Protein 2MY5 (pdb70)

Solvent-accessible surface area: 6118 Å² total; per-residue (Å²): 150,100,97,39,84,28,29,5,36,33,18,13,43,68,54,98,81,141,61,47,30,92,112,45,112,61,122,92,47,8,66,104,36,17,97,17,27,73,122,12,17,126,150,21,42,55,57,52,60,107,90,72,61,55,57,47,137,111,57,145,78,48,91,135,33,19,145,28,7,174,42,20,6,66,120,54,49,70,79,58,42,49,73,32,156,51,36,111,205

Structure (mmCIF, N/CA/C/O backbone):
data_2MY5
#
_entry.id   2MY5
#
loop_
_entity.id
_entity.type
_entity.pdbx_description
1 polymer 'Peptidyl carrier protein'
2 non-polymer N~3~-[(2S)-2-hydroxy-3,3-dimethyl-4-(phosphonooxy)butanoyl]-N-(2-sulfanylethyl)-beta-alaninamide
#
loop_
_atom_site.group_PDB
_atom_site.id
_atom_site.type_symbol
_atom_site.label_atom_id
_atom_site.label_alt_id
_atom_site.label_comp_id
_atom_site.label_asym_id
_atom_site.label_entity_id
_atom_site.label_seq_id
_atom_site.pdbx_PDB_ins_code
_atom_site.Cartn_x
_atom_site.Cartn_y
_atom_site.Cartn_z
_atom_site.occupancy
_atom_site.B_iso_or_equiv
_atom_site.auth_seq_id
_atom_site.auth_comp_id
_atom_site.auth_asym_id
_atom_site.auth_atom_id
_atom_site.pdbx_PDB_model_num
ATOM 1 N N . MET A 1 1 ? -2.305 14.623 2.482 1.00 0.00 1 MET A N 1
ATOM 2 C CA . MET A 1 1 ? -1.754 13.352 3.034 1.00 0.00 1 MET A CA 1
ATOM 3 C C . MET A 1 1 ? -2.110 13.234 4.514 1.00 0.00 1 MET A C 1
ATOM 4 O O . MET A 1 1 ? -1.519 13.873 5.361 1.00 0.00 1 MET A O 1
ATOM 20 N N . GLN A 1 2 ? -3.069 12.410 4.830 1.00 0.00 2 GLN A N 1
ATOM 21 C CA . GLN A 1 2 ? -3.463 12.234 6.256 1.00 0.00 2 GLN A CA 1
ATOM 22 C C . GLN A 1 2 ? -2.915 10.898 6.757 1.00 0.00 2 GLN A C 1
ATOM 23 O O . GLN A 1 2 ? -2.949 9.904 6.058 1.00 0.00 2 GLN A O 1
ATOM 37 N N . HIS A 1 3 ? -2.403 10.862 7.955 1.00 0.00 3 HIS A N 1
ATOM 38 C CA . HIS A 1 3 ? -1.849 9.583 8.479 1.00 0.00 3 HIS A CA 1
ATOM 39 C C . HIS A 1 3 ? -0.842 9.030 7.470 1.00 0.00 3 HIS A C 1
ATOM 40 O O . HIS A 1 3 ? -0.763 7.839 7.243 1.00 0.00 3 HIS A O 1
ATOM 55 N N . ALA A 1 4 ? -0.075 9.891 6.857 1.00 0.00 4 ALA A N 1
ATOM 56 C CA . ALA A 1 4 ? 0.923 9.424 5.854 1.00 0.00 4 ALA A CA 1
ATOM 57 C C . ALA A 1 4 ? 1.896 8.445 6.514 1.00 0.00 4 ALA A C 1
ATOM 58 O O . ALA A 1 4 ? 2.369 7.514 5.893 1.00 0.00 4 ALA A O 1
ATOM 65 N N . SER A 1 5 ? 2.203 8.647 7.767 1.00 0.00 5 SER A N 1
ATOM 66 C CA . SER A 1 5 ? 3.148 7.724 8.456 1.00 0.00 5 SER A CA 1
ATOM 67 C C . SER A 1 5 ? 2.567 6.309 8.465 1.00 0.00 5 SER A C 1
ATOM 68 O O . SER A 1 5 ? 3.283 5.333 8.364 1.00 0.00 5 SER A O 1
ATOM 76 N N . VAL A 1 6 ? 1.273 6.190 8.578 1.00 0.00 6 VAL A N 1
ATOM 77 C CA . VAL A 1 6 ? 0.650 4.836 8.585 1.00 0.00 6 VAL A CA 1
ATOM 78 C C . VAL A 1 6 ? 0.823 4.193 7.212 1.00 0.00 6 VAL A C 1
ATOM 79 O O . VAL A 1 6 ? 1.056 3.007 7.095 1.00 0.00 6 VAL A O 1
ATOM 92 N N . ILE A 1 7 ? 0.705 4.967 6.170 1.00 0.00 7 ILE A N 1
ATOM 93 C CA . ILE A 1 7 ? 0.856 4.401 4.803 1.00 0.00 7 ILE A CA 1
ATOM 94 C C . ILE A 1 7 ? 2.243 3.776 4.665 1.00 0.00 7 ILE A C 1
ATOM 95 O O . ILE A 1 7 ? 2.384 2.646 4.240 1.00 0.00 7 ILE A O 1
ATOM 111 N N . ALA A 1 8 ? 3.267 4.493 5.030 1.00 0.00 8 ALA A N 1
ATOM 112 C CA . ALA A 1 8 ? 4.636 3.919 4.925 1.00 0.00 8 ALA A CA 1
ATOM 113 C C . ALA A 1 8 ? 4.725 2.716 5.856 1.00 0.00 8 ALA A C 1
ATOM 114 O O . ALA A 1 8 ? 5.220 1.668 5.497 1.00 0.00 8 ALA A O 1
ATOM 121 N N . GLN A 1 9 ? 4.228 2.863 7.050 1.00 0.00 9 GLN A N 1
ATOM 122 C CA . GLN A 1 9 ? 4.254 1.737 8.020 1.00 0.00 9 GLN A CA 1
ATOM 123 C C . GLN A 1 9 ? 3.435 0.576 7.461 1.00 0.00 9 GLN A C 1
ATOM 124 O O . GLN A 1 9 ? 3.774 -0.577 7.625 1.00 0.00 9 GLN A O 1
ATOM 138 N N . PHE A 1 10 ? 2.348 0.876 6.813 1.00 0.00 10 PHE A N 1
ATOM 139 C CA . PHE A 1 10 ? 1.487 -0.200 6.255 1.00 0.00 10 PHE A CA 1
ATOM 140 C C . PHE A 1 10 ? 2.271 -1.007 5.215 1.00 0.00 10 PHE A C 1
ATOM 141 O O . PHE A 1 10 ? 2.337 -2.218 5.275 1.00 0.00 10 PHE A O 1
ATOM 158 N N . VAL A 1 11 ? 2.858 -0.346 4.258 1.00 0.00 11 VAL A N 1
ATOM 159 C CA . VAL A 1 11 ? 3.630 -1.069 3.208 1.00 0.00 11 VAL A CA 1
ATOM 160 C C . VAL A 1 11 ? 4.988 -1.544 3.745 1.00 0.00 11 VAL A C 1
ATOM 161 O O . VAL A 1 11 ? 5.386 -2.672 3.534 1.00 0.00 11 VAL A O 1
ATOM 174 N N . VAL A 1 12 ? 5.713 -0.686 4.414 1.00 0.00 12 VAL A N 1
ATOM 175 C CA . VAL A 1 12 ? 7.059 -1.077 4.936 1.00 0.00 12 VAL A CA 1
ATOM 176 C C . VAL A 1 12 ? 6.941 -2.189 5.979 1.00 0.00 12 VAL A C 1
ATOM 177 O O . VAL A 1 12 ? 7.735 -3.108 6.008 1.00 0.00 12 VAL A O 1
ATOM 190 N N . GLU A 1 13 ? 5.968 -2.116 6.839 1.00 0.00 13 GLU A N 1
ATOM 191 C CA . GLU A 1 13 ? 5.823 -3.173 7.879 1.00 0.00 13 GLU A CA 1
ATOM 192 C C . GLU A 1 13 ? 5.621 -4.529 7.206 1.00 0.00 13 GLU A C 1
ATOM 193 O O . GLU A 1 13 ? 6.043 -5.548 7.708 1.00 0.00 13 GLU A O 1
ATOM 205 N N . GLU A 1 14 ? 4.972 -4.551 6.079 1.00 0.00 14 GLU A N 1
ATOM 206 C CA . GLU A 1 14 ? 4.737 -5.846 5.384 1.00 0.00 14 GLU A CA 1
ATOM 207 C C . GLU A 1 14 ? 6.062 -6.442 4.901 1.00 0.00 14 GLU A C 1
ATOM 208 O O . GLU A 1 14 ? 6.253 -7.642 4.917 1.00 0.00 14 GLU A O 1
ATOM 220 N N . PHE A 1 15 ? 6.971 -5.622 4.450 1.00 0.00 15 PHE A N 1
ATOM 221 C CA . PHE A 1 15 ? 8.268 -6.161 3.944 1.00 0.00 15 PHE A CA 1
ATOM 222 C C . PHE A 1 15 ? 9.298 -6.259 5.074 1.00 0.00 15 PHE A C 1
ATOM 223 O O . PHE A 1 15 ? 9.892 -7.296 5.290 1.00 0.00 15 PHE A O 1
ATOM 240 N N . LEU A 1 16 ? 9.540 -5.178 5.773 1.00 0.00 16 LEU A N 1
ATOM 241 C CA . LEU A 1 16 ? 10.563 -5.204 6.861 1.00 0.00 16 LEU A CA 1
ATOM 242 C C . LEU A 1 16 ? 9.980 -4.651 8.171 1.00 0.00 16 LEU A C 1
ATOM 243 O O . LEU A 1 16 ? 10.147 -3.493 8.499 1.00 0.00 16 LEU A O 1
ATOM 259 N N . PRO A 1 17 ? 9.307 -5.482 8.923 1.00 0.00 17 PRO A N 1
ATOM 260 C CA . PRO A 1 17 ? 8.703 -5.084 10.220 1.00 0.00 17 PRO A CA 1
ATOM 261 C C . PRO A 1 17 ? 9.729 -5.072 11.360 1.00 0.00 17 PRO A C 1
ATOM 262 O O . PRO A 1 17 ? 9.530 -4.437 12.377 1.00 0.00 17 PRO A O 1
ATOM 273 N N . ASP A 1 18 ? 10.824 -5.770 11.203 1.00 0.00 18 ASP A N 1
ATOM 274 C CA . ASP A 1 18 ? 11.849 -5.794 12.282 1.00 0.00 18 ASP A CA 1
ATOM 275 C C . ASP A 1 18 ? 12.638 -4.485 12.259 1.00 0.00 18 ASP A C 1
ATOM 276 O O . ASP A 1 18 ? 13.464 -4.228 13.112 1.00 0.00 18 ASP A O 1
ATOM 285 N N . VAL A 1 19 ? 12.372 -3.653 11.292 1.00 0.00 19 VAL A N 1
ATOM 286 C CA . VAL A 1 19 ? 13.078 -2.346 11.199 1.00 0.00 19 VAL A CA 1
ATOM 287 C C . VAL A 1 19 ? 12.060 -1.230 11.424 1.00 0.00 19 VAL A C 1
ATOM 288 O O . VAL A 1 19 ? 10.919 -1.336 11.019 1.00 0.00 19 VAL A O 1
ATOM 301 N N . ALA A 1 20 ? 12.444 -0.166 12.070 1.00 0.00 20 ALA A N 1
ATOM 302 C CA . ALA A 1 20 ? 11.464 0.926 12.308 1.00 0.00 20 ALA A CA 1
ATOM 303 C C . ALA A 1 20 ? 10.985 1.464 10.948 1.00 0.00 20 ALA A C 1
ATOM 304 O O . ALA A 1 20 ? 11.767 2.005 10.193 1.00 0.00 20 ALA A O 1
ATOM 311 N N . PRO A 1 21 ? 9.715 1.323 10.626 1.00 0.00 21 PRO A N 1
ATOM 312 C CA . PRO A 1 21 ? 9.179 1.817 9.328 1.00 0.00 21 PRO A CA 1
ATOM 313 C C . PRO A 1 21 ? 9.331 3.333 9.187 1.00 0.00 21 PRO A C 1
ATOM 314 O O . PRO A 1 21 ? 9.536 3.849 8.106 1.00 0.00 21 PRO A O 1
ATOM 325 N N . ALA A 1 22 ? 9.245 4.048 10.273 1.00 0.00 22 ALA A N 1
ATOM 326 C CA . ALA A 1 22 ? 9.398 5.529 10.206 1.00 0.00 22 ALA A CA 1
ATOM 327 C C . ALA A 1 22 ? 10.867 5.868 9.944 1.00 0.00 22 ALA A C 1
ATOM 328 O O . ALA A 1 22 ? 11.207 6.978 9.587 1.00 0.00 22 ALA A O 1
ATOM 335 N N . ASP A 1 23 ? 11.738 4.914 10.125 1.00 0.00 23 ASP A N 1
ATOM 336 C CA . ASP A 1 23 ? 13.188 5.165 9.894 1.00 0.00 23 ASP A CA 1
ATOM 337 C C . ASP A 1 23 ? 13.558 4.727 8.479 1.00 0.00 23 ASP A C 1
ATOM 338 O O . ASP A 1 23 ? 14.711 4.738 8.095 1.00 0.00 23 ASP A O 1
ATOM 347 N N . VAL A 1 24 ? 12.587 4.345 7.699 1.00 0.00 24 VAL A N 1
ATOM 348 C CA . VAL A 1 24 ? 12.878 3.910 6.306 1.00 0.00 24 VAL A CA 1
ATOM 349 C C . VAL A 1 24 ? 12.528 5.050 5.353 1.00 0.00 24 VAL A C 1
ATOM 350 O O . VAL A 1 24 ? 11.517 5.706 5.501 1.00 0.00 24 VAL A O 1
ATOM 363 N N . ASP A 1 25 ? 13.358 5.300 4.380 1.00 0.00 25 ASP A N 1
ATOM 364 C CA . ASP A 1 25 ? 13.067 6.407 3.432 1.00 0.00 25 ASP A CA 1
ATOM 365 C C . ASP A 1 25 ? 11.768 6.108 2.685 1.00 0.00 25 ASP A C 1
ATOM 366 O O . ASP A 1 25 ? 11.764 5.453 1.662 1.00 0.00 25 ASP A O 1
ATOM 375 N N . VAL A 1 26 ? 10.663 6.589 3.188 1.00 0.00 26 VAL A N 1
ATOM 376 C CA . VAL A 1 26 ? 9.362 6.336 2.505 1.00 0.00 26 VAL A CA 1
ATOM 377 C C . VAL A 1 26 ? 9.398 6.950 1.103 1.00 0.00 26 VAL A C 1
ATOM 378 O O . VAL A 1 26 ? 8.418 6.938 0.385 1.00 0.00 26 VAL A O 1
ATOM 391 N N . ASP A 1 27 ? 10.524 7.477 0.706 1.00 0.00 27 ASP A N 1
ATOM 392 C CA . ASP A 1 27 ? 10.630 8.081 -0.651 1.00 0.00 27 ASP A CA 1
ATOM 393 C C . ASP A 1 27 ? 11.145 7.023 -1.627 1.00 0.00 27 ASP A C 1
ATOM 394 O O . ASP A 1 27 ? 11.508 7.318 -2.748 1.00 0.00 27 ASP A O 1
ATOM 403 N N . LEU A 1 28 ? 11.183 5.788 -1.203 1.00 0.00 28 LEU A N 1
ATOM 404 C CA . LEU A 1 28 ? 11.678 4.704 -2.096 1.00 0.00 28 LEU A CA 1
ATOM 405 C C . LEU A 1 28 ? 10.529 4.176 -2.945 1.00 0.00 28 LEU A C 1
ATOM 406 O O . LEU A 1 28 ? 9.448 3.915 -2.456 1.00 0.00 28 LEU A O 1
ATOM 422 N N . ASP A 1 29 ? 10.755 4.012 -4.218 1.00 0.00 29 ASP A N 1
ATOM 423 C CA . ASP A 1 29 ? 9.675 3.498 -5.095 1.00 0.00 29 ASP A CA 1
ATOM 424 C C . ASP A 1 29 ? 9.328 2.073 -4.669 1.00 0.00 29 ASP A C 1
ATOM 425 O O . ASP A 1 29 ? 10.172 1.199 -4.647 1.00 0.00 29 ASP A O 1
ATOM 434 N N . LEU A 1 30 ? 8.095 1.831 -4.324 1.00 0.00 30 LEU A N 1
ATOM 435 C CA . LEU A 1 30 ? 7.706 0.462 -3.894 1.00 0.00 30 LEU A CA 1
ATOM 436 C C . LEU A 1 30 ? 7.950 -0.514 -5.044 1.00 0.00 30 LEU A C 1
ATOM 437 O O . LEU A 1 30 ? 7.884 -1.716 -4.875 1.00 0.00 30 LEU A O 1
ATOM 453 N N . VAL A 1 31 ? 8.225 -0.010 -6.217 1.00 0.00 31 VAL A N 1
ATOM 454 C CA . VAL A 1 31 ? 8.462 -0.917 -7.373 1.00 0.00 31 VAL A CA 1
ATOM 455 C C . VAL A 1 31 ? 9.484 -1.979 -6.974 1.00 0.00 31 VAL A C 1
ATOM 456 O O . VAL A 1 31 ? 9.358 -3.136 -7.326 1.00 0.00 31 VAL A O 1
ATOM 469 N N . ASP A 1 32 ? 10.480 -1.609 -6.220 1.00 0.00 32 ASP A N 1
ATOM 470 C CA . ASP A 1 32 ? 11.481 -2.620 -5.783 1.00 0.00 32 ASP A CA 1
ATOM 471 C C . ASP A 1 32 ? 10.723 -3.732 -5.063 1.00 0.00 32 ASP A C 1
ATOM 472 O O . ASP A 1 32 ? 11.019 -4.902 -5.197 1.00 0.00 32 ASP A O 1
ATOM 481 N N . ASN A 1 33 ? 9.721 -3.356 -4.319 1.00 0.00 33 ASN A N 1
ATOM 482 C CA . ASN A 1 33 ? 8.890 -4.353 -3.597 1.00 0.00 33 ASN A CA 1
ATOM 483 C C . ASN A 1 33 ? 7.772 -4.804 -4.534 1.00 0.00 33 ASN A C 1
ATOM 484 O O . ASN A 1 33 ? 6.776 -5.360 -4.115 1.00 0.00 33 ASN A O 1
ATOM 495 N N . GLY A 1 34 ? 7.929 -4.535 -5.802 1.00 0.00 34 GLY A N 1
ATOM 496 C CA . GLY A 1 34 ? 6.885 -4.912 -6.796 1.00 0.00 34 GLY A CA 1
ATOM 497 C C . GLY A 1 34 ? 6.348 -6.310 -6.493 1.00 0.00 34 GLY A C 1
ATOM 498 O O . GLY A 1 34 ? 5.311 -6.702 -6.985 1.00 0.00 34 GLY A O 1
ATOM 502 N N . VAL A 1 35 ? 7.029 -7.067 -5.684 1.00 0.00 35 VAL A N 1
ATOM 503 C CA . VAL A 1 35 ? 6.520 -8.427 -5.367 1.00 0.00 35 VAL A CA 1
ATOM 504 C C . VAL A 1 35 ? 5.064 -8.305 -4.914 1.00 0.00 35 VAL A C 1
ATOM 505 O O . VAL A 1 35 ? 4.232 -9.136 -5.221 1.00 0.00 35 VAL A O 1
ATOM 518 N N . ILE A 1 36 ? 4.754 -7.267 -4.187 1.00 0.00 36 ILE A N 1
ATOM 519 C CA . ILE A 1 36 ? 3.355 -7.069 -3.710 1.00 0.00 36 ILE A CA 1
ATOM 520 C C . ILE A 1 36 ? 2.458 -6.623 -4.865 1.00 0.00 36 ILE A C 1
ATOM 521 O O . ILE A 1 36 ? 1.260 -6.790 -4.833 1.00 0.00 36 ILE A O 1
ATOM 537 N N . ASP A 1 37 ? 3.026 -6.022 -5.864 1.00 0.00 37 ASP A N 1
ATOM 538 C CA . ASP A 1 37 ? 2.203 -5.523 -7.005 1.00 0.00 37 ASP A CA 1
ATOM 539 C C . ASP A 1 37 ? 1.413 -6.660 -7.660 1.00 0.00 37 ASP A C 1
ATOM 540 O O . ASP A 1 37 ? 0.353 -6.436 -8.209 1.00 0.00 37 ASP A O 1
ATOM 549 N N . SER A 1 38 ? 1.919 -7.865 -7.638 1.00 0.00 38 SER A N 1
ATOM 550 C CA . SER A 1 38 ? 1.184 -8.987 -8.297 1.00 0.00 38 SER A CA 1
ATOM 551 C C . SER A 1 38 ? 0.642 -9.980 -7.264 1.00 0.00 38 SER A C 1
ATOM 552 O O . SER A 1 38 ? -0.552 -10.163 -7.138 1.00 0.00 38 SER A O 1
ATOM 559 N N . LEU A 1 39 ? 1.502 -10.644 -6.545 1.00 0.00 39 LEU A N 1
ATOM 560 C CA . LEU A 1 39 ? 1.018 -11.645 -5.550 1.00 0.00 39 LEU A CA 1
ATOM 561 C C . LEU A 1 39 ? 0.330 -10.946 -4.377 1.00 0.00 39 LEU A C 1
ATOM 562 O O . LEU A 1 39 ? -0.769 -11.293 -3.994 1.00 0.00 39 LEU A O 1
ATOM 578 N N . GLY A 1 40 ? 0.969 -9.971 -3.800 1.00 0.00 40 GLY A N 1
ATOM 579 C CA . GLY A 1 40 ? 0.351 -9.258 -2.647 1.00 0.00 40 GLY A CA 1
ATOM 580 C C . GLY A 1 40 ? -0.832 -8.420 -3.129 1.00 0.00 40 GLY A C 1
ATOM 581 O O . GLY A 1 40 ? -1.831 -8.288 -2.451 1.00 0.00 40 GLY A O 1
ATOM 585 N N . LEU A 1 41 ? -0.717 -7.842 -4.289 1.00 0.00 41 LEU A N 1
ATOM 586 C CA . LEU A 1 41 ? -1.821 -6.998 -4.820 1.00 0.00 41 LEU A CA 1
ATOM 587 C C . LEU A 1 41 ? -3.093 -7.829 -4.949 1.00 0.00 41 LEU A C 1
ATOM 588 O O . LEU A 1 41 ? -4.170 -7.390 -4.600 1.00 0.00 41 LEU A O 1
ATOM 604 N N . LEU A 1 42 ? -2.982 -9.027 -5.441 1.00 0.00 42 LEU A N 1
ATOM 605 C CA . LEU A 1 42 ? -4.196 -9.875 -5.584 1.00 0.00 42 LEU A CA 1
ATOM 606 C C . LEU A 1 42 ? -4.803 -10.115 -4.203 1.00 0.00 42 LEU A C 1
ATOM 607 O O . LEU A 1 42 ? -5.999 -10.020 -4.012 1.00 0.00 42 LEU A O 1
ATOM 623 N N . LYS A 1 43 ? -3.984 -10.420 -3.234 1.00 0.00 43 LYS A N 1
ATOM 624 C CA . LYS A 1 43 ? -4.507 -10.660 -1.863 1.00 0.00 43 LYS A CA 1
ATOM 625 C C . LYS A 1 43 ? -4.955 -9.338 -1.232 1.00 0.00 43 LYS A C 1
ATOM 626 O O . LYS A 1 43 ? -5.962 -9.271 -0.556 1.00 0.00 43 LYS A O 1
ATOM 645 N N . VAL A 1 44 ? -4.202 -8.290 -1.432 1.00 0.00 44 VAL A N 1
ATOM 646 C CA . VAL A 1 44 ? -4.567 -6.975 -0.828 1.00 0.00 44 VAL A CA 1
ATOM 647 C C . VAL A 1 44 ? -5.846 -6.427 -1.461 1.00 0.00 44 VAL A C 1
ATOM 648 O O . VAL A 1 44 ? -6.740 -5.978 -0.776 1.00 0.00 44 VAL A O 1
ATOM 661 N N . ILE A 1 45 ? -5.945 -6.450 -2.758 1.00 0.00 45 ILE A N 1
ATOM 662 C CA . ILE A 1 45 ? -7.170 -5.921 -3.411 1.00 0.00 45 ILE A CA 1
ATOM 663 C C . ILE A 1 45 ? -8.375 -6.762 -2.991 1.00 0.00 45 ILE A C 1
ATOM 664 O O . ILE A 1 45 ? -9.426 -6.242 -2.678 1.00 0.00 45 ILE A O 1
ATOM 680 N N . ALA A 1 46 ? -8.233 -8.057 -2.984 1.00 0.00 46 ALA A N 1
ATOM 681 C CA . ALA A 1 46 ? -9.375 -8.927 -2.587 1.00 0.00 46 ALA A CA 1
ATOM 682 C C . ALA A 1 46 ? -9.730 -8.685 -1.118 1.00 0.00 46 ALA A C 1
ATOM 683 O O . ALA A 1 46 ? -10.884 -8.573 -0.759 1.00 0.00 46 ALA A O 1
ATOM 690 N N . TRP A 1 47 ? -8.748 -8.609 -0.263 1.00 0.00 47 TRP A N 1
ATOM 691 C CA . TRP A 1 47 ? -9.035 -8.374 1.179 1.00 0.00 47 TRP A CA 1
ATOM 692 C C . TRP A 1 47 ? -9.333 -6.893 1.422 1.00 0.00 47 TRP A C 1
ATOM 693 O O . TRP A 1 47 ? -10.299 -6.539 2.068 1.00 0.00 47 TRP A O 1
ATOM 714 N N . LEU A 1 48 ? -8.493 -6.030 0.924 1.00 0.00 48 LEU A N 1
ATOM 715 C CA . LEU A 1 48 ? -8.696 -4.569 1.135 1.00 0.00 48 LEU A CA 1
ATOM 716 C C . LEU A 1 48 ? -10.034 -4.120 0.539 1.00 0.00 48 LEU A C 1
ATOM 717 O O . LEU A 1 48 ? -10.749 -3.335 1.130 1.00 0.00 48 LEU A O 1
ATOM 733 N N . GLU A 1 49 ? -10.379 -4.597 -0.626 1.00 0.00 49 GLU A N 1
ATOM 734 C CA . GLU A 1 49 ? -11.667 -4.175 -1.240 1.00 0.00 49 GLU A CA 1
ATOM 735 C C . GLU A 1 49 ? -12.830 -4.718 -0.410 1.00 0.00 49 GLU A C 1
ATOM 736 O O . GLU A 1 49 ? -13.836 -4.061 -0.226 1.00 0.00 49 GLU A O 1
ATOM 748 N N . ASP A 1 50 ? -12.699 -5.911 0.099 1.00 0.00 50 ASP A N 1
ATOM 749 C CA . ASP A 1 50 ? -13.790 -6.496 0.924 1.00 0.00 50 ASP A CA 1
ATOM 750 C C . ASP A 1 50 ? -13.937 -5.701 2.221 1.00 0.00 50 ASP A C 1
ATOM 751 O O . ASP A 1 50 ? -15.029 -5.445 2.688 1.00 0.00 50 ASP A O 1
ATOM 760 N N . ARG A 1 51 ? -12.838 -5.325 2.812 1.00 0.00 51 ARG A N 1
ATOM 761 C CA . ARG A 1 51 ? -12.893 -4.563 4.091 1.00 0.00 51 ARG A CA 1
ATOM 762 C C . ARG A 1 51 ? -13.635 -3.236 3.901 1.00 0.00 51 ARG A C 1
ATOM 763 O O . ARG A 1 51 ? -14.393 -2.822 4.755 1.00 0.00 51 ARG A O 1
ATOM 784 N N . PHE A 1 52 ? -13.422 -2.559 2.801 1.00 0.00 52 PHE A N 1
ATOM 785 C CA . PHE A 1 52 ? -14.113 -1.260 2.584 1.00 0.00 52 PHE A CA 1
ATOM 786 C C . PHE A 1 52 ? -15.198 -1.416 1.519 1.00 0.00 52 PHE A C 1
ATOM 787 O O . PHE A 1 52 ? -15.965 -0.508 1.266 1.00 0.00 52 PHE A O 1
ATOM 804 N N . GLY A 1 53 ? -15.276 -2.558 0.895 1.00 0.00 53 GLY A N 1
ATOM 805 C CA . GLY A 1 53 ? -16.321 -2.761 -0.146 1.00 0.00 53 GLY A CA 1
ATOM 806 C C . GLY A 1 53 ? -16.052 -1.831 -1.329 1.00 0.00 53 GLY A C 1
ATOM 807 O O . GLY A 1 53 ? -16.964 -1.305 -1.936 1.00 0.00 53 GLY A O 1
ATOM 811 N N . ILE A 1 54 ? -14.808 -1.615 -1.661 1.00 0.00 54 ILE A N 1
ATOM 812 C CA . ILE A 1 54 ? -14.494 -0.709 -2.805 1.00 0.00 54 ILE A CA 1
ATOM 813 C C . ILE A 1 54 ? -14.321 -1.533 -4.082 1.00 0.00 54 ILE A C 1
ATOM 814 O O . ILE A 1 54 ? -13.527 -2.446 -4.140 1.00 0.00 54 ILE A O 1
ATOM 830 N N . ALA A 1 55 ? -15.059 -1.215 -5.109 1.00 0.00 55 ALA A N 1
ATOM 831 C CA . ALA A 1 55 ? -14.933 -1.982 -6.381 1.00 0.00 55 ALA A CA 1
ATOM 832 C C . ALA A 1 55 ? -13.559 -1.725 -7.000 1.00 0.00 55 ALA A C 1
ATOM 833 O O . ALA A 1 55 ? -13.066 -0.614 -7.004 1.00 0.00 55 ALA A O 1
ATOM 840 N N . ALA A 1 56 ? -12.936 -2.744 -7.527 1.00 0.00 56 ALA A N 1
ATOM 841 C CA . ALA A 1 56 ? -11.596 -2.557 -8.150 1.00 0.00 56 ALA A CA 1
ATOM 842 C C . ALA A 1 56 ? -11.728 -1.655 -9.380 1.00 0.00 56 ALA A C 1
ATOM 843 O O . ALA A 1 56 ? -10.817 -0.934 -9.736 1.00 0.00 56 ALA A O 1
ATOM 850 N N . ASP A 1 57 ? -12.858 -1.695 -10.032 1.00 0.00 57 ASP A N 1
ATOM 851 C CA . ASP A 1 57 ? -13.059 -0.847 -11.242 1.00 0.00 57 ASP A CA 1
ATOM 852 C C . ASP A 1 57 ? -12.822 0.623 -10.889 1.00 0.00 57 ASP A C 1
ATOM 853 O O . ASP A 1 57 ? -12.332 1.392 -11.691 1.00 0.00 57 ASP A O 1
ATOM 862 N N . ASP A 1 58 ? -13.171 1.021 -9.697 1.00 0.00 58 ASP A N 1
ATOM 863 C CA . ASP A 1 58 ? -12.971 2.442 -9.297 1.00 0.00 58 ASP A CA 1
ATOM 864 C C . ASP A 1 58 ? -11.524 2.855 -9.572 1.00 0.00 58 ASP A C 1
ATOM 865 O O . ASP A 1 58 ? -11.251 3.981 -9.939 1.00 0.00 58 ASP A O 1
ATOM 874 N N . VAL A 1 59 ? -10.597 1.953 -9.396 1.00 0.00 59 VAL A N 1
ATOM 875 C CA . VAL A 1 59 ? -9.165 2.290 -9.645 1.00 0.00 59 VAL A CA 1
ATOM 876 C C . VAL A 1 59 ? -8.548 1.245 -10.577 1.00 0.00 59 VAL A C 1
ATOM 877 O O . VAL A 1 59 ? -8.864 0.074 -10.509 1.00 0.00 59 VAL A O 1
ATOM 890 N N . GLU A 1 60 ? -7.670 1.660 -11.450 1.00 0.00 60 GLU A N 1
ATOM 891 C CA . GLU A 1 60 ? -7.033 0.692 -12.387 1.00 0.00 60 GLU A CA 1
ATOM 892 C C . GLU A 1 60 ? -5.737 0.165 -11.771 1.00 0.00 60 GLU A C 1
ATOM 893 O O . GLU A 1 60 ? -5.019 0.882 -11.102 1.00 0.00 60 GLU A O 1
ATOM 905 N N . LEU A 1 61 ? -5.434 -1.086 -11.984 1.00 0.00 61 LEU A N 1
ATOM 906 C CA . LEU A 1 61 ? -4.189 -1.659 -11.404 1.00 0.00 61 LEU A CA 1
ATOM 907 C C . LEU A 1 61 ? -3.040 -1.511 -12.404 1.00 0.00 61 LEU A C 1
ATOM 908 O O . LEU A 1 61 ? -3.185 -1.789 -13.578 1.00 0.00 61 LEU A O 1
ATOM 924 N N . SER A 1 62 ? -1.897 -1.075 -11.947 1.00 0.00 62 SER A N 1
ATOM 925 C CA . SER A 1 62 ? -0.737 -0.910 -12.867 1.00 0.00 62 SER A CA 1
ATOM 926 C C . SER A 1 62 ? 0.534 -0.683 -12.043 1.00 0.00 62 SER A C 1
ATOM 927 O O . SER A 1 62 ? 0.476 -0.239 -10.914 1.00 0.00 62 SER A O 1
ATOM 935 N N . PRO A 1 63 ? 1.676 -0.981 -12.606 1.00 0.00 63 PRO A N 1
ATOM 936 C CA . PRO A 1 63 ? 2.984 -0.800 -11.912 1.00 0.00 63 PRO A CA 1
ATOM 937 C C . PRO A 1 63 ? 3.242 0.668 -11.567 1.00 0.00 63 PRO A C 1
ATOM 938 O O . PRO A 1 63 ? 3.911 0.985 -10.604 1.00 0.00 63 PRO A O 1
ATOM 949 N N . GLU A 1 64 ? 2.705 1.565 -12.347 1.00 0.00 64 GLU A N 1
ATOM 950 C CA . GLU A 1 64 ? 2.904 3.014 -12.071 1.00 0.00 64 GLU A CA 1
ATOM 951 C C . GLU A 1 64 ? 2.259 3.364 -10.730 1.00 0.00 64 GLU A C 1
ATOM 952 O O . GLU A 1 64 ? 2.669 4.285 -10.053 1.00 0.00 64 GLU A O 1
ATOM 964 N N . HIS A 1 65 ? 1.248 2.634 -10.344 1.00 0.00 65 HIS A N 1
ATOM 965 C CA . HIS A 1 65 ? 0.570 2.923 -9.049 1.00 0.00 65 HIS A CA 1
ATOM 966 C C . HIS A 1 65 ? 1.521 2.612 -7.893 1.00 0.00 65 HIS A C 1
ATOM 967 O O . HIS A 1 65 ? 1.423 3.181 -6.825 1.00 0.00 65 HIS A O 1
ATOM 982 N N . PHE A 1 66 ? 2.439 1.710 -8.096 1.00 0.00 66 PHE A N 1
ATOM 983 C CA . PHE A 1 66 ? 3.394 1.358 -7.009 1.00 0.00 66 PHE A CA 1
ATOM 984 C C . PHE A 1 66 ? 4.727 2.073 -7.244 1.00 0.00 66 PHE A C 1
ATOM 985 O O . PHE A 1 66 ? 5.693 1.852 -6.541 1.00 0.00 66 PHE A O 1
ATOM 1002 N N . ARG A 1 67 ? 4.787 2.924 -8.230 1.00 0.00 67 ARG A N 1
ATOM 1003 C CA . ARG A 1 67 ? 6.059 3.649 -8.514 1.00 0.00 67 ARG A CA 1
ATOM 1004 C C . ARG A 1 67 ? 6.507 4.418 -7.266 1.00 0.00 67 ARG A C 1
ATOM 1005 O O . ARG A 1 67 ? 7.680 4.485 -6.962 1.00 0.00 67 ARG A O 1
ATOM 1026 N N . SER A 1 68 ? 5.590 5.003 -6.544 1.00 0.00 68 SER A N 1
ATOM 1027 C CA . SER A 1 68 ? 5.986 5.766 -5.324 1.00 0.00 68 SER A CA 1
ATOM 1028 C C . SER A 1 68 ? 4.857 5.726 -4.292 1.00 0.00 68 SER A C 1
ATOM 1029 O O . SER A 1 68 ? 3.690 5.741 -4.630 1.00 0.00 68 SER A O 1
ATOM 1037 N N . ILE A 1 69 ? 5.199 5.679 -3.031 1.00 0.00 69 ILE A N 1
ATOM 1038 C CA . ILE A 1 69 ? 4.160 5.642 -1.971 1.00 0.00 69 ILE A CA 1
ATOM 1039 C C . ILE A 1 69 ? 3.319 6.921 -2.018 1.00 0.00 69 ILE A C 1
ATOM 1040 O O . ILE A 1 69 ? 2.128 6.901 -1.781 1.00 0.00 69 ILE A O 1
ATOM 1056 N N . ARG A 1 70 ? 3.934 8.036 -2.307 1.00 0.00 70 ARG A N 1
ATOM 1057 C CA . ARG A 1 70 ? 3.174 9.318 -2.350 1.00 0.00 70 ARG A CA 1
ATOM 1058 C C . ARG A 1 70 ? 2.076 9.248 -3.414 1.00 0.00 70 ARG A C 1
ATOM 1059 O O . ARG A 1 70 ? 0.973 9.713 -3.206 1.00 0.00 70 ARG A O 1
ATOM 1080 N N . SER A 1 71 ? 2.362 8.679 -4.553 1.00 0.00 71 SER A N 1
ATOM 1081 C CA . SER A 1 71 ? 1.324 8.596 -5.616 1.00 0.00 71 SER A CA 1
ATOM 1082 C C . SER A 1 71 ? 0.125 7.799 -5.100 1.00 0.00 71 SER A C 1
ATOM 1083 O O . SER A 1 71 ? -1.012 8.190 -5.272 1.00 0.00 71 SER A O 1
ATOM 1091 N N . ILE A 1 72 ? 0.372 6.689 -4.461 1.00 0.00 72 ILE A N 1
ATOM 1092 C CA . ILE A 1 72 ? -0.741 5.867 -3.925 1.00 0.00 72 ILE A CA 1
ATOM 1093 C C . ILE A 1 72 ? -1.472 6.644 -2.831 1.00 0.00 72 ILE A C 1
ATOM 1094 O O . ILE A 1 72 ? -2.679 6.578 -2.708 1.00 0.00 72 ILE A O 1
ATOM 1110 N N . ASP A 1 73 ? -0.746 7.370 -2.029 1.00 0.00 73 ASP A N 1
ATOM 1111 C CA . ASP A 1 73 ? -1.386 8.143 -0.933 1.00 0.00 73 ASP A CA 1
ATOM 1112 C C . ASP A 1 73 ? -2.453 9.075 -1.511 1.00 0.00 73 ASP A C 1
ATOM 1113 O O . ASP A 1 73 ? -3.509 9.254 -0.938 1.00 0.00 73 ASP A O 1
ATOM 1122 N N . ALA A 1 74 ? -2.184 9.678 -2.637 1.00 0.00 74 ALA A N 1
ATOM 1123 C CA . ALA A 1 74 ? -3.185 10.604 -3.237 1.00 0.00 74 ALA A CA 1
ATOM 1124 C C . ALA A 1 74 ? -4.426 9.825 -3.673 1.00 0.00 74 ALA A C 1
ATOM 1125 O O . ALA A 1 74 ? -5.543 10.235 -3.426 1.00 0.00 74 ALA A O 1
ATOM 1132 N N . PHE A 1 75 ? -4.247 8.708 -4.319 1.00 0.00 75 PHE A N 1
ATOM 1133 C CA . PHE A 1 75 ? -5.426 7.918 -4.764 1.00 0.00 75 PHE A CA 1
ATOM 1134 C C . PHE A 1 75 ? -6.204 7.427 -3.542 1.00 0.00 75 PHE A C 1
ATOM 1135 O O . PHE A 1 75 ? -7.416 7.494 -3.499 1.00 0.00 75 PHE A O 1
ATOM 1152 N N . VAL A 1 76 ? -5.518 6.933 -2.548 1.00 0.00 76 VAL A N 1
ATOM 1153 C CA . VAL A 1 76 ? -6.216 6.440 -1.337 1.00 0.00 76 VAL A CA 1
ATOM 1154 C C . VAL A 1 76 ? -6.881 7.612 -0.610 1.00 0.00 76 VAL A C 1
ATOM 1155 O O . VAL A 1 76 ? -8.017 7.528 -0.190 1.00 0.00 76 VAL A O 1
ATOM 1168 N N . VAL A 1 77 ? -6.184 8.707 -0.461 1.00 0.00 77 VAL A N 1
ATOM 1169 C CA . VAL A 1 77 ? -6.779 9.875 0.236 1.00 0.00 77 VAL A CA 1
ATOM 1170 C C . VAL A 1 77 ? -7.960 10.410 -0.574 1.00 0.00 77 VAL A C 1
ATOM 1171 O O . VAL A 1 77 ? -8.981 10.784 -0.032 1.00 0.00 77 VAL A O 1
ATOM 1184 N N . GLY A 1 78 ? -7.823 10.454 -1.868 1.00 0.00 78 GLY A N 1
ATOM 1185 C CA . GLY A 1 78 ? -8.929 10.971 -2.720 1.00 0.00 78 GLY A CA 1
ATOM 1186 C C . GLY A 1 78 ? -10.195 10.135 -2.513 1.00 0.00 78 GLY A C 1
ATOM 1187 O O . GLY A 1 78 ? -11.296 10.639 -2.606 1.00 0.00 78 GLY A O 1
ATOM 1191 N N . ALA A 1 79 ? -10.055 8.860 -2.253 1.00 0.00 79 ALA A N 1
ATOM 1192 C CA . ALA A 1 79 ? -11.264 8.007 -2.066 1.00 0.00 79 ALA A CA 1
ATOM 1193 C C . ALA A 1 79 ? -11.486 7.694 -0.584 1.00 0.00 79 ALA A C 1
ATOM 1194 O O . ALA A 1 79 ? -12.571 7.864 -0.064 1.00 0.00 79 ALA A O 1
ATOM 1201 N N . THR A 1 80 ? -10.479 7.229 0.100 1.00 0.00 80 THR A N 1
ATOM 1202 C CA . THR A 1 80 ? -10.659 6.900 1.543 1.00 0.00 80 THR A CA 1
ATOM 1203 C C . THR A 1 80 ? -9.299 6.831 2.242 1.00 0.00 80 THR A C 1
ATOM 1204 O O . THR A 1 80 ? -8.347 6.292 1.715 1.00 0.00 80 THR A O 1
ATOM 1215 N N . THR A 1 81 ? -9.209 7.359 3.434 1.00 0.00 81 THR A N 1
ATOM 1216 C CA . THR A 1 81 ? -7.921 7.316 4.182 1.00 0.00 81 THR A CA 1
ATOM 1217 C C . THR A 1 81 ? -8.156 6.649 5.543 1.00 0.00 81 THR A C 1
ATOM 1218 O O . THR A 1 81 ? -8.436 7.310 6.523 1.00 0.00 81 THR A O 1
ATOM 1229 N N . PRO A 1 82 ? -8.050 5.345 5.598 1.00 0.00 82 PRO A N 1
ATOM 1230 C CA . PRO A 1 82 ? -8.259 4.566 6.846 1.00 0.00 82 PRO A CA 1
ATOM 1231 C C . PRO A 1 82 ? -6.961 4.352 7.643 1.00 0.00 82 PRO A C 1
ATOM 1232 O O . PRO A 1 82 ? -6.100 3.602 7.228 1.00 0.00 82 PRO A O 1
ATOM 1243 N N . PRO A 1 83 ? -6.817 4.986 8.783 1.00 0.00 83 PRO A N 1
ATOM 1244 C CA . PRO A 1 83 ? -5.604 4.827 9.629 1.00 0.00 83 PRO A CA 1
ATOM 1245 C C . PRO A 1 83 ? -5.655 3.543 10.463 1.00 0.00 83 PRO A C 1
ATOM 1246 O O . PRO A 1 83 ? -6.658 3.232 11.074 1.00 0.00 83 PRO A O 1
ATOM 1257 N N . VAL A 1 84 ? -4.584 2.796 10.494 1.00 0.00 84 VAL A N 1
ATOM 1258 C CA . VAL A 1 84 ? -4.574 1.534 11.290 1.00 0.00 84 VAL A CA 1
ATOM 1259 C C . VAL A 1 84 ? -3.292 1.468 12.123 1.00 0.00 84 VAL A C 1
ATOM 1260 O O . VAL A 1 84 ? -2.228 1.848 11.675 1.00 0.00 84 VAL A O 1
ATOM 1273 N N . GLU A 1 85 ? -3.384 0.994 13.336 1.00 0.00 85 GLU A N 1
ATOM 1274 C CA . GLU A 1 85 ? -2.172 0.908 14.199 1.00 0.00 85 GLU A CA 1
ATOM 1275 C C . GLU A 1 85 ? -1.169 -0.077 13.593 1.00 0.00 85 GLU A C 1
ATOM 1276 O O . GLU A 1 85 ? 0.028 0.114 13.676 1.00 0.00 85 GLU A O 1
ATOM 1288 N N . ALA A 1 86 ? -1.644 -1.131 12.987 1.00 0.00 86 ALA A N 1
ATOM 1289 C CA . ALA A 1 86 ? -0.711 -2.125 12.384 1.00 0.00 86 ALA A CA 1
ATOM 1290 C C . ALA A 1 86 ? -1.360 -2.764 11.154 1.00 0.00 86 ALA A C 1
ATOM 1291 O O . ALA A 1 86 ? -2.566 -2.768 11.007 1.00 0.00 86 ALA A O 1
ATOM 1298 N N . LYS A 1 87 ? -0.567 -3.305 10.269 1.00 0.00 87 LYS A N 1
ATOM 1299 C CA . LYS A 1 87 ? -1.133 -3.947 9.049 1.00 0.00 87 LYS A CA 1
ATOM 1300 C C . LYS A 1 87 ? -1.799 -5.270 9.432 1.00 0.00 87 LYS A C 1
ATOM 1301 O O . LYS A 1 87 ? -1.247 -6.063 10.168 1.00 0.00 87 LYS A O 1
ATOM 1320 N N . LEU A 1 88 ? -2.983 -5.514 8.940 1.00 0.00 88 LEU A N 1
ATOM 1321 C CA . LEU A 1 88 ? -3.681 -6.787 9.278 1.00 0.00 88 LEU A CA 1
ATOM 1322 C C . LEU A 1 88 ? -3.523 -7.777 8.123 1.00 0.00 88 LEU A C 1
ATOM 1323 O O . LEU A 1 88 ? -3.761 -7.452 6.977 1.00 0.00 88 LEU A O 1
ATOM 1339 N N . GLN A 1 89 ? -3.124 -8.985 8.414 1.00 0.00 89 GLN A N 1
ATOM 1340 C CA . GLN A 1 89 ? -2.952 -9.994 7.332 1.00 0.00 89 GLN A CA 1
ATOM 1341 C C . GLN A 1 89 ? -4.325 -10.477 6.861 1.00 0.00 89 GLN A C 1
ATOM 1342 O O . GLN A 1 89 ? -5.313 -9.915 7.305 1.00 0.00 89 GLN A O 1
ATOM 1399 N N . MET A 1 1 ? 0.273 14.961 2.324 1.00 0.00 1 MET A N 2
ATOM 1400 C CA . MET A 1 1 ? 0.549 13.723 3.105 1.00 0.00 1 MET A CA 2
ATOM 1401 C C . MET A 1 1 ? -0.593 13.461 4.085 1.00 0.00 1 MET A C 2
ATOM 1402 O O . MET A 1 1 ? -0.502 13.759 5.259 1.00 0.00 1 MET A O 2
ATOM 1418 N N . GLN A 1 2 ? -1.664 12.894 3.609 1.00 0.00 2 GLN A N 2
ATOM 1419 C CA . GLN A 1 2 ? -2.813 12.597 4.508 1.00 0.00 2 GLN A CA 2
ATOM 1420 C C . GLN A 1 2 ? -2.708 11.146 4.978 1.00 0.00 2 GLN A C 2
ATOM 1421 O O . GLN A 1 2 ? -2.710 10.226 4.184 1.00 0.00 2 GLN A O 2
ATOM 1435 N N . HIS A 1 3 ? -2.602 10.931 6.261 1.00 0.00 3 HIS A N 2
ATOM 1436 C CA . HIS A 1 3 ? -2.483 9.536 6.769 1.00 0.00 3 HIS A CA 2
ATOM 1437 C C . HIS A 1 3 ? -1.306 8.854 6.069 1.00 0.00 3 HIS A C 2
ATOM 1438 O O . HIS A 1 3 ? -1.304 7.658 5.856 1.00 0.00 3 HIS A O 2
ATOM 1453 N N . ALA A 1 4 ? -0.307 9.612 5.705 1.00 0.00 4 ALA A N 2
ATOM 1454 C CA . ALA A 1 4 ? 0.872 9.020 5.013 1.00 0.00 4 ALA A CA 2
ATOM 1455 C C . ALA A 1 4 ? 1.550 7.998 5.929 1.00 0.00 4 ALA A C 2
ATOM 1456 O O . ALA A 1 4 ? 2.062 6.992 5.479 1.00 0.00 4 ALA A O 2
ATOM 1463 N N . SER A 1 5 ? 1.563 8.249 7.209 1.00 0.00 5 SER A N 2
ATOM 1464 C CA . SER A 1 5 ? 2.215 7.294 8.149 1.00 0.00 5 SER A CA 2
ATOM 1465 C C . SER A 1 5 ? 1.491 5.946 8.107 1.00 0.00 5 SER A C 2
ATOM 1466 O O . SER A 1 5 ? 2.092 4.905 8.283 1.00 0.00 5 SER A O 2
ATOM 1474 N N . VAL A 1 6 ? 0.207 5.954 7.875 1.00 0.00 6 VAL A N 2
ATOM 1475 C CA . VAL A 1 6 ? -0.544 4.668 7.823 1.00 0.00 6 VAL A CA 2
ATOM 1476 C C . VAL A 1 6 ? -0.048 3.837 6.642 1.00 0.00 6 VAL A C 2
ATOM 1477 O O . VAL A 1 6 ? 0.111 2.638 6.736 1.00 0.00 6 VAL A O 2
ATOM 1490 N N . ILE A 1 7 ? 0.195 4.464 5.529 1.00 0.00 7 ILE A N 2
ATOM 1491 C CA . ILE A 1 7 ? 0.677 3.709 4.341 1.00 0.00 7 ILE A CA 2
ATOM 1492 C C . ILE A 1 7 ? 1.998 3.016 4.672 1.00 0.00 7 ILE A C 2
ATOM 1493 O O . ILE A 1 7 ? 2.211 1.870 4.332 1.00 0.00 7 ILE A O 2
ATOM 1509 N N . ALA A 1 8 ? 2.887 3.700 5.338 1.00 0.00 8 ALA A N 2
ATOM 1510 C CA . ALA A 1 8 ? 4.191 3.072 5.691 1.00 0.00 8 ALA A CA 2
ATOM 1511 C C . ALA A 1 8 ? 3.941 1.891 6.626 1.00 0.00 8 ALA A C 2
ATOM 1512 O O . ALA A 1 8 ? 4.451 0.806 6.427 1.00 0.00 8 ALA A O 2
ATOM 1519 N N . GLN A 1 9 ? 3.152 2.093 7.641 1.00 0.00 9 GLN A N 2
ATOM 1520 C CA . GLN A 1 9 ? 2.856 0.984 8.586 1.00 0.00 9 GLN A CA 2
ATOM 1521 C C . GLN A 1 9 ? 1.990 -0.064 7.880 1.00 0.00 9 GLN A C 2
ATOM 1522 O O . GLN A 1 9 ? 2.089 -1.244 8.143 1.00 0.00 9 GLN A O 2
ATOM 1536 N N . PHE A 1 10 ? 1.139 0.359 6.987 1.00 0.00 10 PHE A N 2
ATOM 1537 C CA . PHE A 1 10 ? 0.264 -0.612 6.272 1.00 0.00 10 PHE A CA 2
ATOM 1538 C C . PHE A 1 10 ? 1.124 -1.572 5.444 1.00 0.00 10 PHE A C 2
ATOM 1539 O O . PHE A 1 10 ? 0.991 -2.775 5.536 1.00 0.00 10 PHE A O 2
ATOM 1556 N N . VAL A 1 11 ? 2.002 -1.050 4.634 1.00 0.00 11 VAL A N 2
ATOM 1557 C CA . VAL A 1 11 ?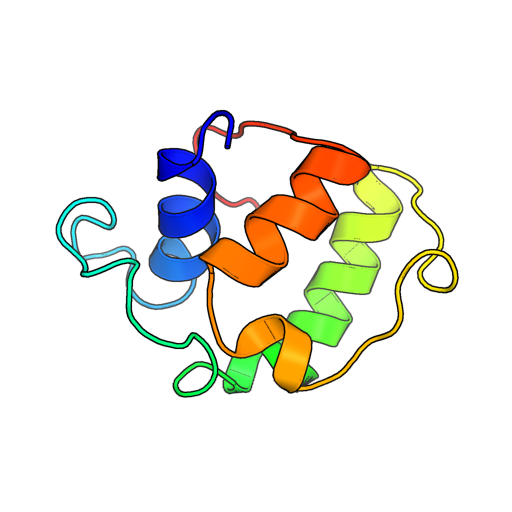 2.868 -1.933 3.797 1.00 0.00 11 VAL A CA 2
ATOM 1558 C C . VAL A 1 11 ? 3.946 -2.601 4.659 1.00 0.00 11 VAL A C 2
ATOM 1559 O O . VAL A 1 11 ? 4.271 -3.757 4.477 1.00 0.00 11 VAL A O 2
ATOM 1572 N N . VAL A 1 12 ? 4.512 -1.875 5.584 1.00 0.00 12 VAL A N 2
ATOM 1573 C CA . VAL A 1 12 ? 5.583 -2.455 6.448 1.00 0.00 12 VAL A CA 2
ATOM 1574 C C . VAL A 1 12 ? 5.044 -3.647 7.239 1.00 0.00 12 VAL A C 2
ATOM 1575 O O . VAL A 1 12 ? 5.705 -4.654 7.392 1.00 0.00 12 VAL A O 2
ATOM 1588 N N . GLU A 1 13 ? 3.848 -3.543 7.741 1.00 0.00 13 GLU A N 2
ATOM 1589 C CA . GLU A 1 13 ? 3.262 -4.666 8.520 1.00 0.00 13 GLU A CA 2
ATOM 1590 C C . GLU A 1 13 ? 3.171 -5.907 7.636 1.00 0.00 13 GLU A C 2
ATOM 1591 O O . GLU A 1 13 ? 3.216 -7.027 8.106 1.00 0.00 13 GLU A O 2
ATOM 1603 N N . GLU A 1 14 ? 3.024 -5.710 6.359 1.00 0.00 14 GLU A N 2
ATOM 1604 C CA . GLU A 1 14 ? 2.906 -6.864 5.427 1.00 0.00 14 GLU A CA 2
ATOM 1605 C C . GLU A 1 14 ? 4.206 -7.677 5.387 1.00 0.00 14 GLU A C 2
ATOM 1606 O O . GLU A 1 14 ? 4.175 -8.870 5.156 1.00 0.00 14 GLU A O 2
ATOM 1618 N N . PHE A 1 15 ? 5.345 -7.058 5.588 1.00 0.00 15 PHE A N 2
ATOM 1619 C CA . PHE A 1 15 ? 6.622 -7.837 5.532 1.00 0.00 15 PHE A CA 2
ATOM 1620 C C . PHE A 1 15 ? 7.508 -7.564 6.757 1.00 0.00 15 PHE A C 2
ATOM 1621 O O . PHE A 1 15 ? 8.219 -8.443 7.203 1.00 0.00 15 PHE A O 2
ATOM 1638 N N . LEU A 1 16 ? 7.486 -6.374 7.310 1.00 0.00 16 LEU A N 2
ATOM 1639 C CA . LEU A 1 16 ? 8.352 -6.103 8.504 1.00 0.00 16 LEU A CA 2
ATOM 1640 C C . LEU A 1 16 ? 7.523 -5.489 9.646 1.00 0.00 16 LEU A C 2
ATOM 1641 O O . LEU A 1 16 ? 7.540 -4.294 9.871 1.00 0.00 16 LEU A O 2
ATOM 1657 N N . PRO A 1 17 ? 6.817 -6.311 10.381 1.00 0.00 17 PRO A N 2
ATOM 1658 C CA . PRO A 1 17 ? 5.994 -5.877 11.535 1.00 0.00 17 PRO A CA 2
ATOM 1659 C C . PRO A 1 17 ? 6.740 -5.989 12.872 1.00 0.00 17 PRO A C 2
ATOM 1660 O O . PRO A 1 17 ? 6.395 -5.339 13.839 1.00 0.00 17 PRO A O 2
ATOM 1671 N N . ASP A 1 18 ? 7.751 -6.817 12.942 1.00 0.00 18 ASP A N 2
ATOM 1672 C CA . ASP A 1 18 ? 8.497 -6.972 14.221 1.00 0.00 18 ASP A CA 2
ATOM 1673 C C . ASP A 1 18 ? 9.421 -5.772 14.424 1.00 0.00 18 ASP A C 2
ATOM 1674 O O . ASP A 1 18 ? 10.068 -5.635 15.443 1.00 0.00 18 ASP A O 2
ATOM 1683 N N . VAL A 1 19 ? 9.464 -4.893 13.465 1.00 0.00 19 VAL A N 2
ATOM 1684 C CA . VAL A 1 19 ? 10.317 -3.678 13.586 1.00 0.00 19 VAL A CA 2
ATOM 1685 C C . VAL A 1 19 ? 9.400 -2.461 13.644 1.00 0.00 19 VAL A C 2
ATOM 1686 O O . VAL A 1 19 ? 8.366 -2.434 13.007 1.00 0.00 19 VAL A O 2
ATOM 1699 N N . ALA A 1 20 ? 9.746 -1.454 14.396 1.00 0.00 20 ALA A N 2
ATOM 1700 C CA . ALA A 1 20 ? 8.850 -0.270 14.460 1.00 0.00 20 ALA A CA 2
ATOM 1701 C C . ALA A 1 20 ? 8.726 0.309 13.042 1.00 0.00 20 ALA A C 2
ATOM 1702 O O . ALA A 1 20 ? 9.698 0.764 12.480 1.00 0.00 20 ALA A O 2
ATOM 1709 N N . PRO A 1 21 ? 7.550 0.290 12.453 1.00 0.00 21 PRO A N 2
ATOM 1710 C CA . PRO A 1 21 ? 7.364 0.824 11.077 1.00 0.00 21 PRO A CA 2
ATOM 1711 C C . PRO A 1 21 ? 7.699 2.316 10.984 1.00 0.00 21 PRO A C 2
ATOM 1712 O O . PRO A 1 21 ? 8.043 2.820 9.934 1.00 0.00 21 PRO A O 2
ATOM 1723 N N . ALA A 1 22 ? 7.603 3.024 12.074 1.00 0.00 22 ALA A N 2
ATOM 1724 C CA . ALA A 1 22 ? 7.917 4.481 12.049 1.00 0.00 22 ALA A CA 2
ATOM 1725 C C . ALA A 1 22 ? 9.430 4.686 11.919 1.00 0.00 22 ALA A C 2
ATOM 1726 O O . ALA A 1 22 ? 9.893 5.763 11.599 1.00 0.00 22 ALA A O 2
ATOM 1733 N N . ASP A 1 23 ? 10.207 3.666 12.170 1.00 0.00 23 ASP A N 2
ATOM 1734 C CA . ASP A 1 23 ? 11.687 3.814 12.065 1.00 0.00 23 ASP A CA 2
ATOM 1735 C C . ASP A 1 23 ? 12.157 3.313 10.701 1.00 0.00 23 ASP A C 2
ATOM 1736 O O . ASP A 1 23 ? 13.338 3.176 10.450 1.00 0.00 23 ASP A O 2
ATOM 1745 N N . VAL A 1 24 ? 11.240 3.040 9.818 1.00 0.00 24 VAL A N 2
ATOM 1746 C CA . VAL A 1 24 ? 11.630 2.550 8.469 1.00 0.00 24 VAL A CA 2
ATOM 1747 C C . VAL A 1 24 ? 11.623 3.727 7.499 1.00 0.00 24 VAL A C 2
ATOM 1748 O O . VAL A 1 24 ? 10.743 4.565 7.532 1.00 0.00 24 VAL A O 2
ATOM 1761 N N . ASP A 1 25 ? 12.599 3.809 6.642 1.00 0.00 25 ASP A N 2
ATOM 1762 C CA . ASP A 1 25 ? 12.642 4.945 5.685 1.00 0.00 25 ASP A CA 2
ATOM 1763 C C . ASP A 1 25 ? 11.450 4.849 4.735 1.00 0.00 25 ASP A C 2
ATOM 1764 O O . ASP A 1 25 ? 11.531 4.257 3.677 1.00 0.00 25 ASP A O 2
ATOM 1773 N N . VAL A 1 26 ? 10.341 5.430 5.105 1.00 0.00 26 VAL A N 2
ATOM 1774 C CA . VAL A 1 26 ? 9.141 5.375 4.222 1.00 0.00 26 VAL A CA 2
ATOM 1775 C C . VAL A 1 26 ? 9.461 6.044 2.882 1.00 0.00 26 VAL A C 2
ATOM 1776 O O . VAL A 1 26 ? 8.606 6.188 2.030 1.00 0.00 26 VAL A O 2
ATOM 1789 N N . ASP A 1 27 ? 10.687 6.447 2.685 1.00 0.00 27 ASP A N 2
ATOM 1790 C CA . ASP A 1 27 ? 11.064 7.097 1.399 1.00 0.00 27 ASP A CA 2
ATOM 1791 C C . ASP A 1 27 ? 11.761 6.071 0.503 1.00 0.00 27 ASP A C 2
ATOM 1792 O O . ASP A 1 27 ? 12.387 6.413 -0.480 1.00 0.00 27 ASP A O 2
ATOM 1801 N N . LEU A 1 28 ? 11.661 4.815 0.843 1.00 0.00 28 LEU A N 2
ATOM 1802 C CA . LEU A 1 28 ? 12.321 3.761 0.021 1.00 0.00 28 LEU A CA 2
ATOM 1803 C C . LEU A 1 28 ? 11.364 3.281 -1.065 1.00 0.00 28 LEU A C 2
ATOM 1804 O O . LEU A 1 28 ? 10.200 3.034 -0.817 1.00 0.00 28 LEU A O 2
ATOM 1820 N N . ASP A 1 29 ? 11.846 3.138 -2.267 1.00 0.00 29 ASP A N 2
ATOM 1821 C CA . ASP A 1 29 ? 10.963 2.665 -3.360 1.00 0.00 29 ASP A CA 2
ATOM 1822 C C . ASP A 1 29 ? 10.477 1.254 -3.029 1.00 0.00 29 ASP A C 2
ATOM 1823 O O . ASP A 1 29 ? 11.258 0.345 -2.834 1.00 0.00 29 ASP A O 2
ATOM 1832 N N . LEU A 1 30 ? 9.190 1.065 -2.949 1.00 0.00 30 LEU A N 2
ATOM 1833 C CA . LEU A 1 30 ? 8.662 -0.284 -2.614 1.00 0.00 30 LEU A CA 2
ATOM 1834 C C . LEU A 1 30 ? 8.966 -1.254 -3.756 1.00 0.00 30 LEU A C 2
ATOM 1835 O O . LEU A 1 30 ? 8.678 -2.431 -3.672 1.00 0.00 30 LEU A O 2
ATOM 1851 N N . VAL A 1 31 ? 9.539 -0.776 -4.828 1.00 0.00 31 VAL A N 2
ATOM 1852 C CA . VAL A 1 31 ? 9.844 -1.689 -5.964 1.00 0.00 31 VAL A CA 2
ATOM 1853 C C . VAL A 1 31 ? 10.596 -2.909 -5.440 1.00 0.00 31 VAL A C 2
ATOM 1854 O O . VAL A 1 31 ? 10.313 -4.031 -5.810 1.00 0.00 31 VAL A O 2
ATOM 1867 N N . ASP A 1 32 ? 11.540 -2.703 -4.567 1.00 0.00 32 ASP A N 2
ATOM 1868 C CA . ASP A 1 32 ? 12.289 -3.862 -4.008 1.00 0.00 32 ASP A CA 2
ATOM 1869 C C . ASP A 1 32 ? 11.271 -4.824 -3.402 1.00 0.00 32 ASP A C 2
ATOM 1870 O O . ASP A 1 32 ? 11.401 -6.030 -3.484 1.00 0.00 32 ASP A O 2
ATOM 1879 N N . ASN A 1 33 ? 10.242 -4.283 -2.814 1.00 0.00 33 ASN A N 2
ATOM 1880 C CA . ASN A 1 33 ? 9.177 -5.127 -2.214 1.00 0.00 33 ASN A CA 2
ATOM 1881 C C . ASN A 1 33 ? 8.181 -5.495 -3.313 1.00 0.00 33 ASN A C 2
ATOM 1882 O O . ASN A 1 33 ? 7.067 -5.902 -3.049 1.00 0.00 33 ASN A O 2
ATOM 1893 N N . GLY A 1 34 ? 8.579 -5.331 -4.548 1.00 0.00 34 GLY A N 2
ATOM 1894 C CA . GLY A 1 34 ? 7.668 -5.645 -5.684 1.00 0.00 34 GLY A CA 2
ATOM 1895 C C . GLY A 1 34 ? 6.913 -6.941 -5.399 1.00 0.00 34 GLY A C 2
ATOM 1896 O O . GLY A 1 34 ? 5.899 -7.224 -6.002 1.00 0.00 34 GLY A O 2
ATOM 1900 N N . VAL A 1 35 ? 7.378 -7.726 -4.473 1.00 0.00 35 VAL A N 2
ATOM 1901 C CA . VAL A 1 35 ? 6.650 -8.983 -4.158 1.00 0.00 35 VAL A CA 2
ATOM 1902 C C . VAL A 1 35 ? 5.206 -8.620 -3.804 1.00 0.00 35 VAL A C 2
ATOM 1903 O O . VAL A 1 35 ? 4.270 -9.304 -4.168 1.00 0.00 35 VAL A O 2
ATOM 1916 N N . ILE A 1 36 ? 5.029 -7.538 -3.096 1.00 0.00 36 ILE A N 2
ATOM 1917 C CA . ILE A 1 36 ? 3.659 -7.099 -2.705 1.00 0.00 36 ILE A CA 2
ATOM 1918 C C . ILE A 1 36 ? 2.906 -6.573 -3.929 1.00 0.00 36 ILE A C 2
ATOM 1919 O O . ILE A 1 36 ? 1.696 -6.544 -3.958 1.00 0.00 36 ILE A O 2
ATOM 1935 N N . ASP A 1 37 ? 3.615 -6.122 -4.923 1.00 0.00 37 ASP A N 2
ATOM 1936 C CA . ASP A 1 37 ? 2.943 -5.558 -6.132 1.00 0.00 37 ASP A CA 2
ATOM 1937 C C . ASP A 1 37 ? 2.045 -6.598 -6.808 1.00 0.00 37 ASP A C 2
ATOM 1938 O O . ASP A 1 37 ? 1.079 -6.246 -7.454 1.00 0.00 37 ASP A O 2
ATOM 1947 N N . SER A 1 38 ? 2.356 -7.864 -6.696 1.00 0.00 38 SER A N 2
ATOM 1948 C CA . SER A 1 38 ? 1.509 -8.891 -7.373 1.00 0.00 38 SER A CA 2
ATOM 1949 C C . SER A 1 38 ? 0.775 -9.770 -6.355 1.00 0.00 38 SER A C 2
ATOM 1950 O O . SER A 1 38 ? -0.438 -9.777 -6.292 1.00 0.00 38 SER A O 2
ATOM 1957 N N . LEU A 1 39 ? 1.492 -10.532 -5.577 1.00 0.00 39 LEU A N 2
ATOM 1958 C CA . LEU A 1 39 ? 0.818 -11.428 -4.593 1.00 0.00 39 LEU A CA 2
ATOM 1959 C C . LEU A 1 39 ? 0.155 -10.606 -3.489 1.00 0.00 39 LEU A C 2
ATOM 1960 O O . LEU A 1 39 ? -1.005 -10.789 -3.176 1.00 0.00 39 LEU A O 2
ATOM 1976 N N . GLY A 1 40 ? 0.878 -9.702 -2.898 1.00 0.00 40 GLY A N 2
ATOM 1977 C CA . GLY A 1 40 ? 0.289 -8.870 -1.816 1.00 0.00 40 GLY A CA 2
ATOM 1978 C C . GLY A 1 40 ? -0.728 -7.902 -2.413 1.00 0.00 40 GLY A C 2
ATOM 1979 O O . GLY A 1 40 ? -1.762 -7.631 -1.835 1.00 0.00 40 GLY A O 2
ATOM 1983 N N . LEU A 1 41 ? -0.435 -7.375 -3.566 1.00 0.00 41 LEU A N 2
ATOM 1984 C CA . LEU A 1 41 ? -1.371 -6.417 -4.210 1.00 0.00 41 LEU A CA 2
ATOM 1985 C C . LEU A 1 41 ? -2.716 -7.098 -4.430 1.00 0.00 41 LEU A C 2
ATOM 1986 O O . LEU A 1 41 ? -3.758 -6.518 -4.211 1.00 0.00 41 LEU A O 2
ATOM 2002 N N . LEU A 1 42 ? -2.705 -8.329 -4.853 1.00 0.00 42 LEU A N 2
ATOM 2003 C CA . LEU A 1 42 ? -3.995 -9.030 -5.076 1.00 0.00 42 LEU A CA 2
ATOM 2004 C C . LEU A 1 42 ? -4.762 -9.051 -3.758 1.00 0.00 42 LEU A C 2
ATOM 2005 O O . LEU A 1 42 ? -5.950 -8.800 -3.711 1.00 0.00 42 LEU A O 2
ATOM 2021 N N . LYS A 1 43 ? -4.082 -9.327 -2.679 1.00 0.00 43 LYS A N 2
ATOM 2022 C CA . LYS A 1 43 ? -4.760 -9.341 -1.359 1.00 0.00 43 LYS A CA 2
ATOM 2023 C C . LYS A 1 43 ? -5.219 -7.922 -1.013 1.00 0.00 43 LYS A C 2
ATOM 2024 O O . LYS A 1 43 ? -6.273 -7.719 -0.444 1.00 0.00 43 LYS A O 2
ATOM 2043 N N . VAL A 1 44 ? -4.425 -6.939 -1.349 1.00 0.00 44 VAL A N 2
ATOM 2044 C CA . VAL A 1 44 ? -4.799 -5.529 -1.036 1.00 0.00 44 VAL A CA 2
ATOM 2045 C C . VAL A 1 44 ? -6.050 -5.125 -1.820 1.00 0.00 44 VAL A C 2
ATOM 2046 O O . VAL A 1 44 ? -6.989 -4.586 -1.271 1.00 0.00 44 VAL A O 2
ATOM 2059 N N . ILE A 1 45 ? -6.077 -5.375 -3.098 1.00 0.00 45 ILE A N 2
ATOM 2060 C CA . ILE A 1 45 ? -7.270 -4.997 -3.897 1.00 0.00 45 ILE A CA 2
ATOM 2061 C C . ILE A 1 45 ? -8.495 -5.748 -3.378 1.00 0.00 45 ILE A C 2
ATOM 2062 O O . ILE A 1 45 ? -9.568 -5.195 -3.264 1.00 0.00 45 ILE A O 2
ATOM 2078 N N . ALA A 1 46 ? -8.349 -7.003 -3.061 1.00 0.00 46 ALA A N 2
ATOM 2079 C CA . ALA A 1 46 ? -9.515 -7.777 -2.553 1.00 0.00 46 ALA A CA 2
ATOM 2080 C C . ALA A 1 46 ? -10.026 -7.142 -1.258 1.00 0.00 46 ALA A C 2
ATOM 2081 O O . ALA A 1 46 ? -11.215 -7.024 -1.038 1.00 0.00 46 ALA A O 2
ATOM 2088 N N . TRP A 1 47 ? -9.136 -6.734 -0.399 1.00 0.00 47 TRP A N 2
ATOM 2089 C CA . TRP A 1 47 ? -9.565 -6.107 0.881 1.00 0.00 47 TRP A CA 2
ATOM 2090 C C . TRP A 1 47 ? -9.980 -4.653 0.637 1.00 0.00 47 TRP A C 2
ATOM 2091 O O . TRP A 1 47 ? -11.018 -4.208 1.085 1.00 0.00 47 TRP A O 2
ATOM 2112 N N . LEU A 1 48 ? -9.165 -3.908 -0.057 1.00 0.00 48 LEU A N 2
ATOM 2113 C CA . LEU A 1 48 ? -9.487 -2.478 -0.321 1.00 0.00 48 LEU A CA 2
ATOM 2114 C C . LEU A 1 48 ? -10.766 -2.355 -1.157 1.00 0.00 48 LEU A C 2
ATOM 2115 O O . LEU A 1 48 ? -11.584 -1.488 -0.924 1.00 0.00 48 LEU A O 2
ATOM 2131 N N . GLU A 1 49 ? -10.942 -3.201 -2.135 1.00 0.00 49 GLU A N 2
ATOM 2132 C CA . GLU A 1 49 ? -12.162 -3.107 -2.984 1.00 0.00 49 GLU A CA 2
ATOM 2133 C C . GLU A 1 49 ? -13.399 -3.449 -2.154 1.00 0.00 49 GLU A C 2
ATOM 2134 O O . GLU A 1 49 ? -14.455 -2.878 -2.335 1.00 0.00 49 GLU A O 2
ATOM 2146 N N . ASP A 1 50 ? -13.283 -4.379 -1.249 1.00 0.00 50 ASP A N 2
ATOM 2147 C CA . ASP A 1 50 ? -14.458 -4.754 -0.415 1.00 0.00 50 ASP A CA 2
ATOM 2148 C C . ASP A 1 50 ? -14.887 -3.567 0.453 1.00 0.00 50 ASP A C 2
ATOM 2149 O O . ASP A 1 50 ? -16.061 -3.319 0.646 1.00 0.00 50 ASP A O 2
ATOM 2158 N N . ARG A 1 51 ? -13.945 -2.846 0.994 1.00 0.00 51 ARG A N 2
ATOM 2159 C CA . ARG A 1 51 ? -14.292 -1.692 1.869 1.00 0.00 51 ARG A CA 2
ATOM 2160 C C . ARG A 1 51 ? -14.995 -0.580 1.081 1.00 0.00 51 ARG A C 2
ATOM 2161 O O . ARG A 1 51 ? -15.945 0.009 1.559 1.00 0.00 51 ARG A O 2
ATOM 2182 N N . PHE A 1 52 ? -14.539 -0.270 -0.106 1.00 0.00 52 PHE A N 2
ATOM 2183 C CA . PHE A 1 52 ? -15.189 0.820 -0.886 1.00 0.00 52 PHE A CA 2
ATOM 2184 C C . PHE A 1 52 ? -16.002 0.233 -2.040 1.00 0.00 52 PHE A C 2
ATOM 2185 O O . PHE A 1 52 ? -16.705 0.939 -2.736 1.00 0.00 52 PHE A O 2
ATOM 2202 N N . GLY A 1 53 ? -15.920 -1.050 -2.249 1.00 0.00 53 GLY A N 2
ATOM 2203 C CA . GLY A 1 53 ? -16.697 -1.669 -3.358 1.00 0.00 53 GLY A CA 2
ATOM 2204 C C . GLY A 1 53 ? -16.198 -1.121 -4.696 1.00 0.00 53 GLY A C 2
ATOM 2205 O O . GLY A 1 53 ? -16.967 -0.905 -5.612 1.00 0.00 53 GLY A O 2
ATOM 2209 N N . ILE A 1 54 ? -14.920 -0.885 -4.817 1.00 0.00 54 ILE A N 2
ATOM 2210 C CA . ILE A 1 54 ? -14.386 -0.341 -6.101 1.00 0.00 54 ILE A CA 2
ATOM 2211 C C . ILE A 1 54 ? -13.862 -1.486 -6.968 1.00 0.00 54 ILE A C 2
ATOM 2212 O O . ILE A 1 54 ? -13.021 -2.254 -6.554 1.00 0.00 54 ILE A O 2
ATOM 2228 N N . ALA A 1 55 ? -14.345 -1.604 -8.174 1.00 0.00 55 ALA A N 2
ATOM 2229 C CA . ALA A 1 55 ? -13.865 -2.702 -9.059 1.00 0.00 55 ALA A CA 2
ATOM 2230 C C . ALA A 1 55 ? -12.373 -2.514 -9.335 1.00 0.00 55 ALA A C 2
ATOM 2231 O O . ALA A 1 55 ? -11.911 -1.418 -9.583 1.00 0.00 55 ALA A O 2
ATOM 2238 N N . ALA A 1 56 ? -11.615 -3.575 -9.296 1.00 0.00 56 ALA A N 2
ATOM 2239 C CA . ALA A 1 56 ? -10.154 -3.453 -9.559 1.00 0.00 56 ALA A CA 2
ATOM 2240 C C . ALA A 1 56 ? -9.935 -3.017 -11.009 1.00 0.00 56 ALA A C 2
ATOM 2241 O O . ALA A 1 56 ? -9.031 -2.265 -11.316 1.00 0.00 56 ALA A O 2
ATOM 2248 N N . ASP A 1 57 ? -10.760 -3.489 -11.903 1.00 0.00 57 ASP A N 2
ATOM 2249 C CA . ASP A 1 57 ? -10.614 -3.115 -13.339 1.00 0.00 57 ASP A CA 2
ATOM 2250 C C . ASP A 1 57 ? -10.754 -1.600 -13.499 1.00 0.00 57 ASP A C 2
ATOM 2251 O O . ASP A 1 57 ? -10.159 -1.001 -14.373 1.00 0.00 57 ASP A O 2
ATOM 2260 N N . ASP A 1 58 ? -11.546 -0.978 -12.671 1.00 0.00 58 ASP A N 2
ATOM 2261 C CA . ASP A 1 58 ? -11.736 0.496 -12.786 1.00 0.00 58 ASP A CA 2
ATOM 2262 C C . ASP A 1 58 ? -10.375 1.193 -12.850 1.00 0.00 58 ASP A C 2
ATOM 2263 O O . ASP A 1 58 ? -10.203 2.165 -13.559 1.00 0.00 58 ASP A O 2
ATOM 2272 N N . VAL A 1 59 ? -9.410 0.708 -12.117 1.00 0.00 59 VAL A N 2
ATOM 2273 C CA . VAL A 1 59 ? -8.061 1.348 -12.138 1.00 0.00 59 VAL A CA 2
ATOM 2274 C C . VAL A 1 59 ? -6.988 0.283 -12.377 1.00 0.00 59 VAL A C 2
ATOM 2275 O O . VAL A 1 59 ? -7.153 -0.868 -12.023 1.00 0.00 59 VAL A O 2
ATOM 2288 N N . GLU A 1 60 ? -5.887 0.664 -12.971 1.00 0.00 60 GLU A N 2
ATOM 2289 C CA . GLU A 1 60 ? -4.792 -0.315 -13.232 1.00 0.00 60 GLU A CA 2
ATOM 2290 C C . GLU A 1 60 ? -3.520 0.148 -12.519 1.00 0.00 60 GLU A C 2
ATOM 2291 O O . GLU A 1 60 ? -3.179 1.314 -12.538 1.00 0.00 60 GLU A O 2
ATOM 2303 N N . LEU A 1 61 ? -2.815 -0.755 -11.892 1.00 0.00 61 LEU A N 2
ATOM 2304 C CA . LEU A 1 61 ? -1.566 -0.367 -11.180 1.00 0.00 61 LEU A CA 2
ATOM 2305 C C . LEU A 1 61 ? -0.352 -0.848 -11.979 1.00 0.00 61 LEU A C 2
ATOM 2306 O O . LEU A 1 61 ? -0.362 -1.918 -12.552 1.00 0.00 61 LEU A O 2
ATOM 2322 N N . SER A 1 62 ? 0.695 -0.066 -12.015 1.00 0.00 62 SER A N 2
ATOM 2323 C CA . SER A 1 62 ? 1.913 -0.475 -12.769 1.00 0.00 62 SER A CA 2
ATOM 2324 C C . SER A 1 62 ? 3.141 -0.319 -11.866 1.00 0.00 62 SER A C 2
ATOM 2325 O O . SER A 1 62 ? 3.079 0.331 -10.841 1.00 0.00 62 SER A O 2
ATOM 2333 N N . PRO A 1 63 ? 4.253 -0.903 -12.239 1.00 0.00 63 PRO A N 2
ATOM 2334 C CA . PRO A 1 63 ? 5.505 -0.809 -11.436 1.00 0.00 63 PRO A CA 2
ATOM 2335 C C . PRO A 1 63 ? 5.850 0.641 -11.089 1.00 0.00 63 PRO A C 2
ATOM 2336 O O . PRO A 1 63 ? 6.384 0.930 -10.037 1.00 0.00 63 PRO A O 2
ATOM 2347 N N . GLU A 1 64 ? 5.544 1.553 -11.969 1.00 0.00 64 GLU A N 2
ATOM 2348 C CA . GLU A 1 64 ? 5.846 2.986 -11.696 1.00 0.00 64 GLU A CA 2
ATOM 2349 C C . GLU A 1 64 ? 5.001 3.468 -10.516 1.00 0.00 64 GLU A C 2
ATOM 2350 O O . GLU A 1 64 ? 5.401 4.333 -9.762 1.00 0.00 64 GLU A O 2
ATOM 2362 N N . HIS A 1 65 ? 3.829 2.917 -10.355 1.00 0.00 65 HIS A N 2
ATOM 2363 C CA . HIS A 1 65 ? 2.950 3.341 -9.230 1.00 0.00 65 HIS A CA 2
ATOM 2364 C C . HIS A 1 65 ? 3.572 2.910 -7.900 1.00 0.00 65 HIS A C 2
ATOM 2365 O O . HIS A 1 65 ? 3.337 3.509 -6.870 1.00 0.00 65 HIS A O 2
ATOM 2380 N N . PHE A 1 66 ? 4.361 1.871 -7.913 1.00 0.00 66 PHE A N 2
ATOM 2381 C CA . PHE A 1 66 ? 4.994 1.398 -6.649 1.00 0.00 66 PHE A CA 2
ATOM 2382 C C . PHE A 1 66 ? 6.423 1.939 -6.562 1.00 0.00 66 PHE A C 2
ATOM 2383 O O . PHE A 1 66 ? 7.173 1.599 -5.669 1.00 0.00 66 PHE A O 2
ATOM 2400 N N . ARG A 1 67 ? 6.805 2.778 -7.486 1.00 0.00 67 ARG A N 2
ATOM 2401 C CA . ARG A 1 67 ? 8.186 3.340 -7.463 1.00 0.00 67 ARG A CA 2
ATOM 2402 C C . ARG A 1 67 ? 8.446 4.009 -6.111 1.00 0.00 67 ARG A C 2
ATOM 2403 O O . ARG A 1 67 ? 9.532 3.934 -5.572 1.00 0.00 67 ARG A O 2
ATOM 2424 N N . SER A 1 68 ? 7.464 4.666 -5.561 1.00 0.00 68 SER A N 2
ATOM 2425 C CA . SER A 1 68 ? 7.666 5.340 -4.246 1.00 0.00 68 SER A CA 2
ATOM 2426 C C . SER A 1 68 ? 6.368 5.314 -3.436 1.00 0.00 68 SER A C 2
ATOM 2427 O O . SER A 1 68 ? 5.282 5.338 -3.980 1.00 0.00 68 SER A O 2
ATOM 2435 N N . ILE A 1 69 ? 6.475 5.268 -2.135 1.00 0.00 69 ILE A N 2
ATOM 2436 C CA . ILE A 1 69 ? 5.263 5.244 -1.279 1.00 0.00 69 ILE A CA 2
ATOM 2437 C C . ILE A 1 69 ? 4.480 6.550 -1.444 1.00 0.00 69 ILE A C 2
ATOM 2438 O O . ILE A 1 69 ? 3.266 6.564 -1.421 1.00 0.00 69 ILE A O 2
ATOM 2454 N N . ARG A 1 70 ? 5.167 7.651 -1.592 1.00 0.00 70 ARG A N 2
ATOM 2455 C CA . ARG A 1 70 ? 4.460 8.957 -1.738 1.00 0.00 70 ARG A CA 2
ATOM 2456 C C . ARG A 1 70 ? 3.576 8.941 -2.987 1.00 0.00 70 ARG A C 2
ATOM 2457 O O . ARG A 1 70 ? 2.469 9.441 -2.977 1.00 0.00 70 ARG A O 2
ATOM 2478 N N . SER A 1 71 ? 4.049 8.375 -4.064 1.00 0.00 71 SER A N 2
ATOM 2479 C CA . SER A 1 71 ? 3.226 8.339 -5.302 1.00 0.00 71 SER A CA 2
ATOM 2480 C C . SER A 1 71 ? 1.939 7.556 -5.037 1.00 0.00 71 SER A C 2
ATOM 2481 O O . SER A 1 71 ? 0.867 7.942 -5.458 1.00 0.00 71 SER A O 2
ATOM 2489 N N . ILE A 1 72 ? 2.039 6.458 -4.340 1.00 0.00 72 ILE A N 2
ATOM 2490 C CA . ILE A 1 72 ? 0.833 5.647 -4.042 1.00 0.00 72 ILE A CA 2
ATOM 2491 C C . ILE A 1 72 ? -0.092 6.421 -3.100 1.00 0.00 72 ILE A C 2
ATOM 2492 O O . ILE A 1 72 ? -1.300 6.376 -3.223 1.00 0.00 72 ILE A O 2
ATOM 2508 N N . ASP A 1 73 ? 0.468 7.120 -2.151 1.00 0.00 73 ASP A N 2
ATOM 2509 C CA . ASP A 1 73 ? -0.372 7.885 -1.187 1.00 0.00 73 ASP A CA 2
ATOM 2510 C C . ASP A 1 73 ? -1.252 8.891 -1.931 1.00 0.00 73 ASP A C 2
ATOM 2511 O O . ASP A 1 73 ? -2.414 9.060 -1.618 1.00 0.00 73 ASP A O 2
ATOM 2520 N N . ALA A 1 74 ? -0.712 9.568 -2.904 1.00 0.00 74 ALA A N 2
ATOM 2521 C CA . ALA A 1 74 ? -1.525 10.569 -3.650 1.00 0.00 74 ALA A CA 2
ATOM 2522 C C . ALA A 1 74 ? -2.631 9.870 -4.438 1.00 0.00 74 ALA A C 2
ATOM 2523 O O . ALA A 1 74 ? -3.746 10.347 -4.514 1.00 0.00 74 ALA A O 2
ATOM 2530 N N . PHE A 1 75 ? -2.336 8.749 -5.031 1.00 0.00 75 PHE A N 2
ATOM 2531 C CA . PHE A 1 75 ? -3.379 8.035 -5.817 1.00 0.00 75 PHE A CA 2
ATOM 2532 C C . PHE A 1 75 ? -4.533 7.636 -4.897 1.00 0.00 75 PHE A C 2
ATOM 2533 O O . PHE A 1 75 ? -5.686 7.908 -5.175 1.00 0.00 75 PHE A O 2
ATOM 2550 N N . VAL A 1 76 ? -4.236 6.994 -3.800 1.00 0.00 76 VAL A N 2
ATOM 2551 C CA . VAL A 1 76 ? -5.315 6.581 -2.870 1.00 0.00 76 VAL A CA 2
ATOM 2552 C C . VAL A 1 76 ? -5.959 7.816 -2.238 1.00 0.00 76 VAL A C 2
ATOM 2553 O O . VAL A 1 76 ? -7.164 7.933 -2.185 1.00 0.00 76 VAL A O 2
ATOM 2566 N N . VAL A 1 77 ? -5.170 8.744 -1.765 1.00 0.00 77 VAL A N 2
ATOM 2567 C CA . VAL A 1 77 ? -5.753 9.960 -1.142 1.00 0.00 77 VAL A CA 2
ATOM 2568 C C . VAL A 1 77 ? -6.650 10.669 -2.153 1.00 0.00 77 VAL A C 2
ATOM 2569 O O . VAL A 1 77 ? -7.706 11.169 -1.820 1.00 0.00 77 VAL A O 2
ATOM 2582 N N . GLY A 1 78 ? -6.238 10.716 -3.387 1.00 0.00 78 GLY A N 2
ATOM 2583 C CA . GLY A 1 78 ? -7.064 11.392 -4.420 1.00 0.00 78 GLY A CA 2
ATOM 2584 C C . GLY A 1 78 ? -8.451 10.746 -4.484 1.00 0.00 78 GLY A C 2
ATOM 2585 O O . GLY A 1 78 ? -9.434 11.407 -4.754 1.00 0.00 78 GLY A O 2
ATOM 2589 N N . ALA A 1 79 ? -8.542 9.460 -4.252 1.00 0.00 79 ALA A N 2
ATOM 2590 C CA . ALA A 1 79 ? -9.875 8.791 -4.320 1.00 0.00 79 ALA A CA 2
ATOM 2591 C C . ALA A 1 79 ? -10.405 8.487 -2.915 1.00 0.00 79 ALA A C 2
ATOM 2592 O O . ALA A 1 79 ? -11.522 8.828 -2.580 1.00 0.00 79 ALA A O 2
ATOM 2599 N N . THR A 1 80 ? -9.622 7.846 -2.093 1.00 0.00 80 THR A N 2
ATOM 2600 C CA . THR A 1 80 ? -10.098 7.524 -0.716 1.00 0.00 80 THR A CA 2
ATOM 2601 C C . THR A 1 80 ? -8.922 7.542 0.263 1.00 0.00 80 THR A C 2
ATOM 2602 O O . THR A 1 80 ? -7.790 7.311 -0.104 1.00 0.00 80 THR A O 2
ATOM 2613 N N . THR A 1 81 ? -9.184 7.799 1.513 1.00 0.00 81 THR A N 2
ATOM 2614 C CA . THR A 1 81 ? -8.085 7.816 2.515 1.00 0.00 81 THR A CA 2
ATOM 2615 C C . THR A 1 81 ? -8.561 7.126 3.798 1.00 0.00 81 THR A C 2
ATOM 2616 O O . THR A 1 81 ? -9.073 7.763 4.696 1.00 0.00 81 THR A O 2
ATOM 2627 N N . PRO A 1 82 ? -8.398 5.828 3.878 1.00 0.00 82 PRO A N 2
ATOM 2628 C CA . PRO A 1 82 ? -8.816 5.023 5.055 1.00 0.00 82 PRO A CA 2
ATOM 2629 C C . PRO A 1 82 ? -7.680 4.804 6.068 1.00 0.00 82 PRO A C 2
ATOM 2630 O O . PRO A 1 82 ? -6.772 4.036 5.819 1.00 0.00 82 PRO A O 2
ATOM 2641 N N . PRO A 1 83 ? -7.728 5.454 7.207 1.00 0.00 83 PRO A N 2
ATOM 2642 C CA . PRO A 1 83 ? -6.685 5.292 8.255 1.00 0.00 83 PRO A CA 2
ATOM 2643 C C . PRO A 1 83 ? -6.927 4.042 9.108 1.00 0.00 83 PRO A C 2
ATOM 2644 O O . PRO A 1 83 ? -8.019 3.816 9.590 1.00 0.00 83 PRO A O 2
ATOM 2655 N N . VAL A 1 84 ? -5.922 3.229 9.296 1.00 0.00 84 VAL A N 2
ATOM 2656 C CA . VAL A 1 84 ? -6.106 1.996 10.116 1.00 0.00 84 VAL A CA 2
ATOM 2657 C C . VAL A 1 84 ? -4.939 1.850 11.096 1.00 0.00 84 VAL A C 2
ATOM 2658 O O . VAL A 1 84 ? -3.801 2.119 10.766 1.00 0.00 84 VAL A O 2
ATOM 2671 N N . GLU A 1 85 ? -5.214 1.426 12.300 1.00 0.00 85 GLU A N 2
ATOM 2672 C CA . GLU A 1 85 ? -4.124 1.263 13.305 1.00 0.00 85 GLU A CA 2
ATOM 2673 C C . GLU A 1 85 ? -3.166 0.155 12.859 1.00 0.00 85 GLU A C 2
ATOM 2674 O O . GLU A 1 85 ? -1.975 0.222 13.089 1.00 0.00 85 GLU A O 2
ATOM 2686 N N . ALA A 1 86 ? -3.675 -0.869 12.228 1.00 0.00 86 ALA A N 2
ATOM 2687 C CA . ALA A 1 86 ? -2.791 -1.982 11.777 1.00 0.00 86 ALA A CA 2
ATOM 2688 C C . ALA A 1 86 ? -3.305 -2.540 10.449 1.00 0.00 86 ALA A C 2
ATOM 2689 O O . ALA A 1 86 ? -4.456 -2.372 10.098 1.00 0.00 86 ALA A O 2
ATOM 2696 N N . LYS A 1 87 ? -2.461 -3.205 9.707 1.00 0.00 87 LYS A N 2
ATOM 2697 C CA . LYS A 1 87 ? -2.904 -3.773 8.402 1.00 0.00 87 LYS A CA 2
ATOM 2698 C C . LYS A 1 87 ? -3.897 -4.908 8.657 1.00 0.00 87 LYS A C 2
ATOM 2699 O O . LYS A 1 87 ? -3.707 -5.724 9.537 1.00 0.00 87 LYS A O 2
ATOM 2718 N N . LEU A 1 88 ? -4.955 -4.970 7.896 1.00 0.00 88 LEU A N 2
ATOM 2719 C CA . LEU A 1 88 ? -5.954 -6.055 8.101 1.00 0.00 88 LEU A CA 2
ATOM 2720 C C . LEU A 1 88 ? -5.550 -7.279 7.277 1.00 0.00 88 LEU A C 2
ATOM 2721 O O . LEU A 1 88 ? -5.076 -7.160 6.164 1.00 0.00 88 LEU A O 2
ATOM 2737 N N . GLN A 1 89 ? -5.732 -8.454 7.815 1.00 0.00 89 GLN A N 2
ATOM 2738 C CA . GLN A 1 89 ? -5.357 -9.686 7.065 1.00 0.00 89 GLN A CA 2
ATOM 2739 C C . GLN A 1 89 ? -6.622 -10.370 6.542 1.00 0.00 89 GLN A C 2
ATOM 2740 O O . GLN A 1 89 ? -7.641 -9.705 6.461 1.00 0.00 89 GLN A O 2
ATOM 2797 N N . MET A 1 1 ? -1.421 8.978 7.556 1.00 0.00 1 MET A N 3
ATOM 2798 C CA . MET A 1 1 ? -2.615 9.677 7.006 1.00 0.00 1 MET A CA 3
ATOM 2799 C C . MET A 1 1 ? -3.881 9.003 7.536 1.00 0.00 1 MET A C 3
ATOM 2800 O O . MET A 1 1 ? -3.929 8.554 8.664 1.00 0.00 1 MET A O 3
ATOM 2816 N N . GLN A 1 2 ? -4.906 8.921 6.733 1.00 0.00 2 GLN A N 3
ATOM 2817 C CA . GLN A 1 2 ? -6.160 8.267 7.199 1.00 0.00 2 GLN A CA 3
ATOM 2818 C C . GLN A 1 2 ? -5.847 6.827 7.607 1.00 0.00 2 GLN A C 3
ATOM 2819 O O . GLN A 1 2 ? -6.428 6.288 8.528 1.00 0.00 2 GLN A O 3
ATOM 2833 N N . HIS A 1 3 ? -4.926 6.203 6.926 1.00 0.00 3 HIS A N 3
ATOM 2834 C CA . HIS A 1 3 ? -4.560 4.799 7.264 1.00 0.00 3 HIS A CA 3
ATOM 2835 C C . HIS A 1 3 ? -3.263 4.434 6.538 1.00 0.00 3 HIS A C 3
ATOM 2836 O O . HIS A 1 3 ? -3.008 3.285 6.238 1.00 0.00 3 HIS A O 3
ATOM 2851 N N . ALA A 1 4 ? -2.446 5.411 6.249 1.00 0.00 4 ALA A N 3
ATOM 2852 C CA . ALA A 1 4 ? -1.168 5.133 5.535 1.00 0.00 4 ALA A CA 3
ATOM 2853 C C . ALA A 1 4 ? -0.281 4.221 6.385 1.00 0.00 4 ALA A C 3
ATOM 2854 O O . ALA A 1 4 ? 0.432 3.382 5.872 1.00 0.00 4 ALA A O 3
ATOM 2861 N N . SER A 1 5 ? -0.309 4.379 7.680 1.00 0.00 5 SER A N 3
ATOM 2862 C CA . SER A 1 5 ? 0.544 3.520 8.549 1.00 0.00 5 SER A CA 3
ATOM 2863 C C . SER A 1 5 ? 0.183 2.050 8.336 1.00 0.00 5 SER A C 3
ATOM 2864 O O . SER A 1 5 ? 1.043 1.194 8.269 1.00 0.00 5 SER A O 3
ATOM 2872 N N . VAL A 1 6 ? -1.080 1.750 8.224 1.00 0.00 6 VAL A N 3
ATOM 2873 C CA . VAL A 1 6 ? -1.488 0.334 8.009 1.00 0.00 6 VAL A CA 3
ATOM 2874 C C . VAL A 1 6 ? -1.000 -0.127 6.639 1.00 0.00 6 VAL A C 3
ATOM 2875 O O . VAL A 1 6 ? -0.592 -1.253 6.464 1.00 0.00 6 VAL A O 3
ATOM 2888 N N . ILE A 1 7 ? -1.043 0.735 5.664 1.00 0.00 7 ILE A N 3
ATOM 2889 C CA . ILE A 1 7 ? -0.582 0.342 4.305 1.00 0.00 7 ILE A CA 3
ATOM 2890 C C . ILE A 1 7 ? 0.885 -0.085 4.365 1.00 0.00 7 ILE A C 3
ATOM 2891 O O . ILE A 1 7 ? 1.253 -1.140 3.890 1.00 0.00 7 ILE A O 3
ATOM 2907 N N . ALA A 1 8 ? 1.725 0.720 4.955 1.00 0.00 8 ALA A N 3
ATOM 2908 C CA . ALA A 1 8 ? 3.165 0.348 5.054 1.00 0.00 8 ALA A CA 3
ATOM 2909 C C . ALA A 1 8 ? 3.294 -0.908 5.911 1.00 0.00 8 ALA A C 3
ATOM 2910 O O . ALA A 1 8 ? 3.975 -1.850 5.561 1.00 0.00 8 ALA A O 3
ATOM 2917 N N . GLN A 1 9 ? 2.635 -0.921 7.032 1.00 0.00 9 GLN A N 3
ATOM 2918 C CA . GLN A 1 9 ? 2.695 -2.105 7.932 1.00 0.00 9 GLN A CA 3
ATOM 2919 C C . GLN A 1 9 ? 2.082 -3.319 7.234 1.00 0.00 9 GLN A C 3
ATOM 2920 O O . GLN A 1 9 ? 2.557 -4.429 7.357 1.00 0.00 9 GLN A O 3
ATOM 2934 N N . PHE A 1 10 ? 1.020 -3.117 6.517 1.00 0.00 10 PHE A N 3
ATOM 2935 C CA . PHE A 1 10 ? 0.356 -4.254 5.825 1.00 0.00 10 PHE A CA 3
ATOM 2936 C C . PHE A 1 10 ? 1.286 -4.853 4.768 1.00 0.00 10 PHE A C 3
ATOM 2937 O O . PHE A 1 10 ? 1.496 -6.048 4.718 1.00 0.00 10 PHE A O 3
ATOM 2954 N N . VAL A 1 11 ? 1.830 -4.036 3.913 1.00 0.00 11 VAL A N 3
ATOM 2955 C CA . VAL A 1 11 ? 2.728 -4.558 2.845 1.00 0.00 11 VAL A CA 3
ATOM 2956 C C . VAL A 1 11 ? 4.095 -4.957 3.417 1.00 0.00 11 VAL A C 3
ATOM 2957 O O . VAL A 1 11 ? 4.627 -5.999 3.093 1.00 0.00 11 VAL A O 3
ATOM 2970 N N . VAL A 1 12 ? 4.675 -4.132 4.246 1.00 0.00 12 VAL A N 3
ATOM 2971 C CA . VAL A 1 12 ? 6.018 -4.457 4.814 1.00 0.00 12 VAL A CA 3
ATOM 2972 C C . VAL A 1 12 ? 5.969 -5.763 5.607 1.00 0.00 12 VAL A C 3
ATOM 2973 O O . VAL A 1 12 ? 6.886 -6.559 5.562 1.00 0.00 12 VAL A O 3
ATOM 2986 N N . GLU A 1 13 ? 4.919 -5.990 6.339 1.00 0.00 13 GLU A N 3
ATOM 2987 C CA . GLU A 1 13 ? 4.834 -7.244 7.136 1.00 0.00 13 GLU A CA 3
ATOM 2988 C C . GLU A 1 13 ? 4.821 -8.461 6.213 1.00 0.00 13 GLU A C 3
ATOM 2989 O O . GLU A 1 13 ? 5.333 -9.508 6.550 1.00 0.00 13 GLU A O 3
ATOM 3001 N N . GLU A 1 14 ? 4.243 -8.340 5.054 1.00 0.00 14 GLU A N 3
ATOM 3002 C CA . GLU A 1 14 ? 4.208 -9.504 4.126 1.00 0.00 14 GLU A CA 3
ATOM 3003 C C . GLU A 1 14 ? 5.628 -9.840 3.665 1.00 0.00 14 GLU A C 3
ATOM 3004 O O . GLU A 1 14 ? 5.956 -10.985 3.425 1.00 0.00 14 GLU A O 3
ATOM 3016 N N . PHE A 1 15 ? 6.471 -8.853 3.525 1.00 0.00 15 PHE A N 3
ATOM 3017 C CA . PHE A 1 15 ? 7.861 -9.130 3.065 1.00 0.00 15 PHE A CA 3
ATOM 3018 C C . PHE A 1 15 ? 8.806 -9.260 4.263 1.00 0.00 15 PHE A C 3
ATOM 3019 O O . PHE A 1 15 ? 9.469 -10.265 4.431 1.00 0.00 15 PHE A O 3
ATOM 3036 N N . LEU A 1 16 ? 8.896 -8.242 5.084 1.00 0.00 16 LEU A N 3
ATOM 3037 C CA . LEU A 1 16 ? 9.826 -8.305 6.251 1.00 0.00 16 LEU A CA 3
ATOM 3038 C C . LEU A 1 16 ? 9.114 -7.873 7.545 1.00 0.00 16 LEU A C 3
ATOM 3039 O O . LEU A 1 16 ? 9.213 -6.741 7.974 1.00 0.00 16 LEU A O 3
ATOM 3055 N N . PRO A 1 17 ? 8.414 -8.779 8.173 1.00 0.00 17 PRO A N 3
ATOM 3056 C CA . PRO A 1 17 ? 7.698 -8.503 9.444 1.00 0.00 17 PRO A CA 3
ATOM 3057 C C . PRO A 1 17 ? 8.614 -8.642 10.664 1.00 0.00 17 PRO A C 3
ATOM 3058 O O . PRO A 1 17 ? 8.272 -8.233 11.756 1.00 0.00 17 PRO A O 3
ATOM 3069 N N . ASP A 1 18 ? 9.778 -9.212 10.490 1.00 0.00 18 ASP A N 3
ATOM 3070 C CA . ASP A 1 18 ? 10.706 -9.368 11.642 1.00 0.00 18 ASP A CA 3
ATOM 3071 C C . ASP A 1 18 ? 11.351 -8.016 11.937 1.00 0.00 18 ASP A C 3
ATOM 3072 O O . ASP A 1 18 ? 12.072 -7.850 12.900 1.00 0.00 18 ASP A O 3
ATOM 3081 N N . VAL A 1 19 ? 11.070 -7.046 11.115 1.00 0.00 19 VAL A N 3
ATOM 3082 C CA . VAL A 1 19 ? 11.626 -5.683 11.327 1.00 0.00 19 VAL A CA 3
ATOM 3083 C C . VAL A 1 19 ? 10.465 -4.748 11.652 1.00 0.00 19 VAL A C 3
ATOM 3084 O O . VAL A 1 19 ? 9.392 -4.875 11.097 1.00 0.00 19 VAL A O 3
ATOM 3097 N N . ALA A 1 20 ? 10.647 -3.819 12.546 1.00 0.00 20 ALA A N 3
ATOM 3098 C CA . ALA A 1 20 ? 9.516 -2.913 12.878 1.00 0.00 20 ALA A CA 3
ATOM 3099 C C . ALA A 1 20 ? 9.115 -2.142 11.609 1.00 0.00 20 ALA A C 3
ATOM 3100 O O . ALA A 1 20 ? 9.895 -1.370 11.087 1.00 0.00 20 ALA A O 3
ATOM 3107 N N . PRO A 1 21 ? 7.915 -2.341 11.103 1.00 0.00 21 PRO A N 3
ATOM 3108 C CA . PRO A 1 21 ? 7.459 -1.633 9.878 1.00 0.00 21 PRO A CA 3
ATOM 3109 C C . PRO A 1 21 ? 7.375 -0.120 10.094 1.00 0.00 21 PRO A C 3
ATOM 3110 O O . PRO A 1 21 ? 7.587 0.661 9.187 1.00 0.00 21 PRO A O 3
ATOM 3121 N N . ALA A 1 22 ? 7.078 0.297 11.293 1.00 0.00 22 ALA A N 3
ATOM 3122 C CA . ALA A 1 22 ? 6.993 1.757 11.579 1.00 0.00 22 ALA A CA 3
ATOM 3123 C C . ALA A 1 22 ? 8.404 2.347 11.590 1.00 0.00 22 ALA A C 3
ATOM 3124 O O . ALA A 1 22 ? 8.590 3.547 11.541 1.00 0.00 22 ALA A O 3
ATOM 3131 N N . ASP A 1 23 ? 9.400 1.507 11.657 1.00 0.00 23 ASP A N 3
ATOM 3132 C CA . ASP A 1 23 ? 10.804 2.002 11.676 1.00 0.00 23 ASP A CA 3
ATOM 3133 C C . ASP A 1 23 ? 11.313 2.129 10.242 1.00 0.00 23 ASP A C 3
ATOM 3134 O O . ASP A 1 23 ? 12.476 2.389 10.004 1.00 0.00 23 ASP A O 3
ATOM 3143 N N . VAL A 1 24 ? 10.447 1.954 9.285 1.00 0.00 24 VAL A N 3
ATOM 3144 C CA . VAL A 1 24 ? 10.874 2.072 7.866 1.00 0.00 24 VAL A CA 3
ATOM 3145 C C . VAL A 1 24 ? 10.635 3.507 7.404 1.00 0.00 24 VAL A C 3
ATOM 3146 O O . VAL A 1 24 ? 9.623 4.105 7.711 1.00 0.00 24 VAL A O 3
ATOM 3159 N N . ASP A 1 25 ? 11.559 4.072 6.681 1.00 0.00 25 ASP A N 3
ATOM 3160 C CA . ASP A 1 25 ? 11.375 5.474 6.223 1.00 0.00 25 ASP A CA 3
ATOM 3161 C C . ASP A 1 25 ? 10.197 5.539 5.252 1.00 0.00 25 ASP A C 3
ATOM 3162 O O . ASP A 1 25 ? 10.364 5.483 4.050 1.00 0.00 25 ASP A O 3
ATOM 3171 N N . VAL A 1 26 ? 9.002 5.659 5.766 1.00 0.00 26 VAL A N 3
ATOM 3172 C CA . VAL A 1 26 ? 7.812 5.730 4.871 1.00 0.00 26 VAL A CA 3
ATOM 3173 C C . VAL A 1 26 ? 7.907 6.982 3.998 1.00 0.00 26 VAL A C 3
ATOM 3174 O O . VAL A 1 26 ? 7.015 7.286 3.231 1.00 0.00 26 VAL A O 3
ATOM 3187 N N . ASP A 1 27 ? 8.991 7.704 4.097 1.00 0.00 27 ASP A N 3
ATOM 3188 C CA . ASP A 1 27 ? 9.152 8.926 3.259 1.00 0.00 27 ASP A CA 3
ATOM 3189 C C . ASP A 1 27 ? 10.026 8.578 2.054 1.00 0.00 27 ASP A C 3
ATOM 3190 O O . ASP A 1 27 ? 10.407 9.430 1.276 1.00 0.00 27 ASP A O 3
ATOM 3199 N N . LEU A 1 28 ? 10.343 7.322 1.901 1.00 0.00 28 LEU A N 3
ATOM 3200 C CA . LEU A 1 28 ? 11.191 6.889 0.757 1.00 0.00 28 LEU A CA 3
ATOM 3201 C C . LEU A 1 28 ? 10.297 6.406 -0.378 1.00 0.00 28 LEU A C 3
ATOM 3202 O O . LEU A 1 28 ? 9.329 5.705 -0.161 1.00 0.00 28 LEU A O 3
ATOM 3218 N N . ASP A 1 29 ? 10.616 6.759 -1.590 1.00 0.00 29 ASP A N 3
ATOM 3219 C CA . ASP A 1 29 ? 9.779 6.292 -2.721 1.00 0.00 29 ASP A CA 3
ATOM 3220 C C . ASP A 1 29 ? 9.816 4.766 -2.737 1.00 0.00 29 ASP A C 3
ATOM 3221 O O . ASP A 1 29 ? 10.867 4.163 -2.827 1.00 0.00 29 ASP A O 3
ATOM 3230 N N . LEU A 1 30 ? 8.683 4.135 -2.631 1.00 0.00 30 LEU A N 3
ATOM 3231 C CA . LEU A 1 30 ? 8.664 2.649 -2.619 1.00 0.00 30 LEU A CA 3
ATOM 3232 C C . LEU A 1 30 ? 9.014 2.116 -4.009 1.00 0.00 30 LEU A C 3
ATOM 3233 O O . LEU A 1 30 ? 8.912 0.934 -4.271 1.00 0.00 30 LEU A O 3
ATOM 3249 N N . VAL A 1 31 ? 9.427 2.972 -4.904 1.00 0.00 31 VAL A N 3
ATOM 3250 C CA . VAL A 1 31 ? 9.781 2.493 -6.268 1.00 0.00 31 VAL A CA 3
ATOM 3251 C C . VAL A 1 31 ? 10.782 1.349 -6.142 1.00 0.00 31 VAL A C 3
ATOM 3252 O O . VAL A 1 31 ? 10.698 0.357 -6.839 1.00 0.00 31 VAL A O 3
ATOM 3265 N N . ASP A 1 32 ? 11.712 1.464 -5.237 1.00 0.00 32 ASP A N 3
ATOM 3266 C CA . ASP A 1 32 ? 12.695 0.364 -5.047 1.00 0.00 32 ASP A CA 3
ATOM 3267 C C . ASP A 1 32 ? 11.914 -0.897 -4.688 1.00 0.00 32 ASP A C 3
ATOM 3268 O O . ASP A 1 32 ? 12.246 -1.994 -5.092 1.00 0.00 32 ASP A O 3
ATOM 3277 N N . ASN A 1 33 ? 10.858 -0.731 -3.940 1.00 0.00 33 ASN A N 3
ATOM 3278 C CA . ASN A 1 33 ? 10.013 -1.888 -3.549 1.00 0.00 33 ASN A CA 3
ATOM 3279 C C . ASN A 1 33 ? 9.002 -2.149 -4.665 1.00 0.00 33 ASN A C 3
ATOM 3280 O O . ASN A 1 33 ? 8.018 -2.836 -4.480 1.00 0.00 33 ASN A O 3
ATOM 3291 N N . GLY A 1 34 ? 9.241 -1.586 -5.821 1.00 0.00 34 GLY A N 3
ATOM 3292 C CA . GLY A 1 34 ? 8.306 -1.777 -6.966 1.00 0.00 34 GLY A CA 3
ATOM 3293 C C . GLY A 1 34 ? 7.868 -3.238 -7.034 1.00 0.00 34 GLY A C 3
ATOM 3294 O O . GLY A 1 34 ? 6.909 -3.580 -7.693 1.00 0.00 34 GLY A O 3
ATOM 3298 N N . VAL A 1 35 ? 8.555 -4.105 -6.350 1.00 0.00 35 VAL A N 3
ATOM 3299 C CA . VAL A 1 35 ? 8.163 -5.540 -6.375 1.00 0.00 35 VAL A CA 3
ATOM 3300 C C . VAL A 1 35 ? 6.673 -5.644 -6.044 1.00 0.00 35 VAL A C 3
ATOM 3301 O O . VAL A 1 35 ? 5.961 -6.471 -6.579 1.00 0.00 35 VAL A O 3
ATOM 3314 N N . ILE A 1 36 ? 6.200 -4.808 -5.162 1.00 0.00 36 ILE A N 3
ATOM 3315 C CA . ILE A 1 36 ? 4.758 -4.847 -4.784 1.00 0.00 36 ILE A CA 3
ATOM 3316 C C . ILE A 1 36 ? 3.898 -4.342 -5.943 1.00 0.00 36 ILE A C 3
ATOM 3317 O O . ILE A 1 36 ? 2.731 -4.651 -6.043 1.00 0.00 36 ILE A O 3
ATOM 3333 N N . ASP A 1 37 ? 4.460 -3.539 -6.797 1.00 0.00 37 ASP A N 3
ATOM 3334 C CA . ASP A 1 37 ? 3.673 -2.976 -7.933 1.00 0.00 37 ASP A CA 3
ATOM 3335 C C . ASP A 1 37 ? 3.114 -4.091 -8.821 1.00 0.00 37 ASP A C 3
ATOM 3336 O O . ASP A 1 37 ? 2.071 -3.935 -9.426 1.00 0.00 37 ASP A O 3
ATOM 3345 N N . SER A 1 38 ? 3.801 -5.198 -8.934 1.00 0.00 38 SER A N 3
ATOM 3346 C CA . SER A 1 38 ? 3.300 -6.292 -9.819 1.00 0.00 38 SER A CA 3
ATOM 3347 C C . SER A 1 38 ? 2.891 -7.522 -9.003 1.00 0.00 38 SER A C 3
ATOM 3348 O O . SER A 1 38 ? 1.742 -7.916 -8.995 1.00 0.00 38 SER A O 3
ATOM 3355 N N . LEU A 1 39 ? 3.821 -8.151 -8.341 1.00 0.00 39 LEU A N 3
ATOM 3356 C CA . LEU A 1 39 ? 3.473 -9.373 -7.559 1.00 0.00 39 LEU A CA 3
ATOM 3357 C C . LEU A 1 39 ? 2.563 -9.019 -6.384 1.00 0.00 39 LEU A C 3
ATOM 3358 O O . LEU A 1 39 ? 1.518 -9.608 -6.196 1.00 0.00 39 LEU A O 3
ATOM 3374 N N . GLY A 1 40 ? 2.954 -8.067 -5.590 1.00 0.00 40 GLY A N 3
ATOM 3375 C CA . GLY A 1 40 ? 2.116 -7.680 -4.422 1.00 0.00 40 GLY A CA 3
ATOM 3376 C C . GLY A 1 40 ? 0.849 -6.971 -4.897 1.00 0.00 40 GLY A C 3
ATOM 3377 O O . GLY A 1 40 ? -0.216 -7.138 -4.337 1.00 0.00 40 GLY A O 3
ATOM 3381 N N . LEU A 1 41 ? 0.958 -6.172 -5.920 1.00 0.00 41 LEU A N 3
ATOM 3382 C CA . LEU A 1 41 ? -0.235 -5.441 -6.424 1.00 0.00 41 LEU A CA 3
ATOM 3383 C C . LEU A 1 41 ? -1.313 -6.448 -6.819 1.00 0.00 41 LEU A C 3
ATOM 3384 O O . LEU A 1 41 ? -2.484 -6.255 -6.558 1.00 0.00 41 LEU A O 3
ATOM 3400 N N . LEU A 1 42 ? -0.927 -7.524 -7.443 1.00 0.00 42 LEU A N 3
ATOM 3401 C CA . LEU A 1 42 ? -1.934 -8.544 -7.848 1.00 0.00 42 LEU A CA 3
ATOM 3402 C C . LEU A 1 42 ? -2.548 -9.168 -6.593 1.00 0.00 42 LEU A C 3
ATOM 3403 O O . LEU A 1 42 ? -3.745 -9.351 -6.498 1.00 0.00 42 LEU A O 3
ATOM 3419 N N . LYS A 1 43 ? -1.732 -9.489 -5.625 1.00 0.00 43 LYS A N 3
ATOM 3420 C CA . LYS A 1 43 ? -2.258 -10.092 -4.372 1.00 0.00 43 LYS A CA 3
ATOM 3421 C C . LYS A 1 43 ? -3.165 -9.087 -3.661 1.00 0.00 43 LYS A C 3
ATOM 3422 O O . LYS A 1 43 ? -4.142 -9.448 -3.036 1.00 0.00 43 LYS A O 3
ATOM 3441 N N . VAL A 1 44 ? -2.841 -7.825 -3.746 1.00 0.00 44 VAL A N 3
ATOM 3442 C CA . VAL A 1 44 ? -3.674 -6.790 -3.070 1.00 0.00 44 VAL A CA 3
ATOM 3443 C C . VAL A 1 44 ? -5.107 -6.844 -3.598 1.00 0.00 44 VAL A C 3
ATOM 3444 O O . VAL A 1 44 ? -6.057 -6.760 -2.847 1.00 0.00 44 VAL A O 3
ATOM 3457 N N . ILE A 1 45 ? -5.274 -6.980 -4.882 1.00 0.00 45 ILE A N 3
ATOM 3458 C CA . ILE A 1 45 ? -6.647 -7.036 -5.451 1.00 0.00 45 ILE A CA 3
ATOM 3459 C C . ILE A 1 45 ? -7.404 -8.219 -4.847 1.00 0.00 45 ILE A C 3
ATOM 3460 O O . ILE A 1 45 ? -8.517 -8.085 -4.378 1.00 0.00 45 ILE A O 3
ATOM 3476 N N . ALA A 1 46 ? -6.809 -9.379 -4.860 1.00 0.00 46 ALA A N 3
ATOM 3477 C CA . ALA A 1 46 ? -7.491 -10.576 -4.293 1.00 0.00 46 ALA A CA 3
ATOM 3478 C C . ALA A 1 46 ? -7.697 -10.395 -2.789 1.00 0.00 46 ALA A C 3
ATOM 3479 O O . ALA A 1 46 ? -8.749 -10.686 -2.256 1.00 0.00 46 ALA A O 3
ATOM 3486 N N . TRP A 1 47 ? -6.700 -9.915 -2.099 1.00 0.00 47 TRP A N 3
ATOM 3487 C CA . TRP A 1 47 ? -6.838 -9.714 -0.632 1.00 0.00 47 TRP A CA 3
ATOM 3488 C C . TRP A 1 47 ? -7.833 -8.586 -0.363 1.00 0.00 47 TRP A C 3
ATOM 3489 O O . TRP A 1 47 ? -8.646 -8.660 0.537 1.00 0.00 47 TRP A O 3
ATOM 3510 N N . LEU A 1 48 ? -7.771 -7.537 -1.137 1.00 0.00 48 LEU A N 3
ATOM 3511 C CA . LEU A 1 48 ? -8.705 -6.399 -0.928 1.00 0.00 48 LEU A CA 3
ATOM 3512 C C . LEU A 1 48 ? -10.147 -6.898 -1.045 1.00 0.00 48 LEU A C 3
ATOM 3513 O O . LEU A 1 48 ? -10.983 -6.610 -0.212 1.00 0.00 48 LEU A O 3
ATOM 3529 N N . GLU A 1 49 ? -10.440 -7.657 -2.065 1.00 0.00 49 GLU A N 3
ATOM 3530 C CA . GLU A 1 49 ? -11.821 -8.189 -2.223 1.00 0.00 49 GLU A CA 3
ATOM 3531 C C . GLU A 1 49 ? -12.108 -9.167 -1.085 1.00 0.00 49 GLU A C 3
ATOM 3532 O O . GLU A 1 49 ? -13.186 -9.202 -0.533 1.00 0.00 49 GLU A O 3
ATOM 3544 N N . ASP A 1 50 ? -11.142 -9.960 -0.735 1.00 0.00 50 ASP A N 3
ATOM 3545 C CA . ASP A 1 50 ? -11.331 -10.944 0.362 1.00 0.00 50 ASP A CA 3
ATOM 3546 C C . ASP A 1 50 ? -11.597 -10.226 1.688 1.00 0.00 50 ASP A C 3
ATOM 3547 O O . ASP A 1 50 ? -12.386 -10.670 2.499 1.00 0.00 50 ASP A O 3
ATOM 3556 N N . ARG A 1 51 ? -10.916 -9.143 1.930 1.00 0.00 51 ARG A N 3
ATOM 3557 C CA . ARG A 1 51 ? -11.092 -8.417 3.222 1.00 0.00 51 ARG A CA 3
ATOM 3558 C C . ARG A 1 51 ? -12.275 -7.439 3.178 1.00 0.00 51 ARG A C 3
ATOM 3559 O O . ARG A 1 51 ? -13.089 -7.413 4.079 1.00 0.00 51 ARG A O 3
ATOM 3580 N N . PHE A 1 52 ? -12.363 -6.607 2.174 1.00 0.00 52 PHE A N 3
ATOM 3581 C CA . PHE A 1 52 ? -13.475 -5.616 2.139 1.00 0.00 52 PHE A CA 3
ATOM 3582 C C . PHE A 1 52 ? -14.626 -6.098 1.253 1.00 0.00 52 PHE A C 3
ATOM 3583 O O . PHE A 1 52 ? -15.651 -5.453 1.163 1.00 0.00 52 PHE A O 3
ATOM 3600 N N . GLY A 1 53 ? -14.483 -7.212 0.594 1.00 0.00 53 GLY A N 3
ATOM 3601 C CA . GLY A 1 53 ? -15.597 -7.688 -0.274 1.00 0.00 53 GLY A CA 3
ATOM 3602 C C . GLY A 1 53 ? -15.747 -6.730 -1.456 1.00 0.00 53 GLY A C 3
ATOM 3603 O O . GLY A 1 53 ? -16.823 -6.551 -1.991 1.00 0.00 53 GLY A O 3
ATOM 3607 N N . ILE A 1 54 ? -14.676 -6.102 -1.860 1.00 0.00 54 ILE A N 3
ATOM 3608 C CA . ILE A 1 54 ? -14.758 -5.143 -2.998 1.00 0.00 54 ILE A CA 3
ATOM 3609 C C . ILE A 1 54 ? -14.314 -5.831 -4.289 1.00 0.00 54 ILE A C 3
ATOM 3610 O O . ILE A 1 54 ? -13.394 -6.621 -4.299 1.00 0.00 54 ILE A O 3
ATOM 3626 N N . ALA A 1 55 ? -14.965 -5.535 -5.380 1.00 0.00 55 ALA A N 3
ATOM 3627 C CA . ALA A 1 55 ? -14.591 -6.171 -6.673 1.00 0.00 55 ALA A CA 3
ATOM 3628 C C . ALA A 1 55 ? -13.151 -5.801 -7.026 1.00 0.00 55 ALA A C 3
ATOM 3629 O O . ALA A 1 55 ? -12.643 -4.776 -6.615 1.00 0.00 55 ALA A O 3
ATOM 3636 N N . ALA A 1 56 ? -12.486 -6.636 -7.774 1.00 0.00 56 ALA A N 3
ATOM 3637 C CA . ALA A 1 56 ? -11.074 -6.345 -8.145 1.00 0.00 56 ALA A CA 3
ATOM 3638 C C . ALA A 1 56 ? -10.990 -5.001 -8.868 1.00 0.00 56 ALA A C 3
ATOM 3639 O O . ALA A 1 56 ? -10.023 -4.278 -8.736 1.00 0.00 56 ALA A O 3
ATOM 3646 N N . ASP A 1 57 ? -11.988 -4.659 -9.636 1.00 0.00 57 ASP A N 3
ATOM 3647 C CA . ASP A 1 57 ? -11.945 -3.360 -10.365 1.00 0.00 57 ASP A CA 3
ATOM 3648 C C . ASP A 1 57 ? -10.650 -3.293 -11.172 1.00 0.00 57 ASP A C 3
ATOM 3649 O O . ASP A 1 57 ? -9.918 -2.326 -11.116 1.00 0.00 57 ASP A O 3
ATOM 3658 N N . ASP A 1 58 ? -10.358 -4.327 -11.911 1.00 0.00 58 ASP A N 3
ATOM 3659 C CA . ASP A 1 58 ? -9.106 -4.345 -12.713 1.00 0.00 58 ASP A CA 3
ATOM 3660 C C . ASP A 1 58 ? -8.882 -2.978 -13.361 1.00 0.00 58 ASP A C 3
ATOM 3661 O O . ASP A 1 58 ? -9.662 -2.524 -14.174 1.00 0.00 58 ASP A O 3
ATOM 3670 N N . VAL A 1 59 ? -7.812 -2.326 -13.003 1.00 0.00 59 VAL A N 3
ATOM 3671 C CA . VAL A 1 59 ? -7.510 -0.990 -13.585 1.00 0.00 59 VAL A CA 3
ATOM 3672 C C . VAL A 1 59 ? -6.015 -0.914 -13.903 1.00 0.00 59 VAL A C 3
ATOM 3673 O O . VAL A 1 59 ? -5.198 -1.482 -13.205 1.00 0.00 59 VAL A O 3
ATOM 3686 N N . GLU A 1 60 ? -5.644 -0.227 -14.948 1.00 0.00 60 GLU A N 3
ATOM 3687 C CA . GLU A 1 60 ? -4.197 -0.137 -15.288 1.00 0.00 60 GLU A CA 3
ATOM 3688 C C . GLU A 1 60 ? -3.544 0.985 -14.482 1.00 0.00 60 GLU A C 3
ATOM 3689 O O . GLU A 1 60 ? -3.994 2.113 -14.490 1.00 0.00 60 GLU A O 3
ATOM 3701 N N . LEU A 1 61 ? -2.482 0.676 -13.786 1.00 0.00 61 LEU A N 3
ATOM 3702 C CA . LEU A 1 61 ? -1.786 1.708 -12.972 1.00 0.00 61 LEU A CA 3
ATOM 3703 C C . LEU A 1 61 ? -0.388 1.955 -13.542 1.00 0.00 61 LEU A C 3
ATOM 3704 O O . LEU A 1 61 ? 0.286 1.041 -13.975 1.00 0.00 61 LEU A O 3
ATOM 3720 N N . SER A 1 62 ? 0.057 3.181 -13.539 1.00 0.00 62 SER A N 3
ATOM 3721 C CA . SER A 1 62 ? 1.414 3.481 -14.073 1.00 0.00 62 SER A CA 3
ATOM 3722 C C . SER A 1 62 ? 2.417 3.500 -12.918 1.00 0.00 62 SER A C 3
ATOM 3723 O O . SER A 1 62 ? 2.051 3.684 -11.773 1.00 0.00 62 SER A O 3
ATOM 3731 N N . PRO A 1 63 ? 3.673 3.311 -13.216 1.00 0.00 63 PRO A N 3
ATOM 3732 C CA . PRO A 1 63 ? 4.753 3.305 -12.187 1.00 0.00 63 PRO A CA 3
ATOM 3733 C C . PRO A 1 63 ? 4.808 4.622 -11.407 1.00 0.00 63 PRO A C 3
ATOM 3734 O O . PRO A 1 63 ? 5.202 4.660 -10.258 1.00 0.00 63 PRO A O 3
ATOM 3745 N N . GLU A 1 64 ? 4.410 5.699 -12.024 1.00 0.00 64 GLU A N 3
ATOM 3746 C CA . GLU A 1 64 ? 4.431 7.014 -11.324 1.00 0.00 64 GLU A CA 3
ATOM 3747 C C . GLU A 1 64 ? 3.457 6.980 -10.145 1.00 0.00 64 GLU A C 3
ATOM 3748 O O . GLU A 1 64 ? 3.645 7.653 -9.151 1.00 0.00 64 GLU A O 3
ATOM 3760 N N . HIS A 1 65 ? 2.414 6.204 -10.251 1.00 0.00 65 HIS A N 3
ATOM 3761 C CA . HIS A 1 65 ? 1.423 6.128 -9.141 1.00 0.00 65 HIS A CA 3
ATOM 3762 C C . HIS A 1 65 ? 2.063 5.465 -7.919 1.00 0.00 65 HIS A C 3
ATOM 3763 O O . HIS A 1 65 ? 1.667 5.701 -6.796 1.00 0.00 65 HIS A O 3
ATOM 3778 N N . PHE A 1 66 ? 3.046 4.635 -8.127 1.00 0.00 66 PHE A N 3
ATOM 3779 C CA . PHE A 1 66 ? 3.705 3.959 -6.974 1.00 0.00 66 PHE A CA 3
ATOM 3780 C C . PHE A 1 66 ? 4.978 4.719 -6.596 1.00 0.00 66 PHE A C 3
ATOM 3781 O O . PHE A 1 66 ? 5.754 4.277 -5.773 1.00 0.00 66 PHE A O 3
ATOM 3798 N N . ARG A 1 67 ? 5.204 5.854 -7.197 1.00 0.00 67 ARG A N 3
ATOM 3799 C CA . ARG A 1 67 ? 6.433 6.635 -6.880 1.00 0.00 67 ARG A CA 3
ATOM 3800 C C . ARG A 1 67 ? 6.494 6.931 -5.376 1.00 0.00 67 ARG A C 3
ATOM 3801 O O . ARG A 1 67 ? 7.551 6.902 -4.778 1.00 0.00 67 ARG A O 3
ATOM 3822 N N . SER A 1 68 ? 5.380 7.224 -4.759 1.00 0.00 68 SER A N 3
ATOM 3823 C CA . SER A 1 68 ? 5.405 7.529 -3.298 1.00 0.00 68 SER A CA 3
ATOM 3824 C C . SER A 1 68 ? 4.203 6.886 -2.600 1.00 0.00 68 SER A C 3
ATOM 3825 O O . SER A 1 68 ? 3.181 6.627 -3.205 1.00 0.00 68 SER A O 3
ATOM 3833 N N . ILE A 1 69 ? 4.323 6.633 -1.323 1.00 0.00 69 ILE A N 3
ATOM 3834 C CA . ILE A 1 69 ? 3.206 6.015 -0.564 1.00 0.00 69 ILE A CA 3
ATOM 3835 C C . ILE A 1 69 ? 1.979 6.930 -0.597 1.00 0.00 69 ILE A C 3
ATOM 3836 O O . ILE A 1 69 ? 0.854 6.473 -0.629 1.00 0.00 69 ILE A O 3
ATOM 3852 N N . ARG A 1 70 ? 2.183 8.220 -0.570 1.00 0.00 70 ARG A N 3
ATOM 3853 C CA . ARG A 1 70 ? 1.024 9.157 -0.580 1.00 0.00 70 ARG A CA 3
ATOM 3854 C C . ARG A 1 70 ? 0.182 8.937 -1.838 1.00 0.00 70 ARG A C 3
ATOM 3855 O O . ARG A 1 70 ? -1.031 8.957 -1.791 1.00 0.00 70 ARG A O 3
ATOM 3876 N N . SER A 1 71 ? 0.807 8.721 -2.962 1.00 0.00 71 SER A N 3
ATOM 3877 C CA . SER A 1 71 ? 0.021 8.495 -4.206 1.00 0.00 71 SER A CA 3
ATOM 3878 C C . SER A 1 71 ? -0.874 7.270 -4.013 1.00 0.00 71 SER A C 3
ATOM 3879 O O . SER A 1 71 ? -2.030 7.264 -4.389 1.00 0.00 71 SER A O 3
ATOM 3887 N N . ILE A 1 72 ? -0.348 6.235 -3.417 1.00 0.00 72 ILE A N 3
ATOM 3888 C CA . ILE A 1 72 ? -1.157 5.014 -3.183 1.00 0.00 72 ILE A CA 3
ATOM 3889 C C . ILE A 1 72 ? -2.297 5.341 -2.217 1.00 0.00 72 ILE A C 3
ATOM 3890 O O . ILE A 1 72 ? -3.402 4.855 -2.356 1.00 0.00 72 ILE A O 3
ATOM 3906 N N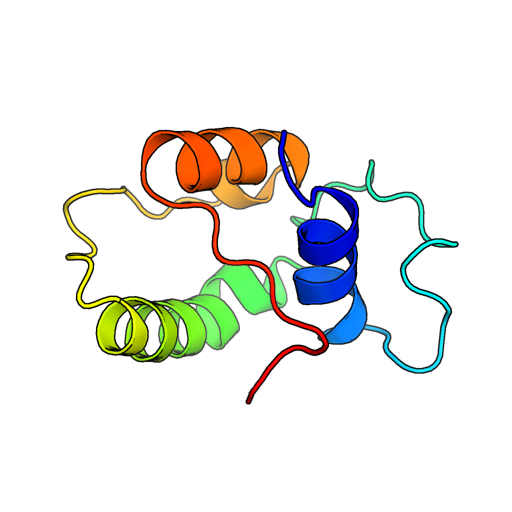 . ASP A 1 73 ? -2.032 6.159 -1.235 1.00 0.00 73 ASP A N 3
ATOM 3907 C CA . ASP A 1 73 ? -3.091 6.516 -0.256 1.00 0.00 73 ASP A CA 3
ATOM 3908 C C . ASP A 1 73 ? -4.303 7.076 -1.000 1.00 0.00 73 ASP A C 3
ATOM 3909 O O . ASP A 1 73 ? -5.436 6.805 -0.653 1.00 0.00 73 ASP A O 3
ATOM 3918 N N . ALA A 1 74 ? -4.077 7.857 -2.020 1.00 0.00 74 ALA A N 3
ATOM 3919 C CA . ALA A 1 74 ? -5.222 8.430 -2.780 1.00 0.00 74 ALA A CA 3
ATOM 3920 C C . ALA A 1 74 ? -6.011 7.301 -3.443 1.00 0.00 74 ALA A C 3
ATOM 3921 O O . ALA A 1 74 ? -7.226 7.313 -3.470 1.00 0.00 74 ALA A O 3
ATOM 3928 N N . PHE A 1 75 ? -5.332 6.325 -3.978 1.00 0.00 75 PHE A N 3
ATOM 3929 C CA . PHE A 1 75 ? -6.050 5.197 -4.636 1.00 0.00 75 PHE A CA 3
ATOM 3930 C C . PHE A 1 75 ? -6.900 4.457 -3.601 1.00 0.00 75 PHE A C 3
ATOM 3931 O O . PHE A 1 75 ? -8.072 4.213 -3.807 1.00 0.00 75 PHE A O 3
ATOM 3948 N N . VAL A 1 76 ? -6.318 4.098 -2.490 1.00 0.00 76 VAL A N 3
ATOM 3949 C CA . VAL A 1 76 ? -7.085 3.377 -1.443 1.00 0.00 76 VAL A CA 3
ATOM 3950 C C . VAL A 1 76 ? -8.134 4.309 -0.832 1.00 0.00 76 VAL A C 3
ATOM 3951 O O . VAL A 1 76 ? -9.251 3.913 -0.569 1.00 0.00 76 VAL A O 3
ATOM 3964 N N . VAL A 1 77 ? -7.782 5.544 -0.597 1.00 0.00 77 VAL A N 3
ATOM 3965 C CA . VAL A 1 77 ? -8.753 6.496 0.001 1.00 0.00 77 VAL A CA 3
ATOM 3966 C C . VAL A 1 77 ? -9.947 6.680 -0.938 1.00 0.00 77 VAL A C 3
ATOM 3967 O O . VAL A 1 77 ? -11.084 6.728 -0.512 1.00 0.00 77 VAL A O 3
ATOM 3980 N N . GLY A 1 78 ? -9.697 6.792 -2.213 1.00 0.00 78 GLY A N 3
ATOM 3981 C CA . GLY A 1 78 ? -10.814 6.983 -3.181 1.00 0.00 78 GLY A CA 3
ATOM 3982 C C . GLY A 1 78 ? -11.784 5.800 -3.115 1.00 0.00 78 GLY A C 3
ATOM 3983 O O . GLY A 1 78 ? -12.979 5.961 -3.267 1.00 0.00 78 GLY A O 3
ATOM 3987 N N . ALA A 1 79 ? -11.286 4.612 -2.905 1.00 0.00 79 ALA A N 3
ATOM 3988 C CA . ALA A 1 79 ? -12.193 3.430 -2.848 1.00 0.00 79 ALA A CA 3
ATOM 3989 C C . ALA A 1 79 ? -12.564 3.117 -1.398 1.00 0.00 79 ALA A C 3
ATOM 3990 O O . ALA A 1 79 ? -13.721 2.950 -1.067 1.00 0.00 79 ALA A O 3
ATOM 3997 N N . THR A 1 80 ? -11.591 3.034 -0.535 1.00 0.00 80 THR A N 3
ATOM 3998 C CA . THR A 1 80 ? -11.880 2.728 0.896 1.00 0.00 80 THR A CA 3
ATOM 3999 C C . THR A 1 80 ? -11.206 3.771 1.787 1.00 0.00 80 THR A C 3
ATOM 4000 O O . THR A 1 80 ? -10.067 4.136 1.576 1.00 0.00 80 THR A O 3
ATOM 4011 N N . THR A 1 81 ? -11.900 4.249 2.784 1.00 0.00 81 THR A N 3
ATOM 4012 C CA . THR A 1 81 ? -11.302 5.265 3.693 1.00 0.00 81 THR A CA 3
ATOM 4013 C C . THR A 1 81 ? -11.505 4.830 5.149 1.00 0.00 81 THR A C 3
ATOM 4014 O O . THR A 1 81 ? -12.480 5.190 5.778 1.00 0.00 81 THR A O 3
ATOM 4025 N N . PRO A 1 82 ? -10.588 4.062 5.683 1.00 0.00 82 PRO A N 3
ATOM 4026 C CA . PRO A 1 82 ? -10.667 3.574 7.091 1.00 0.00 82 PRO A CA 3
ATOM 4027 C C . PRO A 1 82 ? -10.627 4.727 8.101 1.00 0.00 82 PRO A C 3
ATOM 4028 O O . PRO A 1 82 ? -10.624 5.883 7.729 1.00 0.00 82 PRO A O 3
ATOM 4039 N N . PRO A 1 83 ? -10.592 4.413 9.371 1.00 0.00 83 PRO A N 3
ATOM 4040 C CA . PRO A 1 83 ? -10.546 5.441 10.452 1.00 0.00 83 PRO A CA 3
ATOM 4041 C C . PRO A 1 83 ? -9.277 6.293 10.365 1.00 0.00 83 PRO A C 3
ATOM 4042 O O . PRO A 1 83 ? -8.251 5.844 9.894 1.00 0.00 83 PRO A O 3
ATOM 4053 N N . VAL A 1 84 ? -9.336 7.520 10.805 1.00 0.00 84 VAL A N 3
ATOM 4054 C CA . VAL A 1 84 ? -8.128 8.388 10.729 1.00 0.00 84 VAL A CA 3
ATOM 4055 C C . VAL A 1 84 ? -7.423 8.417 12.086 1.00 0.00 84 VAL A C 3
ATOM 4056 O O . VAL A 1 84 ? -8.021 8.691 13.107 1.00 0.00 84 VAL A O 3
ATOM 4069 N N . GLU A 1 85 ? -6.148 8.141 12.095 1.00 0.00 85 GLU A N 3
ATOM 4070 C CA . GLU A 1 85 ? -5.380 8.153 13.369 1.00 0.00 85 GLU A CA 3
ATOM 4071 C C . GLU A 1 85 ? -3.955 8.626 13.081 1.00 0.00 85 GLU A C 3
ATOM 4072 O O . GLU A 1 85 ? -3.520 8.649 11.947 1.00 0.00 85 GLU A O 3
ATOM 4084 N N . ALA A 1 86 ? -3.218 9.001 14.090 1.00 0.00 86 ALA A N 3
ATOM 4085 C CA . ALA A 1 86 ? -1.823 9.463 13.847 1.00 0.00 86 ALA A CA 3
ATOM 4086 C C . ALA A 1 86 ? -1.058 8.363 13.109 1.00 0.00 86 ALA A C 3
ATOM 4087 O O . ALA A 1 86 ? -1.184 7.194 13.417 1.00 0.00 86 ALA A O 3
ATOM 4094 N N . LYS A 1 87 ? -0.271 8.722 12.132 1.00 0.00 87 LYS A N 3
ATOM 4095 C CA . LYS A 1 87 ? 0.491 7.689 11.377 1.00 0.00 87 LYS A CA 3
ATOM 4096 C C . LYS A 1 87 ? 1.400 6.921 12.338 1.00 0.00 87 LYS A C 3
ATOM 4097 O O . LYS A 1 87 ? 1.600 5.730 12.201 1.00 0.00 87 LYS A O 3
ATOM 4116 N N . LEU A 1 88 ? 1.951 7.592 13.312 1.00 0.00 88 LEU A N 3
ATOM 4117 C CA . LEU A 1 88 ? 2.847 6.900 14.282 1.00 0.00 88 LEU A CA 3
ATOM 4118 C C . LEU A 1 88 ? 2.075 5.775 14.974 1.00 0.00 88 LEU A C 3
ATOM 4119 O O . LEU A 1 88 ? 2.618 4.729 15.271 1.00 0.00 88 LEU A O 3
ATOM 4135 N N . GLN A 1 89 ? 0.812 5.981 15.232 1.00 0.00 89 GLN A N 3
ATOM 4136 C CA . GLN A 1 89 ? 0.004 4.924 15.905 1.00 0.00 89 GLN A CA 3
ATOM 4137 C C . GLN A 1 89 ? -0.911 4.251 14.880 1.00 0.00 89 GLN A C 3
ATOM 4138 O O . GLN A 1 89 ? -0.760 3.058 14.674 1.00 0.00 89 GLN A O 3
ATOM 4195 N N . MET A 1 1 ? 2.393 10.871 3.199 1.00 0.00 1 MET A N 4
ATOM 4196 C CA . MET A 1 1 ? 2.759 9.806 4.174 1.00 0.00 1 MET A CA 4
ATOM 4197 C C . MET A 1 1 ? 1.738 9.779 5.310 1.00 0.00 1 MET A C 4
ATOM 4198 O O . MET A 1 1 ? 2.014 9.312 6.396 1.00 0.00 1 MET A O 4
ATOM 4214 N N . GLN A 1 2 ? 0.559 10.276 5.066 1.00 0.00 2 GLN A N 4
ATOM 4215 C CA . GLN A 1 2 ? -0.480 10.278 6.134 1.00 0.00 2 GLN A CA 4
ATOM 4216 C C . GLN A 1 2 ? -0.738 8.841 6.590 1.00 0.00 2 GLN A C 4
ATOM 4217 O O . GLN A 1 2 ? -0.968 8.580 7.754 1.00 0.00 2 GLN A O 4
ATOM 4231 N N . HIS A 1 3 ? -0.703 7.908 5.678 1.00 0.00 3 HIS A N 4
ATOM 4232 C CA . HIS A 1 3 ? -0.945 6.485 6.049 1.00 0.00 3 HIS A CA 4
ATOM 4233 C C . HIS A 1 3 ? 0.139 5.607 5.421 1.00 0.00 3 HIS A C 4
ATOM 4234 O O . HIS A 1 3 ? -0.040 4.420 5.234 1.00 0.00 3 HIS A O 4
ATOM 4249 N N . ALA A 1 4 ? 1.258 6.185 5.082 1.00 0.00 4 ALA A N 4
ATOM 4250 C CA . ALA A 1 4 ? 2.350 5.390 4.454 1.00 0.00 4 ALA A CA 4
ATOM 4251 C C . ALA A 1 4 ? 2.779 4.258 5.390 1.00 0.00 4 ALA A C 4
ATOM 4252 O O . ALA A 1 4 ? 3.107 3.173 4.951 1.00 0.00 4 ALA A O 4
ATOM 4259 N N . SER A 1 5 ? 2.791 4.494 6.674 1.00 0.00 5 SER A N 4
ATOM 4260 C CA . SER A 1 5 ? 3.211 3.417 7.613 1.00 0.00 5 SER A CA 4
ATOM 4261 C C . SER A 1 5 ? 2.279 2.215 7.468 1.00 0.00 5 SER A C 4
ATOM 4262 O O . SER A 1 5 ? 2.715 1.081 7.452 1.00 0.00 5 SER A O 4
ATOM 4270 N N . VAL A 1 6 ? 1.000 2.446 7.348 1.00 0.00 6 VAL A N 4
ATOM 4271 C CA . VAL A 1 6 ? 0.063 1.300 7.189 1.00 0.00 6 VAL A CA 4
ATOM 4272 C C . VAL A 1 6 ? 0.371 0.609 5.868 1.00 0.00 6 VAL A C 4
ATOM 4273 O O . VAL A 1 6 ? 0.409 -0.599 5.777 1.00 0.00 6 VAL A O 4
ATOM 4286 N N . ILE A 1 7 ? 0.602 1.375 4.842 1.00 0.00 7 ILE A N 4
ATOM 4287 C CA . ILE A 1 7 ? 0.918 0.774 3.523 1.00 0.00 7 ILE A CA 4
ATOM 4288 C C . ILE A 1 7 ? 2.177 -0.083 3.654 1.00 0.00 7 ILE A C 4
ATOM 4289 O O . ILE A 1 7 ? 2.220 -1.215 3.215 1.00 0.00 7 ILE A O 4
ATOM 4305 N N . ALA A 1 8 ? 3.201 0.448 4.264 1.00 0.00 8 ALA A N 4
ATOM 4306 C CA . ALA A 1 8 ? 4.457 -0.334 4.436 1.00 0.00 8 ALA A CA 4
ATOM 4307 C C . ALA A 1 8 ? 4.181 -1.545 5.326 1.00 0.00 8 ALA A C 4
ATOM 4308 O O . ALA A 1 8 ? 4.599 -2.648 5.040 1.00 0.00 8 ALA A O 4
ATOM 4315 N N . GLN A 1 9 ? 3.478 -1.344 6.405 1.00 0.00 9 GLN A N 4
ATOM 4316 C CA . GLN A 1 9 ? 3.174 -2.479 7.317 1.00 0.00 9 GLN A CA 4
ATOM 4317 C C . GLN A 1 9 ? 2.212 -3.448 6.629 1.00 0.00 9 GLN A C 4
ATOM 4318 O O . GLN A 1 9 ? 2.278 -4.643 6.824 1.00 0.00 9 GLN A O 4
ATOM 4332 N N . PHE A 1 10 ? 1.318 -2.945 5.828 1.00 0.00 10 PHE A N 4
ATOM 4333 C CA . PHE A 1 10 ? 0.351 -3.839 5.135 1.00 0.00 10 PHE A CA 4
ATOM 4334 C C . PHE A 1 10 ? 1.111 -4.776 4.196 1.00 0.00 10 PHE A C 4
ATOM 4335 O O . PHE A 1 10 ? 0.931 -5.977 4.219 1.00 0.00 10 PHE A O 4
ATOM 4352 N N . VAL A 1 11 ? 1.958 -4.233 3.370 1.00 0.00 11 VAL A N 4
ATOM 4353 C CA . VAL A 1 11 ? 2.733 -5.086 2.426 1.00 0.00 11 VAL A CA 4
ATOM 4354 C C . VAL A 1 11 ? 3.836 -5.847 3.174 1.00 0.00 11 VAL A C 4
ATOM 4355 O O . VAL A 1 11 ? 4.019 -7.031 2.983 1.00 0.00 11 VAL A O 4
ATOM 4368 N N . VAL A 1 12 ? 4.576 -5.172 4.013 1.00 0.00 12 VAL A N 4
ATOM 4369 C CA . VAL A 1 12 ? 5.682 -5.846 4.763 1.00 0.00 12 VAL A CA 4
ATOM 4370 C C . VAL A 1 12 ? 5.138 -6.982 5.634 1.00 0.00 12 VAL A C 4
ATOM 4371 O O . VAL A 1 12 ? 5.781 -7.997 5.812 1.00 0.00 12 VAL A O 4
ATOM 4384 N N . GLU A 1 13 ? 3.971 -6.821 6.186 1.00 0.00 13 GLU A N 4
ATOM 4385 C CA . GLU A 1 13 ? 3.410 -7.898 7.053 1.00 0.00 13 GLU A CA 4
ATOM 4386 C C . GLU A 1 13 ? 3.348 -9.203 6.264 1.00 0.00 13 GLU A C 4
ATOM 4387 O O . GLU A 1 13 ? 3.539 -10.276 6.799 1.00 0.00 13 GLU A O 4
ATOM 4399 N N . GLU A 1 14 ? 3.072 -9.116 4.997 1.00 0.00 14 GLU A N 4
ATOM 4400 C CA . GLU A 1 14 ? 2.984 -10.347 4.165 1.00 0.00 14 GLU A CA 4
ATOM 4401 C C . GLU A 1 14 ? 4.356 -11.023 4.045 1.00 0.00 14 GLU A C 4
ATOM 4402 O O . GLU A 1 14 ? 4.452 -12.233 3.981 1.00 0.00 14 GLU A O 4
ATOM 4414 N N . PHE A 1 15 ? 5.417 -10.262 3.986 1.00 0.00 15 PHE A N 4
ATOM 4415 C CA . PHE A 1 15 ? 6.768 -10.885 3.836 1.00 0.00 15 PHE A CA 4
ATOM 4416 C C . PHE A 1 15 ? 7.502 -10.941 5.179 1.00 0.00 15 PHE A C 4
ATOM 4417 O O . PHE A 1 15 ? 7.917 -11.995 5.620 1.00 0.00 15 PHE A O 4
ATOM 4434 N N . LEU A 1 16 ? 7.695 -9.813 5.816 1.00 0.00 16 LEU A N 4
ATOM 4435 C CA . LEU A 1 16 ? 8.439 -9.804 7.112 1.00 0.00 16 LEU A CA 4
ATOM 4436 C C . LEU A 1 16 ? 7.586 -9.183 8.226 1.00 0.00 16 LEU A C 4
ATOM 4437 O O . LEU A 1 16 ? 7.712 -8.017 8.544 1.00 0.00 16 LEU A O 4
ATOM 4453 N N . PRO A 1 17 ? 6.734 -9.968 8.826 1.00 0.00 17 PRO A N 4
ATOM 4454 C CA . PRO A 1 17 ? 5.860 -9.520 9.934 1.00 0.00 17 PRO A CA 4
ATOM 4455 C C . PRO A 1 17 ? 6.521 -9.728 11.302 1.00 0.00 17 PRO A C 4
ATOM 4456 O O . PRO A 1 17 ? 6.191 -9.069 12.268 1.00 0.00 17 PRO A O 4
ATOM 4467 N N . ASP A 1 18 ? 7.458 -10.637 11.388 1.00 0.00 18 ASP A N 4
ATOM 4468 C CA . ASP A 1 18 ? 8.143 -10.883 12.686 1.00 0.00 18 ASP A CA 4
ATOM 4469 C C . ASP A 1 18 ? 9.153 -9.763 12.931 1.00 0.00 18 ASP A C 4
ATOM 4470 O O . ASP A 1 18 ? 9.777 -9.683 13.971 1.00 0.00 18 ASP A O 4
ATOM 4479 N N . VAL A 1 19 ? 9.298 -8.890 11.976 1.00 0.00 19 VAL A N 4
ATOM 4480 C CA . VAL A 1 19 ? 10.241 -7.749 12.123 1.00 0.00 19 VAL A CA 4
ATOM 4481 C C . VAL A 1 19 ? 9.416 -6.466 12.174 1.00 0.00 19 VAL A C 4
ATOM 4482 O O . VAL A 1 19 ? 8.380 -6.374 11.549 1.00 0.00 19 VAL A O 4
ATOM 4495 N N . ALA A 1 20 ? 9.838 -5.480 12.914 1.00 0.00 20 ALA A N 4
ATOM 4496 C CA . ALA A 1 20 ? 9.027 -4.237 12.980 1.00 0.00 20 ALA A CA 4
ATOM 4497 C C . ALA A 1 20 ? 8.920 -3.643 11.567 1.00 0.00 20 ALA A C 4
ATOM 4498 O O . ALA A 1 20 ? 9.913 -3.236 10.996 1.00 0.00 20 ALA A O 4
ATOM 4505 N N . PRO A 1 21 ? 7.735 -3.584 10.997 1.00 0.00 21 PRO A N 4
ATOM 4506 C CA . PRO A 1 21 ? 7.555 -3.020 9.635 1.00 0.00 21 PRO A CA 4
ATOM 4507 C C . PRO A 1 21 ? 7.926 -1.536 9.587 1.00 0.00 21 PRO A C 4
ATOM 4508 O O . PRO A 1 21 ? 8.300 -1.011 8.558 1.00 0.00 21 PRO A O 4
ATOM 4519 N N . ALA A 1 22 ? 7.829 -0.861 10.699 1.00 0.00 22 ALA A N 4
ATOM 4520 C CA . ALA A 1 22 ? 8.180 0.586 10.728 1.00 0.00 22 ALA A CA 4
ATOM 4521 C C . ALA A 1 22 ? 9.687 0.749 10.519 1.00 0.00 22 ALA A C 4
ATOM 4522 O O . ALA A 1 22 ? 10.165 1.814 10.181 1.00 0.00 22 ALA A O 4
ATOM 4529 N N . ASP A 1 23 ? 10.441 -0.298 10.721 1.00 0.00 23 ASP A N 4
ATOM 4530 C CA . ASP A 1 23 ? 11.916 -0.199 10.538 1.00 0.00 23 ASP A CA 4
ATOM 4531 C C . ASP A 1 23 ? 12.256 -0.349 9.056 1.00 0.00 23 ASP A C 4
ATOM 4532 O O . ASP A 1 23 ? 13.388 -0.176 8.648 1.00 0.00 23 ASP A O 4
ATOM 4541 N N . VAL A 1 24 ? 11.285 -0.661 8.242 1.00 0.00 24 VAL A N 4
ATOM 4542 C CA . VAL A 1 24 ? 11.556 -0.811 6.790 1.00 0.00 24 VAL A CA 4
ATOM 4543 C C . VAL A 1 24 ? 11.893 0.560 6.208 1.00 0.00 24 VAL A C 4
ATOM 4544 O O . VAL A 1 24 ? 11.304 1.559 6.571 1.00 0.00 24 VAL A O 4
ATOM 4557 N N . ASP A 1 25 ? 12.837 0.624 5.313 1.00 0.00 25 ASP A N 4
ATOM 4558 C CA . ASP A 1 25 ? 13.202 1.941 4.723 1.00 0.00 25 ASP A CA 4
ATOM 4559 C C . ASP A 1 25 ? 12.060 2.429 3.833 1.00 0.00 25 ASP A C 4
ATOM 4560 O O . ASP A 1 25 ? 12.085 2.267 2.629 1.00 0.00 25 ASP A O 4
ATOM 4569 N N . VAL A 1 26 ? 11.055 3.027 4.416 1.00 0.00 26 VAL A N 4
ATOM 4570 C CA . VAL A 1 26 ? 9.912 3.524 3.599 1.00 0.00 26 VAL A CA 4
ATOM 4571 C C . VAL A 1 26 ? 10.409 4.602 2.633 1.00 0.00 26 VAL A C 4
ATOM 4572 O O . VAL A 1 26 ? 9.640 5.208 1.914 1.00 0.00 26 VAL A O 4
ATOM 4585 N N . ASP A 1 27 ? 11.693 4.838 2.603 1.00 0.00 27 ASP A N 4
ATOM 4586 C CA . ASP A 1 27 ? 12.241 5.865 1.674 1.00 0.00 27 ASP A CA 4
ATOM 4587 C C . ASP A 1 27 ? 12.708 5.174 0.392 1.00 0.00 27 ASP A C 4
ATOM 4588 O O . ASP A 1 27 ? 13.274 5.788 -0.491 1.00 0.00 27 ASP A O 4
ATOM 4597 N N . LEU A 1 28 ? 12.475 3.895 0.290 1.00 0.00 28 LEU A N 4
ATOM 4598 C CA . LEU A 1 28 ? 12.900 3.143 -0.924 1.00 0.00 28 LEU A CA 4
ATOM 4599 C C . LEU A 1 28 ? 11.702 2.942 -1.845 1.00 0.00 28 LEU A C 4
ATOM 4600 O O . LEU A 1 28 ? 10.614 2.629 -1.405 1.00 0.00 28 LEU A O 4
ATOM 4616 N N . ASP A 1 29 ? 11.893 3.1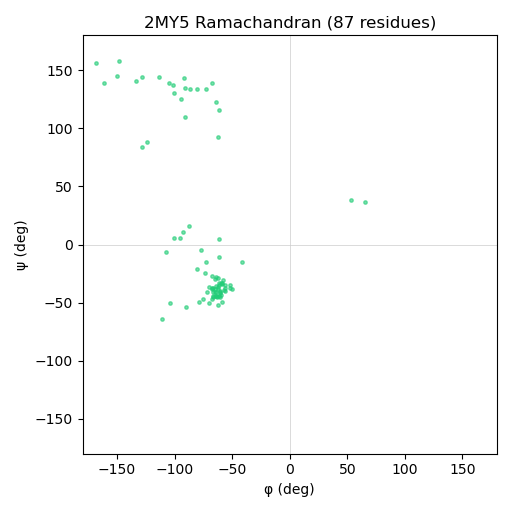02 -3.124 1.00 0.00 29 ASP A N 4
ATOM 4617 C CA . ASP A 1 29 ? 10.760 2.899 -4.059 1.00 0.00 29 ASP A CA 4
ATOM 4618 C C . ASP A 1 29 ? 10.285 1.453 -3.922 1.00 0.00 29 ASP A C 4
ATOM 4619 O O . ASP A 1 29 ? 11.046 0.522 -4.095 1.00 0.00 29 ASP A O 4
ATOM 4628 N N . LEU A 1 30 ? 9.042 1.256 -3.589 1.00 0.00 30 LEU A N 4
ATOM 4629 C CA . LEU A 1 30 ? 8.534 -0.132 -3.417 1.00 0.00 30 LEU A CA 4
ATOM 4630 C C . LEU A 1 30 ? 8.502 -0.854 -4.767 1.00 0.00 30 LEU A C 4
ATOM 4631 O O . LEU A 1 30 ? 8.028 -1.968 -4.871 1.00 0.00 30 LEU A O 4
ATOM 4647 N N . VAL A 1 31 ? 9.006 -0.237 -5.802 1.00 0.00 31 VAL A N 4
ATOM 4648 C CA . VAL A 1 31 ? 8.999 -0.907 -7.134 1.00 0.00 31 VAL A CA 4
ATOM 4649 C C . VAL A 1 31 ? 9.725 -2.245 -7.024 1.00 0.00 31 VAL A C 4
ATOM 4650 O O . VAL A 1 31 ? 9.318 -3.233 -7.603 1.00 0.00 31 VAL A O 4
ATOM 4663 N N . ASP A 1 32 ? 10.790 -2.292 -6.275 1.00 0.00 32 ASP A N 4
ATOM 4664 C CA . ASP A 1 32 ? 11.526 -3.577 -6.122 1.00 0.00 32 ASP A CA 4
ATOM 4665 C C . ASP A 1 32 ? 10.541 -4.633 -5.625 1.00 0.00 32 ASP A C 4
ATOM 4666 O O . ASP A 1 32 ? 10.589 -5.782 -6.015 1.00 0.00 32 ASP A O 4
ATOM 4675 N N . ASN A 1 33 ? 9.633 -4.235 -4.779 1.00 0.00 33 ASN A N 4
ATOM 4676 C CA . ASN A 1 33 ? 8.616 -5.188 -4.260 1.00 0.00 33 ASN A CA 4
ATOM 4677 C C . ASN A 1 33 ? 7.462 -5.252 -5.255 1.00 0.00 33 ASN A C 4
ATOM 4678 O O . ASN A 1 33 ? 6.383 -5.716 -4.945 1.00 0.00 33 ASN A O 4
ATOM 4689 N N . GLY A 1 34 ? 7.686 -4.771 -6.448 1.00 0.00 34 GLY A N 4
ATOM 4690 C CA . GLY A 1 34 ? 6.615 -4.784 -7.480 1.00 0.00 34 GLY A CA 4
ATOM 4691 C C . GLY A 1 34 ? 5.888 -6.126 -7.441 1.00 0.00 34 GLY A C 4
ATOM 4692 O O . GLY A 1 34 ? 4.815 -6.277 -7.985 1.00 0.00 34 GLY A O 4
ATOM 4696 N N . VAL A 1 35 ? 6.455 -7.104 -6.795 1.00 0.00 35 VAL A N 4
ATOM 4697 C CA . VAL A 1 35 ? 5.771 -8.423 -6.728 1.00 0.00 35 VAL A CA 4
ATOM 4698 C C . VAL A 1 35 ? 4.341 -8.200 -6.235 1.00 0.00 35 VAL A C 4
ATOM 4699 O O . VAL A 1 35 ? 3.413 -8.864 -6.655 1.00 0.00 35 VAL A O 4
ATOM 4712 N N . ILE A 1 36 ? 4.161 -7.261 -5.347 1.00 0.00 36 ILE A N 4
ATOM 4713 C CA . ILE A 1 36 ? 2.798 -6.972 -4.818 1.00 0.00 36 ILE A CA 4
ATOM 4714 C C . ILE A 1 36 ? 1.948 -6.297 -5.895 1.00 0.00 36 ILE A C 4
ATOM 4715 O O . ILE A 1 36 ? 0.740 -6.336 -5.861 1.00 0.00 36 ILE A O 4
ATOM 4731 N N . ASP A 1 37 ? 2.574 -5.646 -6.827 1.00 0.00 37 ASP A N 4
ATOM 4732 C CA . ASP A 1 37 ? 1.806 -4.929 -7.885 1.00 0.00 37 ASP A CA 4
ATOM 4733 C C . ASP A 1 37 ? 0.946 -5.898 -8.707 1.00 0.00 37 ASP A C 4
ATOM 4734 O O . ASP A 1 37 ? -0.086 -5.517 -9.224 1.00 0.00 37 ASP A O 4
ATOM 4743 N N . SER A 1 38 ? 1.355 -7.133 -8.856 1.00 0.00 38 SER A N 4
ATOM 4744 C CA . SER A 1 38 ? 0.542 -8.086 -9.673 1.00 0.00 38 SER A CA 4
ATOM 4745 C C . SER A 1 38 ? -0.156 -9.121 -8.786 1.00 0.00 38 SER A C 4
ATOM 4746 O O . SER A 1 38 ? -1.368 -9.179 -8.725 1.00 0.00 38 SER A O 4
ATOM 4753 N N . LEU A 1 39 ? 0.592 -9.956 -8.121 1.00 0.00 39 LEU A N 4
ATOM 4754 C CA . LEU A 1 39 ? -0.044 -11.003 -7.271 1.00 0.00 39 LEU A CA 4
ATOM 4755 C C . LEU A 1 39 ? -0.653 -10.382 -6.013 1.00 0.00 39 LEU A C 4
ATOM 4756 O O . LEU A 1 39 ? -1.799 -10.618 -5.687 1.00 0.00 39 LEU A O 4
ATOM 4772 N N . GLY A 1 40 ? 0.100 -9.596 -5.302 1.00 0.00 40 GLY A N 4
ATOM 4773 C CA . GLY A 1 40 ? -0.444 -8.970 -4.065 1.00 0.00 40 GLY A CA 4
ATOM 4774 C C . GLY A 1 40 ? -1.530 -7.963 -4.435 1.00 0.00 40 GLY A C 4
ATOM 4775 O O . GLY A 1 40 ? -2.527 -7.827 -3.753 1.00 0.00 40 GLY A O 4
ATOM 4779 N N . LEU A 1 41 ? -1.340 -7.252 -5.509 1.00 0.00 41 LEU A N 4
ATOM 4780 C CA . LEU A 1 41 ? -2.351 -6.247 -5.926 1.00 0.00 41 LEU A CA 4
ATOM 4781 C C . LEU A 1 41 ? -3.686 -6.944 -6.151 1.00 0.00 41 LEU A C 4
ATOM 4782 O O . LEU A 1 41 ? -4.723 -6.459 -5.754 1.00 0.00 41 LEU A O 4
ATOM 4798 N N . LEU A 1 42 ? -3.670 -8.085 -6.774 1.00 0.00 42 LEU A N 4
ATOM 4799 C CA . LEU A 1 42 ? -4.950 -8.806 -7.010 1.00 0.00 42 LEU A CA 4
ATOM 4800 C C . LEU A 1 42 ? -5.601 -9.093 -5.660 1.00 0.00 42 LEU A C 4
ATOM 4801 O O . LEU A 1 42 ? -6.789 -8.911 -5.478 1.00 0.00 42 LEU A O 4
ATOM 4817 N N . LYS A 1 43 ? -4.827 -9.526 -4.704 1.00 0.00 43 LYS A N 4
ATOM 4818 C CA . LYS A 1 43 ? -5.390 -9.807 -3.359 1.00 0.00 43 LYS A CA 4
ATOM 4819 C C . LYS A 1 43 ? -5.831 -8.494 -2.705 1.00 0.00 43 LYS A C 4
ATOM 4820 O O . LYS A 1 43 ? -6.815 -8.440 -1.995 1.00 0.00 43 LYS A O 4
ATOM 4839 N N . VAL A 1 44 ? -5.096 -7.437 -2.931 1.00 0.00 44 VAL A N 4
ATOM 4840 C CA . VAL A 1 44 ? -5.453 -6.126 -2.314 1.00 0.00 44 VAL A CA 4
ATOM 4841 C C . VAL A 1 44 ? -6.802 -5.632 -2.844 1.00 0.00 44 VAL A C 4
ATOM 4842 O O . VAL A 1 44 ? -7.665 -5.232 -2.088 1.00 0.00 44 VAL A O 4
ATOM 4855 N N . ILE A 1 45 ? -6.992 -5.646 -4.133 1.00 0.00 45 ILE A N 4
ATOM 4856 C CA . ILE A 1 45 ? -8.282 -5.168 -4.694 1.00 0.00 45 ILE A CA 4
ATOM 4857 C C . ILE A 1 45 ? -9.428 -6.029 -4.158 1.00 0.00 45 ILE A C 4
ATOM 4858 O O . ILE A 1 45 ? -10.477 -5.528 -3.802 1.00 0.00 45 ILE A O 4
ATOM 4874 N N . ALA A 1 46 ? -9.241 -7.318 -4.100 1.00 0.00 46 ALA A N 4
ATOM 4875 C CA . ALA A 1 46 ? -10.326 -8.203 -3.588 1.00 0.00 46 ALA A CA 4
ATOM 4876 C C . ALA A 1 46 ? -10.570 -7.916 -2.105 1.00 0.00 46 ALA A C 4
ATOM 4877 O O . ALA A 1 46 ? -11.695 -7.814 -1.660 1.00 0.00 46 ALA A O 4
ATOM 4884 N N . TRP A 1 47 ? -9.523 -7.779 -1.338 1.00 0.00 47 TRP A N 4
ATOM 4885 C CA . TRP A 1 47 ? -9.697 -7.494 0.113 1.00 0.00 47 TRP A CA 4
ATOM 4886 C C . TRP A 1 47 ? -10.200 -6.063 0.293 1.00 0.00 47 TRP A C 4
ATOM 4887 O O . TRP A 1 47 ? -11.045 -5.790 1.122 1.00 0.00 47 TRP A O 4
ATOM 4908 N N . LEU A 1 48 ? -9.684 -5.146 -0.477 1.00 0.00 48 LEU A N 4
ATOM 4909 C CA . LEU A 1 48 ? -10.128 -3.734 -0.349 1.00 0.00 48 LEU A CA 4
ATOM 4910 C C . LEU A 1 48 ? -11.642 -3.661 -0.558 1.00 0.00 48 LEU A C 4
ATOM 4911 O O . LEU A 1 48 ? -12.346 -2.974 0.155 1.00 0.00 48 LEU A O 4
ATOM 4927 N N . GLU A 1 49 ? -12.147 -4.377 -1.524 1.00 0.00 49 GLU A N 4
ATOM 4928 C CA . GLU A 1 49 ? -13.615 -4.364 -1.774 1.00 0.00 49 GLU A CA 4
ATOM 4929 C C . GLU A 1 49 ? -14.340 -4.956 -0.565 1.00 0.00 49 GLU A C 4
ATOM 4930 O O . GLU A 1 49 ? -15.383 -4.487 -0.161 1.00 0.00 49 GLU A O 4
ATOM 4942 N N . ASP A 1 50 ? -13.798 -5.989 0.010 1.00 0.00 50 ASP A N 4
ATOM 4943 C CA . ASP A 1 50 ? -14.454 -6.622 1.186 1.00 0.00 50 ASP A CA 4
ATOM 4944 C C . ASP A 1 50 ? -14.435 -5.680 2.395 1.00 0.00 50 ASP A C 4
ATOM 4945 O O . ASP A 1 50 ? -15.367 -5.641 3.174 1.00 0.00 50 ASP A O 4
ATOM 4954 N N . ARG A 1 51 ? -13.370 -4.951 2.583 1.00 0.00 51 ARG A N 4
ATOM 4955 C CA . ARG A 1 51 ? -13.286 -4.050 3.772 1.00 0.00 51 ARG A CA 4
ATOM 4956 C C . ARG A 1 51 ? -13.925 -2.680 3.504 1.00 0.00 51 ARG A C 4
ATOM 4957 O O . ARG A 1 51 ? -14.706 -2.195 4.299 1.00 0.00 51 ARG A O 4
ATOM 4978 N N . PHE A 1 52 ? -13.584 -2.030 2.424 1.00 0.00 52 PHE A N 4
ATOM 4979 C CA . PHE A 1 52 ? -14.159 -0.681 2.168 1.00 0.00 52 PHE A CA 4
ATOM 4980 C C . PHE A 1 52 ? -15.408 -0.773 1.290 1.00 0.00 52 PHE A C 4
ATOM 4981 O O . PHE A 1 52 ? -16.074 0.214 1.048 1.00 0.00 52 PHE A O 4
ATOM 4998 N N . GLY A 1 53 ? -15.739 -1.937 0.810 1.00 0.00 53 GLY A N 4
ATOM 4999 C CA . GLY A 1 53 ? -16.952 -2.053 -0.047 1.00 0.00 53 GLY A CA 4
ATOM 5000 C C . GLY A 1 53 ? -16.691 -1.363 -1.386 1.00 0.00 53 GLY A C 4
ATOM 5001 O O . GLY A 1 53 ? -17.603 -0.907 -2.046 1.00 0.00 53 GLY A O 4
ATOM 5005 N N . ILE A 1 54 ? -15.453 -1.276 -1.791 1.00 0.00 54 ILE A N 4
ATOM 5006 C CA . ILE A 1 54 ? -15.143 -0.606 -3.087 1.00 0.00 54 ILE A CA 4
ATOM 5007 C C . ILE A 1 54 ? -15.085 -1.654 -4.197 1.00 0.00 54 ILE A C 4
ATOM 5008 O O . ILE A 1 54 ? -14.438 -2.671 -4.068 1.00 0.00 54 ILE A O 4
ATOM 5024 N N . ALA A 1 55 ? -15.758 -1.414 -5.289 1.00 0.00 55 ALA A N 4
ATOM 5025 C CA . ALA A 1 55 ? -15.746 -2.405 -6.401 1.00 0.00 55 ALA A CA 4
ATOM 5026 C C . ALA A 1 55 ? -14.318 -2.581 -6.912 1.00 0.00 55 ALA A C 4
ATOM 5027 O O . ALA A 1 55 ? -13.542 -1.647 -6.957 1.00 0.00 55 ALA A O 4
ATOM 5034 N N . ALA A 1 56 ? -13.962 -3.778 -7.286 1.00 0.00 56 ALA A N 4
ATOM 5035 C CA . ALA A 1 56 ? -12.582 -4.025 -7.782 1.00 0.00 56 ALA A CA 4
ATOM 5036 C C . ALA A 1 56 ? -12.329 -3.208 -9.051 1.00 0.00 56 ALA A C 4
ATOM 5037 O O . ALA A 1 56 ? -11.238 -2.726 -9.283 1.00 0.00 56 ALA A O 4
ATOM 5044 N N . ASP A 1 57 ? -13.326 -3.053 -9.877 1.00 0.00 57 ASP A N 4
ATOM 5045 C CA . ASP A 1 57 ? -13.138 -2.272 -11.133 1.00 0.00 57 ASP A CA 4
ATOM 5046 C C . ASP A 1 57 ? -13.594 -0.827 -10.922 1.00 0.00 57 ASP A C 4
ATOM 5047 O O . ASP A 1 57 ? -13.631 -0.039 -11.845 1.00 0.00 57 ASP A O 4
ATOM 5056 N N . ASP A 1 58 ? -13.946 -0.472 -9.717 1.00 0.00 58 ASP A N 4
ATOM 5057 C CA . ASP A 1 58 ? -14.403 0.923 -9.460 1.00 0.00 58 ASP A CA 4
ATOM 5058 C C . ASP A 1 58 ? -13.324 1.911 -9.908 1.00 0.00 58 ASP A C 4
ATOM 5059 O O . ASP A 1 58 ? -13.615 2.952 -10.463 1.00 0.00 58 ASP A O 4
ATOM 5068 N N . VAL A 1 59 ? -12.082 1.592 -9.671 1.00 0.00 59 VAL A N 4
ATOM 5069 C CA . VAL A 1 59 ? -10.981 2.512 -10.081 1.00 0.00 59 VAL A CA 4
ATOM 5070 C C . VAL A 1 59 ? -9.878 1.714 -10.779 1.00 0.00 59 VAL A C 4
ATOM 5071 O O . VAL A 1 59 ? -9.730 0.527 -10.566 1.00 0.00 59 VAL A O 4
ATOM 5084 N N . GLU A 1 60 ? -9.098 2.359 -11.606 1.00 0.00 60 GLU A N 4
ATOM 5085 C CA . GLU A 1 60 ? -7.997 1.642 -12.312 1.00 0.00 60 GLU A CA 4
ATOM 5086 C C . GLU A 1 60 ? -6.650 2.080 -11.738 1.00 0.00 60 GLU A C 4
ATOM 5087 O O . GLU A 1 60 ? -6.410 3.251 -11.518 1.00 0.00 60 GLU A O 4
ATOM 5099 N N . LEU A 1 61 ? -5.769 1.148 -11.491 1.00 0.00 61 LEU A N 4
ATOM 5100 C CA . LEU A 1 61 ? -4.438 1.503 -10.928 1.00 0.00 61 LEU A CA 4
ATOM 5101 C C . LEU A 1 61 ? -3.360 1.311 -11.998 1.00 0.00 61 LEU A C 4
ATOM 5102 O O . LEU A 1 61 ? -3.420 0.392 -12.791 1.00 0.00 61 LEU A O 4
ATOM 5118 N N . SER A 1 62 ? -2.376 2.171 -12.025 1.00 0.00 62 SER A N 4
ATOM 5119 C CA . SER A 1 62 ? -1.291 2.044 -13.038 1.00 0.00 62 SER A CA 4
ATOM 5120 C C . SER A 1 62 ? 0.039 1.780 -12.329 1.00 0.00 62 SER A C 4
ATOM 5121 O O . SER A 1 62 ? 0.192 2.058 -11.156 1.00 0.00 62 SER A O 4
ATOM 5129 N N . PRO A 1 63 ? 0.995 1.247 -13.041 1.00 0.00 63 PRO A N 4
ATOM 5130 C CA . PRO A 1 63 ? 2.344 0.937 -12.481 1.00 0.00 63 PRO A CA 4
ATOM 5131 C C . PRO A 1 63 ? 3.042 2.187 -11.941 1.00 0.00 63 PRO A C 4
ATOM 5132 O O . PRO A 1 63 ? 3.768 2.137 -10.968 1.00 0.00 63 PRO A O 4
ATOM 5143 N N . GLU A 1 64 ? 2.823 3.308 -12.568 1.00 0.00 64 GLU A N 4
ATOM 5144 C CA . GLU A 1 64 ? 3.465 4.566 -12.099 1.00 0.00 64 GLU A CA 4
ATOM 5145 C C . GLU A 1 64 ? 2.921 4.939 -10.719 1.00 0.00 64 GLU A C 4
ATOM 5146 O O . GLU A 1 64 ? 3.588 5.576 -9.928 1.00 0.00 64 GLU A O 4
ATOM 5158 N N . HIS A 1 65 ? 1.708 4.556 -10.430 1.00 0.00 65 HIS A N 4
ATOM 5159 C CA . HIS A 1 65 ? 1.112 4.897 -9.107 1.00 0.00 65 HIS A CA 4
ATOM 5160 C C . HIS A 1 65 ? 1.837 4.136 -7.994 1.00 0.00 65 HIS A C 4
ATOM 5161 O O . HIS A 1 65 ? 1.872 4.566 -6.858 1.00 0.00 65 HIS A O 4
ATOM 5176 N N . PHE A 1 66 ? 2.408 3.007 -8.305 1.00 0.00 66 PHE A N 4
ATOM 5177 C CA . PHE A 1 66 ? 3.120 2.218 -7.259 1.00 0.00 66 PHE A CA 4
ATOM 5178 C C . PHE A 1 66 ? 4.604 2.595 -7.240 1.00 0.00 66 PHE A C 4
ATOM 5179 O O . PHE A 1 66 ? 5.403 1.975 -6.567 1.00 0.00 66 PHE A O 4
ATOM 5196 N N . ARG A 1 67 ? 4.981 3.602 -7.979 1.00 0.00 67 ARG A N 4
ATOM 5197 C CA . ARG A 1 67 ? 6.414 4.012 -8.008 1.00 0.00 67 ARG A CA 4
ATOM 5198 C C . ARG A 1 67 ? 6.906 4.314 -6.587 1.00 0.00 67 ARG A C 4
ATOM 5199 O O . ARG A 1 67 ? 8.026 3.999 -6.236 1.00 0.00 67 ARG A O 4
ATOM 5220 N N . SER A 1 68 ? 6.093 4.928 -5.769 1.00 0.00 68 SER A N 4
ATOM 5221 C CA . SER A 1 68 ? 6.546 5.246 -4.383 1.00 0.00 68 SER A CA 4
ATOM 5222 C C . SER A 1 68 ? 5.404 5.029 -3.388 1.00 0.00 68 SER A C 4
ATOM 5223 O O . SER A 1 68 ? 4.242 5.054 -3.741 1.00 0.00 68 SER A O 4
ATOM 5231 N N . ILE A 1 69 ? 5.734 4.820 -2.141 1.00 0.00 69 ILE A N 4
ATOM 5232 C CA . ILE A 1 69 ? 4.689 4.604 -1.107 1.00 0.00 69 ILE A CA 4
ATOM 5233 C C . ILE A 1 69 ? 3.816 5.857 -0.982 1.00 0.00 69 ILE A C 4
ATOM 5234 O O . ILE A 1 69 ? 2.625 5.775 -0.751 1.00 0.00 69 ILE A O 4
ATOM 5250 N N . ARG A 1 70 ? 4.403 7.015 -1.114 1.00 0.00 70 ARG A N 4
ATOM 5251 C CA . ARG A 1 70 ? 3.614 8.274 -0.982 1.00 0.00 70 ARG A CA 4
ATOM 5252 C C . ARG A 1 70 ? 2.515 8.326 -2.046 1.00 0.00 70 ARG A C 4
ATOM 5253 O O . ARG A 1 70 ? 1.420 8.788 -1.794 1.00 0.00 70 ARG A O 4
ATOM 5274 N N . SER A 1 71 ? 2.793 7.865 -3.234 1.00 0.00 71 SER A N 4
ATOM 5275 C CA . SER A 1 71 ? 1.754 7.904 -4.301 1.00 0.00 71 SER A CA 4
ATOM 5276 C C . SER A 1 71 ? 0.534 7.089 -3.866 1.00 0.00 71 SER A C 4
ATOM 5277 O O . SER A 1 71 ? -0.593 7.522 -3.999 1.00 0.00 71 SER A O 4
ATOM 5285 N N . ILE A 1 72 ? 0.748 5.912 -3.346 1.00 0.00 72 ILE A N 4
ATOM 5286 C CA . ILE A 1 72 ? -0.391 5.070 -2.905 1.00 0.00 72 ILE A CA 4
ATOM 5287 C C . ILE A 1 72 ? -1.124 5.757 -1.751 1.00 0.00 72 ILE A C 4
ATOM 5288 O O . ILE A 1 72 ? -2.336 5.731 -1.668 1.00 0.00 72 ILE A O 4
ATOM 5304 N N . ASP A 1 73 ? -0.397 6.367 -0.857 1.00 0.00 73 ASP A N 4
ATOM 5305 C CA . ASP A 1 73 ? -1.048 7.050 0.296 1.00 0.00 73 ASP A CA 4
ATOM 5306 C C . ASP A 1 73 ? -2.028 8.108 -0.215 1.00 0.00 73 ASP A C 4
ATOM 5307 O O . ASP A 1 73 ? -3.088 8.305 0.345 1.00 0.00 73 ASP A O 4
ATOM 5316 N N . ALA A 1 74 ? -1.683 8.798 -1.267 1.00 0.00 74 ALA A N 4
ATOM 5317 C CA . ALA A 1 74 ? -2.598 9.847 -1.798 1.00 0.00 74 ALA A CA 4
ATOM 5318 C C . ALA A 1 74 ? -3.890 9.203 -2.302 1.00 0.00 74 ALA A C 4
ATOM 5319 O O . ALA A 1 74 ? -4.976 9.664 -2.014 1.00 0.00 74 ALA A O 4
ATOM 5326 N N . PHE A 1 75 ? -3.786 8.138 -3.047 1.00 0.00 75 PHE A N 4
ATOM 5327 C CA . PHE A 1 75 ? -5.020 7.475 -3.556 1.00 0.00 75 PHE A CA 4
ATOM 5328 C C . PHE A 1 75 ? -5.834 6.946 -2.377 1.00 0.00 75 PHE A C 4
ATOM 5329 O O . PHE A 1 75 ? -7.037 7.103 -2.319 1.00 0.00 75 PHE A O 4
ATOM 5346 N N . VAL A 1 76 ? -5.184 6.318 -1.438 1.00 0.00 76 VAL A N 4
ATOM 5347 C CA . VAL A 1 76 ? -5.911 5.775 -0.264 1.00 0.00 76 VAL A CA 4
ATOM 5348 C C . VAL A 1 76 ? -6.557 6.920 0.518 1.00 0.00 76 VAL A C 4
ATOM 5349 O O . VAL A 1 76 ? -7.695 6.835 0.931 1.00 0.00 76 VAL A O 4
ATOM 5362 N N . VAL A 1 77 ? -5.841 7.994 0.723 1.00 0.00 77 VAL A N 4
ATOM 5363 C CA . VAL A 1 77 ? -6.412 9.140 1.477 1.00 0.00 77 VAL A CA 4
ATOM 5364 C C . VAL A 1 77 ? -7.617 9.708 0.723 1.00 0.00 77 VAL A C 4
ATOM 5365 O O . VAL A 1 77 ? -8.621 10.060 1.309 1.00 0.00 77 VAL A O 4
ATOM 5378 N N . GLY A 1 78 ? -7.519 9.806 -0.573 1.00 0.00 78 GLY A N 4
ATOM 5379 C CA . GLY A 1 78 ? -8.649 10.359 -1.373 1.00 0.00 78 GLY A CA 4
ATOM 5380 C C . GLY A 1 78 ? -9.915 9.526 -1.154 1.00 0.00 78 GLY A C 4
ATOM 5381 O O . GLY A 1 78 ? -11.018 10.030 -1.237 1.00 0.00 78 GLY A O 4
ATOM 5385 N N . ALA A 1 79 ? -9.775 8.254 -0.890 1.00 0.00 79 ALA A N 4
ATOM 5386 C CA . ALA A 1 79 ? -10.983 7.403 -0.686 1.00 0.00 79 ALA A CA 4
ATOM 5387 C C . ALA A 1 79 ? -11.224 7.180 0.806 1.00 0.00 79 ALA A C 4
ATOM 5388 O O . ALA A 1 79 ? -12.315 7.370 1.305 1.00 0.00 79 ALA A O 4
ATOM 5395 N N . THR A 1 80 ? -10.214 6.780 1.524 1.00 0.00 80 THR A N 4
ATOM 5396 C CA . THR A 1 80 ? -10.385 6.547 2.985 1.00 0.00 80 THR A CA 4
ATOM 5397 C C . THR A 1 80 ? -9.143 7.043 3.724 1.00 0.00 80 THR A C 4
ATOM 5398 O O . THR A 1 80 ? -8.062 7.092 3.174 1.00 0.00 80 THR A O 4
ATOM 5409 N N . THR A 1 81 ? -9.287 7.418 4.964 1.00 0.00 81 THR A N 4
ATOM 5410 C CA . THR A 1 81 ? -8.113 7.917 5.728 1.00 0.00 81 THR A CA 4
ATOM 5411 C C . THR A 1 81 ? -8.127 7.325 7.143 1.00 0.00 81 THR A C 4
ATOM 5412 O O . THR A 1 81 ? -8.687 7.903 8.054 1.00 0.00 81 THR A O 4
ATOM 5423 N N . PRO A 1 82 ? -7.519 6.178 7.329 1.00 0.00 82 PRO A N 4
ATOM 5424 C CA . PRO A 1 82 ? -7.468 5.504 8.654 1.00 0.00 82 PRO A CA 4
ATOM 5425 C C . PRO A 1 82 ? -6.361 6.071 9.551 1.00 0.00 82 PRO A C 4
ATOM 5426 O O . PRO A 1 82 ? -5.400 6.640 9.074 1.00 0.00 82 PRO A O 4
ATOM 5437 N N . PRO A 1 83 ? -6.492 5.910 10.842 1.00 0.00 83 PRO A N 4
ATOM 5438 C CA . PRO A 1 83 ? -5.482 6.409 11.821 1.00 0.00 83 PRO A CA 4
ATOM 5439 C C . PRO A 1 83 ? -4.130 5.714 11.641 1.00 0.00 83 PRO A C 4
ATOM 5440 O O . PRO A 1 83 ? -4.066 4.562 11.260 1.00 0.00 83 PRO A O 4
ATOM 5451 N N . VAL A 1 84 ? -3.050 6.404 11.903 1.00 0.00 84 VAL A N 4
ATOM 5452 C CA . VAL A 1 84 ? -1.709 5.773 11.736 1.00 0.00 84 VAL A CA 4
ATOM 5453 C C . VAL A 1 84 ? -0.862 6.010 12.989 1.00 0.00 84 VAL A C 4
ATOM 5454 O O . VAL A 1 84 ? -0.820 7.098 13.528 1.00 0.00 84 VAL A O 4
ATOM 5467 N N . GLU A 1 85 ? -0.182 4.996 13.451 1.00 0.00 85 GLU A N 4
ATOM 5468 C CA . GLU A 1 85 ? 0.669 5.152 14.664 1.00 0.00 85 GLU A CA 4
ATOM 5469 C C . GLU A 1 85 ? 1.893 6.011 14.334 1.00 0.00 85 GLU A C 4
ATOM 5470 O O . GLU A 1 85 ? 2.401 6.731 15.172 1.00 0.00 85 GLU A O 4
ATOM 5482 N N . ALA A 1 86 ? 2.379 5.931 13.122 1.00 0.00 86 ALA A N 4
ATOM 5483 C CA . ALA A 1 86 ? 3.580 6.730 12.739 1.00 0.00 86 ALA A CA 4
ATOM 5484 C C . ALA A 1 86 ? 3.310 7.481 11.433 1.00 0.00 86 ALA A C 4
ATOM 5485 O O . ALA A 1 86 ? 2.322 7.252 10.766 1.00 0.00 86 ALA A O 4
ATOM 5492 N N . LYS A 1 87 ? 4.184 8.386 11.074 1.00 0.00 87 LYS A N 4
ATOM 5493 C CA . LYS A 1 87 ? 3.996 9.172 9.818 1.00 0.00 87 LYS A CA 4
ATOM 5494 C C . LYS A 1 87 ? 2.672 9.935 9.887 1.00 0.00 87 LYS A C 4
ATOM 5495 O O . LYS A 1 87 ? 1.919 9.978 8.934 1.00 0.00 87 LYS A O 4
ATOM 5514 N N . LEU A 1 88 ? 2.382 10.539 11.007 1.00 0.00 88 LEU A N 4
ATOM 5515 C CA . LEU A 1 88 ? 1.107 11.300 11.133 1.00 0.00 88 LEU A CA 4
ATOM 5516 C C . LEU A 1 88 ? 1.060 12.392 10.063 1.00 0.00 88 LEU A C 4
ATOM 5517 O O . LEU A 1 88 ? 0.021 12.679 9.501 1.00 0.00 88 LEU A O 4
ATOM 5533 N N . GLN A 1 89 ? 2.177 13.002 9.776 1.00 0.00 89 GLN A N 4
ATOM 5534 C CA . GLN A 1 89 ? 2.197 14.075 8.742 1.00 0.00 89 GLN A CA 4
ATOM 5535 C C . GLN A 1 89 ? 2.519 13.463 7.378 1.00 0.00 89 GLN A C 4
ATOM 5536 O O . GLN A 1 89 ? 3.017 12.349 7.353 1.00 0.00 89 GLN A O 4
ATOM 5593 N N . MET A 1 1 ? 1.986 14.804 -0.730 1.00 0.00 1 MET A N 5
ATOM 5594 C CA . MET A 1 1 ? 2.581 13.951 0.338 1.00 0.00 1 MET A CA 5
ATOM 5595 C C . MET A 1 1 ? 1.958 14.315 1.686 1.00 0.00 1 MET A C 5
ATOM 5596 O O . MET A 1 1 ? 2.649 14.574 2.651 1.00 0.00 1 MET A O 5
ATOM 5612 N N . GLN A 1 2 ? 0.656 14.336 1.758 1.00 0.00 2 GLN A N 5
ATOM 5613 C CA . GLN A 1 2 ? -0.013 14.683 3.043 1.00 0.00 2 GLN A CA 5
ATOM 5614 C C . GLN A 1 2 ? 0.428 13.696 4.125 1.00 0.00 2 GLN A C 5
ATOM 5615 O O . GLN A 1 2 ? 0.591 14.051 5.276 1.00 0.00 2 GLN A O 5
ATOM 5629 N N . HIS A 1 3 ? 0.624 12.459 3.762 1.00 0.00 3 HIS A N 5
ATOM 5630 C CA . HIS A 1 3 ? 1.057 11.443 4.763 1.00 0.00 3 HIS A CA 5
ATOM 5631 C C . HIS A 1 3 ? 1.771 10.300 4.040 1.00 0.00 3 HIS A C 5
ATOM 5632 O O . HIS A 1 3 ? 1.529 9.138 4.301 1.00 0.00 3 HIS A O 5
ATOM 5647 N N . ALA A 1 4 ? 2.646 10.622 3.126 1.00 0.00 4 ALA A N 5
ATOM 5648 C CA . ALA A 1 4 ? 3.371 9.557 2.378 1.00 0.00 4 ALA A CA 5
ATOM 5649 C C . ALA A 1 4 ? 4.183 8.701 3.350 1.00 0.00 4 ALA A C 5
ATOM 5650 O O . ALA A 1 4 ? 4.343 7.512 3.157 1.00 0.00 4 ALA A O 5
ATOM 5657 N N . SER A 1 5 ? 4.702 9.290 4.393 1.00 0.00 5 SER A N 5
ATOM 5658 C CA . SER A 1 5 ? 5.504 8.495 5.365 1.00 0.00 5 SER A CA 5
ATOM 5659 C C . SER A 1 5 ? 4.641 7.369 5.934 1.00 0.00 5 SER A C 5
ATOM 5660 O O . SER A 1 5 ? 5.090 6.252 6.101 1.00 0.00 5 SER A O 5
ATOM 5668 N N . VAL A 1 6 ? 3.401 7.649 6.221 1.00 0.00 6 VAL A N 5
ATOM 5669 C CA . VAL A 1 6 ? 2.506 6.591 6.765 1.00 0.00 6 VAL A CA 5
ATOM 5670 C C . VAL A 1 6 ? 2.260 5.539 5.688 1.00 0.00 6 VAL A C 5
ATOM 5671 O O . VAL A 1 6 ? 2.166 4.365 5.966 1.00 0.00 6 VAL A O 5
ATOM 5684 N N . ILE A 1 7 ? 2.145 5.955 4.458 1.00 0.00 7 ILE A N 5
ATOM 5685 C CA . ILE A 1 7 ? 1.896 4.978 3.363 1.00 0.00 7 ILE A CA 5
ATOM 5686 C C . ILE A 1 7 ? 3.036 3.959 3.311 1.00 0.00 7 ILE A C 5
ATOM 5687 O O . ILE A 1 7 ? 2.813 2.765 3.299 1.00 0.00 7 ILE A O 5
ATOM 5703 N N . ALA A 1 8 ? 4.256 4.418 3.291 1.00 0.00 8 ALA A N 5
ATOM 5704 C CA . ALA A 1 8 ? 5.405 3.469 3.250 1.00 0.00 8 ALA A CA 5
ATOM 5705 C C . ALA A 1 8 ? 5.406 2.638 4.530 1.00 0.00 8 ALA A C 5
ATOM 5706 O O . ALA A 1 8 ? 5.569 1.435 4.507 1.00 0.00 8 ALA A O 5
ATOM 5713 N N . GLN A 1 9 ? 5.209 3.277 5.646 1.00 0.00 9 GLN A N 5
ATOM 5714 C CA . GLN A 1 9 ? 5.180 2.540 6.938 1.00 0.00 9 GLN A CA 5
ATOM 5715 C C . GLN A 1 9 ? 3.988 1.584 6.937 1.00 0.00 9 GLN A C 5
ATOM 5716 O O . GLN A 1 9 ? 4.075 0.456 7.374 1.00 0.00 9 GLN A O 5
ATOM 5730 N N . PHE A 1 10 ? 2.875 2.040 6.442 1.00 0.00 10 PHE A N 5
ATOM 5731 C CA . PHE A 1 10 ? 1.656 1.188 6.397 1.00 0.00 10 PHE A CA 5
ATOM 5732 C C . PHE A 1 10 ? 1.934 -0.048 5.545 1.00 0.00 10 PHE A C 5
ATOM 5733 O O . PHE A 1 10 ? 1.669 -1.165 5.942 1.00 0.00 10 PHE A O 5
ATOM 5750 N N . VAL A 1 11 ? 2.465 0.148 4.375 1.00 0.00 11 VAL A N 5
ATOM 5751 C CA . VAL A 1 11 ? 2.765 -1.007 3.485 1.00 0.00 11 VAL A CA 5
ATOM 5752 C C . VAL A 1 11 ? 3.980 -1.771 4.016 1.00 0.00 11 VAL A C 5
ATOM 5753 O O . VAL A 1 11 ? 3.996 -2.985 4.057 1.00 0.00 11 VAL A O 5
ATOM 5766 N N . VAL A 1 12 ? 5.003 -1.064 4.412 1.00 0.00 12 VAL A N 5
ATOM 5767 C CA . VAL A 1 12 ? 6.229 -1.734 4.930 1.00 0.00 12 VAL A CA 5
ATOM 5768 C C . VAL A 1 12 ? 5.904 -2.495 6.218 1.00 0.00 12 VAL A C 5
ATOM 5769 O O . VAL A 1 12 ? 6.444 -3.553 6.474 1.00 0.00 12 VAL A O 5
ATOM 5782 N N . GLU A 1 13 ? 5.031 -1.970 7.031 1.00 0.00 13 GLU A N 5
ATOM 5783 C CA . GLU A 1 13 ? 4.684 -2.670 8.301 1.00 0.00 13 GLU A CA 5
ATOM 5784 C C . GLU A 1 13 ? 4.214 -4.088 7.987 1.00 0.00 13 GLU A C 5
ATOM 5785 O O . GLU A 1 13 ? 4.381 -4.998 8.774 1.00 0.00 13 GLU A O 5
ATOM 5797 N N . GLU A 1 14 ? 3.626 -4.283 6.842 1.00 0.00 14 GLU A N 5
ATOM 5798 C CA . GLU A 1 14 ? 3.143 -5.642 6.475 1.00 0.00 14 GLU A CA 5
ATOM 5799 C C . GLU A 1 14 ? 4.335 -6.591 6.326 1.00 0.00 14 GLU A C 5
ATOM 5800 O O . GLU A 1 14 ? 4.230 -7.776 6.576 1.00 0.00 14 GLU A O 5
ATOM 5812 N N . PHE A 1 15 ? 5.467 -6.085 5.918 1.00 0.00 15 PHE A N 5
ATOM 5813 C CA . PHE A 1 15 ? 6.660 -6.967 5.752 1.00 0.00 15 PHE A CA 5
ATOM 5814 C C . PHE A 1 15 ? 7.926 -6.206 6.162 1.00 0.00 15 PHE A C 5
ATOM 5815 O O . PHE A 1 15 ? 8.936 -6.262 5.492 1.00 0.00 15 PHE A O 5
ATOM 5832 N N . LEU A 1 16 ? 7.884 -5.492 7.254 1.00 0.00 16 LEU A N 5
ATOM 5833 C CA . LEU A 1 16 ? 9.089 -4.731 7.683 1.00 0.00 16 LEU A CA 5
ATOM 5834 C C . LEU A 1 16 ? 10.084 -5.663 8.389 1.00 0.00 16 LEU A C 5
ATOM 5835 O O . LEU A 1 16 ? 9.718 -6.399 9.284 1.00 0.00 16 LEU A O 5
ATOM 5851 N N . PRO A 1 17 ? 11.342 -5.624 8.013 1.00 0.00 17 PRO A N 5
ATOM 5852 C CA . PRO A 1 17 ? 12.387 -6.466 8.654 1.00 0.00 17 PRO A CA 5
ATOM 5853 C C . PRO A 1 17 ? 12.777 -5.889 10.019 1.00 0.00 17 PRO A C 5
ATOM 5854 O O . PRO A 1 17 ? 11.981 -5.245 10.674 1.00 0.00 17 PRO A O 5
ATOM 5865 N N . ASP A 1 18 ? 13.987 -6.091 10.452 1.00 0.00 18 ASP A N 5
ATOM 5866 C CA . ASP A 1 18 ? 14.404 -5.531 11.762 1.00 0.00 18 ASP A CA 5
ATOM 5867 C C . ASP A 1 18 ? 14.705 -4.041 11.586 1.00 0.00 18 ASP A C 5
ATOM 5868 O O . ASP A 1 18 ? 15.286 -3.408 12.445 1.00 0.00 18 ASP A O 5
ATOM 5877 N N . VAL A 1 19 ? 14.314 -3.482 10.469 1.00 0.00 19 VAL A N 5
ATOM 5878 C CA . VAL A 1 19 ? 14.576 -2.035 10.216 1.00 0.00 19 VAL A CA 5
ATOM 5879 C C . VAL A 1 19 ? 13.252 -1.271 10.178 1.00 0.00 19 VAL A C 5
ATOM 5880 O O . VAL A 1 19 ? 12.292 -1.704 9.573 1.00 0.00 19 VAL A O 5
ATOM 5893 N N . ALA A 1 20 ? 13.193 -0.131 10.811 1.00 0.00 20 ALA A N 5
ATOM 5894 C CA . ALA A 1 20 ? 11.931 0.659 10.797 1.00 0.00 20 ALA A CA 5
ATOM 5895 C C . ALA A 1 20 ? 11.732 1.255 9.392 1.00 0.00 20 ALA A C 5
ATOM 5896 O O . ALA A 1 20 ? 12.676 1.724 8.788 1.00 0.00 20 ALA A O 5
ATOM 5903 N N . PRO A 1 21 ? 10.524 1.254 8.867 1.00 0.00 21 PRO A N 5
ATOM 5904 C CA . PRO A 1 21 ? 10.254 1.824 7.513 1.00 0.00 21 PRO A CA 5
ATOM 5905 C C . PRO A 1 21 ? 10.870 3.215 7.342 1.00 0.00 21 PRO A C 5
ATOM 5906 O O . PRO A 1 21 ? 11.266 3.601 6.260 1.00 0.00 21 PRO A O 5
ATOM 5917 N N . ALA A 1 22 ? 10.960 3.966 8.403 1.00 0.00 22 ALA A N 5
ATOM 5918 C CA . ALA A 1 22 ? 11.556 5.328 8.307 1.00 0.00 22 ALA A CA 5
ATOM 5919 C C . ALA A 1 22 ? 13.037 5.204 7.943 1.00 0.00 22 ALA A C 5
ATOM 5920 O O . ALA A 1 22 ? 13.631 6.107 7.390 1.00 0.00 22 ALA A O 5
ATOM 5927 N N . ASP A 1 23 ? 13.634 4.086 8.253 1.00 0.00 23 ASP A N 5
ATOM 5928 C CA . ASP A 1 23 ? 15.074 3.889 7.930 1.00 0.00 23 ASP A CA 5
ATOM 5929 C C . ASP A 1 23 ? 15.190 3.117 6.617 1.00 0.00 23 ASP A C 5
ATOM 5930 O O . ASP A 1 23 ? 16.272 2.800 6.162 1.00 0.00 23 ASP A O 5
ATOM 5939 N N . VAL A 1 24 ? 14.079 2.819 6.004 1.00 0.00 24 VAL A N 5
ATOM 5940 C CA . VAL A 1 24 ? 14.109 2.075 4.717 1.00 0.00 24 VAL A CA 5
ATOM 5941 C C . VAL A 1 24 ? 13.770 3.041 3.585 1.00 0.00 24 VAL A C 5
ATOM 5942 O O . VAL A 1 24 ? 12.876 3.857 3.701 1.00 0.00 24 VAL A O 5
ATOM 5955 N N . ASP A 1 25 ? 14.478 2.970 2.496 1.00 0.00 25 ASP A N 5
ATOM 5956 C CA . ASP A 1 25 ? 14.192 3.900 1.372 1.00 0.00 25 ASP A CA 5
ATOM 5957 C C . ASP A 1 25 ? 12.802 3.607 0.808 1.00 0.00 25 ASP A C 5
ATOM 5958 O O . ASP A 1 25 ? 12.618 2.698 0.022 1.00 0.00 25 ASP A O 5
ATOM 5967 N N . VAL A 1 26 ? 11.822 4.375 1.199 1.00 0.00 26 VAL A N 5
ATOM 5968 C CA . VAL A 1 26 ? 10.442 4.145 0.680 1.00 0.00 26 VAL A CA 5
ATOM 5969 C C . VAL A 1 26 ? 10.437 4.313 -0.842 1.00 0.00 26 VAL A C 5
ATOM 5970 O O . VAL A 1 26 ? 9.405 4.250 -1.480 1.00 0.00 26 VAL A O 5
ATOM 5983 N N . ASP A 1 27 ? 11.585 4.516 -1.429 1.00 0.00 27 ASP A N 5
ATOM 5984 C CA . ASP A 1 27 ? 11.652 4.677 -2.908 1.00 0.00 27 ASP A CA 5
ATOM 5985 C C . ASP A 1 27 ? 11.919 3.313 -3.546 1.00 0.00 27 ASP A C 5
ATOM 5986 O O . ASP A 1 27 ? 12.215 3.209 -4.720 1.00 0.00 27 ASP A O 5
ATOM 5995 N N . LEU A 1 28 ? 11.820 2.264 -2.775 1.00 0.00 28 LEU A N 5
ATOM 5996 C CA . LEU A 1 28 ? 12.070 0.902 -3.325 1.00 0.00 28 LEU A CA 5
ATOM 5997 C C . LEU A 1 28 ? 10.793 0.373 -3.967 1.00 0.00 28 LEU A C 5
ATOM 5998 O O . LEU A 1 28 ? 9.722 0.445 -3.397 1.00 0.00 28 LEU A O 5
ATOM 6014 N N . ASP A 1 29 ? 10.896 -0.166 -5.148 1.00 0.00 29 ASP A N 5
ATOM 6015 C CA . ASP A 1 29 ? 9.687 -0.705 -5.818 1.00 0.00 29 ASP A CA 5
ATOM 6016 C C . ASP A 1 29 ? 9.221 -1.943 -5.058 1.00 0.00 29 ASP A C 5
ATOM 6017 O O . ASP A 1 29 ? 9.959 -2.894 -4.891 1.00 0.00 29 ASP A O 5
ATOM 6026 N N . LEU A 1 30 ? 8.008 -1.940 -4.587 1.00 0.00 30 LEU A N 5
ATOM 6027 C CA . LEU A 1 30 ? 7.510 -3.117 -3.830 1.00 0.00 30 LEU A CA 5
ATOM 6028 C C . LEU A 1 30 ? 7.274 -4.276 -4.797 1.00 0.00 30 LEU A C 5
ATOM 6029 O O . LEU A 1 30 ? 6.784 -5.321 -4.419 1.00 0.00 30 LEU A O 5
ATOM 6045 N N . VAL A 1 31 ? 7.617 -4.103 -6.046 1.00 0.00 31 VAL A N 5
ATOM 6046 C CA . VAL A 1 31 ? 7.406 -5.203 -7.025 1.00 0.00 31 VAL A CA 5
ATOM 6047 C C . VAL A 1 31 ? 8.067 -6.469 -6.489 1.00 0.00 31 VAL A C 5
ATOM 6048 O O . VAL A 1 31 ? 7.510 -7.547 -6.547 1.00 0.00 31 VAL A O 5
ATOM 6061 N N . ASP A 1 32 ? 9.244 -6.341 -5.947 1.00 0.00 32 ASP A N 5
ATOM 6062 C CA . ASP A 1 32 ? 9.928 -7.536 -5.383 1.00 0.00 32 ASP A CA 5
ATOM 6063 C C . ASP A 1 32 ? 8.985 -8.167 -4.364 1.00 0.00 32 ASP A C 5
ATOM 6064 O O . ASP A 1 32 ? 8.908 -9.371 -4.222 1.00 0.00 32 ASP A O 5
ATOM 6073 N N . ASN A 1 33 ? 8.247 -7.344 -3.672 1.00 0.00 33 ASN A N 5
ATOM 6074 C CA . ASN A 1 33 ? 7.274 -7.854 -2.674 1.00 0.00 33 ASN A CA 5
ATOM 6075 C C . ASN A 1 33 ? 5.995 -8.231 -3.420 1.00 0.00 33 ASN A C 5
ATOM 6076 O O . ASN A 1 33 ? 4.940 -8.390 -2.839 1.00 0.00 33 ASN A O 5
ATOM 6087 N N . GLY A 1 34 ? 6.092 -8.346 -4.717 1.00 0.00 34 GLY A N 5
ATOM 6088 C CA . GLY A 1 34 ? 4.902 -8.684 -5.546 1.00 0.00 34 GLY A CA 5
ATOM 6089 C C . GLY A 1 34 ? 4.071 -9.772 -4.871 1.00 0.00 34 GLY A C 5
ATOM 6090 O O . GLY A 1 34 ? 2.931 -9.985 -5.212 1.00 0.00 34 GLY A O 5
ATOM 6094 N N . VAL A 1 35 ? 4.609 -10.459 -3.912 1.00 0.00 35 VAL A N 5
ATOM 6095 C CA . VAL A 1 35 ? 3.800 -11.514 -3.244 1.00 0.00 35 VAL A CA 5
ATOM 6096 C C . VAL A 1 35 ? 2.464 -10.898 -2.827 1.00 0.00 35 VAL A C 5
ATOM 6097 O O . VAL A 1 35 ? 1.439 -11.551 -2.807 1.00 0.00 35 VAL A O 5
ATOM 6110 N N . ILE A 1 36 ? 2.478 -9.637 -2.500 1.00 0.00 36 ILE A N 5
ATOM 6111 C CA . ILE A 1 36 ? 1.227 -8.941 -2.086 1.00 0.00 36 ILE A CA 5
ATOM 6112 C C . ILE A 1 36 ? 0.429 -8.504 -3.320 1.00 0.00 36 ILE A C 5
ATOM 6113 O O . ILE A 1 36 ? -0.697 -8.059 -3.220 1.00 0.00 36 ILE A O 5
ATOM 6129 N N . ASP A 1 37 ? 1.029 -8.572 -4.471 1.00 0.00 37 ASP A N 5
ATOM 6130 C CA . ASP A 1 37 ? 0.349 -8.101 -5.714 1.00 0.00 37 ASP A CA 5
ATOM 6131 C C . ASP A 1 37 ? -0.974 -8.826 -5.982 1.00 0.00 37 ASP A C 5
ATOM 6132 O O . ASP A 1 37 ? -1.919 -8.219 -6.443 1.00 0.00 37 ASP A O 5
ATOM 6141 N N . SER A 1 38 ? -1.051 -10.106 -5.743 1.00 0.00 38 SER A N 5
ATOM 6142 C CA . SER A 1 38 ? -2.321 -10.837 -6.035 1.00 0.00 38 SER A CA 5
ATOM 6143 C C . SER A 1 38 ? -2.951 -11.391 -4.757 1.00 0.00 38 SER A C 5
ATOM 6144 O O . SER A 1 38 ? -4.052 -11.029 -4.392 1.00 0.00 38 SER A O 5
ATOM 6151 N N . LEU A 1 39 ? -2.280 -12.285 -4.087 1.00 0.00 39 LEU A N 5
ATOM 6152 C CA . LEU A 1 39 ? -2.869 -12.876 -2.853 1.00 0.00 39 LEU A CA 5
ATOM 6153 C C . LEU A 1 39 ? -3.101 -11.786 -1.812 1.00 0.00 39 LEU A C 5
ATOM 6154 O O . LEU A 1 39 ? -4.169 -11.670 -1.246 1.00 0.00 39 LEU A O 5
ATOM 6170 N N . GLY A 1 40 ? -2.111 -10.985 -1.558 1.00 0.00 40 GLY A N 5
ATOM 6171 C CA . GLY A 1 40 ? -2.274 -9.899 -0.558 1.00 0.00 40 GLY A CA 5
ATOM 6172 C C . GLY A 1 40 ? -3.187 -8.814 -1.119 1.00 0.00 40 GLY A C 5
ATOM 6173 O O . GLY A 1 40 ? -4.065 -8.313 -0.445 1.00 0.00 40 GLY A O 5
ATOM 6177 N N . LEU A 1 41 ? -2.976 -8.439 -2.349 1.00 0.00 41 LEU A N 5
ATOM 6178 C CA . LEU A 1 41 ? -3.819 -7.376 -2.959 1.00 0.00 41 LEU A CA 5
ATOM 6179 C C . LEU A 1 41 ? -5.285 -7.801 -2.931 1.00 0.00 41 LEU A C 5
ATOM 6180 O O . LEU A 1 41 ? -6.162 -7.010 -2.658 1.00 0.00 41 LEU A O 5
ATOM 6196 N N . LEU A 1 42 ? -5.561 -9.041 -3.215 1.00 0.00 42 LEU A N 5
ATOM 6197 C CA . LEU A 1 42 ? -6.979 -9.495 -3.210 1.00 0.00 42 LEU A CA 5
ATOM 6198 C C . LEU A 1 42 ? -7.571 -9.258 -1.821 1.00 0.00 42 LEU A C 5
ATOM 6199 O O . LEU A 1 42 ? -8.673 -8.766 -1.681 1.00 0.00 42 LEU A O 5
ATOM 6215 N N . LYS A 1 43 ? -6.843 -9.591 -0.794 1.00 0.00 43 LYS A N 5
ATOM 6216 C CA . LYS A 1 43 ? -7.355 -9.370 0.582 1.00 0.00 43 LYS A CA 5
ATOM 6217 C C . LYS A 1 43 ? -7.450 -7.868 0.856 1.00 0.00 43 LYS A C 5
ATOM 6218 O O . LYS A 1 43 ? -8.344 -7.404 1.535 1.00 0.00 43 LYS A O 5
ATOM 6237 N N . VAL A 1 44 ? -6.519 -7.107 0.344 1.00 0.00 44 VAL A N 5
ATOM 6238 C CA . VAL A 1 44 ? -6.534 -5.634 0.587 1.00 0.00 44 VAL A CA 5
ATOM 6239 C C . VAL A 1 44 ? -7.776 -4.989 -0.031 1.00 0.00 44 VAL A C 5
ATOM 6240 O O . VAL A 1 44 ? -8.446 -4.198 0.598 1.00 0.00 44 VAL A O 5
ATOM 6253 N N . ILE A 1 45 ? -8.090 -5.302 -1.253 1.00 0.00 45 ILE A N 5
ATOM 6254 C CA . ILE A 1 45 ? -9.285 -4.684 -1.884 1.00 0.00 45 ILE A CA 5
ATOM 6255 C C . ILE A 1 45 ? -10.539 -5.050 -1.089 1.00 0.00 45 ILE A C 5
ATOM 6256 O O . ILE A 1 45 ? -11.382 -4.217 -0.821 1.00 0.00 45 ILE A O 5
ATOM 6272 N N . ALA A 1 46 ? -10.674 -6.291 -0.716 1.00 0.00 46 ALA A N 5
ATOM 6273 C CA . ALA A 1 46 ? -11.879 -6.712 0.052 1.00 0.00 46 ALA A CA 5
ATOM 6274 C C . ALA A 1 46 ? -11.872 -6.074 1.445 1.00 0.00 46 ALA A C 5
ATOM 6275 O O . ALA A 1 46 ? -12.877 -5.582 1.919 1.00 0.00 46 ALA A O 5
ATOM 6282 N N . TRP A 1 47 ? -10.749 -6.090 2.109 1.00 0.00 47 TRP A N 5
ATOM 6283 C CA . TRP A 1 47 ? -10.675 -5.499 3.475 1.00 0.00 47 TRP A CA 5
ATOM 6284 C C . TRP A 1 47 ? -10.599 -3.973 3.397 1.00 0.00 47 TRP A C 5
ATOM 6285 O O . TRP A 1 47 ? -11.258 -3.270 4.138 1.00 0.00 47 TRP A O 5
ATOM 6306 N N . LEU A 1 48 ? -9.788 -3.455 2.519 1.00 0.00 48 LEU A N 5
ATOM 6307 C CA . LEU A 1 48 ? -9.653 -1.977 2.406 1.00 0.00 48 LEU A CA 5
ATOM 6308 C C . LEU A 1 48 ? -11.018 -1.340 2.133 1.00 0.00 48 LEU A C 5
ATOM 6309 O O . LEU A 1 48 ? -11.376 -0.346 2.733 1.00 0.00 48 LEU A O 5
ATOM 6325 N N . GLU A 1 49 ? -11.788 -1.902 1.243 1.00 0.00 49 GLU A N 5
ATOM 6326 C CA . GLU A 1 49 ? -13.129 -1.319 0.956 1.00 0.00 49 GLU A CA 5
ATOM 6327 C C . GLU A 1 49 ? -13.996 -1.423 2.209 1.00 0.00 49 GLU A C 5
ATOM 6328 O O . GLU A 1 49 ? -14.738 -0.522 2.538 1.00 0.00 49 GLU A O 5
ATOM 6340 N N . ASP A 1 50 ? -13.903 -2.514 2.912 1.00 0.00 50 ASP A N 5
ATOM 6341 C CA . ASP A 1 50 ? -14.716 -2.674 4.148 1.00 0.00 50 ASP A CA 5
ATOM 6342 C C . ASP A 1 50 ? -14.259 -1.667 5.206 1.00 0.00 50 ASP A C 5
ATOM 6343 O O . ASP A 1 50 ? -15.056 -1.111 5.935 1.00 0.00 50 ASP A O 5
ATOM 6352 N N . ARG A 1 51 ? -12.977 -1.447 5.308 1.00 0.00 51 ARG A N 5
ATOM 6353 C CA . ARG A 1 51 ? -12.458 -0.497 6.335 1.00 0.00 51 ARG A CA 5
ATOM 6354 C C . ARG A 1 51 ? -12.994 0.919 6.096 1.00 0.00 51 ARG A C 5
ATOM 6355 O O . ARG A 1 51 ? -13.416 1.586 7.020 1.00 0.00 51 ARG A O 5
ATOM 6376 N N . PHE A 1 52 ? -12.972 1.394 4.876 1.00 0.00 52 PHE A N 5
ATOM 6377 C CA . PHE A 1 52 ? -13.471 2.772 4.611 1.00 0.00 52 PHE A CA 5
ATOM 6378 C C . PHE A 1 52 ? -14.827 2.712 3.905 1.00 0.00 52 PHE A C 5
ATOM 6379 O O . PHE A 1 52 ? -15.484 3.717 3.720 1.00 0.00 52 PHE A O 5
ATOM 6396 N N . GLY A 1 53 ? -15.255 1.545 3.516 1.00 0.00 53 GLY A N 5
ATOM 6397 C CA . GLY A 1 53 ? -16.572 1.428 2.831 1.00 0.00 53 GLY A CA 5
ATOM 6398 C C . GLY A 1 53 ? -16.488 2.050 1.435 1.00 0.00 53 GLY A C 5
ATOM 6399 O O . GLY A 1 53 ? -17.461 2.566 0.922 1.00 0.00 53 GLY A O 5
ATOM 6403 N N . ILE A 1 54 ? -15.335 2.011 0.817 1.00 0.00 54 ILE A N 5
ATOM 6404 C CA . ILE A 1 54 ? -15.197 2.609 -0.544 1.00 0.00 54 ILE A CA 5
ATOM 6405 C C . ILE A 1 54 ? -14.973 1.505 -1.580 1.00 0.00 54 ILE A C 5
ATOM 6406 O O . ILE A 1 54 ? -14.314 0.519 -1.322 1.00 0.00 54 ILE A O 5
ATOM 6422 N N . ALA A 1 55 ? -15.515 1.672 -2.755 1.00 0.00 55 ALA A N 5
ATOM 6423 C CA . ALA A 1 55 ? -15.339 0.641 -3.815 1.00 0.00 55 ALA A CA 5
ATOM 6424 C C . ALA A 1 55 ? -13.857 0.515 -4.165 1.00 0.00 55 ALA A C 5
ATOM 6425 O O . ALA A 1 55 ? -13.084 1.434 -3.979 1.00 0.00 55 ALA A O 5
ATOM 6432 N N . ALA A 1 56 ? -13.453 -0.618 -4.667 1.00 0.00 56 ALA A N 5
ATOM 6433 C CA . ALA A 1 56 ? -12.021 -0.806 -5.025 1.00 0.00 56 ALA A CA 5
ATOM 6434 C C . ALA A 1 56 ? -11.599 0.279 -6.019 1.00 0.00 56 ALA A C 5
ATOM 6435 O O . ALA A 1 56 ? -10.457 0.690 -6.056 1.00 0.00 56 ALA A O 5
ATOM 6442 N N . ASP A 1 57 ? -12.515 0.741 -6.828 1.00 0.00 57 ASP A N 5
ATOM 6443 C CA . ASP A 1 57 ? -12.174 1.796 -7.825 1.00 0.00 57 ASP A CA 5
ATOM 6444 C C . ASP A 1 57 ? -11.003 1.322 -8.685 1.00 0.00 57 ASP A C 5
ATOM 6445 O O . ASP A 1 57 ? -10.062 2.051 -8.930 1.00 0.00 57 ASP A O 5
ATOM 6454 N N . ASP A 1 58 ? -11.053 0.101 -9.143 1.00 0.00 58 ASP A N 5
ATOM 6455 C CA . ASP A 1 58 ? -9.945 -0.427 -9.986 1.00 0.00 58 ASP A CA 5
ATOM 6456 C C . ASP A 1 58 ? -10.477 -1.544 -10.890 1.00 0.00 58 ASP A C 5
ATOM 6457 O O . ASP A 1 58 ? -10.370 -2.714 -10.581 1.00 0.00 58 ASP A O 5
ATOM 6466 N N . VAL A 1 59 ? -11.056 -1.189 -12.005 1.00 0.00 59 VAL A N 5
ATOM 6467 C CA . VAL A 1 59 ? -11.605 -2.226 -12.925 1.00 0.00 59 VAL A CA 5
ATOM 6468 C C . VAL A 1 59 ? -10.489 -3.161 -13.395 1.00 0.00 59 VAL A C 5
ATOM 6469 O O . VAL A 1 59 ? -10.662 -4.363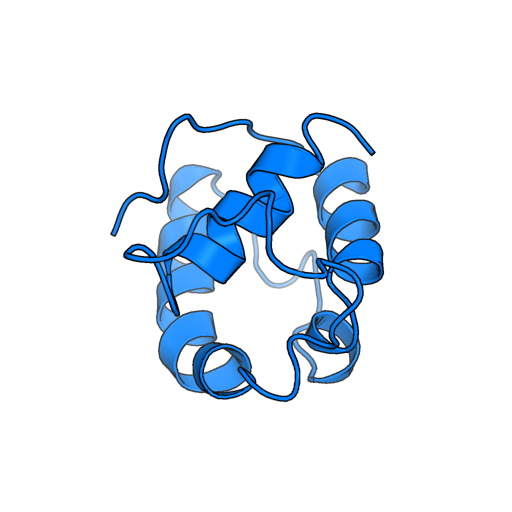 -13.448 1.00 0.00 59 VAL A O 5
ATOM 6482 N N . GLU A 1 60 ? -9.350 -2.622 -13.741 1.00 0.00 60 GLU A N 5
ATOM 6483 C CA . GLU A 1 60 ? -8.225 -3.483 -14.214 1.00 0.00 60 GLU A CA 5
ATOM 6484 C C . GLU A 1 60 ? -6.989 -3.258 -13.342 1.00 0.00 60 GLU A C 5
ATOM 6485 O O . GLU A 1 60 ? -6.663 -2.143 -12.986 1.00 0.00 60 GLU A O 5
ATOM 6497 N N . LEU A 1 61 ? -6.297 -4.312 -13.002 1.00 0.00 61 LEU A N 5
ATOM 6498 C CA . LEU A 1 61 ? -5.077 -4.170 -12.161 1.00 0.00 61 LEU A CA 5
ATOM 6499 C C . LEU A 1 61 ? -3.838 -4.423 -13.023 1.00 0.00 61 LEU A C 5
ATOM 6500 O O . LEU A 1 61 ? -3.807 -5.336 -13.824 1.00 0.00 61 LEU A O 5
ATOM 6516 N N . SER A 1 62 ? -2.815 -3.625 -12.868 1.00 0.00 62 SER A N 5
ATOM 6517 C CA . SER A 1 62 ? -1.586 -3.828 -13.682 1.00 0.00 62 SER A CA 5
ATOM 6518 C C . SER A 1 62 ? -0.346 -3.616 -12.804 1.00 0.00 62 SER A C 5
ATOM 6519 O O . SER A 1 62 ? -0.385 -2.884 -11.835 1.00 0.00 62 SER A O 5
ATOM 6527 N N . PRO A 1 63 ? 0.749 -4.250 -13.144 1.00 0.00 63 PRO A N 5
ATOM 6528 C CA . PRO A 1 63 ? 2.023 -4.124 -12.376 1.00 0.00 63 PRO A CA 5
ATOM 6529 C C . PRO A 1 63 ? 2.560 -2.693 -12.375 1.00 0.00 63 PRO A C 5
ATOM 6530 O O . PRO A 1 63 ? 3.241 -2.276 -11.461 1.00 0.00 63 PRO A O 5
ATOM 6541 N N . GLU A 1 64 ? 2.257 -1.941 -13.394 1.00 0.00 64 GLU A N 5
ATOM 6542 C CA . GLU A 1 64 ? 2.749 -0.537 -13.464 1.00 0.00 64 GLU A CA 5
ATOM 6543 C C . GLU A 1 64 ? 2.205 0.266 -12.280 1.00 0.00 64 GLU A C 5
ATOM 6544 O O . GLU A 1 64 ? 2.811 1.220 -11.834 1.00 0.00 64 GLU A O 5
ATOM 6556 N N . HIS A 1 65 ? 1.058 -0.101 -11.781 1.00 0.00 65 HIS A N 5
ATOM 6557 C CA . HIS A 1 65 ? 0.461 0.655 -10.641 1.00 0.00 65 HIS A CA 5
ATOM 6558 C C . HIS A 1 65 ? 1.224 0.387 -9.336 1.00 0.00 65 HIS A C 5
ATOM 6559 O O . HIS A 1 65 ? 1.202 1.191 -8.426 1.00 0.00 65 HIS A O 5
ATOM 6574 N N . PHE A 1 66 ? 1.864 -0.745 -9.219 1.00 0.00 66 PHE A N 5
ATOM 6575 C CA . PHE A 1 66 ? 2.584 -1.068 -7.948 1.00 0.00 66 PHE A CA 5
ATOM 6576 C C . PHE A 1 66 ? 4.105 -0.944 -8.111 1.00 0.00 66 PHE A C 5
ATOM 6577 O O . PHE A 1 66 ? 4.856 -1.355 -7.250 1.00 0.00 66 PHE A O 5
ATOM 6594 N N . ARG A 1 67 ? 4.575 -0.395 -9.196 1.00 0.00 67 ARG A N 5
ATOM 6595 C CA . ARG A 1 67 ? 6.053 -0.273 -9.374 1.00 0.00 67 ARG A CA 5
ATOM 6596 C C . ARG A 1 67 ? 6.671 0.510 -8.213 1.00 0.00 67 ARG A C 5
ATOM 6597 O O . ARG A 1 67 ? 7.799 0.273 -7.831 1.00 0.00 67 ARG A O 5
ATOM 6618 N N . SER A 1 68 ? 5.956 1.443 -7.652 1.00 0.00 68 SER A N 5
ATOM 6619 C CA . SER A 1 68 ? 6.534 2.231 -6.524 1.00 0.00 68 SER A CA 5
ATOM 6620 C C . SER A 1 68 ? 5.428 2.692 -5.571 1.00 0.00 68 SER A C 5
ATOM 6621 O O . SER A 1 68 ? 4.284 2.841 -5.951 1.00 0.00 68 SER A O 5
ATOM 6629 N N . ILE A 1 69 ? 5.773 2.924 -4.332 1.00 0.00 69 ILE A N 5
ATOM 6630 C CA . ILE A 1 69 ? 4.770 3.383 -3.337 1.00 0.00 69 ILE A CA 5
ATOM 6631 C C . ILE A 1 69 ? 4.269 4.784 -3.699 1.00 0.00 69 ILE A C 5
ATOM 6632 O O . ILE A 1 69 ? 3.118 5.115 -3.492 1.00 0.00 69 ILE A O 5
ATOM 6648 N N . ARG A 1 70 ? 5.131 5.617 -4.214 1.00 0.00 70 ARG A N 5
ATOM 6649 C CA . ARG A 1 70 ? 4.714 7.006 -4.563 1.00 0.00 70 ARG A CA 5
ATOM 6650 C C . ARG A 1 70 ? 3.595 6.981 -5.607 1.00 0.00 70 ARG A C 5
ATOM 6651 O O . ARG A 1 70 ? 2.683 7.782 -5.563 1.00 0.00 70 ARG A O 5
ATOM 6672 N N . SER A 1 71 ? 3.650 6.078 -6.546 1.00 0.00 71 SER A N 5
ATOM 6673 C CA . SER A 1 71 ? 2.580 6.028 -7.578 1.00 0.00 71 SER A CA 5
ATOM 6674 C C . SER A 1 71 ? 1.238 5.735 -6.904 1.00 0.00 71 SER A C 5
ATOM 6675 O O . SER A 1 71 ? 0.225 6.318 -7.235 1.00 0.00 71 SER A O 5
ATOM 6683 N N . ILE A 1 72 ? 1.227 4.841 -5.954 1.00 0.00 72 ILE A N 5
ATOM 6684 C CA . ILE A 1 72 ? -0.036 4.513 -5.249 1.00 0.00 72 ILE A CA 5
ATOM 6685 C C . ILE A 1 72 ? -0.476 5.707 -4.399 1.00 0.00 72 ILE A C 5
ATOM 6686 O O . ILE A 1 72 ? -1.648 6.009 -4.290 1.00 0.00 72 ILE A O 5
ATOM 6702 N N . ASP A 1 73 ? 0.459 6.379 -3.786 1.00 0.00 73 ASP A N 5
ATOM 6703 C CA . ASP A 1 73 ? 0.107 7.546 -2.928 1.00 0.00 73 ASP A CA 5
ATOM 6704 C C . ASP A 1 73 ? -0.684 8.577 -3.734 1.00 0.00 73 ASP A C 5
ATOM 6705 O O . ASP A 1 73 ? -1.639 9.153 -3.252 1.00 0.00 73 ASP A O 5
ATOM 6714 N N . ALA A 1 74 ? -0.295 8.824 -4.954 1.00 0.00 74 ALA A N 5
ATOM 6715 C CA . ALA A 1 74 ? -1.029 9.828 -5.773 1.00 0.00 74 ALA A CA 5
ATOM 6716 C C . ALA A 1 74 ? -2.444 9.329 -6.062 1.00 0.00 74 ALA A C 5
ATOM 6717 O O . ALA A 1 74 ? -3.403 10.072 -5.981 1.00 0.00 74 ALA A O 5
ATOM 6724 N N . PHE A 1 75 ? -2.585 8.080 -6.400 1.00 0.00 75 PHE A N 5
ATOM 6725 C CA . PHE A 1 75 ? -3.941 7.541 -6.695 1.00 0.00 75 PHE A CA 5
ATOM 6726 C C . PHE A 1 75 ? -4.809 7.615 -5.438 1.00 0.00 75 PHE A C 5
ATOM 6727 O O . PHE A 1 75 ? -5.943 8.050 -5.480 1.00 0.00 75 PHE A O 5
ATOM 6744 N N . VAL A 1 76 ? -4.288 7.189 -4.320 1.00 0.00 76 VAL A N 5
ATOM 6745 C CA . VAL A 1 76 ? -5.081 7.231 -3.066 1.00 0.00 76 VAL A CA 5
ATOM 6746 C C . VAL A 1 76 ? -5.356 8.684 -2.670 1.00 0.00 76 VAL A C 5
ATOM 6747 O O . VAL A 1 76 ? -6.456 9.033 -2.292 1.00 0.00 76 VAL A O 5
ATOM 6760 N N . VAL A 1 77 ? -4.370 9.537 -2.753 1.00 0.00 77 VAL A N 5
ATOM 6761 C CA . VAL A 1 77 ? -4.586 10.959 -2.380 1.00 0.00 77 VAL A CA 5
ATOM 6762 C C . VAL A 1 77 ? -5.623 11.585 -3.313 1.00 0.00 77 VAL A C 5
ATOM 6763 O O . VAL A 1 77 ? -6.472 12.347 -2.894 1.00 0.00 77 VAL A O 5
ATOM 6776 N N . GLY A 1 78 ? -5.555 11.275 -4.576 1.00 0.00 78 GLY A N 5
ATOM 6777 C CA . GLY A 1 78 ? -6.527 11.855 -5.542 1.00 0.00 78 GLY A CA 5
ATOM 6778 C C . GLY A 1 78 ? -7.959 11.503 -5.131 1.00 0.00 78 GLY A C 5
ATOM 6779 O O . GLY A 1 78 ? -8.878 12.264 -5.363 1.00 0.00 78 GLY A O 5
ATOM 6783 N N . ALA A 1 79 ? -8.164 10.355 -4.539 1.00 0.00 79 ALA A N 5
ATOM 6784 C CA . ALA A 1 79 ? -9.548 9.966 -4.140 1.00 0.00 79 ALA A CA 5
ATOM 6785 C C . ALA A 1 79 ? -9.740 10.124 -2.630 1.00 0.00 79 ALA A C 5
ATOM 6786 O O . ALA A 1 79 ? -10.692 10.729 -2.178 1.00 0.00 79 ALA A O 5
ATOM 6793 N N . THR A 1 80 ? -8.855 9.580 -1.845 1.00 0.00 80 THR A N 5
ATOM 6794 C CA . THR A 1 80 ? -9.005 9.697 -0.366 1.00 0.00 80 THR A CA 5
ATOM 6795 C C . THR A 1 80 ? -7.646 9.525 0.312 1.00 0.00 80 THR A C 5
ATOM 6796 O O . THR A 1 80 ? -6.859 8.680 -0.063 1.00 0.00 80 THR A O 5
ATOM 6807 N N . THR A 1 81 ? -7.370 10.312 1.316 1.00 0.00 81 THR A N 5
ATOM 6808 C CA . THR A 1 81 ? -6.069 10.192 2.030 1.00 0.00 81 THR A CA 5
ATOM 6809 C C . THR A 1 81 ? -6.335 9.936 3.518 1.00 0.00 81 THR A C 5
ATOM 6810 O O . THR A 1 81 ? -6.412 10.856 4.307 1.00 0.00 81 THR A O 5
ATOM 6821 N N . PRO A 1 82 ? -6.481 8.691 3.894 1.00 0.00 82 PRO A N 5
ATOM 6822 C CA . PRO A 1 82 ? -6.749 8.290 5.298 1.00 0.00 82 PRO A CA 5
ATOM 6823 C C . PRO A 1 82 ? -5.465 7.962 6.080 1.00 0.00 82 PRO A C 5
ATOM 6824 O O . PRO A 1 82 ? -4.829 6.959 5.824 1.00 0.00 82 PRO A O 5
ATOM 6835 N N . PRO A 1 83 ? -5.085 8.783 7.031 1.00 0.00 83 PRO A N 5
ATOM 6836 C CA . PRO A 1 83 ? -3.863 8.536 7.844 1.00 0.00 83 PRO A CA 5
ATOM 6837 C C . PRO A 1 83 ? -4.109 7.487 8.934 1.00 0.00 83 PRO A C 5
ATOM 6838 O O . PRO A 1 83 ? -5.091 7.543 9.647 1.00 0.00 83 PRO A O 5
ATOM 6849 N N . VAL A 1 84 ? -3.227 6.531 9.066 1.00 0.00 84 VAL A N 5
ATOM 6850 C CA . VAL A 1 84 ? -3.412 5.477 10.107 1.00 0.00 84 VAL A CA 5
ATOM 6851 C C . VAL A 1 84 ? -2.178 5.426 11.011 1.00 0.00 84 VAL A C 5
ATOM 6852 O O . VAL A 1 84 ? -1.056 5.413 10.546 1.00 0.00 84 VAL A O 5
ATOM 6865 N N . GLU A 1 85 ? -2.377 5.392 12.301 1.00 0.00 85 GLU A N 5
ATOM 6866 C CA . GLU A 1 85 ? -1.215 5.336 13.232 1.00 0.00 85 GLU A CA 5
ATOM 6867 C C . GLU A 1 85 ? -0.467 4.015 13.037 1.00 0.00 85 GLU A C 5
ATOM 6868 O O . GLU A 1 85 ? 0.743 3.957 13.128 1.00 0.00 85 GLU A O 5
ATOM 6880 N N . ALA A 1 86 ? -1.178 2.953 12.767 1.00 0.00 86 ALA A N 5
ATOM 6881 C CA . ALA A 1 86 ? -0.506 1.638 12.564 1.00 0.00 86 ALA A CA 5
ATOM 6882 C C . ALA A 1 86 ? -1.318 0.793 11.578 1.00 0.00 86 ALA A C 5
ATOM 6883 O O . ALA A 1 86 ? -2.525 0.905 11.496 1.00 0.00 86 ALA A O 5
ATOM 6890 N N . LYS A 1 87 ? -0.663 -0.054 10.831 1.00 0.00 87 LYS A N 5
ATOM 6891 C CA . LYS A 1 87 ? -1.394 -0.907 9.851 1.00 0.00 87 LYS A CA 5
ATOM 6892 C C . LYS A 1 87 ? -2.402 -1.788 10.593 1.00 0.00 87 LYS A C 5
ATOM 6893 O O . LYS A 1 87 ? -3.506 -2.006 10.135 1.00 0.00 87 LYS A O 5
ATOM 6912 N N . LEU A 1 88 ? -2.030 -2.297 11.736 1.00 0.00 88 LEU A N 5
ATOM 6913 C CA . LEU A 1 88 ? -2.966 -3.164 12.507 1.00 0.00 88 LEU A CA 5
ATOM 6914 C C . LEU A 1 88 ? -4.221 -2.365 12.867 1.00 0.00 88 LEU A C 5
ATOM 6915 O O . LEU A 1 88 ? -5.314 -2.895 12.906 1.00 0.00 88 LEU A O 5
ATOM 6931 N N . GLN A 1 89 ? -4.070 -1.094 13.130 1.00 0.00 89 GLN A N 5
ATOM 6932 C CA . GLN A 1 89 ? -5.250 -0.256 13.488 1.00 0.00 89 GLN A CA 5
ATOM 6933 C C . GLN A 1 89 ? -5.285 0.983 12.591 1.00 0.00 89 GLN A C 5
ATOM 6934 O O . GLN A 1 89 ? -5.251 0.816 11.383 1.00 0.00 89 GLN A O 5
ATOM 6991 N N . MET A 1 1 ? 0.656 11.111 2.242 1.00 0.00 1 MET A N 6
ATOM 6992 C CA . MET A 1 1 ? 1.330 10.117 3.125 1.00 0.00 1 MET A CA 6
ATOM 6993 C C . MET A 1 1 ? 0.618 10.072 4.476 1.00 0.00 1 MET A C 6
ATOM 6994 O O . MET A 1 1 ? 1.163 9.622 5.463 1.00 0.00 1 MET A O 6
ATOM 7010 N N . GLN A 1 2 ? -0.597 10.540 4.526 1.00 0.00 2 GLN A N 6
ATOM 7011 C CA . GLN A 1 2 ? -1.348 10.529 5.813 1.00 0.00 2 GLN A CA 6
ATOM 7012 C C . GLN A 1 2 ? -1.479 9.091 6.317 1.00 0.00 2 GLN A C 6
ATOM 7013 O O . GLN A 1 2 ? -1.410 8.831 7.502 1.00 0.00 2 GLN A O 6
ATOM 7027 N N . HIS A 1 3 ? -1.673 8.157 5.425 1.00 0.00 3 HIS A N 6
ATOM 7028 C CA . HIS A 1 3 ? -1.817 6.732 5.843 1.00 0.00 3 HIS A CA 6
ATOM 7029 C C . HIS A 1 3 ? -0.690 5.905 5.220 1.00 0.00 3 HIS A C 6
ATOM 7030 O O . HIS A 1 3 ? -0.731 4.691 5.209 1.00 0.00 3 HIS A O 6
ATOM 7045 N N . ALA A 1 4 ? 0.309 6.554 4.692 1.00 0.00 4 ALA A N 6
ATOM 7046 C CA . ALA A 1 4 ? 1.435 5.812 4.057 1.00 0.00 4 ALA A CA 6
ATOM 7047 C C . ALA A 1 4 ? 2.108 4.894 5.080 1.00 0.00 4 ALA A C 6
ATOM 7048 O O . ALA A 1 4 ? 2.605 3.838 4.741 1.00 0.00 4 ALA A O 6
ATOM 7055 N N . SER A 1 5 ? 2.145 5.287 6.323 1.00 0.00 5 SER A N 6
ATOM 7056 C CA . SER A 1 5 ? 2.806 4.427 7.345 1.00 0.00 5 SER A CA 6
ATOM 7057 C C . SER A 1 5 ? 2.133 3.055 7.381 1.00 0.00 5 SER A C 6
ATOM 7058 O O . SER A 1 5 ? 2.790 2.033 7.390 1.00 0.00 5 SER A O 6
ATOM 7066 N N . VAL A 1 6 ? 0.831 3.020 7.387 1.00 0.00 6 VAL A N 6
ATOM 7067 C CA . VAL A 1 6 ? 0.130 1.706 7.406 1.00 0.00 6 VAL A CA 6
ATOM 7068 C C . VAL A 1 6 ? 0.404 0.983 6.091 1.00 0.00 6 VAL A C 6
ATOM 7069 O O . VAL A 1 6 ? 0.592 -0.214 6.055 1.00 0.00 6 VAL A O 6
ATOM 7082 N N . ILE A 1 7 ? 0.426 1.707 5.009 1.00 0.00 7 ILE A N 6
ATOM 7083 C CA . ILE A 1 7 ? 0.687 1.074 3.687 1.00 0.00 7 ILE A CA 6
ATOM 7084 C C . ILE A 1 7 ? 2.054 0.391 3.703 1.00 0.00 7 ILE A C 6
ATOM 7085 O O . ILE A 1 7 ? 2.184 -0.763 3.347 1.00 0.00 7 ILE A O 6
ATOM 7101 N N . ALA A 1 8 ? 3.073 1.088 4.122 1.00 0.00 8 ALA A N 6
ATOM 7102 C CA . ALA A 1 8 ? 4.426 0.468 4.167 1.00 0.00 8 ALA A CA 6
ATOM 7103 C C . ALA A 1 8 ? 4.405 -0.686 5.167 1.00 0.00 8 ALA A C 6
ATOM 7104 O O . ALA A 1 8 ? 4.922 -1.756 4.917 1.00 0.00 8 ALA A O 6
ATOM 7111 N N . GLN A 1 9 ? 3.799 -0.470 6.298 1.00 0.00 9 GLN A N 6
ATOM 7112 C CA . GLN A 1 9 ? 3.720 -1.540 7.328 1.00 0.00 9 GLN A CA 6
ATOM 7113 C C . GLN A 1 9 ? 2.871 -2.696 6.800 1.00 0.00 9 GLN A C 6
ATOM 7114 O O . GLN A 1 9 ? 3.166 -3.852 7.021 1.00 0.00 9 GLN A O 6
ATOM 7128 N N . PHE A 1 10 ? 1.809 -2.387 6.118 1.00 0.00 10 PHE A N 6
ATOM 7129 C CA . PHE A 1 10 ? 0.916 -3.453 5.586 1.00 0.00 10 PHE A CA 6
ATOM 7130 C C . PHE A 1 10 ? 1.670 -4.310 4.566 1.00 0.00 10 PHE A C 6
ATOM 7131 O O . PHE A 1 10 ? 1.659 -5.523 4.630 1.00 0.00 10 PHE A O 6
ATOM 7148 N N . VAL A 1 11 ? 2.310 -3.687 3.618 1.00 0.00 11 VAL A N 6
ATOM 7149 C CA . VAL A 1 11 ? 3.052 -4.461 2.579 1.00 0.00 11 VAL A CA 6
ATOM 7150 C C . VAL A 1 11 ? 4.341 -5.058 3.160 1.00 0.00 11 VAL A C 6
ATOM 7151 O O . VAL A 1 11 ? 4.631 -6.220 2.969 1.00 0.00 11 VAL A O 6
ATOM 7164 N N . VAL A 1 12 ? 5.121 -4.272 3.851 1.00 0.00 12 VAL A N 6
ATOM 7165 C CA . VAL A 1 12 ? 6.401 -4.792 4.421 1.00 0.00 12 VAL A CA 6
ATOM 7166 C C . VAL A 1 12 ? 6.134 -5.944 5.391 1.00 0.00 12 VAL A C 6
ATOM 7167 O O . VAL A 1 12 ? 6.900 -6.883 5.478 1.00 0.00 12 VAL A O 6
ATOM 7180 N N . GLU A 1 13 ? 5.068 -5.875 6.131 1.00 0.00 13 GLU A N 6
ATOM 7181 C CA . GLU A 1 13 ? 4.769 -6.964 7.106 1.00 0.00 13 GLU A CA 6
ATOM 7182 C C . GLU A 1 13 ? 4.628 -8.300 6.374 1.00 0.00 13 GLU A C 6
ATOM 7183 O O . GLU A 1 13 ? 4.976 -9.341 6.891 1.00 0.00 13 GLU A O 6
ATOM 7195 N N . GLU A 1 14 ? 4.103 -8.280 5.184 1.00 0.00 14 GLU A N 6
ATOM 7196 C CA . GLU A 1 14 ? 3.919 -9.549 4.426 1.00 0.00 14 GLU A CA 6
ATOM 7197 C C . GLU A 1 14 ? 5.270 -10.166 4.045 1.00 0.00 14 GLU A C 6
ATOM 7198 O O . GLU A 1 14 ? 5.401 -11.372 3.965 1.00 0.00 14 GLU A O 6
ATOM 7210 N N . PHE A 1 15 ? 6.266 -9.362 3.778 1.00 0.00 15 PHE A N 6
ATOM 7211 C CA . PHE A 1 15 ? 7.587 -9.930 3.365 1.00 0.00 15 PHE A CA 6
ATOM 7212 C C . PHE A 1 15 ? 8.618 -9.824 4.493 1.00 0.00 15 PHE A C 6
ATOM 7213 O O . PHE A 1 15 ? 9.213 -10.807 4.886 1.00 0.00 15 PHE A O 6
ATOM 7230 N N . LEU A 1 16 ? 8.863 -8.638 4.991 1.00 0.00 16 LEU A N 6
ATOM 7231 C CA . LEU A 1 16 ? 9.891 -8.477 6.065 1.00 0.00 16 LEU A CA 6
ATOM 7232 C C . LEU A 1 16 ? 9.289 -7.817 7.310 1.00 0.00 16 LEU A C 6
ATOM 7233 O O . LEU A 1 16 ? 9.404 -6.624 7.506 1.00 0.00 16 LEU A O 6
ATOM 7249 N N . PRO A 1 17 ? 8.667 -8.594 8.155 1.00 0.00 17 PRO A N 6
ATOM 7250 C CA . PRO A 1 17 ? 8.060 -8.101 9.414 1.00 0.00 17 PRO A CA 6
ATOM 7251 C C . PRO A 1 17 ? 9.053 -8.125 10.583 1.00 0.00 17 PRO A C 6
ATOM 7252 O O . PRO A 1 17 ? 8.825 -7.522 11.613 1.00 0.00 17 PRO A O 6
ATOM 7263 N N . ASP A 1 18 ? 10.148 -8.826 10.436 1.00 0.00 18 ASP A N 6
ATOM 7264 C CA . ASP A 1 18 ? 11.142 -8.894 11.542 1.00 0.00 18 ASP A CA 6
ATOM 7265 C C . ASP A 1 18 ? 11.952 -7.598 11.590 1.00 0.00 18 ASP A C 6
ATOM 7266 O O . ASP A 1 18 ? 12.768 -7.395 12.468 1.00 0.00 18 ASP A O 6
ATOM 7275 N N . VAL A 1 19 ? 11.716 -6.713 10.662 1.00 0.00 19 VAL A N 6
ATOM 7276 C CA . VAL A 1 19 ? 12.447 -5.415 10.650 1.00 0.00 19 VAL A CA 6
ATOM 7277 C C . VAL A 1 19 ? 11.432 -4.300 10.888 1.00 0.00 19 VAL A C 6
ATOM 7278 O O . VAL A 1 19 ? 10.287 -4.414 10.503 1.00 0.00 19 VAL A O 6
ATOM 7291 N N . ALA A 1 20 ? 11.822 -3.227 11.516 1.00 0.00 20 ALA A N 6
ATOM 7292 C CA . ALA A 1 20 ? 10.839 -2.140 11.757 1.00 0.00 20 ALA A CA 6
ATOM 7293 C C . ALA A 1 20 ? 10.344 -1.623 10.397 1.00 0.00 20 ALA A C 6
ATOM 7294 O O . ALA A 1 20 ? 11.114 -1.081 9.630 1.00 0.00 20 ALA A O 6
ATOM 7301 N N . PRO A 1 21 ? 9.074 -1.781 10.085 1.00 0.00 21 PRO A N 6
ATOM 7302 C CA . PRO A 1 21 ? 8.530 -1.305 8.786 1.00 0.00 21 PRO A CA 6
ATOM 7303 C C . PRO A 1 21 ? 8.636 0.217 8.651 1.00 0.00 21 PRO A C 6
ATOM 7304 O O . PRO A 1 21 ? 8.730 0.749 7.562 1.00 0.00 21 PRO A O 6
ATOM 7315 N N . ALA A 1 22 ? 8.628 0.918 9.751 1.00 0.00 22 ALA A N 6
ATOM 7316 C CA . ALA A 1 22 ? 8.735 2.403 9.694 1.00 0.00 22 ALA A CA 6
ATOM 7317 C C . ALA A 1 22 ? 10.142 2.792 9.235 1.00 0.00 22 ALA A C 6
ATOM 7318 O O . ALA A 1 22 ? 10.383 3.905 8.811 1.00 0.00 22 ALA A O 6
ATOM 7325 N N . ASP A 1 23 ? 11.074 1.882 9.320 1.00 0.00 23 ASP A N 6
ATOM 7326 C CA . ASP A 1 23 ? 12.466 2.195 8.893 1.00 0.00 23 ASP A CA 6
ATOM 7327 C C . ASP A 1 23 ? 12.573 2.040 7.378 1.00 0.00 23 ASP A C 6
ATOM 7328 O O . ASP A 1 23 ? 13.579 2.366 6.779 1.00 0.00 23 ASP A O 6
ATOM 7337 N N . VAL A 1 24 ? 11.539 1.553 6.750 1.00 0.00 24 VAL A N 6
ATOM 7338 C CA . VAL A 1 24 ? 11.580 1.389 5.273 1.00 0.00 24 VAL A CA 6
ATOM 7339 C C . VAL A 1 24 ? 11.660 2.773 4.633 1.00 0.00 24 VAL A C 6
ATOM 7340 O O . VAL A 1 24 ? 10.971 3.690 5.033 1.00 0.00 24 VAL A O 6
ATOM 7353 N N . ASP A 1 25 ? 12.498 2.940 3.651 1.00 0.00 25 ASP A N 6
ATOM 7354 C CA . ASP A 1 25 ? 12.614 4.276 3.008 1.00 0.00 25 ASP A CA 6
ATOM 7355 C C . ASP A 1 25 ? 11.318 4.590 2.260 1.00 0.00 25 ASP A C 6
ATOM 7356 O O . ASP A 1 25 ? 11.213 4.385 1.068 1.00 0.00 25 ASP A O 6
ATOM 7365 N N . VAL A 1 26 ? 10.330 5.087 2.954 1.00 0.00 26 VAL A N 6
ATOM 7366 C CA . VAL A 1 26 ? 9.043 5.415 2.287 1.00 0.00 26 VAL A CA 6
ATOM 7367 C C . VAL A 1 26 ? 9.278 6.463 1.194 1.00 0.00 26 VAL A C 6
ATOM 7368 O O . VAL A 1 26 ? 8.352 6.930 0.561 1.00 0.00 26 VAL A O 6
ATOM 7381 N N . ASP A 1 27 ? 10.510 6.825 0.955 1.00 0.00 27 ASP A N 6
ATOM 7382 C CA . ASP A 1 27 ? 10.798 7.830 -0.107 1.00 0.00 27 ASP A CA 6
ATOM 7383 C C . ASP A 1 27 ? 11.283 7.100 -1.361 1.00 0.00 27 ASP A C 6
ATOM 7384 O O . ASP A 1 27 ? 11.676 7.707 -2.337 1.00 0.00 27 ASP A O 6
ATOM 7393 N N . LEU A 1 28 ? 11.259 5.796 -1.334 1.00 0.00 28 LEU A N 6
ATOM 7394 C CA . LEU A 1 28 ? 11.717 5.007 -2.512 1.00 0.00 28 LEU A CA 6
ATOM 7395 C C . LEU A 1 28 ? 10.508 4.536 -3.311 1.00 0.00 28 LEU A C 6
ATOM 7396 O O . LEU A 1 28 ? 9.520 4.096 -2.756 1.00 0.00 28 LEU A O 6
ATOM 7412 N N . ASP A 1 29 ? 10.577 4.606 -4.610 1.00 0.00 29 ASP A N 6
ATOM 7413 C CA . ASP A 1 29 ? 9.428 4.139 -5.422 1.00 0.00 29 ASP A CA 6
ATOM 7414 C C . ASP A 1 29 ? 9.211 2.657 -5.126 1.00 0.00 29 ASP A C 6
ATOM 7415 O O . ASP A 1 29 ? 10.099 1.845 -5.293 1.00 0.00 29 ASP A O 6
ATOM 7424 N N . LEU A 1 30 ? 8.047 2.299 -4.667 1.00 0.00 30 LEU A N 6
ATOM 7425 C CA . LEU A 1 30 ? 7.790 0.872 -4.338 1.00 0.00 30 LEU A CA 6
ATOM 7426 C C . LEU A 1 30 ? 7.745 0.038 -5.619 1.00 0.00 30 LEU A C 6
ATOM 7427 O O . LEU A 1 30 ? 7.416 -1.132 -5.595 1.00 0.00 30 LEU A O 6
ATOM 7443 N N . VAL A 1 31 ? 8.072 0.622 -6.739 1.00 0.00 31 VAL A N 6
ATOM 7444 C CA . VAL A 1 31 ? 8.043 -0.157 -8.008 1.00 0.00 31 VAL A CA 6
ATOM 7445 C C . VAL A 1 31 ? 8.862 -1.432 -7.823 1.00 0.00 31 VAL A C 6
ATOM 7446 O O . VAL A 1 31 ? 8.493 -2.492 -8.289 1.00 0.00 31 VAL A O 6
ATOM 7459 N N . ASP A 1 32 ? 9.958 -1.343 -7.126 1.00 0.00 32 ASP A N 6
ATOM 7460 C CA . ASP A 1 32 ? 10.783 -2.559 -6.890 1.00 0.00 32 ASP A CA 6
ATOM 7461 C C . ASP A 1 32 ? 9.905 -3.595 -6.191 1.00 0.00 32 ASP A C 6
ATOM 7462 O O . ASP A 1 32 ? 9.994 -4.781 -6.441 1.00 0.00 32 ASP A O 6
ATOM 7471 N N . ASN A 1 33 ? 9.044 -3.140 -5.324 1.00 0.00 33 ASN A N 6
ATOM 7472 C CA . ASN A 1 33 ? 8.131 -4.067 -4.606 1.00 0.00 33 ASN A CA 6
ATOM 7473 C C . ASN A 1 33 ? 6.899 -4.310 -5.470 1.00 0.00 33 ASN A C 6
ATOM 7474 O O . ASN A 1 33 ? 5.886 -4.793 -5.004 1.00 0.00 33 ASN A O 6
ATOM 7485 N N . GLY A 1 34 ? 6.980 -3.968 -6.728 1.00 0.00 34 GLY A N 6
ATOM 7486 C CA . GLY A 1 34 ? 5.821 -4.170 -7.642 1.00 0.00 34 GLY A CA 6
ATOM 7487 C C . GLY A 1 34 ? 5.203 -5.541 -7.375 1.00 0.00 34 GLY A C 6
ATOM 7488 O O . GLY A 1 34 ? 4.099 -5.826 -7.788 1.00 0.00 34 GLY A O 6
ATOM 7492 N N . VAL A 1 35 ? 5.904 -6.389 -6.679 1.00 0.00 35 VAL A N 6
ATOM 7493 C CA . VAL A 1 35 ? 5.351 -7.739 -6.380 1.00 0.00 35 VAL A CA 6
ATOM 7494 C C . VAL A 1 35 ? 3.952 -7.577 -5.784 1.00 0.00 35 VAL A C 6
ATOM 7495 O O . VAL A 1 35 ? 3.070 -8.382 -6.009 1.00 0.00 35 VAL A O 6
ATOM 7508 N N . ILE A 1 36 ? 3.749 -6.542 -5.018 1.00 0.00 36 ILE A N 6
ATOM 7509 C CA . ILE A 1 36 ? 2.415 -6.317 -4.394 1.00 0.00 36 ILE A CA 6
ATOM 7510 C C . ILE A 1 36 ? 1.390 -5.918 -5.457 1.00 0.00 36 ILE A C 6
ATOM 7511 O O . ILE A 1 36 ? 0.199 -6.049 -5.265 1.00 0.00 36 ILE A O 6
ATOM 7527 N N . ASP A 1 37 ? 1.845 -5.395 -6.555 1.00 0.00 37 ASP A N 6
ATOM 7528 C CA . ASP A 1 37 ? 0.908 -4.935 -7.624 1.00 0.00 37 ASP A CA 6
ATOM 7529 C C . ASP A 1 37 ? -0.047 -6.051 -8.065 1.00 0.00 37 ASP A C 6
ATOM 7530 O O . ASP A 1 37 ? -1.185 -5.787 -8.400 1.00 0.00 37 ASP A O 6
ATOM 7539 N N . SER A 1 38 ? 0.398 -7.280 -8.106 1.00 0.00 38 SER A N 6
ATOM 7540 C CA . SER A 1 38 ? -0.508 -8.378 -8.568 1.00 0.00 38 SER A CA 6
ATOM 7541 C C . SER A 1 38 ? -0.811 -9.368 -7.441 1.00 0.00 38 SER A C 6
ATOM 7542 O O . SER A 1 38 ? -1.944 -9.520 -7.029 1.00 0.00 38 SER A O 6
ATOM 7549 N N . LEU A 1 39 ? 0.179 -10.065 -6.960 1.00 0.00 39 LEU A N 6
ATOM 7550 C CA . LEU A 1 39 ? -0.077 -11.066 -5.887 1.00 0.00 39 LEU A CA 6
ATOM 7551 C C . LEU A 1 39 ? -0.586 -10.372 -4.629 1.00 0.00 39 LEU A C 6
ATOM 7552 O O . LEU A 1 39 ? -1.606 -10.734 -4.077 1.00 0.00 39 LEU A O 6
ATOM 7568 N N . GLY A 1 40 ? 0.112 -9.378 -4.171 1.00 0.00 40 GLY A N 6
ATOM 7569 C CA . GLY A 1 40 ? -0.335 -8.661 -2.948 1.00 0.00 40 GLY A CA 6
ATOM 7570 C C . GLY A 1 40 ? -1.586 -7.844 -3.256 1.00 0.00 40 GLY A C 6
ATOM 7571 O O . GLY A 1 40 ? -2.492 -7.750 -2.453 1.00 0.00 40 GLY A O 6
ATOM 7575 N N . LEU A 1 41 ? -1.642 -7.244 -4.413 1.00 0.00 41 LEU A N 6
ATOM 7576 C CA . LEU A 1 41 ? -2.835 -6.426 -4.763 1.00 0.00 41 LEU A CA 6
ATOM 7577 C C . LEU A 1 41 ? -4.083 -7.304 -4.712 1.00 0.00 41 LEU A C 6
ATOM 7578 O O . LEU A 1 41 ? -5.120 -6.897 -4.227 1.00 0.00 41 LEU A O 6
ATOM 7594 N N . LEU A 1 42 ? -3.996 -8.505 -5.206 1.00 0.00 42 LEU A N 6
ATOM 7595 C CA . LEU A 1 42 ? -5.187 -9.397 -5.179 1.00 0.00 42 LEU A CA 6
ATOM 7596 C C . LEU A 1 42 ? -5.587 -9.646 -3.725 1.00 0.00 42 LEU A C 6
ATOM 7597 O O . LEU A 1 42 ? -6.748 -9.590 -3.371 1.00 0.00 42 LEU A O 6
ATOM 7613 N N . LYS A 1 43 ? -4.631 -9.912 -2.877 1.00 0.00 43 LYS A N 6
ATOM 7614 C CA . LYS A 1 43 ? -4.949 -10.154 -1.445 1.00 0.00 43 LYS A CA 6
ATOM 7615 C C . LYS A 1 43 ? -5.444 -8.857 -0.802 1.00 0.00 43 LYS A C 6
ATOM 7616 O O . LYS A 1 43 ? -6.356 -8.857 0.000 1.00 0.00 43 LYS A O 6
ATOM 7635 N N . VAL A 1 44 ? -4.840 -7.750 -1.144 1.00 0.00 44 VAL A N 6
ATOM 7636 C CA . VAL A 1 44 ? -5.263 -6.451 -0.550 1.00 0.00 44 VAL A CA 6
ATOM 7637 C C . VAL A 1 44 ? -6.688 -6.115 -0.990 1.00 0.00 44 VAL A C 6
ATOM 7638 O O . VAL A 1 44 ? -7.512 -5.707 -0.199 1.00 0.00 44 VAL A O 6
ATOM 7651 N N . ILE A 1 45 ? -6.981 -6.281 -2.248 1.00 0.00 45 ILE A N 6
ATOM 7652 C CA . ILE A 1 45 ? -8.347 -5.971 -2.743 1.00 0.00 45 ILE A CA 6
ATOM 7653 C C . ILE A 1 45 ? -9.364 -6.872 -2.039 1.00 0.00 45 ILE A C 6
ATOM 7654 O O . ILE A 1 45 ? -10.375 -6.415 -1.543 1.00 0.00 45 ILE A O 6
ATOM 7670 N N . ALA A 1 46 ? -9.105 -8.148 -1.997 1.00 0.00 46 ALA A N 6
ATOM 7671 C CA . ALA A 1 46 ? -10.056 -9.082 -1.333 1.00 0.00 46 ALA A CA 6
ATOM 7672 C C . ALA A 1 46 ? -10.151 -8.755 0.158 1.00 0.00 46 ALA A C 6
ATOM 7673 O O . ALA A 1 46 ? -11.221 -8.737 0.733 1.00 0.00 46 ALA A O 6
ATOM 7680 N N . TRP A 1 47 ? -9.040 -8.498 0.789 1.00 0.00 47 TRP A N 6
ATOM 7681 C CA . TRP A 1 47 ? -9.066 -8.175 2.242 1.00 0.00 47 TRP A CA 6
ATOM 7682 C C . TRP A 1 47 ? -9.647 -6.777 2.447 1.00 0.00 47 TRP A C 6
ATOM 7683 O O . TRP A 1 47 ? -10.426 -6.543 3.350 1.00 0.00 47 TRP A O 6
ATOM 7704 N N . LEU A 1 48 ? -9.270 -5.843 1.620 1.00 0.00 48 LEU A N 6
ATOM 7705 C CA . LEU A 1 48 ? -9.794 -4.460 1.771 1.00 0.00 48 LEU A CA 6
ATOM 7706 C C . LEU A 1 48 ? -11.318 -4.476 1.647 1.00 0.00 48 LEU A C 6
ATOM 7707 O O . LEU A 1 48 ? -12.021 -3.880 2.439 1.00 0.00 48 LEU A O 6
ATOM 7723 N N . GLU A 1 49 ? -11.838 -5.165 0.668 1.00 0.00 49 GLU A N 6
ATOM 7724 C CA . GLU A 1 49 ? -13.317 -5.228 0.511 1.00 0.00 49 GLU A CA 6
ATOM 7725 C C . GLU A 1 49 ? -13.912 -5.971 1.706 1.00 0.00 49 GLU A C 6
ATOM 7726 O O . GLU A 1 49 ? -14.939 -5.603 2.234 1.00 0.00 49 GLU A O 6
ATOM 7738 N N . ASP A 1 50 ? -13.267 -7.014 2.136 1.00 0.00 50 ASP A N 6
ATOM 7739 C CA . ASP A 1 50 ? -13.785 -7.789 3.296 1.00 0.00 50 ASP A CA 6
ATOM 7740 C C . ASP A 1 50 ? -13.751 -6.935 4.567 1.00 0.00 50 ASP A C 6
ATOM 7741 O O . ASP A 1 50 ? -14.615 -7.035 5.415 1.00 0.00 50 ASP A O 6
ATOM 7750 N N . ARG A 1 51 ? -12.741 -6.125 4.722 1.00 0.00 51 ARG A N 6
ATOM 7751 C CA . ARG A 1 51 ? -12.630 -5.298 5.959 1.00 0.00 51 ARG A CA 6
ATOM 7752 C C . ARG A 1 51 ? -13.403 -3.977 5.839 1.00 0.00 51 ARG A C 6
ATOM 7753 O O . ARG A 1 51 ? -14.149 -3.613 6.727 1.00 0.00 51 ARG A O 6
ATOM 7774 N N . PHE A 1 52 ? -13.209 -3.233 4.782 1.00 0.00 52 PHE A N 6
ATOM 7775 C CA . PHE A 1 52 ? -13.912 -1.924 4.668 1.00 0.00 52 PHE A CA 6
ATOM 7776 C C . PHE A 1 52 ? -15.170 -2.038 3.803 1.00 0.00 52 PHE A C 6
ATOM 7777 O O . PHE A 1 52 ? -15.914 -1.088 3.662 1.00 0.00 52 PHE A O 6
ATOM 7794 N N . GLY A 1 53 ? -15.425 -3.173 3.219 1.00 0.00 53 GLY A N 6
ATOM 7795 C CA . GLY A 1 53 ? -16.645 -3.294 2.371 1.00 0.00 53 GLY A CA 6
ATOM 7796 C C . GLY A 1 53 ? -16.463 -2.444 1.113 1.00 0.00 53 GLY A C 6
ATOM 7797 O O . GLY A 1 53 ? -17.415 -1.946 0.546 1.00 0.00 53 GLY A O 6
ATOM 7801 N N . ILE A 1 54 ? -15.245 -2.266 0.678 1.00 0.00 54 ILE A N 6
ATOM 7802 C CA . ILE A 1 54 ? -15.002 -1.438 -0.538 1.00 0.00 54 ILE A CA 6
ATOM 7803 C C . ILE A 1 54 ? -14.904 -2.342 -1.767 1.00 0.00 54 ILE A C 6
ATOM 7804 O O . ILE A 1 54 ? -14.312 -3.399 -1.727 1.00 0.00 54 ILE A O 6
ATOM 7820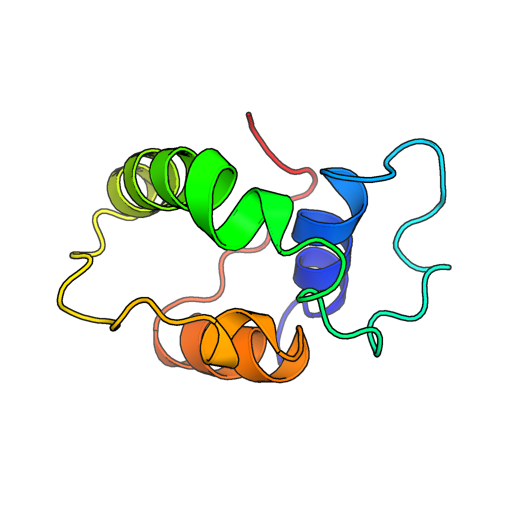 N N . ALA A 1 55 ? -15.486 -1.932 -2.859 1.00 0.00 55 ALA A N 6
ATOM 7821 C CA . ALA A 1 55 ? -15.440 -2.766 -4.093 1.00 0.00 55 ALA A CA 6
ATOM 7822 C C . ALA A 1 55 ? -13.989 -2.946 -4.539 1.00 0.00 55 ALA A C 6
ATOM 7823 O O . ALA A 1 55 ? -13.140 -2.114 -4.287 1.00 0.00 55 ALA A O 6
ATOM 7830 N N . ALA A 1 56 ? -13.699 -4.036 -5.195 1.00 0.00 56 ALA A N 6
ATOM 7831 C CA . ALA A 1 56 ? -12.305 -4.286 -5.654 1.00 0.00 56 ALA A CA 6
ATOM 7832 C C . ALA A 1 56 ? -11.853 -3.155 -6.580 1.00 0.00 56 ALA A C 6
ATOM 7833 O O . ALA A 1 56 ? -10.687 -2.819 -6.637 1.00 0.00 56 ALA A O 6
ATOM 7840 N N . ASP A 1 57 ? -12.763 -2.569 -7.308 1.00 0.00 57 ASP A N 6
ATOM 7841 C CA . ASP A 1 57 ? -12.380 -1.464 -8.233 1.00 0.00 57 ASP A CA 6
ATOM 7842 C C . ASP A 1 57 ? -11.267 -1.948 -9.165 1.00 0.00 57 ASP A C 6
ATOM 7843 O O . ASP A 1 57 ? -10.285 -1.267 -9.385 1.00 0.00 57 ASP A O 6
ATOM 7852 N N . ASP A 1 58 ? -11.415 -3.124 -9.711 1.00 0.00 58 ASP A N 6
ATOM 7853 C CA . ASP A 1 58 ? -10.371 -3.664 -10.626 1.00 0.00 58 ASP A CA 6
ATOM 7854 C C . ASP A 1 58 ? -10.737 -3.339 -12.076 1.00 0.00 58 ASP A C 6
ATOM 7855 O O . ASP A 1 58 ? -10.225 -3.934 -13.004 1.00 0.00 58 ASP A O 6
ATOM 7864 N N . VAL A 1 59 ? -11.625 -2.406 -12.282 1.00 0.00 59 VAL A N 6
ATOM 7865 C CA . VAL A 1 59 ? -12.025 -2.056 -13.674 1.00 0.00 59 VAL A CA 6
ATOM 7866 C C . VAL A 1 59 ? -10.785 -1.688 -14.492 1.00 0.00 59 VAL A C 6
ATOM 7867 O O . VAL A 1 59 ? -10.631 -2.106 -15.622 1.00 0.00 59 VAL A O 6
ATOM 7880 N N . GLU A 1 60 ? -9.898 -0.913 -13.933 1.00 0.00 60 GLU A N 6
ATOM 7881 C CA . GLU A 1 60 ? -8.670 -0.529 -14.687 1.00 0.00 60 GLU A CA 6
ATOM 7882 C C . GLU A 1 60 ? -7.479 -0.442 -13.729 1.00 0.00 60 GLU A C 6
ATOM 7883 O O . GLU A 1 60 ? -7.499 0.298 -12.766 1.00 0.00 60 GLU A O 6
ATOM 7895 N N . LEU A 1 61 ? -6.439 -1.188 -13.994 1.00 0.00 61 LEU A N 6
ATOM 7896 C CA . LEU A 1 61 ? -5.240 -1.147 -13.110 1.00 0.00 61 LEU A CA 6
ATOM 7897 C C . LEU A 1 61 ? -3.990 -0.926 -13.965 1.00 0.00 61 LEU A C 6
ATOM 7898 O O . LEU A 1 61 ? -3.856 -1.485 -15.036 1.00 0.00 61 LEU A O 6
ATOM 7914 N N . SER A 1 62 ? -3.069 -0.123 -13.505 1.00 0.00 62 SER A N 6
ATOM 7915 C CA . SER A 1 62 ? -1.834 0.116 -14.302 1.00 0.00 62 SER A CA 6
ATOM 7916 C C . SER A 1 62 ? -0.638 0.291 -13.357 1.00 0.00 62 SER A C 6
ATOM 7917 O O . SER A 1 62 ? -0.786 0.746 -12.240 1.00 0.00 62 SER A O 6
ATOM 7925 N N . PRO A 1 63 ? 0.542 -0.066 -13.804 1.00 0.00 63 PRO A N 6
ATOM 7926 C CA . PRO A 1 63 ? 1.784 0.057 -12.985 1.00 0.00 63 PRO A CA 6
ATOM 7927 C C . PRO A 1 63 ? 2.100 1.511 -12.626 1.00 0.00 63 PRO A C 6
ATOM 7928 O O . PRO A 1 63 ? 2.778 1.789 -11.657 1.00 0.00 63 PRO A O 6
ATOM 7939 N N . GLU A 1 64 ? 1.620 2.440 -13.407 1.00 0.00 64 GLU A N 6
ATOM 7940 C CA . GLU A 1 64 ? 1.900 3.875 -13.122 1.00 0.00 64 GLU A CA 6
ATOM 7941 C C . GLU A 1 64 ? 1.335 4.257 -11.752 1.00 0.00 64 GLU A C 6
ATOM 7942 O O . GLU A 1 64 ? 1.871 5.101 -11.062 1.00 0.00 64 GLU A O 6
ATOM 7954 N N . HIS A 1 65 ? 0.249 3.653 -11.359 1.00 0.00 65 HIS A N 6
ATOM 7955 C CA . HIS A 1 65 ? -0.362 3.989 -10.041 1.00 0.00 65 HIS A CA 6
ATOM 7956 C C . HIS A 1 65 ? 0.476 3.416 -8.892 1.00 0.00 65 HIS A C 6
ATOM 7957 O O . HIS A 1 65 ? 0.439 3.911 -7.783 1.00 0.00 65 HIS A O 6
ATOM 7972 N N . PHE A 1 66 ? 1.207 2.363 -9.133 1.00 0.00 66 PHE A N 6
ATOM 7973 C CA . PHE A 1 66 ? 2.015 1.751 -8.036 1.00 0.00 66 PHE A CA 6
ATOM 7974 C C . PHE A 1 66 ? 3.455 2.275 -8.059 1.00 0.00 66 PHE A C 6
ATOM 7975 O O . PHE A 1 66 ? 4.304 1.799 -7.332 1.00 0.00 66 PHE A O 6
ATOM 7992 N N . ARG A 1 67 ? 3.746 3.241 -8.884 1.00 0.00 67 ARG A N 6
ATOM 7993 C CA . ARG A 1 67 ? 5.140 3.773 -8.939 1.00 0.00 67 ARG A CA 6
ATOM 7994 C C . ARG A 1 67 ? 5.555 4.336 -7.576 1.00 0.00 67 ARG A C 6
ATOM 7995 O O . ARG A 1 67 ? 6.692 4.206 -7.169 1.00 0.00 67 ARG A O 6
ATOM 8016 N N . SER A 1 68 ? 4.658 4.969 -6.867 1.00 0.00 68 SER A N 6
ATOM 8017 C CA . SER A 1 68 ? 5.043 5.536 -5.541 1.00 0.00 68 SER A CA 6
ATOM 8018 C C . SER A 1 68 ? 3.895 5.382 -4.539 1.00 0.00 68 SER A C 6
ATOM 8019 O O . SER A 1 68 ? 2.738 5.315 -4.903 1.00 0.00 68 SER A O 6
ATOM 8027 N N . ILE A 1 69 ? 4.217 5.335 -3.274 1.00 0.00 69 ILE A N 6
ATOM 8028 C CA . ILE A 1 69 ? 3.172 5.196 -2.228 1.00 0.00 69 ILE A CA 6
ATOM 8029 C C . ILE A 1 69 ? 2.284 6.444 -2.211 1.00 0.00 69 ILE A C 6
ATOM 8030 O O . ILE A 1 69 ? 1.097 6.370 -1.963 1.00 0.00 69 ILE A O 6
ATOM 8046 N N . ARG A 1 70 ? 2.857 7.592 -2.450 1.00 0.00 70 ARG A N 6
ATOM 8047 C CA . ARG A 1 70 ? 2.056 8.850 -2.422 1.00 0.00 70 ARG A CA 6
ATOM 8048 C C . ARG A 1 70 ? 0.944 8.800 -3.472 1.00 0.00 70 ARG A C 6
ATOM 8049 O O . ARG A 1 70 ? -0.152 9.271 -3.243 1.00 0.00 70 ARG A O 6
ATOM 8070 N N . SER A 1 71 ? 1.205 8.240 -4.621 1.00 0.00 71 SER A N 6
ATOM 8071 C CA . SER A 1 71 ? 0.141 8.179 -5.664 1.00 0.00 71 SER A CA 6
ATOM 8072 C C . SER A 1 71 ? -1.065 7.418 -5.111 1.00 0.00 71 SER A C 6
ATOM 8073 O O . SER A 1 71 ? -2.195 7.844 -5.240 1.00 0.00 71 SER A O 6
ATOM 8081 N N . ILE A 1 72 ? -0.829 6.298 -4.487 1.00 0.00 72 ILE A N 6
ATOM 8082 C CA . ILE A 1 72 ? -1.944 5.506 -3.912 1.00 0.00 72 ILE A CA 6
ATOM 8083 C C . ILE A 1 72 ? -2.556 6.264 -2.732 1.00 0.00 72 ILE A C 6
ATOM 8084 O O . ILE A 1 72 ? -3.752 6.243 -2.519 1.00 0.00 72 ILE A O 6
ATOM 8100 N N . ASP A 1 73 ? -1.738 6.918 -1.954 1.00 0.00 73 ASP A N 6
ATOM 8101 C CA . ASP A 1 73 ? -2.256 7.662 -0.775 1.00 0.00 73 ASP A CA 6
ATOM 8102 C C . ASP A 1 73 ? -3.332 8.658 -1.211 1.00 0.00 73 ASP A C 6
ATOM 8103 O O . ASP A 1 73 ? -4.344 8.815 -0.558 1.00 0.00 73 ASP A O 6
ATOM 8112 N N . ALA A 1 74 ? -3.124 9.338 -2.304 1.00 0.00 74 ALA A N 6
ATOM 8113 C CA . ALA A 1 74 ? -4.142 10.324 -2.762 1.00 0.00 74 ALA A CA 6
ATOM 8114 C C . ALA A 1 74 ? -5.422 9.595 -3.163 1.00 0.00 74 ALA A C 6
ATOM 8115 O O . ALA A 1 74 ? -6.512 9.987 -2.796 1.00 0.00 74 ALA A O 6
ATOM 8122 N N . PHE A 1 75 ? -5.302 8.535 -3.909 1.00 0.00 75 PHE A N 6
ATOM 8123 C CA . PHE A 1 75 ? -6.517 7.784 -4.325 1.00 0.00 75 PHE A CA 6
ATOM 8124 C C . PHE A 1 75 ? -7.205 7.208 -3.087 1.00 0.00 75 PHE A C 6
ATOM 8125 O O . PHE A 1 75 ? -8.405 7.308 -2.926 1.00 0.00 75 PHE A O 6
ATOM 8142 N N . VAL A 1 76 ? -6.451 6.606 -2.209 1.00 0.00 76 VAL A N 6
ATOM 8143 C CA . VAL A 1 76 ? -7.050 6.023 -0.984 1.00 0.00 76 VAL A CA 6
ATOM 8144 C C . VAL A 1 76 ? -7.607 7.137 -0.094 1.00 0.00 76 VAL A C 6
ATOM 8145 O O . VAL A 1 76 ? -8.702 7.040 0.419 1.00 0.00 76 VAL A O 6
ATOM 8158 N N . VAL A 1 77 ? -6.864 8.196 0.094 1.00 0.00 77 VAL A N 6
ATOM 8159 C CA . VAL A 1 77 ? -7.354 9.305 0.952 1.00 0.00 77 VAL A CA 6
ATOM 8160 C C . VAL A 1 77 ? -8.619 9.910 0.344 1.00 0.00 77 VAL A C 6
ATOM 8161 O O . VAL A 1 77 ? -9.558 10.243 1.040 1.00 0.00 77 VAL A O 6
ATOM 8174 N N . GLY A 1 78 ? -8.647 10.063 -0.949 1.00 0.00 78 GLY A N 6
ATOM 8175 C CA . GLY A 1 78 ? -9.845 10.654 -1.607 1.00 0.00 78 GLY A CA 6
ATOM 8176 C C . GLY A 1 78 ? -11.092 9.828 -1.284 1.00 0.00 78 GLY A C 6
ATOM 8177 O O . GLY A 1 78 ? -12.182 10.356 -1.186 1.00 0.00 78 GLY A O 6
ATOM 8181 N N . ALA A 1 79 ? -10.950 8.536 -1.132 1.00 0.00 79 ALA A N 6
ATOM 8182 C CA . ALA A 1 79 ? -12.143 7.691 -0.835 1.00 0.00 79 ALA A CA 6
ATOM 8183 C C . ALA A 1 79 ? -12.164 7.283 0.641 1.00 0.00 79 ALA A C 6
ATOM 8184 O O . ALA A 1 79 ? -13.163 7.429 1.316 1.00 0.00 79 ALA A O 6
ATOM 8191 N N . THR A 1 80 ? -11.077 6.765 1.143 1.00 0.00 80 THR A N 6
ATOM 8192 C CA . THR A 1 80 ? -11.044 6.339 2.574 1.00 0.00 80 THR A CA 6
ATOM 8193 C C . THR A 1 80 ? -9.787 6.883 3.254 1.00 0.00 80 THR A C 6
ATOM 8194 O O . THR A 1 80 ? -8.709 6.860 2.696 1.00 0.00 80 THR A O 6
ATOM 8205 N N . THR A 1 81 ? -9.917 7.363 4.462 1.00 0.00 81 THR A N 6
ATOM 8206 C CA . THR A 1 81 ? -8.731 7.899 5.184 1.00 0.00 81 THR A CA 6
ATOM 8207 C C . THR A 1 81 ? -8.649 7.258 6.575 1.00 0.00 81 THR A C 6
ATOM 8208 O O . THR A 1 81 ? -9.159 7.792 7.540 1.00 0.00 81 THR A O 6
ATOM 8219 N N . PRO A 1 82 ? -8.003 6.124 6.678 1.00 0.00 82 PRO A N 6
ATOM 8220 C CA . PRO A 1 82 ? -7.841 5.401 7.975 1.00 0.00 82 PRO A CA 6
ATOM 8221 C C . PRO A 1 82 ? -7.019 6.211 8.984 1.00 0.00 82 PRO A C 6
ATOM 8222 O O . PRO A 1 82 ? -6.655 7.341 8.728 1.00 0.00 82 PRO A O 6
ATOM 8233 N N . PRO A 1 83 ? -6.725 5.635 10.121 1.00 0.00 83 PRO A N 6
ATOM 8234 C CA . PRO A 1 83 ? -5.927 6.318 11.182 1.00 0.00 83 PRO A CA 6
ATOM 8235 C C . PRO A 1 83 ? -4.513 6.655 10.700 1.00 0.00 83 PRO A C 6
ATOM 8236 O O . PRO A 1 83 ? -3.946 5.959 9.881 1.00 0.00 83 PRO A O 6
ATOM 8247 N N . VAL A 1 84 ? -3.943 7.720 11.198 1.00 0.00 84 VAL A N 6
ATOM 8248 C CA . VAL A 1 84 ? -2.569 8.105 10.764 1.00 0.00 84 VAL A CA 6
ATOM 8249 C C . VAL A 1 84 ? -1.580 7.862 11.905 1.00 0.00 84 VAL A C 6
ATOM 8250 O O . VAL A 1 84 ? -1.813 8.246 13.034 1.00 0.00 84 VAL A O 6
ATOM 8263 N N . GLU A 1 85 ? -0.473 7.231 11.612 1.00 0.00 85 GLU A N 6
ATOM 8264 C CA . GLU A 1 85 ? 0.544 6.961 12.666 1.00 0.00 85 GLU A CA 6
ATOM 8265 C C . GLU A 1 85 ? 1.875 7.593 12.255 1.00 0.00 85 GLU A C 6
ATOM 8266 O O . GLU A 1 85 ? 2.160 7.754 11.085 1.00 0.00 85 GLU A O 6
ATOM 8278 N N . ALA A 1 86 ? 2.694 7.952 13.205 1.00 0.00 86 ALA A N 6
ATOM 8279 C CA . ALA A 1 86 ? 4.005 8.571 12.859 1.00 0.00 86 ALA A CA 6
ATOM 8280 C C . ALA A 1 86 ? 5.052 7.473 12.663 1.00 0.00 86 ALA A C 6
ATOM 8281 O O . ALA A 1 86 ? 5.244 6.627 13.514 1.00 0.00 86 ALA A O 6
ATOM 8288 N N . LYS A 1 87 ? 5.732 7.479 11.550 1.00 0.00 87 LYS A N 6
ATOM 8289 C CA . LYS A 1 87 ? 6.767 6.436 11.303 1.00 0.00 87 LYS A CA 6
ATOM 8290 C C . LYS A 1 87 ? 7.833 6.508 12.399 1.00 0.00 87 LYS A C 6
ATOM 8291 O O . LYS A 1 87 ? 8.372 5.504 12.821 1.00 0.00 87 LYS A O 6
ATOM 8310 N N . LEU A 1 88 ? 8.140 7.688 12.863 1.00 0.00 88 LEU A N 6
ATOM 8311 C CA . LEU A 1 88 ? 9.170 7.825 13.931 1.00 0.00 88 LEU A CA 6
ATOM 8312 C C . LEU A 1 88 ? 8.752 7.003 15.151 1.00 0.00 88 LEU A C 6
ATOM 8313 O O . LEU A 1 88 ? 9.573 6.403 15.818 1.00 0.00 88 LEU A O 6
ATOM 8329 N N . GLN A 1 89 ? 7.482 6.970 15.450 1.00 0.00 89 GLN A N 6
ATOM 8330 C CA . GLN A 1 89 ? 7.011 6.188 16.628 1.00 0.00 89 GLN A CA 6
ATOM 8331 C C . GLN A 1 89 ? 5.756 5.399 16.248 1.00 0.00 89 GLN A C 6
ATOM 8332 O O . GLN A 1 89 ? 4.680 5.971 16.312 1.00 0.00 89 GLN A O 6
ATOM 8389 N N . MET A 1 1 ? -1.672 14.890 1.679 1.00 0.00 1 MET A N 7
ATOM 8390 C CA . MET A 1 1 ? -1.869 13.495 2.164 1.00 0.00 1 MET A CA 7
ATOM 8391 C C . MET A 1 1 ? -2.317 13.516 3.625 1.00 0.00 1 MET A C 7
ATOM 8392 O O . MET A 1 1 ? -1.734 14.183 4.456 1.00 0.00 1 MET A O 7
ATOM 8408 N N . GLN A 1 2 ? -3.345 12.781 3.944 1.00 0.00 2 GLN A N 7
ATOM 8409 C CA . GLN A 1 2 ? -3.827 12.747 5.353 1.00 0.00 2 GLN A CA 7
ATOM 8410 C C . GLN A 1 2 ? -3.337 11.457 6.010 1.00 0.00 2 GLN A C 7
ATOM 8411 O O . GLN A 1 2 ? -3.458 10.384 5.453 1.00 0.00 2 GLN A O 7
ATOM 8425 N N . HIS A 1 3 ? -2.779 11.547 7.185 1.00 0.00 3 HIS A N 7
ATOM 8426 C CA . HIS A 1 3 ? -2.280 10.317 7.857 1.00 0.00 3 HIS A CA 7
ATOM 8427 C C . HIS A 1 3 ? -1.343 9.576 6.903 1.00 0.00 3 HIS A C 7
ATOM 8428 O O . HIS A 1 3 ? -1.320 8.362 6.854 1.00 0.00 3 HIS A O 7
ATOM 8443 N N . ALA A 1 4 ? -0.575 10.301 6.136 1.00 0.00 4 ALA A N 7
ATOM 8444 C CA . ALA A 1 4 ? 0.356 9.647 5.174 1.00 0.00 4 ALA A CA 7
ATOM 8445 C C . ALA A 1 4 ? 1.346 8.759 5.932 1.00 0.00 4 ALA A C 7
ATOM 8446 O O . ALA A 1 4 ? 1.776 7.735 5.439 1.00 0.00 4 ALA A O 7
ATOM 8453 N N . SER A 1 5 ? 1.720 9.144 7.121 1.00 0.00 5 SER A N 7
ATOM 8454 C CA . SER A 1 5 ? 2.689 8.319 7.897 1.00 0.00 5 SER A CA 7
ATOM 8455 C C . SER A 1 5 ? 2.095 6.934 8.165 1.00 0.00 5 SER A C 7
ATOM 8456 O O . SER A 1 5 ? 2.797 5.943 8.184 1.00 0.00 5 SER A O 7
ATOM 8464 N N . VAL A 1 6 ? 0.809 6.855 8.367 1.00 0.00 6 VAL A N 7
ATOM 8465 C CA . VAL A 1 6 ? 0.181 5.529 8.627 1.00 0.00 6 VAL A CA 7
ATOM 8466 C C . VAL A 1 6 ? 0.290 4.663 7.374 1.00 0.00 6 VAL A C 7
ATOM 8467 O O . VAL A 1 6 ? 0.531 3.475 7.445 1.00 0.00 6 VAL A O 7
ATOM 8480 N N . ILE A 1 7 ? 0.108 5.249 6.226 1.00 0.00 7 ILE A N 7
ATOM 8481 C CA . ILE A 1 7 ? 0.196 4.464 4.966 1.00 0.00 7 ILE A CA 7
ATOM 8482 C C . ILE A 1 7 ? 1.583 3.835 4.839 1.00 0.00 7 ILE A C 7
ATOM 8483 O O . ILE A 1 7 ? 1.721 2.683 4.478 1.00 0.00 7 ILE A O 7
ATOM 8499 N N . ALA A 1 8 ? 2.614 4.579 5.128 1.00 0.00 8 ALA A N 7
ATOM 8500 C CA . ALA A 1 8 ? 3.986 4.011 5.016 1.00 0.00 8 ALA A CA 7
ATOM 8501 C C . ALA A 1 8 ? 4.137 2.859 6.005 1.00 0.00 8 ALA A C 7
ATOM 8502 O O . ALA A 1 8 ? 4.602 1.790 5.665 1.00 0.00 8 ALA A O 7
ATOM 8509 N N . GLN A 1 9 ? 3.734 3.063 7.225 1.00 0.00 9 GLN A N 7
ATOM 8510 C CA . GLN A 1 9 ? 3.842 1.974 8.232 1.00 0.00 9 GLN A CA 7
ATOM 8511 C C . GLN A 1 9 ? 2.843 0.874 7.878 1.00 0.00 9 GLN A C 7
ATOM 8512 O O . GLN A 1 9 ? 3.100 -0.295 8.066 1.00 0.00 9 GLN A O 7
ATOM 8526 N N . PHE A 1 10 ? 1.708 1.245 7.356 1.00 0.00 10 PHE A N 7
ATOM 8527 C CA . PHE A 1 10 ? 0.688 0.230 6.978 1.00 0.00 10 PHE A CA 7
ATOM 8528 C C . PHE A 1 10 ? 1.237 -0.643 5.851 1.00 0.00 10 PHE A C 7
ATOM 8529 O O . PHE A 1 10 ? 1.214 -1.853 5.921 1.00 0.00 10 PHE A O 7
ATOM 8546 N N . VAL A 1 11 ? 1.733 -0.033 4.814 1.00 0.00 11 VAL A N 7
ATOM 8547 C CA . VAL A 1 11 ? 2.288 -0.819 3.677 1.00 0.00 11 VAL A CA 7
ATOM 8548 C C . VAL A 1 11 ? 3.588 -1.503 4.108 1.00 0.00 11 VAL A C 7
ATOM 8549 O O . VAL A 1 11 ? 3.826 -2.657 3.812 1.00 0.00 11 VAL A O 7
ATOM 8562 N N . VAL A 1 12 ? 4.431 -0.788 4.798 1.00 0.00 12 VAL A N 7
ATOM 8563 C CA . VAL A 1 12 ? 5.726 -1.368 5.250 1.00 0.00 12 VAL A CA 7
ATOM 8564 C C . VAL A 1 12 ? 5.475 -2.515 6.236 1.00 0.00 12 VAL A C 7
ATOM 8565 O O . VAL A 1 12 ? 6.211 -3.480 6.274 1.00 0.00 12 VAL A O 7
ATOM 8578 N N . GLU A 1 13 ? 4.453 -2.415 7.040 1.00 0.00 13 GLU A N 7
ATOM 8579 C CA . GLU A 1 13 ? 4.174 -3.498 8.028 1.00 0.00 13 GLU A CA 7
ATOM 8580 C C . GLU A 1 13 ? 4.063 -4.839 7.306 1.00 0.00 13 GLU A C 7
ATOM 8581 O O . GLU A 1 13 ? 4.410 -5.873 7.843 1.00 0.00 13 GLU A O 7
ATOM 8593 N N . GLU A 1 14 ? 3.581 -4.835 6.098 1.00 0.00 14 GLU A N 7
ATOM 8594 C CA . GLU A 1 14 ? 3.448 -6.117 5.353 1.00 0.00 14 GLU A CA 7
ATOM 8595 C C . GLU A 1 14 ? 4.834 -6.707 5.082 1.00 0.00 14 GLU A C 7
ATOM 8596 O O . GLU A 1 14 ? 5.005 -7.909 5.029 1.00 0.00 14 GLU A O 7
ATOM 8608 N N . PHE A 1 15 ? 5.826 -5.877 4.906 1.00 0.00 15 PHE A N 7
ATOM 8609 C CA . PHE A 1 15 ? 7.194 -6.404 4.635 1.00 0.00 15 PHE A CA 7
ATOM 8610 C C . PHE A 1 15 ? 8.232 -5.569 5.392 1.00 0.00 15 PHE A C 7
ATOM 8611 O O . PHE A 1 15 ? 9.260 -5.208 4.856 1.00 0.00 15 PHE A O 7
ATOM 8628 N N . LEU A 1 16 ? 7.976 -5.257 6.634 1.00 0.00 16 LEU A N 7
ATOM 8629 C CA . LEU A 1 16 ? 8.954 -4.446 7.409 1.00 0.00 16 LEU A CA 7
ATOM 8630 C C . LEU A 1 16 ? 10.086 -5.343 7.930 1.00 0.00 16 LEU A C 7
ATOM 8631 O O . LEU A 1 16 ? 9.837 -6.373 8.523 1.00 0.00 16 LEU A O 7
ATOM 8647 N N . PRO A 1 17 ? 11.324 -4.954 7.735 1.00 0.00 17 PRO A N 7
ATOM 8648 C CA . PRO A 1 17 ? 12.484 -5.742 8.229 1.00 0.00 17 PRO A CA 7
ATOM 8649 C C . PRO A 1 17 ? 12.656 -5.548 9.740 1.00 0.00 17 PRO A C 7
ATOM 8650 O O . PRO A 1 17 ? 11.703 -5.290 10.447 1.00 0.00 17 PRO A O 7
ATOM 8661 N N . ASP A 1 18 ? 13.851 -5.650 10.243 1.00 0.00 18 ASP A N 7
ATOM 8662 C CA . ASP A 1 18 ? 14.054 -5.450 11.699 1.00 0.00 18 ASP A CA 7
ATOM 8663 C C . ASP A 1 18 ? 14.045 -3.948 11.994 1.00 0.00 18 ASP A C 7
ATOM 8664 O O . ASP A 1 18 ? 14.428 -3.510 13.060 1.00 0.00 18 ASP A O 7
ATOM 8673 N N . VAL A 1 19 ? 13.614 -3.158 11.044 1.00 0.00 19 VAL A N 7
ATOM 8674 C CA . VAL A 1 19 ? 13.581 -1.681 11.246 1.00 0.00 19 VAL A CA 7
ATOM 8675 C C . VAL A 1 19 ? 12.130 -1.194 11.265 1.00 0.00 19 VAL A C 7
ATOM 8676 O O . VAL A 1 19 ? 11.320 -1.596 10.453 1.00 0.00 19 VAL A O 7
ATOM 8689 N N . ALA A 1 20 ? 11.796 -0.323 12.178 1.00 0.00 20 ALA A N 7
ATOM 8690 C CA . ALA A 1 20 ? 10.400 0.194 12.234 1.00 0.00 20 ALA A CA 7
ATOM 8691 C C . ALA A 1 20 ? 10.175 1.155 11.053 1.00 0.00 20 ALA A C 7
ATOM 8692 O O . ALA A 1 20 ? 11.028 1.967 10.755 1.00 0.00 20 ALA A O 7
ATOM 8699 N N . PRO A 1 21 ? 9.045 1.083 10.381 1.00 0.00 21 PRO A N 7
ATOM 8700 C CA . PRO A 1 21 ? 8.756 1.989 9.230 1.00 0.00 21 PRO A CA 7
ATOM 8701 C C . PRO A 1 21 ? 9.036 3.455 9.570 1.00 0.00 21 PRO A C 7
ATOM 8702 O O . PRO A 1 21 ? 9.440 4.233 8.729 1.00 0.00 21 PRO A O 7
ATOM 8713 N N . ALA A 1 22 ? 8.829 3.835 10.800 1.00 0.00 22 ALA A N 7
ATOM 8714 C CA . ALA A 1 22 ? 9.087 5.246 11.200 1.00 0.00 22 ALA A CA 7
ATOM 8715 C C . ALA A 1 22 ? 10.584 5.537 11.081 1.00 0.00 22 ALA A C 7
ATOM 8716 O O . ALA A 1 22 ? 10.997 6.663 10.885 1.00 0.00 22 ALA A O 7
ATOM 8723 N N . ASP A 1 23 ? 11.398 4.525 11.195 1.00 0.00 23 ASP A N 7
ATOM 8724 C CA . ASP A 1 23 ? 12.870 4.728 11.088 1.00 0.00 23 ASP A CA 7
ATOM 8725 C C . ASP A 1 23 ? 13.322 4.359 9.677 1.00 0.00 23 ASP A C 7
ATOM 8726 O O . ASP A 1 23 ? 14.496 4.374 9.363 1.00 0.00 23 ASP A O 7
ATOM 8735 N N . VAL A 1 24 ? 12.392 4.033 8.823 1.00 0.00 24 VAL A N 7
ATOM 8736 C CA . VAL A 1 24 ? 12.752 3.667 7.427 1.00 0.00 24 VAL A CA 7
ATOM 8737 C C . VAL A 1 24 ? 12.373 4.823 6.505 1.00 0.00 24 VAL A C 7
ATOM 8738 O O . VAL A 1 24 ? 11.323 5.418 6.642 1.00 0.00 24 VAL A O 7
ATOM 8751 N N . ASP A 1 25 ? 13.219 5.154 5.573 1.00 0.00 25 ASP A N 7
ATOM 8752 C CA . ASP A 1 25 ? 12.899 6.281 4.658 1.00 0.00 25 ASP A CA 7
ATOM 8753 C C . ASP A 1 25 ? 11.697 5.909 3.790 1.00 0.00 25 ASP A C 7
ATOM 8754 O O . ASP A 1 25 ? 11.829 5.246 2.781 1.00 0.00 25 ASP A O 7
ATOM 8763 N N . VAL A 1 26 ? 10.524 6.338 4.172 1.00 0.00 26 VAL A N 7
ATOM 8764 C CA . VAL A 1 26 ? 9.313 6.013 3.364 1.00 0.00 26 VAL A CA 7
ATOM 8765 C C . VAL A 1 26 ? 9.470 6.600 1.958 1.00 0.00 26 VAL A C 7
ATOM 8766 O O . VAL A 1 26 ? 8.574 6.527 1.141 1.00 0.00 26 VAL A O 7
ATOM 8779 N N . ASP A 1 27 ? 10.608 7.171 1.667 1.00 0.00 27 ASP A N 7
ATOM 8780 C CA . ASP A 1 27 ? 10.831 7.750 0.313 1.00 0.00 27 ASP A CA 7
ATOM 8781 C C . ASP A 1 27 ? 11.474 6.687 -0.578 1.00 0.00 27 ASP A C 7
ATOM 8782 O O . ASP A 1 27 ? 11.929 6.966 -1.670 1.00 0.00 27 ASP A O 7
ATOM 8791 N N . LEU A 1 28 ? 11.517 5.468 -0.113 1.00 0.00 28 LEU A N 7
ATOM 8792 C CA . LEU A 1 28 ? 12.131 4.377 -0.920 1.00 0.00 28 LEU A CA 7
ATOM 8793 C C . LEU A 1 28 ? 11.090 3.806 -1.876 1.00 0.00 28 LEU A C 7
ATOM 8794 O O . LEU A 1 28 ? 9.982 3.491 -1.489 1.00 0.00 28 LEU A O 7
ATOM 8810 N N . ASP A 1 29 ? 11.439 3.659 -3.122 1.00 0.00 29 ASP A N 7
ATOM 8811 C CA . ASP A 1 29 ? 10.469 3.096 -4.093 1.00 0.00 29 ASP A CA 7
ATOM 8812 C C . ASP A 1 29 ? 10.247 1.622 -3.761 1.00 0.00 29 ASP A C 7
ATOM 8813 O O . ASP A 1 29 ? 11.173 0.835 -3.746 1.00 0.00 29 ASP A O 7
ATOM 8822 N N . LEU A 1 30 ? 9.032 1.240 -3.490 1.00 0.00 30 LEU A N 7
ATOM 8823 C CA . LEU A 1 30 ? 8.767 -0.184 -3.155 1.00 0.00 30 LEU A CA 7
ATOM 8824 C C . LEU A 1 30 ? 8.937 -1.034 -4.415 1.00 0.00 30 LEU A C 7
ATOM 8825 O O . LEU A 1 30 ? 8.637 -2.211 -4.427 1.00 0.00 30 LEU A O 7
ATOM 8841 N N . VAL A 1 31 ? 9.418 -0.445 -5.479 1.00 0.00 31 VAL A N 7
ATOM 8842 C CA . VAL A 1 31 ? 9.604 -1.223 -6.735 1.00 0.00 31 VAL A CA 7
ATOM 8843 C C . VAL A 1 31 ? 10.416 -2.479 -6.427 1.00 0.00 31 VAL A C 7
ATOM 8844 O O . VAL A 1 31 ? 10.133 -3.551 -6.923 1.00 0.00 31 VAL A O 7
ATOM 8857 N N . ASP A 1 32 ? 11.413 -2.359 -5.596 1.00 0.00 32 ASP A N 7
ATOM 8858 C CA . ASP A 1 32 ? 12.225 -3.555 -5.240 1.00 0.00 32 ASP A CA 7
ATOM 8859 C C . ASP A 1 32 ? 11.291 -4.603 -4.641 1.00 0.00 32 ASP A C 7
ATOM 8860 O O . ASP A 1 32 ? 11.421 -5.787 -4.881 1.00 0.00 32 ASP A O 7
ATOM 8869 N N . ASN A 1 33 ? 10.334 -4.161 -3.873 1.00 0.00 33 ASN A N 7
ATOM 8870 C CA . ASN A 1 33 ? 9.360 -5.100 -3.259 1.00 0.00 33 ASN A CA 7
ATOM 8871 C C . ASN A 1 33 ? 8.209 -5.312 -4.241 1.00 0.00 33 ASN A C 7
ATOM 8872 O O . ASN A 1 33 ? 7.153 -5.798 -3.887 1.00 0.00 33 ASN A O 7
ATOM 8883 N N . GLY A 1 34 ? 8.411 -4.932 -5.474 1.00 0.00 34 GLY A N 7
ATOM 8884 C CA . GLY A 1 34 ? 7.342 -5.086 -6.500 1.00 0.00 34 GLY A CA 7
ATOM 8885 C C . GLY A 1 34 ? 6.666 -6.448 -6.351 1.00 0.00 34 GLY A C 7
ATOM 8886 O O . GLY A 1 34 ? 5.598 -6.677 -6.877 1.00 0.00 34 GLY A O 7
ATOM 8890 N N . VAL A 1 35 ? 7.267 -7.356 -5.636 1.00 0.00 35 VAL A N 7
ATOM 8891 C CA . VAL A 1 35 ? 6.631 -8.690 -5.469 1.00 0.00 35 VAL A CA 7
ATOM 8892 C C . VAL A 1 35 ? 5.188 -8.484 -5.011 1.00 0.00 35 VAL A C 7
ATOM 8893 O O . VAL A 1 35 ? 4.302 -9.249 -5.338 1.00 0.00 35 VAL A O 7
ATOM 8906 N N . ILE A 1 36 ? 4.950 -7.447 -4.259 1.00 0.00 36 ILE A N 7
ATOM 8907 C CA . ILE A 1 36 ? 3.570 -7.165 -3.774 1.00 0.00 36 ILE A CA 7
ATOM 8908 C C . ILE A 1 36 ? 2.694 -6.700 -4.938 1.00 0.00 36 ILE A C 7
ATOM 8909 O O . ILE A 1 36 ? 1.488 -6.785 -4.890 1.00 0.00 36 ILE A O 7
ATOM 8925 N N . ASP A 1 37 ? 3.298 -6.166 -5.961 1.00 0.00 37 ASP A N 7
ATOM 8926 C CA . ASP A 1 37 ? 2.515 -5.638 -7.118 1.00 0.00 37 ASP A CA 7
ATOM 8927 C C . ASP A 1 37 ? 1.614 -6.710 -7.740 1.00 0.00 37 ASP A C 7
ATOM 8928 O O . ASP A 1 37 ? 0.552 -6.400 -8.243 1.00 0.00 37 ASP A O 7
ATOM 8937 N N . SER A 1 38 ? 2.027 -7.951 -7.753 1.00 0.00 38 SER A N 7
ATOM 8938 C CA . SER A 1 38 ? 1.178 -9.004 -8.392 1.00 0.00 38 SER A CA 7
ATOM 8939 C C . SER A 1 38 ? 0.668 -10.016 -7.363 1.00 0.00 38 SER A C 7
ATOM 8940 O O . SER A 1 38 ? -0.520 -10.137 -7.138 1.00 0.00 38 SER A O 7
ATOM 8947 N N . LEU A 1 39 ? 1.545 -10.765 -6.759 1.00 0.00 39 LEU A N 7
ATOM 8948 C CA . LEU A 1 39 ? 1.091 -11.787 -5.776 1.00 0.00 39 LEU A CA 7
ATOM 8949 C C . LEU A 1 39 ? 0.437 -11.108 -4.577 1.00 0.00 39 LEU A C 7
ATOM 8950 O O . LEU A 1 39 ? -0.667 -11.436 -4.190 1.00 0.00 39 LEU A O 7
ATOM 8966 N N . GLY A 1 40 ? 1.107 -10.166 -3.988 1.00 0.00 40 GLY A N 7
ATOM 8967 C CA . GLY A 1 40 ? 0.526 -9.465 -2.813 1.00 0.00 40 GLY A CA 7
ATOM 8968 C C . GLY A 1 40 ? -0.630 -8.573 -3.260 1.00 0.00 40 GLY A C 7
ATOM 8969 O O . GLY A 1 40 ? -1.638 -8.463 -2.590 1.00 0.00 40 GLY A O 7
ATOM 8973 N N . LEU A 1 41 ? -0.490 -7.926 -4.384 1.00 0.00 41 LEU A N 7
ATOM 8974 C CA . LEU A 1 41 ? -1.579 -7.031 -4.865 1.00 0.00 41 LEU A CA 7
ATOM 8975 C C . LEU A 1 41 ? -2.861 -7.839 -5.039 1.00 0.00 41 LEU A C 7
ATOM 8976 O O . LEU A 1 41 ? -3.941 -7.390 -4.712 1.00 0.00 41 LEU A O 7
ATOM 8992 N N . LEU A 1 42 ? -2.753 -9.028 -5.559 1.00 0.00 42 LEU A N 7
ATOM 8993 C CA . LEU A 1 42 ? -3.973 -9.858 -5.758 1.00 0.00 42 LEU A CA 7
ATOM 8994 C C . LEU A 1 42 ? -4.614 -10.148 -4.400 1.00 0.00 42 LEU A C 7
ATOM 8995 O O . LEU A 1 42 ? -5.814 -10.051 -4.236 1.00 0.00 42 LEU A O 7
ATOM 9011 N N . LYS A 1 43 ? -3.823 -10.498 -3.424 1.00 0.00 43 LYS A N 7
ATOM 9012 C CA . LYS A 1 43 ? -4.385 -10.788 -2.078 1.00 0.00 43 LYS A CA 7
ATOM 9013 C C . LYS A 1 43 ? -4.935 -9.502 -1.456 1.00 0.00 43 LYS A C 7
ATOM 9014 O O . LYS A 1 43 ? -5.984 -9.495 -0.843 1.00 0.00 43 LYS A O 7
ATOM 9033 N N . VAL A 1 44 ? -4.226 -8.415 -1.601 1.00 0.00 44 VAL A N 7
ATOM 9034 C CA . VAL A 1 44 ? -4.695 -7.129 -1.011 1.00 0.00 44 VAL A CA 7
ATOM 9035 C C . VAL A 1 44 ? -5.956 -6.646 -1.727 1.00 0.00 44 VAL A C 7
ATOM 9036 O O . VAL A 1 44 ? -6.883 -6.166 -1.111 1.00 0.00 44 VAL A O 7
ATOM 9049 N N . ILE A 1 45 ? -5.999 -6.758 -3.022 1.00 0.00 45 ILE A N 7
ATOM 9050 C CA . ILE A 1 45 ? -7.200 -6.296 -3.765 1.00 0.00 45 ILE A CA 7
ATOM 9051 C C . ILE A 1 45 ? -8.425 -7.088 -3.305 1.00 0.00 45 ILE A C 7
ATOM 9052 O O . ILE A 1 45 ? -9.476 -6.535 -3.065 1.00 0.00 45 ILE A O 7
ATOM 9068 N N . ALA A 1 46 ? -8.307 -8.378 -3.188 1.00 0.00 46 ALA A N 7
ATOM 9069 C CA . ALA A 1 46 ? -9.480 -9.186 -2.754 1.00 0.00 46 ALA A CA 7
ATOM 9070 C C . ALA A 1 46 ? -9.892 -8.796 -1.331 1.00 0.00 46 ALA A C 7
ATOM 9071 O O . ALA A 1 46 ? -11.058 -8.617 -1.039 1.00 0.00 46 ALA A O 7
ATOM 9078 N N . TRP A 1 47 ? -8.946 -8.668 -0.442 1.00 0.00 47 TRP A N 7
ATOM 9079 C CA . TRP A 1 47 ? -9.282 -8.296 0.961 1.00 0.00 47 TRP A CA 7
ATOM 9080 C C . TRP A 1 47 ? -9.546 -6.792 1.073 1.00 0.00 47 TRP A C 7
ATOM 9081 O O . TRP A 1 47 ? -10.524 -6.362 1.652 1.00 0.00 47 TRP A O 7
ATOM 9102 N N . LEU A 1 48 ? -8.665 -5.991 0.544 1.00 0.00 48 LEU A N 7
ATOM 9103 C CA . LEU A 1 48 ? -8.835 -4.513 0.636 1.00 0.00 48 LEU A CA 7
ATOM 9104 C C . LEU A 1 48 ? -10.159 -4.081 0.001 1.00 0.00 48 LEU A C 7
ATOM 9105 O O . LEU A 1 48 ? -10.879 -3.269 0.547 1.00 0.00 48 LEU A O 7
ATOM 9121 N N . GLU A 1 49 ? -10.490 -4.609 -1.145 1.00 0.00 49 GLU A N 7
ATOM 9122 C CA . GLU A 1 49 ? -11.766 -4.213 -1.796 1.00 0.00 49 GLU A CA 7
ATOM 9123 C C . GLU A 1 49 ? -12.937 -4.653 -0.918 1.00 0.00 49 GLU A C 7
ATOM 9124 O O . GLU A 1 49 ? -13.913 -3.947 -0.763 1.00 0.00 49 GLU A O 7
ATOM 9136 N N . ASP A 1 50 ? -12.840 -5.816 -0.335 1.00 0.00 50 ASP A N 7
ATOM 9137 C CA . ASP A 1 50 ? -13.936 -6.309 0.543 1.00 0.00 50 ASP A CA 7
ATOM 9138 C C . ASP A 1 50 ? -14.024 -5.442 1.801 1.00 0.00 50 ASP A C 7
ATOM 9139 O O . ASP A 1 50 ? -15.095 -5.134 2.285 1.00 0.00 50 ASP A O 7
ATOM 9148 N N . ARG A 1 51 ? -12.899 -5.065 2.342 1.00 0.00 51 ARG A N 7
ATOM 9149 C CA . ARG A 1 51 ? -12.898 -4.237 3.582 1.00 0.00 51 ARG A CA 7
ATOM 9150 C C . ARG A 1 51 ? -13.649 -2.922 3.355 1.00 0.00 51 ARG A C 7
ATOM 9151 O O . ARG A 1 51 ? -14.379 -2.464 4.213 1.00 0.00 51 ARG A O 7
ATOM 9172 N N . PHE A 1 52 ? -13.470 -2.300 2.220 1.00 0.00 52 PHE A N 7
ATOM 9173 C CA . PHE A 1 52 ? -14.165 -1.009 1.965 1.00 0.00 52 PHE A CA 7
ATOM 9174 C C . PHE A 1 52 ? -15.355 -1.221 1.027 1.00 0.00 52 PHE A C 7
ATOM 9175 O O . PHE A 1 52 ? -16.079 -0.296 0.716 1.00 0.00 52 PHE A O 7
ATOM 9192 N N . GLY A 1 53 ? -15.568 -2.424 0.572 1.00 0.00 53 GLY A N 7
ATOM 9193 C CA . GLY A 1 53 ? -16.717 -2.670 -0.344 1.00 0.00 53 GLY A CA 7
ATOM 9194 C C . GLY A 1 53 ? -16.474 -1.929 -1.658 1.00 0.00 53 GLY A C 7
ATOM 9195 O O . GLY A 1 53 ? -17.386 -1.403 -2.266 1.00 0.00 53 GLY A O 7
ATOM 9199 N N . ILE A 1 54 ? -15.247 -1.874 -2.095 1.00 0.00 54 ILE A N 7
ATOM 9200 C CA . ILE A 1 54 ? -14.935 -1.157 -3.364 1.00 0.00 54 ILE A CA 7
ATOM 9201 C C . ILE A 1 54 ? -14.825 -2.166 -4.508 1.00 0.00 54 ILE A C 7
ATOM 9202 O O . ILE A 1 54 ? -14.362 -3.271 -4.330 1.00 0.00 54 ILE A O 7
ATOM 9218 N N . ALA A 1 55 ? -15.252 -1.797 -5.683 1.00 0.00 55 ALA A N 7
ATOM 9219 C CA . ALA A 1 55 ? -15.169 -2.741 -6.834 1.00 0.00 55 ALA A CA 7
ATOM 9220 C C . ALA A 1 55 ? -13.703 -2.923 -7.234 1.00 0.00 55 ALA A C 7
ATOM 9221 O O . ALA A 1 55 ? -12.945 -1.975 -7.299 1.00 0.00 55 ALA A O 7
ATOM 9228 N N . ALA A 1 56 ? -13.296 -4.133 -7.503 1.00 0.00 56 ALA A N 7
ATOM 9229 C CA . ALA A 1 56 ? -11.879 -4.373 -7.897 1.00 0.00 56 ALA A CA 7
ATOM 9230 C C . ALA A 1 56 ? -11.599 -3.706 -9.245 1.00 0.00 56 ALA A C 7
ATOM 9231 O O . ALA A 1 56 ? -10.505 -3.246 -9.505 1.00 0.00 56 ALA A O 7
ATOM 9238 N N . ASP A 1 57 ? -12.576 -3.655 -10.107 1.00 0.00 57 ASP A N 7
ATOM 9239 C CA . ASP A 1 57 ? -12.363 -3.023 -11.440 1.00 0.00 57 ASP A CA 7
ATOM 9240 C C . ASP A 1 57 ? -12.749 -1.543 -11.383 1.00 0.00 57 ASP A C 7
ATOM 9241 O O . ASP A 1 57 ? -12.746 -0.854 -12.383 1.00 0.00 57 ASP A O 7
ATOM 9250 N N . ASP A 1 58 ? -13.084 -1.048 -10.223 1.00 0.00 58 ASP A N 7
ATOM 9251 C CA . ASP A 1 58 ? -13.470 0.386 -10.114 1.00 0.00 58 ASP A CA 7
ATOM 9252 C C . ASP A 1 58 ? -12.348 1.264 -10.671 1.00 0.00 58 ASP A C 7
ATOM 9253 O O . ASP A 1 58 ? -12.591 2.260 -11.322 1.00 0.00 58 ASP A O 7
ATOM 9262 N N . VAL A 1 59 ? -11.121 0.899 -10.420 1.00 0.00 59 VAL A N 7
ATOM 9263 C CA . VAL A 1 59 ? -9.977 1.707 -10.933 1.00 0.00 59 VAL A CA 7
ATOM 9264 C C . VAL A 1 59 ? -8.954 0.780 -11.594 1.00 0.00 59 VAL A C 7
ATOM 9265 O O . VAL A 1 59 ? -8.916 -0.405 -11.331 1.00 0.00 59 VAL A O 7
ATOM 9278 N N . GLU A 1 60 ? -8.120 1.311 -12.448 1.00 0.00 60 GLU A N 7
ATOM 9279 C CA . GLU A 1 60 ? -7.100 0.456 -13.118 1.00 0.00 60 GLU A CA 7
ATOM 9280 C C . GLU A 1 60 ? -5.768 0.581 -12.377 1.00 0.00 60 GLU A C 7
ATOM 9281 O O . GLU A 1 60 ? -5.368 1.656 -11.977 1.00 0.00 60 GLU A O 7
ATOM 9293 N N . LEU A 1 61 ? -5.083 -0.513 -12.183 1.00 0.00 61 LEU A N 7
ATOM 9294 C CA . LEU A 1 61 ? -3.783 -0.462 -11.461 1.00 0.00 61 LEU A CA 7
ATOM 9295 C C . LEU A 1 61 ? -2.630 -0.611 -12.457 1.00 0.00 61 LEU A C 7
ATOM 9296 O O . LEU A 1 61 ? -2.670 -1.436 -13.349 1.00 0.00 61 LEU A O 7
ATOM 9312 N N . SER A 1 62 ? -1.601 0.180 -12.308 1.00 0.00 62 SER A N 7
ATOM 9313 C CA . SER A 1 62 ? -0.442 0.092 -13.235 1.00 0.00 62 SER A CA 7
ATOM 9314 C C . SER A 1 62 ? 0.851 0.021 -12.419 1.00 0.00 62 SER A C 7
ATOM 9315 O O . SER A 1 62 ? 0.892 0.424 -11.274 1.00 0.00 62 SER A O 7
ATOM 9323 N N . PRO A 1 63 ? 1.902 -0.487 -13.007 1.00 0.00 63 PRO A N 7
ATOM 9324 C CA . PRO A 1 63 ? 3.223 -0.611 -12.326 1.00 0.00 63 PRO A CA 7
ATOM 9325 C C . PRO A 1 63 ? 3.778 0.751 -11.905 1.00 0.00 63 PRO A C 7
ATOM 9326 O O . PRO A 1 63 ? 4.429 0.883 -10.888 1.00 0.00 63 PRO A O 7
ATOM 9337 N N . GLU A 1 64 ? 3.514 1.766 -12.679 1.00 0.00 64 GLU A N 7
ATOM 9338 C CA . GLU A 1 64 ? 4.012 3.124 -12.328 1.00 0.00 64 GLU A CA 7
ATOM 9339 C C . GLU A 1 64 ? 3.334 3.589 -11.039 1.00 0.00 64 GLU A C 7
ATOM 9340 O O . GLU A 1 64 ? 3.873 4.373 -10.283 1.00 0.00 64 GLU A O 7
ATOM 9352 N N . HIS A 1 65 ? 2.145 3.113 -10.795 1.00 0.00 65 HIS A N 7
ATOM 9353 C CA . HIS A 1 65 ? 1.399 3.518 -9.571 1.00 0.00 65 HIS A CA 7
ATOM 9354 C C . HIS A 1 65 ? 2.081 2.956 -8.318 1.00 0.00 65 HIS A C 7
ATOM 9355 O O . HIS A 1 65 ? 1.942 3.489 -7.235 1.00 0.00 65 HIS A O 7
ATOM 9370 N N . PHE A 1 66 ? 2.794 1.871 -8.448 1.00 0.00 66 PHE A N 7
ATOM 9371 C CA . PHE A 1 66 ? 3.453 1.264 -7.254 1.00 0.00 66 PHE A CA 7
ATOM 9372 C C . PHE A 1 66 ? 4.924 1.688 -7.166 1.00 0.00 66 PHE A C 7
ATOM 9373 O O . PHE A 1 66 ? 5.669 1.177 -6.356 1.00 0.00 66 PHE A O 7
ATOM 9390 N N . ARG A 1 67 ? 5.358 2.602 -7.988 1.00 0.00 67 ARG A N 7
ATOM 9391 C CA . ARG A 1 67 ? 6.790 3.024 -7.928 1.00 0.00 67 ARG A CA 7
ATOM 9392 C C . ARG A 1 67 ? 7.132 3.590 -6.547 1.00 0.00 67 ARG A C 7
ATOM 9393 O O . ARG A 1 67 ? 8.196 3.341 -6.018 1.00 0.00 67 ARG A O 7
ATOM 9414 N N . SER A 1 68 ? 6.254 4.352 -5.958 1.00 0.00 68 SER A N 7
ATOM 9415 C CA . SER A 1 68 ? 6.564 4.926 -4.615 1.00 0.00 68 SER A CA 7
ATOM 9416 C C . SER A 1 68 ? 5.313 4.926 -3.734 1.00 0.00 68 SER A C 7
ATOM 9417 O O . SER A 1 68 ? 4.200 5.001 -4.214 1.00 0.00 68 SER A O 7
ATOM 9425 N N . ILE A 1 69 ? 5.495 4.848 -2.442 1.00 0.00 69 ILE A N 7
ATOM 9426 C CA . ILE A 1 69 ? 4.336 4.849 -1.516 1.00 0.00 69 ILE A CA 7
ATOM 9427 C C . ILE A 1 69 ? 3.626 6.205 -1.572 1.00 0.00 69 ILE A C 7
ATOM 9428 O O . ILE A 1 69 ? 2.418 6.289 -1.475 1.00 0.00 69 ILE A O 7
ATOM 9444 N N . ARG A 1 70 ? 4.370 7.269 -1.712 1.00 0.00 70 ARG A N 7
ATOM 9445 C CA . ARG A 1 70 ? 3.739 8.620 -1.755 1.00 0.00 70 ARG A CA 7
ATOM 9446 C C . ARG A 1 70 ? 2.784 8.715 -2.946 1.00 0.00 70 ARG A C 7
ATOM 9447 O O . ARG A 1 70 ? 1.716 9.287 -2.848 1.00 0.00 70 ARG A O 7
ATOM 9468 N N . SER A 1 71 ? 3.151 8.161 -4.068 1.00 0.00 71 SER A N 7
ATOM 9469 C CA . SER A 1 71 ? 2.249 8.230 -5.252 1.00 0.00 71 SER A CA 7
ATOM 9470 C C . SER A 1 71 ? 0.928 7.535 -4.920 1.00 0.00 71 SER A C 7
ATOM 9471 O O . SER A 1 71 ? -0.139 8.035 -5.211 1.00 0.00 71 SER A O 7
ATOM 9479 N N . ILE A 1 72 ? 0.997 6.386 -4.305 1.00 0.00 72 ILE A N 7
ATOM 9480 C CA . ILE A 1 72 ? -0.240 5.650 -3.942 1.00 0.00 72 ILE A CA 7
ATOM 9481 C C . ILE A 1 72 ? -1.058 6.483 -2.955 1.00 0.00 72 ILE A C 7
ATOM 9482 O O . ILE A 1 72 ? -2.271 6.518 -3.010 1.00 0.00 72 ILE A O 7
ATOM 9498 N N . ASP A 1 73 ? -0.399 7.147 -2.047 1.00 0.00 73 ASP A N 7
ATOM 9499 C CA . ASP A 1 73 ? -1.125 7.972 -1.047 1.00 0.00 73 ASP A CA 7
ATOM 9500 C C . ASP A 1 73 ? -2.004 8.999 -1.761 1.00 0.00 73 ASP A C 7
ATOM 9501 O O . ASP A 1 73 ? -3.107 9.285 -1.340 1.00 0.00 73 ASP A O 7
ATOM 9510 N N . ALA A 1 74 ? -1.522 9.567 -2.832 1.00 0.00 74 ALA A N 7
ATOM 9511 C CA . ALA A 1 74 ? -2.332 10.584 -3.558 1.00 0.00 74 ALA A CA 7
ATOM 9512 C C . ALA A 1 74 ? -3.576 9.933 -4.161 1.00 0.00 74 ALA A C 7
ATOM 9513 O O . ALA A 1 74 ? -4.666 10.463 -4.073 1.00 0.00 74 ALA A O 7
ATOM 9520 N N . PHE A 1 75 ? -3.432 8.791 -4.772 1.00 0.00 75 PHE A N 7
ATOM 9521 C CA . PHE A 1 75 ? -4.619 8.125 -5.371 1.00 0.00 75 PHE A CA 7
ATOM 9522 C C . PHE A 1 75 ? -5.591 7.724 -4.262 1.00 0.00 75 PHE A C 7
ATOM 9523 O O . PHE A 1 75 ? -6.780 7.962 -4.346 1.00 0.00 75 PHE A O 7
ATOM 9540 N N . VAL A 1 76 ? -5.095 7.122 -3.216 1.00 0.00 76 VAL A N 7
ATOM 9541 C CA . VAL A 1 76 ? -5.986 6.715 -2.104 1.00 0.00 76 VAL A CA 7
ATOM 9542 C C . VAL A 1 76 ? -6.567 7.962 -1.435 1.00 0.00 76 VAL A C 7
ATOM 9543 O O . VAL A 1 76 ? -7.745 8.033 -1.152 1.00 0.00 76 VAL A O 7
ATOM 9556 N N . VAL A 1 77 ? -5.752 8.954 -1.191 1.00 0.00 77 VAL A N 7
ATOM 9557 C CA . VAL A 1 77 ? -6.259 10.193 -0.550 1.00 0.00 77 VAL A CA 7
ATOM 9558 C C . VAL A 1 77 ? -7.306 10.841 -1.455 1.00 0.00 77 VAL A C 7
ATOM 9559 O O . VAL A 1 77 ? -8.296 11.374 -0.995 1.00 0.00 77 VAL A O 7
ATOM 9572 N N . GLY A 1 78 ? -7.090 10.802 -2.739 1.00 0.00 78 GLY A N 7
ATOM 9573 C CA . GLY A 1 78 ? -8.066 11.418 -3.678 1.00 0.00 78 GLY A CA 7
ATOM 9574 C C . GLY A 1 78 ? -9.448 10.793 -3.480 1.00 0.00 78 GLY A C 7
ATOM 9575 O O . GLY A 1 78 ? -10.458 11.447 -3.644 1.00 0.00 78 GLY A O 7
ATOM 9579 N N . ALA A 1 79 ? -9.506 9.532 -3.135 1.00 0.00 79 ALA A N 7
ATOM 9580 C CA . ALA A 1 79 ? -10.835 8.882 -2.941 1.00 0.00 79 ALA A CA 7
ATOM 9581 C C . ALA A 1 79 ? -11.132 8.718 -1.449 1.00 0.00 79 ALA A C 7
ATOM 9582 O O . ALA A 1 79 ? -12.182 9.101 -0.971 1.00 0.00 79 ALA A O 7
ATOM 9589 N N . THR A 1 80 ? -10.220 8.155 -0.708 1.00 0.00 80 THR A N 7
ATOM 9590 C CA . THR A 1 80 ? -10.457 7.972 0.753 1.00 0.00 80 THR A CA 7
ATOM 9591 C C . THR A 1 80 ? -9.125 7.721 1.462 1.00 0.00 80 THR A C 7
ATOM 9592 O O . THR A 1 80 ? -8.211 7.155 0.899 1.00 0.00 80 THR A O 7
ATOM 9603 N N . THR A 1 81 ? -9.010 8.130 2.697 1.00 0.00 81 THR A N 7
ATOM 9604 C CA . THR A 1 81 ? -7.740 7.908 3.441 1.00 0.00 81 THR A CA 7
ATOM 9605 C C . THR A 1 81 ? -8.050 7.296 4.812 1.00 0.00 81 THR A C 7
ATOM 9606 O O . THR A 1 81 ? -8.214 8.000 5.789 1.00 0.00 81 THR A O 7
ATOM 9617 N N . PRO A 1 82 ? -8.130 5.991 4.882 1.00 0.00 82 PRO A N 7
ATOM 9618 C CA . PRO A 1 82 ? -8.423 5.259 6.138 1.00 0.00 82 PRO A CA 7
ATOM 9619 C C . PRO A 1 82 ? -7.146 4.807 6.867 1.00 0.00 82 PRO A C 7
ATOM 9620 O O . PRO A 1 82 ? -6.474 3.897 6.423 1.00 0.00 82 PRO A O 7
ATOM 9631 N N . PRO A 1 83 ? -6.808 5.424 7.975 1.00 0.00 83 PRO A N 7
ATOM 9632 C CA . PRO A 1 83 ? -5.592 5.050 8.747 1.00 0.00 83 PRO A CA 7
ATOM 9633 C C . PRO A 1 83 ? -5.814 3.796 9.599 1.00 0.00 83 PRO A C 7
ATOM 9634 O O . PRO A 1 83 ? -6.787 3.691 10.319 1.00 0.00 83 PRO A O 7
ATOM 9645 N N . VAL A 1 84 ? -4.917 2.849 9.524 1.00 0.00 84 VAL A N 7
ATOM 9646 C CA . VAL A 1 84 ? -5.072 1.603 10.330 1.00 0.00 84 VAL A CA 7
ATOM 9647 C C . VAL A 1 84 ? -3.792 1.351 11.129 1.00 0.00 84 VAL A C 7
ATOM 9648 O O . VAL A 1 84 ? -2.698 1.411 10.602 1.00 0.00 84 VAL A O 7
ATOM 9661 N N . GLU A 1 85 ? -3.917 1.068 12.397 1.00 0.00 85 GLU A N 7
ATOM 9662 C CA . GLU A 1 85 ? -2.706 0.811 13.225 1.00 0.00 85 GLU A CA 7
ATOM 9663 C C . GLU A 1 85 ? -2.013 -0.467 12.745 1.00 0.00 85 GLU A C 7
ATOM 9664 O O . GLU A 1 85 ? -0.803 -0.571 12.758 1.00 0.00 85 GLU A O 7
ATOM 9676 N N . ALA A 1 86 ? -2.772 -1.444 12.325 1.00 0.00 86 ALA A N 7
ATOM 9677 C CA . ALA A 1 86 ? -2.154 -2.715 11.850 1.00 0.00 86 ALA A CA 7
ATOM 9678 C C . ALA A 1 86 ? -3.091 -3.403 10.854 1.00 0.00 86 ALA A C 7
ATOM 9679 O O . ALA A 1 86 ? -4.273 -3.124 10.806 1.00 0.00 86 ALA A O 7
ATOM 9686 N N . LYS A 1 87 ? -2.576 -4.303 10.060 1.00 0.00 87 LYS A N 7
ATOM 9687 C CA . LYS A 1 87 ? -3.442 -5.008 9.073 1.00 0.00 87 LYS A CA 7
ATOM 9688 C C . LYS A 1 87 ? -4.234 -6.105 9.786 1.00 0.00 87 LYS A C 7
ATOM 9689 O O . LYS A 1 87 ? -3.751 -6.737 10.705 1.00 0.00 87 LYS A O 7
ATOM 9708 N N . LEU A 1 88 ? -5.450 -6.337 9.371 1.00 0.00 88 LEU A N 7
ATOM 9709 C CA . LEU A 1 88 ? -6.273 -7.392 10.026 1.00 0.00 88 LEU A CA 7
ATOM 9710 C C . LEU A 1 88 ? -5.539 -8.732 9.948 1.00 0.00 88 LEU A C 7
ATOM 9711 O O . LEU A 1 88 ? -5.578 -9.526 10.867 1.00 0.00 88 LEU A O 7
ATOM 9727 N N . GLN A 1 89 ? -4.870 -8.991 8.858 1.00 0.00 89 GLN A N 7
ATOM 9728 C CA . GLN A 1 89 ? -4.136 -10.281 8.722 1.00 0.00 89 GLN A CA 7
ATOM 9729 C C . GLN A 1 89 ? -5.093 -11.443 8.994 1.00 0.00 89 GLN A C 7
ATOM 9730 O O . GLN A 1 89 ? -4.704 -12.348 9.714 1.00 0.00 89 GLN A O 7
ATOM 9787 N N . MET A 1 1 ? 4.700 13.749 2.790 1.00 0.00 1 MET A N 8
ATOM 9788 C CA . MET A 1 1 ? 3.305 14.089 2.394 1.00 0.00 1 MET A CA 8
ATOM 9789 C C . MET A 1 1 ? 2.398 13.987 3.620 1.00 0.00 1 MET A C 8
ATOM 9790 O O . MET A 1 1 ? 2.798 14.282 4.729 1.00 0.00 1 MET A O 8
ATOM 9806 N N . GLN A 1 2 ? 1.181 13.559 3.431 1.00 0.00 2 GLN A N 8
ATOM 9807 C CA . GLN A 1 2 ? 0.252 13.423 4.586 1.00 0.00 2 GLN A CA 8
ATOM 9808 C C . GLN A 1 2 ? 0.287 11.975 5.072 1.00 0.00 2 GLN A C 8
ATOM 9809 O O . GLN A 1 2 ? -0.048 11.060 4.347 1.00 0.00 2 GLN A O 8
ATOM 9823 N N . HIS A 1 3 ? 0.703 11.754 6.289 1.00 0.00 3 HIS A N 8
ATOM 9824 C CA . HIS A 1 3 ? 0.769 10.359 6.801 1.00 0.00 3 HIS A CA 8
ATOM 9825 C C . HIS A 1 3 ? 1.580 9.515 5.816 1.00 0.00 3 HIS A C 8
ATOM 9826 O O . HIS A 1 3 ? 1.378 8.324 5.685 1.00 0.00 3 HIS A O 8
ATOM 9841 N N . ALA A 1 4 ? 2.494 10.133 5.117 1.00 0.00 4 ALA A N 8
ATOM 9842 C CA . ALA A 1 4 ? 3.321 9.383 4.130 1.00 0.00 4 ALA A CA 8
ATOM 9843 C C . ALA A 1 4 ? 4.128 8.300 4.847 1.00 0.00 4 ALA A C 8
ATOM 9844 O O . ALA A 1 4 ? 4.356 7.230 4.317 1.00 0.00 4 ALA A O 8
ATOM 9851 N N . SER A 1 5 ? 4.571 8.568 6.044 1.00 0.00 5 SER A N 8
ATOM 9852 C CA . SER A 1 5 ? 5.370 7.552 6.784 1.00 0.00 5 SER A CA 8
ATOM 9853 C C . SER A 1 5 ? 4.546 6.278 6.971 1.00 0.00 5 SER A C 8
ATOM 9854 O O . SER A 1 5 ? 5.055 5.179 6.867 1.00 0.00 5 SER A O 8
ATOM 9862 N N . VAL A 1 6 ? 3.278 6.410 7.241 1.00 0.00 6 VAL A N 8
ATOM 9863 C CA . VAL A 1 6 ? 2.432 5.198 7.425 1.00 0.00 6 VAL A CA 8
ATOM 9864 C C . VAL A 1 6 ? 2.385 4.412 6.119 1.00 0.00 6 VAL A C 8
ATOM 9865 O O . VAL A 1 6 ? 2.458 3.203 6.104 1.00 0.00 6 VAL A O 8
ATOM 9878 N N . ILE A 1 7 ? 2.261 5.095 5.019 1.00 0.00 7 ILE A N 8
ATOM 9879 C CA . ILE A 1 7 ? 2.201 4.392 3.710 1.00 0.00 7 ILE A CA 8
ATOM 9880 C C . ILE A 1 7 ? 3.477 3.576 3.500 1.00 0.00 7 ILE A C 8
ATOM 9881 O O . ILE A 1 7 ? 3.432 2.414 3.149 1.00 0.00 7 ILE A O 8
ATOM 9897 N N . ALA A 1 8 ? 4.616 4.174 3.714 1.00 0.00 8 ALA A N 8
ATOM 9898 C CA . ALA A 1 8 ? 5.894 3.429 3.528 1.00 0.00 8 ALA A CA 8
ATOM 9899 C C . ALA A 1 8 ? 5.969 2.281 4.534 1.00 0.00 8 ALA A C 8
ATOM 9900 O O . ALA A 1 8 ? 6.322 1.168 4.200 1.00 0.00 8 ALA A O 8
ATOM 9907 N N . GLN A 1 9 ? 5.638 2.544 5.766 1.00 0.00 9 GLN A N 8
ATOM 9908 C CA . GLN A 1 9 ? 5.685 1.472 6.798 1.00 0.00 9 GLN A CA 8
ATOM 9909 C C . GLN A 1 9 ? 4.581 0.447 6.527 1.00 0.00 9 GLN A C 8
ATOM 9910 O O . GLN A 1 9 ? 4.728 -0.725 6.805 1.00 0.00 9 GLN A O 8
ATOM 9924 N N . PHE A 1 10 ? 3.471 0.881 6.001 1.00 0.00 10 PHE A N 8
ATOM 9925 C CA . PHE A 1 10 ? 2.353 -0.066 5.733 1.00 0.00 10 PHE A CA 8
ATOM 9926 C C . PHE A 1 10 ? 2.816 -1.171 4.780 1.00 0.00 10 PHE A C 8
ATOM 9927 O O . PHE A 1 10 ? 2.646 -2.342 5.048 1.00 0.00 10 PHE A O 8
ATOM 9944 N N . VAL A 1 11 ? 3.394 -0.813 3.671 1.00 0.00 11 VAL A N 8
ATOM 9945 C CA . VAL A 1 11 ? 3.859 -1.852 2.705 1.00 0.00 11 VAL A CA 8
ATOM 9946 C C . VAL A 1 11 ? 5.131 -2.541 3.217 1.00 0.00 11 VAL A C 8
ATOM 9947 O O . VAL A 1 11 ? 5.257 -3.747 3.161 1.00 0.00 11 VAL A O 8
ATOM 9960 N N . VAL A 1 12 ? 6.081 -1.782 3.691 1.00 0.00 12 VAL A N 8
ATOM 9961 C CA . VAL A 1 12 ? 7.361 -2.384 4.178 1.00 0.00 12 VAL A CA 8
ATOM 9962 C C . VAL A 1 12 ? 7.127 -3.285 5.395 1.00 0.00 12 VAL A C 8
ATOM 9963 O O . VAL A 1 12 ? 7.753 -4.316 5.541 1.00 0.00 12 VAL A O 8
ATOM 9976 N N . GLU A 1 13 ? 6.251 -2.902 6.276 1.00 0.00 13 GLU A N 8
ATOM 9977 C CA . GLU A 1 13 ? 6.002 -3.735 7.490 1.00 0.00 13 GLU A CA 8
ATOM 9978 C C . GLU A 1 13 ? 5.543 -5.135 7.080 1.00 0.00 13 GLU A C 8
ATOM 9979 O O . GLU A 1 13 ? 5.804 -6.109 7.757 1.00 0.00 13 GLU A O 8
ATOM 9991 N N . GLU A 1 14 ? 4.842 -5.238 5.989 1.00 0.00 14 GLU A N 8
ATOM 9992 C CA . GLU A 1 14 ? 4.340 -6.568 5.542 1.00 0.00 14 GLU A CA 8
ATOM 9993 C C . GLU A 1 14 ? 5.495 -7.493 5.139 1.00 0.00 14 GLU A C 8
ATOM 9994 O O . GLU A 1 14 ? 5.413 -8.694 5.308 1.00 0.00 14 GLU A O 8
ATOM 10006 N N . PHE A 1 15 ? 6.549 -6.962 4.577 1.00 0.00 15 PHE A N 8
ATOM 10007 C CA . PHE A 1 15 ? 7.675 -7.842 4.131 1.00 0.00 15 PHE A CA 8
ATOM 10008 C C . PHE A 1 15 ? 8.909 -7.666 5.022 1.00 0.00 15 PHE A C 8
ATOM 10009 O O . PHE A 1 15 ? 9.492 -8.635 5.467 1.00 0.00 15 PHE A O 8
ATOM 10026 N N . LEU A 1 16 ? 9.327 -6.451 5.272 1.00 0.00 16 LEU A N 8
ATOM 10027 C CA . LEU A 1 16 ? 10.542 -6.244 6.120 1.00 0.00 16 LEU A CA 8
ATOM 10028 C C . LEU A 1 16 ? 10.226 -5.312 7.294 1.00 0.00 16 LEU A C 8
ATOM 10029 O O . LEU A 1 16 ? 10.501 -4.129 7.251 1.00 0.00 16 LEU A O 8
ATOM 10045 N N . PRO A 1 17 ? 9.669 -5.851 8.346 1.00 0.00 17 PRO A N 8
ATOM 10046 C CA . PRO A 1 17 ? 9.325 -5.087 9.566 1.00 0.00 17 PRO A CA 8
ATOM 10047 C C . PRO A 1 17 ? 10.467 -5.088 10.590 1.00 0.00 17 PRO A C 8
ATOM 10048 O O . PRO A 1 17 ? 10.502 -4.276 11.493 1.00 0.00 17 PRO A O 8
ATOM 10059 N N . ASP A 1 18 ? 11.401 -5.994 10.457 1.00 0.00 18 ASP A N 8
ATOM 10060 C CA . ASP A 1 18 ? 12.533 -6.041 11.423 1.00 0.00 18 ASP A CA 8
ATOM 10061 C C . ASP A 1 18 ? 13.509 -4.914 11.095 1.00 0.00 18 ASP A C 8
ATOM 10062 O O . ASP A 1 18 ? 14.469 -4.676 11.801 1.00 0.00 18 ASP A O 8
ATOM 10071 N N . VAL A 1 19 ? 13.249 -4.206 10.033 1.00 0.00 19 VAL A N 8
ATOM 10072 C CA . VAL A 1 19 ? 14.126 -3.071 9.640 1.00 0.00 19 VAL A CA 8
ATOM 10073 C C . VAL A 1 19 ? 13.320 -1.784 9.790 1.00 0.00 19 VAL A C 8
ATOM 10074 O O . VAL A 1 19 ? 12.132 -1.765 9.539 1.00 0.00 19 VAL A O 8
ATOM 10087 N N . ALA A 1 20 ? 13.931 -0.712 10.205 1.00 0.00 20 ALA A N 8
ATOM 10088 C CA . ALA A 1 20 ? 13.147 0.540 10.369 1.00 0.00 20 ALA A CA 8
ATOM 10089 C C . ALA A 1 20 ? 12.560 0.933 9.002 1.00 0.00 20 ALA A C 8
ATOM 10090 O O . ALA A 1 20 ? 13.295 1.233 8.082 1.00 0.00 20 ALA A O 8
ATOM 10097 N N . PRO A 1 21 ? 11.250 0.932 8.856 1.00 0.00 21 PRO A N 8
ATOM 10098 C CA . PRO A 1 21 ? 10.612 1.298 7.563 1.00 0.00 21 PRO A CA 8
ATOM 10099 C C . PRO A 1 21 ? 10.892 2.753 7.181 1.00 0.00 21 PRO A C 8
ATOM 10100 O O . PRO A 1 21 ? 11.030 3.086 6.021 1.00 0.00 21 PRO A O 8
ATOM 10111 N N . ALA A 1 22 ? 10.991 3.618 8.151 1.00 0.00 22 ALA A N 8
ATOM 10112 C CA . ALA A 1 22 ? 11.278 5.048 7.849 1.00 0.00 22 ALA A CA 8
ATOM 10113 C C . ALA A 1 22 ? 12.740 5.181 7.422 1.00 0.00 22 ALA A C 8
ATOM 10114 O O . ALA A 1 22 ? 13.151 6.182 6.869 1.00 0.00 22 ALA A O 8
ATOM 10121 N N . ASP A 1 23 ? 13.527 4.172 7.677 1.00 0.00 23 ASP A N 8
ATOM 10122 C CA . ASP A 1 23 ? 14.965 4.223 7.293 1.00 0.00 23 ASP A CA 8
ATOM 10123 C C . ASP A 1 23 ? 15.138 3.579 5.919 1.00 0.00 23 ASP A C 8
ATOM 10124 O O . ASP A 1 23 ? 16.237 3.420 5.427 1.00 0.00 23 ASP A O 8
ATOM 10133 N N . VAL A 1 24 ? 14.054 3.212 5.296 1.00 0.00 24 VAL A N 8
ATOM 10134 C CA . VAL A 1 24 ? 14.141 2.584 3.952 1.00 0.00 24 VAL A CA 8
ATOM 10135 C C . VAL A 1 24 ? 13.815 3.640 2.899 1.00 0.00 24 VAL A C 8
ATOM 10136 O O . VAL A 1 24 ? 12.927 4.449 3.077 1.00 0.00 24 VAL A O 8
ATOM 10149 N N . ASP A 1 25 ? 14.529 3.651 1.810 1.00 0.00 25 ASP A N 8
ATOM 10150 C CA . ASP A 1 25 ? 14.252 4.672 0.766 1.00 0.00 25 ASP A CA 8
ATOM 10151 C C . ASP A 1 25 ? 12.852 4.443 0.199 1.00 0.00 25 ASP A C 8
ATOM 10152 O O . ASP A 1 25 ? 12.657 3.659 -0.709 1.00 0.00 25 ASP A O 8
ATOM 10161 N N . VAL A 1 26 ? 11.873 5.124 0.732 1.00 0.00 26 VAL A N 8
ATOM 10162 C CA . VAL A 1 26 ? 10.481 4.951 0.228 1.00 0.00 26 VAL A CA 8
ATOM 10163 C C . VAL A 1 26 ? 10.416 5.344 -1.250 1.00 0.00 26 VAL A C 8
ATOM 10164 O O . VAL A 1 26 ? 9.360 5.363 -1.851 1.00 0.00 26 VAL A O 8
ATOM 10177 N N . ASP A 1 27 ? 11.538 5.649 -1.844 1.00 0.00 27 ASP A N 8
ATOM 10178 C CA . ASP A 1 27 ? 11.542 6.031 -3.284 1.00 0.00 27 ASP A CA 8
ATOM 10179 C C . ASP A 1 27 ? 11.750 4.775 -4.132 1.00 0.00 27 ASP A C 8
ATOM 10180 O O . ASP A 1 27 ? 12.005 4.848 -5.318 1.00 0.00 27 ASP A O 8
ATOM 10189 N N . LEU A 1 28 ? 11.645 3.622 -3.529 1.00 0.00 28 LEU A N 8
ATOM 10190 C CA . LEU A 1 28 ? 11.840 2.357 -4.291 1.00 0.00 28 LEU A CA 8
ATOM 10191 C C . LEU A 1 28 ? 10.530 1.956 -4.959 1.00 0.00 28 LEU A C 8
ATOM 10192 O O . LEU A 1 28 ? 9.483 1.947 -4.343 1.00 0.00 28 LEU A O 8
ATOM 10208 N N . ASP A 1 29 ? 10.580 1.621 -6.217 1.00 0.00 29 ASP A N 8
ATOM 10209 C CA . ASP A 1 29 ? 9.338 1.216 -6.921 1.00 0.00 29 ASP A CA 8
ATOM 10210 C C . ASP A 1 29 ? 8.835 -0.102 -6.334 1.00 0.00 29 ASP A C 8
ATOM 10211 O O . ASP A 1 29 ? 9.529 -1.098 -6.331 1.00 0.00 29 ASP A O 8
ATOM 10220 N N . LEU A 1 30 ? 7.635 -0.115 -5.827 1.00 0.00 30 LEU A N 8
ATOM 10221 C CA . LEU A 1 30 ? 7.099 -1.368 -5.235 1.00 0.00 30 LEU A CA 8
ATOM 10222 C C . LEU A 1 30 ? 6.971 -2.427 -6.330 1.00 0.00 30 LEU A C 8
ATOM 10223 O O . LEU A 1 30 ? 6.630 -3.564 -6.070 1.00 0.00 30 LEU A O 8
ATOM 10239 N N . VAL A 1 31 ? 7.234 -2.064 -7.557 1.00 0.00 31 VAL A N 8
ATOM 10240 C CA . VAL A 1 31 ? 7.118 -3.055 -8.662 1.00 0.00 31 VAL A CA 8
ATOM 10241 C C . VAL A 1 31 ? 7.888 -4.318 -8.285 1.00 0.00 31 VAL A C 8
ATOM 10242 O O . VAL A 1 31 ? 7.448 -5.422 -8.536 1.00 0.00 31 VAL A O 8
ATOM 10255 N N . ASP A 1 32 ? 9.024 -4.170 -7.664 1.00 0.00 32 ASP A N 8
ATOM 10256 C CA . ASP A 1 32 ? 9.799 -5.373 -7.252 1.00 0.00 32 ASP A CA 8
ATOM 10257 C C . ASP A 1 32 ? 8.912 -6.213 -6.338 1.00 0.00 32 ASP A C 8
ATOM 10258 O O . ASP A 1 32 ? 8.901 -7.427 -6.395 1.00 0.00 32 ASP A O 8
ATOM 10267 N N . ASN A 1 33 ? 8.150 -5.559 -5.506 1.00 0.00 33 ASN A N 8
ATOM 10268 C CA . ASN A 1 33 ? 7.231 -6.280 -4.588 1.00 0.00 33 ASN A CA 8
ATOM 10269 C C . ASN A 1 33 ? 5.894 -6.479 -5.298 1.00 0.00 33 ASN A C 8
ATOM 10270 O O . ASN A 1 33 ? 4.886 -6.764 -4.683 1.00 0.00 33 ASN A O 8
ATOM 10281 N N . GLY A 1 34 ? 5.880 -6.309 -6.593 1.00 0.00 34 GLY A N 8
ATOM 10282 C CA . GLY A 1 34 ? 4.614 -6.468 -7.360 1.00 0.00 34 GLY A CA 8
ATOM 10283 C C . GLY A 1 34 ? 3.850 -7.686 -6.845 1.00 0.00 34 GLY A C 8
ATOM 10284 O O . GLY A 1 34 ? 2.669 -7.832 -7.078 1.00 0.00 34 GLY A O 8
ATOM 10288 N N . VAL A 1 35 ? 4.505 -8.561 -6.137 1.00 0.00 35 VAL A N 8
ATOM 10289 C CA . VAL A 1 35 ? 3.789 -9.752 -5.608 1.00 0.00 35 VAL A CA 8
ATOM 10290 C C . VAL A 1 35 ? 2.540 -9.277 -4.862 1.00 0.00 35 VAL A C 8
ATOM 10291 O O . VAL A 1 35 ? 1.509 -9.919 -4.878 1.00 0.00 35 VAL A O 8
ATOM 10304 N N . ILE A 1 36 ? 2.633 -8.151 -4.210 1.00 0.00 36 ILE A N 8
ATOM 10305 C CA . ILE A 1 36 ? 1.464 -7.613 -3.457 1.00 0.00 36 ILE A CA 8
ATOM 10306 C C . ILE A 1 36 ? 0.401 -7.106 -4.431 1.00 0.00 36 ILE A C 8
ATOM 10307 O O . ILE A 1 36 ? -0.761 -7.006 -4.100 1.00 0.00 36 ILE A O 8
ATOM 10323 N N . ASP A 1 37 ? 0.800 -6.749 -5.616 1.00 0.00 37 ASP A N 8
ATOM 10324 C CA . ASP A 1 37 ? -0.171 -6.204 -6.608 1.00 0.00 37 ASP A CA 8
ATOM 10325 C C . ASP A 1 37 ? -1.297 -7.202 -6.891 1.00 0.00 37 ASP A C 8
ATOM 10326 O O . ASP A 1 37 ? -2.406 -6.809 -7.193 1.00 0.00 37 ASP A O 8
ATOM 10335 N N . SER A 1 38 ? -1.027 -8.481 -6.833 1.00 0.00 38 SER A N 8
ATOM 10336 C CA . SER A 1 38 ? -2.099 -9.476 -7.139 1.00 0.00 38 SER A CA 8
ATOM 10337 C C . SER A 1 38 ? -2.483 -10.288 -5.898 1.00 0.00 38 SER A C 8
ATOM 10338 O O . SER A 1 38 ? -3.603 -10.227 -5.432 1.00 0.00 38 SER A O 8
ATOM 10345 N N . LEU A 1 39 ? -1.579 -11.068 -5.377 1.00 0.00 39 LEU A N 8
ATOM 10346 C CA . LEU A 1 39 ? -1.917 -11.902 -4.189 1.00 0.00 39 LEU A CA 8
ATOM 10347 C C . LEU A 1 39 ? -2.192 -11.015 -2.978 1.00 0.00 39 LEU A C 8
ATOM 10348 O O . LEU A 1 39 ? -3.203 -11.145 -2.317 1.00 0.00 39 LEU A O 8
ATOM 10364 N N . GLY A 1 40 ? -1.302 -10.118 -2.680 1.00 0.00 40 GLY A N 8
ATOM 10365 C CA . GLY A 1 40 ? -1.513 -9.225 -1.510 1.00 0.00 40 GLY A CA 8
ATOM 10366 C C . GLY A 1 40 ? -2.640 -8.241 -1.810 1.00 0.00 40 GLY A C 8
ATOM 10367 O O . GLY A 1 40 ? -3.446 -7.923 -0.958 1.00 0.00 40 GLY A O 8
ATOM 10371 N N . LEU A 1 41 ? -2.695 -7.749 -3.015 1.00 0.00 41 LEU A N 8
ATOM 10372 C CA . LEU A 1 41 ? -3.761 -6.775 -3.372 1.00 0.00 41 LEU A CA 8
ATOM 10373 C C . LEU A 1 41 ? -5.129 -7.416 -3.162 1.00 0.00 41 LEU A C 8
ATOM 10374 O O . LEU A 1 41 ? -6.035 -6.805 -2.639 1.00 0.00 41 LEU A O 8
ATOM 10390 N N . LEU A 1 42 ? -5.289 -8.641 -3.567 1.00 0.00 42 LEU A N 8
ATOM 10391 C CA . LEU A 1 42 ? -6.612 -9.301 -3.392 1.00 0.00 42 LEU A CA 8
ATOM 10392 C C . LEU A 1 42 ? -6.965 -9.319 -1.906 1.00 0.00 42 LEU A C 8
ATOM 10393 O O . LEU A 1 42 ? -8.077 -9.019 -1.518 1.00 0.00 42 LEU A O 8
ATOM 10409 N N . LYS A 1 43 ? -6.025 -9.655 -1.071 1.00 0.00 43 LYS A N 8
ATOM 10410 C CA . LYS A 1 43 ? -6.301 -9.678 0.389 1.00 0.00 43 LYS A CA 8
ATOM 10411 C C . LYS A 1 43 ? -6.525 -8.249 0.891 1.00 0.00 43 LYS A C 8
ATOM 10412 O O . LYS A 1 43 ? -7.316 -8.007 1.780 1.00 0.00 43 LYS A O 8
ATOM 10431 N N . VAL A 1 44 ? -5.813 -7.303 0.338 1.00 0.00 44 VAL A N 8
ATOM 10432 C CA . VAL A 1 44 ? -5.957 -5.888 0.790 1.00 0.00 44 VAL A CA 8
ATOM 10433 C C . VAL A 1 44 ? -7.347 -5.343 0.453 1.00 0.00 44 VAL A C 8
ATOM 10434 O O . VAL A 1 44 ? -7.991 -4.729 1.276 1.00 0.00 44 VAL A O 8
ATOM 10447 N N . ILE A 1 45 ? -7.816 -5.542 -0.746 1.00 0.00 45 ILE A N 8
ATOM 10448 C CA . ILE A 1 45 ? -9.157 -5.011 -1.107 1.00 0.00 45 ILE A CA 8
ATOM 10449 C C . ILE A 1 45 ? -10.226 -5.625 -0.200 1.00 0.00 45 ILE A C 8
ATOM 10450 O O . ILE A 1 45 ? -11.115 -4.944 0.269 1.00 0.00 45 ILE A O 8
ATOM 10466 N N . ALA A 1 46 ? -10.157 -6.902 0.045 1.00 0.00 46 ALA A N 8
ATOM 10467 C CA . ALA A 1 46 ? -11.184 -7.545 0.914 1.00 0.00 46 ALA A CA 8
ATOM 10468 C C . ALA A 1 46 ? -11.068 -7.016 2.346 1.00 0.00 46 ALA A C 8
ATOM 10469 O O . ALA A 1 46 ? -12.053 -6.696 2.982 1.00 0.00 46 ALA A O 8
ATOM 10476 N N . TRP A 1 47 ? -9.877 -6.925 2.862 1.00 0.00 47 TRP A N 8
ATOM 10477 C CA . TRP A 1 47 ? -9.707 -6.415 4.250 1.00 0.00 47 TRP A CA 8
ATOM 10478 C C . TRP A 1 47 ? -9.794 -4.888 4.262 1.00 0.00 47 TRP A C 8
ATOM 10479 O O . TRP A 1 47 ? -10.494 -4.298 5.062 1.00 0.00 47 TRP A O 8
ATOM 10500 N N . LEU A 1 48 ? -9.067 -4.246 3.391 1.00 0.00 48 LEU A N 8
ATOM 10501 C CA . LEU A 1 48 ? -9.072 -2.756 3.352 1.00 0.00 48 LEU A CA 8
ATOM 10502 C C . LEU A 1 48 ? -10.485 -2.229 3.083 1.00 0.00 48 LEU A C 8
ATOM 10503 O O . LEU A 1 48 ? -10.915 -1.265 3.684 1.00 0.00 48 LEU A O 8
ATOM 10519 N N . GLU A 1 49 ? -11.213 -2.842 2.188 1.00 0.00 49 GLU A N 8
ATOM 10520 C CA . GLU A 1 49 ? -12.586 -2.349 1.904 1.00 0.00 49 GLU A CA 8
ATOM 10521 C C . GLU A 1 49 ? -13.447 -2.534 3.151 1.00 0.00 49 GLU A C 8
ATOM 10522 O O . GLU A 1 49 ? -14.256 -1.697 3.487 1.00 0.00 49 GLU A O 8
ATOM 10534 N N . ASP A 1 50 ? -13.268 -3.618 3.852 1.00 0.00 50 ASP A N 8
ATOM 10535 C CA . ASP A 1 50 ? -14.064 -3.842 5.088 1.00 0.00 50 ASP A CA 8
ATOM 10536 C C . ASP A 1 50 ? -13.653 -2.811 6.142 1.00 0.00 50 ASP A C 8
ATOM 10537 O O . ASP A 1 50 ? -14.460 -2.338 6.917 1.00 0.00 50 ASP A O 8
ATOM 10546 N N . ARG A 1 51 ? -12.392 -2.479 6.180 1.00 0.00 51 ARG A N 8
ATOM 10547 C CA . ARG A 1 51 ? -11.894 -1.498 7.187 1.00 0.00 51 ARG A CA 8
ATOM 10548 C C . ARG A 1 51 ? -12.593 -0.141 7.030 1.00 0.00 51 ARG A C 8
ATOM 10549 O O . ARG A 1 51 ? -12.992 0.464 8.005 1.00 0.00 51 ARG A O 8
ATOM 10570 N N . PHE A 1 52 ? -12.731 0.353 5.824 1.00 0.00 52 PHE A N 8
ATOM 10571 C CA . PHE A 1 52 ? -13.388 1.679 5.632 1.00 0.00 52 PHE A CA 8
ATOM 10572 C C . PHE A 1 52 ? -14.657 1.544 4.788 1.00 0.00 52 PHE A C 8
ATOM 10573 O O . PHE A 1 52 ? -15.365 2.506 4.566 1.00 0.00 52 PHE A O 8
ATOM 10590 N N . GLY A 1 53 ? -14.956 0.370 4.313 1.00 0.00 53 GLY A N 8
ATOM 10591 C CA . GLY A 1 53 ? -16.184 0.204 3.484 1.00 0.00 53 GLY A CA 8
ATOM 10592 C C . GLY A 1 53 ? -15.980 0.900 2.137 1.00 0.00 53 GLY A C 8
ATOM 10593 O O . GLY A 1 53 ? -16.861 1.567 1.632 1.00 0.00 53 GLY A O 8
ATOM 10597 N N . ILE A 1 54 ? -14.819 0.761 1.557 1.00 0.00 54 ILE A N 8
ATOM 10598 C CA . ILE A 1 54 ? -14.553 1.425 0.249 1.00 0.00 54 ILE A CA 8
ATOM 10599 C C . ILE A 1 54 ? -14.739 0.420 -0.890 1.00 0.00 54 ILE A C 8
ATOM 10600 O O . ILE A 1 54 ? -14.391 -0.737 -0.773 1.00 0.00 54 ILE A O 8
ATOM 10616 N N . ALA A 1 55 ? -15.289 0.854 -1.991 1.00 0.00 55 ALA A N 8
ATOM 10617 C CA . ALA A 1 55 ? -15.502 -0.074 -3.136 1.00 0.00 55 ALA A CA 8
ATOM 10618 C C . ALA A 1 55 ? -14.152 -0.592 -3.636 1.00 0.00 55 ALA A C 8
ATOM 10619 O O . ALA A 1 55 ? -13.152 0.096 -3.583 1.00 0.00 55 ALA A O 8
ATOM 10626 N N . ALA A 1 56 ? -14.117 -1.805 -4.118 1.00 0.00 56 ALA A N 8
ATOM 10627 C CA . ALA A 1 56 ? -12.835 -2.375 -4.619 1.00 0.00 56 ALA A CA 8
ATOM 10628 C C . ALA A 1 56 ? -12.319 -1.540 -5.792 1.00 0.00 56 ALA A C 8
ATOM 10629 O O . ALA A 1 56 ? -11.129 -1.438 -6.015 1.00 0.00 56 ALA A O 8
ATOM 10636 N N . ASP A 1 57 ? -13.203 -0.948 -6.548 1.00 0.00 57 ASP A N 8
ATOM 10637 C CA . ASP A 1 57 ? -12.759 -0.125 -7.709 1.00 0.00 57 ASP A CA 8
ATOM 10638 C C . ASP A 1 57 ? -11.856 -0.968 -8.612 1.00 0.00 57 ASP A C 8
ATOM 10639 O O . ASP A 1 57 ? -10.807 -0.531 -9.042 1.00 0.00 57 ASP A O 8
ATOM 10648 N N . ASP A 1 58 ? -12.258 -2.176 -8.898 1.00 0.00 58 ASP A N 8
ATOM 10649 C CA . ASP A 1 58 ? -11.428 -3.056 -9.769 1.00 0.00 58 ASP A CA 8
ATOM 10650 C C . ASP A 1 58 ? -11.832 -2.862 -11.232 1.00 0.00 58 ASP A C 8
ATOM 10651 O O . ASP A 1 58 ? -11.494 -3.655 -12.089 1.00 0.00 58 ASP A O 8
ATOM 10660 N N . VAL A 1 59 ? -12.559 -1.819 -11.525 1.00 0.00 59 VAL A N 8
ATOM 10661 C CA . VAL A 1 59 ? -12.988 -1.584 -12.932 1.00 0.00 59 VAL A CA 8
ATOM 10662 C C . VAL A 1 59 ? -11.766 -1.589 -13.852 1.00 0.00 59 VAL A C 8
ATOM 10663 O O . VAL A 1 59 ? -11.794 -2.146 -14.932 1.00 0.00 59 VAL A O 8
ATOM 10676 N N . GLU A 1 60 ? -10.692 -0.979 -13.436 1.00 0.00 60 GLU A N 8
ATOM 10677 C CA . GLU A 1 60 ? -9.473 -0.959 -14.294 1.00 0.00 60 GLU A CA 8
ATOM 10678 C C . GLU A 1 60 ? -8.230 -0.712 -13.439 1.00 0.00 60 GLU A C 8
ATOM 10679 O O . GLU A 1 60 ? -7.949 0.403 -13.045 1.00 0.00 60 GLU A O 8
ATOM 10691 N N . LEU A 1 61 ? -7.480 -1.744 -13.160 1.00 0.00 61 LEU A N 8
ATOM 10692 C CA . LEU A 1 61 ? -6.248 -1.579 -12.340 1.00 0.00 61 LEU A CA 8
ATOM 10693 C C . LEU A 1 61 ? -5.020 -1.878 -13.205 1.00 0.00 61 LEU A C 8
ATOM 10694 O O . LEU A 1 61 ? -5.030 -2.783 -14.016 1.00 0.00 61 LEU A O 8
ATOM 10710 N N . SER A 1 62 ? -3.963 -1.128 -13.039 1.00 0.00 62 SER A N 8
ATOM 10711 C CA . SER A 1 62 ? -2.740 -1.376 -13.854 1.00 0.00 62 SER A CA 8
ATOM 10712 C C . SER A 1 62 ? -1.500 -1.300 -12.957 1.00 0.00 62 SER A C 8
ATOM 10713 O O . SER A 1 62 ? -1.525 -0.705 -11.898 1.00 0.00 62 SER A O 8
ATOM 10721 N N . PRO A 1 63 ? -0.421 -1.902 -13.386 1.00 0.00 63 PRO A N 8
ATOM 10722 C CA . PRO A 1 63 ? 0.860 -1.911 -12.620 1.00 0.00 63 PRO A CA 8
ATOM 10723 C C . PRO A 1 63 ? 1.431 -0.502 -12.429 1.00 0.00 63 PRO A C 8
ATOM 10724 O O . PRO A 1 63 ? 2.196 -0.249 -11.520 1.00 0.00 63 PRO A O 8
ATOM 10735 N N . GLU A 1 64 ? 1.065 0.415 -13.281 1.00 0.00 64 GLU A N 8
ATOM 10736 C CA . GLU A 1 64 ? 1.586 1.805 -13.152 1.00 0.00 64 GLU A CA 8
ATOM 10737 C C . GLU A 1 64 ? 1.157 2.389 -11.805 1.00 0.00 64 GLU A C 8
ATOM 10738 O O . GLU A 1 64 ? 1.840 3.211 -11.227 1.00 0.00 64 GLU A O 8
ATOM 10750 N N . HIS A 1 65 ? 0.028 1.972 -11.303 1.00 0.00 65 HIS A N 8
ATOM 10751 C CA . HIS A 1 65 ? -0.449 2.504 -9.997 1.00 0.00 65 HIS A CA 8
ATOM 10752 C C . HIS A 1 65 ? 0.474 2.025 -8.873 1.00 0.00 65 HIS A C 8
ATOM 10753 O O . HIS A 1 65 ? 0.600 2.665 -7.848 1.00 0.00 65 HIS A O 8
ATOM 10768 N N . PHE A 1 66 ? 1.114 0.903 -9.054 1.00 0.00 66 PHE A N 8
ATOM 10769 C CA . PHE A 1 66 ? 2.021 0.383 -7.991 1.00 0.00 66 PHE A CA 8
ATOM 10770 C C . PHE A 1 66 ? 3.476 0.664 -8.372 1.00 0.00 66 PHE A C 8
ATOM 10771 O O . PHE A 1 66 ? 4.397 0.223 -7.714 1.00 0.00 66 PHE A O 8
ATOM 10788 N N . ARG A 1 67 ? 3.693 1.389 -9.436 1.00 0.00 67 ARG A N 8
ATOM 10789 C CA . ARG A 1 67 ? 5.090 1.688 -9.862 1.00 0.00 67 ARG A CA 8
ATOM 10790 C C . ARG A 1 67 ? 5.850 2.358 -8.714 1.00 0.00 67 ARG A C 8
ATOM 10791 O O . ARG A 1 67 ? 7.011 2.083 -8.486 1.00 0.00 67 ARG A O 8
ATOM 10812 N N . SER A 1 68 ? 5.213 3.238 -7.988 1.00 0.00 68 SER A N 8
ATOM 10813 C CA . SER A 1 68 ? 5.920 3.916 -6.864 1.00 0.00 68 SER A CA 8
ATOM 10814 C C . SER A 1 68 ? 4.953 4.147 -5.700 1.00 0.00 68 SER A C 8
ATOM 10815 O O . SER A 1 68 ? 3.755 4.244 -5.882 1.00 0.00 68 SER A O 8
ATOM 10823 N N . ILE A 1 69 ? 5.469 4.240 -4.504 1.00 0.00 69 ILE A N 8
ATOM 10824 C CA . ILE A 1 69 ? 4.599 4.468 -3.323 1.00 0.00 69 ILE A CA 8
ATOM 10825 C C . ILE A 1 69 ? 3.935 5.844 -3.425 1.00 0.00 69 ILE A C 8
ATOM 10826 O O . ILE A 1 69 ? 2.799 6.028 -3.035 1.00 0.00 69 ILE A O 8
ATOM 10842 N N . ARG A 1 70 ? 4.643 6.816 -3.932 1.00 0.00 70 ARG A N 8
ATOM 10843 C CA . ARG A 1 70 ? 4.065 8.186 -4.044 1.00 0.00 70 ARG A CA 8
ATOM 10844 C C . ARG A 1 70 ? 2.831 8.170 -4.949 1.00 0.00 70 ARG A C 8
ATOM 10845 O O . ARG A 1 70 ? 1.862 8.860 -4.699 1.00 0.00 70 ARG A O 8
ATOM 10866 N N . SER A 1 71 ? 2.852 7.399 -6.002 1.00 0.00 71 SER A N 8
ATOM 10867 C CA . SER A 1 71 ? 1.672 7.363 -6.911 1.00 0.00 71 SER A CA 8
ATOM 10868 C C . SER A 1 71 ? 0.438 6.907 -6.129 1.00 0.00 71 SER A C 8
ATOM 10869 O O . SER A 1 71 ? -0.622 7.495 -6.224 1.00 0.00 71 SER A O 8
ATOM 10877 N N . ILE A 1 72 ? 0.568 5.868 -5.353 1.00 0.00 72 ILE A N 8
ATOM 10878 C CA . ILE A 1 72 ? -0.586 5.375 -4.561 1.00 0.00 72 ILE A CA 8
ATOM 10879 C C . ILE A 1 72 ? -0.937 6.392 -3.472 1.00 0.00 72 ILE A C 8
ATOM 10880 O O . ILE A 1 72 ? -2.091 6.621 -3.168 1.00 0.00 72 ILE A O 8
ATOM 10896 N N . ASP A 1 73 ? 0.055 6.993 -2.874 1.00 0.00 73 ASP A N 8
ATOM 10897 C CA . ASP A 1 73 ? -0.209 7.984 -1.792 1.00 0.00 73 ASP A CA 8
ATOM 10898 C C . ASP A 1 73 ? -1.105 9.112 -2.308 1.00 0.00 73 ASP A C 8
ATOM 10899 O O . ASP A 1 73 ? -1.999 9.566 -1.622 1.00 0.00 73 ASP A O 8
ATOM 10908 N N . ALA A 1 74 ? -0.872 9.576 -3.504 1.00 0.00 74 ALA A N 8
ATOM 10909 C CA . ALA A 1 74 ? -1.713 10.682 -4.041 1.00 0.00 74 ALA A CA 8
ATOM 10910 C C . ALA A 1 74 ? -3.147 10.194 -4.237 1.00 0.00 74 ALA A C 8
ATOM 10911 O O . ALA A 1 74 ? -4.096 10.885 -3.920 1.00 0.00 74 ALA A O 8
ATOM 10918 N N . PHE A 1 75 ? -3.317 9.012 -4.754 1.00 0.00 75 PHE A N 8
ATOM 10919 C CA . PHE A 1 75 ? -4.695 8.489 -4.964 1.00 0.00 75 PHE A CA 8
ATOM 10920 C C . PHE A 1 75 ? -5.399 8.358 -3.614 1.00 0.00 75 PHE A C 8
ATOM 10921 O O . PHE A 1 75 ? -6.518 8.800 -3.439 1.00 0.00 75 PHE A O 8
ATOM 10938 N N . VAL A 1 76 ? -4.752 7.754 -2.655 1.00 0.00 76 VAL A N 8
ATOM 10939 C CA . VAL A 1 76 ? -5.379 7.593 -1.321 1.00 0.00 76 VAL A CA 8
ATOM 10940 C C . VAL A 1 76 ? -5.547 8.963 -0.659 1.00 0.00 76 VAL A C 8
ATOM 10941 O O . VAL A 1 76 ? -6.595 9.283 -0.140 1.00 0.00 76 VAL A O 8
ATOM 10954 N N . VAL A 1 77 ? -4.528 9.780 -0.679 1.00 0.00 77 VAL A N 8
ATOM 10955 C CA . VAL A 1 77 ? -4.642 11.121 -0.051 1.00 0.00 77 VAL A CA 8
ATOM 10956 C C . VAL A 1 77 ? -5.737 11.922 -0.753 1.00 0.00 77 VAL A C 8
ATOM 10957 O O . VAL A 1 77 ? -6.490 12.645 -0.131 1.00 0.00 77 VAL A O 8
ATOM 10970 N N . GLY A 1 78 ? -5.828 11.801 -2.047 1.00 0.00 78 GLY A N 8
ATOM 10971 C CA . GLY A 1 78 ? -6.869 12.557 -2.794 1.00 0.00 78 GLY A CA 8
ATOM 10972 C C . GLY A 1 78 ? -8.258 12.204 -2.258 1.00 0.00 78 GLY A C 8
ATOM 10973 O O . GLY A 1 78 ? -9.153 13.025 -2.256 1.00 0.00 78 GLY A O 8
ATOM 10977 N N . ALA A 1 79 ? -8.453 10.989 -1.811 1.00 0.00 79 ALA A N 8
ATOM 10978 C CA . ALA A 1 79 ? -9.797 10.601 -1.290 1.00 0.00 79 ALA A CA 8
ATOM 10979 C C . ALA A 1 79 ? -9.778 10.541 0.239 1.00 0.00 79 ALA A C 8
ATOM 10980 O O . ALA A 1 79 ? -10.611 11.126 0.902 1.00 0.00 79 ALA A O 8
ATOM 10987 N N . THR A 1 80 ? -8.837 9.840 0.805 1.00 0.00 80 THR A N 8
ATOM 10988 C CA . THR A 1 80 ? -8.772 9.747 2.291 1.00 0.00 80 THR A CA 8
ATOM 10989 C C . THR A 1 80 ? -7.364 9.331 2.722 1.00 0.00 80 THR A C 8
ATOM 10990 O O . THR A 1 80 ? -6.680 8.610 2.026 1.00 0.00 80 THR A O 8
ATOM 11001 N N . THR A 1 81 ? -6.930 9.773 3.869 1.00 0.00 81 THR A N 8
ATOM 11002 C CA . THR A 1 81 ? -5.571 9.402 4.352 1.00 0.00 81 THR A CA 8
ATOM 11003 C C . THR A 1 81 ? -5.675 8.869 5.786 1.00 0.00 81 THR A C 8
ATOM 11004 O O . THR A 1 81 ? -5.579 9.615 6.739 1.00 0.00 81 THR A O 8
ATOM 11015 N N . PRO A 1 82 ? -5.887 7.584 5.935 1.00 0.00 82 PRO A N 8
ATOM 11016 C CA . PRO A 1 82 ? -6.027 6.929 7.264 1.00 0.00 82 PRO A CA 8
ATOM 11017 C C . PRO A 1 82 ? -4.687 6.440 7.842 1.00 0.00 82 PRO A C 8
ATOM 11018 O O . PRO A 1 82 ? -4.118 5.485 7.352 1.00 0.00 82 PRO A O 8
ATOM 11029 N N . PRO A 1 83 ? -4.192 7.067 8.883 1.00 0.00 83 PRO A N 8
ATOM 11030 C CA . PRO A 1 83 ? -2.915 6.654 9.524 1.00 0.00 83 PRO A CA 8
ATOM 11031 C C . PRO A 1 83 ? -3.123 5.486 10.494 1.00 0.00 83 PRO A C 8
ATOM 11032 O O . PRO A 1 83 ? -4.076 5.463 11.248 1.00 0.00 83 PRO A O 8
ATOM 11043 N N . VAL A 1 84 ? -2.245 4.517 10.484 1.00 0.00 84 VAL A N 8
ATOM 11044 C CA . VAL A 1 84 ? -2.405 3.357 11.410 1.00 0.00 84 VAL A CA 8
ATOM 11045 C C . VAL A 1 84 ? -1.085 3.090 12.135 1.00 0.00 84 VAL A C 8
ATOM 11046 O O . VAL A 1 84 ? -0.018 3.193 11.563 1.00 0.00 84 VAL A O 8
ATOM 11059 N N . GLU A 1 85 ? -1.151 2.744 13.392 1.00 0.00 85 GLU A N 8
ATOM 11060 C CA . GLU A 1 85 ? 0.098 2.464 14.155 1.00 0.00 85 GLU A CA 8
ATOM 11061 C C . GLU A 1 85 ? 0.812 1.260 13.540 1.00 0.00 85 GLU A C 8
ATOM 11062 O O . GLU A 1 85 ? 2.025 1.195 13.507 1.00 0.00 85 GLU A O 8
ATOM 11074 N N . ALA A 1 86 ? 0.069 0.302 13.054 1.00 0.00 86 ALA A N 8
ATOM 11075 C CA . ALA A 1 86 ? 0.705 -0.899 12.444 1.00 0.00 86 ALA A CA 8
ATOM 11076 C C . ALA A 1 86 ? -0.157 -1.402 11.284 1.00 0.00 86 ALA A C 8
ATOM 11077 O O . ALA A 1 86 ? -1.348 -1.168 11.236 1.00 0.00 86 ALA A O 8
ATOM 11084 N N . LYS A 1 87 ? 0.437 -2.090 10.349 1.00 0.00 87 LYS A N 8
ATOM 11085 C CA . LYS A 1 87 ? -0.345 -2.609 9.192 1.00 0.00 87 LYS A CA 8
ATOM 11086 C C . LYS A 1 87 ? -1.462 -3.522 9.703 1.00 0.00 87 LYS A C 8
ATOM 11087 O O . LYS A 1 87 ? -2.564 -3.518 9.193 1.00 0.00 87 LYS A O 8
ATOM 11106 N N . LEU A 1 88 ? -1.182 -4.306 10.709 1.00 0.00 88 LEU A N 8
ATOM 11107 C CA . LEU A 1 88 ? -2.224 -5.221 11.256 1.00 0.00 88 LEU A CA 8
ATOM 11108 C C . LEU A 1 88 ? -3.434 -4.403 11.711 1.00 0.00 88 LEU A C 8
ATOM 11109 O O . LEU A 1 88 ? -4.567 -4.814 11.556 1.00 0.00 88 LEU A O 8
ATOM 11125 N N . GLN A 1 89 ? -3.204 -3.248 12.273 1.00 0.00 89 GLN A N 8
ATOM 11126 C CA . GLN A 1 89 ? -4.342 -2.406 12.739 1.00 0.00 89 GLN A CA 8
ATOM 11127 C C . GLN A 1 89 ? -4.660 -1.347 11.682 1.00 0.00 89 GLN A C 8
ATOM 11128 O O . GLN A 1 89 ? -5.712 -0.739 11.780 1.00 0.00 89 GLN A O 8
ATOM 11185 N N . MET A 1 1 ? 3.488 12.322 1.343 1.00 0.00 1 MET A N 9
ATOM 11186 C CA . MET A 1 1 ? 3.548 11.236 2.361 1.00 0.00 1 MET A CA 9
ATOM 11187 C C . MET A 1 1 ? 2.484 11.478 3.431 1.00 0.00 1 MET A C 9
ATOM 11188 O O . MET A 1 1 ? 2.685 11.200 4.596 1.00 0.00 1 MET A O 9
ATOM 11204 N N . GLN A 1 2 ? 1.352 11.995 3.043 1.00 0.00 2 GLN A N 9
ATOM 11205 C CA . GLN A 1 2 ? 0.273 12.255 4.037 1.00 0.00 2 GLN A CA 9
ATOM 11206 C C . GLN A 1 2 ? -0.118 10.941 4.714 1.00 0.00 2 GLN A C 9
ATOM 11207 O O . GLN A 1 2 ? -0.406 10.900 5.893 1.00 0.00 2 GLN A O 9
ATOM 11221 N N . HIS A 1 3 ? -0.129 9.866 3.976 1.00 0.00 3 HIS A N 9
ATOM 11222 C CA . HIS A 1 3 ? -0.501 8.552 4.572 1.00 0.00 3 HIS A CA 9
ATOM 11223 C C . HIS A 1 3 ? 0.448 7.474 4.047 1.00 0.00 3 HIS A C 9
ATOM 11224 O O . HIS A 1 3 ? 0.186 6.293 4.159 1.00 0.00 3 HIS A O 9
ATOM 11239 N N . ALA A 1 4 ? 1.547 7.874 3.468 1.00 0.00 4 ALA A N 9
ATOM 11240 C CA . ALA A 1 4 ? 2.512 6.878 2.924 1.00 0.00 4 ALA A CA 9
ATOM 11241 C C . ALA A 1 4 ? 3.017 5.969 4.046 1.00 0.00 4 ALA A C 9
ATOM 11242 O O . ALA A 1 4 ? 3.285 4.803 3.836 1.00 0.00 4 ALA A O 9
ATOM 11249 N N . SER A 1 5 ? 3.157 6.488 5.236 1.00 0.00 5 SER A N 9
ATOM 11250 C CA . SER A 1 5 ? 3.654 5.640 6.356 1.00 0.00 5 SER A CA 9
ATOM 11251 C C . SER A 1 5 ? 2.715 4.450 6.555 1.00 0.00 5 SER A C 9
ATOM 11252 O O . SER A 1 5 ? 3.148 3.333 6.761 1.00 0.00 5 SER A O 9
ATOM 11260 N N . VAL A 1 6 ? 1.434 4.675 6.484 1.00 0.00 6 VAL A N 9
ATOM 11261 C CA . VAL A 1 6 ? 0.470 3.552 6.655 1.00 0.00 6 VAL A CA 9
ATOM 11262 C C . VAL A 1 6 ? 0.582 2.612 5.459 1.00 0.00 6 VAL A C 9
ATOM 11263 O O . VAL A 1 6 ? 0.460 1.414 5.587 1.00 0.00 6 VAL A O 9
ATOM 11276 N N . ILE A 1 7 ? 0.806 3.150 4.293 1.00 0.00 7 ILE A N 9
ATOM 11277 C CA . ILE A 1 7 ? 0.917 2.287 3.087 1.00 0.00 7 ILE A CA 9
ATOM 11278 C C . ILE A 1 7 ? 2.056 1.284 3.278 1.00 0.00 7 ILE A C 9
ATOM 11279 O O . ILE A 1 7 ? 1.892 0.099 3.066 1.00 0.00 7 ILE A O 9
ATOM 11295 N N . ALA A 1 8 ? 3.206 1.745 3.683 1.00 0.00 8 ALA A N 9
ATOM 11296 C CA . ALA A 1 8 ? 4.346 0.809 3.892 1.00 0.00 8 ALA A CA 9
ATOM 11297 C C . ALA A 1 8 ? 3.985 -0.165 5.010 1.00 0.00 8 ALA A C 9
ATOM 11298 O O . ALA A 1 8 ? 4.160 -1.360 4.891 1.00 0.00 8 ALA A O 9
ATOM 11305 N N . GLN A 1 9 ? 3.467 0.346 6.090 1.00 0.00 9 GLN A N 9
ATOM 11306 C CA . GLN A 1 9 ? 3.071 -0.531 7.226 1.00 0.00 9 GLN A CA 9
ATOM 11307 C C . GLN A 1 9 ? 1.946 -1.463 6.773 1.00 0.00 9 GLN A C 9
ATOM 11308 O O . GLN A 1 9 ? 1.890 -2.619 7.140 1.00 0.00 9 GLN A O 9
ATOM 11322 N N . PHE A 1 10 ? 1.046 -0.954 5.986 1.00 0.00 10 PHE A N 9
ATOM 11323 C CA . PHE A 1 10 ? -0.094 -1.778 5.500 1.00 0.00 10 PHE A CA 9
ATOM 11324 C C . PHE A 1 10 ? 0.418 -2.912 4.610 1.00 0.00 10 PHE A C 9
ATOM 11325 O O . PHE A 1 10 ? -0.023 -4.040 4.705 1.00 0.00 10 PHE A O 9
ATOM 11342 N N . VAL A 1 11 ? 1.334 -2.614 3.731 1.00 0.00 11 VAL A N 9
ATOM 11343 C CA . VAL A 1 11 ? 1.862 -3.667 2.816 1.00 0.00 11 VAL A CA 9
ATOM 11344 C C . VAL A 1 11 ? 2.608 -4.742 3.613 1.00 0.00 11 VAL A C 9
ATOM 11345 O O . VAL A 1 11 ? 2.359 -5.922 3.460 1.00 0.00 11 VAL A O 9
ATOM 11358 N N . VAL A 1 12 ? 3.515 -4.351 4.464 1.00 0.00 12 VAL A N 9
ATOM 11359 C CA . VAL A 1 12 ? 4.263 -5.357 5.265 1.00 0.00 12 VAL A CA 9
ATOM 11360 C C . VAL A 1 12 ? 3.312 -6.061 6.230 1.00 0.00 12 VAL A C 9
ATOM 11361 O O . VAL A 1 12 ? 3.477 -7.218 6.541 1.00 0.00 12 VAL A O 9
ATOM 11374 N N . GLU A 1 13 ? 2.326 -5.369 6.723 1.00 0.00 13 GLU A N 9
ATOM 11375 C CA . GLU A 1 13 ? 1.390 -6.006 7.690 1.00 0.00 13 GLU A CA 9
ATOM 11376 C C . GLU A 1 13 ? 0.822 -7.296 7.096 1.00 0.00 13 GLU A C 9
ATOM 11377 O O . GLU A 1 13 ? 0.573 -8.253 7.802 1.00 0.00 13 GLU A O 9
ATOM 11389 N N . GLU A 1 14 ? 0.629 -7.345 5.809 1.00 0.00 14 GLU A N 9
ATOM 11390 C CA . GLU A 1 14 ? 0.095 -8.592 5.195 1.00 0.00 14 GLU A CA 9
ATOM 11391 C C . GLU A 1 14 ? 1.137 -9.697 5.371 1.00 0.00 14 GLU A C 9
ATOM 11392 O O . GLU A 1 14 ? 0.817 -10.864 5.479 1.00 0.00 14 GLU A O 9
ATOM 11404 N N . PHE A 1 15 ? 2.385 -9.322 5.411 1.00 0.00 15 PHE A N 9
ATOM 11405 C CA . PHE A 1 15 ? 3.476 -10.319 5.591 1.00 0.00 15 PHE A CA 9
ATOM 11406 C C . PHE A 1 15 ? 4.747 -9.571 6.002 1.00 0.00 15 PHE A C 9
ATOM 11407 O O . PHE A 1 15 ? 5.697 -9.474 5.252 1.00 0.00 15 PHE A O 9
ATOM 11424 N N . LEU A 1 16 ? 4.759 -9.015 7.186 1.00 0.00 16 LEU A N 9
ATOM 11425 C CA . LEU A 1 16 ? 5.948 -8.250 7.637 1.00 0.00 16 LEU A CA 9
ATOM 11426 C C . LEU A 1 16 ? 7.029 -9.211 8.139 1.00 0.00 16 LEU A C 9
ATOM 11427 O O . LEU A 1 16 ? 6.750 -10.132 8.880 1.00 0.00 16 LEU A O 9
ATOM 11443 N N . PRO A 1 17 ? 8.258 -9.013 7.741 1.00 0.00 17 PRO A N 9
ATOM 11444 C CA . PRO A 1 17 ? 9.366 -9.895 8.173 1.00 0.00 17 PRO A CA 9
ATOM 11445 C C . PRO A 1 17 ? 9.645 -9.725 9.667 1.00 0.00 17 PRO A C 9
ATOM 11446 O O . PRO A 1 17 ? 8.794 -9.301 10.422 1.00 0.00 17 PRO A O 9
ATOM 11457 N N . ASP A 1 18 ? 10.827 -10.036 10.095 1.00 0.00 18 ASP A N 9
ATOM 11458 C CA . ASP A 1 18 ? 11.166 -9.878 11.532 1.00 0.00 18 ASP A CA 9
ATOM 11459 C C . ASP A 1 18 ? 11.579 -8.428 11.776 1.00 0.00 18 ASP A C 9
ATOM 11460 O O . ASP A 1 18 ? 12.218 -8.106 12.758 1.00 0.00 18 ASP A O 9
ATOM 11469 N N . VAL A 1 19 ? 11.234 -7.556 10.867 1.00 0.00 19 VAL A N 9
ATOM 11470 C CA . VAL A 1 19 ? 11.620 -6.124 11.011 1.00 0.00 19 VAL A CA 9
ATOM 11471 C C . VAL A 1 19 ? 10.381 -5.255 11.229 1.00 0.00 19 VAL A C 9
ATOM 11472 O O . VAL A 1 19 ? 9.379 -5.405 10.559 1.00 0.00 19 VAL A O 9
ATOM 11485 N N . ALA A 1 20 ? 10.452 -4.328 12.145 1.00 0.00 20 ALA A N 9
ATOM 11486 C CA . ALA A 1 20 ? 9.289 -3.431 12.381 1.00 0.00 20 ALA A CA 9
ATOM 11487 C C . ALA A 1 20 ? 9.213 -2.430 11.218 1.00 0.00 20 ALA A C 9
ATOM 11488 O O . ALA A 1 20 ? 10.228 -1.932 10.776 1.00 0.00 20 ALA A O 9
ATOM 11495 N N . PRO A 1 21 ? 8.038 -2.125 10.715 1.00 0.00 21 PRO A N 9
ATOM 11496 C CA . PRO A 1 21 ? 7.900 -1.158 9.589 1.00 0.00 21 PRO A CA 9
ATOM 11497 C C . PRO A 1 21 ? 8.694 0.124 9.847 1.00 0.00 21 PRO A C 9
ATOM 11498 O O . PRO A 1 21 ? 9.236 0.727 8.943 1.00 0.00 21 PRO A O 9
ATOM 11509 N N . ALA A 1 22 ? 8.774 0.533 11.081 1.00 0.00 22 ALA A N 9
ATOM 11510 C CA . ALA A 1 22 ? 9.540 1.765 11.416 1.00 0.00 22 ALA A CA 9
ATOM 11511 C C . ALA A 1 22 ? 11.033 1.497 11.220 1.00 0.00 22 ALA A C 9
ATOM 11512 O O . ALA A 1 22 ? 11.833 2.406 11.123 1.00 0.00 22 ALA A O 9
ATOM 11519 N N . ASP A 1 23 ? 11.410 0.250 11.164 1.00 0.00 23 ASP A N 9
ATOM 11520 C CA . ASP A 1 23 ? 12.847 -0.095 10.979 1.00 0.00 23 ASP A CA 9
ATOM 11521 C C . ASP A 1 23 ? 13.097 -0.438 9.513 1.00 0.00 23 ASP A C 9
ATOM 11522 O O . ASP A 1 23 ? 14.187 -0.809 9.127 1.00 0.00 23 ASP A O 9
ATOM 11531 N N . VAL A 1 24 ? 12.094 -0.308 8.691 1.00 0.00 24 VAL A N 9
ATOM 11532 C CA . VAL A 1 24 ? 12.268 -0.617 7.247 1.00 0.00 24 VAL A CA 9
ATOM 11533 C C . VAL A 1 24 ? 12.367 0.696 6.477 1.00 0.00 24 VAL A C 9
ATOM 11534 O O . VAL A 1 24 ? 11.601 1.613 6.697 1.00 0.00 24 VAL A O 9
ATOM 11547 N N . ASP A 1 25 ? 13.304 0.801 5.581 1.00 0.00 25 ASP A N 9
ATOM 11548 C CA . ASP A 1 25 ? 13.442 2.064 4.812 1.00 0.00 25 ASP A CA 9
ATOM 11549 C C . ASP A 1 25 ? 12.248 2.214 3.872 1.00 0.00 25 ASP A C 9
ATOM 11550 O O . ASP A 1 25 ? 12.230 1.674 2.784 1.00 0.00 25 ASP A O 9
ATOM 11559 N N . VAL A 1 26 ? 11.246 2.944 4.282 1.00 0.00 26 VAL A N 9
ATOM 11560 C CA . VAL A 1 26 ? 10.055 3.125 3.404 1.00 0.00 26 VAL A CA 9
ATOM 11561 C C . VAL A 1 26 ? 10.486 3.774 2.085 1.00 0.00 26 VAL A C 9
ATOM 11562 O O . VAL A 1 26 ? 9.672 4.070 1.233 1.00 0.00 26 VAL A O 9
ATOM 11575 N N . ASP A 1 27 ? 11.763 3.979 1.903 1.00 0.00 27 ASP A N 9
ATOM 11576 C CA . ASP A 1 27 ? 12.250 4.586 0.634 1.00 0.00 27 ASP A CA 9
ATOM 11577 C C . ASP A 1 27 ? 12.708 3.462 -0.296 1.00 0.00 27 ASP A C 9
ATOM 11578 O O . ASP A 1 27 ? 13.298 3.693 -1.333 1.00 0.00 27 ASP A O 9
ATOM 11587 N N . LEU A 1 28 ? 12.439 2.242 0.081 1.00 0.00 28 LEU A N 9
ATOM 11588 C CA . LEU A 1 28 ? 12.850 1.081 -0.756 1.00 0.00 28 LEU A CA 9
ATOM 11589 C C . LEU A 1 28 ? 11.729 0.732 -1.727 1.00 0.00 28 LEU A C 9
ATOM 11590 O O . LEU A 1 28 ? 10.569 0.701 -1.366 1.00 0.00 28 LEU A O 9
ATOM 11606 N N . ASP A 1 29 ? 12.062 0.452 -2.955 1.00 0.00 29 ASP A N 9
ATOM 11607 C CA . ASP A 1 29 ? 11.004 0.088 -3.928 1.00 0.00 29 ASP A CA 9
ATOM 11608 C C . ASP A 1 29 ? 10.312 -1.176 -3.419 1.00 0.00 29 ASP A C 9
ATOM 11609 O O . ASP A 1 29 ? 10.941 -2.190 -3.191 1.00 0.00 29 ASP A O 9
ATOM 11618 N N . LEU A 1 30 ? 9.028 -1.117 -3.213 1.00 0.00 30 LEU A N 9
ATOM 11619 C CA . LEU A 1 30 ? 8.306 -2.308 -2.688 1.00 0.00 30 LEU A CA 9
ATOM 11620 C C . LEU A 1 30 ? 8.235 -3.405 -3.756 1.00 0.00 30 LEU A C 9
ATOM 11621 O O . LEU A 1 30 ? 7.533 -4.384 -3.599 1.00 0.00 30 LEU A O 9
ATOM 11637 N N . VAL A 1 31 ? 8.952 -3.261 -4.839 1.00 0.00 31 VAL A N 9
ATOM 11638 C CA . VAL A 1 31 ? 8.902 -4.315 -5.892 1.00 0.00 31 VAL A CA 9
ATOM 11639 C C . VAL A 1 31 ? 9.198 -5.666 -5.251 1.00 0.00 31 VAL A C 9
ATOM 11640 O O . VAL A 1 31 ? 8.558 -6.656 -5.540 1.00 0.00 31 VAL A O 9
ATOM 11653 N N . ASP A 1 32 ? 10.151 -5.712 -4.365 1.00 0.00 32 ASP A N 9
ATOM 11654 C CA . ASP A 1 32 ? 10.463 -7.001 -3.692 1.00 0.00 32 ASP A CA 9
ATOM 11655 C C . ASP A 1 32 ? 9.174 -7.507 -3.052 1.00 0.00 32 ASP A C 9
ATOM 11656 O O . ASP A 1 32 ? 8.885 -8.687 -3.041 1.00 0.00 32 ASP A O 9
ATOM 11665 N N . ASN A 1 33 ? 8.387 -6.603 -2.539 1.00 0.00 33 ASN A N 9
ATOM 11666 C CA . ASN A 1 33 ? 7.095 -6.987 -1.917 1.00 0.00 33 ASN A CA 9
ATOM 11667 C C . ASN A 1 33 ? 6.030 -7.022 -3.010 1.00 0.00 33 ASN A C 9
ATOM 11668 O O . ASN A 1 33 ? 4.845 -7.043 -2.742 1.00 0.00 33 ASN A O 9
ATOM 11679 N N . GLY A 1 34 ? 6.458 -7.016 -4.245 1.00 0.00 34 GLY A N 9
ATOM 11680 C CA . GLY A 1 34 ? 5.500 -7.043 -5.384 1.00 0.00 34 GLY A CA 9
ATOM 11681 C C . GLY A 1 34 ? 4.392 -8.051 -5.093 1.00 0.00 34 GLY A C 9
ATOM 11682 O O . GLY A 1 34 ? 3.366 -8.067 -5.742 1.00 0.00 34 GLY A O 9
ATOM 11686 N N . VAL A 1 35 ? 4.586 -8.893 -4.120 1.00 0.00 35 VAL A N 9
ATOM 11687 C CA . VAL A 1 35 ? 3.535 -9.893 -3.794 1.00 0.00 35 VAL A CA 9
ATOM 11688 C C . VAL A 1 35 ? 2.200 -9.166 -3.623 1.00 0.00 35 VAL A C 9
ATOM 11689 O O . VAL A 1 35 ? 1.157 -9.663 -4.000 1.00 0.00 35 VAL A O 9
ATOM 11702 N N . ILE A 1 36 ? 2.227 -7.995 -3.050 1.00 0.00 36 ILE A N 9
ATOM 11703 C CA . ILE A 1 36 ? 0.965 -7.232 -2.841 1.00 0.00 36 ILE A CA 9
ATOM 11704 C C . ILE A 1 36 ? 0.425 -6.708 -4.173 1.00 0.00 36 ILE A C 9
ATOM 11705 O O . ILE A 1 36 ? -0.749 -6.429 -4.312 1.00 0.00 36 ILE A O 9
ATOM 11721 N N . ASP A 1 37 ? 1.279 -6.537 -5.136 1.00 0.00 37 ASP A N 9
ATOM 11722 C CA . ASP A 1 37 ? 0.836 -5.986 -6.450 1.00 0.00 37 ASP A CA 9
ATOM 11723 C C . ASP A 1 37 ? -0.282 -6.834 -7.062 1.00 0.00 37 ASP A C 9
ATOM 11724 O O . ASP A 1 37 ? -1.151 -6.315 -7.734 1.00 0.00 37 ASP A O 9
ATOM 11733 N N . SER A 1 38 ? -0.258 -8.126 -6.872 1.00 0.00 38 SER A N 9
ATOM 11734 C CA . SER A 1 38 ? -1.315 -8.983 -7.488 1.00 0.00 38 SER A CA 9
ATOM 11735 C C . SER A 1 38 ? -2.213 -9.621 -6.424 1.00 0.00 38 SER A C 9
ATOM 11736 O O . SER A 1 38 ? -3.401 -9.371 -6.375 1.00 0.00 38 SER A O 9
ATOM 11743 N N . LEU A 1 39 ? -1.670 -10.464 -5.593 1.00 0.00 39 LEU A N 9
ATOM 11744 C CA . LEU A 1 39 ? -2.514 -11.136 -4.565 1.00 0.00 39 LEU A CA 9
ATOM 11745 C C . LEU A 1 39 ? -3.051 -10.125 -3.555 1.00 0.00 39 LEU A C 9
ATOM 11746 O O . LEU A 1 39 ? -4.236 -10.064 -3.293 1.00 0.00 39 LEU A O 9
ATOM 11762 N N . GLY A 1 40 ? -2.193 -9.337 -2.982 1.00 0.00 40 GLY A N 9
ATOM 11763 C CA . GLY A 1 40 ? -2.658 -8.337 -1.984 1.00 0.00 40 GLY A CA 9
ATOM 11764 C C . GLY A 1 40 ? -3.453 -7.237 -2.682 1.00 0.00 40 GLY A C 9
ATOM 11765 O O . GLY A 1 40 ? -4.416 -6.721 -2.151 1.00 0.00 40 GLY A O 9
ATOM 11769 N N . LEU A 1 41 ? -3.053 -6.866 -3.865 1.00 0.00 41 LEU A N 9
ATOM 11770 C CA . LEU A 1 41 ? -3.787 -5.790 -4.587 1.00 0.00 41 LEU A CA 9
ATOM 11771 C C . LEU A 1 41 ? -5.244 -6.209 -4.762 1.00 0.00 41 LEU A C 9
ATOM 11772 O O . LEU A 1 41 ? -6.152 -5.420 -4.596 1.00 0.00 41 LEU A O 9
ATOM 11788 N N . LEU A 1 42 ? -5.476 -7.447 -5.091 1.00 0.00 42 LEU A N 9
ATOM 11789 C CA . LEU A 1 42 ? -6.879 -7.911 -5.271 1.00 0.00 42 LEU A CA 9
ATOM 11790 C C . LEU A 1 42 ? -7.610 -7.808 -3.931 1.00 0.00 42 LEU A C 9
ATOM 11791 O O . LEU A 1 42 ? -8.732 -7.348 -3.857 1.00 0.00 42 LEU A O 9
ATOM 11807 N N . LYS A 1 43 ? -6.975 -8.228 -2.871 1.00 0.00 43 LYS A N 9
ATOM 11808 C CA . LYS A 1 43 ? -7.620 -8.151 -1.533 1.00 0.00 43 LYS A CA 9
ATOM 11809 C C . LYS A 1 43 ? -7.812 -6.686 -1.135 1.00 0.00 43 LYS A C 9
ATOM 11810 O O . LYS A 1 43 ? -8.778 -6.328 -0.492 1.00 0.00 43 LYS A O 9
ATOM 11829 N N . VAL A 1 44 ? -6.889 -5.839 -1.503 1.00 0.00 44 VAL A N 9
ATOM 11830 C CA . VAL A 1 44 ? -7.004 -4.399 -1.136 1.00 0.00 44 VAL A CA 9
ATOM 11831 C C . VAL A 1 44 ? -8.270 -3.797 -1.745 1.00 0.00 44 VAL A C 9
ATOM 11832 O O . VAL A 1 44 ? -8.987 -3.057 -1.103 1.00 0.00 44 VAL A O 9
ATOM 11845 N N . ILE A 1 45 ? -8.549 -4.101 -2.979 1.00 0.00 45 ILE A N 9
ATOM 11846 C CA . ILE A 1 45 ? -9.765 -3.543 -3.627 1.00 0.00 45 ILE A CA 9
ATOM 11847 C C . ILE A 1 45 ? -11.009 -3.985 -2.854 1.00 0.00 45 ILE A C 9
ATOM 11848 O O . ILE A 1 45 ? -11.900 -3.202 -2.589 1.00 0.00 45 ILE A O 9
ATOM 11864 N N . ALA A 1 46 ? -11.081 -5.237 -2.500 1.00 0.00 46 ALA A N 9
ATOM 11865 C CA . ALA A 1 46 ? -12.271 -5.739 -1.754 1.00 0.00 46 ALA A CA 9
ATOM 11866 C C . ALA A 1 46 ? -12.328 -5.114 -0.356 1.00 0.00 46 ALA A C 9
ATOM 11867 O O . ALA A 1 46 ? -13.376 -4.712 0.109 1.00 0.00 46 ALA A O 9
ATOM 11874 N N . TRP A 1 47 ? -11.216 -5.039 0.321 1.00 0.00 47 TRP A N 9
ATOM 11875 C CA . TRP A 1 47 ? -11.216 -4.451 1.692 1.00 0.00 47 TRP A CA 9
ATOM 11876 C C . TRP A 1 47 ? -11.324 -2.930 1.610 1.00 0.00 47 TRP A C 9
ATOM 11877 O O . TRP A 1 47 ? -12.044 -2.307 2.365 1.00 0.00 47 TRP A O 9
ATOM 11898 N N . LEU A 1 48 ? -10.606 -2.326 0.708 1.00 0.00 48 LEU A N 9
ATOM 11899 C CA . LEU A 1 48 ? -10.653 -0.846 0.587 1.00 0.00 48 LEU A CA 9
ATOM 11900 C C . LEU A 1 48 ? -12.094 -0.392 0.348 1.00 0.00 48 LEU A C 9
ATOM 11901 O O . LEU A 1 48 ? -12.551 0.577 0.922 1.00 0.00 48 LEU A O 9
ATOM 11917 N N . GLU A 1 49 ? -12.816 -1.082 -0.489 1.00 0.00 49 GLU A N 9
ATOM 11918 C CA . GLU A 1 49 ? -14.226 -0.684 -0.752 1.00 0.00 49 GLU A CA 9
ATOM 11919 C C . GLU A 1 49 ? -15.041 -0.825 0.533 1.00 0.00 49 GLU A C 9
ATOM 11920 O O . GLU A 1 49 ? -15.863 0.007 0.853 1.00 0.00 49 GLU A O 9
ATOM 11932 N N . ASP A 1 50 ? -14.825 -1.878 1.266 1.00 0.00 50 ASP A N 9
ATOM 11933 C CA . ASP A 1 50 ? -15.593 -2.083 2.524 1.00 0.00 50 ASP A CA 9
ATOM 11934 C C . ASP A 1 50 ? -15.233 -1.012 3.557 1.00 0.00 50 ASP A C 9
ATOM 11935 O O . ASP A 1 50 ? -16.093 -0.420 4.179 1.00 0.00 50 ASP A O 9
ATOM 11944 N N . ARG A 1 51 ? -13.968 -0.781 3.763 1.00 0.00 51 ARG A N 9
ATOM 11945 C CA . ARG A 1 51 ? -13.544 0.226 4.779 1.00 0.00 51 ARG A CA 9
ATOM 11946 C C . ARG A 1 51 ? -13.977 1.642 4.381 1.00 0.00 51 ARG A C 9
ATOM 11947 O O . ARG A 1 51 ? -14.405 2.416 5.214 1.00 0.00 51 ARG A O 9
ATOM 11968 N N . PHE A 1 52 ? -13.847 2.005 3.130 1.00 0.00 52 PHE A N 9
ATOM 11969 C CA . PHE A 1 52 ? -14.226 3.385 2.718 1.00 0.00 52 PHE A CA 9
ATOM 11970 C C . PHE A 1 52 ? -15.552 3.387 1.952 1.00 0.00 52 PHE A C 9
ATOM 11971 O O . PHE A 1 52 ? -16.076 4.431 1.618 1.00 0.00 52 PHE A O 9
ATOM 11988 N N . GLY A 1 53 ? -16.103 2.242 1.662 1.00 0.00 53 GLY A N 9
ATOM 11989 C CA . GLY A 1 53 ? -17.392 2.223 0.913 1.00 0.00 53 GLY A CA 9
ATOM 11990 C C . GLY A 1 53 ? -17.146 2.719 -0.514 1.00 0.00 53 GLY A C 9
ATOM 11991 O O . GLY A 1 53 ? -18.001 3.328 -1.126 1.00 0.00 53 GLY A O 9
ATOM 11995 N N . ILE A 1 54 ? -15.978 2.473 -1.043 1.00 0.00 54 ILE A N 9
ATOM 11996 C CA . ILE A 1 54 ? -15.667 2.941 -2.424 1.00 0.00 54 ILE A CA 9
ATOM 11997 C C . ILE A 1 54 ? -15.863 1.794 -3.417 1.00 0.00 54 ILE A C 9
ATOM 11998 O O . ILE A 1 54 ? -15.639 0.644 -3.104 1.00 0.00 54 ILE A O 9
ATOM 12014 N N . ALA A 1 55 ? -16.278 2.101 -4.615 1.00 0.00 55 ALA A N 9
ATOM 12015 C CA . ALA A 1 55 ? -16.490 1.029 -5.627 1.00 0.00 55 ALA A CA 9
ATOM 12016 C C . ALA A 1 55 ? -15.163 0.317 -5.889 1.00 0.00 55 ALA A C 9
ATOM 12017 O O . ALA A 1 55 ? -14.101 0.883 -5.724 1.00 0.00 55 ALA A O 9
ATOM 12024 N N . ALA A 1 56 ? -15.214 -0.925 -6.282 1.00 0.00 56 ALA A N 9
ATOM 12025 C CA . ALA A 1 56 ? -13.953 -1.674 -6.535 1.00 0.00 56 ALA A CA 9
ATOM 12026 C C . ALA A 1 56 ? -13.106 -0.930 -7.566 1.00 0.00 56 ALA A C 9
ATOM 12027 O O . ALA A 1 56 ? -11.900 -0.849 -7.446 1.00 0.00 56 ALA A O 9
ATOM 12034 N N . ASP A 1 57 ? -13.719 -0.383 -8.578 1.00 0.00 57 ASP A N 9
ATOM 12035 C CA . ASP A 1 57 ? -12.928 0.353 -9.603 1.00 0.00 57 ASP A CA 9
ATOM 12036 C C . ASP A 1 57 ? -11.771 -0.532 -10.063 1.00 0.00 57 ASP A C 9
ATOM 12037 O O . ASP A 1 57 ? -10.627 -0.121 -10.073 1.00 0.00 57 ASP A O 9
ATOM 12046 N N . ASP A 1 58 ? -12.056 -1.752 -10.427 1.00 0.00 58 ASP A N 9
ATOM 12047 C CA . ASP A 1 58 ? -10.968 -2.670 -10.865 1.00 0.00 58 ASP A CA 9
ATOM 12048 C C . ASP A 1 58 ? -10.431 -2.234 -12.229 1.00 0.00 58 ASP A C 9
ATOM 12049 O O . ASP A 1 58 ? -11.126 -2.265 -13.225 1.00 0.00 58 ASP A O 9
ATOM 12058 N N . VAL A 1 59 ? -9.189 -1.837 -12.274 1.00 0.00 59 VAL A N 9
ATOM 12059 C CA . VAL A 1 59 ? -8.579 -1.404 -13.562 1.00 0.00 59 VAL A CA 9
ATOM 12060 C C . VAL A 1 59 ? -7.238 -2.119 -13.735 1.00 0.00 59 VAL A C 9
ATOM 12061 O O . VAL A 1 59 ? -6.684 -2.646 -12.790 1.00 0.00 59 VAL A O 9
ATOM 12074 N N . GLU A 1 60 ? -6.709 -2.152 -14.927 1.00 0.00 60 GLU A N 9
ATOM 12075 C CA . GLU A 1 60 ? -5.407 -2.847 -15.132 1.00 0.00 60 GLU A CA 9
ATOM 12076 C C . GLU A 1 60 ? -4.259 -1.907 -14.756 1.00 0.00 60 GLU A C 9
ATOM 12077 O O . GLU A 1 60 ? -4.114 -0.835 -15.310 1.00 0.00 60 GLU A O 9
ATOM 12089 N N . LEU A 1 61 ? -3.442 -2.309 -13.818 1.00 0.00 61 LEU A N 9
ATOM 12090 C CA . LEU A 1 61 ? -2.296 -1.456 -13.396 1.00 0.00 61 LEU A CA 9
ATOM 12091 C C . LEU A 1 61 ? -0.983 -2.171 -13.719 1.00 0.00 61 LEU A C 9
ATOM 12092 O O . LEU A 1 61 ? -0.886 -3.379 -13.630 1.00 0.00 61 LEU A O 9
ATOM 12108 N N . SER A 1 62 ? 0.029 -1.438 -14.091 1.00 0.00 62 SER A N 9
ATOM 12109 C CA . SER A 1 62 ? 1.333 -2.079 -14.417 1.00 0.00 62 SER A CA 9
ATOM 12110 C C . SER A 1 62 ? 2.247 -2.031 -13.190 1.00 0.00 62 SER A C 9
ATOM 12111 O O . SER A 1 62 ? 2.059 -1.227 -12.298 1.00 0.00 62 SER A O 9
ATOM 12119 N N . PRO A 1 63 ? 3.232 -2.888 -13.150 1.00 0.00 63 PRO A N 9
ATOM 12120 C CA . PRO A 1 63 ? 4.201 -2.953 -12.018 1.00 0.00 63 PRO A CA 9
ATOM 12121 C C . PRO A 1 63 ? 4.935 -1.626 -11.815 1.00 0.00 63 PRO A C 9
ATOM 12122 O O . PRO A 1 63 ? 5.441 -1.340 -10.748 1.00 0.00 63 PRO A O 9
ATOM 12133 N N . GLU A 1 64 ? 5.001 -0.816 -12.836 1.00 0.00 64 GLU A N 9
ATOM 12134 C CA . GLU A 1 64 ? 5.706 0.489 -12.710 1.00 0.00 64 GLU A CA 9
ATOM 12135 C C . GLU A 1 64 ? 5.008 1.362 -11.663 1.00 0.00 64 GLU A C 9
ATOM 12136 O O . GLU A 1 64 ? 5.632 2.155 -10.987 1.00 0.00 64 GLU A O 9
ATOM 12148 N N . HIS A 1 65 ? 3.717 1.231 -11.534 1.00 0.00 65 HIS A N 9
ATOM 12149 C CA . HIS A 1 65 ? 2.974 2.063 -10.543 1.00 0.00 65 HIS A CA 9
ATOM 12150 C C . HIS A 1 65 ? 3.308 1.627 -9.112 1.00 0.00 65 HIS A C 9
ATOM 12151 O O . HIS A 1 65 ? 3.200 2.399 -8.180 1.00 0.00 65 HIS A O 9
ATOM 12166 N N . PHE A 1 66 ? 3.686 0.394 -8.922 1.00 0.00 66 PHE A N 9
ATOM 12167 C CA . PHE A 1 66 ? 3.993 -0.086 -7.542 1.00 0.00 66 PHE A CA 9
ATOM 12168 C C . PHE A 1 66 ? 5.503 -0.061 -7.285 1.00 0.00 66 PHE A C 9
ATOM 12169 O O . PHE A 1 66 ? 5.978 -0.613 -6.316 1.00 0.00 66 PHE A O 9
ATOM 12186 N N . ARG A 1 67 ? 6.266 0.559 -8.140 1.00 0.00 67 ARG A N 9
ATOM 12187 C CA . ARG A 1 67 ? 7.743 0.592 -7.925 1.00 0.00 67 ARG A CA 9
ATOM 12188 C C . ARG A 1 67 ? 8.090 1.234 -6.579 1.00 0.00 67 ARG A C 9
ATOM 12189 O O . ARG A 1 67 ? 9.026 0.828 -5.920 1.00 0.00 67 ARG A O 9
ATOM 12210 N N . SER A 1 68 ? 7.363 2.237 -6.167 1.00 0.00 68 SER A N 9
ATOM 12211 C CA . SER A 1 68 ? 7.685 2.898 -4.865 1.00 0.00 68 SER A CA 9
ATOM 12212 C C . SER A 1 68 ? 6.405 3.164 -4.069 1.00 0.00 68 SER A C 9
ATOM 12213 O O . SER A 1 68 ? 5.360 3.445 -4.622 1.00 0.00 68 SER A O 9
ATOM 12221 N N . ILE A 1 69 ? 6.487 3.081 -2.767 1.00 0.00 69 ILE A N 9
ATOM 12222 C CA . ILE A 1 69 ? 5.296 3.331 -1.916 1.00 0.00 69 ILE A CA 9
ATOM 12223 C C . ILE A 1 69 ? 4.791 4.759 -2.136 1.00 0.00 69 ILE A C 9
ATOM 12224 O O . ILE A 1 69 ? 3.604 5.018 -2.120 1.00 0.00 69 ILE A O 9
ATOM 12240 N N . ARG A 1 70 ? 5.686 5.692 -2.324 1.00 0.00 70 ARG A N 9
ATOM 12241 C CA . ARG A 1 70 ? 5.259 7.106 -2.526 1.00 0.00 70 ARG A CA 9
ATOM 12242 C C . ARG A 1 70 ? 4.381 7.218 -3.774 1.00 0.00 70 ARG A C 9
ATOM 12243 O O . ARG A 1 70 ? 3.422 7.962 -3.801 1.00 0.00 70 ARG A O 9
ATOM 12264 N N . SER A 1 71 ? 4.697 6.490 -4.810 1.00 0.00 71 SER A N 9
ATOM 12265 C CA . SER A 1 71 ? 3.873 6.569 -6.045 1.00 0.00 71 SER A CA 9
ATOM 12266 C C . SER A 1 71 ? 2.434 6.158 -5.727 1.00 0.00 71 SER A C 9
ATOM 12267 O O . SER A 1 71 ? 1.488 6.769 -6.183 1.00 0.00 71 SER A O 9
ATOM 12275 N N . ILE A 1 72 ? 2.263 5.129 -4.944 1.00 0.00 72 ILE A N 9
ATOM 12276 C CA . ILE A 1 72 ? 0.895 4.677 -4.589 1.00 0.00 72 ILE A CA 9
ATOM 12277 C C . ILE A 1 72 ? 0.217 5.723 -3.701 1.00 0.00 72 ILE A C 9
ATOM 12278 O O . ILE A 1 72 ? -0.963 5.985 -3.822 1.00 0.00 72 ILE A O 9
ATOM 12294 N N . ASP A 1 73 ? 0.955 6.317 -2.802 1.00 0.00 73 ASP A N 9
ATOM 12295 C CA . ASP A 1 73 ? 0.353 7.338 -1.898 1.00 0.00 73 ASP A CA 9
ATOM 12296 C C . ASP A 1 73 ? -0.261 8.469 -2.723 1.00 0.00 73 ASP A C 9
ATOM 12297 O O . ASP A 1 73 ? -1.317 8.978 -2.403 1.00 0.00 73 ASP A O 9
ATOM 12306 N N . ALA A 1 74 ? 0.388 8.873 -3.780 1.00 0.00 74 ALA A N 9
ATOM 12307 C CA . ALA A 1 74 ? -0.169 9.975 -4.612 1.00 0.00 74 ALA A CA 9
ATOM 12308 C C . ALA A 1 74 ? -1.488 9.525 -5.238 1.00 0.00 74 ALA A C 9
ATOM 12309 O O . ALA A 1 74 ? -2.454 10.262 -5.273 1.00 0.00 74 ALA A O 9
ATOM 12316 N N . PHE A 1 75 ? -1.539 8.319 -5.727 1.00 0.00 75 PHE A N 9
ATOM 12317 C CA . PHE A 1 75 ? -2.800 7.822 -6.343 1.00 0.00 75 PHE A CA 9
ATOM 12318 C C . PHE A 1 75 ? -3.895 7.762 -5.278 1.00 0.00 75 PHE A C 9
ATOM 12319 O O . PHE A 1 75 ? -5.002 8.219 -5.483 1.00 0.00 75 PHE A O 9
ATOM 12336 N N . VAL A 1 76 ? -3.593 7.201 -4.140 1.00 0.00 76 VAL A N 9
ATOM 12337 C CA . VAL A 1 76 ? -4.606 7.106 -3.059 1.00 0.00 76 VAL A CA 9
ATOM 12338 C C . VAL A 1 76 ? -4.952 8.505 -2.543 1.00 0.00 76 VAL A C 9
ATOM 12339 O O . VAL A 1 76 ? -6.102 8.825 -2.325 1.00 0.00 76 VAL A O 9
ATOM 12352 N N . VAL A 1 77 ? -3.969 9.341 -2.342 1.00 0.00 77 VAL A N 9
ATOM 12353 C CA . VAL A 1 77 ? -4.247 10.710 -1.836 1.00 0.00 77 VAL A CA 9
ATOM 12354 C C . VAL A 1 77 ? -5.100 11.479 -2.848 1.00 0.00 77 VAL A C 9
ATOM 12355 O O . VAL A 1 77 ? -6.016 12.192 -2.489 1.00 0.00 77 VAL A O 9
ATOM 12368 N N . GLY A 1 78 ? -4.799 11.347 -4.108 1.00 0.00 78 GLY A N 9
ATOM 12369 C CA . GLY A 1 78 ? -5.581 12.075 -5.147 1.00 0.00 78 GLY A CA 9
ATOM 12370 C C . GLY A 1 78 ? -7.058 11.675 -5.085 1.00 0.00 78 GLY A C 9
ATOM 12371 O O . GLY A 1 78 ? -7.931 12.462 -5.391 1.00 0.00 78 GLY A O 9
ATOM 12375 N N . ALA A 1 79 ? -7.348 10.457 -4.709 1.00 0.00 79 ALA A N 9
ATOM 12376 C CA . ALA A 1 79 ? -8.772 10.016 -4.652 1.00 0.00 79 ALA A CA 9
ATOM 12377 C C . ALA A 1 79 ? -9.258 9.967 -3.203 1.00 0.00 79 ALA A C 9
ATOM 12378 O O . ALA A 1 79 ? -10.302 10.493 -2.873 1.00 0.00 79 ALA A O 9
ATOM 12385 N N . THR A 1 80 ? -8.513 9.335 -2.340 1.00 0.00 80 THR A N 9
ATOM 12386 C CA . THR A 1 80 ? -8.930 9.242 -0.911 1.00 0.00 80 THR A CA 9
ATOM 12387 C C . THR A 1 80 ? -7.822 9.790 -0.014 1.00 0.00 80 THR A C 9
ATOM 12388 O O . THR A 1 80 ? -6.655 9.521 -0.216 1.00 0.00 80 THR A O 9
ATOM 12399 N N . THR A 1 81 ? -8.181 10.555 0.979 1.00 0.00 81 THR A N 9
ATOM 12400 C CA . THR A 1 81 ? -7.159 11.124 1.898 1.00 0.00 81 THR A CA 9
ATOM 12401 C C . THR A 1 81 ? -7.543 10.793 3.346 1.00 0.00 81 THR A C 9
ATOM 12402 O O . THR A 1 81 ? -8.236 11.551 3.996 1.00 0.00 81 THR A O 9
ATOM 12413 N N . PRO A 1 82 ? -7.107 9.662 3.846 1.00 0.00 82 PRO A N 9
ATOM 12414 C CA . PRO A 1 82 ? -7.422 9.224 5.234 1.00 0.00 82 PRO A CA 9
ATOM 12415 C C . PRO A 1 82 ? -6.533 9.900 6.282 1.00 0.00 82 PRO A C 9
ATOM 12416 O O . PRO A 1 82 ? -5.485 10.430 5.970 1.00 0.00 82 PRO A O 9
ATOM 12427 N N . PRO A 1 83 ? -6.951 9.870 7.520 1.00 0.00 83 PRO A N 9
ATOM 12428 C CA . PRO A 1 83 ? -6.185 10.478 8.646 1.00 0.00 83 PRO A CA 9
ATOM 12429 C C . PRO A 1 83 ? -4.823 9.804 8.824 1.00 0.00 83 PRO A C 9
ATOM 12430 O O . PRO A 1 83 ? -4.654 8.646 8.499 1.00 0.00 83 PRO A O 9
ATOM 12441 N N . VAL A 1 84 ? -3.849 10.521 9.319 1.00 0.00 84 VAL A N 9
ATOM 12442 C CA . VAL A 1 84 ? -2.496 9.917 9.493 1.00 0.00 84 VAL A CA 9
ATOM 12443 C C . VAL A 1 84 ? -2.121 9.878 10.974 1.00 0.00 84 VAL A C 9
ATOM 12444 O O . VAL A 1 84 ? -2.331 10.821 11.710 1.00 0.00 84 VAL A O 9
ATOM 12457 N N . GLU A 1 85 ? -1.557 8.785 11.407 1.00 0.00 85 GLU A N 9
ATOM 12458 C CA . GLU A 1 85 ? -1.146 8.655 12.830 1.00 0.00 85 GLU A CA 9
ATOM 12459 C C . GLU A 1 85 ? 0.276 8.096 12.879 1.00 0.00 85 GLU A C 9
ATOM 12460 O O . GLU A 1 85 ? 0.832 7.713 11.869 1.00 0.00 85 GLU A O 9
ATOM 12472 N N . ALA A 1 86 ? 0.874 8.039 14.036 1.00 0.00 86 ALA A N 9
ATOM 12473 C CA . ALA A 1 86 ? 2.259 7.498 14.117 1.00 0.00 86 ALA A CA 9
ATOM 12474 C C . ALA A 1 86 ? 2.321 6.179 13.343 1.00 0.00 86 ALA A C 9
ATOM 12475 O O . ALA A 1 86 ? 1.406 5.382 13.385 1.00 0.00 86 ALA A O 9
ATOM 12482 N N . LYS A 1 87 ? 3.389 5.946 12.630 1.00 0.00 87 LYS A N 9
ATOM 12483 C CA . LYS A 1 87 ? 3.498 4.682 11.849 1.00 0.00 87 LYS A CA 9
ATOM 12484 C C . LYS A 1 87 ? 3.375 3.488 12.798 1.00 0.00 87 LYS A C 9
ATOM 12485 O O . LYS A 1 87 ? 2.804 2.470 12.460 1.00 0.00 87 LYS A O 9
ATOM 12504 N N . LEU A 1 88 ? 3.902 3.606 13.986 1.00 0.00 88 LEU A N 9
ATOM 12505 C CA . LEU A 1 88 ? 3.810 2.479 14.957 1.00 0.00 88 LEU A CA 9
ATOM 12506 C C . LEU A 1 88 ? 2.602 2.694 15.872 1.00 0.00 88 LEU A C 9
ATOM 12507 O O . LEU A 1 88 ? 2.298 3.803 16.264 1.00 0.00 88 LEU A O 9
ATOM 12523 N N . GLN A 1 89 ? 1.910 1.642 16.215 1.00 0.00 89 GLN A N 9
ATOM 12524 C CA . GLN A 1 89 ? 0.724 1.788 17.105 1.00 0.00 89 GLN A CA 9
ATOM 12525 C C . GLN A 1 89 ? 0.676 0.616 18.087 1.00 0.00 89 GLN A C 9
ATOM 12526 O O . GLN A 1 89 ? 0.344 -0.477 17.659 1.00 0.00 89 GLN A O 9
ATOM 12583 N N . MET A 1 1 ? -3.494 11.239 2.972 1.00 0.00 1 MET A N 10
ATOM 12584 C CA . MET A 1 1 ? -2.791 10.335 3.925 1.00 0.00 1 MET A CA 10
ATOM 12585 C C . MET A 1 1 ? -3.795 9.380 4.569 1.00 0.00 1 MET A C 10
ATOM 12586 O O . MET A 1 1 ? -3.902 8.231 4.189 1.00 0.00 1 MET A O 10
ATOM 12602 N N . GLN A 1 2 ? -4.529 9.841 5.543 1.00 0.00 2 GLN A N 10
ATOM 12603 C CA . GLN A 1 2 ? -5.518 8.948 6.207 1.00 0.00 2 GLN A CA 10
ATOM 12604 C C . GLN A 1 2 ? -4.804 7.678 6.673 1.00 0.00 2 GLN A C 10
ATOM 12605 O O . GLN A 1 2 ? -4.882 6.643 6.041 1.00 0.00 2 GLN A O 10
ATOM 12619 N N . HIS A 1 3 ? -4.090 7.759 7.766 1.00 0.00 3 HIS A N 10
ATOM 12620 C CA . HIS A 1 3 ? -3.350 6.567 8.273 1.00 0.00 3 HIS A CA 10
ATOM 12621 C C . HIS A 1 3 ? -2.358 6.105 7.202 1.00 0.00 3 HIS A C 10
ATOM 12622 O O . HIS A 1 3 ? -2.198 4.927 6.949 1.00 0.00 3 HIS A O 10
ATOM 12637 N N . ALA A 1 4 ? -1.691 7.032 6.572 1.00 0.00 4 ALA A N 10
ATOM 12638 C CA . ALA A 1 4 ? -0.708 6.660 5.517 1.00 0.00 4 ALA A CA 10
ATOM 12639 C C . ALA A 1 4 ? 0.414 5.821 6.129 1.00 0.00 4 ALA A C 10
ATOM 12640 O O . ALA A 1 4 ? 0.964 4.944 5.493 1.00 0.00 4 ALA A O 10
ATOM 12647 N N . SER A 1 5 ? 0.768 6.088 7.357 1.00 0.00 5 SER A N 10
ATOM 12648 C CA . SER A 1 5 ? 1.865 5.310 7.999 1.00 0.00 5 SER A CA 10
ATOM 12649 C C . SER A 1 5 ? 1.503 3.826 8.033 1.00 0.00 5 SER A C 10
ATOM 12650 O O . SER A 1 5 ? 2.332 2.973 7.788 1.00 0.00 5 SER A O 10
ATOM 12658 N N . VAL A 1 6 ? 0.274 3.506 8.325 1.00 0.00 6 VAL A N 10
ATOM 12659 C CA . VAL A 1 6 ? -0.121 2.072 8.360 1.00 0.00 6 VAL A CA 10
ATOM 12660 C C . VAL A 1 6 ? 0.051 1.487 6.963 1.00 0.00 6 VAL A C 10
ATOM 12661 O O . VAL A 1 6 ? 0.529 0.385 6.786 1.00 0.00 6 VAL A O 10
ATOM 12674 N N . ILE A 1 7 ? -0.338 2.228 5.968 1.00 0.00 7 ILE A N 10
ATOM 12675 C CA . ILE A 1 7 ? -0.206 1.741 4.570 1.00 0.00 7 ILE A CA 10
ATOM 12676 C C . ILE A 1 7 ? 1.271 1.556 4.218 1.00 0.00 7 ILE A C 10
ATOM 12677 O O . ILE A 1 7 ? 1.668 0.544 3.675 1.00 0.00 7 ILE A O 10
ATOM 12693 N N . ALA A 1 8 ? 2.086 2.531 4.512 1.00 0.00 8 ALA A N 10
ATOM 12694 C CA . ALA A 1 8 ? 3.537 2.416 4.183 1.00 0.00 8 ALA A CA 10
ATOM 12695 C C . ALA A 1 8 ? 4.169 1.273 4.975 1.00 0.00 8 ALA A C 10
ATOM 12696 O O . ALA A 1 8 ? 4.858 0.436 4.429 1.00 0.00 8 ALA A O 10
ATOM 12703 N N . GLN A 1 9 ? 3.949 1.231 6.258 1.00 0.00 9 GLN A N 10
ATOM 12704 C CA . GLN A 1 9 ? 4.553 0.141 7.072 1.00 0.00 9 GLN A CA 10
ATOM 12705 C C . GLN A 1 9 ? 3.887 -1.192 6.727 1.00 0.00 9 GLN A C 10
ATOM 12706 O O . GLN A 1 9 ? 4.542 -2.205 6.599 1.00 0.00 9 GLN A O 10
ATOM 12720 N N . PHE A 1 10 ? 2.593 -1.203 6.569 1.00 0.00 10 PHE A N 10
ATOM 12721 C CA . PHE A 1 10 ? 1.896 -2.475 6.228 1.00 0.00 10 PHE A CA 10
ATOM 12722 C C . PHE A 1 10 ? 2.350 -2.948 4.848 1.00 0.00 10 PHE A C 10
ATOM 12723 O O . PHE A 1 10 ? 2.705 -4.095 4.657 1.00 0.00 10 PHE A O 10
ATOM 12740 N N . VAL A 1 11 ? 2.340 -2.072 3.884 1.00 0.00 11 VAL A N 10
ATOM 12741 C CA . VAL A 1 11 ? 2.770 -2.463 2.513 1.00 0.00 11 VAL A CA 10
ATOM 12742 C C . VAL A 1 11 ? 4.261 -2.803 2.527 1.00 0.00 11 VAL A C 10
ATOM 12743 O O . VAL A 1 11 ? 4.689 -3.800 1.980 1.00 0.00 11 VAL A O 10
ATOM 12756 N N . VAL A 1 12 ? 5.052 -1.979 3.154 1.00 0.00 12 VAL A N 10
ATOM 12757 C CA . VAL A 1 12 ? 6.516 -2.241 3.215 1.00 0.00 12 VAL A CA 10
ATOM 12758 C C . VAL A 1 12 ? 6.772 -3.527 4.005 1.00 0.00 12 VAL A C 10
ATOM 12759 O O . VAL A 1 12 ? 7.679 -4.279 3.708 1.00 0.00 12 VAL A O 10
ATOM 12772 N N . GLU A 1 13 ? 5.979 -3.786 5.010 1.00 0.00 13 GLU A N 10
ATOM 12773 C CA . GLU A 1 13 ? 6.178 -5.023 5.819 1.00 0.00 13 GLU A CA 10
ATOM 12774 C C . GLU A 1 13 ? 6.151 -6.239 4.898 1.00 0.00 13 GLU A C 10
ATOM 12775 O O . GLU A 1 13 ? 6.790 -7.241 5.153 1.00 0.00 13 GLU A O 10
ATOM 12787 N N . GLU A 1 14 ? 5.415 -6.159 3.827 1.00 0.00 14 GLU A N 10
ATOM 12788 C CA . GLU A 1 14 ? 5.340 -7.306 2.885 1.00 0.00 14 GLU A CA 10
ATOM 12789 C C . GLU A 1 14 ? 6.712 -7.535 2.245 1.00 0.00 14 GLU A C 10
ATOM 12790 O O . GLU A 1 14 ? 7.073 -8.647 1.913 1.00 0.00 14 GLU A O 10
ATOM 12802 N N . PHE A 1 15 ? 7.481 -6.495 2.070 1.00 0.00 15 PHE A N 10
ATOM 12803 C CA . PHE A 1 15 ? 8.828 -6.663 1.451 1.00 0.00 15 PHE A CA 10
ATOM 12804 C C . PHE A 1 15 ? 9.819 -5.692 2.101 1.00 0.00 15 PHE A C 10
ATOM 12805 O O . PHE A 1 15 ? 10.591 -5.039 1.430 1.00 0.00 15 PHE A O 10
ATOM 12822 N N . LEU A 1 16 ? 9.807 -5.589 3.403 1.00 0.00 16 LEU A N 10
ATOM 12823 C CA . LEU A 1 16 ? 10.750 -4.657 4.079 1.00 0.00 16 LEU A CA 10
ATOM 12824 C C . LEU A 1 16 ? 12.138 -5.301 4.199 1.00 0.00 16 LEU A C 10
ATOM 12825 O O . LEU A 1 16 ? 12.266 -6.419 4.655 1.00 0.00 16 LEU A O 10
ATOM 12841 N N . PRO A 1 17 ? 13.180 -4.600 3.817 1.00 0.00 17 PRO A N 10
ATOM 12842 C CA . PRO A 1 17 ? 14.567 -5.126 3.924 1.00 0.00 17 PRO A CA 10
ATOM 12843 C C . PRO A 1 17 ? 15.053 -5.055 5.375 1.00 0.00 17 PRO A C 10
ATOM 12844 O O . PRO A 1 17 ? 14.267 -5.121 6.299 1.00 0.00 17 PRO A O 10
ATOM 12855 N N . ASP A 1 18 ? 16.326 -4.905 5.593 1.00 0.00 18 ASP A N 10
ATOM 12856 C CA . ASP A 1 18 ? 16.828 -4.814 6.987 1.00 0.00 18 ASP A CA 10
ATOM 12857 C C . ASP A 1 18 ? 16.575 -3.397 7.509 1.00 0.00 18 ASP A C 10
ATOM 12858 O O . ASP A 1 18 ? 17.110 -2.991 8.522 1.00 0.00 18 ASP A O 10
ATOM 12867 N N . VAL A 1 19 ? 15.766 -2.641 6.812 1.00 0.00 19 VAL A N 10
ATOM 12868 C CA . VAL A 1 19 ? 15.474 -1.244 7.247 1.00 0.00 19 VAL A CA 10
ATOM 12869 C C . VAL A 1 19 ? 14.006 -1.124 7.660 1.00 0.00 19 VAL A C 10
ATOM 12870 O O . VAL A 1 19 ? 13.121 -1.620 6.992 1.00 0.00 19 VAL A O 10
ATOM 12883 N N . ALA A 1 20 ? 13.739 -0.458 8.750 1.00 0.00 20 ALA A N 10
ATOM 12884 C CA . ALA A 1 20 ? 12.326 -0.297 9.193 1.00 0.00 20 ALA A CA 10
ATOM 12885 C C . ALA A 1 20 ? 11.619 0.694 8.253 1.00 0.00 20 ALA A C 10
ATOM 12886 O O . ALA A 1 20 ? 12.185 1.709 7.898 1.00 0.00 20 ALA A O 10
ATOM 12893 N N . PRO A 1 21 ? 10.393 0.428 7.852 1.00 0.00 21 PRO A N 10
ATOM 12894 C CA . PRO A 1 21 ? 9.645 1.352 6.949 1.00 0.00 21 PRO A CA 10
ATOM 12895 C C . PRO A 1 21 ? 9.709 2.799 7.441 1.00 0.00 21 PRO A C 10
ATOM 12896 O O . PRO A 1 21 ? 9.734 3.732 6.664 1.00 0.00 21 PRO A O 10
ATOM 12907 N N . ALA A 1 22 ? 9.743 2.988 8.729 1.00 0.00 22 ALA A N 10
ATOM 12908 C CA . ALA A 1 22 ? 9.816 4.368 9.281 1.00 0.00 22 ALA A CA 10
ATOM 12909 C C . ALA A 1 22 ? 11.190 4.967 8.970 1.00 0.00 22 ALA A C 10
ATOM 12910 O O . ALA A 1 22 ? 11.360 6.169 8.922 1.00 0.00 22 ALA A O 10
ATOM 12917 N N . ASP A 1 23 ? 12.173 4.132 8.767 1.00 0.00 23 ASP A N 10
ATOM 12918 C CA . ASP A 1 23 ? 13.541 4.641 8.467 1.00 0.00 23 ASP A CA 10
ATOM 12919 C C . ASP A 1 23 ? 13.843 4.458 6.980 1.00 0.00 23 ASP A C 10
ATOM 12920 O O . ASP A 1 23 ? 14.955 4.659 6.533 1.00 0.00 23 ASP A O 10
ATOM 12929 N N . VAL A 1 24 ? 12.863 4.079 6.209 1.00 0.00 24 VAL A N 10
ATOM 12930 C CA . VAL A 1 24 ? 13.099 3.886 4.752 1.00 0.00 24 VAL A CA 10
ATOM 12931 C C . VAL A 1 24 ? 12.611 5.124 4.002 1.00 0.00 24 VAL A C 10
ATOM 12932 O O . VAL A 1 24 ? 11.626 5.735 4.368 1.00 0.00 24 VAL A O 10
ATOM 12945 N N . ASP A 1 25 ? 13.294 5.507 2.962 1.00 0.00 25 ASP A N 10
ATOM 12946 C CA . ASP A 1 25 ? 12.865 6.712 2.203 1.00 0.00 25 ASP A CA 10
ATOM 12947 C C . ASP A 1 25 ? 11.556 6.415 1.473 1.00 0.00 25 ASP A C 10
ATOM 12948 O O . ASP A 1 25 ? 11.551 5.959 0.347 1.00 0.00 25 ASP A O 10
ATOM 12957 N N . VAL A 1 26 ? 10.444 6.675 2.104 1.00 0.00 26 VAL A N 10
ATOM 12958 C CA . VAL A 1 26 ? 9.134 6.410 1.443 1.00 0.00 26 VAL A CA 10
ATOM 12959 C C . VAL A 1 26 ? 9.019 7.266 0.178 1.00 0.00 26 VAL A C 10
ATOM 12960 O O . VAL A 1 26 ? 8.001 7.279 -0.484 1.00 0.00 26 VAL A O 10
ATOM 12973 N N . ASP A 1 27 ? 10.060 7.976 -0.167 1.00 0.00 27 ASP A N 10
ATOM 12974 C CA . ASP A 1 27 ? 10.015 8.822 -1.392 1.00 0.00 27 ASP A CA 10
ATOM 12975 C C . ASP A 1 27 ? 10.542 8.011 -2.577 1.00 0.00 27 ASP A C 10
ATOM 12976 O O . ASP A 1 27 ? 10.750 8.528 -3.656 1.00 0.00 27 ASP A O 10
ATOM 12985 N N . LEU A 1 28 ? 10.760 6.740 -2.378 1.00 0.00 28 LEU A N 10
ATOM 12986 C CA . LEU A 1 28 ? 11.276 5.883 -3.482 1.00 0.00 28 LEU A CA 10
ATOM 12987 C C . LEU A 1 28 ? 10.103 5.260 -4.230 1.00 0.00 28 LEU A C 10
ATOM 12988 O O . LEU A 1 28 ? 9.183 4.733 -3.635 1.00 0.00 28 LEU A O 10
ATOM 13004 N N . ASP A 1 29 ? 10.129 5.301 -5.532 1.00 0.00 29 ASP A N 10
ATOM 13005 C CA . ASP A 1 29 ? 9.016 4.694 -6.303 1.00 0.00 29 ASP A CA 10
ATOM 13006 C C . ASP A 1 29 ? 9.039 3.185 -6.075 1.00 0.00 29 ASP A C 10
ATOM 13007 O O . ASP A 1 29 ? 10.024 2.523 -6.337 1.00 0.00 29 ASP A O 10
ATOM 13016 N N . LEU A 1 30 ? 7.971 2.636 -5.574 1.00 0.00 30 LEU A N 10
ATOM 13017 C CA . LEU A 1 30 ? 7.945 1.172 -5.314 1.00 0.00 30 LEU A CA 10
ATOM 13018 C C . LEU A 1 30 ? 7.805 0.413 -6.635 1.00 0.00 30 LEU A C 10
ATOM 13019 O O . LEU A 1 30 ? 7.629 -0.789 -6.653 1.00 0.00 30 LEU A O 10
ATOM 13035 N N . VAL A 1 31 ? 7.882 1.099 -7.744 1.00 0.00 31 VAL A N 10
ATOM 13036 C CA . VAL A 1 31 ? 7.750 0.399 -9.052 1.00 0.00 31 VAL A CA 10
ATOM 13037 C C . VAL A 1 31 ? 8.744 -0.759 -9.098 1.00 0.00 31 VAL A C 10
ATOM 13038 O O . VAL A 1 31 ? 8.433 -1.838 -9.561 1.00 0.00 31 VAL A O 10
ATOM 13051 N N . ASP A 1 32 ? 9.929 -0.552 -8.599 1.00 0.00 32 ASP A N 10
ATOM 13052 C CA . ASP A 1 32 ? 10.928 -1.655 -8.592 1.00 0.00 32 ASP A CA 10
ATOM 13053 C C . ASP A 1 32 ? 10.329 -2.826 -7.815 1.00 0.00 32 ASP A C 10
ATOM 13054 O O . ASP A 1 32 ? 10.524 -3.979 -8.145 1.00 0.00 32 ASP A O 10
ATOM 13063 N N . ASN A 1 33 ? 9.585 -2.521 -6.789 1.00 0.00 33 ASN A N 10
ATOM 13064 C CA . ASN A 1 33 ? 8.939 -3.584 -5.975 1.00 0.00 33 ASN A CA 10
ATOM 13065 C C . ASN A 1 33 ? 7.610 -3.959 -6.624 1.00 0.00 33 ASN A C 10
ATOM 13066 O O . ASN A 1 33 ? 6.761 -4.577 -6.014 1.00 0.00 33 ASN A O 10
ATOM 13077 N N . GLY A 1 34 ? 7.424 -3.572 -7.858 1.00 0.00 34 GLY A N 10
ATOM 13078 C CA . GLY A 1 34 ? 6.152 -3.889 -8.564 1.00 0.00 34 GLY A CA 10
ATOM 13079 C C . GLY A 1 34 ? 5.748 -5.330 -8.260 1.00 0.00 34 GLY A C 10
ATOM 13080 O O . GLY A 1 34 ? 4.626 -5.730 -8.484 1.00 0.00 34 GLY A O 10
ATOM 13084 N N . VAL A 1 35 ? 6.650 -6.111 -7.740 1.00 0.00 35 VAL A N 10
ATOM 13085 C CA . VAL A 1 35 ? 6.302 -7.523 -7.415 1.00 0.00 35 VAL A CA 10
ATOM 13086 C C . VAL A 1 35 ? 5.026 -7.530 -6.571 1.00 0.00 35 VAL A C 10
ATOM 13087 O O . VAL A 1 35 ? 4.191 -8.405 -6.689 1.00 0.00 35 VAL A O 10
ATOM 13100 N N . ILE A 1 36 ? 4.877 -6.556 -5.717 1.00 0.00 36 ILE A N 10
ATOM 13101 C CA . ILE A 1 36 ? 3.666 -6.483 -4.850 1.00 0.00 36 ILE A CA 10
ATOM 13102 C C . ILE A 1 36 ? 2.436 -6.126 -5.691 1.00 0.00 36 ILE A C 10
ATOM 13103 O O . ILE A 1 36 ? 1.313 -6.361 -5.298 1.00 0.00 36 ILE A O 10
ATOM 13119 N N . ASP A 1 37 ? 2.643 -5.527 -6.826 1.00 0.00 37 ASP A N 10
ATOM 13120 C CA . ASP A 1 37 ? 1.494 -5.110 -7.686 1.00 0.00 37 ASP A CA 10
ATOM 13121 C C . ASP A 1 37 ? 0.601 -6.301 -8.054 1.00 0.00 37 ASP A C 10
ATOM 13122 O O . ASP A 1 37 ? -0.590 -6.143 -8.234 1.00 0.00 37 ASP A O 10
ATOM 13131 N N . SER A 1 38 ? 1.154 -7.478 -8.204 1.00 0.00 38 SER A N 10
ATOM 13132 C CA . SER A 1 38 ? 0.307 -8.647 -8.597 1.00 0.00 38 SER A CA 10
ATOM 13133 C C . SER A 1 38 ? 0.235 -9.688 -7.476 1.00 0.00 38 SER A C 10
ATOM 13134 O O . SER A 1 38 ? -0.821 -9.955 -6.937 1.00 0.00 38 SER A O 10
ATOM 13141 N N . LEU A 1 39 ? 1.335 -10.298 -7.138 1.00 0.00 39 LEU A N 10
ATOM 13142 C CA . LEU A 1 39 ? 1.304 -11.342 -6.074 1.00 0.00 39 LEU A CA 10
ATOM 13143 C C . LEU A 1 39 ? 0.938 -10.718 -4.729 1.00 0.00 39 LEU A C 10
ATOM 13144 O O . LEU A 1 39 ? 0.045 -11.175 -4.043 1.00 0.00 39 LEU A O 10
ATOM 13160 N N . GLY A 1 40 ? 1.619 -9.680 -4.348 1.00 0.00 40 GLY A N 10
ATOM 13161 C CA . GLY A 1 40 ? 1.314 -9.026 -3.050 1.00 0.00 40 GLY A CA 10
ATOM 13162 C C . GLY A 1 40 ? -0.028 -8.307 -3.138 1.00 0.00 40 GLY A C 10
ATOM 13163 O O . GLY A 1 40 ? -0.805 -8.300 -2.205 1.00 0.00 40 GLY A O 10
ATOM 13167 N N . LEU A 1 41 ? -0.303 -7.695 -4.255 1.00 0.00 41 LEU A N 10
ATOM 13168 C CA . LEU A 1 41 ? -1.592 -6.968 -4.403 1.00 0.00 41 LEU A CA 10
ATOM 13169 C C . LEU A 1 41 ? -2.745 -7.944 -4.189 1.00 0.00 41 LEU A C 10
ATOM 13170 O O . LEU A 1 41 ? -3.730 -7.627 -3.553 1.00 0.00 41 LEU A O 10
ATOM 13186 N N . LEU A 1 42 ? -2.630 -9.133 -4.709 1.00 0.00 42 LEU A N 10
ATOM 13187 C CA . LEU A 1 42 ? -3.723 -10.125 -4.524 1.00 0.00 42 LEU A CA 10
ATOM 13188 C C . LEU A 1 42 ? -3.879 -10.409 -3.031 1.00 0.00 42 LEU A C 10
ATOM 13189 O O . LEU A 1 42 ? -4.975 -10.474 -2.511 1.00 0.00 42 LEU A O 10
ATOM 13205 N N . LYS A 1 43 ? -2.786 -10.566 -2.334 1.00 0.00 43 LYS A N 10
ATOM 13206 C CA . LYS A 1 43 ? -2.863 -10.830 -0.873 1.00 0.00 43 LYS A CA 10
ATOM 13207 C C . LYS A 1 43 ? -3.476 -9.617 -0.172 1.00 0.00 43 LYS A C 10
ATOM 13208 O O . LYS A 1 43 ? -4.225 -9.745 0.776 1.00 0.00 43 LYS A O 10
ATOM 13227 N N . VAL A 1 44 ? -3.158 -8.438 -0.634 1.00 0.00 44 VAL A N 10
ATOM 13228 C CA . VAL A 1 44 ? -3.714 -7.207 0.000 1.00 0.00 44 VAL A CA 10
ATOM 13229 C C . VAL A 1 44 ? -5.241 -7.224 -0.081 1.00 0.00 44 VAL A C 10
ATOM 13230 O O . VAL A 1 44 ? -5.927 -6.924 0.875 1.00 0.00 44 VAL A O 10
ATOM 13243 N N . ILE A 1 45 ? -5.779 -7.570 -1.214 1.00 0.00 45 ILE A N 10
ATOM 13244 C CA . ILE A 1 45 ? -7.259 -7.603 -1.354 1.00 0.00 45 ILE A CA 10
ATOM 13245 C C . ILE A 1 45 ? -7.848 -8.596 -0.350 1.00 0.00 45 ILE A C 10
ATOM 13246 O O . ILE A 1 45 ? -8.786 -8.295 0.361 1.00 0.00 45 ILE A O 10
ATOM 13262 N N . ALA A 1 46 ? -7.308 -9.781 -0.293 1.00 0.00 46 ALA A N 10
ATOM 13263 C CA . ALA A 1 46 ? -7.837 -10.799 0.657 1.00 0.00 46 ALA A CA 10
ATOM 13264 C C . ALA A 1 46 ? -7.642 -10.319 2.097 1.00 0.00 46 ALA A C 10
ATOM 13265 O O . ALA A 1 46 ? -8.508 -10.471 2.935 1.00 0.00 46 ALA A O 10
ATOM 13272 N N . TRP A 1 47 ? -6.510 -9.745 2.388 1.00 0.00 47 TRP A N 10
ATOM 13273 C CA . TRP A 1 47 ? -6.253 -9.256 3.771 1.00 0.00 47 TRP A CA 10
ATOM 13274 C C . TRP A 1 47 ? -7.152 -8.058 4.072 1.00 0.00 47 TRP A C 10
ATOM 13275 O O . TRP A 1 47 ? -7.661 -7.909 5.166 1.00 0.00 47 TRP A O 10
ATOM 13296 N N . LEU A 1 48 ? -7.346 -7.197 3.113 1.00 0.00 48 LEU A N 10
ATOM 13297 C CA . LEU A 1 48 ? -8.204 -6.004 3.342 1.00 0.00 48 LEU A CA 10
ATOM 13298 C C . LEU A 1 48 ? -9.632 -6.445 3.674 1.00 0.00 48 LEU A C 10
ATOM 13299 O O . LEU A 1 48 ? -10.260 -5.922 4.574 1.00 0.00 48 LEU A O 10
ATOM 13315 N N . GLU A 1 49 ? -10.151 -7.406 2.958 1.00 0.00 49 GLU A N 10
ATOM 13316 C CA . GLU A 1 49 ? -11.537 -7.879 3.237 1.00 0.00 49 GLU A CA 10
ATOM 13317 C C . GLU A 1 49 ? -11.593 -8.567 4.601 1.00 0.00 49 GLU A C 10
ATOM 13318 O O . GLU A 1 49 ? -12.559 -8.449 5.325 1.00 0.00 49 GLU A O 10
ATOM 13330 N N . ASP A 1 50 ? -10.574 -9.291 4.958 1.00 0.00 50 ASP A N 10
ATOM 13331 C CA . ASP A 1 50 ? -10.591 -9.989 6.272 1.00 0.00 50 ASP A CA 10
ATOM 13332 C C . ASP A 1 50 ? -10.750 -8.974 7.405 1.00 0.00 50 ASP A C 10
ATOM 13333 O O . ASP A 1 50 ? -11.412 -9.232 8.391 1.00 0.00 50 ASP A O 10
ATOM 13342 N N . ARG A 1 51 ? -10.133 -7.833 7.287 1.00 0.00 51 ARG A N 10
ATOM 13343 C CA . ARG A 1 51 ? -10.234 -6.818 8.372 1.00 0.00 51 ARG A CA 10
ATOM 13344 C C . ARG A 1 51 ? -11.478 -5.934 8.214 1.00 0.00 51 ARG A C 10
ATOM 13345 O O . ARG A 1 51 ? -12.141 -5.624 9.184 1.00 0.00 51 ARG A O 10
ATOM 13366 N N . PHE A 1 52 ? -11.788 -5.493 7.021 1.00 0.00 52 PHE A N 10
ATOM 13367 C CA . PHE A 1 52 ? -12.968 -4.600 6.851 1.00 0.00 52 PHE A CA 10
ATOM 13368 C C . PHE A 1 52 ? -14.154 -5.358 6.244 1.00 0.00 52 PHE A C 10
ATOM 13369 O O . PHE A 1 52 ? -15.250 -4.839 6.167 1.00 0.00 52 PHE A O 10
ATOM 13386 N N . GLY A 1 53 ? -13.960 -6.573 5.814 1.00 0.00 53 GLY A N 10
ATOM 13387 C CA . GLY A 1 53 ? -15.101 -7.331 5.223 1.00 0.00 53 GLY A CA 10
ATOM 13388 C C . GLY A 1 53 ? -15.511 -6.682 3.899 1.00 0.00 53 GLY A C 10
ATOM 13389 O O . GLY A 1 53 ? -16.661 -6.723 3.508 1.00 0.00 53 GLY A O 10
ATOM 13393 N N . ILE A 1 54 ? -14.583 -6.076 3.209 1.00 0.00 54 ILE A N 10
ATOM 13394 C CA . ILE A 1 54 ? -14.930 -5.417 1.914 1.00 0.00 54 ILE A CA 10
ATOM 13395 C C . ILE A 1 54 ? -14.845 -6.431 0.771 1.00 0.00 54 ILE A C 10
ATOM 13396 O O . ILE A 1 54 ? -14.012 -7.310 0.764 1.00 0.00 54 ILE A O 10
ATOM 13412 N N . ALA A 1 55 ? -15.705 -6.310 -0.200 1.00 0.00 55 ALA A N 10
ATOM 13413 C CA . ALA A 1 55 ? -15.682 -7.263 -1.343 1.00 0.00 55 ALA A CA 10
ATOM 13414 C C . ALA A 1 55 ? -14.337 -7.161 -2.059 1.00 0.00 55 ALA A C 10
ATOM 13415 O O . ALA A 1 55 ? -13.684 -6.136 -2.031 1.00 0.00 55 ALA A O 10
ATOM 13422 N N . ALA A 1 56 ? -13.908 -8.220 -2.687 1.00 0.00 56 ALA A N 10
ATOM 13423 C CA . ALA A 1 56 ? -12.596 -8.184 -3.387 1.00 0.00 56 ALA A CA 10
ATOM 13424 C C . ALA A 1 56 ? -12.587 -7.052 -4.413 1.00 0.00 56 ALA A C 10
ATOM 13425 O O . ALA A 1 56 ? -11.596 -6.370 -4.585 1.00 0.00 56 ALA A O 10
ATOM 13432 N N . ASP A 1 57 ? -13.677 -6.840 -5.096 1.00 0.00 57 ASP A N 10
ATOM 13433 C CA . ASP A 1 57 ? -13.711 -5.745 -6.104 1.00 0.00 57 ASP A CA 10
ATOM 13434 C C . ASP A 1 57 ? -12.507 -5.890 -7.035 1.00 0.00 57 ASP A C 10
ATOM 13435 O O . ASP A 1 57 ? -11.768 -4.952 -7.260 1.00 0.00 57 ASP A O 10
ATOM 13444 N N . ASP A 1 58 ? -12.293 -7.062 -7.565 1.00 0.00 58 ASP A N 10
ATOM 13445 C CA . ASP A 1 58 ? -11.125 -7.269 -8.464 1.00 0.00 58 ASP A CA 10
ATOM 13446 C C . ASP A 1 58 ? -11.370 -6.578 -9.806 1.00 0.00 58 ASP A C 10
ATOM 13447 O O . ASP A 1 58 ? -12.267 -6.929 -10.547 1.00 0.00 58 ASP A O 10
ATOM 13456 N N . VAL A 1 59 ? -10.567 -5.600 -10.123 1.00 0.00 59 VAL A N 10
ATOM 13457 C CA . VAL A 1 59 ? -10.728 -4.876 -11.414 1.00 0.00 59 VAL A CA 10
ATOM 13458 C C . VAL A 1 59 ? -9.360 -4.765 -12.087 1.00 0.00 59 VAL A C 10
ATOM 13459 O O . VAL A 1 59 ? -8.372 -5.258 -11.580 1.00 0.00 59 VAL A O 10
ATOM 13472 N N . GLU A 1 60 ? -9.284 -4.127 -13.222 1.00 0.00 60 GLU A N 10
ATOM 13473 C CA . GLU A 1 60 ? -7.965 -4.001 -13.902 1.00 0.00 60 GLU A CA 10
ATOM 13474 C C . GLU A 1 60 ? -7.223 -2.778 -13.365 1.00 0.00 60 GLU A C 10
ATOM 13475 O O . GLU A 1 60 ? -7.724 -1.671 -13.395 1.00 0.00 60 GLU A O 10
ATOM 13487 N N . LEU A 1 61 ? -6.029 -2.975 -12.875 1.00 0.00 61 LEU A N 10
ATOM 13488 C CA . LEU A 1 61 ? -5.238 -1.838 -12.331 1.00 0.00 61 LEU A CA 10
ATOM 13489 C C . LEU A 1 61 ? -4.010 -1.609 -13.213 1.00 0.00 61 LEU A C 10
ATOM 13490 O O . LEU A 1 61 ? -3.451 -2.537 -13.764 1.00 0.00 61 LEU A O 10
ATOM 13506 N N . SER A 1 62 ? -3.585 -0.382 -13.354 1.00 0.00 62 SER A N 10
ATOM 13507 C CA . SER A 1 62 ? -2.393 -0.100 -14.202 1.00 0.00 62 SER A CA 10
ATOM 13508 C C . SER A 1 62 ? -1.183 0.187 -13.307 1.00 0.00 62 SER A C 10
ATOM 13509 O O . SER A 1 62 ? -1.326 0.624 -12.182 1.00 0.00 62 SER A O 10
ATOM 13517 N N . PRO A 1 63 ? 0.002 -0.058 -13.805 1.00 0.00 63 PRO A N 10
ATOM 13518 C CA . PRO A 1 63 ? 1.263 0.178 -13.041 1.00 0.00 63 PRO A CA 10
ATOM 13519 C C . PRO A 1 63 ? 1.453 1.655 -12.681 1.00 0.00 63 PRO A C 10
ATOM 13520 O O . PRO A 1 63 ? 2.177 1.995 -11.766 1.00 0.00 63 PRO A O 10
ATOM 13531 N N . GLU A 1 64 ? 0.812 2.535 -13.401 1.00 0.00 64 GLU A N 10
ATOM 13532 C CA . GLU A 1 64 ? 0.957 3.990 -13.111 1.00 0.00 64 GLU A CA 10
ATOM 13533 C C . GLU A 1 64 ? 0.467 4.289 -11.691 1.00 0.00 64 GLU A C 10
ATOM 13534 O O . GLU A 1 64 ? 0.956 5.180 -11.026 1.00 0.00 64 GLU A O 10
ATOM 13546 N N . HIS A 1 65 ? -0.510 3.557 -11.232 1.00 0.00 65 HIS A N 10
ATOM 13547 C CA . HIS A 1 65 ? -1.061 3.794 -9.864 1.00 0.00 65 HIS A CA 10
ATOM 13548 C C . HIS A 1 65 ? -0.052 3.392 -8.780 1.00 0.00 65 HIS A C 10
ATOM 13549 O O . HIS A 1 65 ? -0.097 3.890 -7.673 1.00 0.00 65 HIS A O 10
ATOM 13564 N N . PHE A 1 66 ? 0.834 2.479 -9.066 1.00 0.00 66 PHE A N 10
ATOM 13565 C CA . PHE A 1 66 ? 1.807 2.037 -8.021 1.00 0.00 66 PHE A CA 10
ATOM 13566 C C . PHE A 1 66 ? 3.140 2.781 -8.161 1.00 0.00 66 PHE A C 10
ATOM 13567 O O . PHE A 1 66 ? 4.115 2.436 -7.527 1.00 0.00 66 PHE A O 10
ATOM 13584 N N . ARG A 1 67 ? 3.199 3.789 -8.983 1.00 0.00 67 ARG A N 10
ATOM 13585 C CA . ARG A 1 67 ? 4.483 4.533 -9.150 1.00 0.00 67 ARG A CA 10
ATOM 13586 C C . ARG A 1 67 ? 4.935 5.120 -7.809 1.00 0.00 67 ARG A C 10
ATOM 13587 O O . ARG A 1 67 ? 6.115 5.181 -7.523 1.00 0.00 67 ARG A O 10
ATOM 13608 N N . SER A 1 68 ? 4.018 5.559 -6.988 1.00 0.00 68 SER A N 10
ATOM 13609 C CA . SER A 1 68 ? 4.418 6.146 -5.675 1.00 0.00 68 SER A CA 10
ATOM 13610 C C . SER A 1 68 ? 3.522 5.601 -4.560 1.00 0.00 68 SER A C 10
ATOM 13611 O O . SER A 1 68 ? 2.391 5.220 -4.786 1.00 0.00 68 SER A O 10
ATOM 13619 N N . ILE A 1 69 ? 4.024 5.565 -3.354 1.00 0.00 69 ILE A N 10
ATOM 13620 C CA . ILE A 1 69 ? 3.218 5.054 -2.217 1.00 0.00 69 ILE A CA 10
ATOM 13621 C C . ILE A 1 69 ? 1.984 5.938 -2.017 1.00 0.00 69 ILE A C 10
ATOM 13622 O O . ILE A 1 69 ? 0.919 5.465 -1.671 1.00 0.00 69 ILE A O 10
ATOM 13638 N N . ARG A 1 70 ? 2.121 7.220 -2.219 1.00 0.00 70 ARG A N 10
ATOM 13639 C CA . ARG A 1 70 ? 0.961 8.135 -2.025 1.00 0.00 70 ARG A CA 10
ATOM 13640 C C . ARG A 1 70 ? -0.171 7.752 -2.981 1.00 0.00 70 ARG A C 10
ATOM 13641 O O . ARG A 1 70 ? -1.333 7.812 -2.632 1.00 0.00 70 ARG A O 10
ATOM 13662 N N . SER A 1 71 ? 0.152 7.356 -4.181 1.00 0.00 71 SER A N 10
ATOM 13663 C CA . SER A 1 71 ? -0.915 6.972 -5.142 1.00 0.00 71 SER A CA 10
ATOM 13664 C C . SER A 1 71 ? -1.726 5.812 -4.561 1.00 0.00 71 SER A C 10
ATOM 13665 O O . SER A 1 71 ? -2.937 5.774 -4.660 1.00 0.00 71 SER A O 10
ATOM 13673 N N . ILE A 1 72 ? -1.067 4.870 -3.943 1.00 0.00 72 ILE A N 10
ATOM 13674 C CA . ILE A 1 72 ? -1.789 3.721 -3.346 1.00 0.00 72 ILE A CA 10
ATOM 13675 C C . ILE A 1 72 ? -2.734 4.231 -2.259 1.00 0.00 72 ILE A C 10
ATOM 13676 O O . ILE A 1 72 ? -3.840 3.751 -2.105 1.00 0.00 72 ILE A O 10
ATOM 13692 N N . ASP A 1 73 ? -2.305 5.204 -1.504 1.00 0.00 73 ASP A N 10
ATOM 13693 C CA . ASP A 1 73 ? -3.169 5.751 -0.427 1.00 0.00 73 ASP A CA 10
ATOM 13694 C C . ASP A 1 73 ? -4.480 6.252 -1.035 1.00 0.00 73 ASP A C 10
ATOM 13695 O O . ASP A 1 73 ? -5.538 6.111 -0.455 1.00 0.00 73 ASP A O 10
ATOM 13704 N N . ALA A 1 74 ? -4.419 6.835 -2.201 1.00 0.00 74 ALA A N 10
ATOM 13705 C CA . ALA A 1 74 ? -5.663 7.344 -2.842 1.00 0.00 74 ALA A CA 10
ATOM 13706 C C . ALA A 1 74 ? -6.622 6.179 -3.083 1.00 0.00 74 ALA A C 10
ATOM 13707 O O . ALA A 1 74 ? -7.814 6.291 -2.875 1.00 0.00 74 ALA A O 10
ATOM 13714 N N . PHE A 1 75 ? -6.113 5.058 -3.513 1.00 0.00 75 PHE A N 10
ATOM 13715 C CA . PHE A 1 75 ? -7.004 3.889 -3.756 1.00 0.00 75 PHE A CA 10
ATOM 13716 C C . PHE A 1 75 ? -7.664 3.473 -2.442 1.00 0.00 75 PHE A C 10
ATOM 13717 O O . PHE A 1 75 ? -8.856 3.244 -2.377 1.00 0.00 75 PHE A O 10
ATOM 13734 N N . VAL A 1 76 ? -6.897 3.376 -1.391 1.00 0.00 76 VAL A N 10
ATOM 13735 C CA . VAL A 1 76 ? -7.470 2.979 -0.080 1.00 0.00 76 VAL A CA 10
ATOM 13736 C C . VAL A 1 76 ? -8.448 4.054 0.399 1.00 0.00 76 VAL A C 10
ATOM 13737 O O . VAL A 1 76 ? -9.501 3.758 0.927 1.00 0.00 76 VAL A O 10
ATOM 13750 N N . VAL A 1 77 ? -8.106 5.300 0.220 1.00 0.00 77 VAL A N 10
ATOM 13751 C CA . VAL A 1 77 ? -9.008 6.393 0.662 1.00 0.00 77 VAL A CA 10
ATOM 13752 C C . VAL A 1 77 ? -10.339 6.295 -0.085 1.00 0.00 77 VAL A C 10
ATOM 13753 O O . VAL A 1 77 ? -11.397 6.486 0.480 1.00 0.00 77 VAL A O 10
ATOM 13766 N N . GLY A 1 78 ? -10.292 6.006 -1.356 1.00 0.00 78 GLY A N 10
ATOM 13767 C CA . GLY A 1 78 ? -11.550 5.903 -2.148 1.00 0.00 78 GLY A CA 10
ATOM 13768 C C . GLY A 1 78 ? -12.470 4.837 -1.548 1.00 0.00 78 GLY A C 10
ATOM 13769 O O . GLY A 1 78 ? -13.677 4.980 -1.547 1.00 0.00 78 GLY A O 10
ATOM 13773 N N . ALA A 1 79 ? -11.920 3.764 -1.047 1.00 0.00 79 ALA A N 10
ATOM 13774 C CA . ALA A 1 79 ? -12.783 2.696 -0.466 1.00 0.00 79 ALA A CA 10
ATOM 13775 C C . ALA A 1 79 ? -12.883 2.864 1.051 1.00 0.00 79 ALA A C 10
ATOM 13776 O O . ALA A 1 79 ? -13.960 2.861 1.615 1.00 0.00 79 ALA A O 10
ATOM 13783 N N . THR A 1 80 ? -11.770 3.009 1.715 1.00 0.00 80 THR A N 10
ATOM 13784 C CA . THR A 1 80 ? -11.796 3.177 3.197 1.00 0.00 80 THR A CA 10
ATOM 13785 C C . THR A 1 80 ? -10.945 4.385 3.586 1.00 0.00 80 THR A C 10
ATOM 13786 O O . THR A 1 80 ? -9.869 4.589 3.061 1.00 0.00 80 THR A O 10
ATOM 13797 N N . THR A 1 81 ? -11.417 5.186 4.504 1.00 0.00 81 THR A N 10
ATOM 13798 C CA . THR A 1 81 ? -10.635 6.379 4.926 1.00 0.00 81 THR A CA 10
ATOM 13799 C C . THR A 1 81 ? -10.542 6.424 6.456 1.00 0.00 81 THR A C 10
ATOM 13800 O O . THR A 1 81 ? -11.357 7.042 7.113 1.00 0.00 81 THR A O 10
ATOM 13811 N N . PRO A 1 82 ? -9.549 5.783 7.020 1.00 0.00 82 PRO A N 10
ATOM 13812 C CA . PRO A 1 82 ? -9.341 5.760 8.498 1.00 0.00 82 PRO A CA 10
ATOM 13813 C C . PRO A 1 82 ? -9.009 7.152 9.049 1.00 0.00 82 PRO A C 10
ATOM 13814 O O . PRO A 1 82 ? -9.009 8.127 8.324 1.00 0.00 82 PRO A O 10
ATOM 13825 N N . PRO A 1 83 ? -8.720 7.243 10.322 1.00 0.00 83 PRO A N 10
ATOM 13826 C CA . PRO A 1 83 ? -8.372 8.540 10.976 1.00 0.00 83 PRO A CA 10
ATOM 13827 C C . PRO A 1 83 ? -7.102 9.154 10.379 1.00 0.00 83 PRO A C 10
ATOM 13828 O O . PRO A 1 83 ? -6.231 8.455 9.900 1.00 0.00 83 PRO A O 10
ATOM 13839 N N . VAL A 1 84 ? -6.992 10.455 10.392 1.00 0.00 84 VAL A N 10
ATOM 13840 C CA . VAL A 1 84 ? -5.781 11.101 9.812 1.00 0.00 84 VAL A CA 10
ATOM 13841 C C . VAL A 1 84 ? -4.707 11.259 10.888 1.00 0.00 84 VAL A C 10
ATOM 13842 O O . VAL A 1 84 ? -4.948 11.788 11.955 1.00 0.00 84 VAL A O 10
ATOM 13855 N N . GLU A 1 85 ? -3.517 10.807 10.605 1.00 0.00 85 GLU A N 10
ATOM 13856 C CA . GLU A 1 85 ? -2.410 10.927 11.592 1.00 0.00 85 GLU A CA 10
ATOM 13857 C C . GLU A 1 85 ? -1.113 11.261 10.851 1.00 0.00 85 GLU A C 10
ATOM 13858 O O . GLU A 1 85 ? -0.980 10.999 9.672 1.00 0.00 85 GLU A O 10
ATOM 13870 N N . ALA A 1 86 ? -0.154 11.833 11.526 1.00 0.00 86 ALA A N 10
ATOM 13871 C CA . ALA A 1 86 ? 1.126 12.172 10.844 1.00 0.00 86 ALA A CA 10
ATOM 13872 C C . ALA A 1 86 ? 1.760 10.889 10.302 1.00 0.00 86 ALA A C 10
ATOM 13873 O O . ALA A 1 86 ? 1.739 9.858 10.945 1.00 0.00 86 ALA A O 10
ATOM 13880 N N . LYS A 1 87 ? 2.320 10.939 9.124 1.00 0.00 87 LYS A N 10
ATOM 13881 C CA . LYS A 1 87 ? 2.946 9.715 8.549 1.00 0.00 87 LYS A CA 10
ATOM 13882 C C . LYS A 1 87 ? 4.059 9.226 9.479 1.00 0.00 87 LYS A C 10
ATOM 13883 O O . LYS A 1 87 ? 4.247 8.041 9.667 1.00 0.00 87 LYS A O 10
ATOM 13902 N N . LEU A 1 88 ? 4.798 10.130 10.062 1.00 0.00 88 LEU A N 10
ATOM 13903 C CA . LEU A 1 88 ? 5.898 9.716 10.978 1.00 0.00 88 LEU A CA 10
ATOM 13904 C C . LEU A 1 88 ? 5.318 8.913 12.144 1.00 0.00 88 LEU A C 10
ATOM 13905 O O . LEU A 1 88 ? 5.929 7.985 12.636 1.00 0.00 88 LEU A O 10
ATOM 13921 N N . GLN A 1 89 ? 4.142 9.262 12.591 1.00 0.00 89 GLN A N 10
ATOM 13922 C CA . GLN A 1 89 ? 3.524 8.519 13.725 1.00 0.00 89 GLN A CA 10
ATOM 13923 C C . GLN A 1 89 ? 2.447 7.573 13.190 1.00 0.00 89 GLN A C 10
ATOM 13924 O O . GLN A 1 89 ? 1.749 7.963 12.268 1.00 0.00 89 GLN A O 10
ATOM 13981 N N . MET A 1 1 ? -0.130 13.851 1.592 1.00 0.00 1 MET A N 11
ATOM 13982 C CA . MET A 1 1 ? -1.586 14.051 1.347 1.00 0.00 1 MET A CA 11
ATOM 13983 C C . MET A 1 1 ? -2.351 13.804 2.647 1.00 0.00 1 MET A C 11
ATOM 13984 O O . MET A 1 1 ? -2.054 14.383 3.673 1.00 0.00 1 MET A O 11
ATOM 14000 N N . GLN A 1 2 ? -3.327 12.939 2.616 1.00 0.00 2 GLN A N 11
ATOM 14001 C CA . GLN A 1 2 ? -4.100 12.647 3.854 1.00 0.00 2 GLN A CA 11
ATOM 14002 C C . GLN A 1 2 ? -3.487 11.424 4.537 1.00 0.00 2 GLN A C 11
ATOM 14003 O O . GLN A 1 2 ? -3.393 10.361 3.955 1.00 0.00 2 GLN A O 11
ATOM 14017 N N . HIS A 1 3 ? -3.059 11.562 5.761 1.00 0.00 3 HIS A N 11
ATOM 14018 C CA . HIS A 1 3 ? -2.446 10.399 6.460 1.00 0.00 3 HIS A CA 11
ATOM 14019 C C . HIS A 1 3 ? -1.402 9.764 5.540 1.00 0.00 3 HIS A C 11
ATOM 14020 O O . HIS A 1 3 ? -1.226 8.562 5.519 1.00 0.00 3 HIS A O 11
ATOM 14035 N N . ALA A 1 4 ? -0.714 10.565 4.773 1.00 0.00 4 ALA A N 11
ATOM 14036 C CA . ALA A 1 4 ? 0.314 10.016 3.844 1.00 0.00 4 ALA A CA 11
ATOM 14037 C C . ALA A 1 4 ? 1.382 9.266 4.643 1.00 0.00 4 ALA A C 11
ATOM 14038 O O . ALA A 1 4 ? 1.912 8.266 4.201 1.00 0.00 4 ALA A O 11
ATOM 14045 N N . SER A 1 5 ? 1.707 9.741 5.814 1.00 0.00 5 SER A N 11
ATOM 14046 C CA . SER A 1 5 ? 2.745 9.054 6.634 1.00 0.00 5 SER A CA 11
ATOM 14047 C C . SER A 1 5 ? 2.308 7.617 6.923 1.00 0.00 5 SER A C 11
ATOM 14048 O O . SER A 1 5 ? 3.109 6.703 6.922 1.00 0.00 5 SER A O 11
ATOM 14056 N N . VAL A 1 6 ? 1.045 7.409 7.170 1.00 0.00 6 VAL A N 11
ATOM 14057 C CA . VAL A 1 6 ? 0.560 6.030 7.458 1.00 0.00 6 VAL A CA 11
ATOM 14058 C C . VAL A 1 6 ? 0.748 5.152 6.221 1.00 0.00 6 VAL A C 11
ATOM 14059 O O . VAL A 1 6 ? 1.094 3.993 6.316 1.00 0.00 6 VAL A O 11
ATOM 14072 N N . ILE A 1 7 ? 0.512 5.697 5.062 1.00 0.00 7 ILE A N 11
ATOM 14073 C CA . ILE A 1 7 ? 0.663 4.896 3.816 1.00 0.00 7 ILE A CA 11
ATOM 14074 C C . ILE A 1 7 ? 2.097 4.377 3.702 1.00 0.00 7 ILE A C 11
ATOM 14075 O O . ILE A 1 7 ? 2.326 3.221 3.407 1.00 0.00 7 ILE A O 11
ATOM 14091 N N . ALA A 1 8 ? 3.064 5.219 3.933 1.00 0.00 8 ALA A N 11
ATOM 14092 C CA . ALA A 1 8 ? 4.479 4.765 3.837 1.00 0.00 8 ALA A CA 11
ATOM 14093 C C . ALA A 1 8 ? 4.734 3.693 4.894 1.00 0.00 8 ALA A C 11
ATOM 14094 O O . ALA A 1 8 ? 5.304 2.656 4.620 1.00 0.00 8 ALA A O 11
ATOM 14101 N N . GLN A 1 9 ? 4.306 3.935 6.098 1.00 0.00 9 GLN A N 11
ATOM 14102 C CA . GLN A 1 9 ? 4.509 2.934 7.179 1.00 0.00 9 GLN A CA 11
ATOM 14103 C C . GLN A 1 9 ? 3.630 1.709 6.912 1.00 0.00 9 GLN A C 11
ATOM 14104 O O . GLN A 1 9 ? 3.984 0.596 7.239 1.00 0.00 9 GLN A O 11
ATOM 14118 N N . PHE A 1 10 ? 2.479 1.908 6.330 1.00 0.00 10 PHE A N 11
ATOM 14119 C CA . PHE A 1 10 ? 1.570 0.758 6.059 1.00 0.00 10 PHE A CA 11
ATOM 14120 C C . PHE A 1 10 ? 2.269 -0.263 5.160 1.00 0.00 10 PHE A C 11
ATOM 14121 O O . PHE A 1 10 ? 2.342 -1.433 5.477 1.00 0.00 10 PHE A O 11
ATOM 14138 N N . VAL A 1 11 ? 2.788 0.168 4.047 1.00 0.00 11 VAL A N 11
ATOM 14139 C CA . VAL A 1 11 ? 3.486 -0.785 3.137 1.00 0.00 11 VAL A CA 11
ATOM 14140 C C . VAL A 1 11 ? 4.860 -1.149 3.711 1.00 0.00 11 VAL A C 11
ATOM 14141 O O . VAL A 1 11 ? 5.282 -2.287 3.664 1.00 0.00 11 VAL A O 11
ATOM 14154 N N . VAL A 1 12 ? 5.567 -0.185 4.239 1.00 0.00 12 VAL A N 11
ATOM 14155 C CA . VAL A 1 12 ? 6.922 -0.465 4.801 1.00 0.00 12 VAL A CA 11
ATOM 14156 C C . VAL A 1 12 ? 6.818 -1.404 6.008 1.00 0.00 12 VAL A C 11
ATOM 14157 O O . VAL A 1 12 ? 7.655 -2.262 6.207 1.00 0.00 12 VAL A O 11
ATOM 14170 N N . GLU A 1 13 ? 5.812 -1.244 6.823 1.00 0.00 13 GLU A N 11
ATOM 14171 C CA . GLU A 1 13 ? 5.680 -2.124 8.022 1.00 0.00 13 GLU A CA 11
ATOM 14172 C C . GLU A 1 13 ? 5.673 -3.587 7.589 1.00 0.00 13 GLU A C 11
ATOM 14173 O O . GLU A 1 13 ? 6.136 -4.457 8.299 1.00 0.00 13 GLU A O 11
ATOM 14185 N N . GLU A 1 14 ? 5.150 -3.870 6.431 1.00 0.00 14 GLU A N 11
ATOM 14186 C CA . GLU A 1 14 ? 5.115 -5.280 5.961 1.00 0.00 14 GLU A CA 11
ATOM 14187 C C . GLU A 1 14 ? 6.544 -5.783 5.736 1.00 0.00 14 GLU A C 11
ATOM 14188 O O . GLU A 1 14 ? 6.833 -6.951 5.906 1.00 0.00 14 GLU A O 11
ATOM 14200 N N . PHE A 1 15 ? 7.440 -4.914 5.352 1.00 0.00 15 PHE A N 11
ATOM 14201 C CA . PHE A 1 15 ? 8.845 -5.354 5.115 1.00 0.00 15 PHE A CA 11
ATOM 14202 C C . PHE A 1 15 ? 9.816 -4.279 5.615 1.00 0.00 15 PHE A C 11
ATOM 14203 O O . PHE A 1 15 ? 10.762 -3.925 4.941 1.00 0.00 15 PHE A O 11
ATOM 14220 N N . LEU A 1 16 ? 9.595 -3.756 6.791 1.00 0.00 16 LEU A N 11
ATOM 14221 C CA . LEU A 1 16 ? 10.510 -2.707 7.320 1.00 0.00 16 LEU A CA 11
ATOM 14222 C C . LEU A 1 16 ? 11.768 -3.359 7.910 1.00 0.00 16 LEU A C 11
ATOM 14223 O O . LEU A 1 16 ? 11.678 -4.276 8.701 1.00 0.00 16 LEU A O 11
ATOM 14239 N N . PRO A 1 17 ? 12.938 -2.883 7.554 1.00 0.00 17 PRO A N 11
ATOM 14240 C CA . PRO A 1 17 ? 14.210 -3.432 8.095 1.00 0.00 17 PRO A CA 11
ATOM 14241 C C . PRO A 1 17 ? 14.431 -2.953 9.533 1.00 0.00 17 PRO A C 11
ATOM 14242 O O . PRO A 1 17 ? 13.490 -2.663 10.245 1.00 0.00 17 PRO A O 11
ATOM 14253 N N . ASP A 1 18 ? 15.652 -2.850 9.966 1.00 0.00 18 ASP A N 11
ATOM 14254 C CA . ASP A 1 18 ? 15.904 -2.373 11.348 1.00 0.00 18 ASP A CA 11
ATOM 14255 C C . ASP A 1 18 ? 15.719 -0.854 11.385 1.00 0.00 18 ASP A C 11
ATOM 14256 O O . ASP A 1 18 ? 16.086 -0.195 12.337 1.00 0.00 18 ASP A O 11
ATOM 14265 N N . VAL A 1 19 ? 15.156 -0.297 10.343 1.00 0.00 19 VAL A N 11
ATOM 14266 C CA . VAL A 1 19 ? 14.948 1.179 10.295 1.00 0.00 19 VAL A CA 11
ATOM 14267 C C . VAL A 1 19 ? 13.450 1.491 10.319 1.00 0.00 19 VAL A C 11
ATOM 14268 O O . VAL A 1 19 ? 12.666 0.866 9.634 1.00 0.00 19 VAL A O 11
ATOM 14281 N N . ALA A 1 20 ? 13.047 2.461 11.094 1.00 0.00 20 ALA A N 11
ATOM 14282 C CA . ALA A 1 20 ? 11.601 2.814 11.146 1.00 0.00 20 ALA A CA 11
ATOM 14283 C C . ALA A 1 20 ? 11.208 3.498 9.824 1.00 0.00 20 ALA A C 11
ATOM 14284 O O . ALA A 1 20 ? 11.951 4.312 9.313 1.00 0.00 20 ALA A O 11
ATOM 14291 N N . PRO A 1 21 ? 10.056 3.190 9.266 1.00 0.00 21 PRO A N 11
ATOM 14292 C CA . PRO A 1 21 ? 9.606 3.819 7.989 1.00 0.00 21 PRO A CA 11
ATOM 14293 C C . PRO A 1 21 ? 9.752 5.343 8.013 1.00 0.00 21 PRO A C 11
ATOM 14294 O O . PRO A 1 21 ? 9.983 5.971 6.999 1.00 0.00 21 PRO A O 11
ATOM 14305 N N . ALA A 1 22 ? 9.622 5.940 9.164 1.00 0.00 22 ALA A N 11
ATOM 14306 C CA . ALA A 1 22 ? 9.758 7.421 9.257 1.00 0.00 22 ALA A CA 11
ATOM 14307 C C . ALA A 1 22 ? 11.196 7.821 8.918 1.00 0.00 22 ALA A C 11
ATOM 14308 O O . ALA A 1 22 ? 11.462 8.930 8.500 1.00 0.00 22 ALA A O 11
ATOM 14315 N N . ASP A 1 23 ? 12.124 6.921 9.096 1.00 0.00 23 ASP A N 11
ATOM 14316 C CA . ASP A 1 23 ? 13.546 7.239 8.788 1.00 0.00 23 ASP A CA 11
ATOM 14317 C C . ASP A 1 23 ? 13.906 6.662 7.419 1.00 0.00 23 ASP A C 11
ATOM 14318 O O . ASP A 1 23 ? 15.043 6.711 6.992 1.00 0.00 23 ASP A O 11
ATOM 14327 N N . VAL A 1 24 ? 12.942 6.120 6.729 1.00 0.00 24 VAL A N 11
ATOM 14328 C CA . VAL A 1 24 ? 13.217 5.542 5.385 1.00 0.00 24 VAL A CA 11
ATOM 14329 C C . VAL A 1 24 ? 12.665 6.485 4.319 1.00 0.00 24 VAL A C 11
ATOM 14330 O O . VAL A 1 24 ? 11.583 7.022 4.454 1.00 0.00 24 VAL A O 11
ATOM 14343 N N . ASP A 1 25 ? 13.398 6.701 3.265 1.00 0.00 25 ASP A N 11
ATOM 14344 C CA . ASP A 1 25 ? 12.908 7.620 2.204 1.00 0.00 25 ASP A CA 11
ATOM 14345 C C . ASP A 1 25 ? 11.665 7.022 1.546 1.00 0.00 25 ASP A C 11
ATOM 14346 O O . ASP A 1 25 ? 11.755 6.213 0.644 1.00 0.00 25 ASP A O 11
ATOM 14355 N N . VAL A 1 26 ? 10.503 7.416 1.992 1.00 0.00 26 VAL A N 11
ATOM 14356 C CA . VAL A 1 26 ? 9.250 6.875 1.392 1.00 0.00 26 VAL A CA 11
ATOM 14357 C C . VAL A 1 26 ? 9.196 7.236 -0.096 1.00 0.00 26 VAL A C 11
ATOM 14358 O O . VAL A 1 26 ? 8.222 6.973 -0.773 1.00 0.00 26 VAL A O 11
ATOM 14371 N N . ASP A 1 27 ? 10.238 7.831 -0.610 1.00 0.00 27 ASP A N 11
ATOM 14372 C CA . ASP A 1 27 ? 10.252 8.204 -2.052 1.00 0.00 27 ASP A CA 11
ATOM 14373 C C . ASP A 1 27 ? 10.866 7.060 -2.862 1.00 0.00 27 ASP A C 11
ATOM 14374 O O . ASP A 1 27 ? 11.202 7.216 -4.020 1.00 0.00 27 ASP A O 11
ATOM 14383 N N . LEU A 1 28 ? 11.020 5.913 -2.259 1.00 0.00 28 LEU A N 11
ATOM 14384 C CA . LEU A 1 28 ? 11.618 4.759 -2.987 1.00 0.00 28 LEU A CA 11
ATOM 14385 C C . LEU A 1 28 ? 10.532 4.024 -3.765 1.00 0.00 28 LEU A C 11
ATOM 14386 O O . LEU A 1 28 ? 9.464 3.750 -3.255 1.00 0.00 28 LEU A O 11
ATOM 14402 N N . ASP A 1 29 ? 10.798 3.700 -4.999 1.00 0.00 29 ASP A N 11
ATOM 14403 C CA . ASP A 1 29 ? 9.782 2.980 -5.806 1.00 0.00 29 ASP A CA 11
ATOM 14404 C C . ASP A 1 29 ? 9.528 1.614 -5.173 1.00 0.00 29 ASP A C 11
ATOM 14405 O O . ASP A 1 29 ? 10.433 0.823 -4.994 1.00 0.00 29 ASP A O 11
ATOM 14414 N N . LEU A 1 30 ? 8.306 1.334 -4.821 1.00 0.00 30 LEU A N 11
ATOM 14415 C CA . LEU A 1 30 ? 8.000 0.023 -4.189 1.00 0.00 30 LEU A CA 11
ATOM 14416 C C . LEU A 1 30 ? 8.327 -1.105 -5.167 1.00 0.00 30 LEU A C 11
ATOM 14417 O O . LEU A 1 30 ? 8.208 -2.270 -4.844 1.00 0.00 30 LEU A O 11
ATOM 14433 N N . VAL A 1 31 ? 8.728 -0.775 -6.364 1.00 0.00 31 VAL A N 11
ATOM 14434 C CA . VAL A 1 31 ? 9.047 -1.842 -7.352 1.00 0.00 31 VAL A CA 11
ATOM 14435 C C . VAL A 1 31 ? 9.998 -2.850 -6.713 1.00 0.00 31 VAL A C 11
ATOM 14436 O O . VAL A 1 31 ? 9.836 -4.045 -6.857 1.00 0.00 31 VAL A O 11
ATOM 14449 N N . ASP A 1 32 ? 10.978 -2.383 -5.993 1.00 0.00 32 ASP A N 11
ATOM 14450 C CA . ASP A 1 32 ? 11.917 -3.334 -5.337 1.00 0.00 32 ASP A CA 11
ATOM 14451 C C . ASP A 1 32 ? 11.091 -4.282 -4.473 1.00 0.00 32 ASP A C 11
ATOM 14452 O O . ASP A 1 32 ? 11.312 -5.477 -4.446 1.00 0.00 32 ASP A O 11
ATOM 14461 N N . ASN A 1 33 ? 10.115 -3.751 -3.793 1.00 0.00 33 ASN A N 11
ATOM 14462 C CA . ASN A 1 33 ? 9.230 -4.597 -2.953 1.00 0.00 33 ASN A CA 11
ATOM 14463 C C . ASN A 1 33 ? 8.038 -5.024 -3.807 1.00 0.00 33 ASN A C 11
ATOM 14464 O O . ASN A 1 33 ? 7.039 -5.506 -3.311 1.00 0.00 33 ASN A O 11
ATOM 14475 N N . GLY A 1 34 ? 8.139 -4.828 -5.094 1.00 0.00 34 GLY A N 11
ATOM 14476 C CA . GLY A 1 34 ? 7.021 -5.195 -6.005 1.00 0.00 34 GLY A CA 11
ATOM 14477 C C . GLY A 1 34 ? 6.443 -6.546 -5.594 1.00 0.00 34 GLY A C 11
ATOM 14478 O O . GLY A 1 34 ? 5.342 -6.895 -5.963 1.00 0.00 34 GLY A O 11
ATOM 14482 N N . VAL A 1 35 ? 7.163 -7.310 -4.825 1.00 0.00 35 VAL A N 11
ATOM 14483 C CA . VAL A 1 35 ? 6.622 -8.628 -4.400 1.00 0.00 35 VAL A CA 11
ATOM 14484 C C . VAL A 1 35 ? 5.227 -8.410 -3.817 1.00 0.00 35 VAL A C 11
ATOM 14485 O O . VAL A 1 35 ? 4.347 -9.238 -3.949 1.00 0.00 35 VAL A O 11
ATOM 14498 N N . ILE A 1 36 ? 5.023 -7.293 -3.177 1.00 0.00 36 ILE A N 11
ATOM 14499 C CA . ILE A 1 36 ? 3.691 -6.996 -2.582 1.00 0.00 36 ILE A CA 11
ATOM 14500 C C . ILE A 1 36 ? 2.677 -6.697 -3.686 1.00 0.00 36 ILE A C 11
ATOM 14501 O O . ILE A 1 36 ? 1.487 -6.809 -3.493 1.00 0.00 36 ILE A O 11
ATOM 14517 N N . ASP A 1 37 ? 3.147 -6.271 -4.822 1.00 0.00 37 ASP A N 11
ATOM 14518 C CA . ASP A 1 37 ? 2.226 -5.901 -5.936 1.00 0.00 37 ASP A CA 11
ATOM 14519 C C . ASP A 1 37 ? 1.238 -7.024 -6.259 1.00 0.00 37 ASP A C 11
ATOM 14520 O O . ASP A 1 37 ? 0.105 -6.760 -6.606 1.00 0.00 37 ASP A O 11
ATOM 14529 N N . SER A 1 38 ? 1.647 -8.264 -6.188 1.00 0.00 38 SER A N 11
ATOM 14530 C CA . SER A 1 38 ? 0.701 -9.371 -6.533 1.00 0.00 38 SER A CA 11
ATOM 14531 C C . SER A 1 38 ? 0.390 -10.252 -5.320 1.00 0.00 38 SER A C 11
ATOM 14532 O O . SER A 1 38 ? -0.739 -10.336 -4.879 1.00 0.00 38 SER A O 11
ATOM 14539 N N . LEU A 1 39 ? 1.368 -10.938 -4.797 1.00 0.00 39 LEU A N 11
ATOM 14540 C CA . LEU A 1 39 ? 1.102 -11.841 -3.640 1.00 0.00 39 LEU A CA 11
ATOM 14541 C C . LEU A 1 39 ? 0.619 -11.035 -2.438 1.00 0.00 39 LEU A C 11
ATOM 14542 O O . LEU A 1 39 ? -0.405 -11.327 -1.853 1.00 0.00 39 LEU A O 11
ATOM 14558 N N . GLY A 1 40 ? 1.343 -10.025 -2.066 1.00 0.00 40 GLY A N 11
ATOM 14559 C CA . GLY A 1 40 ? 0.923 -9.201 -0.904 1.00 0.00 40 GLY A CA 11
ATOM 14560 C C . GLY A 1 40 ? -0.308 -8.384 -1.280 1.00 0.00 40 GLY A C 11
ATOM 14561 O O . GLY A 1 40 ? -1.208 -8.193 -0.487 1.00 0.00 40 GLY A O 11
ATOM 14565 N N . LEU A 1 41 ? -0.349 -7.892 -2.486 1.00 0.00 41 LEU A N 11
ATOM 14566 C CA . LEU A 1 41 ? -1.518 -7.079 -2.915 1.00 0.00 41 LEU A CA 11
ATOM 14567 C C . LEU A 1 41 ? -2.792 -7.908 -2.787 1.00 0.00 41 LEU A C 11
ATOM 14568 O O . LEU A 1 41 ? -3.794 -7.449 -2.284 1.00 0.00 41 LEU A O 11
ATOM 14584 N N . LEU A 1 42 ? -2.766 -9.126 -3.239 1.00 0.00 42 LEU A N 11
ATOM 14585 C CA . LEU A 1 42 ? -3.990 -9.965 -3.144 1.00 0.00 42 LEU A CA 11
ATOM 14586 C C . LEU A 1 42 ? -4.392 -10.100 -1.677 1.00 0.00 42 LEU A C 11
ATOM 14587 O O . LEU A 1 42 ? -5.553 -10.002 -1.330 1.00 0.00 42 LEU A O 11
ATOM 14603 N N . LYS A 1 43 ? -3.444 -10.313 -0.808 1.00 0.00 43 LYS A N 11
ATOM 14604 C CA . LYS A 1 43 ? -3.775 -10.439 0.633 1.00 0.00 43 LYS A CA 11
ATOM 14605 C C . LYS A 1 43 ? -4.339 -9.111 1.141 1.00 0.00 43 LYS A C 11
ATOM 14606 O O . LYS A 1 43 ? -5.275 -9.075 1.915 1.00 0.00 43 LYS A O 11
ATOM 14625 N N . VAL A 1 44 ? -3.768 -8.016 0.714 1.00 0.00 44 VAL A N 11
ATOM 14626 C CA . VAL A 1 44 ? -4.262 -6.686 1.174 1.00 0.00 44 VAL A CA 11
ATOM 14627 C C . VAL A 1 44 ? -5.647 -6.403 0.592 1.00 0.00 44 VAL A C 11
ATOM 14628 O O . VAL A 1 44 ? -6.552 -6.003 1.294 1.00 0.00 44 VAL A O 11
ATOM 14641 N N . ILE A 1 45 ? -5.821 -6.600 -0.683 1.00 0.00 45 ILE A N 11
ATOM 14642 C CA . ILE A 1 45 ? -7.146 -6.334 -1.298 1.00 0.00 45 ILE A CA 11
ATOM 14643 C C . ILE A 1 45 ? -8.194 -7.287 -0.725 1.00 0.00 45 ILE A C 11
ATOM 14644 O O . ILE A 1 45 ? -9.313 -6.901 -0.469 1.00 0.00 45 ILE A O 11
ATOM 14660 N N . ALA A 1 46 ? -7.854 -8.530 -0.526 1.00 0.00 46 ALA A N 11
ATOM 14661 C CA . ALA A 1 46 ? -8.861 -9.482 0.021 1.00 0.00 46 ALA A CA 11
ATOM 14662 C C . ALA A 1 46 ? -9.295 -9.029 1.416 1.00 0.00 46 ALA A C 11
ATOM 14663 O O . ALA A 1 46 ? -10.468 -8.993 1.730 1.00 0.00 46 ALA A O 11
ATOM 14670 N N . TRP A 1 47 ? -8.364 -8.668 2.253 1.00 0.00 47 TRP A N 11
ATOM 14671 C CA . TRP A 1 47 ? -8.738 -8.201 3.616 1.00 0.00 47 TRP A CA 11
ATOM 14672 C C . TRP A 1 47 ? -9.199 -6.745 3.544 1.00 0.00 47 TRP A C 11
ATOM 14673 O O . TRP A 1 47 ? -10.223 -6.375 4.082 1.00 0.00 47 TRP A O 11
ATOM 14694 N N . LEU A 1 48 ? -8.428 -5.915 2.898 1.00 0.00 48 LEU A N 11
ATOM 14695 C CA . LEU A 1 48 ? -8.784 -4.473 2.798 1.00 0.00 48 LEU A CA 11
ATOM 14696 C C . LEU A 1 48 ? -10.146 -4.298 2.122 1.00 0.00 48 LEU A C 11
ATOM 14697 O O . LEU A 1 48 ? -10.943 -3.476 2.530 1.00 0.00 48 LEU A O 11
ATOM 14713 N N . GLU A 1 49 ? -10.427 -5.048 1.091 1.00 0.00 49 GLU A N 11
ATOM 14714 C CA . GLU A 1 49 ? -11.739 -4.891 0.410 1.00 0.00 49 GLU A CA 11
ATOM 14715 C C . GLU A 1 49 ? -12.858 -5.353 1.344 1.00 0.00 49 GLU A C 11
ATOM 14716 O O . GLU A 1 49 ? -13.918 -4.762 1.397 1.00 0.00 49 GLU A O 11
ATOM 14728 N N . ASP A 1 50 ? -12.630 -6.397 2.091 1.00 0.00 50 ASP A N 11
ATOM 14729 C CA . ASP A 1 50 ? -13.677 -6.882 3.029 1.00 0.00 50 ASP A CA 11
ATOM 14730 C C . ASP A 1 50 ? -13.932 -5.814 4.091 1.00 0.00 50 ASP A C 11
ATOM 14731 O O . ASP A 1 50 ? -15.050 -5.585 4.508 1.00 0.00 50 ASP A O 11
ATOM 14740 N N . ARG A 1 51 ? -12.892 -5.165 4.535 1.00 0.00 51 ARG A N 11
ATOM 14741 C CA . ARG A 1 51 ? -13.047 -4.114 5.578 1.00 0.00 51 ARG A CA 11
ATOM 14742 C C . ARG A 1 51 ? -13.976 -3.004 5.074 1.00 0.00 51 ARG A C 11
ATOM 14743 O O . ARG A 1 51 ? -14.795 -2.493 5.812 1.00 0.00 51 ARG A O 11
ATOM 14764 N N . PHE A 1 52 ? -13.855 -2.622 3.827 1.00 0.00 52 PHE A N 11
ATOM 14765 C CA . PHE A 1 52 ? -14.729 -1.543 3.287 1.00 0.00 52 PHE A CA 11
ATOM 14766 C C . PHE A 1 52 ? -15.762 -2.128 2.322 1.00 0.00 52 PHE A C 11
ATOM 14767 O O . PHE A 1 52 ? -16.597 -1.423 1.792 1.00 0.00 52 PHE A O 11
ATOM 14784 N N . GLY A 1 53 ? -15.723 -3.412 2.095 1.00 0.00 53 GLY A N 11
ATOM 14785 C CA . GLY A 1 53 ? -16.716 -4.032 1.173 1.00 0.00 53 GLY A CA 11
ATOM 14786 C C . GLY A 1 53 ? -16.444 -3.577 -0.262 1.00 0.00 53 GLY A C 11
ATOM 14787 O O . GLY A 1 53 ? -17.356 -3.311 -1.020 1.00 0.00 53 GLY A O 11
ATOM 14791 N N . ILE A 1 54 ? -15.201 -3.480 -0.643 1.00 0.00 54 ILE A N 11
ATOM 14792 C CA . ILE A 1 54 ? -14.883 -3.038 -2.031 1.00 0.00 54 ILE A CA 11
ATOM 14793 C C . ILE A 1 54 ? -14.933 -4.247 -2.970 1.00 0.00 54 ILE A C 11
ATOM 14794 O O . ILE A 1 54 ? -14.580 -5.347 -2.598 1.00 0.00 54 ILE A O 11
ATOM 14810 N N . ALA A 1 55 ? -15.379 -4.057 -4.182 1.00 0.00 55 ALA A N 11
ATOM 14811 C CA . ALA A 1 55 ? -15.456 -5.204 -5.130 1.00 0.00 55 ALA A CA 11
ATOM 14812 C C . ALA A 1 55 ? -14.064 -5.507 -5.691 1.00 0.00 55 ALA A C 11
ATOM 14813 O O . ALA A 1 55 ? -13.421 -4.660 -6.280 1.00 0.00 55 ALA A O 11
ATOM 14820 N N . ALA A 1 56 ? -13.598 -6.714 -5.515 1.00 0.00 56 ALA A N 11
ATOM 14821 C CA . ALA A 1 56 ? -12.252 -7.084 -6.039 1.00 0.00 56 ALA A CA 11
ATOM 14822 C C . ALA A 1 56 ? -12.313 -7.213 -7.563 1.00 0.00 56 ALA A C 11
ATOM 14823 O O . ALA A 1 56 ? -11.305 -7.169 -8.240 1.00 0.00 56 ALA A O 11
ATOM 14830 N N . ASP A 1 57 ? -13.487 -7.381 -8.105 1.00 0.00 57 ASP A N 11
ATOM 14831 C CA . ASP A 1 57 ? -13.618 -7.525 -9.582 1.00 0.00 57 ASP A CA 11
ATOM 14832 C C . ASP A 1 57 ? -12.886 -6.378 -10.281 1.00 0.00 57 ASP A C 11
ATOM 14833 O O . ASP A 1 57 ? -12.303 -6.553 -11.333 1.00 0.00 57 ASP A O 11
ATOM 14842 N N . ASP A 1 58 ? -12.910 -5.205 -9.711 1.00 0.00 58 ASP A N 11
ATOM 14843 C CA . ASP A 1 58 ? -12.212 -4.058 -10.354 1.00 0.00 58 ASP A CA 11
ATOM 14844 C C . ASP A 1 58 ? -10.717 -4.364 -10.453 1.00 0.00 58 ASP A C 11
ATOM 14845 O O . ASP A 1 58 ? -10.109 -4.854 -9.522 1.00 0.00 58 ASP A O 11
ATOM 14854 N N . VAL A 1 59 ? -10.121 -4.082 -11.579 1.00 0.00 59 VAL A N 11
ATOM 14855 C CA . VAL A 1 59 ? -8.666 -4.358 -11.745 1.00 0.00 59 VAL A CA 11
ATOM 14856 C C . VAL A 1 59 ? -8.043 -3.260 -12.612 1.00 0.00 59 VAL A C 11
ATOM 14857 O O . VAL A 1 59 ? -7.094 -3.485 -13.337 1.00 0.00 59 VAL A O 11
ATOM 14870 N N . GLU A 1 60 ? -8.574 -2.072 -12.539 1.00 0.00 60 GLU A N 11
ATOM 14871 C CA . GLU A 1 60 ? -8.025 -0.950 -13.353 1.00 0.00 60 GLU A CA 11
ATOM 14872 C C . GLU A 1 60 ? -6.582 -0.665 -12.930 1.00 0.00 60 GLU A C 11
ATOM 14873 O O . GLU A 1 60 ? -5.807 -0.103 -13.678 1.00 0.00 60 GLU A O 11
ATOM 14885 N N . LEU A 1 61 ? -6.217 -1.037 -11.734 1.00 0.00 61 LEU A N 11
ATOM 14886 C CA . LEU A 1 61 ? -4.828 -0.773 -11.266 1.00 0.00 61 LEU A CA 11
ATOM 14887 C C . LEU A 1 61 ? -3.842 -1.644 -12.048 1.00 0.00 61 LEU A C 11
ATOM 14888 O O . LEU A 1 61 ? -4.107 -2.792 -12.344 1.00 0.00 61 LEU A O 11
ATOM 14904 N N . SER A 1 62 ? -2.706 -1.095 -12.386 1.00 0.00 62 SER A N 11
ATOM 14905 C CA . SER A 1 62 ? -1.687 -1.861 -13.151 1.00 0.00 62 SER A CA 11
ATOM 14906 C C . SER A 1 62 ? -0.364 -1.847 -12.380 1.00 0.00 62 SER A C 11
ATOM 14907 O O . SER A 1 62 ? -0.185 -1.067 -11.468 1.00 0.00 62 SER A O 11
ATOM 14915 N N . PRO A 1 63 ? 0.561 -2.697 -12.742 1.00 0.00 63 PRO A N 11
ATOM 14916 C CA . PRO A 1 63 ? 1.886 -2.763 -12.063 1.00 0.00 63 PRO A CA 11
ATOM 14917 C C . PRO A 1 63 ? 2.553 -1.387 -12.004 1.00 0.00 63 PRO A C 11
ATOM 14918 O O . PRO A 1 63 ? 3.279 -1.075 -11.081 1.00 0.00 63 PRO A O 11
ATOM 14929 N N . GLU A 1 64 ? 2.298 -0.560 -12.979 1.00 0.00 64 GLU A N 11
ATOM 14930 C CA . GLU A 1 64 ? 2.897 0.803 -12.983 1.00 0.00 64 GLU A CA 11
ATOM 14931 C C . GLU A 1 64 ? 2.306 1.618 -11.830 1.00 0.00 64 GLU A C 11
ATOM 14932 O O . GLU A 1 64 ? 2.918 2.541 -11.330 1.00 0.00 64 GLU A O 11
ATOM 14944 N N . HIS A 1 65 ? 1.115 1.285 -11.410 1.00 0.00 65 HIS A N 11
ATOM 14945 C CA . HIS A 1 65 ? 0.473 2.040 -10.294 1.00 0.00 65 HIS A CA 11
ATOM 14946 C C . HIS A 1 65 ? 1.237 1.786 -8.994 1.00 0.00 65 HIS A C 11
ATOM 14947 O O . HIS A 1 65 ? 1.232 2.598 -8.090 1.00 0.00 65 HIS A O 11
ATOM 14962 N N . PHE A 1 66 ? 1.893 0.666 -8.894 1.00 0.00 66 PHE A N 11
ATOM 14963 C CA . PHE A 1 66 ? 2.657 0.354 -7.655 1.00 0.00 66 PHE A CA 11
ATOM 14964 C C . PHE A 1 66 ? 4.098 0.847 -7.811 1.00 0.00 66 PHE A C 11
ATOM 14965 O O . PHE A 1 66 ? 4.966 0.528 -7.024 1.00 0.00 66 PHE A O 11
ATOM 14982 N N . ARG A 1 67 ? 4.353 1.623 -8.829 1.00 0.00 67 ARG A N 11
ATOM 14983 C CA . ARG A 1 67 ? 5.732 2.143 -9.055 1.00 0.00 67 ARG A CA 11
ATOM 14984 C C . ARG A 1 67 ? 6.227 2.874 -7.802 1.00 0.00 67 ARG A C 11
ATOM 14985 O O . ARG A 1 67 ? 7.382 2.777 -7.437 1.00 0.00 67 ARG A O 11
ATOM 15006 N N . SER A 1 68 ? 5.374 3.612 -7.145 1.00 0.00 68 SER A N 11
ATOM 15007 C CA . SER A 1 68 ? 5.823 4.348 -5.926 1.00 0.00 68 SER A CA 11
ATOM 15008 C C . SER A 1 68 ? 4.665 4.495 -4.935 1.00 0.00 68 SER A C 11
ATOM 15009 O O . SER A 1 68 ? 3.507 4.396 -5.291 1.00 0.00 68 SER A O 11
ATOM 15017 N N . ILE A 1 69 ? 4.978 4.738 -3.690 1.00 0.00 69 ILE A N 11
ATOM 15018 C CA . ILE A 1 69 ? 3.922 4.901 -2.658 1.00 0.00 69 ILE A CA 11
ATOM 15019 C C . ILE A 1 69 ? 3.068 6.134 -2.968 1.00 0.00 69 ILE A C 11
ATOM 15020 O O . ILE A 1 69 ? 1.875 6.148 -2.737 1.00 0.00 69 ILE A O 11
ATOM 15036 N N . ARG A 1 70 ? 3.672 7.176 -3.471 1.00 0.00 70 ARG A N 11
ATOM 15037 C CA . ARG A 1 70 ? 2.897 8.414 -3.773 1.00 0.00 70 ARG A CA 11
ATOM 15038 C C . ARG A 1 70 ? 1.801 8.115 -4.799 1.00 0.00 70 ARG A C 11
ATOM 15039 O O . ARG A 1 70 ? 0.690 8.593 -4.685 1.00 0.00 70 ARG A O 11
ATOM 15060 N N . SER A 1 71 ? 2.098 7.335 -5.801 1.00 0.00 71 SER A N 11
ATOM 15061 C CA . SER A 1 71 ? 1.065 7.022 -6.824 1.00 0.00 71 SER A CA 11
ATOM 15062 C C . SER A 1 71 ? -0.085 6.252 -6.172 1.00 0.00 71 SER A C 11
ATOM 15063 O O . SER A 1 71 ? -1.240 6.450 -6.495 1.00 0.00 71 SER A O 11
ATOM 15071 N N . ILE A 1 72 ? 0.221 5.375 -5.256 1.00 0.00 72 ILE A N 11
ATOM 15072 C CA . ILE A 1 72 ? -0.846 4.594 -4.583 1.00 0.00 72 ILE A CA 11
ATOM 15073 C C . ILE A 1 72 ? -1.689 5.520 -3.704 1.00 0.00 72 ILE A C 11
ATOM 15074 O O . ILE A 1 72 ? -2.893 5.385 -3.616 1.00 0.00 72 ILE A O 11
ATOM 15090 N N . ASP A 1 73 ? -1.060 6.452 -3.044 1.00 0.00 73 ASP A N 11
ATOM 15091 C CA . ASP A 1 73 ? -1.815 7.381 -2.159 1.00 0.00 73 ASP A CA 11
ATOM 15092 C C . ASP A 1 73 ? -2.856 8.158 -2.969 1.00 0.00 73 ASP A C 11
ATOM 15093 O O . ASP A 1 73 ? -3.973 8.353 -2.533 1.00 0.00 73 ASP A O 11
ATOM 15102 N N . ALA A 1 74 ? -2.499 8.616 -4.136 1.00 0.00 74 ALA A N 11
ATOM 15103 C CA . ALA A 1 74 ? -3.471 9.393 -4.957 1.00 0.00 74 ALA A CA 11
ATOM 15104 C C . ALA A 1 74 ? -4.626 8.497 -5.405 1.00 0.00 74 ALA A C 11
ATOM 15105 O O . ALA A 1 74 ? -5.776 8.884 -5.354 1.00 0.00 74 ALA A O 11
ATOM 15112 N N . PHE A 1 75 ? -4.335 7.309 -5.850 1.00 0.00 75 PHE A N 11
ATOM 15113 C CA . PHE A 1 75 ? -5.427 6.406 -6.305 1.00 0.00 75 PHE A CA 11
ATOM 15114 C C . PHE A 1 75 ? -6.369 6.108 -5.138 1.00 0.00 75 PHE A C 11
ATOM 15115 O O . PHE A 1 75 ? -7.573 6.238 -5.250 1.00 0.00 75 PHE A O 11
ATOM 15132 N N . VAL A 1 76 ? -5.835 5.712 -4.016 1.00 0.00 76 VAL A N 11
ATOM 15133 C CA . VAL A 1 76 ? -6.702 5.411 -2.853 1.00 0.00 76 VAL A CA 11
ATOM 15134 C C . VAL A 1 76 ? -7.367 6.699 -2.363 1.00 0.00 76 VAL A C 11
ATOM 15135 O O . VAL A 1 76 ? -8.552 6.732 -2.104 1.00 0.00 76 VAL A O 11
ATOM 15148 N N . VAL A 1 77 ? -6.623 7.768 -2.245 1.00 0.00 77 VAL A N 11
ATOM 15149 C CA . VAL A 1 77 ? -7.228 9.042 -1.779 1.00 0.00 77 VAL A CA 11
ATOM 15150 C C . VAL A 1 77 ? -8.348 9.451 -2.734 1.00 0.00 77 VAL A C 11
ATOM 15151 O O . VAL A 1 77 ? -9.387 9.929 -2.323 1.00 0.00 77 VAL A O 11
ATOM 15164 N N . GLY A 1 78 ? -8.141 9.271 -4.006 1.00 0.00 78 GLY A N 11
ATOM 15165 C CA . GLY A 1 78 ? -9.186 9.651 -4.994 1.00 0.00 78 GLY A CA 11
ATOM 15166 C C . GLY A 1 78 ? -10.489 8.906 -4.696 1.00 0.00 78 GLY A C 11
ATOM 15167 O O . GLY A 1 78 ? -11.566 9.415 -4.937 1.00 0.00 78 GLY A O 11
ATOM 15171 N N . ALA A 1 79 ? -10.408 7.703 -4.185 1.00 0.00 79 ALA A N 11
ATOM 15172 C CA . ALA A 1 79 ? -11.658 6.940 -3.894 1.00 0.00 79 ALA A CA 11
ATOM 15173 C C . ALA A 1 79 ? -11.941 6.930 -2.390 1.00 0.00 79 ALA A C 11
ATOM 15174 O O . ALA A 1 79 ? -13.026 7.254 -1.952 1.00 0.00 79 ALA A O 11
ATOM 15181 N N . THR A 1 80 ? -10.976 6.562 -1.598 1.00 0.00 80 THR A N 11
ATOM 15182 C CA . THR A 1 80 ? -11.193 6.533 -0.124 1.00 0.00 80 THR A CA 11
ATOM 15183 C C . THR A 1 80 ? -9.850 6.672 0.594 1.00 0.00 80 THR A C 11
ATOM 15184 O O . THR A 1 80 ? -8.824 6.264 0.092 1.00 0.00 80 THR A O 11
ATOM 15195 N N . THR A 1 81 ? -9.850 7.239 1.766 1.00 0.00 81 THR A N 11
ATOM 15196 C CA . THR A 1 81 ? -8.576 7.403 2.518 1.00 0.00 81 THR A CA 11
ATOM 15197 C C . THR A 1 81 ? -8.756 6.860 3.941 1.00 0.00 81 THR A C 11
ATOM 15198 O O . THR A 1 81 ? -9.133 7.582 4.841 1.00 0.00 81 THR A O 11
ATOM 15209 N N . PRO A 1 82 ? -8.502 5.589 4.135 1.00 0.00 82 PRO A N 11
ATOM 15210 C CA . PRO A 1 82 ? -8.647 4.921 5.456 1.00 0.00 82 PRO A CA 11
ATOM 15211 C C . PRO A 1 82 ? -7.351 4.942 6.285 1.00 0.00 82 PRO A C 11
ATOM 15212 O O . PRO A 1 82 ? -6.403 4.252 5.965 1.00 0.00 82 PRO A O 11
ATOM 15223 N N . PRO A 1 83 ? -7.304 5.713 7.347 1.00 0.00 83 PRO A N 11
ATOM 15224 C CA . PRO A 1 83 ? -6.101 5.792 8.220 1.00 0.00 83 PRO A CA 11
ATOM 15225 C C . PRO A 1 83 ? -6.047 4.638 9.228 1.00 0.00 83 PRO A C 11
ATOM 15226 O O . PRO A 1 83 ? -7.027 4.321 9.871 1.00 0.00 83 PRO A O 11
ATOM 15237 N N . VAL A 1 84 ? -4.910 4.011 9.372 1.00 0.00 84 VAL A N 11
ATOM 15238 C CA . VAL A 1 84 ? -4.797 2.883 10.342 1.00 0.00 84 VAL A CA 11
ATOM 15239 C C . VAL A 1 84 ? -3.517 3.044 11.166 1.00 0.00 84 VAL A C 11
ATOM 15240 O O . VAL A 1 84 ? -2.488 3.447 10.661 1.00 0.00 84 VAL A O 11
ATOM 15253 N N . GLU A 1 85 ? -3.574 2.739 12.435 1.00 0.00 85 GLU A N 11
ATOM 15254 C CA . GLU A 1 85 ? -2.361 2.881 13.292 1.00 0.00 85 GLU A CA 11
ATOM 15255 C C . GLU A 1 85 ? -1.271 1.916 12.819 1.00 0.00 85 GLU A C 11
ATOM 15256 O O . GLU A 1 85 ? -0.097 2.228 12.855 1.00 0.00 85 GLU A O 11
ATOM 15268 N N . ALA A 1 86 ? -1.646 0.745 12.381 1.00 0.00 86 ALA A N 11
ATOM 15269 C CA . ALA A 1 86 ? -0.624 -0.235 11.912 1.00 0.00 86 ALA A CA 11
ATOM 15270 C C . ALA A 1 86 ? -1.212 -1.098 10.794 1.00 0.00 86 ALA A C 11
ATOM 15271 O O . ALA A 1 86 ? -2.411 -1.272 10.696 1.00 0.00 86 ALA A O 11
ATOM 15278 N N . LYS A 1 87 ? -0.377 -1.640 9.950 1.00 0.00 87 LYS A N 11
ATOM 15279 C CA . LYS A 1 87 ? -0.887 -2.492 8.840 1.00 0.00 87 LYS A CA 11
ATOM 15280 C C . LYS A 1 87 ? -1.682 -3.663 9.422 1.00 0.00 87 LYS A C 11
ATOM 15281 O O . LYS A 1 87 ? -2.694 -4.067 8.884 1.00 0.00 87 LYS A O 11
ATOM 15300 N N . LEU A 1 88 ? -1.232 -4.210 10.518 1.00 0.00 88 LEU A N 11
ATOM 15301 C CA . LEU A 1 88 ? -1.962 -5.352 11.135 1.00 0.00 88 LEU A CA 11
ATOM 15302 C C . LEU A 1 88 ? -3.397 -4.925 11.453 1.00 0.00 88 LEU A C 11
ATOM 15303 O O . LEU A 1 88 ? -4.329 -5.692 11.313 1.00 0.00 88 LEU A O 11
ATOM 15319 N N . GLN A 1 89 ? -3.581 -3.706 11.880 1.00 0.00 89 GLN A N 11
ATOM 15320 C CA . GLN A 1 89 ? -4.954 -3.230 12.207 1.00 0.00 89 GLN A CA 11
ATOM 15321 C C . GLN A 1 89 ? -5.649 -2.759 10.928 1.00 0.00 89 GLN A C 11
ATOM 15322 O O . GLN A 1 89 ? -6.707 -2.161 11.037 1.00 0.00 89 GLN A O 11
ATOM 15379 N N . MET A 1 1 ? -0.164 12.721 2.255 1.00 0.00 1 MET A N 12
ATOM 15380 C CA . MET A 1 1 ? 0.075 11.375 2.847 1.00 0.00 1 MET A CA 12
ATOM 15381 C C . MET A 1 1 ? -0.641 11.263 4.191 1.00 0.00 1 MET A C 12
ATOM 15382 O O . MET A 1 1 ? -0.225 11.834 5.179 1.00 0.00 1 MET A O 12
ATOM 15398 N N . GLN A 1 2 ? -1.710 10.519 4.234 1.00 0.00 2 GLN A N 12
ATOM 15399 C CA . GLN A 1 2 ? -2.457 10.351 5.512 1.00 0.00 2 GLN A CA 12
ATOM 15400 C C . GLN A 1 2 ? -2.211 8.939 6.044 1.00 0.00 2 GLN A C 12
ATOM 15401 O O . GLN A 1 2 ? -2.172 7.985 5.293 1.00 0.00 2 GLN A O 12
ATOM 15415 N N . HIS A 1 3 ? -2.040 8.793 7.329 1.00 0.00 3 HIS A N 12
ATOM 15416 C CA . HIS A 1 3 ? -1.793 7.436 7.890 1.00 0.00 3 HIS A CA 12
ATOM 15417 C C . HIS A 1 3 ? -0.778 6.709 7.007 1.00 0.00 3 HIS A C 12
ATOM 15418 O O . HIS A 1 3 ? -0.766 5.497 6.923 1.00 0.00 3 HIS A O 12
ATOM 15433 N N . ALA A 1 4 ? 0.074 7.441 6.343 1.00 0.00 4 ALA A N 12
ATOM 15434 C CA . ALA A 1 4 ? 1.080 6.790 5.460 1.00 0.00 4 ALA A CA 12
ATOM 15435 C C . ALA A 1 4 ? 1.882 5.767 6.265 1.00 0.00 4 ALA A C 12
ATOM 15436 O O . ALA A 1 4 ? 2.207 4.701 5.780 1.00 0.00 4 ALA A O 12
ATOM 15443 N N . SER A 1 5 ? 2.205 6.077 7.491 1.00 0.00 5 SER A N 12
ATOM 15444 C CA . SER A 1 5 ? 2.984 5.110 8.314 1.00 0.00 5 SER A CA 12
ATOM 15445 C C . SER A 1 5 ? 2.176 3.825 8.493 1.00 0.00 5 SER A C 12
ATOM 15446 O O . SER A 1 5 ? 2.704 2.733 8.414 1.00 0.00 5 SER A O 12
ATOM 15454 N N . VAL A 1 6 ? 0.898 3.943 8.721 1.00 0.00 6 VAL A N 12
ATOM 15455 C CA . VAL A 1 6 ? 0.061 2.723 8.889 1.00 0.00 6 VAL A CA 12
ATOM 15456 C C . VAL A 1 6 ? 0.025 1.969 7.564 1.00 0.00 6 VAL A C 12
ATOM 15457 O O . VAL A 1 6 ? 0.056 0.757 7.519 1.00 0.00 6 VAL A O 12
ATOM 15470 N N . ILE A 1 7 ? -0.040 2.684 6.481 1.00 0.00 7 ILE A N 12
ATOM 15471 C CA . ILE A 1 7 ? -0.073 2.023 5.153 1.00 0.00 7 ILE A CA 12
ATOM 15472 C C . ILE A 1 7 ? 1.236 1.264 4.917 1.00 0.00 7 ILE A C 12
ATOM 15473 O O . ILE A 1 7 ? 1.240 0.146 4.441 1.00 0.00 7 ILE A O 12
ATOM 15489 N N . ALA A 1 8 ? 2.349 1.870 5.234 1.00 0.00 8 ALA A N 12
ATOM 15490 C CA . ALA A 1 8 ? 3.660 1.192 5.014 1.00 0.00 8 ALA A CA 12
ATOM 15491 C C . ALA A 1 8 ? 3.780 -0.051 5.894 1.00 0.00 8 ALA A C 12
ATOM 15492 O O . ALA A 1 8 ? 4.100 -1.121 5.425 1.00 0.00 8 ALA A O 12
ATOM 15499 N N . GLN A 1 9 ? 3.536 0.077 7.165 1.00 0.00 9 GLN A N 12
ATOM 15500 C CA . GLN A 1 9 ? 3.653 -1.110 8.057 1.00 0.00 9 GLN A CA 12
ATOM 15501 C C . GLN A 1 9 ? 2.522 -2.097 7.769 1.00 0.00 9 GLN A C 12
ATOM 15502 O O . GLN A 1 9 ? 2.707 -3.293 7.798 1.00 0.00 9 GLN A O 12
ATOM 15516 N N . PHE A 1 10 ? 1.349 -1.611 7.504 1.00 0.00 10 PHE A N 12
ATOM 15517 C CA . PHE A 1 10 ? 0.208 -2.530 7.236 1.00 0.00 10 PHE A CA 12
ATOM 15518 C C . PHE A 1 10 ? 0.476 -3.401 6.005 1.00 0.00 10 PHE A C 12
ATOM 15519 O O . PHE A 1 10 ? 0.245 -4.592 6.021 1.00 0.00 10 PHE A O 12
ATOM 15536 N N . VAL A 1 11 ? 0.923 -2.819 4.931 1.00 0.00 11 VAL A N 12
ATOM 15537 C CA . VAL A 1 11 ? 1.157 -3.623 3.696 1.00 0.00 11 VAL A CA 12
ATOM 15538 C C . VAL A 1 11 ? 2.416 -4.504 3.803 1.00 0.00 11 VAL A C 12
ATOM 15539 O O . VAL A 1 11 ? 2.372 -5.680 3.507 1.00 0.00 11 VAL A O 12
ATOM 15552 N N . VAL A 1 12 ? 3.536 -3.953 4.192 1.00 0.00 12 VAL A N 12
ATOM 15553 C CA . VAL A 1 12 ? 4.787 -4.772 4.272 1.00 0.00 12 VAL A CA 12
ATOM 15554 C C . VAL A 1 12 ? 4.690 -5.842 5.362 1.00 0.00 12 VAL A C 12
ATOM 15555 O O . VAL A 1 12 ? 5.222 -6.925 5.221 1.00 0.00 12 VAL A O 12
ATOM 15568 N N . GLU A 1 13 ? 4.041 -5.553 6.452 1.00 0.00 13 GLU A N 12
ATOM 15569 C CA . GLU A 1 13 ? 3.952 -6.565 7.540 1.00 0.00 13 GLU A CA 12
ATOM 15570 C C . GLU A 1 13 ? 3.257 -7.827 7.034 1.00 0.00 13 GLU A C 12
ATOM 15571 O O . GLU A 1 13 ? 3.559 -8.922 7.461 1.00 0.00 13 GLU A O 12
ATOM 15583 N N . GLU A 1 14 ? 2.336 -7.693 6.126 1.00 0.00 14 GLU A N 12
ATOM 15584 C CA . GLU A 1 14 ? 1.644 -8.902 5.605 1.00 0.00 14 GLU A CA 12
ATOM 15585 C C . GLU A 1 14 ? 2.650 -9.766 4.844 1.00 0.00 14 GLU A C 12
ATOM 15586 O O . GLU A 1 14 ? 2.545 -10.976 4.811 1.00 0.00 14 GLU A O 12
ATOM 15598 N N . PHE A 1 15 ? 3.622 -9.153 4.225 1.00 0.00 15 PHE A N 12
ATOM 15599 C CA . PHE A 1 15 ? 4.629 -9.939 3.458 1.00 0.00 15 PHE A CA 12
ATOM 15600 C C . PHE A 1 15 ? 5.890 -10.154 4.302 1.00 0.00 15 PHE A C 12
ATOM 15601 O O . PHE A 1 15 ? 6.318 -11.271 4.511 1.00 0.00 15 PHE A O 12
ATOM 15618 N N . LEU A 1 16 ? 6.505 -9.092 4.767 1.00 0.00 16 LEU A N 12
ATOM 15619 C CA . LEU A 1 16 ? 7.755 -9.249 5.570 1.00 0.00 16 LEU A CA 12
ATOM 15620 C C . LEU A 1 16 ? 7.694 -8.418 6.865 1.00 0.00 16 LEU A C 12
ATOM 15621 O O . LEU A 1 16 ? 8.220 -7.325 6.941 1.00 0.00 16 LEU A O 12
ATOM 15637 N N . PRO A 1 17 ? 7.075 -8.948 7.886 1.00 0.00 17 PRO A N 12
ATOM 15638 C CA . PRO A 1 17 ? 6.967 -8.275 9.205 1.00 0.00 17 PRO A CA 12
ATOM 15639 C C . PRO A 1 17 ? 8.174 -8.569 10.104 1.00 0.00 17 PRO A C 12
ATOM 15640 O O . PRO A 1 17 ? 8.290 -8.043 11.193 1.00 0.00 17 PRO A O 12
ATOM 15651 N N . ASP A 1 18 ? 9.072 -9.411 9.660 1.00 0.00 18 ASP A N 12
ATOM 15652 C CA . ASP A 1 18 ? 10.260 -9.738 10.496 1.00 0.00 18 ASP A CA 12
ATOM 15653 C C . ASP A 1 18 ? 11.244 -8.572 10.443 1.00 0.00 18 ASP A C 12
ATOM 15654 O O . ASP A 1 18 ? 12.248 -8.556 11.127 1.00 0.00 18 ASP A O 12
ATOM 15663 N N . VAL A 1 19 ? 10.944 -7.587 9.645 1.00 0.00 19 VAL A N 12
ATOM 15664 C CA . VAL A 1 19 ? 11.829 -6.396 9.545 1.00 0.00 19 VAL A CA 12
ATOM 15665 C C . VAL A 1 19 ? 11.067 -5.197 10.101 1.00 0.00 19 VAL A C 12
ATOM 15666 O O . VAL A 1 19 ? 9.878 -5.065 9.890 1.00 0.00 19 VAL A O 12
ATOM 15679 N N . ALA A 1 20 ? 11.716 -4.324 10.817 1.00 0.00 20 ALA A N 12
ATOM 15680 C CA . ALA A 1 20 ? 10.974 -3.163 11.371 1.00 0.00 20 ALA A CA 12
ATOM 15681 C C . ALA A 1 20 ? 10.404 -2.349 10.198 1.00 0.00 20 ALA A C 12
ATOM 15682 O O . ALA A 1 20 ? 11.152 -1.811 9.406 1.00 0.00 20 ALA A O 12
ATOM 15689 N N . PRO A 1 21 ? 9.096 -2.258 10.067 1.00 0.00 21 PRO A N 12
ATOM 15690 C CA . PRO A 1 21 ? 8.477 -1.498 8.949 1.00 0.00 21 PRO A CA 12
ATOM 15691 C C . PRO A 1 21 ? 8.788 -0.003 9.031 1.00 0.00 21 PRO A C 12
ATOM 15692 O O . PRO A 1 21 ? 8.962 0.663 8.030 1.00 0.00 21 PRO A O 12
ATOM 15703 N N . ALA A 1 22 ? 8.874 0.525 10.219 1.00 0.00 22 ALA A N 12
ATOM 15704 C CA . ALA A 1 22 ? 9.193 1.972 10.372 1.00 0.00 2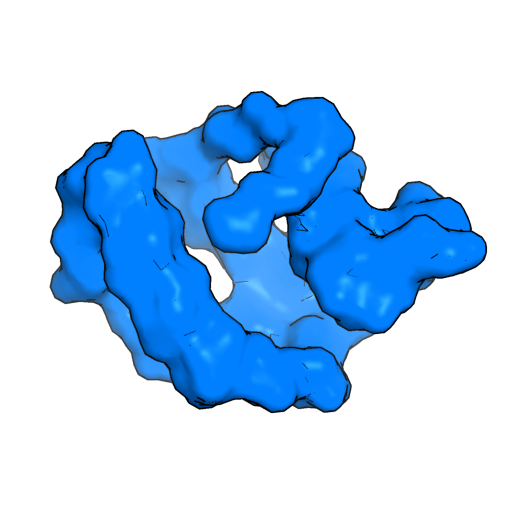2 ALA A CA 12
ATOM 15705 C C . ALA A 1 22 ? 10.675 2.189 10.063 1.00 0.00 22 ALA A C 12
ATOM 15706 O O . ALA A 1 22 ? 11.127 3.300 9.872 1.00 0.00 22 ALA A O 12
ATOM 15713 N N . ASP A 1 23 ? 11.436 1.128 10.023 1.00 0.00 23 ASP A N 12
ATOM 15714 C CA . ASP A 1 23 ? 12.892 1.255 9.738 1.00 0.00 23 ASP A CA 12
ATOM 15715 C C . ASP A 1 23 ? 13.141 1.066 8.243 1.00 0.00 23 ASP A C 12
ATOM 15716 O O . ASP A 1 23 ? 14.268 0.977 7.798 1.00 0.00 23 ASP A O 12
ATOM 15725 N N . VAL A 1 24 ? 12.100 1.009 7.462 1.00 0.00 24 VAL A N 12
ATOM 15726 C CA . VAL A 1 24 ? 12.283 0.831 5.996 1.00 0.00 24 VAL A CA 12
ATOM 15727 C C . VAL A 1 24 ? 12.217 2.200 5.323 1.00 0.00 24 VAL A C 12
ATOM 15728 O O . VAL A 1 24 ? 11.378 3.018 5.641 1.00 0.00 24 VAL A O 12
ATOM 15741 N N . ASP A 1 25 ? 13.099 2.461 4.400 1.00 0.00 25 ASP A N 12
ATOM 15742 C CA . ASP A 1 25 ? 13.083 3.783 3.721 1.00 0.00 25 ASP A CA 12
ATOM 15743 C C . ASP A 1 25 ? 11.804 3.912 2.897 1.00 0.00 25 ASP A C 12
ATOM 15744 O O . ASP A 1 25 ? 11.786 3.640 1.713 1.00 0.00 25 ASP A O 12
ATOM 15753 N N . VAL A 1 26 ? 10.730 4.327 3.514 1.00 0.00 26 VAL A N 12
ATOM 15754 C CA . VAL A 1 26 ? 9.452 4.473 2.761 1.00 0.00 26 VAL A CA 12
ATOM 15755 C C . VAL A 1 26 ? 9.632 5.508 1.646 1.00 0.00 26 VAL A C 12
ATOM 15756 O O . VAL A 1 26 ? 8.700 5.846 0.944 1.00 0.00 26 VAL A O 12
ATOM 15769 N N . ASP A 1 27 ? 10.827 6.004 1.470 1.00 0.00 27 ASP A N 12
ATOM 15770 C CA . ASP A 1 27 ? 11.070 7.004 0.392 1.00 0.00 27 ASP A CA 12
ATOM 15771 C C . ASP A 1 27 ? 11.607 6.280 -0.843 1.00 0.00 27 ASP A C 12
ATOM 15772 O O . ASP A 1 27 ? 11.997 6.891 -1.818 1.00 0.00 27 ASP A O 12
ATOM 15781 N N . LEU A 1 28 ? 11.632 4.976 -0.801 1.00 0.00 28 LEU A N 12
ATOM 15782 C CA . LEU A 1 28 ? 12.145 4.192 -1.959 1.00 0.00 28 LEU A CA 12
ATOM 15783 C C . LEU A 1 28 ? 10.974 3.728 -2.819 1.00 0.00 28 LEU A C 12
ATOM 15784 O O . LEU A 1 28 ? 9.965 3.274 -2.316 1.00 0.00 28 LEU A O 12
ATOM 15800 N N . ASP A 1 29 ? 11.101 3.818 -4.112 1.00 0.00 29 ASP A N 12
ATOM 15801 C CA . ASP A 1 29 ? 9.993 3.357 -4.983 1.00 0.00 29 ASP A CA 12
ATOM 15802 C C . ASP A 1 29 ? 9.791 1.863 -4.738 1.00 0.00 29 ASP A C 12
ATOM 15803 O O . ASP A 1 29 ? 10.699 1.071 -4.892 1.00 0.00 29 ASP A O 12
ATOM 15812 N N . LEU A 1 30 ? 8.616 1.473 -4.337 1.00 0.00 30 LEU A N 12
ATOM 15813 C CA . LEU A 1 30 ? 8.372 0.032 -4.059 1.00 0.00 30 LEU A CA 12
ATOM 15814 C C . LEU A 1 30 ? 8.419 -0.770 -5.361 1.00 0.00 30 LEU A C 12
ATOM 15815 O O . LEU A 1 30 ? 8.111 -1.945 -5.385 1.00 0.00 30 LEU A O 12
ATOM 15831 N N . VAL A 1 31 ? 8.805 -0.153 -6.446 1.00 0.00 31 VAL A N 12
ATOM 15832 C CA . VAL A 1 31 ? 8.868 -0.901 -7.733 1.00 0.00 31 VAL A CA 12
ATOM 15833 C C . VAL A 1 31 ? 9.716 -2.154 -7.533 1.00 0.00 31 VAL A C 12
ATOM 15834 O O . VAL A 1 31 ? 9.397 -3.218 -8.027 1.00 0.00 31 VAL A O 12
ATOM 15847 N N . ASP A 1 32 ? 10.780 -2.045 -6.790 1.00 0.00 32 ASP A N 12
ATOM 15848 C CA . ASP A 1 32 ? 11.627 -3.242 -6.536 1.00 0.00 32 ASP A CA 12
ATOM 15849 C C . ASP A 1 32 ? 10.745 -4.304 -5.887 1.00 0.00 32 ASP A C 12
ATOM 15850 O O . ASP A 1 32 ? 10.879 -5.487 -6.134 1.00 0.00 32 ASP A O 12
ATOM 15859 N N . ASN A 1 33 ? 9.827 -3.873 -5.068 1.00 0.00 33 ASN A N 12
ATOM 15860 C CA . ASN A 1 33 ? 8.899 -4.820 -4.398 1.00 0.00 33 ASN A CA 12
ATOM 15861 C C . ASN A 1 33 ? 7.738 -5.117 -5.345 1.00 0.00 33 ASN A C 12
ATOM 15862 O O . ASN A 1 33 ? 6.704 -5.613 -4.943 1.00 0.00 33 ASN A O 12
ATOM 15873 N N . GLY A 1 34 ? 7.902 -4.797 -6.603 1.00 0.00 34 GLY A N 12
ATOM 15874 C CA . GLY A 1 34 ? 6.816 -5.042 -7.594 1.00 0.00 34 GLY A CA 12
ATOM 15875 C C . GLY A 1 34 ? 6.193 -6.413 -7.342 1.00 0.00 34 GLY A C 12
ATOM 15876 O O . GLY A 1 34 ? 5.117 -6.713 -7.814 1.00 0.00 34 GLY A O 12
ATOM 15880 N N . VAL A 1 35 ? 6.849 -7.246 -6.589 1.00 0.00 35 VAL A N 12
ATOM 15881 C CA . VAL A 1 35 ? 6.270 -8.586 -6.302 1.00 0.00 35 VAL A CA 12
ATOM 15882 C C . VAL A 1 35 ? 4.844 -8.395 -5.787 1.00 0.00 35 VAL A C 12
ATOM 15883 O O . VAL A 1 35 ? 3.952 -9.167 -6.080 1.00 0.00 35 VAL A O 12
ATOM 15896 N N . ILE A 1 36 ? 4.630 -7.364 -5.018 1.00 0.00 36 ILE A N 12
ATOM 15897 C CA . ILE A 1 36 ? 3.271 -7.097 -4.468 1.00 0.00 36 ILE A CA 12
ATOM 15898 C C . ILE A 1 36 ? 2.328 -6.643 -5.585 1.00 0.00 36 ILE A C 12
ATOM 15899 O O . ILE A 1 36 ? 1.127 -6.757 -5.479 1.00 0.00 36 ILE A O 12
ATOM 15915 N N . ASP A 1 37 ? 2.863 -6.096 -6.637 1.00 0.00 37 ASP A N 12
ATOM 15916 C CA . ASP A 1 37 ? 1.998 -5.595 -7.745 1.00 0.00 37 ASP A CA 12
ATOM 15917 C C . ASP A 1 37 ? 1.152 -6.722 -8.349 1.00 0.00 37 ASP A C 12
ATOM 15918 O O . ASP A 1 37 ? 0.063 -6.482 -8.832 1.00 0.00 37 ASP A O 12
ATOM 15927 N N . SER A 1 38 ? 1.638 -7.938 -8.356 1.00 0.00 38 SER A N 12
ATOM 15928 C CA . SER A 1 38 ? 0.842 -9.046 -8.968 1.00 0.00 38 SER A CA 12
ATOM 15929 C C . SER A 1 38 ? 0.339 -10.025 -7.904 1.00 0.00 38 SER A C 12
ATOM 15930 O O . SER A 1 38 ? -0.850 -10.180 -7.707 1.00 0.00 38 SER A O 12
ATOM 15937 N N . LEU A 1 39 ? 1.224 -10.708 -7.237 1.00 0.00 39 LEU A N 12
ATOM 15938 C CA . LEU A 1 39 ? 0.778 -11.698 -6.216 1.00 0.00 39 LEU A CA 12
ATOM 15939 C C . LEU A 1 39 ? 0.146 -10.988 -5.020 1.00 0.00 39 LEU A C 12
ATOM 15940 O O . LEU A 1 39 ? -0.938 -11.326 -4.586 1.00 0.00 39 LEU A O 12
ATOM 15956 N N . GLY A 1 40 ? 0.815 -10.014 -4.479 1.00 0.00 40 GLY A N 12
ATOM 15957 C CA . GLY A 1 40 ? 0.256 -9.290 -3.306 1.00 0.00 40 GLY A CA 12
ATOM 15958 C C . GLY A 1 40 ? -0.935 -8.436 -3.737 1.00 0.00 40 GLY A C 12
ATOM 15959 O O . GLY A 1 40 ? -1.917 -8.320 -3.031 1.00 0.00 40 GLY A O 12
ATOM 15963 N N . LEU A 1 41 ? -0.851 -7.830 -4.886 1.00 0.00 41 LEU A N 12
ATOM 15964 C CA . LEU A 1 41 ? -1.972 -6.974 -5.358 1.00 0.00 41 LEU A CA 12
ATOM 15965 C C . LEU A 1 41 ? -3.239 -7.815 -5.447 1.00 0.00 41 LEU A C 12
ATOM 15966 O O . LEU A 1 41 ? -4.312 -7.378 -5.086 1.00 0.00 41 LEU A O 12
ATOM 15982 N N . LEU A 1 42 ? -3.125 -9.024 -5.916 1.00 0.00 42 LEU A N 12
ATOM 15983 C CA . LEU A 1 42 ? -4.330 -9.892 -6.020 1.00 0.00 42 LEU A CA 12
ATOM 15984 C C . LEU A 1 42 ? -4.884 -10.129 -4.614 1.00 0.00 42 LEU A C 12
ATOM 15985 O O . LEU A 1 42 ? -6.073 -10.046 -4.377 1.00 0.00 42 LEU A O 12
ATOM 16001 N N . LYS A 1 43 ? -4.024 -10.411 -3.674 1.00 0.00 43 LYS A N 12
ATOM 16002 C CA . LYS A 1 43 ? -4.488 -10.640 -2.281 1.00 0.00 43 LYS A CA 12
ATOM 16003 C C . LYS A 1 43 ? -5.087 -9.347 -1.724 1.00 0.00 43 LYS A C 12
ATOM 16004 O O . LYS A 1 43 ? -6.028 -9.365 -0.956 1.00 0.00 43 LYS A O 12
ATOM 16023 N N . VAL A 1 44 ? -4.536 -8.224 -2.099 1.00 0.00 44 VAL A N 12
ATOM 16024 C CA . VAL A 1 44 ? -5.058 -6.924 -1.587 1.00 0.00 44 VAL A CA 12
ATOM 16025 C C . VAL A 1 44 ? -6.522 -6.744 -1.993 1.00 0.00 44 VAL A C 12
ATOM 16026 O O . VAL A 1 44 ? -7.343 -6.318 -1.208 1.00 0.00 44 VAL A O 12
ATOM 16039 N N . ILE A 1 45 ? -6.855 -7.058 -3.212 1.00 0.00 45 ILE A N 12
ATOM 16040 C CA . ILE A 1 45 ? -8.261 -6.897 -3.663 1.00 0.00 45 ILE A CA 12
ATOM 16041 C C . ILE A 1 45 ? -9.188 -7.757 -2.800 1.00 0.00 45 ILE A C 12
ATOM 16042 O O . ILE A 1 45 ? -10.243 -7.321 -2.382 1.00 0.00 45 ILE A O 12
ATOM 16058 N N . ALA A 1 46 ? -8.811 -8.976 -2.540 1.00 0.00 46 ALA A N 12
ATOM 16059 C CA . ALA A 1 46 ? -9.677 -9.866 -1.715 1.00 0.00 46 ALA A CA 12
ATOM 16060 C C . ALA A 1 46 ? -9.751 -9.347 -0.277 1.00 0.00 46 ALA A C 12
ATOM 16061 O O . ALA A 1 46 ? -10.808 -9.304 0.322 1.00 0.00 46 ALA A O 12
ATOM 16068 N N . TRP A 1 47 ? -8.642 -8.957 0.286 1.00 0.00 47 TRP A N 12
ATOM 16069 C CA . TRP A 1 47 ? -8.660 -8.448 1.686 1.00 0.00 47 TRP A CA 12
ATOM 16070 C C . TRP A 1 47 ? -9.278 -7.052 1.719 1.00 0.00 47 TRP A C 12
ATOM 16071 O O . TRP A 1 47 ? -10.050 -6.724 2.598 1.00 0.00 47 TRP A O 12
ATOM 16092 N N . LEU A 1 48 ? -8.939 -6.224 0.771 1.00 0.00 48 LEU A N 12
ATOM 16093 C CA . LEU A 1 48 ? -9.498 -4.849 0.753 1.00 0.00 48 LEU A CA 12
ATOM 16094 C C . LEU A 1 48 ? -11.026 -4.922 0.735 1.00 0.00 48 LEU A C 12
ATOM 16095 O O . LEU A 1 48 ? -11.698 -4.232 1.475 1.00 0.00 48 LEU A O 12
ATOM 16111 N N . GLU A 1 49 ? -11.581 -5.765 -0.091 1.00 0.00 49 GLU A N 12
ATOM 16112 C CA . GLU A 1 49 ? -13.063 -5.891 -0.133 1.00 0.00 49 GLU A CA 12
ATOM 16113 C C . GLU A 1 49 ? -13.548 -6.486 1.187 1.00 0.00 49 GLU A C 12
ATOM 16114 O O . GLU A 1 49 ? -14.533 -6.059 1.750 1.00 0.00 49 GLU A O 12
ATOM 16126 N N . ASP A 1 50 ? -12.858 -7.464 1.691 1.00 0.00 50 ASP A N 12
ATOM 16127 C CA . ASP A 1 50 ? -13.275 -8.081 2.977 1.00 0.00 50 ASP A CA 12
ATOM 16128 C C . ASP A 1 50 ? -13.261 -7.027 4.085 1.00 0.00 50 ASP A C 12
ATOM 16129 O O . ASP A 1 50 ? -14.090 -7.032 4.973 1.00 0.00 50 ASP A O 12
ATOM 16138 N N . ARG A 1 51 ? -12.307 -6.139 4.053 1.00 0.00 51 ARG A N 12
ATOM 16139 C CA . ARG A 1 51 ? -12.214 -5.101 5.118 1.00 0.00 51 ARG A CA 12
ATOM 16140 C C . ARG A 1 51 ? -13.081 -3.876 4.792 1.00 0.00 51 ARG A C 12
ATOM 16141 O O . ARG A 1 51 ? -13.808 -3.389 5.635 1.00 0.00 51 ARG A O 12
ATOM 16162 N N . PHE A 1 52 ? -12.990 -3.345 3.598 1.00 0.00 52 PHE A N 12
ATOM 16163 C CA . PHE A 1 52 ? -13.785 -2.128 3.268 1.00 0.00 52 PHE A CA 12
ATOM 16164 C C . PHE A 1 52 ? -15.032 -2.473 2.444 1.00 0.00 52 PHE A C 12
ATOM 16165 O O . PHE A 1 52 ? -15.876 -1.629 2.218 1.00 0.00 52 PHE A O 12
ATOM 16182 N N . GLY A 1 53 ? -15.168 -3.686 1.991 1.00 0.00 53 GLY A N 12
ATOM 16183 C CA . GLY A 1 53 ? -16.378 -4.031 1.186 1.00 0.00 53 GLY A CA 12
ATOM 16184 C C . GLY A 1 53 ? -16.269 -3.386 -0.197 1.00 0.00 53 GLY A C 12
ATOM 16185 O O . GLY A 1 53 ? -17.260 -3.137 -0.855 1.00 0.00 53 GLY A O 12
ATOM 16189 N N . ILE A 1 54 ? -15.074 -3.108 -0.643 1.00 0.00 54 ILE A N 12
ATOM 16190 C CA . ILE A 1 54 ? -14.908 -2.472 -1.984 1.00 0.00 54 ILE A CA 12
ATOM 16191 C C . ILE A 1 54 ? -15.008 -3.532 -3.083 1.00 0.00 54 ILE A C 12
ATOM 16192 O O . ILE A 1 54 ? -14.691 -4.686 -2.882 1.00 0.00 54 ILE A O 12
ATOM 16208 N N . ALA A 1 55 ? -15.453 -3.144 -4.246 1.00 0.00 55 ALA A N 12
ATOM 16209 C CA . ALA A 1 55 ? -15.589 -4.119 -5.365 1.00 0.00 55 ALA A CA 12
ATOM 16210 C C . ALA A 1 55 ? -14.218 -4.698 -5.714 1.00 0.00 55 ALA A C 12
ATOM 16211 O O . ALA A 1 55 ? -13.196 -4.078 -5.499 1.00 0.00 55 ALA A O 12
ATOM 16218 N N . ALA A 1 56 ? -14.192 -5.891 -6.241 1.00 0.00 56 ALA A N 12
ATOM 16219 C CA . ALA A 1 56 ? -12.892 -6.524 -6.594 1.00 0.00 56 ALA A CA 12
ATOM 16220 C C . ALA A 1 56 ? -12.145 -5.657 -7.609 1.00 0.00 56 ALA A C 12
ATOM 16221 O O . ALA A 1 56 ? -10.931 -5.601 -7.612 1.00 0.00 56 ALA A O 12
ATOM 16228 N N . ASP A 1 57 ? -12.851 -4.982 -8.472 1.00 0.00 57 ASP A N 12
ATOM 16229 C CA . ASP A 1 57 ? -12.162 -4.128 -9.479 1.00 0.00 57 ASP A CA 12
ATOM 16230 C C . ASP A 1 57 ? -13.041 -2.928 -9.835 1.00 0.00 57 ASP A C 12
ATOM 16231 O O . ASP A 1 57 ? -13.423 -2.744 -10.974 1.00 0.00 57 ASP A O 12
ATOM 16240 N N . ASP A 1 58 ? -13.359 -2.105 -8.875 1.00 0.00 58 ASP A N 12
ATOM 16241 C CA . ASP A 1 58 ? -14.204 -0.914 -9.168 1.00 0.00 58 ASP A CA 12
ATOM 16242 C C . ASP A 1 58 ? -13.495 -0.037 -10.202 1.00 0.00 58 ASP A C 12
ATOM 16243 O O . ASP A 1 58 ? -14.114 0.534 -11.078 1.00 0.00 58 ASP A O 12
ATOM 16252 N N . VAL A 1 59 ? -12.198 0.068 -10.103 1.00 0.00 59 VAL A N 12
ATOM 16253 C CA . VAL A 1 59 ? -11.431 0.901 -11.073 1.00 0.00 59 VAL A CA 12
ATOM 16254 C C . VAL A 1 59 ? -10.248 0.091 -11.606 1.00 0.00 59 VAL A C 12
ATOM 16255 O O . VAL A 1 59 ? -9.848 -0.896 -11.021 1.00 0.00 59 VAL A O 12
ATOM 16268 N N . GLU A 1 60 ? -9.682 0.495 -12.711 1.00 0.00 60 GLU A N 12
ATOM 16269 C CA . GLU A 1 60 ? -8.527 -0.262 -13.270 1.00 0.00 60 GLU A CA 12
ATOM 16270 C C . GLU A 1 60 ? -7.238 0.183 -12.576 1.00 0.00 60 GLU A C 12
ATOM 16271 O O . GLU A 1 60 ? -7.014 1.356 -12.354 1.00 0.00 60 GLU A O 12
ATOM 16283 N N . LEU A 1 61 ? -6.394 -0.749 -12.228 1.00 0.00 61 LEU A N 12
ATOM 16284 C CA . LEU A 1 61 ? -5.123 -0.390 -11.543 1.00 0.00 61 LEU A CA 12
ATOM 16285 C C . LEU A 1 61 ? -3.955 -0.510 -12.525 1.00 0.00 61 LEU A C 12
ATOM 16286 O O . LEU A 1 61 ? -3.924 -1.391 -13.361 1.00 0.00 61 LEU A O 12
ATOM 16302 N N . SER A 1 62 ? -2.992 0.368 -12.424 1.00 0.00 62 SER A N 12
ATOM 16303 C CA . SER A 1 62 ? -1.821 0.310 -13.343 1.00 0.00 62 SER A CA 12
ATOM 16304 C C . SER A 1 62 ? -0.530 0.336 -12.520 1.00 0.00 62 SER A C 12
ATOM 16305 O O . SER A 1 62 ? -0.532 0.707 -11.363 1.00 0.00 62 SER A O 12
ATOM 16313 N N . PRO A 1 63 ? 0.564 -0.056 -13.116 1.00 0.00 63 PRO A N 12
ATOM 16314 C CA . PRO A 1 63 ? 1.890 -0.081 -12.432 1.00 0.00 63 PRO A CA 12
ATOM 16315 C C . PRO A 1 63 ? 2.288 1.300 -11.904 1.00 0.00 63 PRO A C 12
ATOM 16316 O O . PRO A 1 63 ? 3.004 1.422 -10.930 1.00 0.00 63 PRO A O 12
ATOM 16327 N N . GLU A 1 64 ? 1.823 2.339 -12.539 1.00 0.00 64 GLU A N 12
ATOM 16328 C CA . GLU A 1 64 ? 2.165 3.713 -12.075 1.00 0.00 64 GLU A CA 12
ATOM 16329 C C . GLU A 1 64 ? 1.578 3.938 -10.681 1.00 0.00 64 GLU A C 12
ATOM 16330 O O . GLU A 1 64 ? 2.109 4.684 -9.883 1.00 0.00 64 GLU A O 12
ATOM 16342 N N . HIS A 1 65 ? 0.481 3.298 -10.388 1.00 0.00 65 HIS A N 12
ATOM 16343 C CA . HIS A 1 65 ? -0.156 3.469 -9.052 1.00 0.00 65 HIS A CA 12
ATOM 16344 C C . HIS A 1 65 ? 0.735 2.858 -7.967 1.00 0.00 65 HIS A C 12
ATOM 16345 O O . HIS A 1 65 ? 0.699 3.263 -6.822 1.00 0.00 65 HIS A O 12
ATOM 16360 N N . PHE A 1 66 ? 1.527 1.880 -8.316 1.00 0.00 66 PHE A N 12
ATOM 16361 C CA . PHE A 1 66 ? 2.410 1.235 -7.302 1.00 0.00 66 PHE A CA 12
ATOM 16362 C C . PHE A 1 66 ? 3.861 1.677 -7.510 1.00 0.00 66 PHE A C 12
ATOM 16363 O O . PHE A 1 66 ? 4.763 1.194 -6.855 1.00 0.00 66 PHE A O 12
ATOM 16380 N N . ARG A 1 67 ? 4.098 2.585 -8.416 1.00 0.00 67 ARG A N 12
ATOM 16381 C CA . ARG A 1 67 ? 5.496 3.043 -8.658 1.00 0.00 67 ARG A CA 12
ATOM 16382 C C . ARG A 1 67 ? 6.097 3.575 -7.353 1.00 0.00 67 ARG A C 12
ATOM 16383 O O . ARG A 1 67 ? 7.253 3.347 -7.057 1.00 0.00 67 ARG A O 12
ATOM 16404 N N . SER A 1 68 ? 5.328 4.283 -6.570 1.00 0.00 68 SER A N 12
ATOM 16405 C CA . SER A 1 68 ? 5.873 4.823 -5.291 1.00 0.00 68 SER A CA 12
ATOM 16406 C C . SER A 1 68 ? 4.811 4.732 -4.193 1.00 0.00 68 SER A C 12
ATOM 16407 O O . SER A 1 68 ? 3.626 4.722 -4.459 1.00 0.00 68 SER A O 12
ATOM 16415 N N . ILE A 1 69 ? 5.231 4.669 -2.958 1.00 0.00 69 ILE A N 12
ATOM 16416 C CA . ILE A 1 69 ? 4.261 4.583 -1.838 1.00 0.00 69 ILE A CA 12
ATOM 16417 C C . ILE A 1 69 ? 3.391 5.842 -1.805 1.00 0.00 69 ILE A C 12
ATOM 16418 O O . ILE A 1 69 ? 2.219 5.790 -1.491 1.00 0.00 69 ILE A O 12
ATOM 16434 N N . ARG A 1 70 ? 3.959 6.976 -2.116 1.00 0.00 70 ARG A N 12
ATOM 16435 C CA . ARG A 1 70 ? 3.165 8.237 -2.087 1.00 0.00 70 ARG A CA 12
ATOM 16436 C C . ARG A 1 70 ? 2.005 8.145 -3.081 1.00 0.00 70 ARG A C 12
ATOM 16437 O O . ARG A 1 70 ? 0.912 8.603 -2.812 1.00 0.00 70 ARG A O 12
ATOM 16458 N N . SER A 1 71 ? 2.227 7.558 -4.225 1.00 0.00 71 SER A N 12
ATOM 16459 C CA . SER A 1 71 ? 1.127 7.444 -5.220 1.00 0.00 71 SER A CA 12
ATOM 16460 C C . SER A 1 71 ? 0.009 6.579 -4.638 1.00 0.00 71 SER A C 12
ATOM 16461 O O . SER A 1 71 ? -1.161 6.836 -4.843 1.00 0.00 71 SER A O 12
ATOM 16469 N N . ILE A 1 72 ? 0.362 5.559 -3.905 1.00 0.00 72 ILE A N 12
ATOM 16470 C CA . ILE A 1 72 ? -0.668 4.680 -3.299 1.00 0.00 72 ILE A CA 12
ATOM 16471 C C . ILE A 1 72 ? -1.436 5.460 -2.231 1.00 0.00 72 ILE A C 12
ATOM 16472 O O . ILE A 1 72 ? -2.634 5.316 -2.081 1.00 0.00 72 ILE A O 12
ATOM 16488 N N . ASP A 1 73 ? -0.751 6.282 -1.484 1.00 0.00 73 ASP A N 12
ATOM 16489 C CA . ASP A 1 73 ? -1.427 7.069 -0.420 1.00 0.00 73 ASP A CA 12
ATOM 16490 C C . ASP A 1 73 ? -2.534 7.928 -1.035 1.00 0.00 73 ASP A C 12
ATOM 16491 O O . ASP A 1 73 ? -3.594 8.090 -0.465 1.00 0.00 73 ASP A O 12
ATOM 16500 N N . ALA A 1 74 ? -2.297 8.482 -2.192 1.00 0.00 74 ALA A N 12
ATOM 16501 C CA . ALA A 1 74 ? -3.340 9.332 -2.832 1.00 0.00 74 ALA A CA 12
ATOM 16502 C C . ALA A 1 74 ? -4.566 8.479 -3.155 1.00 0.00 74 ALA A C 12
ATOM 16503 O O . ALA A 1 74 ? -5.691 8.886 -2.940 1.00 0.00 74 ALA A O 12
ATOM 16510 N N . PHE A 1 75 ? -4.361 7.298 -3.664 1.00 0.00 75 PHE A N 12
ATOM 16511 C CA . PHE A 1 75 ? -5.518 6.421 -3.994 1.00 0.00 75 PHE A CA 12
ATOM 16512 C C . PHE A 1 75 ? -6.261 6.055 -2.708 1.00 0.00 75 PHE A C 12
ATOM 16513 O O . PHE A 1 75 ? -7.467 6.166 -2.622 1.00 0.00 75 PHE A O 12
ATOM 16530 N N . VAL A 1 76 ? -5.545 5.621 -1.707 1.00 0.00 76 VAL A N 12
ATOM 16531 C CA . VAL A 1 76 ? -6.196 5.251 -0.426 1.00 0.00 76 VAL A CA 12
ATOM 16532 C C . VAL A 1 76 ? -6.835 6.490 0.201 1.00 0.00 76 VAL A C 12
ATOM 16533 O O . VAL A 1 76 ? -7.922 6.435 0.741 1.00 0.00 76 VAL A O 12
ATOM 16546 N N . VAL A 1 77 ? -6.167 7.610 0.137 1.00 0.00 77 VAL A N 12
ATOM 16547 C CA . VAL A 1 77 ? -6.728 8.849 0.728 1.00 0.00 77 VAL A CA 12
ATOM 16548 C C . VAL A 1 77 ? -8.067 9.178 0.065 1.00 0.00 77 VAL A C 12
ATOM 16549 O O . VAL A 1 77 ? -9.021 9.550 0.719 1.00 0.00 77 VAL A O 12
ATOM 16562 N N . GLY A 1 78 ? -8.142 9.050 -1.231 1.00 0.00 78 GLY A N 12
ATOM 16563 C CA . GLY A 1 78 ? -9.414 9.361 -1.941 1.00 0.00 78 GLY A CA 12
ATOM 16564 C C . GLY A 1 78 ? -10.531 8.428 -1.466 1.00 0.00 78 GLY A C 12
ATOM 16565 O O . GLY A 1 78 ? -11.669 8.832 -1.326 1.00 0.00 78 GLY A O 12
ATOM 16569 N N . ALA A 1 79 ? -10.225 7.181 -1.225 1.00 0.00 79 ALA A N 12
ATOM 16570 C CA . ALA A 1 79 ? -11.286 6.234 -0.772 1.00 0.00 79 ALA A CA 12
ATOM 16571 C C . ALA A 1 79 ? -11.541 6.419 0.723 1.00 0.00 79 ALA A C 12
ATOM 16572 O O . ALA A 1 79 ? -12.664 6.580 1.158 1.00 0.00 79 ALA A O 12
ATOM 16579 N N . THR A 1 80 ? -10.503 6.410 1.510 1.00 0.00 80 THR A N 12
ATOM 16580 C CA . THR A 1 80 ? -10.673 6.598 2.977 1.00 0.00 80 THR A CA 12
ATOM 16581 C C . THR A 1 80 ? -9.633 7.602 3.465 1.00 0.00 80 THR A C 12
ATOM 16582 O O . THR A 1 80 ? -8.546 7.682 2.931 1.00 0.00 80 THR A O 12
ATOM 16593 N N . THR A 1 81 ? -9.946 8.367 4.472 1.00 0.00 81 THR A N 12
ATOM 16594 C CA . THR A 1 81 ? -8.957 9.357 4.975 1.00 0.00 81 THR A CA 12
ATOM 16595 C C . THR A 1 81 ? -9.008 9.412 6.506 1.00 0.00 81 THR A C 12
ATOM 16596 O O . THR A 1 81 ? -9.717 10.216 7.078 1.00 0.00 81 THR A O 12
ATOM 16607 N N . PRO A 1 82 ? -8.251 8.572 7.166 1.00 0.00 82 PRO A N 12
ATOM 16608 C CA . PRO A 1 82 ? -8.199 8.534 8.648 1.00 0.00 82 PRO A CA 12
ATOM 16609 C C . PRO A 1 82 ? -7.178 9.535 9.211 1.00 0.00 82 PRO A C 12
ATOM 16610 O O . PRO A 1 82 ? -6.202 9.857 8.563 1.00 0.00 82 PRO A O 12
ATOM 16621 N N . PRO A 1 83 ? -7.401 10.028 10.404 1.00 0.00 83 PRO A N 12
ATOM 16622 C CA . PRO A 1 83 ? -6.480 11.010 11.050 1.00 0.00 83 PRO A CA 12
ATOM 16623 C C . PRO A 1 83 ? -5.123 10.390 11.397 1.00 0.00 83 PRO A C 12
ATOM 16624 O O . PRO A 1 83 ? -5.045 9.282 11.888 1.00 0.00 83 PRO A O 12
ATOM 16635 N N . VAL A 1 84 ? -4.052 11.099 11.149 1.00 0.00 84 VAL A N 12
ATOM 16636 C CA . VAL A 1 84 ? -2.703 10.549 11.470 1.00 0.00 84 VAL A CA 12
ATOM 16637 C C . VAL A 1 84 ? -1.870 11.619 12.180 1.00 0.00 84 VAL A C 12
ATOM 16638 O O . VAL A 1 84 ? -1.896 12.779 11.819 1.00 0.00 84 VAL A O 12
ATOM 16651 N N . GLU A 1 85 ? -1.124 11.240 13.182 1.00 0.00 85 GLU A N 12
ATOM 16652 C CA . GLU A 1 85 ? -0.286 12.239 13.903 1.00 0.00 85 GLU A CA 12
ATOM 16653 C C . GLU A 1 85 ? 0.803 12.761 12.962 1.00 0.00 85 GLU A C 12
ATOM 16654 O O . GLU A 1 85 ? 1.174 13.917 13.003 1.00 0.00 85 GLU A O 12
ATOM 16666 N N . ALA A 1 86 ? 1.318 11.912 12.114 1.00 0.00 86 ALA A N 12
ATOM 16667 C CA . ALA A 1 86 ? 2.383 12.348 11.167 1.00 0.00 86 ALA A CA 12
ATOM 16668 C C . ALA A 1 86 ? 3.076 11.114 10.584 1.00 0.00 86 ALA A C 12
ATOM 16669 O O . ALA A 1 86 ? 3.114 10.067 11.198 1.00 0.00 86 ALA A O 12
ATOM 16676 N N . LYS A 1 87 ? 3.624 11.224 9.404 1.00 0.00 87 LYS A N 12
ATOM 16677 C CA . LYS A 1 87 ? 4.310 10.050 8.793 1.00 0.00 87 LYS A CA 12
ATOM 16678 C C . LYS A 1 87 ? 5.662 9.838 9.477 1.00 0.00 87 LYS A C 12
ATOM 16679 O O . LYS A 1 87 ? 6.418 10.766 9.681 1.00 0.00 87 LYS A O 12
ATOM 16698 N N . LEU A 1 88 ? 5.971 8.621 9.833 1.00 0.00 88 LEU A N 12
ATOM 16699 C CA . LEU A 1 88 ? 7.274 8.348 10.504 1.00 0.00 88 LEU A CA 12
ATOM 16700 C C . LEU A 1 88 ? 8.309 7.931 9.458 1.00 0.00 88 LEU A C 12
ATOM 16701 O O . LEU A 1 88 ? 8.004 7.227 8.515 1.00 0.00 88 LEU A O 12
ATOM 16717 N N . GLN A 1 89 ? 9.532 8.358 9.616 1.00 0.00 89 GLN A N 12
ATOM 16718 C CA . GLN A 1 89 ? 10.585 7.984 8.630 1.00 0.00 89 GLN A CA 12
ATOM 16719 C C . GLN A 1 89 ? 10.774 6.466 8.638 1.00 0.00 89 GLN A C 12
ATOM 16720 O O . GLN A 1 89 ? 11.470 5.980 9.515 1.00 0.00 89 GLN A O 12
ATOM 16777 N N . MET A 1 1 ? -2.933 14.600 -1.893 1.00 0.00 1 MET A N 13
ATOM 16778 C CA . MET A 1 1 ? -2.375 13.476 -1.089 1.00 0.00 1 MET A CA 13
ATOM 16779 C C . MET A 1 1 ? -3.135 13.352 0.229 1.00 0.00 1 MET A C 13
ATOM 16780 O O . MET A 1 1 ? -2.907 14.092 1.165 1.00 0.00 1 MET A O 13
ATOM 16796 N N . GLN A 1 2 ? -4.033 12.411 0.309 1.00 0.00 2 GLN A N 13
ATOM 16797 C CA . GLN A 1 2 ? -4.809 12.221 1.566 1.00 0.00 2 GLN A CA 13
ATOM 16798 C C . GLN A 1 2 ? -4.221 11.040 2.341 1.00 0.00 2 GLN A C 13
ATOM 16799 O O . GLN A 1 2 ? -4.169 9.930 1.850 1.00 0.00 2 GLN A O 13
ATOM 16813 N N . HIS A 1 3 ? -3.769 11.269 3.544 1.00 0.00 3 HIS A N 13
ATOM 16814 C CA . HIS A 1 3 ? -3.178 10.156 4.339 1.00 0.00 3 HIS A CA 13
ATOM 16815 C C . HIS A 1 3 ? -2.093 9.466 3.510 1.00 0.00 3 HIS A C 13
ATOM 16816 O O . HIS A 1 3 ? -1.880 8.274 3.616 1.00 0.00 3 HIS A O 13
ATOM 16831 N N . ALA A 1 4 ? -1.407 10.206 2.683 1.00 0.00 4 ALA A N 13
ATOM 16832 C CA . ALA A 1 4 ? -0.338 9.595 1.845 1.00 0.00 4 ALA A CA 13
ATOM 16833 C C . ALA A 1 4 ? 0.753 9.014 2.746 1.00 0.00 4 ALA A C 13
ATOM 16834 O O . ALA A 1 4 ? 1.374 8.021 2.423 1.00 0.00 4 ALA A O 13
ATOM 16841 N N . SER A 1 5 ? 0.997 9.628 3.872 1.00 0.00 5 SER A N 13
ATOM 16842 C CA . SER A 1 5 ? 2.054 9.113 4.787 1.00 0.00 5 SER A CA 13
ATOM 16843 C C . SER A 1 5 ? 1.691 7.705 5.264 1.00 0.00 5 SER A C 13
ATOM 16844 O O . SER A 1 5 ? 2.552 6.877 5.488 1.00 0.00 5 SER A O 13
ATOM 16852 N N . VAL A 1 6 ? 0.427 7.422 5.420 1.00 0.00 6 VAL A N 13
ATOM 16853 C CA . VAL A 1 6 ? 0.027 6.062 5.881 1.00 0.00 6 VAL A CA 13
ATOM 16854 C C . VAL A 1 6 ? 0.437 5.032 4.832 1.00 0.00 6 VAL A C 13
ATOM 16855 O O . VAL A 1 6 ? 0.928 3.968 5.148 1.00 0.00 6 VAL A O 13
ATOM 16868 N N . ILE A 1 7 ? 0.238 5.340 3.584 1.00 0.00 7 ILE A N 13
ATOM 16869 C CA . ILE A 1 7 ? 0.614 4.379 2.512 1.00 0.00 7 ILE A CA 13
ATOM 16870 C C . ILE A 1 7 ? 2.113 4.088 2.591 1.00 0.00 7 ILE A C 13
ATOM 16871 O O . ILE A 1 7 ? 2.542 2.955 2.501 1.00 0.00 7 ILE A O 13
ATOM 16887 N N . ALA A 1 8 ? 2.914 5.103 2.764 1.00 0.00 8 ALA A N 13
ATOM 16888 C CA . ALA A 1 8 ? 4.385 4.885 2.854 1.00 0.00 8 ALA A CA 13
ATOM 16889 C C . ALA A 1 8 ? 4.699 4.043 4.089 1.00 0.00 8 ALA A C 13
ATOM 16890 O O . ALA A 1 8 ? 5.443 3.086 4.029 1.00 0.00 8 ALA A O 13
ATOM 16897 N N . GLN A 1 9 ? 4.136 4.395 5.209 1.00 0.00 9 GLN A N 13
ATOM 16898 C CA . GLN A 1 9 ? 4.400 3.619 6.450 1.00 0.00 9 GLN A CA 13
ATOM 16899 C C . GLN A 1 9 ? 3.752 2.237 6.344 1.00 0.00 9 GLN A C 13
ATOM 16900 O O . GLN A 1 9 ? 4.259 1.264 6.861 1.00 0.00 9 GLN A O 13
ATOM 16914 N N . PHE A 1 10 ? 2.632 2.139 5.685 1.00 0.00 10 PHE A N 13
ATOM 16915 C CA . PHE A 1 10 ? 1.959 0.817 5.567 1.00 0.00 10 PHE A CA 13
ATOM 16916 C C . PHE A 1 10 ? 2.893 -0.170 4.862 1.00 0.00 10 PHE A C 13
ATOM 16917 O O . PHE A 1 10 ? 3.145 -1.254 5.344 1.00 0.00 10 PHE A O 13
ATOM 16934 N N . VAL A 1 11 ? 3.406 0.197 3.722 1.00 0.00 11 VAL A N 13
ATOM 16935 C CA . VAL A 1 11 ? 4.321 -0.716 2.983 1.00 0.00 11 VAL A CA 13
ATOM 16936 C C . VAL A 1 11 ? 5.712 -0.742 3.635 1.00 0.00 11 VAL A C 13
ATOM 16937 O O . VAL A 1 11 ? 6.299 -1.789 3.818 1.00 0.00 11 VAL A O 13
ATOM 16950 N N . VAL A 1 12 ? 6.250 0.403 3.962 1.00 0.00 12 VAL A N 13
ATOM 16951 C CA . VAL A 1 12 ? 7.615 0.452 4.573 1.00 0.00 12 VAL A CA 13
ATOM 16952 C C . VAL A 1 12 ? 7.638 -0.257 5.928 1.00 0.00 12 VAL A C 13
ATOM 16953 O O . VAL A 1 12 ? 8.587 -0.939 6.261 1.00 0.00 12 VAL A O 13
ATOM 16966 N N . GLU A 1 13 ? 6.617 -0.097 6.716 1.00 0.00 13 GLU A N 13
ATOM 16967 C CA . GLU A 1 13 ? 6.606 -0.759 8.052 1.00 0.00 13 GLU A CA 13
ATOM 16968 C C . GLU A 1 13 ? 6.736 -2.271 7.875 1.00 0.00 13 GLU A C 13
ATOM 16969 O O . GLU A 1 13 ? 7.338 -2.951 8.680 1.00 0.00 13 GLU A O 13
ATOM 16981 N N . GLU A 1 14 ? 6.169 -2.801 6.831 1.00 0.00 14 GLU A N 13
ATOM 16982 C CA . GLU A 1 14 ? 6.249 -4.270 6.602 1.00 0.00 14 GLU A CA 13
ATOM 16983 C C . GLU A 1 14 ? 7.690 -4.694 6.302 1.00 0.00 14 GLU A C 13
ATOM 16984 O O . GLU A 1 14 ? 8.130 -5.752 6.708 1.00 0.00 14 GLU A O 13
ATOM 16996 N N . PHE A 1 15 ? 8.422 -3.897 5.573 1.00 0.00 15 PHE A N 13
ATOM 16997 C CA . PHE A 1 15 ? 9.822 -4.285 5.228 1.00 0.00 15 PHE A CA 13
ATOM 16998 C C . PHE A 1 15 ? 10.812 -3.727 6.255 1.00 0.00 15 PHE A C 13
ATOM 16999 O O . PHE A 1 15 ? 11.571 -4.462 6.855 1.00 0.00 15 PHE A O 13
ATOM 17016 N N . LEU A 1 16 ? 10.826 -2.433 6.444 1.00 0.00 16 LEU A N 13
ATOM 17017 C CA . LEU A 1 16 ? 11.789 -1.828 7.412 1.00 0.00 16 LEU A CA 13
ATOM 17018 C C . LEU A 1 16 ? 11.035 -0.982 8.449 1.00 0.00 16 LEU A C 13
ATOM 17019 O O . LEU A 1 16 ? 10.921 0.221 8.324 1.00 0.00 16 LEU A O 13
ATOM 17035 N N . PRO A 1 17 ? 10.529 -1.615 9.472 1.00 0.00 17 PRO A N 13
ATOM 17036 C CA . PRO A 1 17 ? 9.786 -0.932 10.557 1.00 0.00 17 PRO A CA 13
ATOM 17037 C C . PRO A 1 17 ? 10.718 -0.404 11.653 1.00 0.00 17 PRO A C 13
ATOM 17038 O O . PRO A 1 17 ? 10.353 0.460 12.425 1.00 0.00 17 PRO A O 13
ATOM 17049 N N . ASP A 1 18 ? 11.921 -0.911 11.726 1.00 0.00 18 ASP A N 13
ATOM 17050 C CA . ASP A 1 18 ? 12.865 -0.428 12.769 1.00 0.00 18 ASP A CA 13
ATOM 17051 C C . ASP A 1 18 ? 13.417 0.932 12.340 1.00 0.00 18 ASP A C 13
ATOM 17052 O O . ASP A 1 18 ? 14.141 1.584 13.066 1.00 0.00 18 ASP A O 13
ATOM 17061 N N . VAL A 1 19 ? 13.049 1.367 11.168 1.00 0.00 19 VAL A N 13
ATOM 17062 C CA . VAL A 1 19 ? 13.507 2.691 10.668 1.00 0.00 19 VAL A CA 13
ATOM 17063 C C . VAL A 1 19 ? 12.283 3.596 10.557 1.00 0.00 19 VAL A C 13
ATOM 17064 O O . VAL A 1 19 ? 11.212 3.148 10.202 1.00 0.00 19 VAL A O 13
ATOM 17077 N N . ALA A 1 20 ? 12.410 4.855 10.863 1.00 0.00 20 ALA A N 13
ATOM 17078 C CA . ALA A 1 20 ? 11.218 5.738 10.771 1.00 0.00 20 ALA A CA 13
ATOM 17079 C C . ALA A 1 20 ? 10.721 5.750 9.315 1.00 0.00 20 ALA A C 13
ATOM 17080 O O . ALA A 1 20 ? 11.419 6.208 8.433 1.00 0.00 20 ALA A O 13
ATOM 17087 N N . PRO A 1 21 ? 9.528 5.254 9.052 1.00 0.00 21 PRO A N 13
ATOM 17088 C CA . PRO A 1 21 ? 8.981 5.231 7.668 1.00 0.00 21 PRO A CA 13
ATOM 17089 C C . PRO A 1 21 ? 8.782 6.644 7.114 1.00 0.00 21 PRO A C 13
ATOM 17090 O O . PRO A 1 21 ? 8.955 6.891 5.937 1.00 0.00 21 PRO A O 13
ATOM 17101 N N . ALA A 1 22 ? 8.434 7.574 7.958 1.00 0.00 22 ALA A N 13
ATOM 17102 C CA . ALA A 1 22 ? 8.240 8.974 7.489 1.00 0.00 22 ALA A CA 13
ATOM 17103 C C . ALA A 1 22 ? 9.606 9.583 7.170 1.00 0.00 22 ALA A C 13
ATOM 17104 O O . ALA A 1 22 ? 9.711 10.601 6.514 1.00 0.00 22 ALA A O 13
ATOM 17111 N N . ASP A 1 23 ? 10.655 8.961 7.635 1.00 0.00 23 ASP A N 13
ATOM 17112 C CA . ASP A 1 23 ? 12.022 9.487 7.370 1.00 0.00 23 ASP A CA 13
ATOM 17113 C C . ASP A 1 23 ? 12.563 8.848 6.094 1.00 0.00 23 ASP A C 13
ATOM 17114 O O . ASP A 1 23 ? 13.687 9.083 5.694 1.00 0.00 23 ASP A O 13
ATOM 17123 N N . VAL A 1 24 ? 11.766 8.047 5.447 1.00 0.00 24 VAL A N 13
ATOM 17124 C CA . VAL A 1 24 ? 12.221 7.394 4.192 1.00 0.00 24 VAL A CA 13
ATOM 17125 C C . VAL A 1 24 ? 11.613 8.141 3.008 1.00 0.00 24 VAL A C 13
ATOM 17126 O O . VAL A 1 24 ? 10.454 8.507 3.024 1.00 0.00 24 VAL A O 13
ATOM 17139 N N . ASP A 1 25 ? 12.382 8.385 1.987 1.00 0.00 25 ASP A N 13
ATOM 17140 C CA . ASP A 1 25 ? 11.837 9.123 0.818 1.00 0.00 25 ASP A CA 13
ATOM 17141 C C . ASP A 1 25 ? 10.660 8.347 0.228 1.00 0.00 25 ASP A C 13
ATOM 17142 O O . ASP A 1 25 ? 10.834 7.436 -0.556 1.00 0.00 25 ASP A O 13
ATOM 17151 N N . VAL A 1 26 ? 9.459 8.709 0.593 1.00 0.00 26 VAL A N 13
ATOM 17152 C CA . VAL A 1 26 ? 8.269 7.996 0.045 1.00 0.00 26 VAL A CA 13
ATOM 17153 C C . VAL A 1 26 ? 8.236 8.162 -1.476 1.00 0.00 26 VAL A C 13
ATOM 17154 O O . VAL A 1 26 ? 7.312 7.732 -2.138 1.00 0.00 26 VAL A O 13
ATOM 17167 N N . ASP A 1 27 ? 9.246 8.771 -2.035 1.00 0.00 27 ASP A N 13
ATOM 17168 C CA . ASP A 1 27 ? 9.284 8.953 -3.512 1.00 0.00 27 ASP A CA 13
ATOM 17169 C C . ASP A 1 27 ? 9.980 7.744 -4.137 1.00 0.00 27 ASP A C 13
ATOM 17170 O O . ASP A 1 27 ? 10.303 7.734 -5.309 1.00 0.00 27 ASP A O 13
ATOM 17179 N N . LEU A 1 28 ? 10.213 6.723 -3.357 1.00 0.00 28 LEU A N 13
ATOM 17180 C CA . LEU A 1 28 ? 10.890 5.509 -3.891 1.00 0.00 28 LEU A CA 13
ATOM 17181 C C . LEU A 1 28 ? 9.859 4.608 -4.559 1.00 0.00 28 LEU A C 13
ATOM 17182 O O . LEU A 1 28 ? 8.801 4.350 -4.020 1.00 0.00 28 LEU A O 13
ATOM 17198 N N . ASP A 1 29 ? 10.158 4.126 -5.731 1.00 0.00 29 ASP A N 13
ATOM 17199 C CA . ASP A 1 29 ? 9.192 3.244 -6.429 1.00 0.00 29 ASP A CA 13
ATOM 17200 C C . ASP A 1 29 ? 9.036 1.951 -5.634 1.00 0.00 29 ASP A C 13
ATOM 17201 O O . ASP A 1 29 ? 9.993 1.246 -5.382 1.00 0.00 29 ASP A O 13
ATOM 17210 N N . LEU A 1 30 ? 7.838 1.634 -5.231 1.00 0.00 30 LEU A N 13
ATOM 17211 C CA . LEU A 1 30 ? 7.632 0.388 -4.448 1.00 0.00 30 LEU A CA 13
ATOM 17212 C C . LEU A 1 30 ? 8.001 -0.815 -5.313 1.00 0.00 30 LEU A C 13
ATOM 17213 O O . LEU A 1 30 ? 7.978 -1.943 -4.864 1.00 0.00 30 LEU A O 13
ATOM 17229 N N . VAL A 1 31 ? 8.342 -0.592 -6.554 1.00 0.00 31 VAL A N 13
ATOM 17230 C CA . VAL A 1 31 ? 8.705 -1.741 -7.424 1.00 0.00 31 VAL A CA 13
ATOM 17231 C C . VAL A 1 31 ? 9.738 -2.587 -6.690 1.00 0.00 31 VAL A C 13
ATOM 17232 O O . VAL A 1 31 ? 9.645 -3.798 -6.641 1.00 0.00 31 VAL A O 13
ATOM 17245 N N . ASP A 1 32 ? 10.703 -1.956 -6.086 1.00 0.00 32 ASP A N 13
ATOM 17246 C CA . ASP A 1 32 ? 11.716 -2.727 -5.318 1.00 0.00 32 ASP A CA 13
ATOM 17247 C C . ASP A 1 32 ? 10.961 -3.547 -4.277 1.00 0.00 32 ASP A C 13
ATOM 17248 O O . ASP A 1 32 ? 11.318 -4.663 -3.956 1.00 0.00 32 ASP A O 13
ATOM 17257 N N . ASN A 1 33 ? 9.895 -2.991 -3.770 1.00 0.00 33 ASN A N 13
ATOM 17258 C CA . ASN A 1 33 ? 9.064 -3.707 -2.769 1.00 0.00 33 ASN A CA 13
ATOM 17259 C C . ASN A 1 33 ? 8.117 -4.647 -3.514 1.00 0.00 33 ASN A C 13
ATOM 17260 O O . ASN A 1 33 ? 7.126 -5.101 -2.978 1.00 0.00 33 ASN A O 13
ATOM 17271 N N . GLY A 1 34 ? 8.412 -4.918 -4.762 1.00 0.00 34 GLY A N 13
ATOM 17272 C CA . GLY A 1 34 ? 7.537 -5.812 -5.576 1.00 0.00 34 GLY A CA 13
ATOM 17273 C C . GLY A 1 34 ? 7.080 -7.000 -4.730 1.00 0.00 34 GLY A C 13
ATOM 17274 O O . GLY A 1 34 ? 6.142 -7.687 -5.064 1.00 0.00 34 GLY A O 13
ATOM 17278 N N . VAL A 1 35 ? 7.714 -7.238 -3.625 1.00 0.00 35 VAL A N 13
ATOM 17279 C CA . VAL A 1 35 ? 7.278 -8.368 -2.767 1.00 0.00 35 VAL A CA 13
ATOM 17280 C C . VAL A 1 35 ? 5.775 -8.215 -2.548 1.00 0.00 35 VAL A C 13
ATOM 17281 O O . VAL A 1 35 ? 5.025 -9.171 -2.577 1.00 0.00 35 VAL A O 13
ATOM 17294 N N . ILE A 1 36 ? 5.334 -7.003 -2.352 1.00 0.00 36 ILE A N 13
ATOM 17295 C CA . ILE A 1 36 ? 3.882 -6.753 -2.157 1.00 0.00 36 ILE A CA 13
ATOM 17296 C C . ILE A 1 36 ? 3.155 -6.958 -3.488 1.00 0.00 36 ILE A C 13
ATOM 17297 O O . ILE A 1 36 ? 1.955 -7.131 -3.530 1.00 0.00 36 ILE A O 13
ATOM 17313 N N . ASP A 1 37 ? 3.888 -6.916 -4.571 1.00 0.00 37 ASP A N 13
ATOM 17314 C CA . ASP A 1 37 ? 3.282 -7.081 -5.931 1.00 0.00 37 ASP A CA 13
ATOM 17315 C C . ASP A 1 37 ? 2.054 -7.986 -5.891 1.00 0.00 37 ASP A C 13
ATOM 17316 O O . ASP A 1 37 ? 0.938 -7.527 -6.026 1.00 0.00 37 ASP A O 13
ATOM 17325 N N . SER A 1 38 ? 2.249 -9.268 -5.748 1.00 0.00 38 SER A N 13
ATOM 17326 C CA . SER A 1 38 ? 1.078 -10.198 -5.751 1.00 0.00 38 SER A CA 13
ATOM 17327 C C . SER A 1 38 ? 0.889 -10.885 -4.396 1.00 0.00 38 SER A C 13
ATOM 17328 O O . SER A 1 38 ? -0.226 -11.109 -3.967 1.00 0.00 38 SER A O 13
ATOM 17335 N N . LEU A 1 39 ? 1.944 -11.249 -3.724 1.00 0.00 39 LEU A N 13
ATOM 17336 C CA . LEU A 1 39 ? 1.760 -11.945 -2.420 1.00 0.00 39 LEU A CA 13
ATOM 17337 C C . LEU A 1 39 ? 1.143 -10.990 -1.401 1.00 0.00 39 LEU A C 13
ATOM 17338 O O . LEU A 1 39 ? 0.124 -11.274 -0.805 1.00 0.00 39 LEU A O 13
ATOM 17354 N N . GLY A 1 40 ? 1.748 -9.857 -1.202 1.00 0.00 40 GLY A N 13
ATOM 17355 C CA . GLY A 1 40 ? 1.192 -8.878 -0.228 1.00 0.00 40 GLY A CA 13
ATOM 17356 C C . GLY A 1 40 ? -0.057 -8.208 -0.803 1.00 0.00 40 GLY A C 13
ATOM 17357 O O . GLY A 1 40 ? -1.029 -7.987 -0.108 1.00 0.00 40 GLY A O 13
ATOM 17361 N N . LEU A 1 41 ? -0.036 -7.866 -2.066 1.00 0.00 41 LEU A N 13
ATOM 17362 C CA . LEU A 1 41 ? -1.221 -7.191 -2.669 1.00 0.00 41 LEU A CA 13
ATOM 17363 C C . LEU A 1 41 ? -2.451 -8.076 -2.490 1.00 0.00 41 LEU A C 13
ATOM 17364 O O . LEU A 1 41 ? -3.500 -7.619 -2.086 1.00 0.00 41 LEU A O 13
ATOM 17380 N N . LEU A 1 42 ? -2.332 -9.341 -2.769 1.00 0.00 42 LEU A N 13
ATOM 17381 C CA . LEU A 1 42 ? -3.502 -10.242 -2.592 1.00 0.00 42 LEU A CA 13
ATOM 17382 C C . LEU A 1 42 ? -3.863 -10.273 -1.108 1.00 0.00 42 LEU A C 13
ATOM 17383 O O . LEU A 1 42 ? -5.019 -10.255 -0.732 1.00 0.00 42 LEU A O 13
ATOM 17399 N N . LYS A 1 43 ? -2.869 -10.310 -0.264 1.00 0.00 43 LYS A N 13
ATOM 17400 C CA . LYS A 1 43 ? -3.120 -10.331 1.203 1.00 0.00 43 LYS A CA 13
ATOM 17401 C C . LYS A 1 43 ? -3.824 -9.039 1.624 1.00 0.00 43 LYS A C 13
ATOM 17402 O O . LYS A 1 43 ? -4.695 -9.040 2.471 1.00 0.00 43 LYS A O 13
ATOM 17421 N N . VAL A 1 44 ? -3.437 -7.934 1.047 1.00 0.00 44 VAL A N 13
ATOM 17422 C CA . VAL A 1 44 ? -4.062 -6.633 1.417 1.00 0.00 44 VAL A CA 13
ATOM 17423 C C . VAL A 1 44 ? -5.562 -6.657 1.121 1.00 0.00 44 VAL A C 13
ATOM 17424 O O . VAL A 1 44 ? -6.365 -6.226 1.921 1.00 0.00 44 VAL A O 13
ATOM 17437 N N . ILE A 1 45 ? -5.948 -7.147 -0.021 1.00 0.00 45 ILE A N 13
ATOM 17438 C CA . ILE A 1 45 ? -7.394 -7.183 -0.360 1.00 0.00 45 ILE A CA 13
ATOM 17439 C C . ILE A 1 45 ? -8.148 -8.034 0.664 1.00 0.00 45 ILE A C 13
ATOM 17440 O O . ILE A 1 45 ? -9.200 -7.659 1.141 1.00 0.00 45 ILE A O 13
ATOM 17456 N N . ALA A 1 46 ? -7.623 -9.179 1.000 1.00 0.00 46 ALA A N 13
ATOM 17457 C CA . ALA A 1 46 ? -8.316 -10.054 1.988 1.00 0.00 46 ALA A CA 13
ATOM 17458 C C . ALA A 1 46 ? -8.334 -9.376 3.358 1.00 0.00 46 ALA A C 13
ATOM 17459 O O . ALA A 1 46 ? -9.338 -9.362 4.042 1.00 0.00 46 ALA A O 13
ATOM 17466 N N . TRP A 1 47 ? -7.232 -8.811 3.764 1.00 0.00 47 TRP A N 13
ATOM 17467 C CA . TRP A 1 47 ? -7.187 -8.131 5.087 1.00 0.00 47 TRP A CA 13
ATOM 17468 C C . TRP A 1 47 ? -7.998 -6.839 5.021 1.00 0.00 47 TRP A C 13
ATOM 17469 O O . TRP A 1 47 ? -8.698 -6.484 5.949 1.00 0.00 47 TRP A O 13
ATOM 17490 N N . LEU A 1 48 ? -7.908 -6.131 3.930 1.00 0.00 48 LEU A N 13
ATOM 17491 C CA . LEU A 1 48 ? -8.669 -4.862 3.801 1.00 0.00 48 LEU A CA 13
ATOM 17492 C C . LEU A 1 48 ? -10.163 -5.150 3.955 1.00 0.00 48 LEU A C 13
ATOM 17493 O O . LEU A 1 48 ? -10.875 -4.437 4.634 1.00 0.00 48 LEU A O 13
ATOM 17509 N N . GLU A 1 49 ? -10.642 -6.197 3.340 1.00 0.00 49 GLU A N 13
ATOM 17510 C CA . GLU A 1 49 ? -12.087 -6.535 3.467 1.00 0.00 49 GLU A CA 13
ATOM 17511 C C . GLU A 1 49 ? -12.393 -6.886 4.921 1.00 0.00 49 GLU A C 13
ATOM 17512 O O . GLU A 1 49 ? -13.396 -6.487 5.472 1.00 0.00 49 GLU A O 13
ATOM 17524 N N . ASP A 1 50 ? -11.531 -7.630 5.548 1.00 0.00 50 ASP A N 13
ATOM 17525 C CA . ASP A 1 50 ? -11.768 -8.008 6.967 1.00 0.00 50 ASP A CA 13
ATOM 17526 C C . ASP A 1 50 ? -11.743 -6.762 7.856 1.00 0.00 50 ASP A C 13
ATOM 17527 O O . ASP A 1 50 ? -12.482 -6.655 8.814 1.00 0.00 50 ASP A O 13
ATOM 17536 N N . ARG A 1 51 ? -10.873 -5.836 7.565 1.00 0.00 51 ARG A N 13
ATOM 17537 C CA . ARG A 1 51 ? -10.768 -4.614 8.413 1.00 0.00 51 ARG A CA 13
ATOM 17538 C C . ARG A 1 51 ? -11.758 -3.526 7.972 1.00 0.00 51 ARG A C 13
ATOM 17539 O O . ARG A 1 51 ? -12.422 -2.924 8.792 1.00 0.00 51 ARG A O 13
ATOM 17560 N N . PHE A 1 52 ? -11.839 -3.232 6.698 1.00 0.00 52 PHE A N 13
ATOM 17561 C CA . PHE A 1 52 ? -12.755 -2.146 6.250 1.00 0.00 52 PHE A CA 13
ATOM 17562 C C . PHE A 1 52 ? -14.063 -2.710 5.687 1.00 0.00 52 PHE A C 13
ATOM 17563 O O . PHE A 1 52 ? -14.974 -1.969 5.374 1.00 0.00 52 PHE A O 13
ATOM 17580 N N . GLY A 1 53 ? -14.180 -4.000 5.555 1.00 0.00 53 GLY A N 13
ATOM 17581 C CA . GLY A 1 53 ? -15.450 -4.564 5.012 1.00 0.00 53 GLY A CA 13
ATOM 17582 C C . GLY A 1 53 ? -15.564 -4.230 3.524 1.00 0.00 53 GLY A C 13
ATOM 17583 O O . GLY A 1 53 ? -16.648 -4.154 2.979 1.00 0.00 53 GLY A O 13
ATOM 17587 N N . ILE A 1 54 ? -14.459 -4.025 2.859 1.00 0.00 54 ILE A N 13
ATOM 17588 C CA . ILE A 1 54 ? -14.521 -3.691 1.406 1.00 0.00 54 ILE A CA 13
ATOM 17589 C C . ILE A 1 54 ? -14.499 -4.977 0.579 1.00 0.00 54 ILE A C 13
ATOM 17590 O O . ILE A 1 54 ? -13.786 -5.909 0.880 1.00 0.00 54 ILE A O 13
ATOM 17606 N N . ALA A 1 55 ? -15.282 -5.031 -0.462 1.00 0.00 55 ALA A N 13
ATOM 17607 C CA . ALA A 1 55 ? -15.325 -6.255 -1.312 1.00 0.00 55 ALA A CA 13
ATOM 17608 C C . ALA A 1 55 ? -13.948 -6.510 -1.923 1.00 0.00 55 ALA A C 13
ATOM 17609 O O . ALA A 1 55 ? -13.133 -5.617 -2.043 1.00 0.00 55 ALA A O 13
ATOM 17616 N N . ALA A 1 56 ? -13.679 -7.731 -2.298 1.00 0.00 56 ALA A N 13
ATOM 17617 C CA . ALA A 1 56 ? -12.351 -8.054 -2.888 1.00 0.00 56 ALA A CA 13
ATOM 17618 C C . ALA A 1 56 ? -12.094 -7.162 -4.103 1.00 0.00 56 ALA A C 13
ATOM 17619 O O . ALA A 1 56 ? -10.985 -6.725 -4.336 1.00 0.00 56 ALA A O 13
ATOM 17626 N N . ASP A 1 57 ? -13.103 -6.884 -4.880 1.00 0.00 57 ASP A N 13
ATOM 17627 C CA . ASP A 1 57 ? -12.893 -6.017 -6.072 1.00 0.00 57 ASP A CA 13
ATOM 17628 C C . ASP A 1 57 ? -11.741 -6.585 -6.901 1.00 0.00 57 ASP A C 13
ATOM 17629 O O . ASP A 1 57 ? -10.797 -5.892 -7.226 1.00 0.00 57 ASP A O 13
ATOM 17638 N N . ASP A 1 58 ? -11.799 -7.846 -7.229 1.00 0.00 58 ASP A N 13
ATOM 17639 C CA . ASP A 1 58 ? -10.695 -8.460 -8.019 1.00 0.00 58 ASP A CA 13
ATOM 17640 C C . ASP A 1 58 ? -10.624 -7.814 -9.402 1.00 0.00 58 ASP A C 13
ATOM 17641 O O . ASP A 1 58 ? -11.464 -8.035 -10.252 1.00 0.00 58 ASP A O 13
ATOM 17650 N N . VAL A 1 59 ? -9.616 -7.018 -9.630 1.00 0.00 59 VAL A N 13
ATOM 17651 C CA . VAL A 1 59 ? -9.460 -6.349 -10.951 1.00 0.00 59 VAL A CA 13
ATOM 17652 C C . VAL A 1 59 ? -7.995 -6.439 -11.380 1.00 0.00 59 VAL A C 13
ATOM 17653 O O . VAL A 1 59 ? -7.101 -6.419 -10.558 1.00 0.00 59 VAL A O 13
ATOM 17666 N N . GLU A 1 60 ? -7.734 -6.543 -12.654 1.00 0.00 60 GLU A N 13
ATOM 17667 C CA . GLU A 1 60 ? -6.318 -6.639 -13.104 1.00 0.00 60 GLU A CA 13
ATOM 17668 C C . GLU A 1 60 ? -5.693 -5.246 -13.156 1.00 0.00 60 GLU A C 13
ATOM 17669 O O . GLU A 1 60 ? -6.215 -4.341 -13.778 1.00 0.00 60 GLU A O 13
ATOM 17681 N N . LEU A 1 61 ? -4.573 -5.074 -12.506 1.00 0.00 61 LEU A N 13
ATOM 17682 C CA . LEU A 1 61 ? -3.895 -3.750 -12.502 1.00 0.00 61 LEU A CA 13
ATOM 17683 C C . LEU A 1 61 ? -2.536 -3.868 -13.196 1.00 0.00 61 LEU A C 13
ATOM 17684 O O . LEU A 1 61 ? -1.834 -4.847 -13.042 1.00 0.00 61 LEU A O 13
ATOM 17700 N N . SER A 1 62 ? -2.158 -2.878 -13.957 1.00 0.00 62 SER A N 13
ATOM 17701 C CA . SER A 1 62 ? -0.843 -2.936 -14.654 1.00 0.00 62 SER A CA 13
ATOM 17702 C C . SER A 1 62 ? 0.266 -2.501 -13.688 1.00 0.00 62 SER A C 13
ATOM 17703 O O . SER A 1 62 ? 0.031 -1.741 -12.770 1.00 0.00 62 SER A O 13
ATOM 17711 N N . PRO A 1 63 ? 1.467 -2.981 -13.893 1.00 0.00 63 PRO A N 13
ATOM 17712 C CA . PRO A 1 63 ? 2.632 -2.635 -13.025 1.00 0.00 63 PRO A CA 13
ATOM 17713 C C . PRO A 1 63 ? 2.959 -1.140 -13.063 1.00 0.00 63 PRO A C 13
ATOM 17714 O O . PRO A 1 63 ? 3.574 -0.605 -12.161 1.00 0.00 63 PRO A O 13
ATOM 17725 N N . GLU A 1 64 ? 2.554 -0.463 -14.100 1.00 0.00 64 GLU A N 13
ATOM 17726 C CA . GLU A 1 64 ? 2.841 0.994 -14.199 1.00 0.00 64 GLU A CA 13
ATOM 17727 C C . GLU A 1 64 ? 2.181 1.729 -13.029 1.00 0.00 64 GLU A C 13
ATOM 17728 O O . GLU A 1 64 ? 2.660 2.746 -12.569 1.00 0.00 64 GLU A O 13
ATOM 17740 N N . HIS A 1 65 ? 1.075 1.225 -12.559 1.00 0.00 65 HIS A N 13
ATOM 17741 C CA . HIS A 1 65 ? 0.356 1.888 -11.432 1.00 0.00 65 HIS A CA 13
ATOM 17742 C C . HIS A 1 65 ? 1.137 1.755 -10.117 1.00 0.00 65 HIS A C 13
ATOM 17743 O O . HIS A 1 65 ? 0.979 2.554 -9.216 1.00 0.00 65 HIS A O 13
ATOM 17758 N N . PHE A 1 66 ? 1.947 0.741 -9.978 1.00 0.00 66 PHE A N 13
ATOM 17759 C CA . PHE A 1 66 ? 2.692 0.559 -8.694 1.00 0.00 66 PHE A CA 13
ATOM 17760 C C . PHE A 1 66 ? 4.117 1.116 -8.795 1.00 0.00 66 PHE A C 13
ATOM 17761 O O . PHE A 1 66 ? 4.908 0.972 -7.884 1.00 0.00 66 PHE A O 13
ATOM 17778 N N . ARG A 1 67 ? 4.457 1.744 -9.883 1.00 0.00 67 ARG A N 13
ATOM 17779 C CA . ARG A 1 67 ? 5.837 2.298 -10.017 1.00 0.00 67 ARG A CA 13
ATOM 17780 C C . ARG A 1 67 ? 6.105 3.326 -8.914 1.00 0.00 67 ARG A C 13
ATOM 17781 O O . ARG A 1 67 ? 7.236 3.564 -8.543 1.00 0.00 67 ARG A O 13
ATOM 17802 N N . SER A 1 68 ? 5.082 3.950 -8.397 1.00 0.00 68 SER A N 13
ATOM 17803 C CA . SER A 1 68 ? 5.303 4.972 -7.330 1.00 0.00 68 SER A CA 13
ATOM 17804 C C . SER A 1 68 ? 4.213 4.872 -6.259 1.00 0.00 68 SER A C 13
ATOM 17805 O O . SER A 1 68 ? 3.108 4.437 -6.517 1.00 0.00 68 SER A O 13
ATOM 17813 N N . ILE A 1 69 ? 4.521 5.280 -5.055 1.00 0.00 69 ILE A N 13
ATOM 17814 C CA . ILE A 1 69 ? 3.523 5.223 -3.956 1.00 0.00 69 ILE A CA 13
ATOM 17815 C C . ILE A 1 69 ? 2.372 6.193 -4.240 1.00 0.00 69 ILE A C 13
ATOM 17816 O O . ILE A 1 69 ? 1.228 5.922 -3.931 1.00 0.00 69 ILE A O 13
ATOM 17832 N N . ARG A 1 70 ? 2.669 7.330 -4.806 1.00 0.00 70 ARG A N 13
ATOM 17833 C CA . ARG A 1 70 ? 1.598 8.329 -5.088 1.00 0.00 70 ARG A CA 13
ATOM 17834 C C . ARG A 1 70 ? 0.555 7.738 -6.038 1.00 0.00 70 ARG A C 13
ATOM 17835 O O . ARG A 1 70 ? -0.629 7.964 -5.887 1.00 0.00 70 ARG A O 13
ATOM 17856 N N . SER A 1 71 ? 0.976 6.991 -7.020 1.00 0.00 71 SER A N 13
ATOM 17857 C CA . SER A 1 71 ? -0.005 6.404 -7.972 1.00 0.00 71 SER A CA 13
ATOM 17858 C C . SER A 1 71 ? -0.996 5.518 -7.213 1.00 0.00 71 SER A C 13
ATOM 17859 O O . SER A 1 71 ? -2.188 5.575 -7.435 1.00 0.00 71 SER A O 13
ATOM 17867 N N . ILE A 1 72 ? -0.515 4.703 -6.316 1.00 0.00 72 ILE A N 13
ATOM 17868 C CA . ILE A 1 72 ? -1.424 3.819 -5.544 1.00 0.00 72 ILE A CA 13
ATOM 17869 C C . ILE A 1 72 ? -2.359 4.668 -4.682 1.00 0.00 72 ILE A C 13
ATOM 17870 O O . ILE A 1 72 ? -3.524 4.363 -4.524 1.00 0.00 72 ILE A O 13
ATOM 17886 N N . ASP A 1 73 ? -1.853 5.729 -4.118 1.00 0.00 73 ASP A N 13
ATOM 17887 C CA . ASP A 1 73 ? -2.703 6.598 -3.259 1.00 0.00 73 ASP A CA 13
ATOM 17888 C C . ASP A 1 73 ? -3.912 7.095 -4.055 1.00 0.00 73 ASP A C 13
ATOM 17889 O O . ASP A 1 73 ? -5.006 7.202 -3.537 1.00 0.00 73 ASP A O 13
ATOM 17898 N N . ALA A 1 74 ? -3.724 7.410 -5.307 1.00 0.00 74 ALA A N 13
ATOM 17899 C CA . ALA A 1 74 ? -4.864 7.913 -6.126 1.00 0.00 74 ALA A CA 13
ATOM 17900 C C . ALA A 1 74 ? -5.910 6.813 -6.310 1.00 0.00 74 ALA A C 13
ATOM 17901 O O . ALA A 1 74 ? -7.096 7.051 -6.199 1.00 0.00 74 ALA A O 13
ATOM 17908 N N . PHE A 1 75 ? -5.490 5.612 -6.594 1.00 0.00 75 PHE A N 13
ATOM 17909 C CA . PHE A 1 75 ? -6.481 4.514 -6.784 1.00 0.00 75 PHE A CA 13
ATOM 17910 C C . PHE A 1 75 ? -7.259 4.299 -5.488 1.00 0.00 75 PHE A C 13
ATOM 17911 O O . PHE A 1 75 ? -8.474 4.251 -5.480 1.00 0.00 75 PHE A O 13
ATOM 17928 N N . VAL A 1 76 ? -6.569 4.169 -4.390 1.00 0.00 76 VAL A N 13
ATOM 17929 C CA . VAL A 1 76 ? -7.267 3.958 -3.099 1.00 0.00 76 VAL A CA 13
ATOM 17930 C C . VAL A 1 76 ? -8.075 5.206 -2.738 1.00 0.00 76 VAL A C 13
ATOM 17931 O O . VAL A 1 76 ? -9.214 5.120 -2.331 1.00 0.00 76 VAL A O 13
ATOM 17944 N N . VAL A 1 77 ? -7.498 6.368 -2.889 1.00 0.00 77 VAL A N 13
ATOM 17945 C CA . VAL A 1 77 ? -8.237 7.612 -2.553 1.00 0.00 77 VAL A CA 13
ATOM 17946 C C . VAL A 1 77 ? -9.452 7.754 -3.468 1.00 0.00 77 VAL A C 13
ATOM 17947 O O . VAL A 1 77 ? -10.513 8.173 -3.049 1.00 0.00 77 VAL A O 13
ATOM 17960 N N . GLY A 1 78 ? -9.305 7.414 -4.716 1.00 0.00 78 GLY A N 13
ATOM 17961 C CA . GLY A 1 78 ? -10.449 7.534 -5.660 1.00 0.00 78 GLY A CA 13
ATOM 17962 C C . GLY A 1 78 ? -11.634 6.709 -5.153 1.00 0.00 78 GLY A C 13
ATOM 17963 O O . GLY A 1 78 ? -12.777 7.064 -5.363 1.00 0.00 78 GLY A O 13
ATOM 17967 N N . ALA A 1 79 ? -11.376 5.607 -4.497 1.00 0.00 79 ALA A N 13
ATOM 17968 C CA . ALA A 1 79 ? -12.501 4.766 -3.995 1.00 0.00 79 ALA A CA 13
ATOM 17969 C C . ALA A 1 79 ? -12.667 4.941 -2.484 1.00 0.00 79 ALA A C 13
ATOM 17970 O O . ALA A 1 79 ? -13.750 5.193 -1.995 1.00 0.00 79 ALA A O 13
ATOM 17977 N N . THR A 1 80 ? -11.606 4.806 -1.740 1.00 0.00 80 THR A N 13
ATOM 17978 C CA . THR A 1 80 ? -11.711 4.961 -0.261 1.00 0.00 80 THR A CA 13
ATOM 17979 C C . THR A 1 80 ? -10.357 5.383 0.314 1.00 0.00 80 THR A C 13
ATOM 17980 O O . THR A 1 80 ? -9.326 4.868 -0.066 1.00 0.00 80 THR A O 13
ATOM 17991 N N . THR A 1 81 ? -10.356 6.308 1.235 1.00 0.00 81 THR A N 13
ATOM 17992 C CA . THR A 1 81 ? -9.075 6.760 1.844 1.00 0.00 81 THR A CA 13
ATOM 17993 C C . THR A 1 81 ? -9.110 6.473 3.350 1.00 0.00 81 THR A C 13
ATOM 17994 O O . THR A 1 81 ? -9.517 7.305 4.137 1.00 0.00 81 THR A O 13
ATOM 18005 N N . PRO A 1 82 ? -8.696 5.295 3.744 1.00 0.00 82 PRO A N 13
ATOM 18006 C CA . PRO A 1 82 ? -8.685 4.870 5.168 1.00 0.00 82 PRO A CA 13
ATOM 18007 C C . PRO A 1 82 ? -7.354 5.171 5.880 1.00 0.00 82 PRO A C 13
ATOM 18008 O O . PRO A 1 82 ? -6.342 4.576 5.568 1.00 0.00 82 PRO A O 13
ATOM 18019 N N . PRO A 1 83 ? -7.347 6.067 6.841 1.00 0.00 83 PRO A N 13
ATOM 18020 C CA . PRO A 1 83 ? -6.112 6.402 7.598 1.00 0.00 83 PRO A CA 13
ATOM 18021 C C . PRO A 1 83 ? -5.823 5.365 8.688 1.00 0.00 83 PRO A C 13
ATOM 18022 O O . PRO A 1 83 ? -6.692 5.015 9.463 1.00 0.00 83 PRO A O 13
ATOM 18033 N N . VAL A 1 84 ? -4.616 4.869 8.753 1.00 0.00 84 VAL A N 13
ATOM 18034 C CA . VAL A 1 84 ? -4.282 3.851 9.793 1.00 0.00 84 VAL A CA 13
ATOM 18035 C C . VAL A 1 84 ? -3.019 4.276 10.546 1.00 0.00 84 VAL A C 13
ATOM 18036 O O . VAL A 1 84 ? -2.031 4.665 9.954 1.00 0.00 84 VAL A O 13
ATOM 18049 N N . GLU A 1 85 ? -3.043 4.202 11.849 1.00 0.00 85 GLU A N 13
ATOM 18050 C CA . GLU A 1 85 ? -1.846 4.599 12.644 1.00 0.00 85 GLU A CA 13
ATOM 18051 C C . GLU A 1 85 ? -0.680 3.655 12.335 1.00 0.00 85 GLU A C 13
ATOM 18052 O O . GLU A 1 85 ? 0.464 4.062 12.292 1.00 0.00 85 GLU A O 13
ATOM 18064 N N . ALA A 1 86 ? -0.957 2.396 12.125 1.00 0.00 86 ALA A N 13
ATOM 18065 C CA . ALA A 1 86 ? 0.141 1.431 11.827 1.00 0.00 86 ALA A CA 13
ATOM 18066 C C . ALA A 1 86 ? -0.371 0.341 10.882 1.00 0.00 86 ALA A C 13
ATOM 18067 O O . ALA A 1 86 ? -1.555 0.089 10.794 1.00 0.00 86 ALA A O 13
ATOM 18074 N N . LYS A 1 87 ? 0.513 -0.307 10.174 1.00 0.00 87 LYS A N 13
ATOM 18075 C CA . LYS A 1 87 ? 0.076 -1.380 9.235 1.00 0.00 87 LYS A CA 13
ATOM 18076 C C . LYS A 1 87 ? -0.711 -2.441 10.006 1.00 0.00 87 LYS A C 13
ATOM 18077 O O . LYS A 1 87 ? -1.681 -2.986 9.518 1.00 0.00 87 LYS A O 13
ATOM 18096 N N . LEU A 1 88 ? -0.300 -2.740 11.209 1.00 0.00 88 LEU A N 13
ATOM 18097 C CA . LEU A 1 88 ? -1.023 -3.766 12.011 1.00 0.00 88 LEU A CA 13
ATOM 18098 C C . LEU A 1 88 ? -1.933 -3.072 13.027 1.00 0.00 88 LEU A C 13
ATOM 18099 O O . LEU A 1 88 ? -1.518 -2.176 13.735 1.00 0.00 88 LEU A O 13
ATOM 18115 N N . GLN A 1 89 ? -3.170 -3.479 13.104 1.00 0.00 89 GLN A N 13
ATOM 18116 C CA . GLN A 1 89 ? -4.106 -2.843 14.075 1.00 0.00 89 GLN A CA 13
ATOM 18117 C C . GLN A 1 89 ? -3.392 -2.636 15.412 1.00 0.00 89 GLN A C 13
ATOM 18118 O O . GLN A 1 89 ? -2.639 -3.514 15.801 1.00 0.00 89 GLN A O 13
ATOM 18175 N N . MET A 1 1 ? -2.328 13.750 1.110 1.00 0.00 1 MET A N 14
ATOM 18176 C CA . MET A 1 1 ? -3.778 13.410 1.164 1.00 0.00 1 MET A CA 14
ATOM 18177 C C . MET A 1 1 ? -4.193 13.215 2.622 1.00 0.00 1 MET A C 14
ATOM 18178 O O . MET A 1 1 ? -3.722 13.899 3.509 1.00 0.00 1 MET A O 14
ATOM 18194 N N . GLN A 1 2 ? -5.063 12.278 2.879 1.00 0.00 2 GLN A N 14
ATOM 18195 C CA . GLN A 1 2 ? -5.496 12.031 4.281 1.00 0.00 2 GLN A CA 14
ATOM 18196 C C . GLN A 1 2 ? -4.682 10.868 4.848 1.00 0.00 2 GLN A C 14
ATOM 18197 O O . GLN A 1 2 ? -4.594 9.813 4.251 1.00 0.00 2 GLN A O 14
ATOM 18211 N N . HIS A 1 3 ? -4.076 11.049 5.988 1.00 0.00 3 HIS A N 14
ATOM 18212 C CA . HIS A 1 3 ? -3.264 9.947 6.572 1.00 0.00 3 HIS A CA 14
ATOM 18213 C C . HIS A 1 3 ? -2.279 9.445 5.515 1.00 0.00 3 HIS A C 14
ATOM 18214 O O . HIS A 1 3 ? -1.952 8.276 5.460 1.00 0.00 3 HIS A O 14
ATOM 18229 N N . ALA A 1 4 ? -1.810 10.323 4.671 1.00 0.00 4 ALA A N 14
ATOM 18230 C CA . ALA A 1 4 ? -0.852 9.906 3.609 1.00 0.00 4 ALA A CA 14
ATOM 18231 C C . ALA A 1 4 ? 0.410 9.327 4.252 1.00 0.00 4 ALA A C 14
ATOM 18232 O O . ALA A 1 4 ? 1.031 8.427 3.722 1.00 0.00 4 ALA A O 14
ATOM 18239 N N . SER A 1 5 ? 0.800 9.839 5.388 1.00 0.00 5 SER A N 14
ATOM 18240 C CA . SER A 1 5 ? 2.026 9.319 6.057 1.00 0.00 5 SER A CA 14
ATOM 18241 C C . SER A 1 5 ? 1.838 7.842 6.410 1.00 0.00 5 SER A C 14
ATOM 18242 O O . SER A 1 5 ? 2.771 7.065 6.379 1.00 0.00 5 SER A O 14
ATOM 18250 N N . VAL A 1 6 ? 0.640 7.446 6.742 1.00 0.00 6 VAL A N 14
ATOM 18251 C CA . VAL A 1 6 ? 0.403 6.017 7.091 1.00 0.00 6 VAL A CA 14
ATOM 18252 C C . VAL A 1 6 ? 0.645 5.144 5.864 1.00 0.00 6 VAL A C 14
ATOM 18253 O O . VAL A 1 6 ? 1.194 4.068 5.956 1.00 0.00 6 VAL A O 14
ATOM 18266 N N . ILE A 1 7 ? 0.231 5.597 4.715 1.00 0.00 7 ILE A N 14
ATOM 18267 C CA . ILE A 1 7 ? 0.430 4.786 3.482 1.00 0.00 7 ILE A CA 14
ATOM 18268 C C . ILE A 1 7 ? 1.923 4.527 3.274 1.00 0.00 7 ILE A C 14
ATOM 18269 O O . ILE A 1 7 ? 2.344 3.405 3.074 1.00 0.00 7 ILE A O 14
ATOM 18285 N N . ALA A 1 8 ? 2.729 5.550 3.334 1.00 0.00 8 ALA A N 14
ATOM 18286 C CA . ALA A 1 8 ? 4.196 5.349 3.154 1.00 0.00 8 ALA A CA 14
ATOM 18287 C C . ALA A 1 8 ? 4.714 4.472 4.293 1.00 0.00 8 ALA A C 14
ATOM 18288 O O . ALA A 1 8 ? 5.483 3.554 4.089 1.00 0.00 8 ALA A O 14
ATOM 18295 N N . GLN A 1 9 ? 4.281 4.748 5.489 1.00 0.00 9 GLN A N 14
ATOM 18296 C CA . GLN A 1 9 ? 4.719 3.935 6.657 1.00 0.00 9 GLN A CA 14
ATOM 18297 C C . GLN A 1 9 ? 4.197 2.509 6.495 1.00 0.00 9 GLN A C 14
ATOM 18298 O O . GLN A 1 9 ? 4.858 1.548 6.825 1.00 0.00 9 GLN A O 14
ATOM 18312 N N . PHE A 1 10 ? 3.005 2.375 5.995 1.00 0.00 10 PHE A N 14
ATOM 18313 C CA . PHE A 1 10 ? 2.409 1.024 5.815 1.00 0.00 10 PHE A CA 14
ATOM 18314 C C . PHE A 1 10 ? 3.302 0.187 4.899 1.00 0.00 10 PHE A C 14
ATOM 18315 O O . PHE A 1 10 ? 3.593 -0.960 5.174 1.00 0.00 10 PHE A O 14
ATOM 18332 N N . VAL A 1 11 ? 3.728 0.751 3.806 1.00 0.00 11 VAL A N 14
ATOM 18333 C CA . VAL A 1 11 ? 4.593 -0.008 2.858 1.00 0.00 11 VAL A CA 14
ATOM 18334 C C . VAL A 1 11 ? 6.011 -0.162 3.420 1.00 0.00 11 VAL A C 14
ATOM 18335 O O . VAL A 1 11 ? 6.569 -1.241 3.433 1.00 0.00 11 VAL A O 14
ATOM 18348 N N . VAL A 1 12 ? 6.603 0.911 3.870 1.00 0.00 12 VAL A N 14
ATOM 18349 C CA . VAL A 1 12 ? 7.993 0.833 4.412 1.00 0.00 12 VAL A CA 14
ATOM 18350 C C . VAL A 1 12 ? 8.025 -0.043 5.664 1.00 0.00 12 VAL A C 14
ATOM 18351 O O . VAL A 1 12 ? 8.953 -0.795 5.885 1.00 0.00 12 VAL A O 14
ATOM 18364 N N . GLU A 1 13 ? 7.022 0.052 6.486 1.00 0.00 13 GLU A N 14
ATOM 18365 C CA . GLU A 1 13 ? 6.991 -0.770 7.728 1.00 0.00 13 GLU A CA 14
ATOM 18366 C C . GLU A 1 13 ? 7.081 -2.250 7.363 1.00 0.00 13 GLU A C 14
ATOM 18367 O O . GLU A 1 13 ? 7.614 -3.053 8.101 1.00 0.00 13 GLU A O 14
ATOM 18379 N N . GLU A 1 14 ? 6.549 -2.614 6.236 1.00 0.00 14 GLU A N 14
ATOM 18380 C CA . GLU A 1 14 ? 6.582 -4.041 5.818 1.00 0.00 14 GLU A CA 14
ATOM 18381 C C . GLU A 1 14 ? 8.018 -4.497 5.540 1.00 0.00 14 GLU A C 14
ATOM 18382 O O . GLU A 1 14 ? 8.330 -5.664 5.665 1.00 0.00 14 GLU A O 14
ATOM 18394 N N . PHE A 1 15 ? 8.885 -3.604 5.128 1.00 0.00 15 PHE A N 14
ATOM 18395 C CA . PHE A 1 15 ? 10.285 -4.026 4.806 1.00 0.00 15 PHE A CA 14
ATOM 18396 C C . PHE A 1 15 ? 11.313 -3.317 5.698 1.00 0.00 15 PHE A C 14
ATOM 18397 O O . PHE A 1 15 ? 12.173 -3.955 6.272 1.00 0.00 15 PHE A O 14
ATOM 18414 N N . LEU A 1 16 ? 11.262 -2.011 5.798 1.00 0.00 16 LEU A N 14
ATOM 18415 C CA . LEU A 1 16 ? 12.279 -1.292 6.632 1.00 0.00 16 LEU A CA 14
ATOM 18416 C C . LEU A 1 16 ? 11.609 -0.389 7.675 1.00 0.00 16 LEU A C 14
ATOM 18417 O O . LEU A 1 16 ? 11.477 0.803 7.481 1.00 0.00 16 LEU A O 14
ATOM 18433 N N . PRO A 1 17 ? 11.217 -0.950 8.787 1.00 0.00 17 PRO A N 14
ATOM 18434 C CA . PRO A 1 17 ? 10.589 -0.197 9.900 1.00 0.00 17 PRO A CA 14
ATOM 18435 C C . PRO A 1 17 ? 11.631 0.370 10.873 1.00 0.00 17 PRO A C 14
ATOM 18436 O O . PRO A 1 17 ? 11.323 1.191 11.714 1.00 0.00 17 PRO A O 14
ATOM 18447 N N . ASP A 1 18 ? 12.858 -0.071 10.775 1.00 0.00 18 ASP A N 14
ATOM 18448 C CA . ASP A 1 18 ? 13.907 0.434 11.704 1.00 0.00 18 ASP A CA 14
ATOM 18449 C C . ASP A 1 18 ? 14.341 1.836 11.279 1.00 0.00 18 ASP A C 14
ATOM 18450 O O . ASP A 1 18 ? 15.114 2.489 11.953 1.00 0.00 18 ASP A O 14
ATOM 18459 N N . VAL A 1 19 ? 13.832 2.309 10.176 1.00 0.00 19 VAL A N 14
ATOM 18460 C CA . VAL A 1 19 ? 14.188 3.677 9.706 1.00 0.00 19 VAL A CA 14
ATOM 18461 C C . VAL A 1 19 ? 12.927 4.536 9.742 1.00 0.00 19 VAL A C 14
ATOM 18462 O O . VAL A 1 19 ? 11.838 4.052 9.508 1.00 0.00 19 VAL A O 14
ATOM 18475 N N . ALA A 1 20 ? 13.047 5.799 10.039 1.00 0.00 20 ALA A N 14
ATOM 18476 C CA . ALA A 1 20 ? 11.826 6.644 10.088 1.00 0.00 20 ALA A CA 14
ATOM 18477 C C . ALA A 1 20 ? 11.180 6.655 8.692 1.00 0.00 20 ALA A C 14
ATOM 18478 O O . ALA A 1 20 ? 11.771 7.142 7.748 1.00 0.00 20 ALA A O 14
ATOM 18485 N N . PRO A 1 21 ? 9.983 6.127 8.546 1.00 0.00 21 PRO A N 14
ATOM 18486 C CA . PRO A 1 21 ? 9.300 6.101 7.225 1.00 0.00 21 PRO A CA 14
ATOM 18487 C C . PRO A 1 21 ? 8.993 7.512 6.717 1.00 0.00 21 PRO A C 14
ATOM 18488 O O . PRO A 1 21 ? 9.029 7.778 5.532 1.00 0.00 21 PRO A O 14
ATOM 18499 N N . ALA A 1 22 ? 8.709 8.420 7.608 1.00 0.00 22 ALA A N 14
ATOM 18500 C CA . ALA A 1 22 ? 8.419 9.818 7.184 1.00 0.00 22 ALA A CA 14
ATOM 18501 C C . ALA A 1 22 ? 9.722 10.479 6.734 1.00 0.00 22 ALA A C 14
ATOM 18502 O O . ALA A 1 22 ? 9.722 11.496 6.070 1.00 0.00 22 ALA A O 14
ATOM 18509 N N . ASP A 1 23 ? 10.835 9.900 7.095 1.00 0.00 23 ASP A N 14
ATOM 18510 C CA . ASP A 1 23 ? 12.148 10.478 6.698 1.00 0.00 23 ASP A CA 14
ATOM 18511 C C . ASP A 1 23 ? 12.583 9.860 5.372 1.00 0.00 23 ASP A C 14
ATOM 18512 O O . ASP A 1 23 ? 13.651 10.136 4.863 1.00 0.00 23 ASP A O 14
ATOM 18521 N N . VAL A 1 24 ? 11.755 9.028 4.808 1.00 0.00 24 VAL A N 14
ATOM 18522 C CA . VAL A 1 24 ? 12.103 8.391 3.512 1.00 0.00 24 VAL A CA 14
ATOM 18523 C C . VAL A 1 24 ? 11.366 9.126 2.397 1.00 0.00 24 VAL A C 14
ATOM 18524 O O . VAL A 1 24 ? 10.215 9.489 2.539 1.00 0.00 24 VAL A O 14
ATOM 18537 N N . ASP A 1 25 ? 12.014 9.362 1.294 1.00 0.00 25 ASP A N 14
ATOM 18538 C CA . ASP A 1 25 ? 11.336 10.088 0.189 1.00 0.00 25 ASP A CA 14
ATOM 18539 C C . ASP A 1 25 ? 10.189 9.235 -0.348 1.00 0.00 25 ASP A C 14
ATOM 18540 O O . ASP A 1 25 ? 10.376 8.386 -1.197 1.00 0.00 25 ASP A O 14
ATOM 18549 N N . VAL A 1 26 ? 8.997 9.458 0.139 1.00 0.00 26 VAL A N 14
ATOM 18550 C CA . VAL A 1 26 ? 7.835 8.662 -0.347 1.00 0.00 26 VAL A CA 14
ATOM 18551 C C . VAL A 1 26 ? 7.649 8.897 -1.848 1.00 0.00 26 VAL A C 14
ATOM 18552 O O . VAL A 1 26 ? 6.713 8.411 -2.452 1.00 0.00 26 VAL A O 14
ATOM 18565 N N . ASP A 1 27 ? 8.540 9.632 -2.457 1.00 0.00 27 ASP A N 14
ATOM 18566 C CA . ASP A 1 27 ? 8.424 9.890 -3.919 1.00 0.00 27 ASP A CA 14
ATOM 18567 C C . ASP A 1 27 ? 9.182 8.800 -4.678 1.00 0.00 27 ASP A C 14
ATOM 18568 O O . ASP A 1 27 ? 9.393 8.888 -5.871 1.00 0.00 27 ASP A O 14
ATOM 18577 N N . LEU A 1 28 ? 9.594 7.772 -3.988 1.00 0.00 28 LEU A N 14
ATOM 18578 C CA . LEU A 1 28 ? 10.342 6.670 -4.656 1.00 0.00 28 LEU A CA 14
ATOM 18579 C C . LEU A 1 28 ? 9.352 5.656 -5.218 1.00 0.00 28 LEU A C 14
ATOM 18580 O O . LEU A 1 28 ? 8.445 5.217 -4.540 1.00 0.00 28 LEU A O 14
ATOM 18596 N N . ASP A 1 29 ? 9.523 5.272 -6.451 1.00 0.00 29 ASP A N 14
ATOM 18597 C CA . ASP A 1 29 ? 8.594 4.277 -7.042 1.00 0.00 29 ASP A CA 14
ATOM 18598 C C . ASP A 1 29 ? 8.830 2.930 -6.364 1.00 0.00 29 ASP A C 14
ATOM 18599 O O . ASP A 1 29 ? 9.923 2.399 -6.383 1.00 0.00 29 ASP A O 14
ATOM 18608 N N . LEU A 1 30 ? 7.820 2.375 -5.758 1.00 0.00 30 LEU A N 14
ATOM 18609 C CA . LEU A 1 30 ? 8.000 1.067 -5.074 1.00 0.00 30 LEU A CA 14
ATOM 18610 C C . LEU A 1 30 ? 8.191 -0.028 -6.124 1.00 0.00 30 LEU A C 14
ATOM 18611 O O . LEU A 1 30 ? 8.218 -1.202 -5.812 1.00 0.00 30 LEU A O 14
ATOM 18627 N N . VAL A 1 31 ? 8.320 0.345 -7.370 1.00 0.00 31 VAL A N 14
ATOM 18628 C CA . VAL A 1 31 ? 8.504 -0.682 -8.432 1.00 0.00 31 VAL A CA 14
ATOM 18629 C C . VAL A 1 31 ? 9.647 -1.611 -8.031 1.00 0.00 31 VAL A C 14
ATOM 18630 O O . VAL A 1 31 ? 9.569 -2.812 -8.193 1.00 0.00 31 VAL A O 14
ATOM 18643 N N . ASP A 1 32 ? 10.697 -1.068 -7.483 1.00 0.00 32 ASP A N 14
ATOM 18644 C CA . ASP A 1 32 ? 11.828 -1.933 -7.046 1.00 0.00 32 ASP A CA 14
ATOM 18645 C C . ASP A 1 32 ? 11.282 -2.935 -6.033 1.00 0.00 32 ASP A C 14
ATOM 18646 O O . ASP A 1 32 ? 11.648 -4.094 -6.017 1.00 0.00 32 ASP A O 14
ATOM 18655 N N . ASN A 1 33 ? 10.383 -2.488 -5.200 1.00 0.00 33 ASN A N 14
ATOM 18656 C CA . ASN A 1 33 ? 9.767 -3.387 -4.191 1.00 0.00 33 ASN A CA 14
ATOM 18657 C C . ASN A 1 33 ? 8.542 -4.044 -4.818 1.00 0.00 33 ASN A C 14
ATOM 18658 O O . ASN A 1 33 ? 7.696 -4.587 -4.138 1.00 0.00 33 ASN A O 14
ATOM 18669 N N . GLY A 1 34 ? 8.440 -3.976 -6.117 1.00 0.00 34 GLY A N 14
ATOM 18670 C CA . GLY A 1 34 ? 7.275 -4.579 -6.817 1.00 0.00 34 GLY A CA 14
ATOM 18671 C C . GLY A 1 34 ? 6.966 -5.946 -6.212 1.00 0.00 34 GLY A C 14
ATOM 18672 O O . GLY A 1 34 ? 5.912 -6.505 -6.430 1.00 0.00 34 GLY A O 14
ATOM 18676 N N . VAL A 1 35 ? 7.869 -6.492 -5.449 1.00 0.00 35 VAL A N 14
ATOM 18677 C CA . VAL A 1 35 ? 7.602 -7.823 -4.840 1.00 0.00 35 VAL A CA 14
ATOM 18678 C C . VAL A 1 35 ? 6.241 -7.778 -4.146 1.00 0.00 35 VAL A C 14
ATOM 18679 O O . VAL A 1 35 ? 5.513 -8.750 -4.113 1.00 0.00 35 VAL A O 14
ATOM 18692 N N . ILE A 1 36 ? 5.895 -6.649 -3.594 1.00 0.00 36 ILE A N 14
ATOM 18693 C CA . ILE A 1 36 ? 4.583 -6.518 -2.901 1.00 0.00 36 ILE A CA 14
ATOM 18694 C C . ILE A 1 36 ? 3.444 -6.510 -3.922 1.00 0.00 36 ILE A C 14
ATOM 18695 O O . ILE A 1 36 ? 2.311 -6.804 -3.604 1.00 0.00 36 ILE A O 14
ATOM 18711 N N . ASP A 1 37 ? 3.736 -6.130 -5.132 1.00 0.00 37 ASP A N 14
ATOM 18712 C CA . ASP A 1 37 ? 2.675 -6.041 -6.179 1.00 0.00 37 ASP A CA 14
ATOM 18713 C C . ASP A 1 37 ? 1.903 -7.357 -6.320 1.00 0.00 37 ASP A C 14
ATOM 18714 O O . ASP A 1 37 ? 0.721 -7.345 -6.597 1.00 0.00 37 ASP A O 14
ATOM 18723 N N . SER A 1 38 ? 2.548 -8.484 -6.171 1.00 0.00 38 SER A N 14
ATOM 18724 C CA . SER A 1 38 ? 1.816 -9.778 -6.336 1.00 0.00 38 SER A CA 14
ATOM 18725 C C . SER A 1 38 ? 1.761 -10.564 -5.023 1.00 0.00 38 SER A C 14
ATOM 18726 O O . SER A 1 38 ? 0.702 -10.807 -4.481 1.00 0.00 38 SER A O 14
ATOM 18733 N N . LEU A 1 39 ? 2.884 -10.993 -4.523 1.00 0.00 39 LEU A N 14
ATOM 18734 C CA . LEU A 1 39 ? 2.877 -11.793 -3.267 1.00 0.00 39 LEU A CA 14
ATOM 18735 C C . LEU A 1 39 ? 2.307 -10.966 -2.119 1.00 0.00 39 LEU A C 14
ATOM 18736 O O . LEU A 1 39 ? 1.402 -11.386 -1.425 1.00 0.00 39 LEU A O 14
ATOM 18752 N N . GLY A 1 40 ? 2.828 -9.795 -1.915 1.00 0.00 40 GLY A N 14
ATOM 18753 C CA . GLY A 1 40 ? 2.319 -8.938 -0.814 1.00 0.00 40 GLY A CA 14
ATOM 18754 C C . GLY A 1 40 ? 0.926 -8.421 -1.162 1.00 0.00 40 GLY A C 14
ATOM 18755 O O . GLY A 1 40 ? 0.056 -8.329 -0.318 1.00 0.00 40 GLY A O 14
ATOM 18759 N N . LEU A 1 41 ? 0.711 -8.068 -2.398 1.00 0.00 41 LEU A N 14
ATOM 18760 C CA . LEU A 1 41 ? -0.622 -7.539 -2.800 1.00 0.00 41 LEU A CA 14
ATOM 18761 C C . LEU A 1 41 ? -1.700 -8.591 -2.548 1.00 0.00 41 LEU A C 14
ATOM 18762 O O . LEU A 1 41 ? -2.779 -8.287 -2.084 1.00 0.00 41 LEU A O 14
ATOM 18778 N N . LEU A 1 42 ? -1.423 -9.824 -2.859 1.00 0.00 42 LEU A N 14
ATOM 18779 C CA . LEU A 1 42 ? -2.447 -10.888 -2.646 1.00 0.00 42 LEU A CA 14
ATOM 18780 C C . LEU A 1 42 ? -2.778 -10.999 -1.159 1.00 0.00 42 LEU A C 14
ATOM 18781 O O . LEU A 1 42 ? -3.927 -11.081 -0.774 1.00 0.00 42 LEU A O 14
ATOM 18797 N N . LYS A 1 43 ? -1.782 -11.000 -0.320 1.00 0.00 43 LYS A N 14
ATOM 18798 C CA . LYS A 1 43 ? -2.044 -11.102 1.139 1.00 0.00 43 LYS A CA 14
ATOM 18799 C C . LYS A 1 43 ? -2.774 -9.848 1.625 1.00 0.00 43 LYS A C 14
ATOM 18800 O O . LYS A 1 43 ? -3.694 -9.919 2.414 1.00 0.00 43 LYS A O 14
ATOM 18819 N N . VAL A 1 44 ? -2.362 -8.698 1.164 1.00 0.00 44 VAL A N 14
ATOM 18820 C CA . VAL A 1 44 ? -3.022 -7.435 1.605 1.00 0.00 44 VAL A CA 14
ATOM 18821 C C . VAL A 1 44 ? -4.440 -7.347 1.038 1.00 0.00 44 VAL A C 14
ATOM 18822 O O . VAL A 1 44 ? -5.370 -6.985 1.728 1.00 0.00 44 VAL A O 14
ATOM 18835 N N . ILE A 1 45 ? -4.613 -7.663 -0.212 1.00 0.00 45 ILE A N 14
ATOM 18836 C CA . ILE A 1 45 ? -5.970 -7.584 -0.815 1.00 0.00 45 ILE A CA 14
ATOM 18837 C C . ILE A 1 45 ? -6.924 -8.502 -0.052 1.00 0.00 45 ILE A C 14
ATOM 18838 O O . ILE A 1 45 ? -7.999 -8.106 0.338 1.00 0.00 45 ILE A O 14
ATOM 18854 N N . ALA A 1 46 ? -6.545 -9.729 0.151 1.00 0.00 46 ALA A N 14
ATOM 18855 C CA . ALA A 1 46 ? -7.441 -10.676 0.872 1.00 0.00 46 ALA A CA 14
ATOM 18856 C C . ALA A 1 46 ? -7.655 -10.225 2.321 1.00 0.00 46 ALA A C 14
ATOM 18857 O O . ALA A 1 46 ? -8.757 -10.255 2.831 1.00 0.00 46 ALA A O 14
ATOM 18864 N N . TRP A 1 47 ? -6.613 -9.824 2.992 1.00 0.00 47 TRP A N 14
ATOM 18865 C CA . TRP A 1 47 ? -6.758 -9.393 4.411 1.00 0.00 47 TRP A CA 14
ATOM 18866 C C . TRP A 1 47 ? -7.346 -7.981 4.492 1.00 0.00 47 TRP A C 14
ATOM 18867 O O . TRP A 1 47 ? -8.255 -7.718 5.255 1.00 0.00 47 TRP A O 14
ATOM 18888 N N . LEU A 1 48 ? -6.820 -7.068 3.728 1.00 0.00 48 LEU A N 14
ATOM 18889 C CA . LEU A 1 48 ? -7.322 -5.666 3.771 1.00 0.00 48 LEU A CA 14
ATOM 18890 C C . LEU A 1 48 ? -8.789 -5.599 3.330 1.00 0.00 48 LEU A C 14
ATOM 18891 O O . LEU A 1 48 ? -9.605 -4.950 3.956 1.00 0.00 48 LEU A O 14
ATOM 18907 N N . GLU A 1 49 ? -9.130 -6.248 2.252 1.00 0.00 49 GLU A N 14
ATOM 18908 C CA . GLU A 1 49 ? -10.537 -6.201 1.770 1.00 0.00 49 GLU A CA 14
ATOM 18909 C C . GLU A 1 49 ? -11.458 -6.931 2.747 1.00 0.00 49 GLU A C 14
ATOM 18910 O O . GLU A 1 49 ? -12.593 -6.546 2.947 1.00 0.00 49 GLU A O 14
ATOM 18922 N N . ASP A 1 50 ? -10.987 -7.982 3.357 1.00 0.00 50 ASP A N 14
ATOM 18923 C CA . ASP A 1 50 ? -11.851 -8.727 4.313 1.00 0.00 50 ASP A CA 14
ATOM 18924 C C . ASP A 1 50 ? -12.291 -7.790 5.437 1.00 0.00 50 ASP A C 14
ATOM 18925 O O . ASP A 1 50 ? -13.420 -7.828 5.885 1.00 0.00 50 ASP A O 14
ATOM 18934 N N . ARG A 1 51 ? -11.408 -6.949 5.898 1.00 0.00 51 ARG A N 14
ATOM 18935 C CA . ARG A 1 51 ? -11.776 -6.012 6.992 1.00 0.00 51 ARG A CA 14
ATOM 18936 C C . ARG A 1 51 ? -12.852 -5.033 6.521 1.00 0.00 51 ARG A C 14
ATOM 18937 O O . ARG A 1 51 ? -13.748 -4.683 7.263 1.00 0.00 51 ARG A O 14
ATOM 18958 N N . PHE A 1 52 ? -12.767 -4.571 5.303 1.00 0.00 52 PHE A N 14
ATOM 18959 C CA . PHE A 1 52 ? -13.778 -3.601 4.809 1.00 0.00 52 PHE A CA 14
ATOM 18960 C C . PHE A 1 52 ? -14.822 -4.318 3.950 1.00 0.00 52 PHE A C 14
ATOM 18961 O O . PHE A 1 52 ? -15.795 -3.730 3.523 1.00 0.00 52 PHE A O 14
ATOM 18978 N N . GLY A 1 53 ? -14.639 -5.586 3.706 1.00 0.00 53 GLY A N 14
ATOM 18979 C CA . GLY A 1 53 ? -15.635 -6.335 2.888 1.00 0.00 53 GLY A CA 14
ATOM 18980 C C . GLY A 1 53 ? -15.650 -5.788 1.460 1.00 0.00 53 GLY A C 14
ATOM 18981 O O . GLY A 1 53 ? -16.676 -5.759 0.809 1.00 0.00 53 GLY A O 14
ATOM 18985 N N . ILE A 1 54 ? -14.525 -5.351 0.964 1.00 0.00 54 ILE A N 14
ATOM 18986 C CA . ILE A 1 54 ? -14.493 -4.805 -0.425 1.00 0.00 54 ILE A CA 14
ATOM 18987 C C . ILE A 1 54 ? -14.279 -5.943 -1.425 1.00 0.00 54 ILE A C 14
ATOM 18988 O O . ILE A 1 54 ? -13.516 -6.857 -1.188 1.00 0.00 54 ILE A O 14
ATOM 19004 N N . ALA A 1 55 ? -14.949 -5.899 -2.544 1.00 0.00 55 ALA A N 14
ATOM 19005 C CA . ALA A 1 55 ? -14.778 -6.982 -3.554 1.00 0.00 55 ALA A CA 14
ATOM 19006 C C . ALA A 1 55 ? -13.410 -6.838 -4.223 1.00 0.00 55 ALA A C 14
ATOM 19007 O O . ALA A 1 55 ? -13.021 -5.765 -4.639 1.00 0.00 55 ALA A O 14
ATOM 19014 N N . ALA A 1 56 ? -12.675 -7.911 -4.332 1.00 0.00 56 ALA A N 14
ATOM 19015 C CA . ALA A 1 56 ? -11.333 -7.833 -4.974 1.00 0.00 56 ALA A CA 14
ATOM 19016 C C . ALA A 1 56 ? -11.491 -7.500 -6.459 1.00 0.00 56 ALA A C 14
ATOM 19017 O O . ALA A 1 56 ? -10.639 -6.873 -7.058 1.00 0.00 56 ALA A O 14
ATOM 19024 N N . ASP A 1 57 ? -12.571 -7.919 -7.060 1.00 0.00 57 ASP A N 14
ATOM 19025 C CA . ASP A 1 57 ? -12.778 -7.631 -8.508 1.00 0.00 57 ASP A CA 14
ATOM 19026 C C . ASP A 1 57 ? -13.414 -6.249 -8.676 1.00 0.00 57 ASP A C 14
ATOM 19027 O O . ASP A 1 57 ? -13.683 -5.810 -9.776 1.00 0.00 57 ASP A O 14
ATOM 19036 N N . ASP A 1 58 ? -13.657 -5.559 -7.596 1.00 0.00 58 ASP A N 14
ATOM 19037 C CA . ASP A 1 58 ? -14.276 -4.208 -7.701 1.00 0.00 58 ASP A CA 14
ATOM 19038 C C . ASP A 1 58 ? -13.427 -3.325 -8.618 1.00 0.00 58 ASP A C 14
ATOM 19039 O O . ASP A 1 58 ? -13.940 -2.530 -9.379 1.00 0.00 58 ASP A O 14
ATOM 19048 N N . VAL A 1 59 ? -12.131 -3.461 -8.549 1.00 0.00 59 VAL A N 14
ATOM 19049 C CA . VAL A 1 59 ? -11.243 -2.632 -9.414 1.00 0.00 59 VAL A CA 14
ATOM 19050 C C . VAL A 1 59 ? -10.177 -3.524 -10.052 1.00 0.00 59 VAL A C 14
ATOM 19051 O O . VAL A 1 59 ? -9.712 -4.476 -9.456 1.00 0.00 59 VAL A O 14
ATOM 19064 N N . GLU A 1 60 ? -9.783 -3.227 -11.261 1.00 0.00 60 GLU A N 14
ATOM 19065 C CA . GLU A 1 60 ? -8.745 -4.061 -11.930 1.00 0.00 60 GLU A CA 14
ATOM 19066 C C . GLU A 1 60 ? -7.363 -3.669 -11.407 1.00 0.00 60 GLU A C 14
ATOM 19067 O O . GLU A 1 60 ? -7.070 -2.507 -11.210 1.00 0.00 60 GLU A O 14
ATOM 19079 N N . LEU A 1 61 ? -6.515 -4.632 -11.171 1.00 0.00 61 LEU A N 14
ATOM 19080 C CA . LEU A 1 61 ? -5.158 -4.318 -10.650 1.00 0.00 61 LEU A CA 14
ATOM 19081 C C . LEU A 1 61 ? -4.134 -4.403 -11.785 1.00 0.00 61 LEU A C 14
ATOM 19082 O O . LEU A 1 61 ? -4.176 -5.297 -12.607 1.00 0.00 61 LEU A O 14
ATOM 19098 N N . SER A 1 62 ? -3.209 -3.484 -11.830 1.00 0.00 62 SER A N 14
ATOM 19099 C CA . SER A 1 62 ? -2.176 -3.513 -12.901 1.00 0.00 62 SER A CA 14
ATOM 19100 C C . SER A 1 62 ? -0.842 -3.030 -12.326 1.00 0.00 62 SER A C 14
ATOM 19101 O O . SER A 1 62 ? -0.808 -2.316 -11.343 1.00 0.00 62 SER A O 14
ATOM 19109 N N . PRO A 1 63 ? 0.248 -3.416 -12.933 1.00 0.00 63 PRO A N 14
ATOM 19110 C CA . PRO A 1 63 ? 1.609 -3.015 -12.472 1.00 0.00 63 PRO A CA 14
ATOM 19111 C C . PRO A 1 63 ? 1.811 -1.499 -12.532 1.00 0.00 63 PRO A C 14
ATOM 19112 O O . PRO A 1 63 ? 2.527 -0.925 -11.736 1.00 0.00 63 PRO A O 14
ATOM 19123 N N . GLU A 1 64 ? 1.183 -0.851 -13.472 1.00 0.00 64 GLU A N 14
ATOM 19124 C CA . GLU A 1 64 ? 1.332 0.626 -13.592 1.00 0.00 64 GLU A CA 14
ATOM 19125 C C . GLU A 1 64 ? 0.756 1.308 -12.349 1.00 0.00 64 GLU A C 14
ATOM 19126 O O . GLU A 1 64 ? 1.213 2.354 -11.931 1.00 0.00 64 GLU A O 14
ATOM 19138 N N . HIS A 1 65 ? -0.258 0.730 -11.767 1.00 0.00 65 HIS A N 14
ATOM 19139 C CA . HIS A 1 65 ? -0.889 1.343 -10.561 1.00 0.00 65 HIS A CA 14
ATOM 19140 C C . HIS A 1 65 ? 0.058 1.283 -9.357 1.00 0.00 65 HIS A C 14
ATOM 19141 O O . HIS A 1 65 ? -0.038 2.081 -8.447 1.00 0.00 65 HIS A O 14
ATOM 19156 N N . PHE A 1 66 ? 0.952 0.335 -9.325 1.00 0.00 66 PHE A N 14
ATOM 19157 C CA . PHE A 1 66 ? 1.872 0.225 -8.156 1.00 0.00 66 PHE A CA 14
ATOM 19158 C C . PHE A 1 66 ? 3.192 0.948 -8.440 1.00 0.00 66 PHE A C 14
ATOM 19159 O O . PHE A 1 66 ? 4.134 0.845 -7.683 1.00 0.00 66 PHE A O 14
ATOM 19176 N N . ARG A 1 67 ? 3.277 1.672 -9.519 1.00 0.00 67 ARG A N 14
ATOM 19177 C CA . ARG A 1 67 ? 4.549 2.388 -9.831 1.00 0.00 67 ARG A CA 14
ATOM 19178 C C . ARG A 1 67 ? 4.901 3.364 -8.707 1.00 0.00 67 ARG A C 14
ATOM 19179 O O . ARG A 1 67 ? 6.054 3.531 -8.364 1.00 0.00 67 ARG A O 14
ATOM 19200 N N . SER A 1 68 ? 3.927 4.018 -8.136 1.00 0.00 68 SER A N 14
ATOM 19201 C CA . SER A 1 68 ? 4.231 4.988 -7.042 1.00 0.00 68 SER A CA 14
ATOM 19202 C C . SER A 1 68 ? 3.214 4.850 -5.906 1.00 0.00 68 SER A C 14
ATOM 19203 O O . SER A 1 68 ? 2.074 4.484 -6.114 1.00 0.00 68 SER A O 14
ATOM 19211 N N . ILE A 1 69 ? 3.627 5.152 -4.704 1.00 0.00 69 ILE A N 14
ATOM 19212 C CA . ILE A 1 69 ? 2.711 5.059 -3.537 1.00 0.00 69 ILE A CA 14
ATOM 19213 C C . ILE A 1 69 ? 1.590 6.095 -3.668 1.00 0.00 69 ILE A C 14
ATOM 19214 O O . ILE A 1 69 ? 0.461 5.857 -3.287 1.00 0.00 69 ILE A O 14
ATOM 19230 N N . ARG A 1 70 ? 1.902 7.252 -4.187 1.00 0.00 70 ARG A N 14
ATOM 19231 C CA . ARG A 1 70 ? 0.868 8.319 -4.325 1.00 0.00 70 ARG A CA 14
ATOM 19232 C C . ARG A 1 70 ? -0.276 7.841 -5.220 1.00 0.00 70 ARG A C 14
ATOM 19233 O O . ARG A 1 70 ? -1.433 8.092 -4.948 1.00 0.00 70 ARG A O 14
ATOM 19254 N N . SER A 1 71 ? 0.034 7.167 -6.290 1.00 0.00 71 SER A N 14
ATOM 19255 C CA . SER A 1 71 ? -1.042 6.692 -7.202 1.00 0.00 71 SER A CA 14
ATOM 19256 C C . SER A 1 71 ? -2.024 5.809 -6.428 1.00 0.00 71 SER A C 14
ATOM 19257 O O . SER A 1 71 ? -3.223 5.915 -6.586 1.00 0.00 71 SER A O 14
ATOM 19265 N N . ILE A 1 72 ? -1.528 4.943 -5.589 1.00 0.00 72 ILE A N 14
ATOM 19266 C CA . ILE A 1 72 ? -2.430 4.062 -4.806 1.00 0.00 72 ILE A CA 14
ATOM 19267 C C . ILE A 1 72 ? -3.217 4.898 -3.795 1.00 0.00 72 ILE A C 14
ATOM 19268 O O . ILE A 1 72 ? -4.383 4.661 -3.549 1.00 0.00 72 ILE A O 14
ATOM 19284 N N . ASP A 1 73 ? -2.582 5.869 -3.199 1.00 0.00 73 ASP A N 14
ATOM 19285 C CA . ASP A 1 73 ? -3.280 6.718 -2.192 1.00 0.00 73 ASP A CA 14
ATOM 19286 C C . ASP A 1 73 ? -4.491 7.409 -2.823 1.00 0.00 73 ASP A C 14
ATOM 19287 O O . ASP A 1 73 ? -5.537 7.521 -2.214 1.00 0.00 73 ASP A O 14
ATOM 19296 N N . ALA A 1 74 ? -4.360 7.885 -4.030 1.00 0.00 74 ALA A N 14
ATOM 19297 C CA . ALA A 1 74 ? -5.508 8.581 -4.679 1.00 0.00 74 ALA A CA 14
ATOM 19298 C C . ALA A 1 74 ? -6.648 7.594 -4.930 1.00 0.00 74 ALA A C 14
ATOM 19299 O O . ALA A 1 74 ? -7.800 7.888 -4.678 1.00 0.00 74 ALA A O 14
ATOM 19306 N N . PHE A 1 75 ? -6.343 6.429 -5.425 1.00 0.00 75 PHE A N 14
ATOM 19307 C CA . PHE A 1 75 ? -7.418 5.436 -5.689 1.00 0.00 75 PHE A CA 14
ATOM 19308 C C . PHE A 1 75 ? -8.079 5.032 -4.371 1.00 0.00 75 PHE A C 14
ATOM 19309 O O . PHE A 1 75 ? -9.288 4.969 -4.265 1.00 0.00 75 PHE A O 14
ATOM 19326 N N . VAL A 1 76 ? -7.297 4.760 -3.362 1.00 0.00 76 VAL A N 14
ATOM 19327 C CA . VAL A 1 76 ? -7.882 4.364 -2.058 1.00 0.00 76 VAL A CA 14
ATOM 19328 C C . VAL A 1 76 ? -8.631 5.551 -1.445 1.00 0.00 76 VAL A C 14
ATOM 19329 O O . VAL A 1 76 ? -9.732 5.412 -0.954 1.00 0.00 76 VAL A O 14
ATOM 19342 N N . VAL A 1 77 ? -8.047 6.719 -1.472 1.00 0.00 77 VAL A N 14
ATOM 19343 C CA . VAL A 1 77 ? -8.729 7.904 -0.891 1.00 0.00 77 VAL A CA 14
ATOM 19344 C C . VAL A 1 77 ? -10.021 8.183 -1.658 1.00 0.00 77 VAL A C 14
ATOM 19345 O O . VAL A 1 77 ? -11.037 8.522 -1.084 1.00 0.00 77 VAL A O 14
ATOM 19358 N N . GLY A 1 78 ? -9.988 8.052 -2.953 1.00 0.00 78 GLY A N 14
ATOM 19359 C CA . GLY A 1 78 ? -11.208 8.318 -3.763 1.00 0.00 78 GLY A CA 14
ATOM 19360 C C . GLY A 1 78 ? -12.354 7.413 -3.305 1.00 0.00 78 GLY A C 14
ATOM 19361 O O . GLY A 1 78 ? -13.507 7.792 -3.358 1.00 0.00 78 GLY A O 14
ATOM 19365 N N . ALA A 1 79 ? -12.055 6.216 -2.870 1.00 0.00 79 ALA A N 14
ATOM 19366 C CA . ALA A 1 79 ? -13.144 5.296 -2.430 1.00 0.00 79 ALA A CA 14
ATOM 19367 C C . ALA A 1 79 ? -13.189 5.207 -0.903 1.00 0.00 79 ALA A C 14
ATOM 19368 O O . ALA A 1 79 ? -14.230 5.364 -0.295 1.00 0.00 79 ALA A O 14
ATOM 19375 N N . THR A 1 80 ? -12.076 4.951 -0.277 1.00 0.00 80 THR A N 14
ATOM 19376 C CA . THR A 1 80 ? -12.069 4.846 1.210 1.00 0.00 80 THR A CA 14
ATOM 19377 C C . THR A 1 80 ? -10.682 5.192 1.752 1.00 0.00 80 THR A C 14
ATOM 19378 O O . THR A 1 80 ? -9.676 4.754 1.231 1.00 0.00 80 THR A O 14
ATOM 19389 N N . THR A 1 81 ? -10.622 5.962 2.803 1.00 0.00 81 THR A N 14
ATOM 19390 C CA . THR A 1 81 ? -9.305 6.329 3.392 1.00 0.00 81 THR A CA 14
ATOM 19391 C C . THR A 1 81 ? -9.244 5.809 4.833 1.00 0.00 81 THR A C 14
ATOM 19392 O O . THR A 1 81 ? -9.602 6.501 5.765 1.00 0.00 81 THR A O 14
ATOM 19403 N N . PRO A 1 82 ? -8.802 4.589 5.009 1.00 0.00 82 PRO A N 14
ATOM 19404 C CA . PRO A 1 82 ? -8.700 3.947 6.348 1.00 0.00 82 PRO A CA 14
ATOM 19405 C C . PRO A 1 82 ? -7.346 4.201 7.035 1.00 0.00 82 PRO A C 14
ATOM 19406 O O . PRO A 1 82 ? -6.325 3.730 6.575 1.00 0.00 82 PRO A O 14
ATOM 19417 N N . PRO A 1 83 ? -7.328 4.924 8.132 1.00 0.00 83 PRO A N 14
ATOM 19418 C CA . PRO A 1 83 ? -6.069 5.206 8.872 1.00 0.00 83 PRO A CA 14
ATOM 19419 C C . PRO A 1 83 ? -5.657 4.026 9.760 1.00 0.00 83 PRO A C 14
ATOM 19420 O O . PRO A 1 83 ? -6.464 3.477 10.483 1.00 0.00 83 PRO A O 14
ATOM 19431 N N . VAL A 1 84 ? -4.411 3.633 9.708 1.00 0.00 84 VAL A N 14
ATOM 19432 C CA . VAL A 1 84 ? -3.953 2.487 10.549 1.00 0.00 84 VAL A CA 14
ATOM 19433 C C . VAL A 1 84 ? -2.756 2.919 11.398 1.00 0.00 84 VAL A C 14
ATOM 19434 O O . VAL A 1 84 ? -1.814 3.509 10.907 1.00 0.00 84 VAL A O 14
ATOM 19447 N N . GLU A 1 85 ? -2.782 2.624 12.670 1.00 0.00 85 GLU A N 14
ATOM 19448 C CA . GLU A 1 85 ? -1.642 3.013 13.547 1.00 0.00 85 GLU A CA 14
ATOM 19449 C C . GLU A 1 85 ? -0.390 2.239 13.130 1.00 0.00 85 GLU A C 14
ATOM 19450 O O . GLU A 1 85 ? 0.712 2.748 13.181 1.00 0.00 85 GLU A O 14
ATOM 19462 N N . ALA A 1 86 ? -0.550 1.010 12.718 1.00 0.00 86 ALA A N 14
ATOM 19463 C CA . ALA A 1 86 ? 0.631 0.204 12.299 1.00 0.00 86 ALA A CA 14
ATOM 19464 C C . ALA A 1 86 ? 0.202 -0.833 11.258 1.00 0.00 86 ALA A C 14
ATOM 19465 O O . ALA A 1 86 ? -0.936 -1.256 11.222 1.00 0.00 86 ALA A O 14
ATOM 19472 N N . LYS A 1 87 ? 1.106 -1.247 10.412 1.00 0.00 87 LYS A N 14
ATOM 19473 C CA . LYS A 1 87 ? 0.751 -2.257 9.375 1.00 0.00 87 LYS A CA 14
ATOM 19474 C C . LYS A 1 87 ? 0.249 -3.533 10.054 1.00 0.00 87 LYS A C 14
ATOM 19475 O O . LYS A 1 87 ? -0.627 -4.211 9.553 1.00 0.00 87 LYS A O 14
ATOM 19494 N N . LEU A 1 88 ? 0.799 -3.868 11.189 1.00 0.00 88 LEU A N 14
ATOM 19495 C CA . LEU A 1 88 ? 0.356 -5.103 11.896 1.00 0.00 88 LEU A CA 14
ATOM 19496 C C . LEU A 1 88 ? -1.150 -5.030 12.160 1.00 0.00 88 LEU A C 14
ATOM 19497 O O . LEU A 1 88 ? -1.847 -6.024 12.108 1.00 0.00 88 LEU A O 14
ATOM 19513 N N . GLN A 1 89 ? -1.658 -3.862 12.442 1.00 0.00 89 GLN A N 14
ATOM 19514 C CA . GLN A 1 89 ? -3.118 -3.731 12.708 1.00 0.00 89 GLN A CA 14
ATOM 19515 C C . GLN A 1 89 ? -3.868 -3.595 11.381 1.00 0.00 89 GLN A C 14
ATOM 19516 O O . GLN A 1 89 ? -3.286 -3.070 10.446 1.00 0.00 89 GLN A O 14
ATOM 19573 N N . MET A 1 1 ? 1.104 11.535 5.897 1.00 0.00 1 MET A N 15
ATOM 19574 C CA . MET A 1 1 ? -0.305 11.379 5.442 1.00 0.00 1 MET A CA 15
ATOM 19575 C C . MET A 1 1 ? -1.143 10.796 6.580 1.00 0.00 1 MET A C 15
ATOM 19576 O O . MET A 1 1 ? -0.889 11.046 7.741 1.00 0.00 1 MET A O 15
ATOM 19592 N N . GLN A 1 2 ? -2.138 10.016 6.253 1.00 0.00 2 GLN A N 15
ATOM 19593 C CA . GLN A 1 2 ? -2.994 9.409 7.311 1.00 0.00 2 GLN A CA 15
ATOM 19594 C C . GLN A 1 2 ? -2.749 7.899 7.350 1.00 0.00 2 GLN A C 15
ATOM 19595 O O . GLN A 1 2 ? -2.634 7.257 6.325 1.00 0.00 2 GLN A O 15
ATOM 19609 N N . HIS A 1 3 ? -2.671 7.328 8.523 1.00 0.00 3 HIS A N 15
ATOM 19610 C CA . HIS A 1 3 ? -2.432 5.859 8.623 1.00 0.00 3 HIS A CA 15
ATOM 19611 C C . HIS A 1 3 ? -1.384 5.445 7.587 1.00 0.00 3 HIS A C 15
ATOM 19612 O O . HIS A 1 3 ? -1.342 4.314 7.145 1.00 0.00 3 HIS A O 15
ATOM 19627 N N . ALA A 1 4 ? -0.540 6.359 7.192 1.00 0.00 4 ALA A N 15
ATOM 19628 C CA . ALA A 1 4 ? 0.502 6.026 6.181 1.00 0.00 4 ALA A CA 15
ATOM 19629 C C . ALA A 1 4 ? 1.405 4.912 6.712 1.00 0.00 4 ALA A C 15
ATOM 19630 O O . ALA A 1 4 ? 1.832 4.045 5.976 1.00 0.00 4 ALA A O 15
ATOM 19637 N N . SER A 1 5 ? 1.705 4.927 7.982 1.00 0.00 5 SER A N 15
ATOM 19638 C CA . SER A 1 5 ? 2.586 3.865 8.544 1.00 0.00 5 SER A CA 15
ATOM 19639 C C . SER A 1 5 ? 1.901 2.505 8.414 1.00 0.00 5 SER A C 15
ATOM 19640 O O . SER A 1 5 ? 2.537 1.501 8.160 1.00 0.00 5 SER A O 15
ATOM 19648 N N . VAL A 1 6 ? 0.608 2.461 8.576 1.00 0.00 6 VAL A N 15
ATOM 19649 C CA . VAL A 1 6 ? -0.109 1.163 8.449 1.00 0.00 6 VAL A CA 15
ATOM 19650 C C . VAL A 1 6 ? -0.024 0.686 7.003 1.00 0.00 6 VAL A C 15
ATOM 19651 O O . VAL A 1 6 ? 0.144 -0.483 6.733 1.00 0.00 6 VAL A O 15
ATOM 19664 N N . ILE A 1 7 ? -0.141 1.585 6.069 1.00 0.00 7 ILE A N 15
ATOM 19665 C CA . ILE A 1 7 ? -0.065 1.184 4.639 1.00 0.00 7 ILE A CA 15
ATOM 19666 C C . ILE A 1 7 ? 1.306 0.571 4.353 1.00 0.00 7 ILE A C 15
ATOM 19667 O O . ILE A 1 7 ? 1.413 -0.510 3.810 1.00 0.00 7 ILE A O 15
ATOM 19683 N N . ALA A 1 8 ? 2.356 1.248 4.726 1.00 0.00 8 ALA A N 15
ATOM 19684 C CA . ALA A 1 8 ? 3.719 0.697 4.487 1.00 0.00 8 ALA A CA 15
ATOM 19685 C C . ALA A 1 8 ? 3.891 -0.581 5.306 1.00 0.00 8 ALA A C 15
ATOM 19686 O O . ALA A 1 8 ? 4.342 -1.595 4.814 1.00 0.00 8 ALA A O 15
ATOM 19693 N N . GLN A 1 9 ? 3.525 -0.534 6.554 1.00 0.00 9 GLN A N 15
ATOM 19694 C CA . GLN A 1 9 ? 3.655 -1.737 7.421 1.00 0.00 9 GLN A CA 15
ATOM 19695 C C . GLN A 1 9 ? 2.754 -2.849 6.883 1.00 0.00 9 GLN A C 15
ATOM 19696 O O . GLN A 1 9 ? 3.144 -3.995 6.797 1.00 0.00 9 GLN A O 15
ATOM 19710 N N . PHE A 1 10 ? 1.551 -2.510 6.522 1.00 0.00 10 PHE A N 15
ATOM 19711 C CA . PHE A 1 10 ? 0.607 -3.530 5.990 1.00 0.00 10 PHE A CA 15
ATOM 19712 C C . PHE A 1 10 ? 1.134 -4.069 4.661 1.00 0.00 10 PHE A C 15
ATOM 19713 O O . PHE A 1 10 ? 1.196 -5.263 4.441 1.00 0.00 10 PHE A O 15
ATOM 19730 N N . VAL A 1 11 ? 1.515 -3.195 3.775 1.00 0.00 11 VAL A N 15
ATOM 19731 C CA . VAL A 1 11 ? 2.042 -3.646 2.456 1.00 0.00 11 VAL A CA 15
ATOM 19732 C C . VAL A 1 11 ? 3.385 -4.350 2.658 1.00 0.00 11 VAL A C 15
ATOM 19733 O O . VAL A 1 11 ? 3.641 -5.399 2.100 1.00 0.00 11 VAL A O 15
ATOM 19746 N N . VAL A 1 12 ? 4.241 -3.777 3.456 1.00 0.00 12 VAL A N 15
ATOM 19747 C CA . VAL A 1 12 ? 5.571 -4.398 3.707 1.00 0.00 12 VAL A CA 15
ATOM 19748 C C . VAL A 1 12 ? 5.381 -5.742 4.416 1.00 0.00 12 VAL A C 15
ATOM 19749 O O . VAL A 1 12 ? 6.119 -6.681 4.194 1.00 0.00 12 VAL A O 15
ATOM 19762 N N . GLU A 1 13 ? 4.400 -5.839 5.271 1.00 0.00 13 GLU A N 15
ATOM 19763 C CA . GLU A 1 13 ? 4.167 -7.120 5.999 1.00 0.00 13 GLU A CA 15
ATOM 19764 C C . GLU A 1 13 ? 4.009 -8.263 4.995 1.00 0.00 13 GLU A C 15
ATOM 19765 O O . GLU A 1 13 ? 4.355 -9.395 5.270 1.00 0.00 13 GLU A O 15
ATOM 19777 N N . GLU A 1 14 ? 3.489 -7.979 3.834 1.00 0.00 14 GLU A N 15
ATOM 19778 C CA . GLU A 1 14 ? 3.309 -9.052 2.818 1.00 0.00 14 GLU A CA 15
ATOM 19779 C C . GLU A 1 14 ? 4.678 -9.567 2.367 1.00 0.00 14 GLU A C 15
ATOM 19780 O O . GLU A 1 14 ? 4.832 -10.720 2.015 1.00 0.00 14 GLU A O 15
ATOM 19792 N N . PHE A 1 15 ? 5.675 -8.724 2.372 1.00 0.00 15 PHE A N 15
ATOM 19793 C CA . PHE A 1 15 ? 7.030 -9.174 1.940 1.00 0.00 15 PHE A CA 15
ATOM 19794 C C . PHE A 1 15 ? 8.100 -8.500 2.804 1.00 0.00 15 PHE A C 15
ATOM 19795 O O . PHE A 1 15 ? 9.096 -8.016 2.307 1.00 0.00 15 PHE A O 15
ATOM 19812 N N . LEU A 1 16 ? 7.905 -8.461 4.095 1.00 0.00 16 LEU A N 15
ATOM 19813 C CA . LEU A 1 16 ? 8.915 -7.814 4.978 1.00 0.00 16 LEU A CA 15
ATOM 19814 C C . LEU A 1 16 ? 10.080 -8.779 5.242 1.00 0.00 16 LEU A C 15
ATOM 19815 O O . LEU A 1 16 ? 9.871 -9.915 5.615 1.00 0.00 16 LEU A O 15
ATOM 19831 N N . PRO A 1 17 ? 11.303 -8.332 5.078 1.00 0.00 17 PRO A N 15
ATOM 19832 C CA . PRO A 1 17 ? 12.494 -9.182 5.339 1.00 0.00 17 PRO A CA 15
ATOM 19833 C C . PRO A 1 17 ? 12.740 -9.309 6.846 1.00 0.00 17 PRO A C 15
ATOM 19834 O O . PRO A 1 17 ? 11.824 -9.210 7.637 1.00 0.00 17 PRO A O 15
ATOM 19845 N N . ASP A 1 18 ? 13.957 -9.510 7.256 1.00 0.00 18 ASP A N 15
ATOM 19846 C CA . ASP A 1 18 ? 14.234 -9.620 8.710 1.00 0.00 18 ASP A CA 15
ATOM 19847 C C . ASP A 1 18 ? 14.225 -8.216 9.320 1.00 0.00 18 ASP A C 15
ATOM 19848 O O . ASP A 1 18 ? 14.654 -8.010 10.438 1.00 0.00 18 ASP A O 15
ATOM 19857 N N . VAL A 1 19 ? 13.745 -7.248 8.581 1.00 0.00 19 VAL A N 15
ATOM 19858 C CA . VAL A 1 19 ? 13.710 -5.849 9.100 1.00 0.00 19 VAL A CA 15
ATOM 19859 C C . VAL A 1 19 ? 12.260 -5.399 9.287 1.00 0.00 19 VAL A C 15
ATOM 19860 O O . VAL A 1 19 ? 11.416 -5.629 8.443 1.00 0.00 19 VAL A O 15
ATOM 19873 N N . ALA A 1 20 ? 11.966 -4.748 10.378 1.00 0.00 20 ALA A N 15
ATOM 19874 C CA . ALA A 1 20 ? 10.573 -4.273 10.604 1.00 0.00 20 ALA A CA 15
ATOM 19875 C C . ALA A 1 20 ? 10.280 -3.114 9.635 1.00 0.00 20 ALA A C 15
ATOM 19876 O O . ALA A 1 20 ? 11.125 -2.266 9.424 1.00 0.00 20 ALA A O 15
ATOM 19883 N N . PRO A 1 21 ? 9.102 -3.055 9.051 1.00 0.00 21 PRO A N 15
ATOM 19884 C CA . PRO A 1 21 ? 8.746 -1.954 8.107 1.00 0.00 21 PRO A CA 15
ATOM 19885 C C . PRO A 1 21 ? 9.091 -0.577 8.679 1.00 0.00 21 PRO A C 15
ATOM 19886 O O . PRO A 1 21 ? 9.436 0.339 7.960 1.00 0.00 21 PRO A O 15
ATOM 19897 N N . ALA A 1 22 ? 9.005 -0.428 9.970 1.00 0.00 22 ALA A N 15
ATOM 19898 C CA . ALA A 1 22 ? 9.333 0.884 10.596 1.00 0.00 22 ALA A CA 15
ATOM 19899 C C . ALA A 1 22 ? 10.831 1.158 10.444 1.00 0.00 22 ALA A C 15
ATOM 19900 O O . ALA A 1 22 ? 11.274 2.289 10.473 1.00 0.00 22 ALA A O 15
ATOM 19907 N N . ASP A 1 23 ? 11.614 0.126 10.287 1.00 0.00 23 ASP A N 15
ATOM 19908 C CA . ASP A 1 23 ? 13.084 0.313 10.137 1.00 0.00 23 ASP A CA 15
ATOM 19909 C C . ASP A 1 23 ? 13.471 0.134 8.671 1.00 0.00 23 ASP A C 15
ATOM 19910 O O . ASP A 1 23 ? 14.636 0.089 8.327 1.00 0.00 23 ASP A O 15
ATOM 19919 N N . VAL A 1 24 ? 12.505 0.034 7.802 1.00 0.00 24 VAL A N 15
ATOM 19920 C CA . VAL A 1 24 ? 12.819 -0.138 6.359 1.00 0.00 24 VAL A CA 15
ATOM 19921 C C . VAL A 1 24 ? 12.825 1.233 5.687 1.00 0.00 24 VAL A C 15
ATOM 19922 O O . VAL A 1 24 ? 12.044 2.102 6.020 1.00 0.00 24 VAL A O 15
ATOM 19935 N N . ASP A 1 25 ? 13.707 1.442 4.752 1.00 0.00 25 ASP A N 15
ATOM 19936 C CA . ASP A 1 25 ? 13.762 2.764 4.076 1.00 0.00 25 ASP A CA 15
ATOM 19937 C C . ASP A 1 25 ? 12.531 2.936 3.187 1.00 0.00 25 ASP A C 15
ATOM 19938 O O . ASP A 1 25 ? 12.551 2.619 2.014 1.00 0.00 25 ASP A O 15
ATOM 19947 N N . VAL A 1 26 ? 11.458 3.443 3.733 1.00 0.00 26 VAL A N 15
ATOM 19948 C CA . VAL A 1 26 ? 10.231 3.641 2.919 1.00 0.00 26 VAL A CA 15
ATOM 19949 C C . VAL A 1 26 ? 10.538 4.582 1.749 1.00 0.00 26 VAL A C 15
ATOM 19950 O O . VAL A 1 26 ? 9.665 4.946 0.986 1.00 0.00 26 VAL A O 15
ATOM 19963 N N . ASP A 1 27 ? 11.777 4.967 1.592 1.00 0.00 27 ASP A N 15
ATOM 19964 C CA . ASP A 1 27 ? 12.144 5.869 0.465 1.00 0.00 27 ASP A CA 15
ATOM 19965 C C . ASP A 1 27 ? 12.659 5.018 -0.697 1.00 0.00 27 ASP A C 15
ATOM 19966 O O . ASP A 1 27 ? 13.191 5.522 -1.666 1.00 0.00 27 ASP A O 15
ATOM 19975 N N . LEU A 1 28 ? 12.506 3.726 -0.599 1.00 0.00 28 LEU A N 15
ATOM 19976 C CA . LEU A 1 28 ? 12.984 2.823 -1.683 1.00 0.00 28 LEU A CA 15
ATOM 19977 C C . LEU A 1 28 ? 11.881 2.645 -2.720 1.00 0.00 28 LEU A C 15
ATOM 19978 O O . LEU A 1 28 ? 10.730 2.442 -2.388 1.00 0.00 28 LEU A O 15
ATOM 19994 N N . ASP A 1 29 ? 12.222 2.702 -3.976 1.00 0.00 29 ASP A N 15
ATOM 19995 C CA . ASP A 1 29 ? 11.186 2.515 -5.020 1.00 0.00 29 ASP A CA 15
ATOM 19996 C C . ASP A 1 29 ? 10.664 1.085 -4.917 1.00 0.00 29 ASP A C 15
ATOM 19997 O O . ASP A 1 29 ? 11.413 0.133 -5.018 1.00 0.00 29 ASP A O 15
ATOM 20006 N N . LEU A 1 30 ? 9.392 0.921 -4.701 1.00 0.00 30 LEU A N 15
ATOM 20007 C CA . LEU A 1 30 ? 8.838 -0.453 -4.574 1.00 0.00 30 LEU A CA 15
ATOM 20008 C C . LEU A 1 30 ? 8.633 -1.059 -5.964 1.00 0.00 30 LEU A C 15
ATOM 20009 O O . LEU A 1 30 ? 8.019 -2.096 -6.114 1.00 0.00 30 LEU A O 15
ATOM 20025 N N . VAL A 1 31 ? 9.140 -0.419 -6.983 1.00 0.00 31 VAL A N 15
ATOM 20026 C CA . VAL A 1 31 ? 8.968 -0.965 -8.358 1.00 0.00 31 VAL A CA 15
ATOM 20027 C C . VAL A 1 31 ? 9.519 -2.388 -8.405 1.00 0.00 31 VAL A C 15
ATOM 20028 O O . VAL A 1 31 ? 8.936 -3.272 -9.001 1.00 0.00 31 VAL A O 15
ATOM 20041 N N . ASP A 1 32 ? 10.633 -2.619 -7.772 1.00 0.00 32 ASP A N 15
ATOM 20042 C CA . ASP A 1 32 ? 11.213 -3.991 -7.769 1.00 0.00 32 ASP A CA 15
ATOM 20043 C C . ASP A 1 32 ? 10.168 -4.959 -7.217 1.00 0.00 32 ASP A C 15
ATOM 20044 O O . ASP A 1 32 ? 10.026 -6.074 -7.678 1.00 0.00 32 ASP A O 15
ATOM 20053 N N . ASN A 1 33 ? 9.425 -4.528 -6.236 1.00 0.00 33 ASN A N 15
ATOM 20054 C CA . ASN A 1 33 ? 8.372 -5.399 -5.648 1.00 0.00 33 ASN A CA 15
ATOM 20055 C C . ASN A 1 33 ? 7.087 -5.232 -6.457 1.00 0.00 33 ASN A C 15
ATOM 20056 O O . ASN A 1 33 ? 6.022 -5.651 -6.049 1.00 0.00 33 ASN A O 15
ATOM 20067 N N . GLY A 1 34 ? 7.184 -4.610 -7.601 1.00 0.00 34 GLY A N 15
ATOM 20068 C CA . GLY A 1 34 ? 5.978 -4.397 -8.448 1.00 0.00 34 GLY A CA 15
ATOM 20069 C C . GLY A 1 34 ? 5.137 -5.672 -8.480 1.00 0.00 34 GLY A C 15
ATOM 20070 O O . GLY A 1 34 ? 3.984 -5.653 -8.856 1.00 0.00 34 GLY A O 15
ATOM 20074 N N . VAL A 1 35 ? 5.697 -6.781 -8.084 1.00 0.00 35 VAL A N 15
ATOM 20075 C CA . VAL A 1 35 ? 4.912 -8.047 -8.095 1.00 0.00 35 VAL A CA 15
ATOM 20076 C C . VAL A 1 35 ? 3.590 -7.818 -7.361 1.00 0.00 35 VAL A C 15
ATOM 20077 O O . VAL A 1 35 ? 2.583 -8.425 -7.665 1.00 0.00 35 VAL A O 15
ATOM 20090 N N . ILE A 1 36 ? 3.591 -6.942 -6.395 1.00 0.00 36 ILE A N 15
ATOM 20091 C CA . ILE A 1 36 ? 2.343 -6.659 -5.631 1.00 0.00 36 ILE A CA 15
ATOM 20092 C C . ILE A 1 36 ? 1.356 -5.899 -6.519 1.00 0.00 36 ILE A C 15
ATOM 20093 O O . ILE A 1 36 ? 0.169 -5.870 -6.267 1.00 0.00 36 ILE A O 15
ATOM 20109 N N . ASP A 1 37 ? 1.855 -5.254 -7.532 1.00 0.00 37 ASP A N 15
ATOM 20110 C CA . ASP A 1 37 ? 0.978 -4.447 -8.432 1.00 0.00 37 ASP A CA 15
ATOM 20111 C C . ASP A 1 37 ? -0.173 -5.282 -9.003 1.00 0.00 37 ASP A C 15
ATOM 20112 O O . ASP A 1 37 ? -1.255 -4.772 -9.212 1.00 0.00 37 ASP A O 15
ATOM 20121 N N . SER A 1 38 ? 0.044 -6.538 -9.293 1.00 0.00 38 SER A N 15
ATOM 20122 C CA . SER A 1 38 ? -1.060 -7.359 -9.881 1.00 0.00 38 SER A CA 15
ATOM 20123 C C . SER A 1 38 ? -1.483 -8.489 -8.939 1.00 0.00 38 SER A C 15
ATOM 20124 O O . SER A 1 38 ? -2.603 -8.531 -8.472 1.00 0.00 38 SER A O 15
ATOM 20131 N N . LEU A 1 39 ? -0.611 -9.421 -8.680 1.00 0.00 39 LEU A N 15
ATOM 20132 C CA . LEU A 1 39 ? -0.988 -10.560 -7.797 1.00 0.00 39 LEU A CA 15
ATOM 20133 C C . LEU A 1 39 ? -1.337 -10.051 -6.403 1.00 0.00 39 LEU A C 15
ATOM 20134 O O . LEU A 1 39 ? -2.382 -10.352 -5.862 1.00 0.00 39 LEU A O 15
ATOM 20150 N N . GLY A 1 40 ? -0.471 -9.282 -5.817 1.00 0.00 40 GLY A N 15
ATOM 20151 C CA . GLY A 1 40 ? -0.748 -8.749 -4.460 1.00 0.00 40 GLY A CA 15
ATOM 20152 C C . GLY A 1 40 ? -1.854 -7.701 -4.533 1.00 0.00 40 GLY A C 15
ATOM 20153 O O . GLY A 1 40 ? -2.707 -7.619 -3.672 1.00 0.00 40 GLY A O 15
ATOM 20157 N N . LEU A 1 41 ? -1.839 -6.889 -5.553 1.00 0.00 41 LEU A N 15
ATOM 20158 C CA . LEU A 1 41 ? -2.883 -5.836 -5.678 1.00 0.00 41 LEU A CA 15
ATOM 20159 C C . LEU A 1 41 ? -4.266 -6.486 -5.718 1.00 0.00 41 LEU A C 15
ATOM 20160 O O . LEU A 1 41 ? -5.208 -5.998 -5.127 1.00 0.00 41 LEU A O 15
ATOM 20176 N N . LEU A 1 42 ? -4.397 -7.582 -6.409 1.00 0.00 42 LEU A N 15
ATOM 20177 C CA . LEU A 1 42 ? -5.725 -8.255 -6.480 1.00 0.00 42 LEU A CA 15
ATOM 20178 C C . LEU A 1 42 ? -6.123 -8.739 -5.086 1.00 0.00 42 LEU A C 15
ATOM 20179 O O . LEU A 1 42 ? -7.246 -8.568 -4.655 1.00 0.00 42 LEU A O 15
ATOM 20195 N N . LYS A 1 43 ? -5.208 -9.336 -4.375 1.00 0.00 43 LYS A N 15
ATOM 20196 C CA . LYS A 1 43 ? -5.529 -9.823 -3.008 1.00 0.00 43 LYS A CA 15
ATOM 20197 C C . LYS A 1 43 ? -5.866 -8.633 -2.107 1.00 0.00 43 LYS A C 15
ATOM 20198 O O . LYS A 1 43 ? -6.749 -8.700 -1.276 1.00 0.00 43 LYS A O 15
ATOM 20217 N N . VAL A 1 44 ? -5.163 -7.544 -2.265 1.00 0.00 44 VAL A N 15
ATOM 20218 C CA . VAL A 1 44 ? -5.437 -6.348 -1.417 1.00 0.00 44 VAL A CA 15
ATOM 20219 C C . VAL A 1 44 ? -6.846 -5.823 -1.698 1.00 0.00 44 VAL A C 15
ATOM 20220 O O . VAL A 1 44 ? -7.596 -5.513 -0.795 1.00 0.00 44 VAL A O 15
ATOM 20233 N N . ILE A 1 45 ? -7.213 -5.720 -2.943 1.00 0.00 45 ILE A N 15
ATOM 20234 C CA . ILE A 1 45 ? -8.571 -5.214 -3.279 1.00 0.00 45 ILE A CA 15
ATOM 20235 C C . ILE A 1 45 ? -9.627 -6.158 -2.700 1.00 0.00 45 ILE A C 15
ATOM 20236 O O . ILE A 1 45 ? -10.611 -5.729 -2.131 1.00 0.00 45 ILE A O 15
ATOM 20252 N N . ALA A 1 46 ? -9.435 -7.440 -2.845 1.00 0.00 46 ALA A N 15
ATOM 20253 C CA . ALA A 1 46 ? -10.433 -8.406 -2.306 1.00 0.00 46 ALA A CA 15
ATOM 20254 C C . ALA A 1 46 ? -10.503 -8.282 -0.783 1.00 0.00 46 ALA A C 15
ATOM 20255 O O . ALA A 1 46 ? -11.569 -8.260 -0.200 1.00 0.00 46 ALA A O 15
ATOM 20262 N N . TRP A 1 47 ? -9.375 -8.196 -0.133 1.00 0.00 47 TRP A N 15
ATOM 20263 C CA . TRP A 1 47 ? -9.378 -8.069 1.350 1.00 0.00 47 TRP A CA 15
ATOM 20264 C C . TRP A 1 47 ? -9.832 -6.663 1.739 1.00 0.00 47 TRP A C 15
ATOM 20265 O O . TRP A 1 47 ? -10.553 -6.475 2.699 1.00 0.00 47 TRP A O 15
ATOM 20286 N N . LEU A 1 48 ? -9.410 -5.674 1.003 1.00 0.00 48 LEU A N 15
ATOM 20287 C CA . LEU A 1 48 ? -9.808 -4.280 1.331 1.00 0.00 48 LEU A CA 15
ATOM 20288 C C . LEU A 1 48 ? -11.333 -4.172 1.330 1.00 0.00 48 LEU A C 15
ATOM 20289 O O . LEU A 1 48 ? -11.918 -3.530 2.180 1.00 0.00 48 LEU A O 15
ATOM 20305 N N . GLU A 1 49 ? -11.984 -4.801 0.391 1.00 0.00 49 GLU A N 15
ATOM 20306 C CA . GLU A 1 49 ? -13.471 -4.736 0.353 1.00 0.00 49 GLU A CA 15
ATOM 20307 C C . GLU A 1 49 ? -14.028 -5.364 1.630 1.00 0.00 49 GLU A C 15
ATOM 20308 O O . GLU A 1 49 ? -14.947 -4.854 2.234 1.00 0.00 49 GLU A O 15
ATOM 20320 N N . ASP A 1 50 ? -13.476 -6.467 2.045 1.00 0.00 50 ASP A N 15
ATOM 20321 C CA . ASP A 1 50 ? -13.970 -7.128 3.284 1.00 0.00 50 ASP A CA 15
ATOM 20322 C C . ASP A 1 50 ? -13.654 -6.258 4.504 1.00 0.00 50 ASP A C 15
ATOM 20323 O O . ASP A 1 50 ? -14.443 -6.144 5.421 1.00 0.00 50 ASP A O 15
ATOM 20332 N N . ARG A 1 51 ? -12.493 -5.666 4.530 1.00 0.00 51 ARG A N 15
ATOM 20333 C CA . ARG A 1 51 ? -12.101 -4.825 5.698 1.00 0.00 51 ARG A CA 15
ATOM 20334 C C . ARG A 1 51 ? -13.058 -3.637 5.861 1.00 0.00 51 ARG A C 15
ATOM 20335 O O . ARG A 1 51 ? -13.482 -3.326 6.957 1.00 0.00 51 ARG A O 15
ATOM 20356 N N . PHE A 1 52 ? -13.385 -2.955 4.793 1.00 0.00 52 PHE A N 15
ATOM 20357 C CA . PHE A 1 52 ? -14.290 -1.777 4.909 1.00 0.00 52 PHE A CA 15
ATOM 20358 C C . PHE A 1 52 ? -15.652 -2.071 4.275 1.00 0.00 52 PHE A C 15
ATOM 20359 O O . PHE A 1 52 ? -16.556 -1.262 4.335 1.00 0.00 52 PHE A O 15
ATOM 20376 N N . GLY A 1 53 ? -15.814 -3.209 3.663 1.00 0.00 53 GLY A N 15
ATOM 20377 C CA . GLY A 1 53 ? -17.126 -3.521 3.027 1.00 0.00 53 GLY A CA 15
ATOM 20378 C C . GLY A 1 53 ? -17.300 -2.644 1.785 1.00 0.00 53 GLY A C 15
ATOM 20379 O O . GLY A 1 53 ? -18.393 -2.228 1.453 1.00 0.00 53 GLY A O 15
ATOM 20383 N N . ILE A 1 54 ? -16.226 -2.348 1.104 1.00 0.00 54 ILE A N 15
ATOM 20384 C CA . ILE A 1 54 ? -16.318 -1.486 -0.109 1.00 0.00 54 ILE A CA 15
ATOM 20385 C C . ILE A 1 54 ? -16.176 -2.346 -1.366 1.00 0.00 54 ILE A C 15
ATOM 20386 O O . ILE A 1 54 ? -15.446 -3.315 -1.388 1.00 0.00 54 ILE A O 15
ATOM 20402 N N . ALA A 1 55 ? -16.867 -1.998 -2.415 1.00 0.00 55 ALA A N 15
ATOM 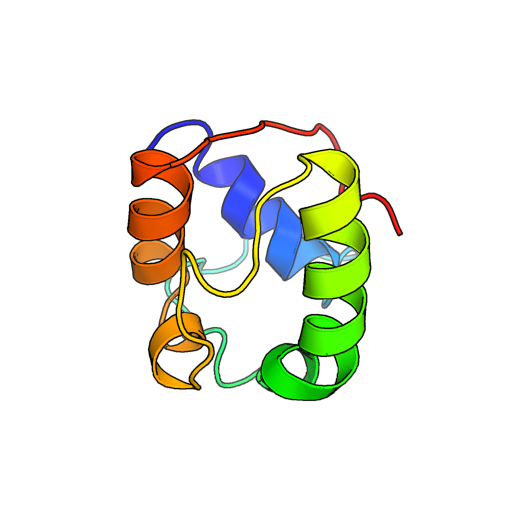20403 C CA . ALA A 1 55 ? -16.773 -2.797 -3.668 1.00 0.00 55 ALA A CA 15
ATOM 20404 C C . ALA A 1 55 ? -15.332 -2.771 -4.175 1.00 0.00 55 ALA A C 15
ATOM 20405 O O . ALA A 1 55 ? -14.597 -1.832 -3.942 1.00 0.00 55 ALA A O 15
ATOM 20412 N N . ALA A 1 56 ? -14.917 -3.804 -4.856 1.00 0.00 56 ALA A N 15
ATOM 20413 C CA . ALA A 1 56 ? -13.518 -3.847 -5.363 1.00 0.00 56 ALA A CA 15
ATOM 20414 C C . ALA A 1 56 ? -13.250 -2.636 -6.256 1.00 0.00 56 ALA A C 15
ATOM 20415 O O . ALA A 1 56 ? -12.167 -2.084 -6.255 1.00 0.00 56 ALA A O 15
ATOM 20422 N N . ASP A 1 57 ? -14.219 -2.214 -7.018 1.00 0.00 57 ASP A N 15
ATOM 20423 C CA . ASP A 1 57 ? -13.996 -1.037 -7.903 1.00 0.00 57 ASP A CA 15
ATOM 20424 C C . ASP A 1 57 ? -12.739 -1.276 -8.739 1.00 0.00 57 ASP A C 15
ATOM 20425 O O . ASP A 1 57 ? -11.847 -0.453 -8.788 1.00 0.00 57 ASP A O 15
ATOM 20434 N N . ASP A 1 58 ? -12.653 -2.407 -9.384 1.00 0.00 58 ASP A N 15
ATOM 20435 C CA . ASP A 1 58 ? -11.445 -2.709 -10.199 1.00 0.00 58 ASP A CA 15
ATOM 20436 C C . ASP A 1 58 ? -11.419 -1.820 -11.444 1.00 0.00 58 ASP A C 15
ATOM 20437 O O . ASP A 1 58 ? -12.285 -1.891 -12.293 1.00 0.00 58 ASP A O 15
ATOM 20446 N N . VAL A 1 59 ? -10.420 -0.987 -11.554 1.00 0.00 59 VAL A N 15
ATOM 20447 C CA . VAL A 1 59 ? -10.310 -0.088 -12.737 1.00 0.00 59 VAL A CA 15
ATOM 20448 C C . VAL A 1 59 ? -8.899 -0.204 -13.313 1.00 0.00 59 VAL A C 15
ATOM 20449 O O . VAL A 1 59 ? -7.995 -0.688 -12.662 1.00 0.00 59 VAL A O 15
ATOM 20462 N N . GLU A 1 60 ? -8.695 0.229 -14.527 1.00 0.00 60 GLU A N 15
ATOM 20463 C CA . GLU A 1 60 ? -7.333 0.129 -15.121 1.00 0.00 60 GLU A CA 15
ATOM 20464 C C . GLU A 1 60 ? -6.351 0.938 -14.272 1.00 0.00 60 GLU A C 15
ATOM 20465 O O . GLU A 1 60 ? -6.559 2.107 -14.011 1.00 0.00 60 GLU A O 15
ATOM 20477 N N . LEU A 1 61 ? -5.284 0.321 -13.838 1.00 0.00 61 LEU A N 15
ATOM 20478 C CA . LEU A 1 61 ? -4.282 1.040 -13.003 1.00 0.00 61 LEU A CA 15
ATOM 20479 C C . LEU A 1 61 ? -2.945 1.097 -13.745 1.00 0.00 61 LEU A C 15
ATOM 20480 O O . LEU A 1 61 ? -2.566 0.167 -14.429 1.00 0.00 61 LEU A O 15
ATOM 20496 N N . SER A 1 62 ? -2.226 2.179 -13.614 1.00 0.00 62 SER A N 15
ATOM 20497 C CA . SER A 1 62 ? -0.915 2.291 -14.310 1.00 0.00 62 SER A CA 15
ATOM 20498 C C . SER A 1 62 ? 0.217 2.062 -13.303 1.00 0.00 62 SER A C 15
ATOM 20499 O O . SER A 1 62 ? 0.049 2.260 -12.116 1.00 0.00 62 SER A O 15
ATOM 20507 N N . PRO A 1 63 ? 1.362 1.645 -13.776 1.00 0.00 63 PRO A N 15
ATOM 20508 C CA . PRO A 1 63 ? 2.547 1.381 -12.907 1.00 0.00 63 PRO A CA 15
ATOM 20509 C C . PRO A 1 63 ? 3.028 2.644 -12.185 1.00 0.00 63 PRO A C 15
ATOM 20510 O O . PRO A 1 63 ? 3.652 2.577 -11.145 1.00 0.00 63 PRO A O 15
ATOM 20521 N N . GLU A 1 64 ? 2.746 3.794 -12.733 1.00 0.00 64 GLU A N 15
ATOM 20522 C CA . GLU A 1 64 ? 3.190 5.060 -12.083 1.00 0.00 64 GLU A CA 15
ATOM 20523 C C . GLU A 1 64 ? 2.540 5.186 -10.704 1.00 0.00 64 GLU A C 15
ATOM 20524 O O . GLU A 1 64 ? 3.111 5.742 -9.786 1.00 0.00 64 GLU A O 15
ATOM 20536 N N . HIS A 1 65 ? 1.350 4.676 -10.550 1.00 0.00 65 HIS A N 15
ATOM 20537 C CA . HIS A 1 65 ? 0.664 4.770 -9.230 1.00 0.00 65 HIS A CA 15
ATOM 20538 C C . HIS A 1 65 ? 1.396 3.903 -8.204 1.00 0.00 65 HIS A C 15
ATOM 20539 O O . HIS A 1 65 ? 1.350 4.158 -7.018 1.00 0.00 65 HIS A O 15
ATOM 20554 N N . PHE A 1 66 ? 2.066 2.878 -8.650 1.00 0.00 66 PHE A N 15
ATOM 20555 C CA . PHE A 1 66 ? 2.795 1.993 -7.698 1.00 0.00 66 PHE A CA 15
ATOM 20556 C C . PHE A 1 66 ? 4.274 2.383 -7.669 1.00 0.00 66 PHE A C 15
ATOM 20557 O O . PHE A 1 66 ? 5.091 1.720 -7.061 1.00 0.00 66 PHE A O 15
ATOM 20574 N N . ARG A 1 67 ? 4.623 3.454 -8.327 1.00 0.00 67 ARG A N 15
ATOM 20575 C CA . ARG A 1 67 ? 6.048 3.891 -8.347 1.00 0.00 67 ARG A CA 15
ATOM 20576 C C . ARG A 1 67 ? 6.554 4.087 -6.913 1.00 0.00 67 ARG A C 15
ATOM 20577 O O . ARG A 1 67 ? 7.686 3.773 -6.602 1.00 0.00 67 ARG A O 15
ATOM 20598 N N . SER A 1 68 ? 5.733 4.606 -6.038 1.00 0.00 68 SER A N 15
ATOM 20599 C CA . SER A 1 68 ? 6.186 4.820 -4.632 1.00 0.00 68 SER A CA 15
ATOM 20600 C C . SER A 1 68 ? 5.081 4.401 -3.658 1.00 0.00 68 SER A C 15
ATOM 20601 O O . SER A 1 68 ? 3.912 4.400 -3.990 1.00 0.00 68 SER A O 15
ATOM 20609 N N . ILE A 1 69 ? 5.445 4.047 -2.453 1.00 0.00 69 ILE A N 15
ATOM 20610 C CA . ILE A 1 69 ? 4.430 3.632 -1.452 1.00 0.00 69 ILE A CA 15
ATOM 20611 C C . ILE A 1 69 ? 3.480 4.796 -1.158 1.00 0.00 69 ILE A C 15
ATOM 20612 O O . ILE A 1 69 ? 2.300 4.605 -0.940 1.00 0.00 69 ILE A O 15
ATOM 20628 N N . ARG A 1 70 ? 3.986 5.999 -1.135 1.00 0.00 70 ARG A N 15
ATOM 20629 C CA . ARG A 1 70 ? 3.113 7.170 -0.838 1.00 0.00 70 ARG A CA 15
ATOM 20630 C C . ARG A 1 70 ? 2.010 7.285 -1.894 1.00 0.00 70 ARG A C 15
ATOM 20631 O O . ARG A 1 70 ? 0.888 7.639 -1.591 1.00 0.00 70 ARG A O 15
ATOM 20652 N N . SER A 1 71 ? 2.312 6.992 -3.128 1.00 0.00 71 SER A N 15
ATOM 20653 C CA . SER A 1 71 ? 1.272 7.091 -4.187 1.00 0.00 71 SER A CA 15
ATOM 20654 C C . SER A 1 71 ? 0.102 6.167 -3.840 1.00 0.00 71 SER A C 15
ATOM 20655 O O . SER A 1 71 ? -1.052 6.524 -3.989 1.00 0.00 71 SER A O 15
ATOM 20663 N N . ILE A 1 72 ? 0.389 4.986 -3.368 1.00 0.00 72 ILE A N 15
ATOM 20664 C CA . ILE A 1 72 ? -0.696 4.045 -3.002 1.00 0.00 72 ILE A CA 15
ATOM 20665 C C . ILE A 1 72 ? -1.526 4.652 -1.873 1.00 0.00 72 ILE A C 15
ATOM 20666 O O . ILE A 1 72 ? -2.735 4.535 -1.842 1.00 0.00 72 ILE A O 15
ATOM 20682 N N . ASP A 1 73 ? -0.883 5.306 -0.944 1.00 0.00 73 ASP A N 15
ATOM 20683 C CA . ASP A 1 73 ? -1.629 5.927 0.183 1.00 0.00 73 ASP A CA 15
ATOM 20684 C C . ASP A 1 73 ? -2.652 6.918 -0.372 1.00 0.00 73 ASP A C 15
ATOM 20685 O O . ASP A 1 73 ? -3.746 7.048 0.141 1.00 0.00 73 ASP A O 15
ATOM 20694 N N . ALA A 1 74 ? -2.308 7.617 -1.418 1.00 0.00 74 ALA A N 15
ATOM 20695 C CA . ALA A 1 74 ? -3.265 8.595 -2.002 1.00 0.00 74 ALA A CA 15
ATOM 20696 C C . ALA A 1 74 ? -4.524 7.856 -2.448 1.00 0.00 74 ALA A C 15
ATOM 20697 O O . ALA A 1 74 ? -5.630 8.327 -2.269 1.00 0.00 74 ALA A O 15
ATOM 20704 N N . PHE A 1 75 ? -4.367 6.694 -3.020 1.00 0.00 75 PHE A N 15
ATOM 20705 C CA . PHE A 1 75 ? -5.562 5.923 -3.466 1.00 0.00 75 PHE A CA 15
ATOM 20706 C C . PHE A 1 75 ? -6.433 5.594 -2.254 1.00 0.00 75 PHE A C 15
ATOM 20707 O O . PHE A 1 75 ? -7.637 5.750 -2.279 1.00 0.00 75 PHE A O 15
ATOM 20724 N N . VAL A 1 76 ? -5.829 5.138 -1.190 1.00 0.00 76 VAL A N 15
ATOM 20725 C CA . VAL A 1 76 ? -6.611 4.798 0.026 1.00 0.00 76 VAL A CA 15
ATOM 20726 C C . VAL A 1 76 ? -7.264 6.063 0.588 1.00 0.00 76 VAL A C 15
ATOM 20727 O O . VAL A 1 76 ? -8.412 6.055 0.985 1.00 0.00 76 VAL A O 15
ATOM 20740 N N . VAL A 1 77 ? -6.541 7.149 0.623 1.00 0.00 77 VAL A N 15
ATOM 20741 C CA . VAL A 1 77 ? -7.114 8.411 1.156 1.00 0.00 77 VAL A CA 15
ATOM 20742 C C . VAL A 1 77 ? -8.313 8.832 0.304 1.00 0.00 77 VAL A C 15
ATOM 20743 O O . VAL A 1 77 ? -9.323 9.280 0.809 1.00 0.00 77 VAL A O 15
ATOM 20756 N N . GLY A 1 78 ? -8.203 8.696 -0.988 1.00 0.00 78 GLY A N 15
ATOM 20757 C CA . GLY A 1 78 ? -9.325 9.093 -1.887 1.00 0.00 78 GLY A CA 15
ATOM 20758 C C . GLY A 1 78 ? -10.575 8.253 -1.601 1.00 0.00 78 GLY A C 15
ATOM 20759 O O . GLY A 1 78 ? -11.687 8.709 -1.783 1.00 0.00 78 GLY A O 15
ATOM 20763 N N . ALA A 1 79 ? -10.413 7.027 -1.176 1.00 0.00 79 ALA A N 15
ATOM 20764 C CA . ALA A 1 79 ? -11.609 6.174 -0.909 1.00 0.00 79 ALA A CA 15
ATOM 20765 C C . ALA A 1 79 ? -11.908 6.130 0.589 1.00 0.00 79 ALA A C 15
ATOM 20766 O O . ALA A 1 79 ? -13.023 6.360 1.014 1.00 0.00 79 ALA A O 15
ATOM 20773 N N . THR A 1 80 ? -10.922 5.843 1.390 1.00 0.00 80 THR A N 15
ATOM 20774 C CA . THR A 1 80 ? -11.142 5.789 2.863 1.00 0.00 80 THR A CA 15
ATOM 20775 C C . THR A 1 80 ? -10.116 6.688 3.545 1.00 0.00 80 THR A C 15
ATOM 20776 O O . THR A 1 80 ? -9.055 6.934 3.015 1.00 0.00 80 THR A O 15
ATOM 20787 N N . THR A 1 81 ? -10.416 7.183 4.713 1.00 0.00 81 THR A N 15
ATOM 20788 C CA . THR A 1 81 ? -9.442 8.067 5.405 1.00 0.00 81 THR A CA 15
ATOM 20789 C C . THR A 1 81 ? -9.421 7.751 6.906 1.00 0.00 81 THR A C 15
ATOM 20790 O O . THR A 1 81 ? -10.127 8.363 7.684 1.00 0.00 81 THR A O 15
ATOM 20801 N N . PRO A 1 82 ? -8.603 6.813 7.311 1.00 0.00 82 PRO A N 15
ATOM 20802 C CA . PRO A 1 82 ? -8.470 6.419 8.746 1.00 0.00 82 PRO A CA 15
ATOM 20803 C C . PRO A 1 82 ? -7.937 7.574 9.601 1.00 0.00 82 PRO A C 15
ATOM 20804 O O . PRO A 1 82 ? -7.780 8.681 9.126 1.00 0.00 82 PRO A O 15
ATOM 20815 N N . PRO A 1 83 ? -7.654 7.318 10.852 1.00 0.00 83 PRO A N 15
ATOM 20816 C CA . PRO A 1 83 ? -7.122 8.358 11.780 1.00 0.00 83 PRO A CA 15
ATOM 20817 C C . PRO A 1 83 ? -5.771 8.896 11.302 1.00 0.00 83 PRO A C 15
ATOM 20818 O O . PRO A 1 83 ? -5.019 8.207 10.641 1.00 0.00 83 PRO A O 15
ATOM 20829 N N . VAL A 1 84 ? -5.461 10.125 11.612 1.00 0.00 84 VAL A N 15
ATOM 20830 C CA . VAL A 1 84 ? -4.166 10.698 11.152 1.00 0.00 84 VAL A CA 15
ATOM 20831 C C . VAL A 1 84 ? -3.074 10.427 12.188 1.00 0.00 84 VAL A C 15
ATOM 20832 O O . VAL A 1 84 ? -3.216 10.734 13.355 1.00 0.00 84 VAL A O 15
ATOM 20845 N N . GLU A 1 85 ? -1.979 9.859 11.761 1.00 0.00 85 GLU A N 15
ATOM 20846 C CA . GLU A 1 85 ? -0.863 9.570 12.701 1.00 0.00 85 GLU A CA 15
ATOM 20847 C C . GLU A 1 85 ? 0.461 9.942 12.031 1.00 0.00 85 GLU A C 15
ATOM 20848 O O . GLU A 1 85 ? 0.560 9.987 10.821 1.00 0.00 85 GLU A O 15
ATOM 20860 N N . ALA A 1 86 ? 1.481 10.207 12.800 1.00 0.00 86 ALA A N 15
ATOM 20861 C CA . ALA A 1 86 ? 2.790 10.573 12.189 1.00 0.00 86 ALA A CA 15
ATOM 20862 C C . ALA A 1 86 ? 3.432 9.325 11.581 1.00 0.00 86 ALA A C 15
ATOM 20863 O O . ALA A 1 86 ? 3.599 8.318 12.240 1.00 0.00 86 ALA A O 15
ATOM 20870 N N . LYS A 1 87 ? 3.793 9.381 10.327 1.00 0.00 87 LYS A N 15
ATOM 20871 C CA . LYS A 1 87 ? 4.425 8.196 9.681 1.00 0.00 87 LYS A CA 15
ATOM 20872 C C . LYS A 1 87 ? 5.713 7.838 10.423 1.00 0.00 87 LYS A C 15
ATOM 20873 O O . LYS A 1 87 ? 6.037 6.681 10.605 1.00 0.00 87 LYS A O 15
ATOM 20892 N N . LEU A 1 88 ? 6.452 8.824 10.853 1.00 0.00 88 LEU A N 15
ATOM 20893 C CA . LEU A 1 88 ? 7.721 8.544 11.583 1.00 0.00 88 LEU A CA 15
ATOM 20894 C C . LEU A 1 88 ? 7.415 7.747 12.853 1.00 0.00 88 LEU A C 15
ATOM 20895 O O . LEU A 1 88 ? 8.182 6.900 13.265 1.00 0.00 88 LEU A O 15
ATOM 20911 N N . GLN A 1 89 ? 6.301 8.013 13.478 1.00 0.00 89 GLN A N 15
ATOM 20912 C CA . GLN A 1 89 ? 5.949 7.271 14.721 1.00 0.00 89 GLN A CA 15
ATOM 20913 C C . GLN A 1 89 ? 7.104 7.373 15.719 1.00 0.00 89 GLN A C 15
ATOM 20914 O O . GLN A 1 89 ? 7.104 8.308 16.503 1.00 0.00 89 GLN A O 15
ATOM 20971 N N . MET A 1 1 ? 2.066 14.115 1.378 1.00 0.00 1 MET A N 16
ATOM 20972 C CA . MET A 1 1 ? 1.858 12.700 1.794 1.00 0.00 1 MET A CA 16
ATOM 20973 C C . MET A 1 1 ? 0.855 12.634 2.943 1.00 0.00 1 MET A C 16
ATOM 20974 O O . MET A 1 1 ? 1.203 12.784 4.097 1.00 0.00 1 MET A O 16
ATOM 20990 N N . GLN A 1 2 ? -0.388 12.395 2.635 1.00 0.00 2 GLN A N 16
ATOM 20991 C CA . GLN A 1 2 ? -1.416 12.302 3.707 1.00 0.00 2 GLN A CA 16
ATOM 20992 C C . GLN A 1 2 ? -1.639 10.828 4.042 1.00 0.00 2 GLN A C 16
ATOM 20993 O O . GLN A 1 2 ? -2.046 10.047 3.205 1.00 0.00 2 GLN A O 16
ATOM 21007 N N . HIS A 1 3 ? -1.366 10.435 5.255 1.00 0.00 3 HIS A N 16
ATOM 21008 C CA . HIS A 1 3 ? -1.554 9.007 5.630 1.00 0.00 3 HIS A CA 16
ATOM 21009 C C . HIS A 1 3 ? -0.745 8.133 4.669 1.00 0.00 3 HIS A C 16
ATOM 21010 O O . HIS A 1 3 ? -0.875 6.925 4.648 1.00 0.00 3 HIS A O 16
ATOM 21025 N N . ALA A 1 4 ? 0.093 8.741 3.872 1.00 0.00 4 ALA A N 16
ATOM 21026 C CA . ALA A 1 4 ? 0.917 7.959 2.907 1.00 0.00 4 ALA A CA 16
ATOM 21027 C C . ALA A 1 4 ? 1.874 7.042 3.671 1.00 0.00 4 ALA A C 16
ATOM 21028 O O . ALA A 1 4 ? 2.207 5.963 3.223 1.00 0.00 4 ALA A O 16
ATOM 21035 N N . SER A 1 5 ? 2.327 7.469 4.817 1.00 0.00 5 SER A N 16
ATOM 21036 C CA . SER A 1 5 ? 3.273 6.630 5.605 1.00 0.00 5 SER A CA 16
ATOM 21037 C C . SER A 1 5 ? 2.612 5.302 5.982 1.00 0.00 5 SER A C 16
ATOM 21038 O O . SER A 1 5 ? 3.267 4.285 6.094 1.00 0.00 5 SER A O 16
ATOM 21046 N N . VAL A 1 6 ? 1.322 5.296 6.177 1.00 0.00 6 VAL A N 16
ATOM 21047 C CA . VAL A 1 6 ? 0.637 4.024 6.544 1.00 0.00 6 VAL A CA 16
ATOM 21048 C C . VAL A 1 6 ? 0.799 3.017 5.408 1.00 0.00 6 VAL A C 16
ATOM 21049 O O . VAL A 1 6 ? 1.048 1.848 5.628 1.00 0.00 6 VAL A O 16
ATOM 21062 N N . ILE A 1 7 ? 0.656 3.463 4.194 1.00 0.00 7 ILE A N 16
ATOM 21063 C CA . ILE A 1 7 ? 0.799 2.539 3.038 1.00 0.00 7 ILE A CA 16
ATOM 21064 C C . ILE A 1 7 ? 2.210 1.954 3.015 1.00 0.00 7 ILE A C 16
ATOM 21065 O O . ILE A 1 7 ? 2.402 0.783 2.759 1.00 0.00 7 ILE A O 16
ATOM 21081 N N . ALA A 1 8 ? 3.202 2.759 3.277 1.00 0.00 8 ALA A N 16
ATOM 21082 C CA . ALA A 1 8 ? 4.598 2.239 3.263 1.00 0.00 8 ALA A CA 16
ATOM 21083 C C . ALA A 1 8 ? 4.761 1.188 4.359 1.00 0.00 8 ALA A C 16
ATOM 21084 O O . ALA A 1 8 ? 5.244 0.100 4.123 1.00 0.00 8 ALA A O 16
ATOM 21091 N N . GLN A 1 9 ? 4.354 1.499 5.556 1.00 0.00 9 GLN A N 16
ATOM 21092 C CA . GLN A 1 9 ? 4.483 0.509 6.659 1.00 0.00 9 GLN A CA 16
ATOM 21093 C C . GLN A 1 9 ? 3.507 -0.644 6.419 1.00 0.00 9 GLN A C 16
ATOM 21094 O O . GLN A 1 9 ? 3.785 -1.782 6.741 1.00 0.00 9 GLN A O 16
ATOM 21108 N N . PHE A 1 10 ? 2.366 -0.359 5.855 1.00 0.00 10 PHE A N 16
ATOM 21109 C CA . PHE A 1 10 ? 1.371 -1.435 5.594 1.00 0.00 10 PHE A CA 16
ATOM 21110 C C . PHE A 1 10 ? 1.856 -2.322 4.445 1.00 0.00 10 PHE A C 16
ATOM 21111 O O . PHE A 1 10 ? 1.896 -3.532 4.553 1.00 0.00 10 PHE A O 16
ATOM 21128 N N . VAL A 1 11 ? 2.219 -1.727 3.343 1.00 0.00 11 VAL A N 16
ATOM 21129 C CA . VAL A 1 11 ? 2.695 -2.528 2.180 1.00 0.00 11 VAL A CA 16
ATOM 21130 C C . VAL A 1 11 ? 4.039 -3.185 2.510 1.00 0.00 11 VAL A C 16
ATOM 21131 O O . VAL A 1 11 ? 4.276 -4.331 2.184 1.00 0.00 11 VAL A O 16
ATOM 21144 N N . VAL A 1 12 ? 4.922 -2.469 3.152 1.00 0.00 12 VAL A N 16
ATOM 21145 C CA . VAL A 1 12 ? 6.248 -3.054 3.499 1.00 0.00 12 VAL A CA 16
ATOM 21146 C C . VAL A 1 12 ? 6.057 -4.208 4.486 1.00 0.00 12 VAL A C 16
ATOM 21147 O O . VAL A 1 12 ? 6.765 -5.194 4.446 1.00 0.00 12 VAL A O 16
ATOM 21160 N N . GLU A 1 13 ? 5.109 -4.092 5.375 1.00 0.00 13 GLU A N 16
ATOM 21161 C CA . GLU A 1 13 ? 4.879 -5.180 6.370 1.00 0.00 13 GLU A CA 16
ATOM 21162 C C . GLU A 1 13 ? 4.650 -6.506 5.644 1.00 0.00 13 GLU A C 16
ATOM 21163 O O . GLU A 1 13 ? 4.997 -7.562 6.137 1.00 0.00 13 GLU A O 16
ATOM 21175 N N . GLU A 1 14 ? 4.066 -6.465 4.480 1.00 0.00 14 GLU A N 16
ATOM 21176 C CA . GLU A 1 14 ? 3.814 -7.726 3.730 1.00 0.00 14 GLU A CA 16
ATOM 21177 C C . GLU A 1 14 ? 5.146 -8.359 3.322 1.00 0.00 14 GLU A C 16
ATOM 21178 O O . GLU A 1 14 ? 5.264 -9.564 3.218 1.00 0.00 14 GLU A O 16
ATOM 21190 N N . PHE A 1 15 ? 6.150 -7.560 3.085 1.00 0.00 15 PHE A N 16
ATOM 21191 C CA . PHE A 1 15 ? 7.469 -8.125 2.680 1.00 0.00 15 PHE A CA 16
ATOM 21192 C C . PHE A 1 15 ? 8.598 -7.329 3.343 1.00 0.00 15 PHE A C 16
ATOM 21193 O O . PHE A 1 15 ? 9.574 -6.979 2.711 1.00 0.00 15 PHE A O 16
ATOM 21210 N N . LEU A 1 16 ? 8.477 -7.036 4.610 1.00 0.00 16 LEU A N 16
ATOM 21211 C CA . LEU A 1 16 ? 9.547 -6.261 5.295 1.00 0.00 16 LEU A CA 16
ATOM 21212 C C . LEU A 1 16 ? 10.707 -7.189 5.679 1.00 0.00 16 LEU A C 16
ATOM 21213 O O . LEU A 1 16 ? 10.500 -8.225 6.277 1.00 0.00 16 LEU A O 16
ATOM 21229 N N . PRO A 1 17 ? 11.927 -6.819 5.364 1.00 0.00 17 PRO A N 16
ATOM 21230 C CA . PRO A 1 17 ? 13.116 -7.637 5.721 1.00 0.00 17 PRO A CA 16
ATOM 21231 C C . PRO A 1 17 ? 13.449 -7.470 7.208 1.00 0.00 17 PRO A C 16
ATOM 21232 O O . PRO A 1 17 ? 12.578 -7.213 8.015 1.00 0.00 17 PRO A O 16
ATOM 21243 N N . ASP A 1 18 ? 14.688 -7.596 7.582 1.00 0.00 18 ASP A N 16
ATOM 21244 C CA . ASP A 1 18 ? 15.044 -7.423 9.012 1.00 0.00 18 ASP A CA 16
ATOM 21245 C C . ASP A 1 18 ? 15.100 -5.926 9.327 1.00 0.00 18 ASP A C 16
ATOM 21246 O O . ASP A 1 18 ? 15.600 -5.513 10.355 1.00 0.00 18 ASP A O 16
ATOM 21255 N N . VAL A 1 19 ? 14.593 -5.110 8.437 1.00 0.00 19 VAL A N 16
ATOM 21256 C CA . VAL A 1 19 ? 14.615 -3.636 8.663 1.00 0.00 19 VAL A CA 16
ATOM 21257 C C . VAL A 1 19 ? 13.187 -3.115 8.836 1.00 0.00 19 VAL A C 16
ATOM 21258 O O . VAL A 1 19 ? 12.290 -3.484 8.106 1.00 0.00 19 VAL A O 16
ATOM 21271 N N . ALA A 1 20 ? 12.971 -2.250 9.790 1.00 0.00 20 ALA A N 16
ATOM 21272 C CA . ALA A 1 20 ? 11.602 -1.700 9.993 1.00 0.00 20 ALA A CA 16
ATOM 21273 C C . ALA A 1 20 ? 11.287 -0.716 8.852 1.00 0.00 20 ALA A C 16
ATOM 21274 O O . ALA A 1 20 ? 12.137 0.059 8.462 1.00 0.00 20 ALA A O 16
ATOM 21281 N N . PRO A 1 21 ? 10.084 -0.726 8.318 1.00 0.00 21 PRO A N 16
ATOM 21282 C CA . PRO A 1 21 ? 9.705 0.206 7.215 1.00 0.00 21 PRO A CA 16
ATOM 21283 C C . PRO A 1 21 ? 10.097 1.653 7.525 1.00 0.00 21 PRO A C 16
ATOM 21284 O O . PRO A 1 21 ? 10.398 2.429 6.640 1.00 0.00 21 PRO A O 16
ATOM 21295 N N . ALA A 1 22 ? 10.100 2.019 8.777 1.00 0.00 22 ALA A N 16
ATOM 21296 C CA . ALA A 1 22 ? 10.478 3.411 9.149 1.00 0.00 22 ALA A CA 16
ATOM 21297 C C . ALA A 1 22 ? 11.957 3.638 8.829 1.00 0.00 22 ALA A C 16
ATOM 21298 O O . ALA A 1 22 ? 12.404 4.755 8.661 1.00 0.00 22 ALA A O 16
ATOM 21305 N N . ASP A 1 23 ? 12.717 2.582 8.743 1.00 0.00 23 ASP A N 16
ATOM 21306 C CA . ASP A 1 23 ? 14.167 2.723 8.434 1.00 0.00 23 ASP A CA 16
ATOM 21307 C C . ASP A 1 23 ? 14.384 2.492 6.940 1.00 0.00 23 ASP A C 16
ATOM 21308 O O . ASP A 1 23 ? 15.498 2.488 6.456 1.00 0.00 23 ASP A O 16
ATOM 21317 N N . VAL A 1 24 ? 13.322 2.305 6.208 1.00 0.00 24 VAL A N 16
ATOM 21318 C CA . VAL A 1 24 ? 13.452 2.080 4.743 1.00 0.00 24 VAL A CA 16
ATOM 21319 C C . VAL A 1 24 ? 13.015 3.346 4.012 1.00 0.00 24 VAL A C 16
ATOM 21320 O O . VAL A 1 24 ? 12.033 3.968 4.364 1.00 0.00 24 VAL A O 16
ATOM 21333 N N . ASP A 1 25 ? 13.738 3.743 3.005 1.00 0.00 25 ASP A N 16
ATOM 21334 C CA . ASP A 1 25 ? 13.358 4.978 2.270 1.00 0.00 25 ASP A CA 16
ATOM 21335 C C . ASP A 1 25 ? 12.011 4.766 1.581 1.00 0.00 25 ASP A C 16
ATOM 21336 O O . ASP A 1 25 ? 11.931 4.199 0.509 1.00 0.00 25 ASP A O 16
ATOM 21345 N N . VAL A 1 26 ? 10.948 5.223 2.188 1.00 0.00 26 VAL A N 16
ATOM 21346 C CA . VAL A 1 26 ? 9.603 5.051 1.566 1.00 0.00 26 VAL A CA 16
ATOM 21347 C C . VAL A 1 26 ? 9.574 5.754 0.205 1.00 0.00 26 VAL A C 16
ATOM 21348 O O . VAL A 1 26 ? 8.554 5.810 -0.453 1.00 0.00 26 VAL A O 16
ATOM 21361 N N . ASP A 1 27 ? 10.688 6.280 -0.227 1.00 0.00 27 ASP A N 16
ATOM 21362 C CA . ASP A 1 27 ? 10.728 6.964 -1.550 1.00 0.00 27 ASP A CA 16
ATOM 21363 C C . ASP A 1 27 ? 11.151 5.952 -2.615 1.00 0.00 27 ASP A C 16
ATOM 21364 O O . ASP A 1 27 ? 11.437 6.300 -3.743 1.00 0.00 27 ASP A O 16
ATOM 21373 N N . LEU A 1 28 ? 11.194 4.699 -2.256 1.00 0.00 28 LEU A N 16
ATOM 21374 C CA . LEU A 1 28 ? 11.602 3.648 -3.230 1.00 0.00 28 LEU A CA 16
ATOM 21375 C C . LEU A 1 28 ? 10.372 3.137 -3.974 1.00 0.00 28 LEU A C 16
ATOM 21376 O O . LEU A 1 28 ? 9.351 2.850 -3.382 1.00 0.00 28 LEU A O 16
ATOM 21392 N N . ASP A 1 29 ? 10.466 3.003 -5.266 1.00 0.00 29 ASP A N 16
ATOM 21393 C CA . ASP A 1 29 ? 9.304 2.489 -6.032 1.00 0.00 29 ASP A CA 16
ATOM 21394 C C . ASP A 1 29 ? 9.045 1.049 -5.593 1.00 0.00 29 ASP A C 16
ATOM 21395 O O . ASP A 1 29 ? 9.908 0.199 -5.691 1.00 0.00 29 ASP A O 16
ATOM 21404 N N . LEU A 1 30 ? 7.874 0.766 -5.099 1.00 0.00 30 LEU A N 16
ATOM 21405 C CA . LEU A 1 30 ? 7.585 -0.620 -4.645 1.00 0.00 30 LEU A CA 16
ATOM 21406 C C . LEU A 1 30 ? 7.365 -1.522 -5.861 1.00 0.00 30 LEU A C 16
ATOM 21407 O O . LEU A 1 30 ? 6.999 -2.673 -5.733 1.00 0.00 30 LEU A O 16
ATOM 21423 N N . VAL A 1 31 ? 7.586 -1.010 -7.042 1.00 0.00 31 VAL A N 16
ATOM 21424 C CA . VAL A 1 31 ? 7.388 -1.845 -8.259 1.00 0.00 31 VAL A CA 16
ATOM 21425 C C . VAL A 1 31 ? 8.211 -3.124 -8.128 1.00 0.00 31 VAL A C 16
ATOM 21426 O O . VAL A 1 31 ? 7.774 -4.196 -8.496 1.00 0.00 31 VAL A O 16
ATOM 21439 N N . ASP A 1 32 ? 9.393 -3.025 -7.587 1.00 0.00 32 ASP A N 16
ATOM 21440 C CA . ASP A 1 32 ? 10.227 -4.246 -7.414 1.00 0.00 32 ASP A CA 16
ATOM 21441 C C . ASP A 1 32 ? 9.419 -5.252 -6.599 1.00 0.00 32 ASP A C 16
ATOM 21442 O O . ASP A 1 32 ? 9.460 -6.444 -6.830 1.00 0.00 32 ASP A O 16
ATOM 21451 N N . ASN A 1 33 ? 8.666 -4.760 -5.656 1.00 0.00 33 ASN A N 16
ATOM 21452 C CA . ASN A 1 33 ? 7.819 -5.649 -4.819 1.00 0.00 33 ASN A CA 16
ATOM 21453 C C . ASN A 1 33 ? 6.505 -5.891 -5.556 1.00 0.00 33 ASN A C 16
ATOM 21454 O O . ASN A 1 33 ? 5.526 -6.323 -4.981 1.00 0.00 33 ASN A O 16
ATOM 21465 N N . GLY A 1 34 ? 6.483 -5.594 -6.828 1.00 0.00 34 GLY A N 16
ATOM 21466 C CA . GLY A 1 34 ? 5.246 -5.784 -7.634 1.00 0.00 34 GLY A CA 16
ATOM 21467 C C . GLY A 1 34 ? 4.593 -7.114 -7.266 1.00 0.00 34 GLY A C 16
ATOM 21468 O O . GLY A 1 34 ? 3.450 -7.364 -7.587 1.00 0.00 34 GLY A O 16
ATOM 21472 N N . VAL A 1 35 ? 5.299 -7.969 -6.587 1.00 0.00 35 VAL A N 16
ATOM 21473 C CA . VAL A 1 35 ? 4.691 -9.271 -6.203 1.00 0.00 35 VAL A CA 16
ATOM 21474 C C . VAL A 1 35 ? 3.350 -8.995 -5.519 1.00 0.00 35 VAL A C 16
ATOM 21475 O O . VAL A 1 35 ? 2.381 -9.702 -5.715 1.00 0.00 35 VAL A O 16
ATOM 21488 N N . ILE A 1 36 ? 3.294 -7.967 -4.719 1.00 0.00 36 ILE A N 16
ATOM 21489 C CA . ILE A 1 36 ? 2.026 -7.626 -4.013 1.00 0.00 36 ILE A CA 16
ATOM 21490 C C . ILE A 1 36 ? 1.000 -7.070 -5.003 1.00 0.00 36 ILE A C 16
ATOM 21491 O O . ILE A 1 36 ? -0.187 -7.107 -4.767 1.00 0.00 36 ILE A O 16
ATOM 21507 N N . ASP A 1 37 ? 1.454 -6.523 -6.090 1.00 0.00 37 ASP A N 16
ATOM 21508 C CA . ASP A 1 37 ? 0.509 -5.926 -7.080 1.00 0.00 37 ASP A CA 16
ATOM 21509 C C . ASP A 1 37 ? -0.496 -6.968 -7.581 1.00 0.00 37 ASP A C 16
ATOM 21510 O O . ASP A 1 37 ? -1.601 -6.628 -7.954 1.00 0.00 37 ASP A O 16
ATOM 21519 N N . SER A 1 38 ? -0.127 -8.222 -7.623 1.00 0.00 38 SER A N 16
ATOM 21520 C CA . SER A 1 38 ? -1.078 -9.253 -8.136 1.00 0.00 38 SER A CA 16
ATOM 21521 C C . SER A 1 38 ? -1.532 -10.199 -7.018 1.00 0.00 38 SER A C 16
ATOM 21522 O O . SER A 1 38 ? -2.697 -10.251 -6.677 1.00 0.00 38 SER A O 16
ATOM 21529 N N . LEU A 1 39 ? -0.635 -10.963 -6.462 1.00 0.00 39 LEU A N 16
ATOM 21530 C CA . LEU A 1 39 ? -1.039 -11.919 -5.390 1.00 0.00 39 LEU A CA 16
ATOM 21531 C C . LEU A 1 39 ? -1.454 -11.162 -4.130 1.00 0.00 39 LEU A C 16
ATOM 21532 O O . LEU A 1 39 ? -2.502 -11.406 -3.564 1.00 0.00 39 LEU A O 16
ATOM 21548 N N . GLY A 1 40 ? -0.644 -10.249 -3.684 1.00 0.00 40 GLY A N 16
ATOM 21549 C CA . GLY A 1 40 ? -0.992 -9.482 -2.457 1.00 0.00 40 GLY A CA 16
ATOM 21550 C C . GLY A 1 40 ? -2.157 -8.539 -2.752 1.00 0.00 40 GLY A C 16
ATOM 21551 O O . GLY A 1 40 ? -3.027 -8.330 -1.930 1.00 0.00 40 GLY A O 16
ATOM 21555 N N . LEU A 1 41 ? -2.171 -7.960 -3.918 1.00 0.00 41 LEU A N 16
ATOM 21556 C CA . LEU A 1 41 ? -3.265 -7.018 -4.273 1.00 0.00 41 LEU A CA 16
ATOM 21557 C C . LEU A 1 41 ? -4.605 -7.744 -4.203 1.00 0.00 41 LEU A C 16
ATOM 21558 O O . LEU A 1 41 ? -5.583 -7.214 -3.715 1.00 0.00 41 LEU A O 16
ATOM 21574 N N . LEU A 1 42 ? -4.662 -8.953 -4.681 1.00 0.00 42 LEU A N 16
ATOM 21575 C CA . LEU A 1 42 ? -5.947 -9.699 -4.630 1.00 0.00 42 LEU A CA 16
ATOM 21576 C C . LEU A 1 42 ? -6.367 -9.842 -3.168 1.00 0.00 42 LEU A C 16
ATOM 21577 O O . LEU A 1 42 ? -7.511 -9.636 -2.814 1.00 0.00 42 LEU A O 16
ATOM 21593 N N . LYS A 1 43 ? -5.441 -10.181 -2.314 1.00 0.00 43 LYS A N 16
ATOM 21594 C CA . LYS A 1 43 ? -5.770 -10.323 -0.872 1.00 0.00 43 LYS A CA 16
ATOM 21595 C C . LYS A 1 43 ? -6.113 -8.950 -0.288 1.00 0.00 43 LYS A C 16
ATOM 21596 O O . LYS A 1 43 ? -6.952 -8.823 0.582 1.00 0.00 43 LYS A O 16
ATOM 21615 N N . VAL A 1 44 ? -5.455 -7.922 -0.755 1.00 0.00 44 VAL A N 16
ATOM 21616 C CA . VAL A 1 44 ? -5.721 -6.554 -0.225 1.00 0.00 44 VAL A CA 16
ATOM 21617 C C . VAL A 1 44 ? -7.173 -6.153 -0.491 1.00 0.00 44 VAL A C 16
ATOM 21618 O O . VAL A 1 44 ? -7.846 -5.620 0.368 1.00 0.00 44 VAL A O 16
ATOM 21631 N N . ILE A 1 45 ? -7.661 -6.399 -1.673 1.00 0.00 45 ILE A N 16
ATOM 21632 C CA . ILE A 1 45 ? -9.066 -6.026 -1.989 1.00 0.00 45 ILE A CA 16
ATOM 21633 C C . ILE A 1 45 ? -10.019 -6.772 -1.053 1.00 0.00 45 ILE A C 16
ATOM 21634 O O . ILE A 1 45 ? -10.953 -6.204 -0.520 1.00 0.00 45 ILE A O 16
ATOM 21650 N N . ALA A 1 46 ? -9.795 -8.040 -0.853 1.00 0.00 46 ALA A N 16
ATOM 21651 C CA . ALA A 1 46 ? -10.691 -8.825 0.043 1.00 0.00 46 ALA A CA 16
ATOM 21652 C C . ALA A 1 46 ? -10.574 -8.311 1.480 1.00 0.00 46 ALA A C 16
ATOM 21653 O O . ALA A 1 46 ? -11.558 -8.139 2.170 1.00 0.00 46 ALA A O 16
ATOM 21660 N N . TRP A 1 47 ? -9.377 -8.066 1.936 1.00 0.00 47 TRP A N 16
ATOM 21661 C CA . TRP A 1 47 ? -9.196 -7.565 3.328 1.00 0.00 47 TRP A CA 16
ATOM 21662 C C . TRP A 1 47 ? -9.650 -6.109 3.413 1.00 0.00 47 TRP A C 16
ATOM 21663 O O . TRP A 1 47 ? -10.257 -5.692 4.379 1.00 0.00 47 TRP A O 16
ATOM 21684 N N . LEU A 1 48 ? -9.357 -5.330 2.409 1.00 0.00 48 LEU A N 16
ATOM 21685 C CA . LEU A 1 48 ? -9.765 -3.901 2.433 1.00 0.00 48 LEU A CA 16
ATOM 21686 C C . LEU A 1 48 ? -11.285 -3.807 2.572 1.00 0.00 48 LEU A C 16
ATOM 21687 O O . LEU A 1 48 ? -11.801 -3.000 3.320 1.00 0.00 48 LEU A O 16
ATOM 21703 N N . GLU A 1 49 ? -12.007 -4.632 1.866 1.00 0.00 49 GLU A N 16
ATOM 21704 C CA . GLU A 1 49 ? -13.491 -4.595 1.970 1.00 0.00 49 GLU A CA 16
ATOM 21705 C C . GLU A 1 49 ? -13.913 -4.971 3.389 1.00 0.00 49 GLU A C 16
ATOM 21706 O O . GLU A 1 49 ? -14.817 -4.391 3.951 1.00 0.00 49 GLU A O 16
ATOM 21718 N N . ASP A 1 50 ? -13.268 -5.938 3.973 1.00 0.00 50 ASP A N 16
ATOM 21719 C CA . ASP A 1 50 ? -13.640 -6.348 5.354 1.00 0.00 50 ASP A CA 16
ATOM 21720 C C . ASP A 1 50 ? -13.299 -5.239 6.353 1.00 0.00 50 ASP A C 16
ATOM 21721 O O . ASP A 1 50 ? -14.090 -4.894 7.209 1.00 0.00 50 ASP A O 16
ATOM 21730 N N . ARG A 1 51 ? -12.116 -4.700 6.267 1.00 0.00 51 ARG A N 16
ATOM 21731 C CA . ARG A 1 51 ? -11.700 -3.636 7.227 1.00 0.00 51 ARG A CA 16
ATOM 21732 C C . ARG A 1 51 ? -12.469 -2.328 6.998 1.00 0.00 51 ARG A C 16
ATOM 21733 O O . ARG A 1 51 ? -12.872 -1.674 7.940 1.00 0.00 51 ARG A O 16
ATOM 21754 N N . PHE A 1 52 ? -12.649 -1.915 5.770 1.00 0.00 52 PHE A N 16
ATOM 21755 C CA . PHE A 1 52 ? -13.355 -0.627 5.522 1.00 0.00 52 PHE A CA 16
ATOM 21756 C C . PHE A 1 52 ? -14.806 -0.865 5.096 1.00 0.00 52 PHE A C 16
ATOM 21757 O O . PHE A 1 52 ? -15.581 0.063 4.981 1.00 0.00 52 PHE A O 16
ATOM 21774 N N . GLY A 1 53 ? -15.188 -2.086 4.856 1.00 0.00 53 GLY A N 16
ATOM 21775 C CA . GLY A 1 53 ? -16.595 -2.338 4.436 1.00 0.00 53 GLY A CA 16
ATOM 21776 C C . GLY A 1 53 ? -16.803 -1.789 3.022 1.00 0.00 53 GLY A C 16
ATOM 21777 O O . GLY A 1 53 ? -17.901 -1.437 2.639 1.00 0.00 53 GLY A O 16
ATOM 21781 N N . ILE A 1 54 ? -15.755 -1.704 2.246 1.00 0.00 54 ILE A N 16
ATOM 21782 C CA . ILE A 1 54 ? -15.897 -1.167 0.861 1.00 0.00 54 ILE A CA 16
ATOM 21783 C C . ILE A 1 54 ? -15.934 -2.327 -0.134 1.00 0.00 54 ILE A C 16
ATOM 21784 O O . ILE A 1 54 ? -15.103 -3.210 -0.106 1.00 0.00 54 ILE A O 16
ATOM 21800 N N . ALA A 1 55 ? -16.894 -2.333 -1.017 1.00 0.00 55 ALA A N 16
ATOM 21801 C CA . ALA A 1 55 ? -16.987 -3.443 -2.005 1.00 0.00 55 ALA A CA 16
ATOM 21802 C C . ALA A 1 55 ? -15.727 -3.473 -2.870 1.00 0.00 55 ALA A C 16
ATOM 21803 O O . ALA A 1 55 ? -15.114 -2.457 -3.130 1.00 0.00 55 ALA A O 16
ATOM 21810 N N . ALA A 1 56 ? -15.337 -4.637 -3.312 1.00 0.00 56 ALA A N 16
ATOM 21811 C CA . ALA A 1 56 ? -14.115 -4.745 -4.156 1.00 0.00 56 ALA A CA 16
ATOM 21812 C C . ALA A 1 56 ? -14.289 -3.880 -5.407 1.00 0.00 56 ALA A C 16
ATOM 21813 O O . ALA A 1 56 ? -13.329 -3.486 -6.039 1.00 0.00 56 ALA A O 16
ATOM 21820 N N . ASP A 1 57 ? -15.512 -3.592 -5.768 1.00 0.00 57 ASP A N 16
ATOM 21821 C CA . ASP A 1 57 ? -15.777 -2.757 -6.977 1.00 0.00 57 ASP A CA 16
ATOM 21822 C C . ASP A 1 57 ? -15.161 -3.411 -8.216 1.00 0.00 57 ASP A C 16
ATOM 21823 O O . ASP A 1 57 ? -15.338 -2.945 -9.324 1.00 0.00 57 ASP A O 16
ATOM 21832 N N . ASP A 1 58 ? -14.449 -4.491 -8.046 1.00 0.00 58 ASP A N 16
ATOM 21833 C CA . ASP A 1 58 ? -13.840 -5.169 -9.224 1.00 0.00 58 ASP A CA 16
ATOM 21834 C C . ASP A 1 58 ? -13.038 -4.158 -10.047 1.00 0.00 58 ASP A C 16
ATOM 21835 O O . ASP A 1 58 ? -13.181 -4.075 -11.251 1.00 0.00 58 ASP A O 16
ATOM 21844 N N . VAL A 1 59 ? -12.198 -3.388 -9.410 1.00 0.00 59 VAL A N 16
ATOM 21845 C CA . VAL A 1 59 ? -11.392 -2.383 -10.162 1.00 0.00 59 VAL A CA 16
ATOM 21846 C C . VAL A 1 59 ? -9.954 -2.885 -10.303 1.00 0.00 59 VAL A C 16
ATOM 21847 O O . VAL A 1 59 ? -9.382 -3.425 -9.377 1.00 0.00 59 VAL A O 16
ATOM 21860 N N . GLU A 1 60 ? -9.368 -2.714 -11.458 1.00 0.00 60 GLU A N 16
ATOM 21861 C CA . GLU A 1 60 ? -7.969 -3.184 -11.665 1.00 0.00 60 GLU A CA 16
ATOM 21862 C C . GLU A 1 60 ? -7.024 -1.981 -11.719 1.00 0.00 60 GLU A C 16
ATOM 21863 O O . GLU A 1 60 ? -7.305 -0.987 -12.359 1.00 0.00 60 GLU A O 16
ATOM 21875 N N . LEU A 1 61 ? -5.902 -2.067 -11.055 1.00 0.00 61 LEU A N 16
ATOM 21876 C CA . LEU A 1 61 ? -4.934 -0.936 -11.068 1.00 0.00 61 LEU A CA 16
ATOM 21877 C C . LEU A 1 61 ? -3.753 -1.290 -11.978 1.00 0.00 61 LEU A C 16
ATOM 21878 O O . LEU A 1 61 ? -3.280 -2.408 -11.991 1.00 0.00 61 LEU A O 16
ATOM 21894 N N . SER A 1 62 ? -3.277 -0.343 -12.742 1.00 0.00 62 SER A N 16
ATOM 21895 C CA . SER A 1 62 ? -2.132 -0.620 -13.657 1.00 0.00 62 SER A CA 16
ATOM 21896 C C . SER A 1 62 ? -0.812 -0.533 -12.885 1.00 0.00 62 SER A C 16
ATOM 21897 O O . SER A 1 62 ? -0.747 0.036 -11.813 1.00 0.00 62 SER A O 16
ATOM 21905 N N . PRO A 1 63 ? 0.234 -1.094 -13.435 1.00 0.00 63 PRO A N 16
ATOM 21906 C CA . PRO A 1 63 ? 1.586 -1.086 -12.802 1.00 0.00 63 PRO A CA 16
ATOM 21907 C C . PRO A 1 63 ? 2.068 0.334 -12.493 1.00 0.00 63 PRO A C 16
ATOM 21908 O O . PRO A 1 63 ? 2.814 0.560 -11.562 1.00 0.00 63 PRO A O 16
ATOM 21919 N N . GLU A 1 64 ? 1.642 1.292 -13.269 1.00 0.00 64 GLU A N 16
ATOM 21920 C CA . GLU A 1 64 ? 2.068 2.698 -13.026 1.00 0.00 64 GLU A CA 16
ATOM 21921 C C . GLU A 1 64 ? 1.538 3.170 -11.671 1.00 0.00 64 GLU A C 16
ATOM 21922 O O . GLU A 1 64 ? 2.130 4.005 -11.017 1.00 0.00 64 GLU A O 16
ATOM 21934 N N . HIS A 1 65 ? 0.420 2.646 -11.249 1.00 0.00 65 HIS A N 16
ATOM 21935 C CA . HIS A 1 65 ? -0.157 3.068 -9.940 1.00 0.00 65 HIS A CA 16
ATOM 21936 C C . HIS A 1 65 ? 0.744 2.594 -8.797 1.00 0.00 65 HIS A C 16
ATOM 21937 O O . HIS A 1 65 ? 0.770 3.178 -7.732 1.00 0.00 65 HIS A O 16
ATOM 21952 N N . PHE A 1 66 ? 1.477 1.536 -9.004 1.00 0.00 66 PHE A N 16
ATOM 21953 C CA . PHE A 1 66 ? 2.367 1.024 -7.924 1.00 0.00 66 PHE A CA 16
ATOM 21954 C C . PHE A 1 66 ? 3.789 1.548 -8.139 1.00 0.00 66 PHE A C 16
ATOM 21955 O O . PHE A 1 66 ? 4.714 1.154 -7.460 1.00 0.00 66 PHE A O 16
ATOM 21972 N N . ARG A 1 67 ? 3.974 2.428 -9.083 1.00 0.00 67 ARG A N 16
ATOM 21973 C CA . ARG A 1 67 ? 5.340 2.964 -9.341 1.00 0.00 67 ARG A CA 16
ATOM 21974 C C . ARG A 1 67 ? 5.911 3.570 -8.054 1.00 0.00 67 ARG A C 16
ATOM 21975 O O . ARG A 1 67 ? 7.083 3.438 -7.767 1.00 0.00 67 ARG A O 16
ATOM 21996 N N . SER A 1 68 ? 5.101 4.236 -7.278 1.00 0.00 68 SER A N 16
ATOM 21997 C CA . SER A 1 68 ? 5.622 4.844 -6.019 1.00 0.00 68 SER A CA 16
ATOM 21998 C C . SER A 1 68 ? 4.559 4.764 -4.921 1.00 0.00 68 SER A C 16
ATOM 21999 O O . SER A 1 68 ? 3.373 4.796 -5.185 1.00 0.00 68 SER A O 16
ATOM 22007 N N . ILE A 1 69 ? 4.978 4.657 -3.690 1.00 0.00 69 ILE A N 16
ATOM 22008 C CA . ILE A 1 69 ? 4.009 4.572 -2.569 1.00 0.00 69 ILE A CA 16
ATOM 22009 C C . ILE A 1 69 ? 3.125 5.823 -2.547 1.00 0.00 69 ILE A C 16
ATOM 22010 O O . ILE A 1 69 ? 1.951 5.760 -2.240 1.00 0.00 69 ILE A O 16
ATOM 22026 N N . ARG A 1 70 ? 3.683 6.962 -2.856 1.00 0.00 70 ARG A N 16
ATOM 22027 C CA . ARG A 1 70 ? 2.878 8.218 -2.838 1.00 0.00 70 ARG A CA 16
ATOM 22028 C C . ARG A 1 70 ? 1.730 8.123 -3.846 1.00 0.00 70 ARG A C 16
ATOM 22029 O O . ARG A 1 70 ? 0.641 8.603 -3.602 1.00 0.00 70 ARG A O 16
ATOM 22050 N N . SER A 1 71 ? 1.959 7.515 -4.977 1.00 0.00 71 SER A N 16
ATOM 22051 C CA . SER A 1 71 ? 0.876 7.403 -5.991 1.00 0.00 71 SER A CA 16
ATOM 22052 C C . SER A 1 71 ? -0.315 6.658 -5.385 1.00 0.00 71 SER A C 16
ATOM 22053 O O . SER A 1 71 ? -1.457 7.015 -5.598 1.00 0.00 71 SER A O 16
ATOM 22061 N N . ILE A 1 72 ? -0.058 5.628 -4.628 1.00 0.00 72 ILE A N 16
ATOM 22062 C CA . ILE A 1 72 ? -1.165 4.864 -4.004 1.00 0.00 72 ILE A CA 16
ATOM 22063 C C . ILE A 1 72 ? -1.903 5.759 -3.008 1.00 0.00 72 ILE A C 16
ATOM 22064 O O . ILE A 1 72 ? -3.112 5.713 -2.891 1.00 0.00 72 ILE A O 16
ATOM 22080 N N . ASP A 1 73 ? -1.181 6.573 -2.287 1.00 0.00 73 ASP A N 16
ATOM 22081 C CA . ASP A 1 73 ? -1.834 7.470 -1.293 1.00 0.00 73 ASP A CA 16
ATOM 22082 C C . ASP A 1 73 ? -2.872 8.348 -1.990 1.00 0.00 73 ASP A C 16
ATOM 22083 O O . ASP A 1 73 ? -3.936 8.602 -1.462 1.00 0.00 73 ASP A O 16
ATOM 22092 N N . ALA A 1 74 ? -2.577 8.817 -3.171 1.00 0.00 74 ALA A N 16
ATOM 22093 C CA . ALA A 1 74 ? -3.560 9.679 -3.884 1.00 0.00 74 ALA A CA 16
ATOM 22094 C C . ALA A 1 74 ? -4.816 8.869 -4.195 1.00 0.00 74 ALA A C 16
ATOM 22095 O O . ALA A 1 74 ? -5.925 9.324 -3.995 1.00 0.00 74 ALA A O 16
ATOM 22102 N N . PHE A 1 75 ? -4.655 7.668 -4.674 1.00 0.00 75 PHE A N 16
ATOM 22103 C CA . PHE A 1 75 ? -5.845 6.830 -4.987 1.00 0.00 75 PHE A CA 16
ATOM 22104 C C . PHE A 1 75 ? -6.584 6.500 -3.689 1.00 0.00 75 PHE A C 16
ATOM 22105 O O . PHE A 1 75 ? -7.789 6.627 -3.597 1.00 0.00 75 PHE A O 16
ATOM 22122 N N . VAL A 1 76 ? -5.866 6.076 -2.685 1.00 0.00 76 VAL A N 16
ATOM 22123 C CA . VAL A 1 76 ? -6.511 5.735 -1.393 1.00 0.00 76 VAL A CA 16
ATOM 22124 C C . VAL A 1 76 ? -7.109 6.994 -0.762 1.00 0.00 76 VAL A C 16
ATOM 22125 O O . VAL A 1 76 ? -8.192 6.968 -0.217 1.00 0.00 76 VAL A O 16
ATOM 22138 N N . VAL A 1 77 ? -6.412 8.097 -0.827 1.00 0.00 77 VAL A N 16
ATOM 22139 C CA . VAL A 1 77 ? -6.943 9.347 -0.227 1.00 0.00 77 VAL A CA 16
ATOM 22140 C C . VAL A 1 77 ? -8.253 9.735 -0.913 1.00 0.00 77 VAL A C 16
ATOM 22141 O O . VAL A 1 77 ? -9.199 10.153 -0.276 1.00 0.00 77 VAL A O 16
ATOM 22154 N N . GLY A 1 78 ? -8.315 9.604 -2.209 1.00 0.00 78 GLY A N 16
ATOM 22155 C CA . GLY A 1 78 ? -9.562 9.968 -2.935 1.00 0.00 78 GLY A CA 16
ATOM 22156 C C . GLY A 1 78 ? -10.737 9.152 -2.393 1.00 0.00 78 GLY A C 16
ATOM 22157 O O . GLY A 1 78 ? -11.850 9.633 -2.309 1.00 0.00 78 GLY A O 16
ATOM 22161 N N . ALA A 1 79 ? -10.505 7.919 -2.031 1.00 0.00 79 ALA A N 16
ATOM 22162 C CA . ALA A 1 79 ? -11.620 7.081 -1.505 1.00 0.00 79 ALA A CA 16
ATOM 22163 C C . ALA A 1 79 ? -11.687 7.190 0.019 1.00 0.00 79 ALA A C 16
ATOM 22164 O O . ALA A 1 79 ? -12.733 7.431 0.588 1.00 0.00 79 ALA A O 16
ATOM 22171 N N . THR A 1 80 ? -10.581 7.013 0.685 1.00 0.00 80 THR A N 16
ATOM 22172 C CA . THR A 1 80 ? -10.583 7.104 2.172 1.00 0.00 80 THR A CA 16
ATOM 22173 C C . THR A 1 80 ? -9.235 7.643 2.658 1.00 0.00 80 THR A C 16
ATOM 22174 O O . THR A 1 80 ? -8.212 7.441 2.034 1.00 0.00 80 THR A O 16
ATOM 22185 N N . THR A 1 81 ? -9.227 8.324 3.769 1.00 0.00 81 THR A N 16
ATOM 22186 C CA . THR A 1 81 ? -7.949 8.875 4.299 1.00 0.00 81 THR A CA 16
ATOM 22187 C C . THR A 1 81 ? -7.921 8.727 5.827 1.00 0.00 81 THR A C 16
ATOM 22188 O O . THR A 1 81 ? -8.347 9.610 6.545 1.00 0.00 81 THR A O 16
ATOM 22199 N N . PRO A 1 82 ? -7.428 7.619 6.324 1.00 0.00 82 PRO A N 16
ATOM 22200 C CA . PRO A 1 82 ? -7.354 7.360 7.788 1.00 0.00 82 PRO A CA 16
ATOM 22201 C C . PRO A 1 82 ? -6.101 7.986 8.432 1.00 0.00 82 PRO A C 16
ATOM 22202 O O . PRO A 1 82 ? -5.001 7.790 7.954 1.00 0.00 82 PRO A O 16
ATOM 22213 N N . PRO A 1 83 ? -6.254 8.729 9.507 1.00 0.00 83 PRO A N 16
ATOM 22214 C CA . PRO A 1 83 ? -5.100 9.371 10.201 1.00 0.00 83 PRO A CA 16
ATOM 22215 C C . PRO A 1 83 ? -4.286 8.366 11.023 1.00 0.00 83 PRO A C 16
ATOM 22216 O O . PRO A 1 83 ? -4.815 7.399 11.534 1.00 0.00 83 PRO A O 16
ATOM 22227 N N . VAL A 1 84 ? -3.006 8.590 11.157 1.00 0.00 84 VAL A N 16
ATOM 22228 C CA . VAL A 1 84 ? -2.160 7.651 11.950 1.00 0.00 84 VAL A CA 16
ATOM 22229 C C . VAL A 1 84 ? -1.290 8.447 12.925 1.00 0.00 84 VAL A C 16
ATOM 22230 O O . VAL A 1 84 ? -0.743 9.477 12.583 1.00 0.00 84 VAL A O 16
ATOM 22243 N N . GLU A 1 85 ? -1.154 7.979 14.135 1.00 0.00 85 GLU A N 16
ATOM 22244 C CA . GLU A 1 85 ? -0.315 8.711 15.125 1.00 0.00 85 GLU A CA 16
ATOM 22245 C C . GLU A 1 85 ? 1.145 8.696 14.668 1.00 0.00 85 GLU A C 16
ATOM 22246 O O . GLU A 1 85 ? 1.857 9.672 14.798 1.00 0.00 85 GLU A O 16
ATOM 22258 N N . ALA A 1 86 ? 1.597 7.594 14.132 1.00 0.00 86 ALA A N 16
ATOM 22259 C CA . ALA A 1 86 ? 3.011 7.516 13.666 1.00 0.00 86 ALA A CA 16
ATOM 22260 C C . ALA A 1 86 ? 3.155 6.373 12.660 1.00 0.00 86 ALA A C 16
ATOM 22261 O O . ALA A 1 86 ? 2.407 5.415 12.683 1.00 0.00 86 ALA A O 16
ATOM 22268 N N . LYS A 1 87 ? 4.112 6.462 11.777 1.00 0.00 87 LYS A N 16
ATOM 22269 C CA . LYS A 1 87 ? 4.303 5.376 10.774 1.00 0.00 87 LYS A CA 16
ATOM 22270 C C . LYS A 1 87 ? 4.566 4.055 11.498 1.00 0.00 87 LYS A C 16
ATOM 22271 O O . LYS A 1 87 ? 4.109 3.007 11.085 1.00 0.00 87 LYS A O 16
ATOM 22290 N N . LEU A 1 88 ? 5.301 4.096 12.576 1.00 0.00 88 LEU A N 16
ATOM 22291 C CA . LEU A 1 88 ? 5.596 2.844 13.327 1.00 0.00 88 LEU A CA 16
ATOM 22292 C C . LEU A 1 88 ? 4.694 2.764 14.561 1.00 0.00 88 LEU A C 16
ATOM 22293 O O . LEU A 1 88 ? 4.564 3.713 15.308 1.00 0.00 88 LEU A O 16
ATOM 22309 N N . GLN A 1 89 ? 4.069 1.639 14.779 1.00 0.00 89 GLN A N 16
ATOM 22310 C CA . GLN A 1 89 ? 3.176 1.498 15.963 1.00 0.00 89 GLN A CA 16
ATOM 22311 C C . GLN A 1 89 ? 3.839 2.139 17.184 1.00 0.00 89 GLN A C 16
ATOM 22312 O O . GLN A 1 89 ? 3.131 2.431 18.134 1.00 0.00 89 GLN A O 16
ATOM 22369 N N . MET A 1 1 ? 0.094 12.046 2.654 1.00 0.00 1 MET A N 17
ATOM 22370 C CA . MET A 1 1 ? 0.527 10.923 3.532 1.00 0.00 1 MET A CA 17
ATOM 22371 C C . MET A 1 1 ? -0.497 10.723 4.649 1.00 0.00 1 MET A C 17
ATOM 22372 O O . MET A 1 1 ? -0.173 10.272 5.729 1.00 0.00 1 MET A O 17
ATOM 22388 N N . GLN A 1 2 ? -1.731 11.056 4.396 1.00 0.00 2 GLN A N 17
ATOM 22389 C CA . GLN A 1 2 ? -2.775 10.885 5.444 1.00 0.00 2 GLN A CA 17
ATOM 22390 C C . GLN A 1 2 ? -2.855 9.411 5.847 1.00 0.00 2 GLN A C 17
ATOM 22391 O O . GLN A 1 2 ? -3.034 9.084 7.003 1.00 0.00 2 GLN A O 17
ATOM 22405 N N . HIS A 1 3 ? -2.724 8.522 4.898 1.00 0.00 3 HIS A N 17
ATOM 22406 C CA . HIS A 1 3 ? -2.793 7.066 5.215 1.00 0.00 3 HIS A CA 17
ATOM 22407 C C . HIS A 1 3 ? -1.522 6.371 4.725 1.00 0.00 3 HIS A C 17
ATOM 22408 O O . HIS A 1 3 ? -1.430 5.162 4.719 1.00 0.00 3 HIS A O 17
ATOM 22423 N N . ALA A 1 4 ? -0.543 7.119 4.308 1.00 0.00 4 ALA A N 17
ATOM 22424 C CA . ALA A 1 4 ? 0.710 6.483 3.815 1.00 0.00 4 ALA A CA 17
ATOM 22425 C C . ALA A 1 4 ? 1.332 5.636 4.929 1.00 0.00 4 ALA A C 17
ATOM 22426 O O . ALA A 1 4 ? 1.953 4.623 4.676 1.00 0.00 4 ALA A O 17
ATOM 22433 N N . SER A 1 5 ? 1.183 6.047 6.159 1.00 0.00 5 SER A N 17
ATOM 22434 C CA . SER A 1 5 ? 1.780 5.268 7.281 1.00 0.00 5 SER A CA 17
ATOM 22435 C C . SER A 1 5 ? 1.173 3.863 7.342 1.00 0.00 5 SER A C 17
ATOM 22436 O O . SER A 1 5 ? 1.878 2.882 7.469 1.00 0.00 5 SER A O 17
ATOM 22444 N N . VAL A 1 6 ? -0.123 3.753 7.251 1.00 0.00 6 VAL A N 17
ATOM 22445 C CA . VAL A 1 6 ? -0.753 2.402 7.303 1.00 0.00 6 VAL A CA 17
ATOM 22446 C C . VAL A 1 6 ? -0.371 1.618 6.048 1.00 0.00 6 VAL A C 17
ATOM 22447 O O . VAL A 1 6 ? -0.179 0.421 6.090 1.00 0.00 6 VAL A O 17
ATOM 22460 N N . ILE A 1 7 ? -0.259 2.281 4.932 1.00 0.00 7 ILE A N 17
ATOM 22461 C CA . ILE A 1 7 ? 0.114 1.570 3.679 1.00 0.00 7 ILE A CA 17
ATOM 22462 C C . ILE A 1 7 ? 1.471 0.887 3.864 1.00 0.00 7 ILE A C 17
ATOM 22463 O O . ILE A 1 7 ? 1.626 -0.285 3.591 1.00 0.00 7 ILE A O 17
ATOM 22479 N N . ALA A 1 8 ? 2.451 1.606 4.336 1.00 0.00 8 ALA A N 17
ATOM 22480 C CA . ALA A 1 8 ? 3.791 0.986 4.547 1.00 0.00 8 ALA A CA 17
ATOM 22481 C C . ALA A 1 8 ? 3.665 -0.109 5.599 1.00 0.00 8 ALA A C 17
ATOM 22482 O O . ALA A 1 8 ? 4.135 -1.214 5.425 1.00 0.00 8 ALA A O 17
ATOM 22489 N N . GLN A 1 9 ? 3.019 0.193 6.687 1.00 0.00 9 GLN A N 17
ATOM 22490 C CA . GLN A 1 9 ? 2.840 -0.821 7.760 1.00 0.00 9 GLN A CA 17
ATOM 22491 C C . GLN A 1 9 ? 2.024 -1.996 7.222 1.00 0.00 9 GLN A C 17
ATOM 22492 O O . GLN A 1 9 ? 2.279 -3.139 7.536 1.00 0.00 9 GLN A O 17
ATOM 22506 N N . PHE A 1 10 ? 1.035 -1.716 6.426 1.00 0.00 10 PHE A N 17
ATOM 22507 C CA . PHE A 1 10 ? 0.180 -2.804 5.877 1.00 0.00 10 PHE A CA 17
ATOM 22508 C C . PHE A 1 10 ? 0.993 -3.713 4.950 1.00 0.00 10 PHE A C 17
ATOM 22509 O O . PHE A 1 10 ? 0.981 -4.920 5.084 1.00 0.00 10 PHE A O 17
ATOM 22526 N N . VAL A 1 11 ? 1.683 -3.146 4.002 1.00 0.00 11 VAL A N 17
ATOM 22527 C CA . VAL A 1 11 ? 2.478 -3.979 3.057 1.00 0.00 11 VAL A CA 17
ATOM 22528 C C . VAL A 1 11 ? 3.737 -4.525 3.740 1.00 0.00 11 VAL A C 17
ATOM 22529 O O . VAL A 1 11 ? 4.076 -5.682 3.596 1.00 0.00 11 VAL A O 17
ATOM 22542 N N . VAL A 1 12 ? 4.437 -3.703 4.473 1.00 0.00 12 VAL A N 17
ATOM 22543 C CA . VAL A 1 12 ? 5.682 -4.174 5.151 1.00 0.00 12 VAL A CA 17
ATOM 22544 C C . VAL A 1 12 ? 5.357 -5.299 6.133 1.00 0.00 12 VAL A C 17
ATOM 22545 O O . VAL A 1 12 ? 6.128 -6.221 6.309 1.00 0.00 12 VAL A O 17
ATOM 22558 N N . GLU A 1 13 ? 4.229 -5.232 6.778 1.00 0.00 13 GLU A N 17
ATOM 22559 C CA . GLU A 1 13 ? 3.872 -6.301 7.751 1.00 0.00 13 GLU A CA 17
ATOM 22560 C C . GLU A 1 13 ? 3.876 -7.650 7.037 1.00 0.00 13 GLU A C 17
ATOM 22561 O O . GLU A 1 13 ? 4.274 -8.656 7.587 1.00 0.00 13 GLU A O 17
ATOM 22573 N N . GLU A 1 14 ? 3.432 -7.677 5.815 1.00 0.00 14 GLU A N 17
ATOM 22574 C CA . GLU A 1 14 ? 3.404 -8.958 5.061 1.00 0.00 14 GLU A CA 17
ATOM 22575 C C . GLU A 1 14 ? 4.831 -9.430 4.762 1.00 0.00 14 GLU A C 17
ATOM 22576 O O . GLU A 1 14 ? 5.118 -10.610 4.777 1.00 0.00 14 GLU A O 17
ATOM 22588 N N . PHE A 1 15 ? 5.723 -8.523 4.467 1.00 0.00 15 PHE A N 17
ATOM 22589 C CA . PHE A 1 15 ? 7.121 -8.937 4.143 1.00 0.00 15 PHE A CA 17
ATOM 22590 C C . PHE A 1 15 ? 7.989 -8.954 5.405 1.00 0.00 15 PHE A C 17
ATOM 22591 O O . PHE A 1 15 ? 8.585 -9.959 5.739 1.00 0.00 15 PHE A O 17
ATOM 22608 N N . LEU A 1 16 ? 8.088 -7.844 6.093 1.00 0.00 16 LEU A N 17
ATOM 22609 C CA . LEU A 1 16 ? 8.947 -7.797 7.315 1.00 0.00 16 LEU A CA 17
ATOM 22610 C C . LEU A 1 16 ? 8.166 -7.221 8.504 1.00 0.00 16 LEU A C 17
ATOM 22611 O O . LEU A 1 16 ? 8.258 -6.050 8.814 1.00 0.00 16 LEU A O 17
ATOM 22627 N N . PRO A 1 17 ? 7.411 -8.048 9.174 1.00 0.00 17 PRO A N 17
ATOM 22628 C CA . PRO A 1 17 ? 6.616 -7.640 10.356 1.00 0.00 17 PRO A CA 17
ATOM 22629 C C . PRO A 1 17 ? 7.415 -7.758 11.659 1.00 0.00 17 PRO A C 17
ATOM 22630 O O . PRO A 1 17 ? 7.097 -7.133 12.651 1.00 0.00 17 PRO A O 17
ATOM 22641 N N . ASP A 1 18 ? 8.454 -8.553 11.664 1.00 0.00 18 ASP A N 17
ATOM 22642 C CA . ASP A 1 18 ? 9.268 -8.702 12.900 1.00 0.00 18 ASP A CA 17
ATOM 22643 C C . ASP A 1 18 ? 10.147 -7.464 13.057 1.00 0.00 18 ASP A C 17
ATOM 22644 O O . ASP A 1 18 ? 10.832 -7.289 14.046 1.00 0.00 18 ASP A O 17
ATOM 22653 N N . VAL A 1 19 ? 10.106 -6.596 12.088 1.00 0.00 19 VAL A N 17
ATOM 22654 C CA . VAL A 1 19 ? 10.904 -5.343 12.153 1.00 0.00 19 VAL A CA 17
ATOM 22655 C C . VAL A 1 19 ? 9.928 -4.175 12.246 1.00 0.00 19 VAL A C 17
ATOM 22656 O O . VAL A 1 19 ? 8.869 -4.203 11.651 1.00 0.00 19 VAL A O 17
ATOM 22669 N N . ALA A 1 20 ? 10.247 -3.153 12.988 1.00 0.00 20 ALA A N 17
ATOM 22670 C CA . ALA A 1 20 ? 9.292 -2.020 13.095 1.00 0.00 20 ALA A CA 17
ATOM 22671 C C . ALA A 1 20 ? 9.078 -1.423 11.695 1.00 0.00 20 ALA A C 17
ATOM 22672 O O . ALA A 1 20 ? 9.997 -0.897 11.105 1.00 0.00 20 ALA A O 17
ATOM 22679 N N . PRO A 1 21 ? 7.879 -1.491 11.157 1.00 0.00 21 PRO A N 17
ATOM 22680 C CA . PRO A 1 21 ? 7.600 -0.931 9.808 1.00 0.00 21 PRO A CA 17
ATOM 22681 C C . PRO A 1 21 ? 7.803 0.587 9.777 1.00 0.00 21 PRO A C 17
ATOM 22682 O O . PRO A 1 21 ? 8.049 1.171 8.741 1.00 0.00 21 PRO A O 17
ATOM 22693 N N . ALA A 1 22 ? 7.705 1.225 10.911 1.00 0.00 22 ALA A N 17
ATOM 22694 C CA . ALA A 1 22 ? 7.896 2.702 10.962 1.00 0.00 22 ALA A CA 17
ATOM 22695 C C . ALA A 1 22 ? 9.380 3.043 10.787 1.00 0.00 22 ALA A C 17
ATOM 22696 O O . ALA A 1 22 ? 9.738 4.176 10.535 1.00 0.00 22 ALA A O 17
ATOM 22703 N N . ASP A 1 23 ? 10.248 2.076 10.927 1.00 0.00 23 ASP A N 17
ATOM 22704 C CA . ASP A 1 23 ? 11.704 2.360 10.777 1.00 0.00 23 ASP A CA 17
ATOM 22705 C C . ASP A 1 23 ? 12.115 2.171 9.318 1.00 0.00 23 ASP A C 17
ATOM 22706 O O . ASP A 1 23 ? 13.283 2.171 8.985 1.00 0.00 23 ASP A O 17
ATOM 22715 N N . VAL A 1 24 ? 11.161 2.015 8.444 1.00 0.00 24 VAL A N 17
ATOM 22716 C CA . VAL A 1 24 ? 11.495 1.832 7.007 1.00 0.00 24 VAL A CA 17
ATOM 22717 C C . VAL A 1 24 ? 11.434 3.191 6.315 1.00 0.00 24 VAL A C 17
ATOM 22718 O O . VAL A 1 24 ? 10.530 3.972 6.540 1.00 0.00 24 VAL A O 17
ATOM 22731 N N . ASP A 1 25 ? 12.391 3.489 5.483 1.00 0.00 25 ASP A N 17
ATOM 22732 C CA . ASP A 1 25 ? 12.382 4.806 4.794 1.00 0.00 25 ASP A CA 17
ATOM 22733 C C . ASP A 1 25 ? 11.155 4.894 3.888 1.00 0.00 25 ASP A C 17
ATOM 22734 O O . ASP A 1 25 ? 11.228 4.650 2.700 1.00 0.00 25 ASP A O 17
ATOM 22743 N N . VAL A 1 26 ? 10.023 5.245 4.439 1.00 0.00 26 VAL A N 17
ATOM 22744 C CA . VAL A 1 26 ? 8.794 5.349 3.603 1.00 0.00 26 VAL A CA 17
ATOM 22745 C C . VAL A 1 26 ? 9.002 6.421 2.530 1.00 0.00 26 VAL A C 17
ATOM 22746 O O . VAL A 1 26 ? 8.110 6.729 1.764 1.00 0.00 26 VAL A O 17
ATOM 22759 N N . ASP A 1 27 ? 10.180 6.981 2.459 1.00 0.00 27 ASP A N 17
ATOM 22760 C CA . ASP A 1 27 ? 10.455 8.019 1.427 1.00 0.00 27 ASP A CA 17
ATOM 22761 C C . ASP A 1 27 ? 11.184 7.363 0.254 1.00 0.00 27 ASP A C 17
ATOM 22762 O O . ASP A 1 27 ? 11.615 8.018 -0.674 1.00 0.00 27 ASP A O 17
ATOM 22771 N N . LEU A 1 28 ? 11.323 6.066 0.297 1.00 0.00 28 LEU A N 17
ATOM 22772 C CA . LEU A 1 28 ? 12.023 5.343 -0.800 1.00 0.00 28 LEU A CA 17
ATOM 22773 C C . LEU A 1 28 ? 10.994 4.780 -1.773 1.00 0.00 28 LEU A C 17
ATOM 22774 O O . LEU A 1 28 ? 9.984 4.235 -1.374 1.00 0.00 28 LEU A O 17
ATOM 22790 N N . ASP A 1 29 ? 11.244 4.889 -3.046 1.00 0.00 29 ASP A N 17
ATOM 22791 C CA . ASP A 1 29 ? 10.275 4.337 -4.023 1.00 0.00 29 ASP A CA 17
ATOM 22792 C C . ASP A 1 29 ? 10.169 2.832 -3.784 1.00 0.00 29 ASP A C 17
ATOM 22793 O O . ASP A 1 29 ? 11.148 2.115 -3.840 1.00 0.00 29 ASP A O 17
ATOM 22802 N N . LEU A 1 30 ? 8.995 2.350 -3.501 1.00 0.00 30 LEU A N 17
ATOM 22803 C CA . LEU A 1 30 ? 8.835 0.895 -3.237 1.00 0.00 30 LEU A CA 17
ATOM 22804 C C . LEU A 1 30 ? 9.097 0.106 -4.520 1.00 0.00 30 LEU A C 17
ATOM 22805 O O . LEU A 1 30 ? 8.879 -1.088 -4.579 1.00 0.00 30 LEU A O 17
ATOM 22821 N N . VAL A 1 31 ? 9.561 0.758 -5.551 1.00 0.00 31 VAL A N 17
ATOM 22822 C CA . VAL A 1 31 ? 9.829 0.030 -6.821 1.00 0.00 31 VAL A CA 17
ATOM 22823 C C . VAL A 1 31 ? 10.728 -1.168 -6.525 1.00 0.00 31 VAL A C 17
ATOM 22824 O O . VAL A 1 31 ? 10.552 -2.238 -7.072 1.00 0.00 31 VAL A O 17
ATOM 22837 N N . ASP A 1 32 ? 11.673 -1.008 -5.642 1.00 0.00 32 ASP A N 17
ATOM 22838 C CA . ASP A 1 32 ? 12.556 -2.154 -5.295 1.00 0.00 32 ASP A CA 17
ATOM 22839 C C . ASP A 1 32 ? 11.673 -3.255 -4.712 1.00 0.00 32 ASP A C 17
ATOM 22840 O O . ASP A 1 32 ? 11.903 -4.432 -4.908 1.00 0.00 32 ASP A O 17
ATOM 22849 N N . ASN A 1 33 ? 10.644 -2.862 -4.013 1.00 0.00 33 ASN A N 17
ATOM 22850 C CA . ASN A 1 33 ? 9.702 -3.847 -3.423 1.00 0.00 33 ASN A CA 17
ATOM 22851 C C . ASN A 1 33 ? 8.644 -4.185 -4.468 1.00 0.00 33 ASN A C 17
ATOM 22852 O O . ASN A 1 33 ? 7.592 -4.708 -4.157 1.00 0.00 33 ASN A O 17
ATOM 22863 N N . GLY A 1 34 ? 8.917 -3.865 -5.706 1.00 0.00 34 GLY A N 17
ATOM 22864 C CA . GLY A 1 34 ? 7.941 -4.144 -6.797 1.00 0.00 34 GLY A CA 17
ATOM 22865 C C . GLY A 1 34 ? 7.330 -5.529 -6.595 1.00 0.00 34 GLY A C 17
ATOM 22866 O O . GLY A 1 34 ? 6.327 -5.868 -7.186 1.00 0.00 34 GLY A O 17
ATOM 22870 N N . VAL A 1 35 ? 7.916 -6.330 -5.755 1.00 0.00 35 VAL A N 17
ATOM 22871 C CA . VAL A 1 35 ? 7.346 -7.682 -5.516 1.00 0.00 35 VAL A CA 17
ATOM 22872 C C . VAL A 1 35 ? 5.859 -7.528 -5.192 1.00 0.00 35 VAL A C 17
ATOM 22873 O O . VAL A 1 35 ? 5.035 -8.327 -5.592 1.00 0.00 35 VAL A O 17
ATOM 22886 N N . ILE A 1 36 ? 5.515 -6.499 -4.469 1.00 0.00 36 ILE A N 17
ATOM 22887 C CA . ILE A 1 36 ? 4.087 -6.271 -4.107 1.00 0.00 36 ILE A CA 17
ATOM 22888 C C . ILE A 1 36 ? 3.289 -5.845 -5.341 1.00 0.00 36 ILE A C 17
ATOM 22889 O O . ILE A 1 36 ? 2.088 -6.001 -5.401 1.00 0.00 36 ILE A O 17
ATOM 22905 N N . ASP A 1 37 ? 3.943 -5.279 -6.308 1.00 0.00 37 ASP A N 17
ATOM 22906 C CA . ASP A 1 37 ? 3.224 -4.804 -7.526 1.00 0.00 37 ASP A CA 17
ATOM 22907 C C . ASP A 1 37 ? 2.466 -5.951 -8.199 1.00 0.00 37 ASP A C 17
ATOM 22908 O O . ASP A 1 37 ? 1.451 -5.736 -8.832 1.00 0.00 37 ASP A O 17
ATOM 22917 N N . SER A 1 38 ? 2.955 -7.159 -8.101 1.00 0.00 38 SER A N 17
ATOM 22918 C CA . SER A 1 38 ? 2.259 -8.296 -8.772 1.00 0.00 38 SER A CA 17
ATOM 22919 C C . SER A 1 38 ? 1.648 -9.254 -7.744 1.00 0.00 38 SER A C 17
ATOM 22920 O O . SER A 1 38 ? 0.447 -9.425 -7.684 1.00 0.00 38 SER A O 17
ATOM 22927 N N . LEU A 1 39 ? 2.459 -9.898 -6.954 1.00 0.00 39 LEU A N 17
ATOM 22928 C CA . LEU A 1 39 ? 1.911 -10.862 -5.957 1.00 0.00 39 LEU A CA 17
ATOM 22929 C C . LEU A 1 39 ? 1.121 -10.125 -4.877 1.00 0.00 39 LEU A C 17
ATOM 22930 O O . LEU A 1 39 ? -0.001 -10.473 -4.568 1.00 0.00 39 LEU A O 17
ATOM 22946 N N . GLY A 1 40 ? 1.698 -9.115 -4.296 1.00 0.00 40 GLY A N 17
ATOM 22947 C CA . GLY A 1 40 ? 0.982 -8.360 -3.230 1.00 0.00 40 GLY A CA 17
ATOM 22948 C C . GLY A 1 40 ? -0.168 -7.559 -3.838 1.00 0.00 40 GLY A C 17
ATOM 22949 O O . GLY A 1 40 ? -1.224 -7.425 -3.253 1.00 0.00 40 GLY A O 17
ATOM 22953 N N . LEU A 1 41 ? 0.034 -7.018 -5.005 1.00 0.00 41 LEU A N 17
ATOM 22954 C CA . LEU A 1 41 ? -1.039 -6.215 -5.651 1.00 0.00 41 LEU A CA 17
ATOM 22955 C C . LEU A 1 41 ? -2.283 -7.078 -5.832 1.00 0.00 41 LEU A C 17
ATOM 22956 O O . LEU A 1 41 ? -3.392 -6.641 -5.603 1.00 0.00 41 LEU A O 17
ATOM 22972 N N . LEU A 1 42 ? -2.110 -8.305 -6.230 1.00 0.00 42 LEU A N 17
ATOM 22973 C CA . LEU A 1 42 ? -3.293 -9.189 -6.412 1.00 0.00 42 LEU A CA 17
ATOM 22974 C C . LEU A 1 42 ? -3.979 -9.376 -5.058 1.00 0.00 42 LEU A C 17
ATOM 22975 O O . LEU A 1 42 ? -5.187 -9.300 -4.945 1.00 0.00 42 LEU A O 17
ATOM 22991 N N . LYS A 1 43 ? -3.213 -9.609 -4.028 1.00 0.00 43 LYS A N 17
ATOM 22992 C CA . LYS A 1 43 ? -3.808 -9.790 -2.678 1.00 0.00 43 LYS A CA 17
ATOM 22993 C C . LYS A 1 43 ? -4.398 -8.463 -2.190 1.00 0.00 43 LYS A C 17
ATOM 22994 O O . LYS A 1 43 ? -5.416 -8.430 -1.528 1.00 0.00 43 LYS A O 17
ATOM 23013 N N . VAL A 1 44 ? -3.756 -7.370 -2.504 1.00 0.00 44 VAL A N 17
ATOM 23014 C CA . VAL A 1 44 ? -4.264 -6.043 -2.051 1.00 0.00 44 VAL A CA 17
ATOM 23015 C C . VAL A 1 44 ? -5.647 -5.775 -2.647 1.00 0.00 44 VAL A C 17
ATOM 23016 O O . VAL A 1 44 ? -6.554 -5.347 -1.963 1.00 0.00 44 VAL A O 17
ATOM 23029 N N . ILE A 1 45 ? -5.815 -6.018 -3.914 1.00 0.00 45 ILE A N 17
ATOM 23030 C CA . ILE A 1 45 ? -7.138 -5.774 -4.548 1.00 0.00 45 ILE A CA 17
ATOM 23031 C C . ILE A 1 45 ? -8.192 -6.658 -3.879 1.00 0.00 45 ILE A C 17
ATOM 23032 O O . ILE A 1 45 ? -9.266 -6.208 -3.532 1.00 0.00 45 ILE A O 17
ATOM 23048 N N . ALA A 1 46 ? -7.892 -7.913 -3.698 1.00 0.00 46 ALA A N 17
ATOM 23049 C CA . ALA A 1 46 ? -8.873 -8.830 -3.055 1.00 0.00 46 ALA A CA 17
ATOM 23050 C C . ALA A 1 46 ? -9.120 -8.390 -1.610 1.00 0.00 46 ALA A C 17
ATOM 23051 O O . ALA A 1 46 ? -10.230 -8.433 -1.119 1.00 0.00 46 ALA A O 17
ATOM 23058 N N . TRP A 1 47 ? -8.092 -7.971 -0.927 1.00 0.00 47 TRP A N 17
ATOM 23059 C CA . TRP A 1 47 ? -8.261 -7.532 0.486 1.00 0.00 47 TRP A CA 17
ATOM 23060 C C . TRP A 1 47 ? -8.941 -6.164 0.529 1.00 0.00 47 TRP A C 17
ATOM 23061 O O . TRP A 1 47 ? -9.796 -5.911 1.354 1.00 0.00 47 TRP A O 17
ATOM 23082 N N . LEU A 1 48 ? -8.562 -5.274 -0.346 1.00 0.00 48 LEU A N 17
ATOM 23083 C CA . LEU A 1 48 ? -9.182 -3.922 -0.342 1.00 0.00 48 LEU A CA 17
ATOM 23084 C C . LEU A 1 48 ? -10.694 -4.053 -0.526 1.00 0.00 48 LEU A C 17
ATOM 23085 O O . LEU A 1 48 ? -11.470 -3.448 0.187 1.00 0.00 48 LEU A O 17
ATOM 23101 N N . GLU A 1 49 ? -11.120 -4.850 -1.465 1.00 0.00 49 GLU A N 17
ATOM 23102 C CA . GLU A 1 49 ? -12.583 -5.031 -1.676 1.00 0.00 49 GLU A CA 17
ATOM 23103 C C . GLU A 1 49 ? -13.176 -5.744 -0.463 1.00 0.00 49 GLU A C 17
ATOM 23104 O O . GLU A 1 49 ? -14.258 -5.431 -0.014 1.00 0.00 49 GLU A O 17
ATOM 23116 N N . ASP A 1 50 ? -12.473 -6.700 0.070 1.00 0.00 50 ASP A N 17
ATOM 23117 C CA . ASP A 1 50 ? -12.991 -7.437 1.254 1.00 0.00 50 ASP A CA 17
ATOM 23118 C C . ASP A 1 50 ? -13.094 -6.501 2.461 1.00 0.00 50 ASP A C 17
ATOM 23119 O O . ASP A 1 50 ? -14.044 -6.546 3.217 1.00 0.00 50 ASP A O 17
ATOM 23128 N N . ARG A 1 51 ? -12.108 -5.671 2.661 1.00 0.00 51 ARG A N 17
ATOM 23129 C CA . ARG A 1 51 ? -12.126 -4.751 3.835 1.00 0.00 51 ARG A CA 17
ATOM 23130 C C . ARG A 1 51 ? -13.292 -3.759 3.750 1.00 0.00 51 ARG A C 17
ATOM 23131 O O . ARG A 1 51 ? -13.966 -3.509 4.730 1.00 0.00 51 ARG A O 17
ATOM 23152 N N . PHE A 1 52 ? -13.529 -3.172 2.604 1.00 0.00 52 PHE A N 17
ATOM 23153 C CA . PHE A 1 52 ? -14.637 -2.184 2.494 1.00 0.00 52 PHE A CA 17
ATOM 23154 C C . PHE A 1 52 ? -15.821 -2.787 1.735 1.00 0.00 52 PHE A C 17
ATOM 23155 O O . PHE A 1 52 ? -16.888 -2.208 1.677 1.00 0.00 52 PHE A O 17
ATOM 23172 N N . GLY A 1 53 ? -15.651 -3.940 1.154 1.00 0.00 53 GLY A N 17
ATOM 23173 C CA . GLY A 1 53 ? -16.780 -4.563 0.406 1.00 0.00 53 GLY A CA 17
ATOM 23174 C C . GLY A 1 53 ? -17.047 -3.768 -0.874 1.00 0.00 53 GLY A C 17
ATOM 23175 O O . GLY A 1 53 ? -18.153 -3.745 -1.377 1.00 0.00 53 GLY A O 17
ATOM 23179 N N . ILE A 1 54 ? -16.047 -3.109 -1.401 1.00 0.00 54 ILE A N 17
ATOM 23180 C CA . ILE A 1 54 ? -16.250 -2.307 -2.645 1.00 0.00 54 ILE A CA 17
ATOM 23181 C C . ILE A 1 54 ? -15.408 -2.890 -3.782 1.00 0.00 54 ILE A C 17
ATOM 23182 O O . ILE A 1 54 ? -14.374 -3.484 -3.561 1.00 0.00 54 ILE A O 17
ATOM 23198 N N . ALA A 1 55 ? -15.841 -2.716 -4.999 1.00 0.00 55 ALA A N 17
ATOM 23199 C CA . ALA A 1 55 ? -15.068 -3.259 -6.150 1.00 0.00 55 ALA A CA 17
ATOM 23200 C C . ALA A 1 55 ? -13.686 -2.607 -6.190 1.00 0.00 55 ALA A C 17
ATOM 23201 O O . ALA A 1 55 ? -13.487 -1.517 -5.690 1.00 0.00 55 ALA A O 17
ATOM 23208 N N . ALA A 1 56 ? -12.727 -3.269 -6.775 1.00 0.00 56 ALA A N 17
ATOM 23209 C CA . ALA A 1 56 ? -11.356 -2.692 -6.840 1.00 0.00 56 ALA A CA 17
ATOM 23210 C C . ALA A 1 56 ? -11.425 -1.296 -7.465 1.00 0.00 56 ALA A C 17
ATOM 23211 O O . ALA A 1 56 ? -10.610 -0.440 -7.186 1.00 0.00 56 ALA A O 17
ATOM 23218 N N . ASP A 1 57 ? -12.396 -1.064 -8.308 1.00 0.00 57 ASP A N 17
ATOM 23219 C CA . ASP A 1 57 ? -12.531 0.273 -8.955 1.00 0.00 57 ASP A CA 17
ATOM 23220 C C . ASP A 1 57 ? -11.234 0.636 -9.680 1.00 0.00 57 ASP A C 17
ATOM 23221 O O . ASP A 1 57 ? -10.741 1.742 -9.573 1.00 0.00 57 ASP A O 17
ATOM 23230 N N . ASP A 1 58 ? -10.681 -0.283 -10.423 1.00 0.00 58 ASP A N 17
ATOM 23231 C CA . ASP A 1 58 ? -9.420 0.010 -11.162 1.00 0.00 58 ASP A CA 17
ATOM 23232 C C . ASP A 1 58 ? -9.546 -0.513 -12.595 1.00 0.00 58 ASP A C 17
ATOM 23233 O O . ASP A 1 58 ? -9.434 -1.696 -12.846 1.00 0.00 58 ASP A O 17
ATOM 23242 N N . VAL A 1 59 ? -9.788 0.359 -13.536 1.00 0.00 59 VAL A N 17
ATOM 23243 C CA . VAL A 1 59 ? -9.933 -0.091 -14.949 1.00 0.00 59 VAL A CA 17
ATOM 23244 C C . VAL A 1 59 ? -8.626 -0.728 -15.429 1.00 0.00 59 VAL A C 17
ATOM 23245 O O . VAL A 1 59 ? -8.627 -1.769 -16.056 1.00 0.00 59 VAL A O 17
ATOM 23258 N N . GLU A 1 60 ? -7.511 -0.115 -15.143 1.00 0.00 60 GLU A N 17
ATOM 23259 C CA . GLU A 1 60 ? -6.210 -0.694 -15.588 1.00 0.00 60 GLU A CA 17
ATOM 23260 C C . GLU A 1 60 ? -5.156 -0.500 -14.502 1.00 0.00 60 GLU A C 17
ATOM 23261 O O . GLU A 1 60 ? -5.130 0.505 -13.820 1.00 0.00 60 GLU A O 17
ATOM 23273 N N . LEU A 1 61 ? -4.289 -1.461 -14.334 1.00 0.00 61 LEU A N 17
ATOM 23274 C CA . LEU A 1 61 ? -3.237 -1.344 -13.290 1.00 0.00 61 LEU A CA 17
ATOM 23275 C C . LEU A 1 61 ? -1.880 -1.136 -13.969 1.00 0.00 61 LEU A C 17
ATOM 23276 O O . LEU A 1 61 ? -1.542 -1.822 -14.913 1.00 0.00 61 LEU A O 17
ATOM 23292 N N . SER A 1 62 ? -1.102 -0.196 -13.501 1.00 0.00 62 SER A N 17
ATOM 23293 C CA . SER A 1 62 ? 0.225 0.049 -14.124 1.00 0.00 62 SER A CA 17
ATOM 23294 C C . SER A 1 62 ? 1.283 0.230 -13.029 1.00 0.00 62 SER A C 17
ATOM 23295 O O . SER A 1 62 ? 0.978 0.633 -11.924 1.00 0.00 62 SER A O 17
ATOM 23303 N N . PRO A 1 63 ? 2.522 -0.060 -13.338 1.00 0.00 63 PRO A N 17
ATOM 23304 C CA . PRO A 1 63 ? 3.649 0.078 -12.369 1.00 0.00 63 PRO A CA 17
ATOM 23305 C C . PRO A 1 63 ? 3.849 1.529 -11.923 1.00 0.00 63 PRO A C 17
ATOM 23306 O O . PRO A 1 63 ? 4.351 1.798 -10.850 1.00 0.00 63 PRO A O 17
ATOM 23317 N N . GLU A 1 64 ? 3.463 2.465 -12.745 1.00 0.00 64 GLU A N 17
ATOM 23318 C CA . GLU A 1 64 ? 3.632 3.900 -12.383 1.00 0.00 64 GLU A CA 17
ATOM 23319 C C . GLU A 1 64 ? 2.877 4.203 -11.087 1.00 0.00 64 GLU A C 17
ATOM 23320 O O . GLU A 1 64 ? 3.272 5.048 -10.308 1.00 0.00 64 GLU A O 17
ATOM 23332 N N . HIS A 1 65 ? 1.783 3.532 -10.861 1.00 0.00 65 HIS A N 17
ATOM 23333 C CA . HIS A 1 65 ? 0.982 3.788 -9.629 1.00 0.00 65 HIS A CA 17
ATOM 23334 C C . HIS A 1 65 ? 1.710 3.280 -8.379 1.00 0.00 65 HIS A C 17
ATOM 23335 O O . HIS A 1 65 ? 1.480 3.760 -7.286 1.00 0.00 65 HIS A O 17
ATOM 23350 N N . PHE A 1 66 ? 2.557 2.297 -8.515 1.00 0.00 66 PHE A N 17
ATOM 23351 C CA . PHE A 1 66 ? 3.257 1.750 -7.313 1.00 0.00 66 PHE A CA 17
ATOM 23352 C C . PHE A 1 66 ? 4.681 2.303 -7.195 1.00 0.00 66 PHE A C 17
ATOM 23353 O O . PHE A 1 66 ? 5.446 1.872 -6.356 1.00 0.00 66 PHE A O 17
ATOM 23370 N N . ARG A 1 67 ? 5.054 3.247 -8.013 1.00 0.00 67 ARG A N 17
ATOM 23371 C CA . ARG A 1 67 ? 6.437 3.799 -7.912 1.00 0.00 67 ARG A CA 17
ATOM 23372 C C . ARG A 1 67 ? 6.663 4.399 -6.520 1.00 0.00 67 ARG A C 17
ATOM 23373 O O . ARG A 1 67 ? 7.744 4.316 -5.972 1.00 0.00 67 ARG A O 17
ATOM 23394 N N . SER A 1 68 ? 5.660 5.008 -5.944 1.00 0.00 68 SER A N 17
ATOM 23395 C CA . SER A 1 68 ? 5.840 5.612 -4.590 1.00 0.00 68 SER A CA 17
ATOM 23396 C C . SER A 1 68 ? 4.615 5.327 -3.716 1.00 0.00 68 SER A C 17
ATOM 23397 O O . SER A 1 68 ? 3.511 5.179 -4.200 1.00 0.00 68 SER A O 17
ATOM 23405 N N . ILE A 1 69 ? 4.809 5.257 -2.426 1.00 0.00 69 ILE A N 17
ATOM 23406 C CA . ILE A 1 69 ? 3.678 4.990 -1.500 1.00 0.00 69 ILE A CA 17
ATOM 23407 C C . ILE A 1 69 ? 2.690 6.160 -1.531 1.00 0.00 69 ILE A C 17
ATOM 23408 O O . ILE A 1 69 ? 1.494 5.979 -1.413 1.00 0.00 69 ILE A O 17
ATOM 23424 N N . ARG A 1 70 ? 3.183 7.360 -1.667 1.00 0.00 70 ARG A N 17
ATOM 23425 C CA . ARG A 1 70 ? 2.279 8.546 -1.680 1.00 0.00 70 ARG A CA 17
ATOM 23426 C C . ARG A 1 70 ? 1.288 8.446 -2.842 1.00 0.00 70 ARG A C 17
ATOM 23427 O O . ARG A 1 70 ? 0.143 8.836 -2.724 1.00 0.00 70 ARG A O 17
ATOM 23448 N N . SER A 1 71 ? 1.711 7.937 -3.965 1.00 0.00 71 SER A N 17
ATOM 23449 C CA . SER A 1 71 ? 0.777 7.832 -5.122 1.00 0.00 71 SER A CA 17
ATOM 23450 C C . SER A 1 71 ? -0.434 6.982 -4.728 1.00 0.00 71 SER A C 17
ATOM 23451 O O . SER A 1 71 ? -1.565 7.337 -4.992 1.00 0.00 71 SER A O 17
ATOM 23459 N N . ILE A 1 72 ? -0.206 5.862 -4.098 1.00 0.00 72 ILE A N 17
ATOM 23460 C CA . ILE A 1 72 ? -1.337 4.992 -3.687 1.00 0.00 72 ILE A CA 17
ATOM 23461 C C . ILE A 1 72 ? -2.150 5.676 -2.585 1.00 0.00 72 ILE A C 17
ATOM 23462 O O . ILE A 1 72 ? -3.363 5.618 -2.567 1.00 0.00 72 ILE A O 17
ATOM 23478 N N . ASP A 1 73 ? -1.488 6.312 -1.657 1.00 0.00 73 ASP A N 17
ATOM 23479 C CA . ASP A 1 73 ? -2.217 6.987 -0.546 1.00 0.00 73 ASP A CA 17
ATOM 23480 C C . ASP A 1 73 ? -3.170 8.048 -1.103 1.00 0.00 73 ASP A C 17
ATOM 23481 O O . ASP A 1 73 ? -4.274 8.213 -0.623 1.00 0.00 73 ASP A O 17
ATOM 23490 N N . ALA A 1 74 ? -2.754 8.776 -2.102 1.00 0.00 74 ALA A N 17
ATOM 23491 C CA . ALA A 1 74 ? -3.641 9.830 -2.669 1.00 0.00 74 ALA A CA 17
ATOM 23492 C C . ALA A 1 74 ? -4.871 9.189 -3.312 1.00 0.00 74 ALA A C 17
ATOM 23493 O O . ALA A 1 74 ? -5.984 9.640 -3.128 1.00 0.00 74 ALA A O 17
ATOM 23500 N N . PHE A 1 75 ? -4.682 8.143 -4.064 1.00 0.00 75 PHE A N 17
ATOM 23501 C CA . PHE A 1 75 ? -5.846 7.480 -4.715 1.00 0.00 75 PHE A CA 17
ATOM 23502 C C . PHE A 1 75 ? -6.791 6.933 -3.645 1.00 0.00 75 PHE A C 17
ATOM 23503 O O . PHE A 1 75 ? -7.992 7.097 -3.722 1.00 0.00 75 PHE A O 17
ATOM 23520 N N . VAL A 1 76 ? -6.260 6.281 -2.648 1.00 0.00 76 VAL A N 17
ATOM 23521 C CA . VAL A 1 76 ? -7.123 5.723 -1.579 1.00 0.00 76 VAL A CA 17
ATOM 23522 C C . VAL A 1 76 ? -7.816 6.859 -0.823 1.00 0.00 76 VAL A C 17
ATOM 23523 O O . VAL A 1 76 ? -8.990 6.789 -0.526 1.00 0.00 76 VAL A O 17
ATOM 23536 N N . VAL A 1 77 ? -7.101 7.906 -0.509 1.00 0.00 77 VAL A N 17
ATOM 23537 C CA . VAL A 1 77 ? -7.721 9.037 0.228 1.00 0.00 77 VAL A CA 17
ATOM 23538 C C . VAL A 1 77 ? -8.857 9.637 -0.602 1.00 0.00 77 VAL A C 17
ATOM 23539 O O . VAL A 1 77 ? -9.903 9.979 -0.087 1.00 0.00 77 VAL A O 17
ATOM 23552 N N . GLY A 1 78 ? -8.655 9.776 -1.881 1.00 0.00 78 GLY A N 17
ATOM 23553 C CA . GLY A 1 78 ? -9.713 10.364 -2.749 1.00 0.00 78 GLY A CA 17
ATOM 23554 C C . GLY A 1 78 ? -10.997 9.531 -2.671 1.00 0.00 78 GLY A C 17
ATOM 23555 O O . GLY A 1 78 ? -12.087 10.055 -2.784 1.00 0.00 78 GLY A O 17
ATOM 23559 N N . ALA A 1 79 ? -10.882 8.240 -2.497 1.00 0.00 79 ALA A N 17
ATOM 23560 C CA . ALA A 1 79 ? -12.106 7.389 -2.436 1.00 0.00 79 ALA A CA 17
ATOM 23561 C C . ALA A 1 79 ? -12.406 6.977 -0.994 1.00 0.00 79 ALA A C 17
ATOM 23562 O O . ALA A 1 79 ? -13.518 7.111 -0.523 1.00 0.00 79 ALA A O 17
ATOM 23569 N N . THR A 1 80 ? -11.429 6.469 -0.295 1.00 0.00 80 THR A N 17
ATOM 23570 C CA . THR A 1 80 ? -11.663 6.037 1.115 1.00 0.00 80 THR A CA 17
ATOM 23571 C C . THR A 1 80 ? -10.618 6.669 2.034 1.00 0.00 80 THR A C 17
ATOM 23572 O O . THR A 1 80 ? -9.449 6.731 1.713 1.00 0.00 80 THR A O 17
ATOM 23583 N N . THR A 1 81 ? -11.033 7.132 3.181 1.00 0.00 81 THR A N 17
ATOM 23584 C CA . THR A 1 81 ? -10.072 7.755 4.130 1.00 0.00 81 THR A CA 17
ATOM 23585 C C . THR A 1 81 ? -10.240 7.111 5.513 1.00 0.00 81 THR A C 17
ATOM 23586 O O . THR A 1 81 ? -11.002 7.585 6.333 1.00 0.00 81 THR A O 17
ATOM 23597 N N . PRO A 1 82 ? -9.536 6.035 5.770 1.00 0.00 82 PRO A N 17
ATOM 23598 C CA . PRO A 1 82 ? -9.614 5.315 7.070 1.00 0.00 82 PRO A CA 17
ATOM 23599 C C . PRO A 1 82 ? -8.743 5.962 8.152 1.00 0.00 82 PRO A C 17
ATOM 23600 O O . PRO A 1 82 ? -7.839 6.717 7.862 1.00 0.00 82 PRO A O 17
ATOM 23611 N N . PRO A 1 83 ? -9.016 5.658 9.393 1.00 0.00 83 PRO A N 17
ATOM 23612 C CA . PRO A 1 83 ? -8.246 6.209 10.546 1.00 0.00 83 PRO A CA 17
ATOM 23613 C C . PRO A 1 83 ? -6.782 5.761 10.517 1.00 0.00 83 PRO A C 17
ATOM 23614 O O . PRO A 1 83 ? -6.460 4.701 10.018 1.00 0.00 83 PRO A O 17
ATOM 23625 N N . VAL A 1 84 ? -5.892 6.560 11.043 1.00 0.00 84 VAL A N 17
ATOM 23626 C CA . VAL A 1 84 ? -4.451 6.176 11.037 1.00 0.00 84 VAL A CA 17
ATOM 23627 C C . VAL A 1 84 ? -4.024 5.755 12.444 1.00 0.00 84 VAL A C 17
ATOM 23628 O O . VAL A 1 84 ? -4.268 6.447 13.412 1.00 0.00 84 VAL A O 17
ATOM 23641 N N . GLU A 1 85 ? -3.383 4.624 12.562 1.00 0.00 85 GLU A N 17
ATOM 23642 C CA . GLU A 1 85 ? -2.931 4.152 13.900 1.00 0.00 85 GLU A CA 17
ATOM 23643 C C . GLU A 1 85 ? -1.605 3.405 13.746 1.00 0.00 85 GLU A C 17
ATOM 23644 O O . GLU A 1 85 ? -1.154 2.727 14.648 1.00 0.00 85 GLU A O 17
ATOM 23656 N N . ALA A 1 86 ? -0.980 3.520 12.606 1.00 0.00 86 ALA A N 17
ATOM 23657 C CA . ALA A 1 86 ? 0.314 2.813 12.387 1.00 0.00 86 ALA A CA 17
ATOM 23658 C C . ALA A 1 86 ? 1.468 3.812 12.483 1.00 0.00 86 ALA A C 17
ATOM 23659 O O . ALA A 1 86 ? 1.312 4.983 12.203 1.00 0.00 86 ALA A O 17
ATOM 23666 N N . LYS A 1 87 ? 2.625 3.353 12.883 1.00 0.00 87 LYS A N 17
ATOM 23667 C CA . LYS A 1 87 ? 3.801 4.263 13.003 1.00 0.00 87 LYS A CA 17
ATOM 23668 C C . LYS A 1 87 ? 3.476 5.391 13.985 1.00 0.00 87 LYS A C 17
ATOM 23669 O O . LYS A 1 87 ? 3.751 6.547 13.730 1.00 0.00 87 LYS A O 17
ATOM 23688 N N . LEU A 1 88 ? 2.893 5.065 15.106 1.00 0.00 88 LEU A N 17
ATOM 23689 C CA . LEU A 1 88 ? 2.551 6.119 16.102 1.00 0.00 88 LEU A CA 17
ATOM 23690 C C . LEU A 1 88 ? 3.827 6.846 16.530 1.00 0.00 88 LEU A C 17
ATOM 23691 O O . LEU A 1 88 ? 3.821 8.035 16.781 1.00 0.00 88 LEU A O 17
ATOM 23707 N N . GLN A 1 89 ? 4.922 6.142 16.614 1.00 0.00 89 GLN A N 17
ATOM 23708 C CA . GLN A 1 89 ? 6.197 6.794 17.026 1.00 0.00 89 GLN A CA 17
ATOM 23709 C C . GLN A 1 89 ? 6.351 8.125 16.287 1.00 0.00 89 GLN A C 17
ATOM 23710 O O . GLN A 1 89 ? 5.666 8.311 15.295 1.00 0.00 89 GLN A O 17
ATOM 23767 N N . MET A 1 1 ? -3.464 10.814 6.378 1.00 0.00 1 MET A N 18
ATOM 23768 C CA . MET A 1 1 ? -2.963 9.414 6.470 1.00 0.00 1 MET A CA 18
ATOM 23769 C C . MET A 1 1 ? -3.592 8.713 7.672 1.00 0.00 1 MET A C 18
ATOM 23770 O O . MET A 1 1 ? -3.265 8.989 8.809 1.00 0.00 1 MET A O 18
ATOM 23786 N N . GLN A 1 2 ? -4.486 7.797 7.423 1.00 0.00 2 GLN A N 18
ATOM 23787 C CA . GLN A 1 2 ? -5.136 7.060 8.542 1.00 0.00 2 GLN A CA 18
ATOM 23788 C C . GLN A 1 2 ? -4.596 5.630 8.570 1.00 0.00 2 GLN A C 18
ATOM 23789 O O . GLN A 1 2 ? -4.400 5.015 7.541 1.00 0.00 2 GLN A O 18
ATOM 23803 N N . HIS A 1 3 ? -4.346 5.096 9.734 1.00 0.00 3 HIS A N 18
ATOM 23804 C CA . HIS A 1 3 ? -3.809 3.709 9.809 1.00 0.00 3 HIS A CA 18
ATOM 23805 C C . HIS A 1 3 ? -2.711 3.543 8.757 1.00 0.00 3 HIS A C 18
ATOM 23806 O O . HIS A 1 3 ? -2.505 2.472 8.221 1.00 0.00 3 HIS A O 18
ATOM 23821 N N . ALA A 1 4 ? -2.009 4.601 8.453 1.00 0.00 4 ALA A N 18
ATOM 23822 C CA . ALA A 1 4 ? -0.928 4.514 7.431 1.00 0.00 4 ALA A CA 18
ATOM 23823 C C . ALA A 1 4 ? 0.124 3.499 7.880 1.00 0.00 4 ALA A C 18
ATOM 23824 O O . ALA A 1 4 ? 0.671 2.764 7.082 1.00 0.00 4 ALA A O 18
ATOM 23831 N N . SER A 1 5 ? 0.416 3.454 9.151 1.00 0.00 5 SER A N 18
ATOM 23832 C CA . SER A 1 5 ? 1.436 2.487 9.643 1.00 0.00 5 SER A CA 18
ATOM 23833 C C . SER A 1 5 ? 0.989 1.060 9.324 1.00 0.00 5 SER A C 18
ATOM 23834 O O . SER A 1 5 ? 1.783 0.220 8.950 1.00 0.00 5 SER A O 18
ATOM 23842 N N . VAL A 1 6 ? -0.276 0.780 9.461 1.00 0.00 6 VAL A N 18
ATOM 23843 C CA . VAL A 1 6 ? -0.769 -0.591 9.157 1.00 0.00 6 VAL A CA 18
ATOM 23844 C C . VAL A 1 6 ? -0.590 -0.867 7.667 1.00 0.00 6 VAL A C 18
ATOM 23845 O O . VAL A 1 6 ? -0.217 -1.949 7.262 1.00 0.00 6 VAL A O 18
ATOM 23858 N N . ILE A 1 7 ? -0.858 0.109 6.848 1.00 0.00 7 ILE A N 18
ATOM 23859 C CA . ILE A 1 7 ? -0.711 -0.082 5.381 1.00 0.00 7 ILE A CA 18
ATOM 23860 C C . ILE A 1 7 ? 0.734 -0.455 5.050 1.00 0.00 7 ILE A C 18
ATOM 23861 O O . ILE A 1 7 ? 0.993 -1.377 4.302 1.00 0.00 7 ILE A O 18
ATOM 23877 N N . ALA A 1 8 ? 1.679 0.257 5.598 1.00 0.00 8 ALA A N 18
ATOM 23878 C CA . ALA A 1 8 ? 3.107 -0.056 5.313 1.00 0.00 8 ALA A CA 18
ATOM 23879 C C . ALA A 1 8 ? 3.447 -1.449 5.840 1.00 0.00 8 ALA A C 18
ATOM 23880 O O . ALA A 1 8 ? 4.022 -2.264 5.147 1.00 0.00 8 ALA A O 18
ATOM 23887 N N . GLN A 1 9 ? 3.099 -1.730 7.063 1.00 0.00 9 GLN A N 18
ATOM 23888 C CA . GLN A 1 9 ? 3.406 -3.070 7.632 1.00 0.00 9 GLN A CA 18
ATOM 23889 C C . GLN A 1 9 ? 2.545 -4.137 6.949 1.00 0.00 9 GLN A C 18
ATOM 23890 O O . GLN A 1 9 ? 2.966 -5.260 6.767 1.00 0.00 9 GLN A O 18
ATOM 23904 N N . PHE A 1 10 ? 1.341 -3.802 6.576 1.00 0.00 10 PHE A N 18
ATOM 23905 C CA . PHE A 1 10 ? 0.457 -4.805 5.915 1.00 0.00 10 PHE A CA 18
ATOM 23906 C C . PHE A 1 10 ? 1.041 -5.217 4.562 1.00 0.00 10 PHE A C 18
ATOM 23907 O O . PHE A 1 10 ? 1.182 -6.387 4.268 1.00 0.00 10 PHE A O 18
ATOM 23924 N N . VAL A 1 11 ? 1.372 -4.268 3.734 1.00 0.00 11 VAL A N 18
ATOM 23925 C CA . VAL A 1 11 ? 1.935 -4.607 2.400 1.00 0.00 11 VAL A CA 18
ATOM 23926 C C . VAL A 1 11 ? 3.376 -5.105 2.545 1.00 0.00 11 VAL A C 18
ATOM 23927 O O . VAL A 1 11 ? 3.789 -6.036 1.882 1.00 0.00 11 VAL A O 18
ATOM 23940 N N . VAL A 1 12 ? 4.147 -4.491 3.400 1.00 0.00 12 VAL A N 18
ATOM 23941 C CA . VAL A 1 12 ? 5.561 -4.928 3.577 1.00 0.00 12 VAL A CA 18
ATOM 23942 C C . VAL A 1 12 ? 5.599 -6.348 4.148 1.00 0.00 12 VAL A C 18
ATOM 23943 O O . VAL A 1 12 ? 6.458 -7.136 3.808 1.00 0.00 12 VAL A O 18
ATOM 23956 N N . GLU A 1 13 ? 4.684 -6.678 5.019 1.00 0.00 13 GLU A N 18
ATOM 23957 C CA . GLU A 1 13 ? 4.685 -8.045 5.620 1.00 0.00 13 GLU A CA 18
ATOM 23958 C C . GLU A 1 13 ? 4.660 -9.100 4.515 1.00 0.00 13 GLU A C 18
ATOM 23959 O O . GLU A 1 13 ? 5.263 -10.149 4.632 1.00 0.00 13 GLU A O 18
ATOM 23971 N N . GLU A 1 14 ? 3.971 -8.835 3.444 1.00 0.00 14 GLU A N 18
ATOM 23972 C CA . GLU A 1 14 ? 3.913 -9.827 2.336 1.00 0.00 14 GLU A CA 18
ATOM 23973 C C . GLU A 1 14 ? 5.300 -9.976 1.702 1.00 0.00 14 GLU A C 18
ATOM 23974 O O . GLU A 1 14 ? 5.660 -11.033 1.222 1.00 0.00 14 GLU A O 18
ATOM 23986 N N . PHE A 1 15 ? 6.081 -8.927 1.692 1.00 0.00 15 PHE A N 18
ATOM 23987 C CA . PHE A 1 15 ? 7.442 -9.015 1.083 1.00 0.00 15 PHE A CA 18
ATOM 23988 C C . PHE A 1 15 ? 8.471 -8.342 1.998 1.00 0.00 15 PHE A C 18
ATOM 23989 O O . PHE A 1 15 ? 9.339 -7.625 1.542 1.00 0.00 15 PHE A O 18
ATOM 24006 N N . LEU A 1 16 ? 8.387 -8.557 3.284 1.00 0.00 16 LEU A N 18
ATOM 24007 C CA . LEU A 1 16 ? 9.368 -7.914 4.202 1.00 0.00 16 LEU A CA 18
ATOM 24008 C C . LEU A 1 16 ? 10.683 -8.707 4.204 1.00 0.00 16 LEU A C 18
ATOM 24009 O O . LEU A 1 16 ? 10.682 -9.910 4.368 1.00 0.00 16 LEU A O 18
ATOM 24025 N N . PRO A 1 17 ? 11.806 -8.045 4.045 1.00 0.00 17 PRO A N 18
ATOM 24026 C CA . PRO A 1 17 ? 13.129 -8.722 4.062 1.00 0.00 17 PRO A CA 18
ATOM 24027 C C . PRO A 1 17 ? 13.528 -9.077 5.498 1.00 0.00 17 PRO A C 18
ATOM 24028 O O . PRO A 1 17 ? 12.683 -9.294 6.343 1.00 0.00 17 PRO A O 18
ATOM 24039 N N . ASP A 1 18 ? 14.793 -9.123 5.794 1.00 0.00 18 ASP A N 18
ATOM 24040 C CA . ASP A 1 18 ? 15.211 -9.446 7.181 1.00 0.00 18 ASP A CA 18
ATOM 24041 C C . ASP A 1 18 ? 15.027 -8.199 8.050 1.00 0.00 18 ASP A C 18
ATOM 24042 O O . ASP A 1 18 ? 15.496 -8.133 9.170 1.00 0.00 18 ASP A O 18
ATOM 24051 N N . VAL A 1 19 ? 14.350 -7.207 7.530 1.00 0.00 19 VAL A N 18
ATOM 24052 C CA . VAL A 1 19 ? 14.132 -5.952 8.306 1.00 0.00 19 VAL A CA 18
ATOM 24053 C C . VAL A 1 19 ? 12.645 -5.792 8.628 1.00 0.00 19 VAL A C 18
ATOM 24054 O O . VAL A 1 19 ? 11.794 -5.997 7.785 1.00 0.00 19 VAL A O 18
ATOM 24067 N N . ALA A 1 20 ? 12.324 -5.414 9.835 1.00 0.00 20 ALA A N 18
ATOM 24068 C CA . ALA A 1 20 ? 10.892 -5.227 10.195 1.00 0.00 20 ALA A CA 18
ATOM 24069 C C . ALA A 1 20 ? 10.366 -3.965 9.491 1.00 0.00 20 ALA A C 18
ATOM 24070 O O . ALA A 1 20 ? 11.059 -2.970 9.424 1.00 0.00 20 ALA A O 18
ATOM 24077 N N . PRO A 1 21 ? 9.157 -3.984 8.972 1.00 0.00 21 PRO A N 18
ATOM 24078 C CA . PRO A 1 21 ? 8.581 -2.792 8.284 1.00 0.00 21 PRO A CA 18
ATOM 24079 C C . PRO A 1 21 ? 8.745 -1.519 9.118 1.00 0.00 21 PRO A C 18
ATOM 24080 O O . PRO A 1 21 ? 8.860 -0.430 8.594 1.00 0.00 21 PRO A O 18
ATOM 24091 N N . ALA A 1 22 ? 8.762 -1.652 10.412 1.00 0.00 22 ALA A N 18
ATOM 24092 C CA . ALA A 1 22 ? 8.924 -0.457 11.287 1.00 0.00 22 ALA A CA 18
ATOM 24093 C C . ALA A 1 22 ? 10.373 0.033 11.216 1.00 0.00 22 ALA A C 18
ATOM 24094 O O . ALA A 1 22 ? 10.690 1.129 11.633 1.00 0.00 22 ALA A O 18
ATOM 24101 N N . ASP A 1 23 ? 11.255 -0.780 10.701 1.00 0.00 23 ASP A N 18
ATOM 24102 C CA . ASP A 1 23 ? 12.687 -0.377 10.612 1.00 0.00 23 ASP A CA 18
ATOM 24103 C C . ASP A 1 23 ? 13.042 -0.018 9.169 1.00 0.00 23 ASP A C 18
ATOM 24104 O O . ASP A 1 23 ? 14.197 0.144 8.830 1.00 0.00 23 ASP A O 18
ATOM 24113 N N . VAL A 1 24 ? 12.063 0.110 8.315 1.00 0.00 24 VAL A N 18
ATOM 24114 C CA . VAL A 1 24 ? 12.356 0.459 6.896 1.00 0.00 24 VAL A CA 18
ATOM 24115 C C . VAL A 1 24 ? 12.000 1.926 6.661 1.00 0.00 24 VAL A C 18
ATOM 24116 O O . VAL A 1 24 ? 11.028 2.432 7.186 1.00 0.00 24 VAL A O 18
ATOM 24129 N N . ASP A 1 25 ? 12.785 2.619 5.885 1.00 0.00 25 ASP A N 18
ATOM 24130 C CA . ASP A 1 25 ? 12.489 4.054 5.630 1.00 0.00 25 ASP A CA 18
ATOM 24131 C C . ASP A 1 25 ? 11.265 4.169 4.723 1.00 0.00 25 ASP A C 18
ATOM 24132 O O . ASP A 1 25 ? 11.381 4.260 3.517 1.00 0.00 25 ASP A O 18
ATOM 24141 N N . VAL A 1 26 ? 10.091 4.168 5.293 1.00 0.00 26 VAL A N 18
ATOM 24142 C CA . VAL A 1 26 ? 8.861 4.281 4.457 1.00 0.00 26 VAL A CA 18
ATOM 24143 C C . VAL A 1 26 ? 8.870 5.624 3.722 1.00 0.00 26 VAL A C 18
ATOM 24144 O O . VAL A 1 26 ? 7.930 5.973 3.036 1.00 0.00 26 VAL A O 18
ATOM 24157 N N . ASP A 1 27 ? 9.931 6.374 3.851 1.00 0.00 27 ASP A N 18
ATOM 24158 C CA . ASP A 1 27 ? 10.007 7.687 3.150 1.00 0.00 27 ASP A CA 18
ATOM 24159 C C . ASP A 1 27 ? 10.693 7.488 1.798 1.00 0.00 27 ASP A C 18
ATOM 24160 O O . ASP A 1 27 ? 10.954 8.428 1.074 1.00 0.00 27 ASP A O 18
ATOM 24169 N N . LEU A 1 28 ? 10.986 6.264 1.458 1.00 0.00 28 LEU A N 18
ATOM 24170 C CA . LEU A 1 28 ? 11.656 5.981 0.158 1.00 0.00 28 LEU A CA 18
ATOM 24171 C C . LEU A 1 28 ? 10.608 5.610 -0.884 1.00 0.00 28 LEU A C 18
ATOM 24172 O O . LEU A 1 28 ? 9.677 4.879 -0.607 1.00 0.00 28 LEU A O 18
ATOM 24188 N N . ASP A 1 29 ? 10.752 6.093 -2.085 1.00 0.00 29 ASP A N 18
ATOM 24189 C CA . ASP A 1 29 ? 9.760 5.742 -3.130 1.00 0.00 29 ASP A CA 18
ATOM 24190 C C . ASP A 1 29 ? 9.784 4.227 -3.313 1.00 0.00 29 ASP A C 18
ATOM 24191 O O . ASP A 1 29 ? 10.808 3.643 -3.607 1.00 0.00 29 ASP A O 18
ATOM 24200 N N . LEU A 1 30 ? 8.670 3.582 -3.122 1.00 0.00 30 LEU A N 18
ATOM 24201 C CA . LEU A 1 30 ? 8.637 2.102 -3.262 1.00 0.00 30 LEU A CA 18
ATOM 24202 C C . LEU A 1 30 ? 8.888 1.709 -4.720 1.00 0.00 30 LEU A C 18
ATOM 24203 O O . LEU A 1 30 ? 8.767 0.557 -5.088 1.00 0.00 30 LEU A O 18
ATOM 24219 N N . VAL A 1 31 ? 9.238 2.650 -5.554 1.00 0.00 31 VAL A N 18
ATOM 24220 C CA . VAL A 1 31 ? 9.490 2.309 -6.982 1.00 0.00 31 VAL A CA 18
ATOM 24221 C C . VAL A 1 31 ? 10.467 1.138 -7.051 1.00 0.00 31 VAL A C 18
ATOM 24222 O O . VAL A 1 31 ? 10.331 0.252 -7.871 1.00 0.00 31 VAL A O 18
ATOM 24235 N N . ASP A 1 32 ? 11.438 1.111 -6.183 1.00 0.00 32 ASP A N 18
ATOM 24236 C CA . ASP A 1 32 ? 12.400 -0.025 -6.191 1.00 0.00 32 ASP A CA 18
ATOM 24237 C C . ASP A 1 32 ? 11.610 -1.306 -5.933 1.00 0.00 32 ASP A C 18
ATOM 24238 O O . ASP A 1 32 ? 11.912 -2.360 -6.456 1.00 0.00 32 ASP A O 18
ATOM 24247 N N . ASN A 1 33 ? 10.582 -1.203 -5.137 1.00 0.00 33 ASN A N 18
ATOM 24248 C CA . ASN A 1 33 ? 9.732 -2.383 -4.837 1.00 0.00 33 ASN A CA 18
ATOM 24249 C C . ASN A 1 33 ? 8.651 -2.491 -5.908 1.00 0.00 33 ASN A C 18
ATOM 24250 O O . ASN A 1 33 ? 7.657 -3.168 -5.735 1.00 0.00 33 ASN A O 18
ATOM 24261 N N . GLY A 1 34 ? 8.834 -1.808 -7.007 1.00 0.00 34 GLY A N 18
ATOM 24262 C CA . GLY A 1 34 ? 7.821 -1.849 -8.098 1.00 0.00 34 GLY A CA 18
ATOM 24263 C C . GLY A 1 34 ? 7.335 -3.285 -8.282 1.00 0.00 34 GLY A C 18
ATOM 24264 O O . GLY A 1 34 ? 6.317 -3.533 -8.894 1.00 0.00 34 GLY A O 18
ATOM 24268 N N . VAL A 1 35 ? 8.044 -4.233 -7.744 1.00 0.00 35 VAL A N 18
ATOM 24269 C CA . VAL A 1 35 ? 7.602 -5.648 -7.878 1.00 0.00 35 VAL A CA 18
ATOM 24270 C C . VAL A 1 35 ? 6.178 -5.764 -7.331 1.00 0.00 35 VAL A C 18
ATOM 24271 O O . VAL A 1 35 ? 5.362 -6.510 -7.835 1.00 0.00 35 VAL A O 18
ATOM 24284 N N . ILE A 1 36 ? 5.882 -5.026 -6.297 1.00 0.00 36 ILE A N 18
ATOM 24285 C CA . ILE A 1 36 ? 4.519 -5.074 -5.694 1.00 0.00 36 ILE A CA 18
ATOM 24286 C C . ILE A 1 36 ? 3.503 -4.424 -6.633 1.00 0.00 36 ILE A C 18
ATOM 24287 O O . ILE A 1 36 ? 2.323 -4.689 -6.564 1.00 0.00 36 ILE A O 18
ATOM 24303 N N . ASP A 1 37 ? 3.950 -3.546 -7.482 1.00 0.00 37 ASP A N 18
ATOM 24304 C CA . ASP A 1 37 ? 3.012 -2.836 -8.401 1.00 0.00 37 ASP A CA 18
ATOM 24305 C C . ASP A 1 37 ? 2.220 -3.821 -9.267 1.00 0.00 37 ASP A C 18
ATOM 24306 O O . ASP A 1 37 ? 1.095 -3.550 -9.636 1.00 0.00 37 ASP A O 18
ATOM 24315 N N . SER A 1 38 ? 2.796 -4.939 -9.628 1.00 0.00 38 SER A N 18
ATOM 24316 C CA . SER A 1 38 ? 2.060 -5.899 -10.505 1.00 0.00 38 SER A CA 18
ATOM 24317 C C . SER A 1 38 ? 1.740 -7.204 -9.768 1.00 0.00 38 SER A C 18
ATOM 24318 O O . SER A 1 38 ? 0.591 -7.547 -9.572 1.00 0.00 38 SER A O 18
ATOM 24325 N N . LEU A 1 39 ? 2.738 -7.949 -9.387 1.00 0.00 39 LEU A N 18
ATOM 24326 C CA . LEU A 1 39 ? 2.473 -9.244 -8.698 1.00 0.00 39 LEU A CA 18
ATOM 24327 C C . LEU A 1 39 ? 1.829 -9.001 -7.335 1.00 0.00 39 LEU A C 18
ATOM 24328 O O . LEU A 1 39 ? 0.806 -9.570 -7.010 1.00 0.00 39 LEU A O 18
ATOM 24344 N N . GLY A 1 40 ? 2.419 -8.163 -6.537 1.00 0.00 40 GLY A N 18
ATOM 24345 C CA . GLY A 1 40 ? 1.842 -7.885 -5.196 1.00 0.00 40 GLY A CA 18
ATOM 24346 C C . GLY A 1 40 ? 0.555 -7.081 -5.347 1.00 0.00 40 GLY A C 18
ATOM 24347 O O . GLY A 1 40 ? -0.406 -7.285 -4.632 1.00 0.00 40 GLY A O 18
ATOM 24351 N N . LEU A 1 41 ? 0.531 -6.162 -6.271 1.00 0.00 41 LEU A N 18
ATOM 24352 C CA . LEU A 1 41 ? -0.691 -5.339 -6.464 1.00 0.00 41 LEU A CA 18
ATOM 24353 C C . LEU A 1 41 ? -1.865 -6.257 -6.786 1.00 0.00 41 LEU A C 18
ATOM 24354 O O . LEU A 1 41 ? -2.956 -6.082 -6.288 1.00 0.00 41 LEU A O 18
ATOM 24370 N N . LEU A 1 42 ? -1.649 -7.242 -7.608 1.00 0.00 42 LEU A N 18
ATOM 24371 C CA . LEU A 1 42 ? -2.764 -8.166 -7.949 1.00 0.00 42 LEU A CA 18
ATOM 24372 C C . LEU A 1 42 ? -3.267 -8.811 -6.660 1.00 0.00 42 LEU A C 18
ATOM 24373 O O . LEU A 1 42 ? -4.455 -8.928 -6.432 1.00 0.00 42 LEU A O 18
ATOM 24389 N N . LYS A 1 43 ? -2.369 -9.217 -5.806 1.00 0.00 43 LYS A N 18
ATOM 24390 C CA . LYS A 1 43 ? -2.790 -9.837 -4.524 1.00 0.00 43 LYS A CA 18
ATOM 24391 C C . LYS A 1 43 ? -3.498 -8.789 -3.662 1.00 0.00 43 LYS A C 18
ATOM 24392 O O . LYS A 1 43 ? -4.455 -9.081 -2.971 1.00 0.00 43 LYS A O 18
ATOM 24411 N N . VAL A 1 44 ? -3.025 -7.571 -3.689 1.00 0.00 44 VAL A N 18
ATOM 24412 C CA . VAL A 1 44 ? -3.658 -6.501 -2.863 1.00 0.00 44 VAL A CA 18
ATOM 24413 C C . VAL A 1 44 ? -5.083 -6.222 -3.350 1.00 0.00 44 VAL A C 18
ATOM 24414 O O . VAL A 1 44 ? -6.013 -6.164 -2.572 1.00 0.00 44 VAL A O 18
ATOM 24427 N N . ILE A 1 45 ? -5.265 -6.042 -4.626 1.00 0.00 45 ILE A N 18
ATOM 24428 C CA . ILE A 1 45 ? -6.628 -5.762 -5.145 1.00 0.00 45 ILE A CA 18
ATOM 24429 C C . ILE A 1 45 ? -7.554 -6.939 -4.832 1.00 0.00 45 ILE A C 18
ATOM 24430 O O . ILE A 1 45 ? -8.694 -6.758 -4.451 1.00 0.00 45 ILE A O 18
ATOM 24446 N N . ALA A 1 46 ? -7.080 -8.144 -4.987 1.00 0.00 46 ALA A N 18
ATOM 24447 C CA . ALA A 1 46 ? -7.943 -9.322 -4.695 1.00 0.00 46 ALA A CA 18
ATOM 24448 C C . ALA A 1 46 ? -8.279 -9.353 -3.203 1.00 0.00 46 ALA A C 18
ATOM 24449 O O . ALA A 1 46 ? -9.410 -9.574 -2.813 1.00 0.00 46 ALA A O 18
ATOM 24456 N N . TRP A 1 47 ? -7.306 -9.124 -2.366 1.00 0.00 47 TRP A N 18
ATOM 24457 C CA . TRP A 1 47 ? -7.564 -9.132 -0.900 1.00 0.00 47 TRP A CA 18
ATOM 24458 C C . TRP A 1 47 ? -8.358 -7.885 -0.515 1.00 0.00 47 TRP A C 18
ATOM 24459 O O . TRP A 1 47 ? -9.252 -7.933 0.307 1.00 0.00 47 TRP A O 18
ATOM 24480 N N . LEU A 1 48 ? -8.033 -6.767 -1.100 1.00 0.00 48 LEU A N 18
ATOM 24481 C CA . LEU A 1 48 ? -8.759 -5.514 -0.769 1.00 0.00 48 LEU A CA 18
ATOM 24482 C C . LEU A 1 48 ? -10.250 -5.694 -1.066 1.00 0.00 48 LEU A C 18
ATOM 24483 O O . LEU A 1 48 ? -11.099 -5.266 -0.309 1.00 0.00 48 LEU A O 18
ATOM 24499 N N . GLU A 1 49 ? -10.576 -6.333 -2.158 1.00 0.00 49 GLU A N 18
ATOM 24500 C CA . GLU A 1 49 ? -12.013 -6.546 -2.494 1.00 0.00 49 GLU A CA 18
ATOM 24501 C C . GLU A 1 49 ? -12.675 -7.391 -1.408 1.00 0.00 49 GLU A C 18
ATOM 24502 O O . GLU A 1 49 ? -13.813 -7.175 -1.052 1.00 0.00 49 GLU A O 18
ATOM 24514 N N . ASP A 1 50 ? -11.980 -8.354 -0.880 1.00 0.00 50 ASP A N 18
ATOM 24515 C CA . ASP A 1 50 ? -12.589 -9.203 0.178 1.00 0.00 50 ASP A CA 18
ATOM 24516 C C . ASP A 1 50 ? -12.980 -8.339 1.381 1.00 0.00 50 ASP A C 18
ATOM 24517 O O . ASP A 1 50 ? -13.993 -8.563 2.014 1.00 0.00 50 ASP A O 18
ATOM 24526 N N . ARG A 1 51 ? -12.174 -7.369 1.716 1.00 0.00 51 ARG A N 18
ATOM 24527 C CA . ARG A 1 51 ? -12.485 -6.510 2.894 1.00 0.00 51 ARG A CA 18
ATOM 24528 C C . ARG A 1 51 ? -13.600 -5.498 2.590 1.00 0.00 51 ARG A C 18
ATOM 24529 O O . ARG A 1 51 ? -14.485 -5.295 3.397 1.00 0.00 51 ARG A O 18
ATOM 24550 N N . PHE A 1 52 ? -13.556 -4.837 1.460 1.00 0.00 52 PHE A N 18
ATOM 24551 C CA . PHE A 1 52 ? -14.603 -3.820 1.159 1.00 0.00 52 PHE A CA 18
ATOM 24552 C C . PHE A 1 52 ? -15.592 -4.344 0.116 1.00 0.00 52 PHE A C 18
ATOM 24553 O O . PHE A 1 52 ? -16.592 -3.714 -0.169 1.00 0.00 52 PHE A O 18
ATOM 24570 N N . GLY A 1 53 ? -15.333 -5.482 -0.458 1.00 0.00 53 GLY A N 18
ATOM 24571 C CA . GLY A 1 53 ? -16.276 -6.021 -1.479 1.00 0.00 53 GLY A CA 18
ATOM 24572 C C . GLY A 1 53 ? -16.242 -5.126 -2.720 1.00 0.00 53 GLY A C 18
ATOM 24573 O O . GLY A 1 53 ? -17.231 -4.968 -3.409 1.00 0.00 53 GLY A O 18
ATOM 24577 N N . ILE A 1 54 ? -15.115 -4.533 -3.009 1.00 0.00 54 ILE A N 18
ATOM 24578 C CA . ILE A 1 54 ? -15.027 -3.643 -4.204 1.00 0.00 54 ILE A CA 18
ATOM 24579 C C . ILE A 1 54 ? -14.478 -4.432 -5.394 1.00 0.00 54 ILE A C 18
ATOM 24580 O O . ILE A 1 54 ? -13.558 -5.207 -5.264 1.00 0.00 54 ILE A O 18
ATOM 24596 N N . ALA A 1 55 ? -15.036 -4.241 -6.555 1.00 0.00 55 ALA A N 18
ATOM 24597 C CA . ALA A 1 55 ? -14.547 -4.991 -7.745 1.00 0.00 55 ALA A CA 18
ATOM 24598 C C . ALA A 1 55 ? -13.080 -4.649 -7.993 1.00 0.00 55 ALA A C 18
ATOM 24599 O O . ALA A 1 55 ? -12.652 -3.526 -7.814 1.00 0.00 55 ALA A O 18
ATOM 24606 N N . ALA A 1 56 ? -12.303 -5.617 -8.394 1.00 0.00 56 ALA A N 18
ATOM 24607 C CA . ALA A 1 56 ? -10.859 -5.361 -8.643 1.00 0.00 56 ALA A CA 18
ATOM 24608 C C . ALA A 1 56 ? -10.697 -4.340 -9.772 1.00 0.00 56 ALA A C 18
ATOM 24609 O O . ALA A 1 56 ? -9.787 -3.535 -9.767 1.00 0.00 56 ALA A O 18
ATOM 24616 N N . ASP A 1 57 ? -11.567 -4.371 -10.742 1.00 0.00 57 ASP A N 18
ATOM 24617 C CA . ASP A 1 57 ? -11.456 -3.407 -11.873 1.00 0.00 57 ASP A CA 18
ATOM 24618 C C . ASP A 1 57 ? -12.311 -2.169 -11.589 1.00 0.00 57 ASP A C 18
ATOM 24619 O O . ASP A 1 57 ? -12.434 -1.288 -12.416 1.00 0.00 57 ASP A O 18
ATOM 24628 N N . ASP A 1 58 ? -12.904 -2.094 -10.429 1.00 0.00 58 ASP A N 18
ATOM 24629 C CA . ASP A 1 58 ? -13.750 -0.910 -10.107 1.00 0.00 58 ASP A CA 18
ATOM 24630 C C . ASP A 1 58 ? -12.921 0.368 -10.253 1.00 0.00 58 ASP A C 18
ATOM 24631 O O . ASP A 1 58 ? -13.395 1.372 -10.746 1.00 0.00 58 ASP A O 18
ATOM 24640 N N . VAL A 1 59 ? -11.687 0.335 -9.830 1.00 0.00 59 VAL A N 18
ATOM 24641 C CA . VAL A 1 59 ? -10.820 1.543 -9.944 1.00 0.00 59 VAL A CA 18
ATOM 24642 C C . VAL A 1 59 ? -9.493 1.160 -10.602 1.00 0.00 59 VAL A C 18
ATOM 24643 O O . VAL A 1 59 ? -8.892 0.160 -10.265 1.00 0.00 59 VAL A O 18
ATOM 24656 N N . GLU A 1 60 ? -9.029 1.948 -11.536 1.00 0.00 60 GLU A N 18
ATOM 24657 C CA . GLU A 1 60 ? -7.738 1.624 -12.207 1.00 0.00 60 GLU A CA 18
ATOM 24658 C C . GLU A 1 60 ? -6.634 2.536 -11.670 1.00 0.00 60 GLU A C 18
ATOM 24659 O O . GLU A 1 60 ? -6.799 3.736 -11.576 1.00 0.00 60 GLU A O 18
ATOM 24671 N N . LEU A 1 61 ? -5.511 1.970 -11.319 1.00 0.00 61 LEU A N 18
ATOM 24672 C CA . LEU A 1 61 ? -4.388 2.790 -10.785 1.00 0.00 61 LEU A CA 18
ATOM 24673 C C . LEU A 1 61 ? -3.216 2.758 -11.770 1.00 0.00 61 LEU A C 18
ATOM 24674 O O . LEU A 1 61 ? -2.949 1.754 -12.399 1.00 0.00 61 LEU A O 18
ATOM 24690 N N . SER A 1 62 ? -2.514 3.851 -11.910 1.00 0.00 62 SER A N 18
ATOM 24691 C CA . SER A 1 62 ? -1.363 3.882 -12.854 1.00 0.00 62 SER A CA 18
ATOM 24692 C C . SER A 1 62 ? -0.064 3.619 -12.088 1.00 0.00 62 SER A C 18
ATOM 24693 O O . SER A 1 62 ? -0.011 3.743 -10.880 1.00 0.00 62 SER A O 18
ATOM 24701 N N . PRO A 1 63 ? 0.975 3.257 -12.791 1.00 0.00 63 PRO A N 18
ATOM 24702 C CA . PRO A 1 63 ? 2.306 2.967 -12.180 1.00 0.00 63 PRO A CA 18
ATOM 24703 C C . PRO A 1 63 ? 2.889 4.192 -11.473 1.00 0.00 63 PRO A C 18
ATOM 24704 O O . PRO A 1 63 ? 3.588 4.080 -10.485 1.00 0.00 63 PRO A O 18
ATOM 24715 N N . GLU A 1 64 ? 2.602 5.360 -11.973 1.00 0.00 64 GLU A N 18
ATOM 24716 C CA . GLU A 1 64 ? 3.129 6.598 -11.336 1.00 0.00 64 GLU A CA 18
ATOM 24717 C C . GLU A 1 64 ? 2.511 6.761 -9.946 1.00 0.00 64 GLU A C 18
ATOM 24718 O O . GLU A 1 64 ? 3.099 7.341 -9.054 1.00 0.00 64 GLU A O 18
ATOM 24730 N N . HIS A 1 65 ? 1.319 6.263 -9.765 1.00 0.00 65 HIS A N 18
ATOM 24731 C CA . HIS A 1 65 ? 0.635 6.393 -8.445 1.00 0.00 65 HIS A CA 18
ATOM 24732 C C . HIS A 1 65 ? 1.336 5.544 -7.379 1.00 0.00 65 HIS A C 18
ATOM 24733 O O . HIS A 1 65 ? 1.251 5.826 -6.200 1.00 0.00 65 HIS A O 18
ATOM 24748 N N . PHE A 1 66 ? 2.004 4.497 -7.772 1.00 0.00 66 PHE A N 18
ATOM 24749 C CA . PHE A 1 66 ? 2.678 3.626 -6.765 1.00 0.00 66 PHE A CA 18
ATOM 24750 C C . PHE A 1 66 ? 4.119 4.089 -6.527 1.00 0.00 66 PHE A C 18
ATOM 24751 O O . PHE A 1 66 ? 4.885 3.429 -5.854 1.00 0.00 66 PHE A O 18
ATOM 24768 N N . ARG A 1 67 ? 4.498 5.211 -7.070 1.00 0.00 67 ARG A N 18
ATOM 24769 C CA . ARG A 1 67 ? 5.893 5.698 -6.866 1.00 0.00 67 ARG A CA 18
ATOM 24770 C C . ARG A 1 67 ? 6.165 5.899 -5.373 1.00 0.00 67 ARG A C 18
ATOM 24771 O O . ARG A 1 67 ? 7.244 5.618 -4.890 1.00 0.00 67 ARG A O 18
ATOM 24792 N N . SER A 1 68 ? 5.200 6.388 -4.641 1.00 0.00 68 SER A N 18
ATOM 24793 C CA . SER A 1 68 ? 5.409 6.613 -3.179 1.00 0.00 68 SER A CA 18
ATOM 24794 C C . SER A 1 68 ? 4.296 5.931 -2.380 1.00 0.00 68 SER A C 18
ATOM 24795 O O . SER A 1 68 ? 3.157 5.878 -2.801 1.00 0.00 68 SER A O 18
ATOM 24803 N N . ILE A 1 69 ? 4.618 5.414 -1.224 1.00 0.00 69 ILE A N 18
ATOM 24804 C CA . ILE A 1 69 ? 3.591 4.742 -0.388 1.00 0.00 69 ILE A CA 18
ATOM 24805 C C . ILE A 1 69 ? 2.537 5.761 0.057 1.00 0.00 69 ILE A C 18
ATOM 24806 O O . ILE A 1 69 ? 1.364 5.456 0.151 1.00 0.00 69 ILE A O 18
ATOM 24822 N N . ARG A 1 70 ? 2.949 6.967 0.344 1.00 0.00 70 ARG A N 18
ATOM 24823 C CA . ARG A 1 70 ? 1.977 8.003 0.797 1.00 0.00 70 ARG A CA 18
ATOM 24824 C C . ARG A 1 70 ? 0.933 8.258 -0.293 1.00 0.00 70 ARG A C 18
ATOM 24825 O O . ARG A 1 70 ? -0.227 8.485 -0.011 1.00 0.00 70 ARG A O 18
ATOM 24846 N N . SER A 1 71 ? 1.331 8.228 -1.535 1.00 0.00 71 SER A N 18
ATOM 24847 C CA . SER A 1 71 ? 0.355 8.473 -2.630 1.00 0.00 71 SER A CA 18
ATOM 24848 C C . SER A 1 71 ? -0.778 7.450 -2.539 1.00 0.00 71 SER A C 18
ATOM 24849 O O . SER A 1 71 ? -1.931 7.765 -2.751 1.00 0.00 71 SER A O 18
ATOM 24857 N N . ILE A 1 72 ? -0.457 6.228 -2.217 1.00 0.00 72 ILE A N 18
ATOM 24858 C CA . ILE A 1 72 ? -1.503 5.183 -2.104 1.00 0.00 72 ILE A CA 18
ATOM 24859 C C . ILE A 1 72 ? -2.479 5.560 -0.989 1.00 0.00 72 ILE A C 18
ATOM 24860 O O . ILE A 1 72 ? -3.673 5.362 -1.101 1.00 0.00 72 ILE A O 18
ATOM 24876 N N . ASP A 1 73 ? -1.978 6.100 0.087 1.00 0.00 73 ASP A N 18
ATOM 24877 C CA . ASP A 1 73 ? -2.868 6.489 1.212 1.00 0.00 73 ASP A CA 18
ATOM 24878 C C . ASP A 1 73 ? -3.902 7.507 0.723 1.00 0.00 73 ASP A C 18
ATOM 24879 O O . ASP A 1 73 ? -5.045 7.489 1.134 1.00 0.00 73 ASP A O 18
ATOM 24888 N N . ALA A 1 74 ? -3.509 8.399 -0.146 1.00 0.00 74 ALA A N 18
ATOM 24889 C CA . ALA A 1 74 ? -4.473 9.418 -0.650 1.00 0.00 74 ALA A CA 18
ATOM 24890 C C . ALA A 1 74 ? -5.595 8.729 -1.426 1.00 0.00 74 ALA A C 18
ATOM 24891 O O . ALA A 1 74 ? -6.759 9.025 -1.244 1.00 0.00 74 ALA A O 18
ATOM 24898 N N . PHE A 1 75 ? -5.259 7.808 -2.285 1.00 0.00 75 PHE A N 18
ATOM 24899 C CA . PHE A 1 75 ? -6.314 7.102 -3.061 1.00 0.00 75 PHE A CA 18
ATOM 24900 C C . PHE A 1 75 ? -7.170 6.264 -2.111 1.00 0.00 75 PHE A C 18
ATOM 24901 O O . PHE A 1 75 ? -8.381 6.250 -2.200 1.00 0.00 75 PHE A O 18
ATOM 24918 N N . VAL A 1 76 ? -6.551 5.572 -1.194 1.00 0.00 76 VAL A N 18
ATOM 24919 C CA . VAL A 1 76 ? -7.325 4.747 -0.235 1.00 0.00 76 VAL A CA 18
ATOM 24920 C C . VAL A 1 76 ? -8.178 5.664 0.645 1.00 0.00 76 VAL A C 18
ATOM 24921 O O . VAL A 1 76 ? -9.318 5.370 0.945 1.00 0.00 76 VAL A O 18
ATOM 24934 N N . VAL A 1 77 ? -7.631 6.775 1.060 1.00 0.00 77 VAL A N 18
ATOM 24935 C CA . VAL A 1 77 ? -8.399 7.712 1.916 1.00 0.00 77 VAL A CA 18
ATOM 24936 C C . VAL A 1 77 ? -9.645 8.190 1.167 1.00 0.00 77 VAL A C 18
ATOM 24937 O O . VAL A 1 77 ? -10.720 8.288 1.725 1.00 0.00 77 VAL A O 18
ATOM 24950 N N . GLY A 1 78 ? -9.503 8.499 -0.092 1.00 0.00 78 GLY A N 18
ATOM 24951 C CA . GLY A 1 78 ? -10.669 8.984 -0.885 1.00 0.00 78 GLY A CA 18
ATOM 24952 C C . GLY A 1 78 ? -11.755 7.904 -0.975 1.00 0.00 78 GLY A C 18
ATOM 24953 O O . GLY A 1 78 ? -12.932 8.203 -1.000 1.00 0.00 78 GLY A O 18
ATOM 24957 N N . ALA A 1 79 ? -11.377 6.655 -1.040 1.00 0.00 79 ALA A N 18
ATOM 24958 C CA . ALA A 1 79 ? -12.404 5.577 -1.146 1.00 0.00 79 ALA A CA 18
ATOM 24959 C C . ALA A 1 79 ? -12.818 5.108 0.247 1.00 0.00 79 ALA A C 18
ATOM 24960 O O . ALA A 1 79 ? -13.988 5.039 0.569 1.00 0.00 79 ALA A O 18
ATOM 24967 N N . THR A 1 80 ? -11.865 4.797 1.077 1.00 0.00 80 THR A N 18
ATOM 24968 C CA . THR A 1 80 ? -12.186 4.343 2.458 1.00 0.00 80 THR A CA 18
ATOM 24969 C C . THR A 1 80 ? -11.381 5.187 3.439 1.00 0.00 80 THR A C 18
ATOM 24970 O O . THR A 1 80 ? -10.333 5.694 3.105 1.00 0.00 80 THR A O 18
ATOM 24981 N N . THR A 1 81 ? -11.854 5.350 4.641 1.00 0.00 81 THR A N 18
ATOM 24982 C CA . THR A 1 81 ? -11.095 6.174 5.618 1.00 0.00 81 THR A CA 18
ATOM 24983 C C . THR A 1 81 ? -11.153 5.529 7.009 1.00 0.00 81 THR A C 18
ATOM 24984 O O . THR A 1 81 ? -12.012 5.844 7.809 1.00 0.00 81 THR A O 18
ATOM 24995 N N . PRO A 1 82 ? -10.234 4.643 7.298 1.00 0.00 82 PRO A N 18
ATOM 24996 C CA . PRO A 1 82 ? -10.164 3.952 8.621 1.00 0.00 82 PRO A CA 18
ATOM 24997 C C . PRO A 1 82 ? -9.890 4.938 9.763 1.00 0.00 82 PRO A C 18
ATOM 24998 O O . PRO A 1 82 ? -9.859 6.135 9.560 1.00 0.00 82 PRO A O 18
ATOM 25009 N N . PRO A 1 83 ? -9.686 4.438 10.955 1.00 0.00 83 PRO A N 18
ATOM 25010 C CA . PRO A 1 83 ? -9.403 5.293 12.145 1.00 0.00 83 PRO A CA 18
ATOM 25011 C C . PRO A 1 83 ? -8.108 6.091 11.967 1.00 0.00 83 PRO A C 18
ATOM 25012 O O . PRO A 1 83 ? -7.206 5.675 11.268 1.00 0.00 83 PRO A O 18
ATOM 25023 N N . VAL A 1 84 ? -8.012 7.240 12.578 1.00 0.00 84 VAL A N 18
ATOM 25024 C CA . VAL A 1 84 ? -6.778 8.059 12.417 1.00 0.00 84 VAL A CA 18
ATOM 25025 C C . VAL A 1 84 ? -5.782 7.730 13.531 1.00 0.00 84 VAL A C 18
ATOM 25026 O O . VAL A 1 84 ? -6.107 7.755 14.701 1.00 0.00 84 VAL A O 18
ATOM 25039 N N . GLU A 1 85 ? -4.565 7.429 13.167 1.00 0.00 85 GLU A N 18
ATOM 25040 C CA . GLU A 1 85 ? -3.531 7.106 14.186 1.00 0.00 85 GLU A CA 18
ATOM 25041 C C . GLU A 1 85 ? -2.196 7.714 13.750 1.00 0.00 85 GLU A C 18
ATOM 25042 O O . GLU A 1 85 ? -1.970 7.958 12.581 1.00 0.00 85 GLU A O 18
ATOM 25054 N N . ALA A 1 86 ? -1.309 7.963 14.673 1.00 0.00 86 ALA A N 18
ATOM 25055 C CA . ALA A 1 86 ? 0.004 8.556 14.292 1.00 0.00 86 ALA A CA 18
ATOM 25056 C C . ALA A 1 86 ? 0.791 7.548 13.451 1.00 0.00 86 ALA A C 18
ATOM 25057 O O . ALA A 1 86 ? 0.873 6.381 13.780 1.00 0.00 86 ALA A O 18
ATOM 25064 N N . LYS A 1 87 ? 1.371 7.987 12.367 1.00 0.00 87 LYS A N 18
ATOM 25065 C CA . LYS A 1 87 ? 2.152 7.051 11.509 1.00 0.00 87 LYS A CA 18
ATOM 25066 C C . LYS A 1 87 ? 3.303 6.458 12.323 1.00 0.00 87 LYS A C 18
ATOM 25067 O O . LYS A 1 87 ? 3.659 5.307 12.167 1.00 0.00 87 LYS A O 18
ATOM 25086 N N . LEU A 1 88 ? 3.889 7.236 13.192 1.00 0.00 88 LEU A N 18
ATOM 25087 C CA . LEU A 1 88 ? 5.017 6.719 14.016 1.00 0.00 88 LEU A CA 18
ATOM 25088 C C . LEU A 1 88 ? 5.969 5.913 13.130 1.00 0.00 88 LEU A C 18
ATOM 25089 O O . LEU A 1 88 ? 5.972 4.698 13.149 1.00 0.00 88 LEU A O 18
ATOM 25105 N N . GLN A 1 89 ? 6.779 6.580 12.354 1.00 0.00 89 GLN A N 18
ATOM 25106 C CA . GLN A 1 89 ? 7.731 5.853 11.469 1.00 0.00 89 GLN A CA 18
ATOM 25107 C C . GLN A 1 89 ? 8.641 4.964 12.319 1.00 0.00 89 GLN A C 18
ATOM 25108 O O . GLN A 1 89 ? 9.085 5.425 13.358 1.00 0.00 89 GLN A O 18
ATOM 25165 N N . MET A 1 1 ? -0.996 12.693 3.929 1.00 0.00 1 MET A N 19
ATOM 25166 C CA . MET A 1 1 ? -0.299 11.423 4.279 1.00 0.00 1 MET A CA 19
ATOM 25167 C C . MET A 1 1 ? -0.889 10.848 5.564 1.00 0.00 1 MET A C 19
ATOM 25168 O O . MET A 1 1 ? -0.334 10.996 6.635 1.00 0.00 1 MET A O 19
ATOM 25184 N N . GLN A 1 2 ? -2.004 10.184 5.465 1.00 0.00 2 GLN A N 19
ATOM 25185 C CA . GLN A 1 2 ? -2.624 9.589 6.680 1.00 0.00 2 GLN A CA 19
ATOM 25186 C C . GLN A 1 2 ? -2.104 8.162 6.849 1.00 0.00 2 GLN A C 19
ATOM 25187 O O . GLN A 1 2 ? -2.131 7.371 5.927 1.00 0.00 2 GLN A O 19
ATOM 25201 N N . HIS A 1 3 ? -1.621 7.825 8.013 1.00 0.00 3 HIS A N 19
ATOM 25202 C CA . HIS A 1 3 ? -1.093 6.448 8.218 1.00 0.00 3 HIS A CA 19
ATOM 25203 C C . HIS A 1 3 ? -0.219 6.073 7.018 1.00 0.00 3 HIS A C 19
ATOM 25204 O O . HIS A 1 3 ? -0.158 4.930 6.608 1.00 0.00 3 HIS A O 19
ATOM 25219 N N . ALA A 1 4 ? 0.457 7.035 6.449 1.00 0.00 4 ALA A N 19
ATOM 25220 C CA . ALA A 1 4 ? 1.325 6.747 5.272 1.00 0.00 4 ALA A CA 19
ATOM 25221 C C . ALA A 1 4 ? 2.386 5.715 5.656 1.00 0.00 4 ALA A C 19
ATOM 25222 O O . ALA A 1 4 ? 2.737 4.853 4.875 1.00 0.00 4 ALA A O 19
ATOM 25229 N N . SER A 1 5 ? 2.901 5.792 6.853 1.00 0.00 5 SER A N 19
ATOM 25230 C CA . SER A 1 5 ? 3.938 4.811 7.278 1.00 0.00 5 SER A CA 19
ATOM 25231 C C . SER A 1 5 ? 3.337 3.405 7.287 1.00 0.00 5 SER A C 19
ATOM 25232 O O . SER A 1 5 ? 4.010 2.430 7.017 1.00 0.00 5 SER A O 19
ATOM 25240 N N . VAL A 1 6 ? 2.074 3.292 7.593 1.00 0.00 6 VAL A N 19
ATOM 25241 C CA . VAL A 1 6 ? 1.431 1.948 7.615 1.00 0.00 6 VAL A CA 19
ATOM 25242 C C . VAL A 1 6 ? 1.386 1.381 6.198 1.00 0.00 6 VAL A C 19
ATOM 25243 O O . VAL A 1 6 ? 1.576 0.204 5.987 1.00 0.00 6 VAL A O 19
ATOM 25256 N N . ILE A 1 7 ? 1.129 2.207 5.225 1.00 0.00 7 ILE A N 19
ATOM 25257 C CA . ILE A 1 7 ? 1.069 1.704 3.825 1.00 0.00 7 ILE A CA 19
ATOM 25258 C C . ILE A 1 7 ? 2.419 1.085 3.451 1.00 0.00 7 ILE A C 19
ATOM 25259 O O . ILE A 1 7 ? 2.492 -0.031 2.976 1.00 0.00 7 ILE A O 19
ATOM 25275 N N . ALA A 1 8 ? 3.488 1.800 3.672 1.00 0.00 8 ALA A N 19
ATOM 25276 C CA . ALA A 1 8 ? 4.835 1.253 3.341 1.00 0.00 8 ALA A CA 19
ATOM 25277 C C . ALA A 1 8 ? 5.121 0.041 4.225 1.00 0.00 8 ALA A C 19
ATOM 25278 O O . ALA A 1 8 ? 5.562 -0.993 3.763 1.00 0.00 8 ALA A O 19
ATOM 25285 N N . GLN A 1 9 ? 4.869 0.165 5.497 1.00 0.00 9 GLN A N 19
ATOM 25286 C CA . GLN A 1 9 ? 5.119 -0.970 6.427 1.00 0.00 9 GLN A CA 19
ATOM 25287 C C . GLN A 1 9 ? 4.200 -2.136 6.067 1.00 0.00 9 GLN A C 19
ATOM 25288 O O . GLN A 1 9 ? 4.612 -3.276 6.020 1.00 0.00 9 GLN A O 19
ATOM 25302 N N . PHE A 1 10 ? 2.957 -1.852 5.813 1.00 0.00 10 PHE A N 19
ATOM 25303 C CA . PHE A 1 10 ? 1.994 -2.931 5.458 1.00 0.00 10 PHE A CA 19
ATOM 25304 C C . PHE A 1 10 ? 2.463 -3.633 4.185 1.00 0.00 10 PHE A C 19
ATOM 25305 O O . PHE A 1 10 ? 2.508 -4.845 4.109 1.00 0.00 10 PHE A O 19
ATOM 25322 N N . VAL A 1 11 ? 2.816 -2.876 3.188 1.00 0.00 11 VAL A N 19
ATOM 25323 C CA . VAL A 1 11 ? 3.289 -3.485 1.914 1.00 0.00 11 VAL A CA 19
ATOM 25324 C C . VAL A 1 11 ? 4.664 -4.120 2.134 1.00 0.00 11 VAL A C 19
ATOM 25325 O O . VAL A 1 11 ? 4.924 -5.233 1.723 1.00 0.00 11 VAL A O 19
ATOM 25338 N N . VAL A 1 12 ? 5.546 -3.409 2.778 1.00 0.00 12 VAL A N 19
ATOM 25339 C CA . VAL A 1 12 ? 6.913 -3.944 3.032 1.00 0.00 12 VAL A CA 19
ATOM 25340 C C . VAL A 1 12 ? 6.836 -5.165 3.954 1.00 0.00 12 VAL A C 19
ATOM 25341 O O . VAL A 1 12 ? 7.613 -6.091 3.836 1.00 0.00 12 VAL A O 19
ATOM 25354 N N . GLU A 1 13 ? 5.918 -5.167 4.880 1.00 0.00 13 GLU A N 19
ATOM 25355 C CA . GLU A 1 13 ? 5.808 -6.321 5.822 1.00 0.00 13 GLU A CA 19
ATOM 25356 C C . GLU A 1 13 ? 5.658 -7.626 5.042 1.00 0.00 13 GLU A C 19
ATOM 25357 O O . GLU A 1 13 ? 6.133 -8.664 5.457 1.00 0.00 13 GLU A O 19
ATOM 25369 N N . GLU A 1 14 ? 5.000 -7.589 3.920 1.00 0.00 14 GLU A N 19
ATOM 25370 C CA . GLU A 1 14 ? 4.823 -8.835 3.125 1.00 0.00 14 GLU A CA 19
ATOM 25371 C C . GLU A 1 14 ? 6.180 -9.316 2.603 1.00 0.00 14 GLU A C 19
ATOM 25372 O O . GLU A 1 14 ? 6.406 -10.498 2.441 1.00 0.00 14 GLU A O 19
ATOM 25384 N N . PHE A 1 15 ? 7.087 -8.413 2.339 1.00 0.00 15 PHE A N 19
ATOM 25385 C CA . PHE A 1 15 ? 8.425 -8.831 1.828 1.00 0.00 15 PHE A CA 19
ATOM 25386 C C . PHE A 1 15 ? 9.524 -8.007 2.510 1.00 0.00 15 PHE A C 19
ATOM 25387 O O . PHE A 1 15 ? 10.451 -7.547 1.874 1.00 0.00 15 PHE A O 19
ATOM 25404 N N . LEU A 1 16 ? 9.434 -7.812 3.798 1.00 0.00 16 LEU A N 19
ATOM 25405 C CA . LEU A 1 16 ? 10.481 -7.013 4.493 1.00 0.00 16 LEU A CA 19
ATOM 25406 C C . LEU A 1 16 ? 11.717 -7.884 4.755 1.00 0.00 16 LEU A C 19
ATOM 25407 O O . LEU A 1 16 ? 11.610 -8.971 5.286 1.00 0.00 16 LEU A O 19
ATOM 25423 N N . PRO A 1 17 ? 12.892 -7.410 4.410 1.00 0.00 17 PRO A N 19
ATOM 25424 C CA . PRO A 1 17 ? 14.149 -8.167 4.650 1.00 0.00 17 PRO A CA 19
ATOM 25425 C C . PRO A 1 17 ? 14.554 -8.076 6.125 1.00 0.00 17 PRO A C 19
ATOM 25426 O O . PRO A 1 17 ? 13.719 -7.910 6.992 1.00 0.00 17 PRO A O 19
ATOM 25437 N N . ASP A 1 18 ? 15.817 -8.166 6.423 1.00 0.00 18 ASP A N 19
ATOM 25438 C CA . ASP A 1 18 ? 16.244 -8.064 7.844 1.00 0.00 18 ASP A CA 19
ATOM 25439 C C . ASP A 1 18 ? 16.197 -6.594 8.266 1.00 0.00 18 ASP A C 19
ATOM 25440 O O . ASP A 1 18 ? 16.710 -6.216 9.301 1.00 0.00 18 ASP A O 19
ATOM 25449 N N . VAL A 1 19 ? 15.587 -5.761 7.460 1.00 0.00 19 VAL A N 19
ATOM 25450 C CA . VAL A 1 19 ? 15.505 -4.309 7.795 1.00 0.00 19 VAL A CA 19
ATOM 25451 C C . VAL A 1 19 ? 14.050 -3.920 8.061 1.00 0.00 19 VAL A C 19
ATOM 25452 O O . VAL A 1 19 ? 13.153 -4.307 7.338 1.00 0.00 19 VAL A O 19
ATOM 25465 N N . ALA A 1 20 ? 13.807 -3.148 9.084 1.00 0.00 20 ALA A N 19
ATOM 25466 C CA . ALA A 1 20 ? 12.409 -2.729 9.379 1.00 0.00 20 ALA A CA 19
ATOM 25467 C C . ALA A 1 20 ? 11.964 -1.700 8.325 1.00 0.00 20 ALA A C 19
ATOM 25468 O O . ALA A 1 20 ? 12.734 -0.838 7.950 1.00 0.00 20 ALA A O 19
ATOM 25475 N N . PRO A 1 21 ? 10.739 -1.768 7.848 1.00 0.00 21 PRO A N 19
ATOM 25476 C CA . PRO A 1 21 ? 10.234 -0.798 6.830 1.00 0.00 21 PRO A CA 19
ATOM 25477 C C . PRO A 1 21 ? 10.538 0.652 7.218 1.00 0.00 21 PRO A C 19
ATOM 25478 O O . PRO A 1 21 ? 10.743 1.502 6.374 1.00 0.00 21 PRO A O 19
ATOM 25489 N N . ALA A 1 22 ? 10.577 0.937 8.489 1.00 0.00 22 ALA A N 19
ATOM 25490 C CA . ALA A 1 22 ? 10.876 2.327 8.934 1.00 0.00 22 ALA A CA 19
ATOM 25491 C C . ALA A 1 22 ? 12.314 2.679 8.551 1.00 0.00 22 ALA A C 19
ATOM 25492 O O . ALA A 1 22 ? 12.673 3.833 8.426 1.00 0.00 22 ALA A O 19
ATOM 25499 N N . ASP A 1 23 ? 13.139 1.686 8.363 1.00 0.00 23 ASP A N 19
ATOM 25500 C CA . ASP A 1 23 ? 14.556 1.945 7.987 1.00 0.00 23 ASP A CA 19
ATOM 25501 C C . ASP A 1 23 ? 14.716 1.758 6.479 1.00 0.00 23 ASP A C 19
ATOM 25502 O O . ASP A 1 23 ? 15.810 1.787 5.951 1.00 0.00 23 ASP A O 19
ATOM 25511 N N . VAL A 1 24 ? 13.630 1.571 5.783 1.00 0.00 24 VAL A N 19
ATOM 25512 C CA . VAL A 1 24 ? 13.711 1.387 4.310 1.00 0.00 24 VAL A CA 19
ATOM 25513 C C . VAL A 1 24 ? 13.390 2.716 3.632 1.00 0.00 24 VAL A C 19
ATOM 25514 O O . VAL A 1 24 ? 12.491 3.427 4.034 1.00 0.00 24 VAL A O 19
ATOM 25527 N N . ASP A 1 25 ? 14.123 3.067 2.615 1.00 0.00 25 ASP A N 19
ATOM 25528 C CA . ASP A 1 25 ? 13.860 4.359 1.930 1.00 0.00 25 ASP A CA 19
ATOM 25529 C C . ASP A 1 25 ? 12.489 4.314 1.255 1.00 0.00 25 ASP A C 19
ATOM 25530 O O . ASP A 1 25 ? 12.358 3.906 0.118 1.00 0.00 25 ASP A O 19
ATOM 25539 N N . VAL A 1 26 ? 11.466 4.741 1.946 1.00 0.00 26 VAL A N 19
ATOM 25540 C CA . VAL A 1 26 ? 10.103 4.733 1.340 1.00 0.00 26 VAL A CA 19
ATOM 25541 C C . VAL A 1 26 ? 10.095 5.620 0.092 1.00 0.00 26 VAL A C 19
ATOM 25542 O O . VAL A 1 26 ? 9.069 5.829 -0.526 1.00 0.00 26 VAL A O 19
ATOM 25555 N N . ASP A 1 27 ? 11.233 6.134 -0.290 1.00 0.00 27 ASP A N 19
ATOM 25556 C CA . ASP A 1 27 ? 11.293 6.994 -1.504 1.00 0.00 27 ASP A CA 19
ATOM 25557 C C . ASP A 1 27 ? 11.468 6.099 -2.732 1.00 0.00 27 ASP A C 19
ATOM 25558 O O . ASP A 1 27 ? 11.621 6.568 -3.842 1.00 0.00 27 ASP A O 19
ATOM 25567 N N . LEU A 1 28 ? 11.443 4.809 -2.534 1.00 0.00 28 LEU A N 19
ATOM 25568 C CA . LEU A 1 28 ? 11.605 3.870 -3.679 1.00 0.00 28 LEU A CA 19
ATOM 25569 C C . LEU A 1 28 ? 10.234 3.543 -4.257 1.00 0.00 28 LEU A C 19
ATOM 25570 O O . LEU A 1 28 ? 9.298 3.255 -3.537 1.00 0.00 28 LEU A O 19
ATOM 25586 N N . ASP A 1 29 ? 10.103 3.582 -5.551 1.00 0.00 29 ASP A N 19
ATOM 25587 C CA . ASP A 1 29 ? 8.788 3.269 -6.160 1.00 0.00 29 ASP A CA 19
ATOM 25588 C C . ASP A 1 29 ? 8.428 1.822 -5.834 1.00 0.00 29 ASP A C 19
ATOM 25589 O O . ASP A 1 29 ? 9.159 0.903 -6.147 1.00 0.00 29 ASP A O 19
ATOM 25598 N N . LEU A 1 30 ? 7.312 1.612 -5.197 1.00 0.00 30 LEU A N 19
ATOM 25599 C CA . LEU A 1 30 ? 6.913 0.225 -4.839 1.00 0.00 30 LEU A CA 19
ATOM 25600 C C . LEU A 1 30 ? 6.850 -0.626 -6.107 1.00 0.00 30 LEU A C 19
ATOM 25601 O O . LEU A 1 30 ? 6.661 -1.825 -6.051 1.00 0.00 30 LEU A O 19
ATOM 25617 N N . VAL A 1 31 ? 6.998 -0.017 -7.252 1.00 0.00 31 VAL A N 19
ATOM 25618 C CA . VAL A 1 31 ? 6.935 -0.800 -8.516 1.00 0.00 31 VAL A CA 19
ATOM 25619 C C . VAL A 1 31 ? 7.869 -2.003 -8.407 1.00 0.00 31 VAL A C 19
ATOM 25620 O O . VAL A 1 31 ? 7.540 -3.096 -8.824 1.00 0.00 31 VAL A O 19
ATOM 25633 N N . ASP A 1 32 ? 9.024 -1.818 -7.835 1.00 0.00 32 ASP A N 19
ATOM 25634 C CA . ASP A 1 32 ? 9.962 -2.964 -7.686 1.00 0.00 32 ASP A CA 19
ATOM 25635 C C . ASP A 1 32 ? 9.229 -4.079 -6.943 1.00 0.00 32 ASP A C 19
ATOM 25636 O O . ASP A 1 32 ? 9.388 -5.249 -7.230 1.00 0.00 32 ASP A O 19
ATOM 25645 N N . ASN A 1 33 ? 8.407 -3.711 -6.000 1.00 0.00 33 ASN A N 19
ATOM 25646 C CA . ASN A 1 33 ? 7.628 -4.720 -5.237 1.00 0.00 33 ASN A CA 19
ATOM 25647 C C . ASN A 1 33 ? 6.350 -5.031 -6.010 1.00 0.00 33 ASN A C 19
ATOM 25648 O O . ASN A 1 33 ? 5.406 -5.581 -5.479 1.00 0.00 33 ASN A O 19
ATOM 25659 N N . GLY A 1 34 ? 6.316 -4.659 -7.262 1.00 0.00 34 GLY A N 19
ATOM 25660 C CA . GLY A 1 34 ? 5.107 -4.909 -8.094 1.00 0.00 34 GLY A CA 19
ATOM 25661 C C . GLY A 1 34 ? 4.573 -6.311 -7.812 1.00 0.00 34 GLY A C 19
ATOM 25662 O O . GLY A 1 34 ? 3.458 -6.641 -8.156 1.00 0.00 34 GLY A O 19
ATOM 25666 N N . VAL A 1 35 ? 5.351 -7.141 -7.181 1.00 0.00 35 VAL A N 19
ATOM 25667 C CA . VAL A 1 35 ? 4.860 -8.512 -6.880 1.00 0.00 35 VAL A CA 19
ATOM 25668 C C . VAL A 1 35 ? 3.506 -8.398 -6.176 1.00 0.00 35 VAL A C 19
ATOM 25669 O O . VAL A 1 35 ? 2.607 -9.184 -6.400 1.00 0.00 35 VAL A O 19
ATOM 25682 N N . ILE A 1 36 ? 3.359 -7.419 -5.326 1.00 0.00 36 ILE A N 19
ATOM 25683 C CA . ILE A 1 36 ? 2.071 -7.236 -4.598 1.00 0.00 36 ILE A CA 19
ATOM 25684 C C . ILE A 1 36 ? 0.989 -6.746 -5.562 1.00 0.00 36 ILE A C 19
ATOM 25685 O O . ILE A 1 36 ? -0.189 -6.912 -5.327 1.00 0.00 36 ILE A O 19
ATOM 25701 N N . ASP A 1 37 ? 1.380 -6.113 -6.626 1.00 0.00 37 ASP A N 19
ATOM 25702 C CA . ASP A 1 37 ? 0.377 -5.575 -7.590 1.00 0.00 37 ASP A CA 19
ATOM 25703 C C . ASP A 1 37 ? -0.489 -6.699 -8.163 1.00 0.00 37 ASP A C 19
ATOM 25704 O O . ASP A 1 37 ? -1.623 -6.474 -8.536 1.00 0.00 37 ASP A O 19
ATOM 25713 N N . SER A 1 38 ? 0.030 -7.895 -8.265 1.00 0.00 38 SER A N 19
ATOM 25714 C CA . SER A 1 38 ? -0.783 -9.003 -8.850 1.00 0.00 38 SER A CA 19
ATOM 25715 C C . SER A 1 38 ? -1.114 -10.068 -7.800 1.00 0.00 38 SER A C 19
ATOM 25716 O O . SER A 1 38 ? -2.262 -10.287 -7.474 1.00 0.00 38 SER A O 19
ATOM 25723 N N . LEU A 1 39 ? -0.131 -10.750 -7.287 1.00 0.00 39 LEU A N 19
ATOM 25724 C CA . LEU A 1 39 ? -0.415 -11.817 -6.286 1.00 0.00 39 LEU A CA 19
ATOM 25725 C C . LEU A 1 39 ? -0.926 -11.205 -4.983 1.00 0.00 39 LEU A C 19
ATOM 25726 O O . LEU A 1 39 ? -1.945 -11.604 -4.454 1.00 0.00 39 LEU A O 19
ATOM 25742 N N . GLY A 1 40 ? -0.223 -10.248 -4.458 1.00 0.00 40 GLY A N 19
ATOM 25743 C CA . GLY A 1 40 ? -0.657 -9.613 -3.184 1.00 0.00 40 GLY A CA 19
ATOM 25744 C C . GLY A 1 40 ? -1.911 -8.770 -3.409 1.00 0.00 40 GLY A C 19
ATOM 25745 O O . GLY A 1 40 ? -2.773 -8.685 -2.558 1.00 0.00 40 GLY A O 19
ATOM 25749 N N . LEU A 1 41 ? -2.012 -8.128 -4.538 1.00 0.00 41 LEU A N 19
ATOM 25750 C CA . LEU A 1 41 ? -3.201 -7.273 -4.801 1.00 0.00 41 LEU A CA 19
ATOM 25751 C C . LEU A 1 41 ? -4.466 -8.118 -4.697 1.00 0.00 41 LEU A C 19
ATOM 25752 O O . LEU A 1 41 ? -5.458 -7.699 -4.136 1.00 0.00 41 LEU A O 19
ATOM 25768 N N . LEU A 1 42 ? -4.441 -9.309 -5.218 1.00 0.00 42 LEU A N 19
ATOM 25769 C CA . LEU A 1 42 ? -5.649 -10.170 -5.125 1.00 0.00 42 LEU A CA 19
ATOM 25770 C C . LEU A 1 42 ? -5.913 -10.493 -3.657 1.00 0.00 42 LEU A C 19
ATOM 25771 O O . LEU A 1 42 ? -7.032 -10.432 -3.187 1.00 0.00 42 LEU A O 19
ATOM 25787 N N . LYS A 1 43 ? -4.887 -10.828 -2.925 1.00 0.00 43 LYS A N 19
ATOM 25788 C CA . LYS A 1 43 ? -5.074 -11.144 -1.485 1.00 0.00 43 LYS A CA 19
ATOM 25789 C C . LYS A 1 43 ? -5.459 -9.872 -0.723 1.00 0.00 43 LYS A C 19
ATOM 25790 O O . LYS A 1 43 ? -6.264 -9.899 0.187 1.00 0.00 43 LYS A O 19
ATOM 25809 N N . VAL A 1 44 ? -4.876 -8.760 -1.083 1.00 0.00 44 VAL A N 19
ATOM 25810 C CA . VAL A 1 44 ? -5.190 -7.483 -0.379 1.00 0.00 44 VAL A CA 19
ATOM 25811 C C . VAL A 1 44 ? -6.652 -7.096 -0.606 1.00 0.00 44 VAL A C 19
ATOM 25812 O O . VAL A 1 44 ? -7.350 -6.708 0.308 1.00 0.00 44 VAL A O 19
ATOM 25825 N N . ILE A 1 45 ? -7.121 -7.193 -1.816 1.00 0.00 45 ILE A N 19
ATOM 25826 C CA . ILE A 1 45 ? -8.535 -6.825 -2.097 1.00 0.00 45 ILE A CA 19
ATOM 25827 C C . ILE A 1 45 ? -9.470 -7.741 -1.304 1.00 0.00 45 ILE A C 19
ATOM 25828 O O . ILE A 1 45 ? -10.448 -7.300 -0.735 1.00 0.00 45 ILE A O 19
ATOM 25844 N N . ALA A 1 46 ? -9.181 -9.012 -1.268 1.00 0.00 46 ALA A N 19
ATOM 25845 C CA . ALA A 1 46 ? -10.056 -9.956 -0.517 1.00 0.00 46 ALA A CA 19
ATOM 25846 C C . ALA A 1 46 ? -10.017 -9.631 0.979 1.00 0.00 46 ALA A C 19
ATOM 25847 O O . ALA A 1 46 ? -11.021 -9.675 1.661 1.00 0.00 46 ALA A O 19
ATOM 25854 N N . TRP A 1 47 ? -8.864 -9.315 1.498 1.00 0.00 47 TRP A N 19
ATOM 25855 C CA . TRP A 1 47 ? -8.763 -8.991 2.949 1.00 0.00 47 TRP A CA 19
ATOM 25856 C C . TRP A 1 47 ? -9.245 -7.561 3.204 1.00 0.00 47 TRP A C 19
ATOM 25857 O O . TRP A 1 47 ? -9.998 -7.302 4.122 1.00 0.00 47 TRP A O 19
ATOM 25878 N N . LEU A 1 48 ? -8.792 -6.628 2.413 1.00 0.00 48 LEU A N 19
ATOM 25879 C CA . LEU A 1 48 ? -9.192 -5.208 2.617 1.00 0.00 48 LEU A CA 19
ATOM 25880 C C . LEU A 1 48 ? -10.710 -5.050 2.494 1.00 0.00 48 LEU A C 19
ATOM 25881 O O . LEU A 1 48 ? -11.331 -4.362 3.280 1.00 0.00 48 LEU A O 19
ATOM 25897 N N . GLU A 1 49 ? -11.318 -5.673 1.523 1.00 0.00 49 GLU A N 19
ATOM 25898 C CA . GLU A 1 49 ? -12.791 -5.537 1.379 1.00 0.00 49 GLU A CA 19
ATOM 25899 C C . GLU A 1 49 ? -13.466 -6.183 2.587 1.00 0.00 49 GLU A C 19
ATOM 25900 O O . GLU A 1 49 ? -14.436 -5.679 3.118 1.00 0.00 49 GLU A O 19
ATOM 25912 N N . ASP A 1 50 ? -12.948 -7.294 3.030 1.00 0.00 50 ASP A N 19
ATOM 25913 C CA . ASP A 1 50 ? -13.540 -7.980 4.210 1.00 0.00 50 ASP A CA 19
ATOM 25914 C C . ASP A 1 50 ? -13.292 -7.148 5.471 1.00 0.00 50 ASP A C 19
ATOM 25915 O O . ASP A 1 50 ? -14.154 -7.005 6.315 1.00 0.00 50 ASP A O 19
ATOM 25924 N N . ARG A 1 51 ? -12.109 -6.618 5.608 1.00 0.00 51 ARG A N 19
ATOM 25925 C CA . ARG A 1 51 ? -11.780 -5.812 6.818 1.00 0.00 51 ARG A CA 19
ATOM 25926 C C . ARG A 1 51 ? -12.701 -4.593 6.924 1.00 0.00 51 ARG A C 19
ATOM 25927 O O . ARG A 1 51 ? -13.165 -4.254 7.994 1.00 0.00 51 ARG A O 19
ATOM 25948 N N . PHE A 1 52 ? -12.963 -3.923 5.832 1.00 0.00 52 PHE A N 19
ATOM 25949 C CA . PHE A 1 52 ? -13.841 -2.725 5.891 1.00 0.00 52 PHE A CA 19
ATOM 25950 C C . PHE A 1 52 ? -15.217 -3.060 5.314 1.00 0.00 52 PHE A C 19
ATOM 25951 O O . PHE A 1 52 ? -16.131 -2.261 5.366 1.00 0.00 52 PHE A O 19
ATOM 25968 N N . GLY A 1 53 ? -15.375 -4.231 4.766 1.00 0.00 53 GLY A N 19
ATOM 25969 C CA . GLY A 1 53 ? -16.697 -4.603 4.191 1.00 0.00 53 GLY A CA 19
ATOM 25970 C C . GLY A 1 53 ? -16.983 -3.723 2.974 1.00 0.00 53 GLY A C 19
ATOM 25971 O O . GLY A 1 53 ? -18.108 -3.338 2.725 1.00 0.00 53 GLY A O 19
ATOM 25975 N N . ILE A 1 54 ? -15.972 -3.392 2.217 1.00 0.00 54 ILE A N 19
ATOM 25976 C CA . ILE A 1 54 ? -16.191 -2.526 1.023 1.00 0.00 54 ILE A CA 19
ATOM 25977 C C . ILE A 1 54 ? -16.217 -3.390 -0.239 1.00 0.00 54 ILE A C 19
ATOM 25978 O O . ILE A 1 54 ? -15.317 -4.164 -0.490 1.00 0.00 54 ILE A O 19
ATOM 25994 N N . ALA A 1 55 ? -17.240 -3.261 -1.038 1.00 0.00 55 ALA A N 19
ATOM 25995 C CA . ALA A 1 55 ? -17.319 -4.076 -2.283 1.00 0.00 55 ALA A CA 19
ATOM 25996 C C . ALA A 1 55 ? -16.210 -3.648 -3.246 1.00 0.00 55 ALA A C 19
ATOM 25997 O O . ALA A 1 55 ? -15.901 -2.480 -3.373 1.00 0.00 55 ALA A O 19
ATOM 26004 N N . ALA A 1 56 ? -15.611 -4.585 -3.929 1.00 0.00 56 ALA A N 19
ATOM 26005 C CA . ALA A 1 56 ? -14.526 -4.231 -4.886 1.00 0.00 56 ALA A CA 19
ATOM 26006 C C . ALA A 1 56 ? -15.105 -3.370 -6.011 1.00 0.00 56 ALA A C 19
ATOM 26007 O O . ALA A 1 56 ? -14.428 -2.538 -6.582 1.00 0.00 56 ALA A O 19
ATOM 26014 N N . ASP A 1 57 ? -16.354 -3.569 -6.332 1.00 0.00 57 ASP A N 19
ATOM 26015 C CA . ASP A 1 57 ? -16.993 -2.773 -7.419 1.00 0.00 57 ASP A CA 19
ATOM 26016 C C . ASP A 1 57 ? -16.180 -2.905 -8.708 1.00 0.00 57 ASP A C 19
ATOM 26017 O O . ASP A 1 57 ? -16.000 -1.953 -9.440 1.00 0.00 57 ASP A O 19
ATOM 26026 N N . ASP A 1 58 ? -15.699 -4.082 -8.999 1.00 0.00 58 ASP A N 19
ATOM 26027 C CA . ASP A 1 58 ? -14.910 -4.277 -10.248 1.00 0.00 58 ASP A CA 19
ATOM 26028 C C . ASP A 1 58 ? -13.911 -3.129 -10.421 1.00 0.00 58 ASP A C 19
ATOM 26029 O O . ASP A 1 58 ? -13.893 -2.463 -11.438 1.00 0.00 58 ASP A O 19
ATOM 26038 N N . VAL A 1 59 ? -13.080 -2.891 -9.442 1.00 0.00 59 VAL A N 19
ATOM 26039 C CA . VAL A 1 59 ? -12.086 -1.784 -9.563 1.00 0.00 59 VAL A CA 19
ATOM 26040 C C . VAL A 1 59 ? -10.701 -2.368 -9.854 1.00 0.00 59 VAL A C 19
ATOM 26041 O O . VAL A 1 59 ? -10.255 -3.287 -9.197 1.00 0.00 59 VAL A O 19
ATOM 26054 N N . GLU A 1 60 ? -10.020 -1.835 -10.834 1.00 0.00 60 GLU A N 19
ATOM 26055 C CA . GLU A 1 60 ? -8.661 -2.349 -11.175 1.00 0.00 60 GLU A CA 19
ATOM 26056 C C . GLU A 1 60 ? -7.634 -1.229 -10.997 1.00 0.00 60 GLU A C 19
ATOM 26057 O O . GLU A 1 60 ? -7.873 -0.094 -11.357 1.00 0.00 60 GLU A O 19
ATOM 26069 N N . LEU A 1 61 ? -6.491 -1.540 -10.447 1.00 0.00 61 LEU A N 19
ATOM 26070 C CA . LEU A 1 61 ? -5.449 -0.494 -10.251 1.00 0.00 61 LEU A CA 19
ATOM 26071 C C . LEU A 1 61 ? -4.355 -0.662 -11.308 1.00 0.00 61 LEU A C 19
ATOM 26072 O O . LEU A 1 61 ? -3.938 -1.761 -11.615 1.00 0.00 61 LEU A O 19
ATOM 26088 N N . SER A 1 62 ? -3.885 0.420 -11.868 1.00 0.00 62 SER A N 19
ATOM 26089 C CA . SER A 1 62 ? -2.819 0.323 -12.903 1.00 0.00 62 SER A CA 19
ATOM 26090 C C . SER A 1 62 ? -1.447 0.366 -12.227 1.00 0.00 62 SER A C 19
ATOM 26091 O O . SER A 1 62 ? -1.319 0.779 -11.091 1.00 0.00 62 SER A O 19
ATOM 26099 N N . PRO A 1 63 ? -0.428 -0.058 -12.925 1.00 0.00 63 PRO A N 19
ATOM 26100 C CA . PRO A 1 63 ? 0.965 -0.071 -12.391 1.00 0.00 63 PRO A CA 19
ATOM 26101 C C . PRO A 1 63 ? 1.452 1.336 -12.039 1.00 0.00 63 PRO A C 19
ATOM 26102 O O . PRO A 1 63 ? 2.239 1.525 -11.133 1.00 0.00 63 PRO A O 19
ATOM 26113 N N . GLU A 1 64 ? 0.982 2.323 -12.748 1.00 0.00 64 GLU A N 19
ATOM 26114 C CA . GLU A 1 64 ? 1.406 3.721 -12.461 1.00 0.00 64 GLU A CA 19
ATOM 26115 C C . GLU A 1 64 ? 0.903 4.130 -11.075 1.00 0.00 64 GLU A C 19
ATOM 26116 O O . GLU A 1 64 ? 1.488 4.963 -10.411 1.00 0.00 64 GLU A O 19
ATOM 26128 N N . HIS A 1 65 ? -0.183 3.554 -10.638 1.00 0.00 65 HIS A N 19
ATOM 26129 C CA . HIS A 1 65 ? -0.732 3.911 -9.299 1.00 0.00 65 HIS A CA 19
ATOM 26130 C C . HIS A 1 65 ? 0.222 3.430 -8.204 1.00 0.00 65 HIS A C 19
ATOM 26131 O O . HIS A 1 65 ? 0.263 3.976 -7.120 1.00 0.00 65 HIS A O 19
ATOM 26146 N N . PHE A 1 66 ? 0.984 2.408 -8.475 1.00 0.00 66 PHE A N 19
ATOM 26147 C CA . PHE A 1 66 ? 1.929 1.890 -7.446 1.00 0.00 66 PHE A CA 19
ATOM 26148 C C . PHE A 1 66 ? 3.302 2.537 -7.644 1.00 0.00 66 PHE A C 19
ATOM 26149 O O . PHE A 1 66 ? 4.282 2.133 -7.051 1.00 0.00 66 PHE A O 19
ATOM 26166 N N . ARG A 1 67 ? 3.377 3.536 -8.478 1.00 0.00 67 ARG A N 19
ATOM 26167 C CA . ARG A 1 67 ? 4.681 4.214 -8.723 1.00 0.00 67 ARG A CA 19
ATOM 26168 C C . ARG A 1 67 ? 5.263 4.721 -7.399 1.00 0.00 67 ARG A C 19
ATOM 26169 O O . ARG A 1 67 ? 6.461 4.716 -7.201 1.00 0.00 67 ARG A O 19
ATOM 26190 N N . SER A 1 68 ? 4.434 5.170 -6.495 1.00 0.00 68 SER A N 19
ATOM 26191 C CA . SER A 1 68 ? 4.964 5.684 -5.196 1.00 0.00 68 SER A CA 19
ATOM 26192 C C . SER A 1 68 ? 3.987 5.363 -4.060 1.00 0.00 68 SER A C 19
ATOM 26193 O O . SER A 1 68 ? 2.822 5.102 -4.282 1.00 0.00 68 SER A O 19
ATOM 26201 N N . ILE A 1 69 ? 4.460 5.384 -2.839 1.00 0.00 69 ILE A N 19
ATOM 26202 C CA . ILE A 1 69 ? 3.573 5.085 -1.679 1.00 0.00 69 ILE A CA 19
ATOM 26203 C C . ILE A 1 69 ? 2.484 6.156 -1.562 1.00 0.00 69 ILE A C 19
ATOM 26204 O O . ILE A 1 69 ? 1.361 5.873 -1.195 1.00 0.00 69 ILE A O 19
ATOM 26220 N N . ARG A 1 70 ? 2.809 7.385 -1.856 1.00 0.00 70 ARG A N 19
ATOM 26221 C CA . ARG A 1 70 ? 1.794 8.472 -1.743 1.00 0.00 70 ARG A CA 19
ATOM 26222 C C . ARG A 1 70 ? 0.618 8.193 -2.683 1.00 0.00 70 ARG A C 19
ATOM 26223 O O . ARG A 1 70 ? -0.522 8.460 -2.357 1.00 0.00 70 ARG A O 19
ATOM 26244 N N . SER A 1 71 ? 0.880 7.665 -3.846 1.00 0.00 71 SER A N 19
ATOM 26245 C CA . SER A 1 71 ? -0.232 7.382 -4.797 1.00 0.00 71 SER A CA 19
ATOM 26246 C C . SER A 1 71 ? -1.218 6.397 -4.162 1.00 0.00 71 SER A C 19
ATOM 26247 O O . SER A 1 71 ? -2.418 6.558 -4.257 1.00 0.00 71 SER A O 19
ATOM 26255 N N . ILE A 1 72 ? -0.722 5.380 -3.513 1.00 0.00 72 ILE A N 19
ATOM 26256 C CA . ILE A 1 72 ? -1.623 4.389 -2.874 1.00 0.00 72 ILE A CA 19
ATOM 26257 C C . ILE A 1 72 ? -2.458 5.077 -1.793 1.00 0.00 72 ILE A C 19
ATOM 26258 O O . ILE A 1 72 ? -3.630 4.802 -1.630 1.00 0.00 72 ILE A O 19
ATOM 26274 N N . ASP A 1 73 ? -1.861 5.969 -1.052 1.00 0.00 73 ASP A N 19
ATOM 26275 C CA . ASP A 1 73 ? -2.618 6.674 0.019 1.00 0.00 73 ASP A CA 19
ATOM 26276 C C . ASP A 1 73 ? -3.834 7.374 -0.591 1.00 0.00 73 ASP A C 19
ATOM 26277 O O . ASP A 1 73 ? -4.891 7.433 0.005 1.00 0.00 73 ASP A O 19
ATOM 26286 N N . ALA A 1 74 ? -3.693 7.909 -1.773 1.00 0.00 74 ALA A N 19
ATOM 26287 C CA . ALA A 1 74 ? -4.843 8.607 -2.411 1.00 0.00 74 ALA A CA 19
ATOM 26288 C C . ALA A 1 74 ? -5.978 7.611 -2.649 1.00 0.00 74 ALA A C 19
ATOM 26289 O O . ALA A 1 74 ? -7.129 7.894 -2.382 1.00 0.00 74 ALA A O 19
ATOM 26296 N N . PHE A 1 75 ? -5.667 6.446 -3.143 1.00 0.00 75 PHE A N 19
ATOM 26297 C CA . PHE A 1 75 ? -6.739 5.438 -3.386 1.00 0.00 75 PHE A CA 19
ATOM 26298 C C . PHE A 1 75 ? -7.365 5.037 -2.052 1.00 0.00 75 PHE A C 19
ATOM 26299 O O . PHE A 1 75 ? -8.572 4.988 -1.908 1.00 0.00 75 PHE A O 19
ATOM 26316 N N . VAL A 1 76 ? -6.552 4.753 -1.073 1.00 0.00 76 VAL A N 19
ATOM 26317 C CA . VAL A 1 76 ? -7.091 4.357 0.250 1.00 0.00 76 VAL A CA 19
ATOM 26318 C C . VAL A 1 76 ? -7.896 5.514 0.841 1.00 0.00 76 VAL A C 19
ATOM 26319 O O . VAL A 1 76 ? -8.961 5.322 1.389 1.00 0.00 76 VAL A O 19
ATOM 26332 N N . VAL A 1 77 ? -7.400 6.716 0.731 1.00 0.00 77 VAL A N 19
ATOM 26333 C CA . VAL A 1 77 ? -8.137 7.880 1.284 1.00 0.00 77 VAL A CA 19
ATOM 26334 C C . VAL A 1 77 ? -9.502 7.993 0.604 1.00 0.00 77 VAL A C 19
ATOM 26335 O O . VAL A 1 77 ? -10.498 8.294 1.233 1.00 0.00 77 VAL A O 19
ATOM 26348 N N . GLY A 1 78 ? -9.554 7.761 -0.677 1.00 0.00 78 GLY A N 19
ATOM 26349 C CA . GLY A 1 78 ? -10.850 7.860 -1.404 1.00 0.00 78 GLY A CA 19
ATOM 26350 C C . GLY A 1 78 ? -11.878 6.905 -0.791 1.00 0.00 78 GLY A C 19
ATOM 26351 O O . GLY A 1 78 ? -13.058 7.192 -0.762 1.00 0.00 78 GLY A O 19
ATOM 26355 N N . ALA A 1 79 ? -11.447 5.766 -0.312 1.00 0.00 79 ALA A N 19
ATOM 26356 C CA . ALA A 1 79 ? -12.415 4.798 0.282 1.00 0.00 79 ALA A CA 19
ATOM 26357 C C . ALA A 1 79 ? -12.322 4.825 1.809 1.00 0.00 79 ALA A C 19
ATOM 26358 O O . ALA A 1 79 ? -13.316 4.941 2.498 1.00 0.00 79 ALA A O 19
ATOM 26365 N N . THR A 1 80 ? -11.136 4.717 2.340 1.00 0.00 80 THR A N 19
ATOM 26366 C CA . THR A 1 80 ? -10.970 4.733 3.823 1.00 0.00 80 THR A CA 19
ATOM 26367 C C . THR A 1 80 ? -9.954 5.808 4.208 1.00 0.00 80 THR A C 19
ATOM 26368 O O . THR A 1 80 ? -8.919 5.943 3.588 1.00 0.00 80 THR A O 19
ATOM 26379 N N . THR A 1 81 ? -10.239 6.573 5.227 1.00 0.00 81 THR A N 19
ATOM 26380 C CA . THR A 1 81 ? -9.292 7.641 5.649 1.00 0.00 81 THR A CA 19
ATOM 26381 C C . THR A 1 81 ? -8.935 7.462 7.129 1.00 0.00 81 THR A C 19
ATOM 26382 O O . THR A 1 81 ? -9.575 8.019 7.999 1.00 0.00 81 THR A O 19
ATOM 26393 N N . PRO A 1 82 ? -7.914 6.692 7.414 1.00 0.00 82 PRO A N 19
ATOM 26394 C CA . PRO A 1 82 ? -7.461 6.442 8.814 1.00 0.00 82 PRO A CA 19
ATOM 26395 C C . PRO A 1 82 ? -7.020 7.735 9.510 1.00 0.00 82 PRO A C 19
ATOM 26396 O O . PRO A 1 82 ? -7.150 8.813 8.965 1.00 0.00 82 PRO A O 19
ATOM 26407 N N . PRO A 1 83 ? -6.499 7.628 10.705 1.00 0.00 83 PRO A N 19
ATOM 26408 C CA . PRO A 1 83 ? -6.029 8.810 11.486 1.00 0.00 83 PRO A CA 19
ATOM 26409 C C . PRO A 1 83 ? -4.884 9.536 10.775 1.00 0.00 83 PRO A C 19
ATOM 26410 O O . PRO A 1 83 ? -4.126 8.940 10.035 1.00 0.00 83 PRO A O 19
ATOM 26421 N N . VAL A 1 84 ? -4.755 10.818 10.981 1.00 0.00 84 VAL A N 19
ATOM 26422 C CA . VAL A 1 84 ? -3.663 11.567 10.299 1.00 0.00 84 VAL A CA 19
ATOM 26423 C C . VAL A 1 84 ? -2.435 11.631 11.209 1.00 0.00 84 VAL A C 19
ATOM 26424 O O . VAL A 1 84 ? -2.506 12.074 12.339 1.00 0.00 84 VAL A O 19
ATOM 26437 N N . GLU A 1 85 ? -1.306 11.196 10.719 1.00 0.00 85 GLU A N 19
ATOM 26438 C CA . GLU A 1 85 ? -0.064 11.232 11.539 1.00 0.00 85 GLU A CA 19
ATOM 26439 C C . GLU A 1 85 ? 1.137 11.455 10.618 1.00 0.00 85 GLU A C 19
ATOM 26440 O O . GLU A 1 85 ? 1.099 11.129 9.448 1.00 0.00 85 GLU A O 19
ATOM 26452 N N . ALA A 1 86 ? 2.205 12.002 11.130 1.00 0.00 86 ALA A N 19
ATOM 26453 C CA . ALA A 1 86 ? 3.400 12.232 10.271 1.00 0.00 86 ALA A CA 19
ATOM 26454 C C . ALA A 1 86 ? 3.989 10.882 9.857 1.00 0.00 86 ALA A C 19
ATOM 26455 O O . ALA A 1 86 ? 4.114 9.978 10.660 1.00 0.00 86 ALA A O 19
ATOM 26462 N N . LYS A 1 87 ? 4.352 10.734 8.612 1.00 0.00 87 LYS A N 19
ATOM 26463 C CA . LYS A 1 87 ? 4.930 9.439 8.156 1.00 0.00 87 LYS A CA 19
ATOM 26464 C C . LYS A 1 87 ? 6.203 9.141 8.951 1.00 0.00 87 LYS A C 19
ATOM 26465 O O . LYS A 1 87 ? 6.469 8.013 9.315 1.00 0.00 87 LYS A O 19
ATOM 26484 N N . LEU A 1 88 ? 6.991 10.145 9.224 1.00 0.00 88 LEU A N 19
ATOM 26485 C CA . LEU A 1 88 ? 8.245 9.920 9.996 1.00 0.00 88 LEU A CA 19
ATOM 26486 C C . LEU A 1 88 ? 8.012 10.286 11.463 1.00 0.00 88 LEU A C 19
ATOM 26487 O O . LEU A 1 88 ? 7.331 11.243 11.773 1.00 0.00 88 LEU A O 19
ATOM 26503 N N . GLN A 1 89 ? 8.572 9.532 12.369 1.00 0.00 89 GLN A N 19
ATOM 26504 C CA . GLN A 1 89 ? 8.381 9.840 13.815 1.00 0.00 89 GLN A CA 19
ATOM 26505 C C . GLN A 1 89 ? 6.913 10.187 14.073 1.00 0.00 89 GLN A C 19
ATOM 26506 O O . GLN A 1 89 ? 6.575 11.355 13.976 1.00 0.00 89 GLN A O 19
ATOM 26563 N N . MET A 1 1 ? -0.363 15.596 4.336 1.00 0.00 1 MET A N 20
ATOM 26564 C CA . MET A 1 1 ? -0.619 14.136 4.180 1.00 0.00 1 MET A CA 20
ATOM 26565 C C . MET A 1 1 ? -1.908 13.760 4.909 1.00 0.00 1 MET A C 20
ATOM 26566 O O . MET A 1 1 ? -1.938 13.632 6.117 1.00 0.00 1 MET A O 20
ATOM 26582 N N . GLN A 1 2 ? -2.972 13.578 4.181 1.00 0.00 2 GLN A N 20
ATOM 26583 C CA . GLN A 1 2 ? -4.263 13.206 4.825 1.00 0.00 2 GLN A CA 20
ATOM 26584 C C . GLN A 1 2 ? -4.064 11.935 5.655 1.00 0.00 2 GLN A C 20
ATOM 26585 O O . GLN A 1 2 ? -4.583 11.805 6.745 1.00 0.00 2 GLN A O 20
ATOM 26599 N N . HIS A 1 3 ? -3.303 11.005 5.146 1.00 0.00 3 HIS A N 20
ATOM 26600 C CA . HIS A 1 3 ? -3.048 9.740 5.894 1.00 0.00 3 HIS A CA 20
ATOM 26601 C C . HIS A 1 3 ? -1.879 9.005 5.238 1.00 0.00 3 HIS A C 20
ATOM 26602 O O . HIS A 1 3 ? -1.758 7.800 5.328 1.00 0.00 3 HIS A O 20
ATOM 26617 N N . ALA A 1 4 ? -1.022 9.727 4.570 1.00 0.00 4 ALA A N 20
ATOM 26618 C CA . ALA A 1 4 ? 0.137 9.081 3.893 1.00 0.00 4 ALA A CA 20
ATOM 26619 C C . ALA A 1 4 ? 1.024 8.379 4.922 1.00 0.00 4 ALA A C 20
ATOM 26620 O O . ALA A 1 4 ? 1.634 7.368 4.636 1.00 0.00 4 ALA A O 20
ATOM 26627 N N . SER A 1 5 ? 1.116 8.905 6.113 1.00 0.00 5 SER A N 20
ATOM 26628 C CA . SER A 1 5 ? 1.982 8.255 7.136 1.00 0.00 5 SER A CA 20
ATOM 26629 C C . SER A 1 5 ? 1.486 6.836 7.409 1.00 0.00 5 SER A C 20
ATOM 26630 O O . SER A 1 5 ? 2.264 5.907 7.507 1.00 0.00 5 SER A O 20
ATOM 26638 N N . VAL A 1 6 ? 0.201 6.651 7.514 1.00 0.00 6 VAL A N 20
ATOM 26639 C CA . VAL A 1 6 ? -0.326 5.280 7.760 1.00 0.00 6 VAL A CA 20
ATOM 26640 C C . VAL A 1 6 ? -0.081 4.435 6.517 1.00 0.00 6 VAL A C 20
ATOM 26641 O O . VAL A 1 6 ? 0.265 3.278 6.598 1.00 0.00 6 VAL A O 20
ATOM 26654 N N . ILE A 1 7 ? -0.262 5.013 5.365 1.00 0.00 7 ILE A N 20
ATOM 26655 C CA . ILE A 1 7 ? -0.043 4.257 4.103 1.00 0.00 7 ILE A CA 20
ATOM 26656 C C . ILE A 1 7 ? 1.402 3.762 4.043 1.00 0.00 7 ILE A C 20
ATOM 26657 O O . ILE A 1 7 ? 1.660 2.601 3.794 1.00 0.00 7 ILE A O 20
ATOM 26673 N N . ALA A 1 8 ? 2.349 4.626 4.284 1.00 0.00 8 ALA A N 20
ATOM 26674 C CA . ALA A 1 8 ? 3.772 4.188 4.254 1.00 0.00 8 ALA A CA 20
ATOM 26675 C C . ALA A 1 8 ? 3.984 3.157 5.358 1.00 0.00 8 ALA A C 20
ATOM 26676 O O . ALA A 1 8 ? 4.585 2.122 5.157 1.00 0.00 8 ALA A O 20
ATOM 26683 N N . GLN A 1 9 ? 3.472 3.431 6.522 1.00 0.00 9 GLN A N 20
ATOM 26684 C CA . GLN A 1 9 ? 3.613 2.472 7.649 1.00 0.00 9 GLN A CA 20
ATOM 26685 C C . GLN A 1 9 ? 2.857 1.186 7.310 1.00 0.00 9 GLN A C 20
ATOM 26686 O O . GLN A 1 9 ? 3.282 0.095 7.629 1.00 0.00 9 GLN A O 20
ATOM 26700 N N . PHE A 1 10 ? 1.729 1.317 6.672 1.00 0.00 10 PHE A N 20
ATOM 26701 C CA . PHE A 1 10 ? 0.916 0.121 6.313 1.00 0.00 10 PHE A CA 20
ATOM 26702 C C . PHE A 1 10 ? 1.688 -0.762 5.332 1.00 0.00 10 PHE A C 20
ATOM 26703 O O . PHE A 1 10 ? 1.838 -1.950 5.535 1.00 0.00 10 PHE A O 20
ATOM 26720 N N . VAL A 1 11 ? 2.173 -0.191 4.268 1.00 0.00 11 VAL A N 20
ATOM 26721 C CA . VAL A 1 11 ? 2.930 -0.997 3.268 1.00 0.00 11 VAL A CA 20
ATOM 26722 C C . VAL A 1 11 ? 4.318 -1.349 3.812 1.00 0.00 11 VAL A C 20
ATOM 26723 O O . VAL A 1 11 ? 4.801 -2.451 3.640 1.00 0.00 11 VAL A O 20
ATOM 26736 N N . VAL A 1 12 ? 4.971 -0.419 4.455 1.00 0.00 12 VAL A N 20
ATOM 26737 C CA . VAL A 1 12 ? 6.333 -0.698 4.993 1.00 0.00 12 VAL A CA 20
ATOM 26738 C C . VAL A 1 12 ? 6.260 -1.778 6.078 1.00 0.00 12 VAL A C 20
ATOM 26739 O O . VAL A 1 12 ? 7.131 -2.619 6.183 1.00 0.00 12 VAL A O 20
ATOM 26752 N N . GLU A 1 13 ? 5.238 -1.761 6.889 1.00 0.00 13 GLU A N 20
ATOM 26753 C CA . GLU A 1 13 ? 5.130 -2.785 7.968 1.00 0.00 13 GLU A CA 20
ATOM 26754 C C . GLU A 1 13 ? 5.197 -4.181 7.355 1.00 0.00 13 GLU A C 20
ATOM 26755 O O . GLU A 1 13 ? 5.701 -5.110 7.954 1.00 0.00 13 GLU A O 20
ATOM 26767 N N . GLU A 1 14 ? 4.696 -4.337 6.164 1.00 0.00 14 GLU A N 20
ATOM 26768 C CA . GLU A 1 14 ? 4.732 -5.673 5.512 1.00 0.00 14 GLU A CA 20
ATOM 26769 C C . GLU A 1 14 ? 6.184 -6.068 5.228 1.00 0.00 14 GLU A C 20
ATOM 26770 O O . GLU A 1 14 ? 6.535 -7.231 5.251 1.00 0.00 14 GLU A O 20
ATOM 26782 N N . PHE A 1 15 ? 7.032 -5.112 4.958 1.00 0.00 15 PHE A N 20
ATOM 26783 C CA . PHE A 1 15 ? 8.458 -5.441 4.670 1.00 0.00 15 PHE A CA 20
ATOM 26784 C C . PHE A 1 15 ? 9.374 -4.410 5.340 1.00 0.00 15 PHE A C 20
ATOM 26785 O O . PHE A 1 15 ? 10.312 -3.923 4.743 1.00 0.00 15 PHE A O 20
ATOM 26802 N N . LEU A 1 16 ? 9.113 -4.071 6.574 1.00 0.00 16 LEU A N 20
ATOM 26803 C CA . LEU A 1 16 ? 9.973 -3.070 7.265 1.00 0.00 16 LEU A CA 20
ATOM 26804 C C . LEU A 1 16 ? 11.253 -3.741 7.783 1.00 0.00 16 LEU A C 20
ATOM 26805 O O . LEU A 1 16 ? 11.197 -4.768 8.428 1.00 0.00 16 LEU A O 20
ATOM 26821 N N . PRO A 1 17 ? 12.402 -3.161 7.527 1.00 0.00 17 PRO A N 20
ATOM 26822 C CA . PRO A 1 17 ? 13.691 -3.721 8.011 1.00 0.00 17 PRO A CA 20
ATOM 26823 C C . PRO A 1 17 ? 13.859 -3.452 9.510 1.00 0.00 17 PRO A C 20
ATOM 26824 O O . PRO A 1 17 ? 12.890 -3.326 10.232 1.00 0.00 17 PRO A O 20
ATOM 26835 N N . ASP A 1 18 ? 15.064 -3.347 9.986 1.00 0.00 18 ASP A N 20
ATOM 26836 C CA . ASP A 1 18 ? 15.261 -3.068 11.430 1.00 0.00 18 ASP A CA 20
ATOM 26837 C C . ASP A 1 18 ? 14.985 -1.585 11.685 1.00 0.00 18 ASP A C 20
ATOM 26838 O O . ASP A 1 18 ? 15.280 -1.058 12.739 1.00 0.00 18 ASP A O 20
ATOM 26847 N N . VAL A 1 19 ? 14.424 -0.909 10.714 1.00 0.00 19 VAL A N 20
ATOM 26848 C CA . VAL A 1 19 ? 14.130 0.544 10.876 1.00 0.00 19 VAL A CA 20
ATOM 26849 C C . VAL A 1 19 ? 12.616 0.770 10.882 1.00 0.00 19 VAL A C 20
ATOM 26850 O O . VAL A 1 19 ? 11.893 0.209 10.083 1.00 0.00 19 VAL A O 20
ATOM 26863 N N . ALA A 1 20 ? 12.130 1.596 11.769 1.00 0.00 20 ALA A N 20
ATOM 26864 C CA . ALA A 1 20 ? 10.664 1.862 11.811 1.00 0.00 20 ALA A CA 20
ATOM 26865 C C . ALA A 1 20 ? 10.277 2.719 10.593 1.00 0.00 20 ALA A C 20
ATOM 26866 O O . ALA A 1 20 ? 10.998 3.627 10.231 1.00 0.00 20 ALA A O 20
ATOM 26873 N N . PRO A 1 21 ? 9.151 2.454 9.962 1.00 0.00 21 PRO A N 20
ATOM 26874 C CA . PRO A 1 21 ? 8.705 3.246 8.776 1.00 0.00 21 PRO A CA 20
ATOM 26875 C C . PRO A 1 21 ? 8.794 4.755 9.021 1.00 0.00 21 PRO A C 20
ATOM 26876 O O . PRO A 1 21 ? 9.006 5.530 8.109 1.00 0.00 21 PRO A O 20
ATOM 26887 N N . ALA A 1 22 ? 8.639 5.176 10.244 1.00 0.00 22 ALA A N 20
ATOM 26888 C CA . ALA A 1 22 ? 8.722 6.632 10.547 1.00 0.00 22 ALA A CA 20
ATOM 26889 C C . ALA A 1 22 ? 10.146 7.123 10.280 1.00 0.00 22 ALA A C 20
ATOM 26890 O O . ALA A 1 22 ? 10.381 8.294 10.055 1.00 0.00 22 ALA A O 20
ATOM 26897 N N . ASP A 1 23 ? 11.097 6.230 10.302 1.00 0.00 23 ASP A N 20
ATOM 26898 C CA . ASP A 1 23 ? 12.510 6.628 10.050 1.00 0.00 23 ASP A CA 20
ATOM 26899 C C . ASP A 1 23 ? 12.914 6.181 8.646 1.00 0.00 23 ASP A C 20
ATOM 26900 O O . ASP A 1 23 ? 14.058 6.294 8.251 1.00 0.00 23 ASP A O 20
ATOM 26909 N N . VAL A 1 24 ? 11.979 5.682 7.888 1.00 0.00 24 VAL A N 20
ATOM 26910 C CA . VAL A 1 24 ? 12.298 5.234 6.505 1.00 0.00 24 VAL A CA 20
ATOM 26911 C C . VAL A 1 24 ? 11.887 6.332 5.531 1.00 0.00 24 VAL A C 20
ATOM 26912 O O . VAL A 1 24 ? 10.861 6.964 5.692 1.00 0.00 24 VAL A O 20
ATOM 26925 N N . ASP A 1 25 ? 12.677 6.577 4.527 1.00 0.00 25 ASP A N 20
ATOM 26926 C CA . ASP A 1 25 ? 12.320 7.647 3.561 1.00 0.00 25 ASP A CA 20
ATOM 26927 C C . ASP A 1 25 ? 11.064 7.235 2.794 1.00 0.00 25 ASP A C 20
ATOM 26928 O O . ASP A 1 25 ? 11.126 6.504 1.825 1.00 0.00 25 ASP A O 20
ATOM 26937 N N . VAL A 1 26 ? 9.923 7.702 3.222 1.00 0.00 26 VAL A N 20
ATOM 26938 C CA . VAL A 1 26 ? 8.658 7.347 2.524 1.00 0.00 26 VAL A CA 20
ATOM 26939 C C . VAL A 1 26 ? 8.734 7.803 1.061 1.00 0.00 26 VAL A C 20
ATOM 26940 O O . VAL A 1 26 ? 7.787 7.679 0.310 1.00 0.00 26 VAL A O 20
ATOM 26953 N N . ASP A 1 27 ? 9.862 8.312 0.644 1.00 0.00 27 ASP A N 20
ATOM 26954 C CA . ASP A 1 27 ? 10.004 8.756 -0.770 1.00 0.00 27 ASP A CA 20
ATOM 26955 C C . ASP A 1 27 ? 10.657 7.633 -1.579 1.00 0.00 27 ASP A C 20
ATOM 26956 O O . ASP A 1 27 ? 11.098 7.830 -2.694 1.00 0.00 27 ASP A O 20
ATOM 26965 N N . LEU A 1 28 ? 10.727 6.455 -1.018 1.00 0.00 28 LEU A N 20
ATOM 26966 C CA . LEU A 1 28 ? 11.356 5.314 -1.742 1.00 0.00 28 LEU A CA 20
ATOM 26967 C C . LEU A 1 28 ? 10.332 4.665 -2.665 1.00 0.00 28 LEU A C 20
ATOM 26968 O O . LEU A 1 28 ? 9.212 4.395 -2.279 1.00 0.00 28 LEU A O 20
ATOM 26984 N N . ASP A 1 29 ? 10.708 4.410 -3.886 1.00 0.00 29 ASP A N 20
ATOM 26985 C CA . ASP A 1 29 ? 9.757 3.777 -4.834 1.00 0.00 29 ASP A CA 20
ATOM 26986 C C . ASP A 1 29 ? 9.475 2.344 -4.384 1.00 0.00 29 ASP A C 20
ATOM 26987 O O . ASP A 1 29 ? 10.369 1.532 -4.252 1.00 0.00 29 ASP A O 20
ATOM 26996 N N . LEU A 1 30 ? 8.236 2.029 -4.138 1.00 0.00 30 LEU A N 20
ATOM 26997 C CA . LEU A 1 30 ? 7.898 0.653 -3.687 1.00 0.00 30 LEU A CA 20
ATOM 26998 C C . LEU A 1 30 ? 8.267 -0.348 -4.782 1.00 0.00 30 LEU A C 20
ATOM 26999 O O . LEU A 1 30 ? 8.199 -1.545 -4.586 1.00 0.00 30 LEU A O 20
ATOM 27015 N N . VAL A 1 31 ? 8.647 0.125 -5.939 1.00 0.00 31 VAL A N 20
ATOM 27016 C CA . VAL A 1 31 ? 9.003 -0.818 -7.034 1.00 0.00 31 VAL A CA 20
ATOM 27017 C C . VAL A 1 31 ? 9.993 -1.851 -6.504 1.00 0.00 31 VAL A C 20
ATOM 27018 O O . VAL A 1 31 ? 9.868 -3.032 -6.758 1.00 0.00 31 VAL A O 20
ATOM 27031 N N . ASP A 1 32 ? 10.964 -1.422 -5.749 1.00 0.00 32 ASP A N 20
ATOM 27032 C CA . ASP A 1 32 ? 11.940 -2.394 -5.186 1.00 0.00 32 ASP A CA 20
ATOM 27033 C C . ASP A 1 32 ? 11.151 -3.442 -4.406 1.00 0.00 32 ASP A C 20
ATOM 27034 O O . ASP A 1 32 ? 11.466 -4.616 -4.409 1.00 0.00 32 ASP A O 20
ATOM 27043 N N . ASN A 1 33 ? 10.106 -3.013 -3.756 1.00 0.00 33 ASN A N 20
ATOM 27044 C CA . ASN A 1 33 ? 9.249 -3.950 -2.985 1.00 0.00 33 ASN A CA 20
ATOM 27045 C C . ASN A 1 33 ? 8.215 -4.551 -3.933 1.00 0.00 33 ASN A C 20
ATOM 27046 O O . ASN A 1 33 ? 7.209 -5.088 -3.514 1.00 0.00 33 ASN A O 20
ATOM 27057 N N . GLY A 1 34 ? 8.451 -4.439 -5.215 1.00 0.00 34 GLY A N 20
ATOM 27058 C CA . GLY A 1 34 ? 7.485 -4.981 -6.211 1.00 0.00 34 GLY A CA 20
ATOM 27059 C C . GLY A 1 34 ? 6.977 -6.343 -5.744 1.00 0.00 34 GLY A C 20
ATOM 27060 O O . GLY A 1 34 ? 5.967 -6.830 -6.207 1.00 0.00 34 GLY A O 20
ATOM 27064 N N . VAL A 1 35 ? 7.652 -6.956 -4.816 1.00 0.00 35 VAL A N 20
ATOM 27065 C CA . VAL A 1 35 ? 7.174 -8.272 -4.319 1.00 0.00 35 VAL A CA 20
ATOM 27066 C C . VAL A 1 35 ? 5.719 -8.112 -3.878 1.00 0.00 35 VAL A C 20
ATOM 27067 O O . VAL A 1 35 ? 4.891 -8.977 -4.085 1.00 0.00 35 VAL A O 20
ATOM 27080 N N . ILE A 1 36 ? 5.408 -7.000 -3.268 1.00 0.00 36 ILE A N 20
ATOM 27081 C CA . ILE A 1 36 ? 4.015 -6.753 -2.802 1.00 0.00 36 ILE A CA 20
ATOM 27082 C C . ILE A 1 36 ? 3.091 -6.504 -3.997 1.00 0.00 36 ILE A C 20
ATOM 27083 O O . ILE A 1 36 ? 1.896 -6.688 -3.917 1.00 0.00 36 ILE A O 20
ATOM 27099 N N . ASP A 1 37 ? 3.632 -6.054 -5.091 1.00 0.00 37 ASP A N 20
ATOM 27100 C CA . ASP A 1 37 ? 2.782 -5.754 -6.280 1.00 0.00 37 ASP A CA 20
ATOM 27101 C C . ASP A 1 37 ? 2.051 -7.007 -6.771 1.00 0.00 37 ASP A C 20
ATOM 27102 O O . ASP A 1 37 ? 0.975 -6.914 -7.328 1.00 0.00 37 ASP A O 20
ATOM 27111 N N . SER A 1 38 ? 2.626 -8.169 -6.603 1.00 0.00 38 SER A N 20
ATOM 27112 C CA . SER A 1 38 ? 1.952 -9.406 -7.102 1.00 0.00 38 SER A CA 20
ATOM 27113 C C . SER A 1 38 ? 1.488 -10.293 -5.943 1.00 0.00 38 SER A C 20
ATOM 27114 O O . SER A 1 38 ? 0.309 -10.525 -5.765 1.00 0.00 38 SER A O 20
ATOM 27121 N N . LEU A 1 39 ? 2.399 -10.814 -5.173 1.00 0.00 39 LEU A N 20
ATOM 27122 C CA . LEU A 1 39 ? 1.997 -11.710 -4.052 1.00 0.00 39 LEU A CA 20
ATOM 27123 C C . LEU A 1 39 ? 1.253 -10.923 -2.975 1.00 0.00 39 LEU A C 20
ATOM 27124 O O . LEU A 1 39 ? 0.182 -11.301 -2.544 1.00 0.00 39 LEU A O 20
ATOM 27140 N N . GLY A 1 40 ? 1.814 -9.838 -2.530 1.00 0.00 40 GLY A N 20
ATOM 27141 C CA . GLY A 1 40 ? 1.142 -9.033 -1.473 1.00 0.00 40 GLY A CA 20
ATOM 27142 C C . GLY A 1 40 ? -0.096 -8.344 -2.045 1.00 0.00 40 GLY A C 20
ATOM 27143 O O . GLY A 1 40 ? -1.120 -8.248 -1.398 1.00 0.00 40 GLY A O 20
ATOM 27147 N N . LEU A 1 41 ? -0.007 -7.854 -3.248 1.00 0.00 41 LEU A N 20
ATOM 27148 C CA . LEU A 1 41 ? -1.175 -7.159 -3.856 1.00 0.00 41 LEU A CA 20
ATOM 27149 C C . LEU A 1 41 ? -2.361 -8.115 -3.908 1.00 0.00 41 LEU A C 20
ATOM 27150 O O . LEU A 1 41 ? -3.485 -7.742 -3.640 1.00 0.00 41 LEU A O 20
ATOM 27166 N N . LEU A 1 42 ? -2.123 -9.349 -4.245 1.00 0.00 42 LEU A N 20
ATOM 27167 C CA . LEU A 1 42 ? -3.247 -10.322 -4.304 1.00 0.00 42 LEU A CA 20
ATOM 27168 C C . LEU A 1 42 ? -3.870 -10.433 -2.913 1.00 0.00 42 LEU A C 20
ATOM 27169 O O . LEU A 1 42 ? -5.075 -10.427 -2.756 1.00 0.00 42 LEU A O 20
ATOM 27185 N N . LYS A 1 43 ? -3.054 -10.525 -1.899 1.00 0.00 43 LYS A N 20
ATOM 27186 C CA . LYS A 1 43 ? -3.589 -10.625 -0.516 1.00 0.00 43 LYS A CA 20
ATOM 27187 C C . LYS A 1 43 ? -4.230 -9.295 -0.111 1.00 0.00 43 LYS A C 20
ATOM 27188 O O . LYS A 1 43 ? -5.257 -9.261 0.539 1.00 0.00 43 LYS A O 20
ATOM 27207 N N . VAL A 1 44 ? -3.623 -8.198 -0.480 1.00 0.00 44 VAL A N 20
ATOM 27208 C CA . VAL A 1 44 ? -4.185 -6.868 -0.106 1.00 0.00 44 VAL A CA 20
ATOM 27209 C C . VAL A 1 44 ? -5.532 -6.650 -0.796 1.00 0.00 44 VAL A C 20
ATOM 27210 O O . VAL A 1 44 ? -6.489 -6.218 -0.186 1.00 0.00 44 VAL A O 20
ATOM 27223 N N . ILE A 1 45 ? -5.617 -6.939 -2.062 1.00 0.00 45 ILE A N 20
ATOM 27224 C CA . ILE A 1 45 ? -6.902 -6.744 -2.784 1.00 0.00 45 ILE A CA 20
ATOM 27225 C C . ILE A 1 45 ? -7.968 -7.661 -2.182 1.00 0.00 45 ILE A C 20
ATOM 27226 O O . ILE A 1 45 ? -9.099 -7.267 -1.979 1.00 0.00 45 ILE A O 20
ATOM 27242 N N . ALA A 1 46 ? -7.615 -8.884 -1.898 1.00 0.00 46 ALA A N 20
ATOM 27243 C CA . ALA A 1 46 ? -8.606 -9.831 -1.314 1.00 0.00 46 ALA A CA 20
ATOM 27244 C C . ALA A 1 46 ? -9.017 -9.360 0.084 1.00 0.00 46 ALA A C 20
ATOM 27245 O O . ALA A 1 46 ? -10.177 -9.392 0.443 1.00 0.00 46 ALA A O 20
ATOM 27252 N N . TRP A 1 47 ? -8.075 -8.929 0.877 1.00 0.00 47 TRP A N 20
ATOM 27253 C CA . TRP A 1 47 ? -8.412 -8.462 2.252 1.00 0.00 47 TRP A CA 20
ATOM 27254 C C . TRP A 1 47 ? -9.030 -7.066 2.191 1.00 0.00 47 TRP A C 20
ATOM 27255 O O . TRP A 1 47 ? -10.019 -6.784 2.838 1.00 0.00 47 TRP A O 20
ATOM 27276 N N . LEU A 1 48 ? -8.447 -6.187 1.426 1.00 0.00 48 LEU A N 20
ATOM 27277 C CA . LEU A 1 48 ? -8.988 -4.806 1.331 1.00 0.00 48 LEU A CA 20
ATOM 27278 C C . LEU A 1 48 ? -10.444 -4.852 0.868 1.00 0.00 48 LEU A C 20
ATOM 27279 O O . LEU A 1 48 ? -11.292 -4.155 1.390 1.00 0.00 48 LEU A O 20
ATOM 27295 N N . GLU A 1 49 ? -10.746 -5.668 -0.102 1.00 0.00 49 GLU A N 20
ATOM 27296 C CA . GLU A 1 49 ? -12.152 -5.754 -0.583 1.00 0.00 49 GLU A CA 20
ATOM 27297 C C . GLU A 1 49 ? -13.034 -6.295 0.541 1.00 0.00 49 GLU A C 20
ATOM 27298 O O . GLU A 1 49 ? -14.136 -5.835 0.758 1.00 0.00 49 GLU A O 20
ATOM 27310 N N . ASP A 1 50 ? -12.554 -7.272 1.257 1.00 0.00 50 ASP A N 20
ATOM 27311 C CA . ASP A 1 50 ? -13.357 -7.852 2.368 1.00 0.00 50 ASP A CA 20
ATOM 27312 C C . ASP A 1 50 ? -13.525 -6.832 3.496 1.00 0.00 50 ASP A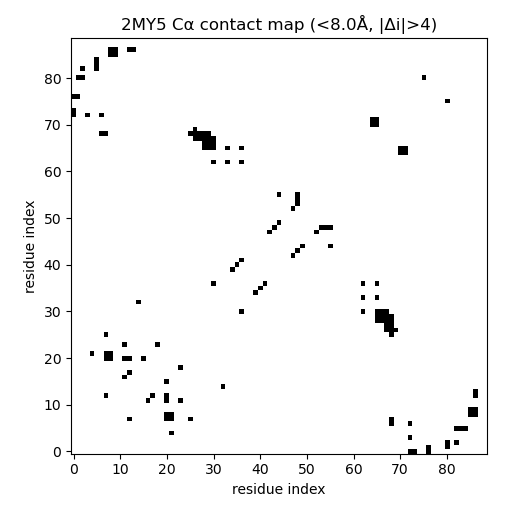 C 20
ATOM 27313 O O . ASP A 1 50 ? -14.602 -6.645 4.025 1.00 0.00 50 ASP A O 20
ATOM 27322 N N . ARG A 1 51 ? -12.459 -6.189 3.882 1.00 0.00 51 ARG A N 20
ATOM 27323 C CA . ARG A 1 51 ? -12.540 -5.199 4.994 1.00 0.00 51 ARG A CA 20
ATOM 27324 C C . ARG A 1 51 ? -13.458 -4.030 4.624 1.00 0.00 51 ARG A C 20
ATOM 27325 O O . ARG A 1 51 ? -14.238 -3.570 5.435 1.00 0.00 51 ARG A O 20
ATOM 27346 N N . PHE A 1 52 ? -13.364 -3.528 3.421 1.00 0.00 52 PHE A N 20
ATOM 27347 C CA . PHE A 1 52 ? -14.219 -2.375 3.030 1.00 0.00 52 PHE A CA 20
ATOM 27348 C C . PHE A 1 52 ? -15.360 -2.837 2.121 1.00 0.00 52 PHE A C 20
ATOM 27349 O O . PHE A 1 52 ? -16.225 -2.063 1.762 1.00 0.00 52 PHE A O 20
ATOM 27366 N N . GLY A 1 53 ? -15.378 -4.084 1.746 1.00 0.00 53 GLY A N 20
ATOM 27367 C CA . GLY A 1 53 ? -16.476 -4.568 0.861 1.00 0.00 53 GLY A CA 20
ATOM 27368 C C . GLY A 1 53 ? -16.342 -3.908 -0.512 1.00 0.00 53 GLY A C 20
ATOM 27369 O O . GLY A 1 53 ? -17.319 -3.677 -1.197 1.00 0.00 53 GLY A O 20
ATOM 27373 N N . ILE A 1 54 ? -15.141 -3.593 -0.916 1.00 0.00 54 ILE A N 20
ATOM 27374 C CA . ILE A 1 54 ? -14.949 -2.937 -2.241 1.00 0.00 54 ILE A CA 20
ATOM 27375 C C . ILE A 1 54 ? -14.414 -3.957 -3.246 1.00 0.00 54 ILE A C 20
ATOM 27376 O O . ILE A 1 54 ? -13.479 -4.680 -2.973 1.00 0.00 54 ILE A O 20
ATOM 27392 N N . ALA A 1 55 ? -14.999 -4.017 -4.410 1.00 0.00 55 ALA A N 20
ATOM 27393 C CA . ALA A 1 55 ? -14.524 -4.988 -5.434 1.00 0.00 55 ALA A CA 20
ATOM 27394 C C . ALA A 1 55 ? -13.079 -4.660 -5.812 1.00 0.00 55 ALA A C 20
ATOM 27395 O O . ALA A 1 55 ? -12.652 -3.525 -5.742 1.00 0.00 55 ALA A O 20
ATOM 27402 N N . ALA A 1 56 ? -12.321 -5.645 -6.209 1.00 0.00 56 ALA A N 20
ATOM 27403 C CA . ALA A 1 56 ? -10.905 -5.385 -6.586 1.00 0.00 56 ALA A CA 20
ATOM 27404 C C . ALA A 1 56 ? -10.865 -4.336 -7.698 1.00 0.00 56 ALA A C 20
ATOM 27405 O O . ALA A 1 56 ? -9.938 -3.557 -7.798 1.00 0.00 56 ALA A O 20
ATOM 27412 N N . ASP A 1 57 ? -11.868 -4.309 -8.533 1.00 0.00 57 ASP A N 20
ATOM 27413 C CA . ASP A 1 57 ? -11.897 -3.309 -9.638 1.00 0.00 57 ASP A CA 20
ATOM 27414 C C . ASP A 1 57 ? -10.612 -3.412 -10.461 1.00 0.00 57 ASP A C 20
ATOM 27415 O O . ASP A 1 57 ? -9.987 -2.420 -10.779 1.00 0.00 57 ASP A O 20
ATOM 27424 N N . ASP A 1 58 ? -10.213 -4.604 -10.811 1.00 0.00 58 ASP A N 20
ATOM 27425 C CA . ASP A 1 58 ? -8.969 -4.764 -11.614 1.00 0.00 58 ASP A CA 20
ATOM 27426 C C . ASP A 1 58 ? -9.286 -4.541 -13.094 1.00 0.00 58 ASP A C 20
ATOM 27427 O O . ASP A 1 58 ? -10.042 -5.280 -13.693 1.00 0.00 58 ASP A O 20
ATOM 27436 N N . VAL A 1 59 ? -8.712 -3.527 -13.687 1.00 0.00 59 VAL A N 20
ATOM 27437 C CA . VAL A 1 59 ? -8.976 -3.252 -15.129 1.00 0.00 59 VAL A CA 20
ATOM 27438 C C . VAL A 1 59 ? -7.649 -3.163 -15.883 1.00 0.00 59 VAL A C 20
ATOM 27439 O O . VAL A 1 59 ? -7.497 -3.709 -16.958 1.00 0.00 59 VAL A O 20
ATOM 27452 N N . GLU A 1 60 ? -6.687 -2.481 -15.328 1.00 0.00 60 GLU A N 20
ATOM 27453 C CA . GLU A 1 60 ? -5.369 -2.357 -16.012 1.00 0.00 60 GLU A CA 20
ATOM 27454 C C . GLU A 1 60 ? -4.376 -1.650 -15.088 1.00 0.00 60 GLU A C 20
ATOM 27455 O O . GLU A 1 60 ? -4.180 -0.454 -15.172 1.00 0.00 60 GLU A O 20
ATOM 27467 N N . LEU A 1 61 ? -3.747 -2.379 -14.209 1.00 0.00 61 LEU A N 20
ATOM 27468 C CA . LEU A 1 61 ? -2.766 -1.749 -13.283 1.00 0.00 61 LEU A CA 20
ATOM 27469 C C . LEU A 1 61 ? -1.353 -1.926 -13.842 1.00 0.00 61 LEU A C 20
ATOM 27470 O O . LEU A 1 61 ? -1.031 -2.941 -14.428 1.00 0.00 61 LEU A O 20
ATOM 27486 N N . SER A 1 62 ? -0.510 -0.944 -13.667 1.00 0.00 62 SER A N 20
ATOM 27487 C CA . SER A 1 62 ? 0.882 -1.047 -14.188 1.00 0.00 62 SER A CA 20
ATOM 27488 C C . SER A 1 62 ? 1.873 -0.725 -13.067 1.00 0.00 62 SER A C 20
ATOM 27489 O O . SER A 1 62 ? 1.517 -0.144 -12.061 1.00 0.00 62 SER A O 20
ATOM 27497 N N . PRO A 1 63 ? 3.110 -1.102 -13.246 1.00 0.00 63 PRO A N 20
ATOM 27498 C CA . PRO A 1 63 ? 4.183 -0.854 -12.240 1.00 0.00 63 PRO A CA 20
ATOM 27499 C C . PRO A 1 63 ? 4.381 0.640 -11.971 1.00 0.00 63 PRO A C 20
ATOM 27500 O O . PRO A 1 63 ? 4.873 1.037 -10.933 1.00 0.00 63 PRO A O 20
ATOM 27511 N N . GLU A 1 64 ? 4.000 1.471 -12.903 1.00 0.00 64 GLU A N 20
ATOM 27512 C CA . GLU A 1 64 ? 4.162 2.939 -12.710 1.00 0.00 64 GLU A CA 20
ATOM 27513 C C . GLU A 1 64 ? 3.325 3.399 -11.516 1.00 0.00 64 GLU A C 20
ATOM 27514 O O . GLU A 1 64 ? 3.664 4.348 -10.837 1.00 0.00 64 GLU A O 20
ATOM 27526 N N . HIS A 1 65 ? 2.230 2.739 -11.255 1.00 0.00 65 HIS A N 20
ATOM 27527 C CA . HIS A 1 65 ? 1.372 3.145 -10.106 1.00 0.00 65 HIS A CA 20
ATOM 27528 C C . HIS A 1 65 ? 2.107 2.874 -8.793 1.00 0.00 65 HIS A C 20
ATOM 27529 O O . HIS A 1 65 ? 1.868 3.520 -7.792 1.00 0.00 65 HIS A O 20
ATOM 27544 N N . PHE A 1 66 ? 2.999 1.924 -8.788 1.00 0.00 66 PHE A N 20
ATOM 27545 C CA . PHE A 1 66 ? 3.747 1.611 -7.538 1.00 0.00 66 PHE A CA 20
ATOM 27546 C C . PHE A 1 66 ? 5.100 2.324 -7.570 1.00 0.00 66 PHE A C 20
ATOM 27547 O O . PHE A 1 66 ? 5.939 2.127 -6.714 1.00 0.00 66 PHE A O 20
ATOM 27564 N N . ARG A 1 67 ? 5.315 3.153 -8.554 1.00 0.00 67 ARG A N 20
ATOM 27565 C CA . ARG A 1 67 ? 6.610 3.884 -8.651 1.00 0.00 67 ARG A CA 20
ATOM 27566 C C . ARG A 1 67 ? 6.863 4.648 -7.351 1.00 0.00 67 ARG A C 20
ATOM 27567 O O . ARG A 1 67 ? 7.987 4.783 -6.911 1.00 0.00 67 ARG A O 20
ATOM 27588 N N . SER A 1 68 ? 5.831 5.155 -6.734 1.00 0.00 68 SER A N 20
ATOM 27589 C CA . SER A 1 68 ? 6.026 5.913 -5.464 1.00 0.00 68 SER A CA 20
ATOM 27590 C C . SER A 1 68 ? 4.837 5.684 -4.529 1.00 0.00 68 SER A C 20
ATOM 27591 O O . SER A 1 68 ? 3.732 5.425 -4.962 1.00 0.00 68 SER A O 20
ATOM 27599 N N . ILE A 1 69 ? 5.058 5.785 -3.246 1.00 0.00 69 ILE A N 20
ATOM 27600 C CA . ILE A 1 69 ? 3.956 5.585 -2.272 1.00 0.00 69 ILE A CA 20
ATOM 27601 C C . ILE A 1 69 ? 2.917 6.699 -2.423 1.00 0.00 69 ILE A C 20
ATOM 27602 O O . ILE A 1 69 ? 1.732 6.483 -2.264 1.00 0.00 69 ILE A O 20
ATOM 27618 N N . ARG A 1 70 ? 3.355 7.895 -2.711 1.00 0.00 70 ARG A N 20
ATOM 27619 C CA . ARG A 1 70 ? 2.399 9.030 -2.852 1.00 0.00 70 ARG A CA 20
ATOM 27620 C C . ARG A 1 70 ? 1.397 8.747 -3.975 1.00 0.00 70 ARG A C 20
ATOM 27621 O O . ARG A 1 70 ? 0.229 9.060 -3.863 1.00 0.00 70 ARG A O 20
ATOM 27642 N N . SER A 1 71 ? 1.835 8.164 -5.057 1.00 0.00 71 SER A N 20
ATOM 27643 C CA . SER A 1 71 ? 0.892 7.879 -6.171 1.00 0.00 71 SER A CA 20
ATOM 27644 C C . SER A 1 71 ? -0.246 6.992 -5.661 1.00 0.00 71 SER A C 20
ATOM 27645 O O . SER A 1 71 ? -1.405 7.227 -5.943 1.00 0.00 71 SER A O 20
ATOM 27653 N N . ILE A 1 72 ? 0.075 5.980 -4.903 1.00 0.00 72 ILE A N 20
ATOM 27654 C CA . ILE A 1 72 ? -0.979 5.086 -4.364 1.00 0.00 72 ILE A CA 20
ATOM 27655 C C . ILE A 1 72 ? -1.823 5.852 -3.345 1.00 0.00 72 ILE A C 20
ATOM 27656 O O . ILE A 1 72 ? -3.024 5.688 -3.266 1.00 0.00 72 ILE A O 20
ATOM 27672 N N . ASP A 1 73 ? -1.195 6.682 -2.557 1.00 0.00 73 ASP A N 20
ATOM 27673 C CA . ASP A 1 73 ? -1.947 7.457 -1.531 1.00 0.00 73 ASP A CA 20
ATOM 27674 C C . ASP A 1 73 ? -3.050 8.281 -2.196 1.00 0.00 73 ASP A C 20
ATOM 27675 O O . ASP A 1 73 ? -4.143 8.401 -1.678 1.00 0.00 73 ASP A O 20
ATOM 27684 N N . ALA A 1 74 ? -2.776 8.859 -3.332 1.00 0.00 74 ALA A N 20
ATOM 27685 C CA . ALA A 1 74 ? -3.815 9.682 -4.011 1.00 0.00 74 ALA A CA 20
ATOM 27686 C C . ALA A 1 74 ? -4.980 8.796 -4.447 1.00 0.00 74 ALA A C 20
ATOM 27687 O O . ALA A 1 74 ? -6.131 9.165 -4.324 1.00 0.00 74 ALA A O 20
ATOM 27694 N N . PHE A 1 75 ? -4.698 7.630 -4.954 1.00 0.00 75 PHE A N 20
ATOM 27695 C CA . PHE A 1 75 ? -5.802 6.732 -5.394 1.00 0.00 75 PHE A CA 20
ATOM 27696 C C . PHE A 1 75 ? -6.673 6.367 -4.192 1.00 0.00 75 PHE A C 20
ATOM 27697 O O . PHE A 1 75 ? -7.884 6.467 -4.236 1.00 0.00 75 PHE A O 20
ATOM 27714 N N . VAL A 1 76 ? -6.069 5.944 -3.115 1.00 0.00 76 VAL A N 20
ATOM 27715 C CA . VAL A 1 76 ? -6.863 5.575 -1.917 1.00 0.00 76 VAL A CA 20
ATOM 27716 C C . VAL A 1 76 ? -7.539 6.820 -1.337 1.00 0.00 76 VAL A C 20
ATOM 27717 O O . VAL A 1 76 ? -8.713 6.810 -1.030 1.00 0.00 76 VAL A O 20
ATOM 27730 N N . VAL A 1 77 ? -6.814 7.896 -1.190 1.00 0.00 77 VAL A N 20
ATOM 27731 C CA . VAL A 1 77 ? -7.425 9.131 -0.635 1.00 0.00 77 VAL A CA 20
ATOM 27732 C C . VAL A 1 77 ? -8.547 9.603 -1.557 1.00 0.00 77 VAL A C 20
ATOM 27733 O O . VAL A 1 77 ? -9.578 10.067 -1.112 1.00 0.00 77 VAL A O 20
ATOM 27746 N N . GLY A 1 78 ? -8.352 9.490 -2.840 1.00 0.00 78 GLY A N 20
ATOM 27747 C CA . GLY A 1 78 ? -9.403 9.935 -3.794 1.00 0.00 78 GLY A CA 20
ATOM 27748 C C . GLY A 1 78 ? -10.710 9.189 -3.515 1.00 0.00 78 GLY A C 20
ATOM 27749 O O . GLY A 1 78 ? -11.785 9.721 -3.708 1.00 0.00 78 GLY A O 20
ATOM 27753 N N . ALA A 1 79 ? -10.632 7.961 -3.071 1.00 0.00 79 ALA A N 20
ATOM 27754 C CA . ALA A 1 79 ? -11.882 7.195 -2.795 1.00 0.00 79 ALA A CA 20
ATOM 27755 C C . ALA A 1 79 ? -12.135 7.114 -1.288 1.00 0.00 79 ALA A C 20
ATOM 27756 O O . ALA A 1 79 ? -13.209 7.426 -0.813 1.00 0.00 79 ALA A O 20
ATOM 27763 N N . THR A 1 80 ? -11.158 6.701 -0.532 1.00 0.00 80 THR A N 20
ATOM 27764 C CA . THR A 1 80 ? -11.351 6.605 0.943 1.00 0.00 80 THR A CA 20
ATOM 27765 C C . THR A 1 80 ? -9.990 6.588 1.645 1.00 0.00 80 THR A C 20
ATOM 27766 O O . THR A 1 80 ? -9.014 6.100 1.113 1.00 0.00 80 THR A O 20
ATOM 27777 N N . THR A 1 81 ? -9.923 7.107 2.840 1.00 0.00 81 THR A N 20
ATOM 27778 C CA . THR A 1 81 ? -8.632 7.115 3.582 1.00 0.00 81 THR A CA 20
ATOM 27779 C C . THR A 1 81 ? -8.863 6.582 5.001 1.00 0.00 81 THR A C 20
ATOM 27780 O O . THR A 1 81 ? -9.133 7.335 5.916 1.00 0.00 81 THR A O 20
ATOM 27791 N N . PRO A 1 82 ? -8.767 5.289 5.180 1.00 0.00 82 PRO A N 20
ATOM 27792 C CA . PRO A 1 82 ? -8.976 4.631 6.495 1.00 0.00 82 PRO A CA 20
ATOM 27793 C C . PRO A 1 82 ? -7.671 4.457 7.292 1.00 0.00 82 PRO A C 20
ATOM 27794 O O . PRO A 1 82 ? -6.820 3.676 6.916 1.00 0.00 82 PRO A O 20
ATOM 27805 N N . PRO A 1 83 ? -7.510 5.162 8.388 1.00 0.00 83 PRO A N 20
ATOM 27806 C CA . PRO A 1 83 ? -6.287 5.049 9.229 1.00 0.00 83 PRO A CA 20
ATOM 27807 C C . PRO A 1 83 ? -6.327 3.810 10.130 1.00 0.00 83 PRO A C 20
ATOM 27808 O O . PRO A 1 83 ? -7.341 3.498 10.723 1.00 0.00 83 PRO A O 20
ATOM 27819 N N . VAL A 1 84 ? -5.235 3.101 10.237 1.00 0.00 84 VAL A N 20
ATOM 27820 C CA . VAL A 1 84 ? -5.217 1.883 11.098 1.00 0.00 84 VAL A CA 20
ATOM 27821 C C . VAL A 1 84 ? -3.952 1.885 11.961 1.00 0.00 84 VAL A C 20
ATOM 27822 O O . VAL A 1 84 ? -2.886 2.266 11.519 1.00 0.00 84 VAL A O 20
ATOM 27835 N N . GLU A 1 85 ? -4.064 1.466 13.193 1.00 0.00 85 GLU A N 20
ATOM 27836 C CA . GLU A 1 85 ? -2.872 1.448 14.089 1.00 0.00 85 GLU A CA 20
ATOM 27837 C C . GLU A 1 85 ? -1.830 0.459 13.556 1.00 0.00 85 GLU A C 20
ATOM 27838 O O . GLU A 1 85 ? -0.641 0.674 13.677 1.00 0.00 85 GLU A O 20
ATOM 27850 N N . ALA A 1 86 ? -2.264 -0.625 12.972 1.00 0.00 86 ALA A N 20
ATOM 27851 C CA . ALA A 1 86 ? -1.290 -1.622 12.441 1.00 0.00 86 ALA A CA 20
ATOM 27852 C C . ALA A 1 86 ? -1.812 -2.203 11.125 1.00 0.00 86 ALA A C 20
ATOM 27853 O O . ALA A 1 86 ? -2.999 -2.214 10.866 1.00 0.00 86 ALA A O 20
ATOM 27860 N N . LYS A 1 87 ? -0.931 -2.684 10.289 1.00 0.00 87 LYS A N 20
ATOM 27861 C CA . LYS A 1 87 ? -1.373 -3.262 8.989 1.00 0.00 87 LYS A CA 20
ATOM 27862 C C . LYS A 1 87 ? -2.342 -4.417 9.246 1.00 0.00 87 LYS A C 20
ATOM 27863 O O . LYS A 1 87 ? -3.300 -4.608 8.524 1.00 0.00 87 LYS A O 20
ATOM 27882 N N . LEU A 1 88 ? -2.102 -5.189 10.270 1.00 0.00 88 LEU A N 20
ATOM 27883 C CA . LEU A 1 88 ? -3.010 -6.331 10.572 1.00 0.00 88 LEU A CA 20
ATOM 27884 C C . LEU A 1 88 ? -4.064 -5.890 11.590 1.00 0.00 88 LEU A C 20
ATOM 27885 O O . LEU A 1 88 ? -3.784 -5.136 12.501 1.00 0.00 88 LEU A O 20
ATOM 27901 N N . GLN A 1 89 ? -5.275 -6.352 11.442 1.00 0.00 89 GLN A N 20
ATOM 27902 C CA . GLN A 1 89 ? -6.345 -5.959 12.401 1.00 0.00 89 GLN A CA 20
ATOM 27903 C C . GLN A 1 89 ? -5.794 -6.005 13.827 1.00 0.00 89 GLN A C 20
ATOM 27904 O O . GLN A 1 89 ? -6.336 -5.314 14.674 1.00 0.00 89 GLN A O 20
#

InterPro domains:
  IPR009081 Phosphopantetheine binding ACP domain [PF00550] (19-71)
  IPR009081 Phosphopantetheine binding ACP domain [PS50075] (2-80)
  IPR036736 ACP-like superfamily [G3DSA:1.10.1200.10] (1-87)
  IPR036736 ACP-like superfamily [SSF47336] (7-79)

Sequence (89 aa):
MQHASVIAQFVVEEFLPDVAPADVDVDLDLVDNGVIDSLGLLKVIAWLEDRFGIAADDVELSPEHFRSIRSIDAFVVGATTPPVEAKLQMQHASVIAQFVVEEFLPDVAPADVDVDLDLVDNGVIDSLGLLKVIAWLEDRFGIAADDVELSPEHFRSIRSIDAFVVGATTPPVEAKLQMQHASVIAQFVVEEFLPDVAPADVDVDLDLVDNGVIDSLGLLKVIAWLEDRFGIAADDVELSPEHFRSIRSIDAFVVGATTPPVEAKLQMQHASVIAQFVVEEFLPDVAPADVDVDLDLVDNGVIDSLGLLKVIAWLEDRFGIAADDVELSPEHFRSIRSIDAFVVGATTPPVEAKLQMQHASVIAQFVVEEFLPDVAPADVDVDLDLVDNGVIDSLGLLKVIAWLEDRFGIAADDVELSPEHFRSIRSIDAFVVGATTPPVEAKLQMQHASVIAQFVVEEFLPDVAPADVDVDLDLVDNGVIDSLGLLKVIAWLEDRFGIAADDVELSPEHFRSIRSIDAFVVGATTPPVEAKLQMQHASVIAQFVVEEFLPDVAPADVDVDLDLVDNGVIDSLGLLKVIAWLEDRFGIAADDVELSPEHFRSIRSIDAFVVGATTPPVEAKLQMQHASVIAQFVVEEFLPDVAPADVDVDLDLVDNGVIDSLGLLKVIAWLEDRFGIAADDVELSPEHFRSIRSIDAFVVGATTPPVEAKLQMQHASVIAQFVVEEFLPDVAPADVDVDLDLVDNGVIDSLGLLKVIAWLEDRFGIAADDVELSPEHFRSIRSIDAFVVGATTPPVEAKLQMQHASVIAQFVVEEFLPDVAPADVDVDLDLVDNGVIDSLGLLKVIAWLEDRFGIAADDVELSPEHFRSIRSIDAFVVGATTPPVEAKLQMQHASVIAQFVVEEFLPDVAPADVDVDLDLVDNGVIDSLGLLKVIAWLEDRFGIAADDVELSPEHFRSIRSIDAFVVGATTPPVEAKLQMQHASVIAQFVVEEFLPDVAPADVDVDLDLVDNGVIDSLGLLKVIAWLEDRFGIAADDVELSPEHFRSIRSIDAFVVGATTPPVEAKLQMQHASVIAQFVVEEFLPDVAPADVDVDLDLVDNGVIDSLGLLKVIAWLEDRFGIAADDVELSPEHFRSIRSIDAFVVGATTPPVEAKLQMQHASVIAQFVVEEFLPDVAPADVDVDLDLVDNGVIDSLGLLKVIAWLEDRFGIAADDVELSPEHFRSIRSIDAFVVGATTPPVEAKLQMQHASVIAQFVVEEFLPDVAPADVDVDLDLVDNGVIDSLGLLKVIAWLEDRFGIAADDVELSPEHFRSIRSIDAFVVGATTPPVEAKLQMQHASVIAQFVVEEFLPDVAPADVDVDLDLVDNGVIDSLGLLKVIAWLEDRFGIAADDVELSPEHFRSIRSIDAFVVGATTPPVEAKLQMQHASVIAQFVVEEFLPDVAPADVDVDLDLVDNGVIDSLGLLKVIAWLEDRFGIAADDVELSPEHFRSIRSIDAFVVGATTPPVEAKLQMQHASVIAQFVVEEFLPDVAPADVDVDLDLVDNGVIDSLGLLKVIAWLEDRFGIAADDVELSPEHFRSIRSIDAFVVGATTPPVEAKLQMQHASVIAQFVVEEFLPDVAPADVDVDLDLVDNGVIDSLGLLKVIAWLEDRFGIAADDVELSPEHFRSIRSIDAFVVGATTPPVEAKLQMQHASVIAQFVVEEFLPDVAPADVDVDLDLVDNGVIDSLGLLKVIAWLEDRFGIAADDVELSPEHFRSIRSIDAFVVGATTPPVEAKLQ

Organism: NCBI:txid1182970

Foldseek 3Di:
DLALLQLQQLVCVVPPDPDRSVPPDLFAQCLVVCVCVPPVVVVCLVVVCVVVVNHSPDDDDDSVCSRHSVSVVCVCVVPHDDHDPYNPD

CATH classification: 1.10.1200.10

Radius of gyration: 12.24 Å; Cα contacts (8 Å, |Δi|>4): 74; chains: 1; bounding box: 30×25×27 Å

Nearest PDB structures (foldseek):
  2my5-assembly1_A  TM=9.283E-01  e=1.010E-12  Micromonospora okii
  2my6-assembly1_A  TM=6.997E-01  e=1.111E-09  Micromonospora okii
  7thq-assembly2_C  TM=6.076E-01  e=1.163E-01  Prodigiosinella confusarubida
  8i32-assembly1_B-2  TM=5.177E-01  e=3.978E+00  Staphylococcus aureus subsp. aureus Mu50
  2my5-assembly1_A  TM=9.328E-01  e=2.112E-12  Micromonospora okii

Secondary structure (DSSP, 8-state):
--SHHHHHHHHHHHH-TTS-GGGS-TTS-GGGGTHIIIIIHHHHHHHHHHHHT--GGGS---GGGGS-HHHHHHHHHHH-----SS---